Protein 1YWK (pdb70)

InterPro domains:
  IPR007045 5-keto 4-deoxyuronate isomerase [MF_00687] (1-276)
  IPR007045 5-keto 4-deoxyuronate isomerase [NF002091] (1-276)
  IPR007045 5-keto 4-deoxyuronate isomerase [PIRSF006625] (1-276)
  IPR007045 5-keto 4-deoxyuronate isomerase [PTHR38461] (1-276)
  IPR011051 RmlC-like cupin domain superfamily [SSF51182] (1-260)
  IPR014710 RmlC-like jelly roll fold [G3DSA:2.60.120.10] (9-266)
  IPR021120 KduI/IolB isomerase [PF04962] (65-266)
  IPR027449 5-keto-4-deoxyuronate isomerase, N-terminal [G3DSA:2.60.120.520] (30-141)

Radius of gyration: 44.73 Å; Cα contacts (8 Å, |Δi|>4): 4403; chains: 6; bounding box: 51×141×113 Å

Foldseek 3Di:
DEDEAEAEDDALVVCQVPDLVRQCVHWKFAAQFDECYHYWYFYPQQRKIKGKDWYAPDKDWDADAVVVVHRGDQQFKKKKKAWQWAKWWKAFQNDIDIHGHRKMKIGWHPGHIIIITAPHNVTITIIIMIMHGHDDTWHMDIGHQVVWDFPFDDDLVAQAGKTKTWGPDPVGTDGRFKTKIKMWRDWSHFKDPLWKKKWKADDDQPKWKWWWKGAVVRIDTHIGGHGMMTTHHPRMDGMMGMPTIIMMMMMHGDD/DEDEAEAEDDDLVVCQVPDLVRQCVHWKFAAQFDECYHYWYFYPQQRKIKGKDWYAPDKDWHADAVVVVHDGDQQFKKKKKAWQWAKWWKAFQNDIDIHGHRKMKIGWHPGHIIIITAPHNVTITIIIMIMHGHDDTWHMDIGHQVVWDFPFDDDLVAQAGKTKTWGPDPVGTDGRWKTKIKMWRDWSHFKDPCKKKWKADDDQPKWKWWWKGAVVRIDTHIGGHGMMTRHHPRMDGMMGMPTIIMMMMMHGDD/DDEAEAEDDDLVVCQVPDLVRQCVHWKFAAQFDECAHYWYFYPQQRKIKGKDWYAPDKDWDADAVVVVHDGDQQFKKKKKAWQWAKWWKAFQNDIDIHGHRKMKIGWHPGHIIIITAPHNVTITIIIMIMHGHDDTWDMDIGHQVVWDFPFDDDLVAQAGKTKTWGPDPVGTDGRWKTKIKMWRDWSHFKDPLWKKKWKADDDQPKWKWWWKGQVVRIDTHIGGHGMMTTHHPRMDGMMGMPTIIMMMMMHGD/DDEAEAEDDDLVVCQVPDLVRQCVHWKFAAFFDECAHYWYFYPQQRKIKGKGWYAPDKDWDADAVVVVHRGDQQFKKKKKAWQWAKWWKAFQNDIDIHGHRKMKIGWHPGHIIIITAPHNVTITIIIMIMHGHDDTWDMDIGHQVVWDFPFDDDLVAQAGKTKTWGADPVGTDGRWKTKIKMWRDWSHFKDPQKKKKWKADDDQPKWKWWWKGQVVRIDTHIGGHGMMTIHHPRMDGMMGMPTIIMMMMMHGDD/DEDEAEAEDDALVVCQVPDLVRQCVHWKFAAAFDECYHYWYFYPQQRKIKGKGWYAPDKDWDADAVVVVHRGDQQFKKKKKAWQWAKWWKAFQNDIDIHGHRKMKIGWHPGHIIIITAPHNVTITIIIMIMHGHDDTWHMDIGHQVVWDFPFDDDLVAQAGKTKTWGPDPVGTDGRWKTKIKMWRDWSHFKDPCKKKWKADDPQPKWKWWWKGQVVRIDTHIGGHGMMTRHHPRMDGMMGMPTIIMMMMMDGDD/DDEAEAEDDDLVVCQVPDLVRQCVHWKFAAFFDECAHYWYFYPQQRKIKGKDWYAPDKDWDADAVVVVHRGDQQFKKKKKAWQWAKWWKAFQNDIDIHGHRKMKIGWHPGHIIIITAPHNVTITIIIMIMHGHDDTWDMDIGHQVVWDFPFDDDLVAQAGKTKTWGADPVGTDGRWKTKIKMWRDWSHFKPCCKKKWKADDDQPKWKWWWKGQVVRIDTHIGGHGMMTRHHPNMDGMMGMPTIIMMMMMDGDD

B-factor: mean 40.97, std 15.44, range [4.82, 116.18]

Organism: Enterococcus faecalis (strain ATCC 700802 / V583) (NCBI:txid226185)

Secondary structure (DSSP, 8-state):
-EEEEEE----HHHHTT--HHHHHHHHEES-S--TTSEEEEEETTTTEEEEEE--SSS-EE---SGGGTSSSTTTTEEEEEEE-SS-EEEEETTEEEEE-TT-EEEE-TT---EEEEES-TTS---EEEEEEE-SS----EEE-TTT-----B--GGGT--EEEEEEESTTT---SS-EEEEEEE-TT------EEEEEEES--TT--EEEEESSTTS-EEEEE-TTEEEEE-TTS---EEESS--EEEEEEE--/-EEEEEE----TTTTTT--HHHHHHHHEES-S--TTSEEEEEETTTTEEEEEE--SSS-EE---SGGGTSSSTTTTEEEEEEE-SS-EEEEETTEEEEE-TT-EEEE-TT---EEEEES-TTS---EEEEEEE-SS----EEE-STT-----B--GGGT--EEEEEEESTTT---SS-EEEEEEE-TT------EEEEEES--TT--EEEEESSTTS-EEEEE-TTEEEEE-TTS---EEESS--EEEEEE---/-EEEEE----HHHHTT--HHHHHHHHEES-S--TTSEEEEEETTTTEEEEEE--SSS-EE---SGGGTSSSTTTTEEEEEEE-SS-EEEEETTEEEEE-TT-EEEE-TT---EEEEES-TTS---EEEEEEE-SS----EEE-TTT-----B--GGGT--EEEEEEESTTT---SS-EEEEEEE-TT------EEEEEEES--TT--EEEEESSTTS-EEEEE-TTEEEEE-TTS---EEESS--EEEEEEE-/-EEEEE----HHHHTT--HHHHHHHHEES-S--TTSEEEEEETTTTEEEEEE--SSS-EE---SGGGTSSSTTTTEEEEEEE-SS-EEEEETTEEEEE-TT-EEEE-TT---EEEEES-TTS---EEEEEEE-SS----EEE-GGG-----B--GGGT--EEEEEEESTTT---SS-EEEEEEE-TT------EEEEEEES--TT--EEEEESSTTS-EEEEE-TTEEEEE-TTS---EEESS--EEEEEEE--/-EEEEEE----TTTTTT--HHHHHHHHEES-S--TTSEEEEEETTTTEEEEEE--SSS-EE---SGGGTSSSTTTTEEEEEEE-SS-EEEEETTEEEEE-TT-EEEE-TT---EEEEES-TTS---EEEEEEE-SS----EEE-TTT-----B--GGGT--EEEEEEESTTT---SS-EEEEEEE-TT------EEEEEES--TT--EEEEESSTTS-EEEEE-TTEEEEE-TTS---EEESS--EEEEEE---/-EEEEE----TTTTTT--HHHHHHHHEES-S--TTSEEEEEETTTTEEEEEE--SSS-EE---SGGGTSSSTTTTEEEEEEE-SS-EEEEETTEEEEE-TT-EEEE-TT---EEEEES-TTS---EEEEEEE-SS----EEE-TTT-----B--GGGT--EEEEEEESTTT---SS-EEEEEEE-TT------EEEEEES--TT--EEEEESSTTS-EEEEE-TTEEEEE-TTS---EEESS--EEEEEE---

Sequence (1523 aa):
LQNMETRYTHSPADIRHYSTEQLRDEFLVEKVFIPGAISLTYTHNDRMIFGGVTPTTEELEIILDKELGVDYFLERRELGVINIGGPGFIEIDGAKETMKKQDGYYIGKETKHVRFSSENPDNPAKFYISCVPAHHKYPNVKISIDEITPMETGDPLTLNQRKIYQYIHPNVCESCQLQMGYTILEPGSAWNTRMEAYVYFDMEEDTRIFHMMGKPDETKHLVMSNEQAAISPSWSIHSGVGTSNYSFIWAMCGELQNMETRYTHSPADIRHYSTEQLRDEFLVEKVFIPGAISLTYTHNDRMIFGGVTPTTEELEIILDKELGVDYFLERRELGVINIGGPGFIEIDGAKETMKKQDGYYIGKETKHVRFSSENPDNPAKFYISCVPAHHKYPNVKISIDEITPMETGDPLTLNQRKIYQYIHPNVCESCQLQMGYTILEPGSAWNTMEAYVYFDMEEDTRIFHMMGKPDETKHLVMSNEQAAISPSWSIHSGVGTSNYSFIWAMCGEQNMETRYTHSPADIRHYSTEQLRDEFLVEKVFIPGAISLTYTHNDRMIFGGVTPTTEELEIILDKELGVDYFLERRELGVINIGGPGFIEIDGAKETMKKQDGYYIGKETKHVRFSSENPDNPAKFYISCVPAHHKYPNVKISIDEITPMETGDPLTLNQRKIYQYIHPNVCESCQLQMGYTILEPGSAWNTRMEAYVYFDMEEDTRIFHMMGKPDETKHLVMSNEQAAISPSWSIHSGVGTSNYSFIWAMCGQNMETRYTHSPADIRHYSTEQLRDEFLVEKVFIPGAISLTYTHNDRMIFGGVTPTTEELEIILDKELGVDYFLERRELGVINIGGPGFIEIDGAKETMKKQDGYYIGKETKHVRFSSENPDNPAKFYISCVPAHHKYPNVKISIDEITPMETGDPLTLNQRKIYQYIHPNVCESCQLQMGYTILEPGSAWNTRMEAYVYFDMEEDTRIFHMMGKPDETKHLVMSNEQAAISPSWSIHSGVGTSNYSFIWAMCGELQNMETRYTHSPADIRHYSTEQLRDEFLVEKVFIPGAISLTYTHNDRMIFGGVTPTTEELEIILDKELGVDYFLERRELGVINIGGPGFIEIDGAKETMKKQDGYYIGKETKHVRFSSENPDNPAKFYISCVPAHHKYPNVKISIDEITPMETGDPLTLNQRKIYQYIHPNVCESCQLQMGYTILEPGSAWNTMEAYVYFDMEEDTRIFHMMGKPDETKHLVMSNEQAAISPSWSIHSGVGTSNYSFIWAMCGEQNMETRYTHSPADIRHYSTEQLRDEFLVEKVFIPGAISLTYTHNDRMIFGGVTPTTEELEIILDKELGVDYFLERRELGVINIGGPGFIEIDGAKETMKKQDGYYIGKETKHVRFSSENPDNPAKFYISCVPAHHKYPNVKISIDEITPMETGDPLTLNQRKIYQYIHPNVCESCQLQMGYTILEPGSAWNTMEAYVYFDMEEDTRIFHMMGKPDETKHLVMSNEQAAISPSWSIHSGVGTSNYSFIWAMCGE

Nearest PDB structures (foldseek):
  1ywk-assembly6_F  TM=1.004E+00  e=4.263E-55  Enterococcus faecalis
  1ywk-assembly3_C  TM=1.003E+00  e=9.636E-54  Enterococcus faecalis
  7vgk-assembly3_D-2  TM=9.911E-01  e=1.649E-41  Lacticaseibacillus rhamnosus
  7vgk-assembly1_A  TM=9.878E-01  e=1.726E-39  Lacticaseibacillus rhamnosus
  1x8m-assembly4_D  TM=9.860E-01  e=7.523E-37  Escherichia coli

CATH classification: 2.60.120.10

Solvent-accessible surface area: 62005 Å² total; per-residue (Å²): 158,40,97,40,90,74,26,155,54,43,43,30,55,86,5,78,81,30,7,23,120,56,3,65,77,44,5,3,12,97,146,2,18,77,89,30,15,2,23,6,5,25,1,64,16,59,119,0,0,0,0,0,0,1,0,26,116,128,65,21,35,6,122,12,52,146,105,36,71,25,117,40,14,2,43,130,16,0,0,0,2,1,0,5,11,4,31,1,28,0,10,11,7,7,29,49,40,80,2,98,66,53,11,0,16,0,0,0,28,46,2,47,39,11,75,1,16,18,105,56,70,131,74,20,0,50,0,0,0,0,0,0,32,1,152,101,45,52,72,54,34,64,0,25,43,122,101,13,120,47,122,97,66,34,66,64,106,52,0,18,42,38,70,42,25,33,0,2,39,104,124,33,14,103,30,48,44,0,42,0,0,5,3,41,8,68,71,11,0,0,4,24,86,148,0,17,0,16,0,0,0,67,20,129,164,116,12,94,1,17,1,1,1,1,68,90,108,34,17,7,10,2,46,1,59,49,38,15,0,0,6,0,1,61,62,10,52,45,14,1,0,0,22,14,36,4,8,10,0,39,0,20,0,22,220,169,53,96,39,90,72,25,154,55,45,42,32,54,88,6,101,160,40,48,106,119,71,7,67,77,44,6,2,12,96,154,2,18,78,88,29,9,3,22,5,7,23,1,64,18,58,121,0,0,0,0,0,0,1,0,25,114,129,70,19,36,8,117,11,51,164,104,38,70,25,116,40,12,2,43,130,16,0,0,0,1,1,0,5,11,3,8,1,50,0,39,13,76,55,61,109,47,83,1,17,23,15,6,0,16,0,0,0,28,76,4,103,81,11,81,1,15,18,72,52,70,133,59,21,0,52,0,0,0,0,0,0,33,1,154,93,88,48,66,55,33,64,0,25,17,88,102,11,118,48,120,97,68,34,66,70,156,87,86,18,42,38,30,42,25,34,0,2,40,102,124,33,13,94,29,48,50,0,41,0,0,2,2,13,7,46,19,58,3,10,76,26,109,26,23,0,15,0,0,0,46,20,121,166,115,12,112,1,67,1,48,1,1,67,91,125,56,72,74,86,2,58,1,59,50,36,17,0,0,6,0,1,78,58,10,50,49,12,0,31,12,75,40,40,4,6,10,0,40,0,60,9,33,235,86,109,39,90,75,24,155,54,43,42,33,54,87,6,80,88,30,4,19,119,55,3,63,76,45,6,2,11,97,155,2,19,78,90,37,26,3,22,5,6,23,2,66,16,60,119,0,0,0,0,0,0,1,0,26,115,127,71,24,37,6,119,9,51,165,106,39,70,26,116,39,13,3,42,129,16,0,0,0,1,1,0,5,10,3,31,1,52,0,39,13,77,55,62,110,46,82,1,97,65,51,10,0,16,0,0,0,27,74,4,103,82,10,81,1,14,19,105,56,70,133,74,20,0,51,0,0,0,0,0,0,31,1,153,100,95,51,88,54,33,64,0,26,44,122,102,12,118,48,120,98,66,33,64,61,108,56,0,19,42,36,70,43,25,33,1,2,39,102,125,33,13,101,29,47,52,0,39,0,0,5,2,40,8,69,67,9,0,0,5,26,82,150,0,18,0,15,0,0,0,65,19,127,166,114,13,92,1,14,1,2,1,0,66,88,108,36,18,8,10,2,45,1,60,50,35,18,0,0,6,0,1,65,58,10,51,48,18,0,0,0,24,13,34,3,7,11,0,41,0,20,0,70,86,108,39,92,74,26,68,14,6,5,13,54,30,7,102,159,33,49,105,121,72,7,63,76,44,6,2,12,98,154,2,18,79,88,37,27,3,21,6,5,18,2,36,15,16,19,0,0,0,0,0,0,2,1,26,115,127,72,24,36,6,121,11,51,164,106,8,67,22,115,38,13,2,43,74,4,0,0,0,2,1,0,5,10,3,4,1,50,0,38,12,77,55,60,111,48,83,1,18,29,12,10,0,16,0,0,0,29,75,4,102,82,9,81,1,14,18,70,16,72,109,34,21,0,50,0,0,0,0,0,0,16,0,17,53,96,46,71,56,33,63,0,26,25,93,102,12,119,48,119,96,67,33,65,72,158,88,85,17,42,34,40,42,27,33,0,2,39,101,124,33,14,102,29,5,26,0,42,0,0,2,2,9,8,45,17,58,4,11,74,27,108,124,0,20,0,15,0,0,0,50,18,115,168,116,14,111,2,68,1,48,1,1,66,89,124,57,72,74,85,2,58,1,59,50,35,16,0,0,6,0,1,32,29,10,51,46,19,0,30,12,74,38,37,5,5,10,0,40,0,18,0,6,53,174,48,107,39,89,74,24,154,52,44,42,30,54,86,5,101,160,38,49,106,118,72,7,65,76,45,6,2,12,98,155,2,18,78,89,19,10,2,22,5,6,24,1,63,16,60,123,0,0,0,0,0,0,1,0,25,114,128,71,18,36,8,120,12,50,111,104,38,69,24,117,41,13,2,44,130,16,0,0,0,1,1,0,5,10,3,32,2,34,0,14,9,8,13,28,43,34,74,1,97,66,53,11,0,15,0,0,0,27,34,3,49,56,10,81,1,15,18,105,58,71,133,73,21,0,52,0,0,0,0,0,0,32,1,153,84,12,50,46,54,33,63,0,27,44,121,101,12,118,49,121,98,68,33,66,73,158,87,86,20,42,38,69,44,26,36,0,2,39,104,124,32,12,92,28,48,43,0,40,0,0,4,2,40,8,68,91,58,3,10,74,25,112,27,24,0,15,0,0,0,63,20,127,166,115,12,114,1,68,1,48,1,1,65,91,126,55,72,71,85,2,57,1,60,50,36,16,0,0,6,0,2,78,59,10,52,51,14,0,28,11,75,38,44,3,7,12,0,41,0,60,8,34,230,83,107,40,92,75,24,77,15,7,3,12,56,27,7,103,162,32,50,105,119,73,7,65,78,46,6,2,11,98,154,1,19,78,89,38,26,2,22,5,6,15,2,38,15,15,12,0,0,0,0,0,0,1,1,27,113,126,71,25,34,7,116,11,49,166,103,6,68,23,115,40,14,2,43,78,5,0,0,0,1,1,0,5,11,3,32,2,49,0,39,12,71,55,60,110,48,84,0,97,66,52,11,0,16,0,0,0,28,55,4,102,82,10,82,1,15,18,104,57,72,132,72,21,0,51,0,0,0,0,0,0,17,1,17,54,95,45,91,55,35,62,0,25,44,121,100,13,120,48,120,98,68,33,66,72,159,85,86,17,42,36,70,41,27,33,0,2,39,103,124,32,13,101,28,4,24,0,42,0,0,4,3,40,8,69,88,56,4,10,74,27,107,21,24,1,15,0,0,0,62,18,128,167,113,13,110,1,67,1,48,0,1,63,90,125,56,71,74,84,2,58,1,60,50,34,16,0,0,6,0,2,38,27,10,51,51,21,0,30,11,76,39,45,3,8,11,0,41,0,61,10,10,58

Structure (mmCIF, N/CA/C/O backbone):
data_1YWK
#
_entry.id   1YWK
#
_cell.length_a   81.010
_cell.length_b   107.685
_cell.length_c   191.021
_cell.angle_alpha   90.00
_cell.angle_beta   90.00
_cell.angle_gamma   90.00
#
_symmetry.space_group_name_H-M   'P 21 21 21'
#
loop_
_atom_site.group_PDB
_atom_site.id
_atom_site.type_symbol
_atom_site.label_atom_id
_atom_site.label_alt_id
_atom_site.label_comp_id
_atom_site.label_asym_id
_atom_site.label_entity_id
_atom_site.label_seq_id
_atom_site.pdbx_PDB_ins_code
_atom_site.Cartn_x
_atom_site.Cartn_y
_atom_site.Cartn_z
_atom_site.occupancy
_atom_site.B_iso_or_equiv
_atom_site.auth_seq_id
_atom_site.auth_comp_id
_atom_site.auth_asym_id
_atom_site.auth_atom_id
_atom_site.pdbx_PDB_model_num
ATOM 1 N N . LEU A 1 3 ? -14.363 -9.533 -31.457 1.00 40.11 998 LEU A N 1
ATOM 2 C CA . LEU A 1 3 ? -15.758 -9.968 -31.120 1.00 39.53 998 LEU A CA 1
ATOM 3 C C . LEU A 1 3 ? -16.774 -8.835 -31.380 1.00 40.39 998 LEU A C 1
ATOM 4 O O . LEU A 1 3 ? -16.396 -7.688 -31.620 1.00 41.03 998 LEU A O 1
ATOM 9 N N . GLN A 1 4 ? -18.062 -9.171 -31.365 1.00 42.88 999 GLN A N 1
ATOM 10 C CA . GLN A 1 4 ? -19.138 -8.198 -31.586 1.00 43.99 999 GLN A CA 1
ATOM 11 C C . GLN A 1 4 ? -20.086 -8.396 -30.428 1.00 44.20 999 GLN A C 1
ATOM 12 O O . GLN A 1 4 ? -20.108 -9.481 -29.853 1.00 44.31 999 GLN A O 1
ATOM 18 N N . ASN A 1 5 ? -20.869 -7.378 -30.079 1.00 43.57 1000 ASN A N 1
ATOM 19 C CA . ASN A 1 5 ? -21.765 -7.508 -28.931 1.00 44.09 1000 ASN A CA 1
ATOM 20 C C . ASN A 1 5 ? -22.892 -6.462 -28.905 1.00 42.71 1000 ASN A C 1
ATOM 21 O O . ASN A 1 5 ? -22.648 -5.274 -29.138 1.00 42.94 1000 ASN A O 1
ATOM 26 N N . MET A 1 6 ? -24.119 -6.904 -28.613 1.00 41.84 1001 MET A N 1
ATOM 27 C CA . MET A 1 6 ? -25.275 -6.000 -28.581 1.00 38.89 1001 MET A CA 1
ATOM 28 C C . MET A 1 6 ? -26.158 -6.165 -27.344 1.00 37.94 1001 MET A C 1
ATOM 29 O O . MET A 1 6 ? -26.906 -7.130 -27.232 1.00 38.28 1001 MET A O 1
ATOM 34 N N . GLU A 1 7 ? -26.081 -5.214 -26.422 1.00 35.96 1002 GLU A N 1
ATOM 35 C CA . GLU A 1 7 ? -26.890 -5.264 -25.202 1.00 35.68 1002 GLU A CA 1
ATOM 36 C C . GLU A 1 7 ? -28.258 -4.626 -25.426 1.00 32.41 1002 GLU A C 1
ATOM 37 O O . GLU A 1 7 ? -28.338 -3.464 -25.847 1.00 32.22 1002 GLU A O 1
ATOM 43 N N . THR A 1 8 ? -29.335 -5.355 -25.142 1.00 27.22 1003 THR A N 1
ATOM 44 C CA . THR A 1 8 ? -30.656 -4.758 -25.341 1.00 22.59 1003 THR A CA 1
ATOM 45 C C . THR A 1 8 ? -31.101 -4.060 -24.050 1.00 20.12 1003 THR A C 1
ATOM 46 O O . THR A 1 8 ? -30.726 -4.468 -22.959 1.00 17.68 1003 THR A O 1
ATOM 50 N N . ARG A 1 9 ? -31.887 -2.998 -24.181 1.00 18.65 1004 ARG A N 1
ATOM 51 C CA . ARG A 1 9 ? -32.361 -2.263 -23.023 1.00 18.21 1004 ARG A CA 1
ATOM 52 C C . ARG A 1 9 ? -33.828 -1.931 -23.129 1.00 20.34 1004 ARG A C 1
ATOM 53 O O . ARG A 1 9 ? -34.256 -1.282 -24.078 1.00 20.40 1004 ARG A O 1
ATOM 61 N N . TYR A 1 10 ? -34.599 -2.375 -22.146 1.00 21.99 1005 TYR A N 1
ATOM 62 C CA . TYR A 1 10 ? -36.025 -2.093 -22.129 1.00 24.00 1005 TYR A CA 1
ATOM 63 C C . TYR A 1 10 ? -36.236 -0.630 -21.800 1.00 27.37 1005 TYR A C 1
ATOM 64 O O . TYR A 1 10 ? -35.373 0.029 -21.208 1.00 28.16 1005 TYR A O 1
ATOM 73 N N . THR A 1 11 ? -37.393 -0.121 -22.186 1.00 30.98 1006 THR A N 1
ATOM 74 C CA . THR A 1 11 ? -37.725 1.262 -21.910 1.00 34.42 1006 THR A CA 1
ATOM 75 C C . THR A 1 11 ? -38.605 1.264 -20.670 1.00 33.68 1006 THR A C 1
ATOM 76 O O . THR A 1 11 ? -39.115 0.220 -20.249 1.00 33.17 1006 THR A O 1
ATOM 80 N N . HIS A 1 12 ? -38.784 2.439 -20.088 1.00 31.94 1007 HIS A N 1
ATOM 81 C CA . HIS A 1 12 ? -39.590 2.551 -18.894 1.00 28.72 1007 HIS A CA 1
ATOM 82 C C . HIS A 1 12 ? -40.544 3.720 -19.043 1.00 31.33 1007 HIS A C 1
ATOM 83 O O . HIS A 1 12 ? -40.650 4.323 -20.110 1.00 32.90 1007 HIS A O 1
ATOM 90 N N . SER A 1 13 ? -41.246 4.034 -17.968 1.00 33.84 1008 SER A N 1
ATOM 91 C CA . SER A 1 13 ? -42.172 5.149 -17.980 1.00 34.19 1008 SER A CA 1
ATOM 92 C C . SER A 1 13 ? -41.657 6.159 -16.966 1.00 32.94 1008 SER A C 1
ATOM 93 O O . SER A 1 13 ? -40.947 5.797 -16.029 1.00 33.62 1008 SER A O 1
ATOM 96 N N . PRO A 1 14 ? -42.014 7.440 -17.137 1.00 34.41 1009 PRO A N 1
ATOM 97 C CA . PRO A 1 14 ? -41.557 8.457 -16.195 1.00 31.05 1009 PRO A CA 1
ATOM 98 C C . PRO A 1 14 ? -41.827 8.066 -14.762 1.00 27.91 1009 PRO A C 1
ATOM 99 O O . PRO A 1 14 ? -41.146 8.538 -13.860 1.00 31.44 1009 PRO A O 1
ATOM 103 N N . ALA A 1 15 ? -42.813 7.198 -14.547 1.00 29.20 1010 ALA A N 1
ATOM 104 C CA . ALA A 1 15 ? -43.137 6.748 -13.190 1.00 26.41 1010 ALA A CA 1
ATOM 105 C C . ALA A 1 15 ? -42.204 5.644 -12.729 1.00 24.57 1010 ALA A C 1
ATOM 106 O O . ALA A 1 15 ? -41.784 5.641 -11.583 1.00 26.03 1010 ALA A O 1
ATOM 108 N N . ASP A 1 16 ? -41.875 4.709 -13.610 1.00 23.03 1011 ASP A N 1
ATOM 109 C CA . ASP A 1 16 ? -40.970 3.634 -13.228 1.00 25.98 1011 ASP A CA 1
ATOM 110 C C . ASP A 1 16 ? -39.646 4.206 -12.714 1.00 28.50 1011 ASP A C 1
ATOM 111 O O . ASP A 1 16 ? -39.063 3.706 -11.754 1.00 30.76 1011 ASP A O 1
ATOM 116 N N . ILE A 1 17 ? -39.195 5.270 -13.370 1.00 30.42 1012 ILE A N 1
ATOM 117 C CA . ILE A 1 17 ? -37.940 5.952 -13.088 1.00 32.28 1012 ILE A CA 1
ATOM 118 C C . ILE A 1 17 ? -38.009 6.977 -11.947 1.00 30.45 1012 ILE A C 1
ATOM 119 O O . ILE A 1 17 ? -36.976 7.385 -11.397 1.00 29.50 1012 ILE A O 1
ATOM 124 N N . ARG A 1 18 ? -39.220 7.361 -11.560 1.00 30.45 1013 ARG A N 1
ATOM 125 C CA . ARG A 1 18 ? -39.386 8.371 -10.520 1.00 29.97 1013 ARG A CA 1
ATOM 126 C C . ARG A 1 18 ? -38.470 8.304 -9.300 1.00 30.81 1013 ARG A C 1
ATOM 127 O O . ARG A 1 18 ? -38.004 9.349 -8.841 1.00 28.87 1013 ARG A O 1
ATOM 135 N N . HIS A 1 19 ? -38.211 7.112 -8.763 1.00 28.93 1014 HIS A N 1
ATOM 136 C CA . HIS A 1 19 ? -37.339 7.015 -7.589 1.00 26.92 1014 HIS A CA 1
ATOM 137 C C . HIS A 1 19 ? -36.045 6.269 -7.867 1.00 26.02 1014 HIS A C 1
ATOM 138 O O . HIS A 1 19 ? -35.383 5.780 -6.947 1.00 23.73 1014 HIS A O 1
ATOM 145 N N . TYR A 1 20 ? -35.691 6.203 -9.146 1.00 23.00 1015 TYR A N 1
ATOM 146 C CA . TYR A 1 20 ? -34.471 5.548 -9.596 1.00 22.62 1015 TYR A CA 1
ATOM 147 C C . TYR A 1 20 ? -33.245 6.154 -8.908 1.00 22.33 1015 TYR A C 1
ATOM 148 O O . TYR A 1 20 ? -33.187 7.368 -8.647 1.00 24.43 1015 TYR A O 1
ATOM 157 N N . SER A 1 21 ? -32.255 5.324 -8.617 1.00 21.57 1016 SER A N 1
ATOM 158 C CA . SER A 1 21 ? -31.036 5.824 -8.002 1.00 19.97 1016 SER A CA 1
ATOM 159 C C . SER A 1 21 ? -30.104 6.262 -9.122 1.00 19.51 1016 SER A C 1
ATOM 160 O O . SER A 1 21 ? -30.323 5.937 -10.288 1.00 18.51 1016 SER A O 1
ATOM 163 N N . THR A 1 22 ? -29.069 7.011 -8.773 1.00 21.64 1017 THR A N 1
ATOM 164 C CA . THR A 1 22 ? -28.104 7.449 -9.772 1.00 22.59 1017 THR A CA 1
ATOM 165 C C . THR A 1 22 ? -27.598 6.213 -10.516 1.00 23.43 1017 THR A C 1
ATOM 166 O O . THR A 1 22 ? -27.379 6.246 -11.725 1.00 21.72 1017 THR A O 1
ATOM 170 N N . GLU A 1 23 ? -27.432 5.120 -9.784 1.00 24.57 1018 GLU A N 1
ATOM 171 C CA . GLU A 1 23 ? -26.953 3.888 -10.382 1.00 28.99 1018 GLU A CA 1
ATOM 172 C C . GLU A 1 23 ? -27.975 3.421 -11.396 1.00 26.49 1018 GLU A C 1
ATOM 173 O O . GLU A 1 23 ? -27.681 3.327 -12.590 1.00 28.36 1018 GLU A O 1
ATOM 179 N N . GLN A 1 24 ? -29.187 3.151 -10.932 1.00 23.33 1019 GLN A N 1
ATOM 180 C CA . GLN A 1 24 ? -30.250 2.694 -11.821 1.00 19.23 1019 GLN A CA 1
ATOM 181 C C . GLN A 1 24 ? -30.325 3.530 -13.100 1.00 18.17 1019 GLN A C 1
ATOM 182 O O . GLN A 1 24 ? -30.329 2.982 -14.202 1.00 17.87 1019 GLN A O 1
ATOM 188 N N . LEU A 1 25 ? -30.384 4.852 -12.954 1.00 16.37 1020 LEU A N 1
ATOM 189 C CA . LEU A 1 25 ? -30.423 5.732 -14.110 1.00 14.61 1020 LEU A CA 1
ATOM 190 C C . LEU A 1 25 ? -29.317 5.356 -15.087 1.00 15.52 1020 LEU A C 1
ATOM 191 O O . LEU A 1 25 ? -29.570 5.100 -16.263 1.00 15.12 1020 LEU A O 1
ATOM 196 N N . ARG A 1 26 ? -28.089 5.312 -14.594 1.00 16.28 1021 ARG A N 1
ATOM 197 C CA . ARG A 1 26 ? -26.969 4.976 -15.446 1.00 17.82 1021 ARG A CA 1
ATOM 198 C C . ARG A 1 26 ? -27.180 3.624 -16.102 1.00 20.51 1021 ARG A C 1
ATOM 199 O O . ARG A 1 26 ? -26.958 3.471 -17.308 1.00 20.13 1021 ARG A O 1
ATOM 207 N N . ASP A 1 27 ? -27.610 2.649 -15.305 1.00 23.01 1022 ASP A N 1
ATOM 208 C CA . ASP A 1 27 ? -27.836 1.302 -15.812 1.00 25.95 1022 ASP A CA 1
ATOM 209 C C . ASP A 1 27 ? -28.829 1.233 -16.956 1.00 23.80 1022 ASP A C 1
ATOM 210 O O . ASP A 1 27 ? -28.664 0.443 -17.873 1.00 23.73 1022 ASP A O 1
ATOM 215 N N . GLU A 1 28 ? -29.852 2.069 -16.919 1.00 22.19 1023 GLU A N 1
ATOM 216 C CA . GLU A 1 28 ? -30.843 2.031 -17.970 1.00 21.08 1023 GLU A CA 1
ATOM 217 C C . GLU A 1 28 ? -30.625 2.982 -19.126 1.00 20.69 1023 GLU A C 1
ATOM 218 O O . GLU A 1 28 ? -30.866 2.615 -20.265 1.00 21.54 1023 GLU A O 1
ATOM 224 N N . PHE A 1 29 ? -30.158 4.193 -18.861 1.00 21.11 1024 PHE A N 1
ATOM 225 C CA . PHE A 1 29 ? -30.002 5.145 -19.950 1.00 20.35 1024 PHE A CA 1
ATOM 226 C C . PHE A 1 29 ? -28.595 5.529 -20.403 1.00 22.62 1024 PHE A C 1
ATOM 227 O O . PHE A 1 29 ? -28.439 6.269 -21.371 1.00 22.50 1024 PHE A O 1
ATOM 235 N N . LEU A 1 30 ? -27.571 5.027 -19.728 1.00 22.64 1025 LEU A N 1
ATOM 236 C CA . LEU A 1 30 ? -26.213 5.374 -20.106 1.00 23.80 1025 LEU A CA 1
ATOM 237 C C . LEU A 1 30 ? -25.439 4.213 -20.716 1.00 24.25 1025 LEU A C 1
ATOM 238 O O . LEU A 1 30 ? -25.449 3.099 -20.191 1.00 24.43 1025 LEU A O 1
ATOM 243 N N . VAL A 1 31 ? -24.776 4.476 -21.836 1.00 24.92 1026 VAL A N 1
ATOM 244 C CA . VAL A 1 31 ? -23.952 3.464 -22.477 1.00 23.90 1026 VAL A CA 1
ATOM 245 C C . VAL A 1 31 ? -22.527 3.964 -22.236 1.00 26.18 1026 VAL A C 1
ATOM 246 O O . VAL A 1 31 ? -22.095 4.933 -22.853 1.00 24.27 1026 VAL A O 1
ATOM 250 N N . GLU A 1 32 ? -21.813 3.305 -21.322 1.00 29.01 1027 GLU A N 1
ATOM 251 C CA . GLU A 1 32 ? -20.450 3.690 -20.959 1.00 31.31 1027 GLU A CA 1
ATOM 252 C C . GLU A 1 32 ? -19.365 3.422 -21.991 1.00 31.99 1027 GLU A C 1
ATOM 253 O O . GLU A 1 32 ? -18.411 4.193 -22.099 1.00 31.71 1027 GLU A O 1
ATOM 259 N N . LYS A 1 33 ? -19.482 2.328 -22.734 1.00 33.67 1028 LYS A N 1
ATOM 260 C CA . LYS A 1 33 ? -18.498 2.044 -23.770 1.00 35.88 1028 LYS A CA 1
ATOM 261 C C . LYS A 1 33 ? -19.171 1.970 -25.133 1.00 32.07 1028 LYS A C 1
ATOM 262 O O . LYS A 1 33 ? -20.009 1.116 -25.369 1.00 32.42 1028 LYS A O 1
ATOM 268 N N . VAL A 1 34 ? -18.808 2.889 -26.020 1.00 30.56 1029 VAL A N 1
ATOM 269 C CA . VAL A 1 34 ? -19.388 2.923 -27.352 1.00 29.15 1029 VAL A CA 1
ATOM 270 C C . VAL A 1 34 ? -18.385 2.487 -28.404 1.00 28.65 1029 VAL A C 1
ATOM 271 O O . VAL A 1 34 ? -18.733 1.772 -29.352 1.00 28.25 1029 VAL A O 1
ATOM 275 N N . PHE A 1 35 ? -17.141 2.927 -28.246 1.00 28.35 1030 PHE A N 1
ATOM 276 C CA . PHE A 1 35 ? -16.097 2.562 -29.199 1.00 28.56 1030 PHE A CA 1
ATOM 277 C C . PHE A 1 35 ? -15.009 1.746 -28.548 1.00 28.76 1030 PHE A C 1
ATOM 278 O O . PHE A 1 35 ? -14.024 2.294 -28.071 1.00 28.80 1030 PHE A O 1
ATOM 286 N N . ILE A 1 36 ? -15.197 0.438 -28.498 1.00 32.31 1031 ILE A N 1
ATOM 287 C CA . ILE A 1 36 ? -14.170 -0.426 -27.938 1.00 37.75 1031 ILE A CA 1
ATOM 288 C C . ILE A 1 36 ? -13.442 -1.043 -29.147 1.00 37.09 1031 ILE A C 1
ATOM 289 O O . ILE A 1 36 ? -13.986 -1.912 -29.831 1.00 37.80 1031 ILE A O 1
ATOM 294 N N . PRO A 1 37 ? -12.201 -0.577 -29.424 1.00 36.80 1032 PRO A N 1
ATOM 295 C CA . PRO A 1 37 ? -11.307 -0.983 -30.519 1.00 36.95 1032 PRO A CA 1
ATOM 296 C C . PRO A 1 37 ? -11.160 -2.474 -30.804 1.00 37.18 1032 PRO A C 1
ATOM 297 O O . PRO A 1 37 ? -10.887 -3.279 -29.897 1.00 34.33 1032 PRO A O 1
ATOM 301 N N . GLY A 1 38 ? -11.335 -2.816 -32.082 1.00 36.01 1033 GLY A N 1
ATOM 302 C CA . GLY A 1 38 ? -11.233 -4.194 -32.515 1.00 37.47 1033 GLY A CA 1
ATOM 303 C C . GLY A 1 38 ? -12.554 -4.940 -32.501 1.00 38.82 1033 GLY A C 1
ATOM 304 O O . GLY A 1 38 ? -12.633 -6.078 -32.969 1.00 39.86 1033 GLY A O 1
ATOM 305 N N . ALA A 1 39 ? -13.596 -4.299 -31.979 1.00 41.22 1034 ALA A N 1
ATOM 306 C CA . ALA A 1 39 ? -14.908 -4.918 -31.890 1.00 41.65 1034 ALA A CA 1
ATOM 307 C C . ALA A 1 39 ? -16.038 -3.945 -32.158 1.00 43.16 1034 ALA A C 1
ATOM 308 O O . ALA A 1 39 ? -15.840 -2.728 -32.211 1.00 41.97 1034 ALA A O 1
ATOM 310 N N . ILE A 1 40 ? -17.234 -4.490 -32.342 1.00 44.06 1035 ILE A N 1
ATOM 311 C CA . ILE A 1 40 ? -18.385 -3.638 -32.555 1.00 44.88 1035 ILE A CA 1
ATOM 312 C C . ILE A 1 40 ? -19.165 -3.702 -31.243 1.00 42.16 1035 ILE A C 1
ATOM 313 O O . ILE A 1 40 ? -19.445 -4.779 -30.713 1.00 40.96 1035 ILE A O 1
ATOM 318 N N . SER A 1 41 ? -19.458 -2.533 -30.694 1.00 39.06 1036 SER A N 1
ATOM 319 C CA . SER A 1 41 ? -20.197 -2.442 -29.450 1.00 35.51 1036 SER A CA 1
ATOM 320 C C . SER A 1 41 ? -21.559 -1.823 -29.764 1.00 33.63 1036 SER A C 1
ATOM 321 O O . SER A 1 41 ? -21.653 -0.639 -30.110 1.00 33.06 1036 SER A O 1
ATOM 324 N N . LEU A 1 42 ? -22.613 -2.627 -29.649 1.00 30.22 1037 LEU A N 1
ATOM 325 C CA . LEU A 1 42 ? -23.944 -2.144 -29.960 1.00 25.64 1037 LEU A CA 1
ATOM 326 C C . LEU A 1 42 ? -24.935 -2.307 -28.822 1.00 23.72 1037 LEU A C 1
ATOM 327 O O . LEU A 1 42 ? -24.763 -3.147 -27.933 1.00 22.86 1037 LEU A O 1
ATOM 332 N N . THR A 1 43 ? -25.970 -1.478 -28.852 1.00 20.75 1038 THR A N 1
ATOM 333 C CA . THR A 1 43 ? -27.010 -1.528 -27.842 1.00 20.74 1038 THR A CA 1
ATOM 334 C C . THR A 1 43 ? -28.367 -1.394 -28.560 1.00 20.20 1038 THR A C 1
ATOM 335 O O . THR A 1 43 ? -28.565 -0.504 -29.401 1.00 18.83 1038 THR A O 1
ATOM 339 N N . TYR A 1 44 ? -29.276 -2.318 -28.245 1.00 20.77 1039 TYR A N 1
ATOM 340 C CA . TYR A 1 44 ? -30.618 -2.385 -28.839 1.00 21.20 1039 TYR A CA 1
ATOM 341 C C . TYR A 1 44 ? -31.616 -1.798 -27.874 1.00 20.54 1039 TYR A C 1
ATOM 342 O O . TYR A 1 44 ? -31.869 -2.381 -26.830 1.00 18.60 1039 TYR A O 1
ATOM 351 N N . THR A 1 45 ? -32.191 -0.651 -28.212 1.00 21.31 1040 THR A N 1
ATOM 352 C CA . THR A 1 45 ? -33.159 -0.020 -27.320 1.00 22.28 1040 THR A CA 1
ATOM 353 C C . THR A 1 45 ? -34.575 -0.311 -27.792 1.00 26.79 1040 THR A C 1
ATOM 354 O O . THR A 1 45 ? -34.880 -0.168 -28.980 1.00 25.90 1040 THR A O 1
ATOM 358 N N . HIS A 1 46 ? -35.433 -0.739 -26.869 1.00 32.19 1041 HIS A N 1
ATOM 359 C CA . HIS A 1 46 ? -36.817 -1.031 -27.212 1.00 36.38 1041 HIS A CA 1
ATOM 360 C C . HIS A 1 46 ? -37.577 0.232 -27.567 1.00 40.42 1041 HIS A C 1
ATOM 361 O O . HIS A 1 46 ? -38.727 0.176 -27.995 1.00 41.99 1041 HIS A O 1
ATOM 368 N N . ASN A 1 47 ? -36.927 1.374 -27.378 1.00 43.24 1042 ASN A N 1
ATOM 369 C CA . ASN A 1 47 ? -37.518 2.643 -27.755 1.00 44.37 1042 ASN A CA 1
ATOM 370 C C . ASN A 1 47 ? -37.418 2.631 -29.277 1.00 42.99 1042 ASN A C 1
ATOM 371 O O . ASN A 1 47 ? -36.361 2.923 -29.839 1.00 43.55 1042 ASN A O 1
ATOM 376 N N . ASP A 1 48 ? -38.502 2.257 -29.942 1.00 37.74 1043 ASP A N 1
ATOM 377 C CA . ASP A 1 48 ? -38.522 2.215 -31.394 1.00 32.41 1043 ASP A CA 1
ATOM 378 C C . ASP A 1 48 ? -37.542 1.239 -32.030 1.00 28.04 1043 ASP A C 1
ATOM 379 O O . ASP A 1 48 ? -37.294 1.299 -33.230 1.00 25.97 1043 ASP A O 1
ATOM 384 N N . ARG A 1 49 ? -36.984 0.340 -31.231 1.00 21.93 1044 ARG A N 1
ATOM 385 C CA . ARG A 1 49 ? -36.091 -0.679 -31.760 1.00 20.16 1044 ARG A CA 1
ATOM 386 C C . ARG A 1 49 ? -34.826 -0.197 -32.464 1.00 20.26 1044 ARG A C 1
ATOM 387 O O . ARG A 1 49 ? -34.323 -0.876 -33.380 1.00 19.88 1044 ARG A O 1
ATOM 395 N N . MET A 1 50 ? -34.304 0.953 -32.048 1.00 23.08 1045 MET A N 1
ATOM 396 C CA . MET A 1 50 ? -33.078 1.468 -32.652 1.00 23.92 1045 MET A CA 1
ATOM 397 C C . MET A 1 50 ? -31.899 0.697 -32.084 1.00 24.57 1045 MET A C 1
ATOM 398 O O . MET A 1 50 ? -31.868 0.403 -30.887 1.00 24.15 1045 MET A O 1
ATOM 403 N N . ILE A 1 51 ? -30.946 0.339 -32.939 1.00 22.91 1046 ILE A N 1
ATOM 404 C CA . ILE A 1 51 ? -29.753 -0.353 -32.465 1.00 25.15 1046 ILE A CA 1
ATOM 405 C C . ILE A 1 51 ? -28.640 0.606 -32.847 1.00 27.15 1046 ILE A C 1
ATOM 406 O O . ILE A 1 51 ? -28.485 0.967 -34.015 1.00 28.13 1046 ILE A O 1
ATOM 411 N N . PHE A 1 52 ? -27.904 1.066 -31.842 1.00 30.12 1047 PHE A N 1
ATOM 412 C CA . PHE A 1 52 ? -26.812 2.007 -32.057 1.00 30.51 1047 PHE A CA 1
ATOM 413 C C . PHE A 1 52 ? -25.567 1.549 -31.323 1.00 32.90 1047 PHE A C 1
ATOM 414 O O . PHE A 1 52 ? -25.602 0.634 -30.501 1.00 32.61 1047 PHE A O 1
ATOM 422 N N . GLY A 1 53 ? -24.461 2.206 -31.619 1.00 34.72 1048 GLY A N 1
ATOM 423 C CA . GLY A 1 53 ? -23.220 1.848 -30.978 1.00 36.86 1048 GLY A CA 1
ATOM 424 C C . GLY A 1 53 ? -22.051 2.166 -31.877 1.00 36.91 1048 GLY A C 1
ATOM 425 O O . GLY A 1 53 ? -22.189 2.874 -32.884 1.00 39.60 1048 GLY A O 1
ATOM 426 N N . GLY A 1 54 ? -20.892 1.631 -31.519 1.00 36.38 1049 GLY A N 1
ATOM 427 C CA . GLY A 1 54 ? -19.717 1.896 -32.313 1.00 35.29 1049 GLY A CA 1
ATOM 428 C C . GLY A 1 54 ? -18.949 0.697 -32.806 1.00 34.05 1049 GLY A C 1
ATOM 429 O O . GLY A 1 54 ? -18.625 -0.212 -32.043 1.00 33.33 1049 GLY A O 1
ATOM 430 N N . VAL A 1 55 ? -18.693 0.691 -34.108 1.00 29.51 1050 VAL A N 1
ATOM 431 C CA . VAL A 1 55 ? -17.890 -0.351 -34.732 1.00 31.98 1050 VAL A CA 1
ATOM 432 C C . VAL A 1 55 ? -16.578 0.364 -35.080 1.00 31.66 1050 VAL A C 1
ATOM 433 O O . VAL A 1 55 ? -16.509 1.201 -35.992 1.00 31.65 1050 VAL A O 1
ATOM 437 N N . THR A 1 56 ? -15.557 0.059 -34.286 1.00 35.00 1051 THR A N 1
ATOM 438 C CA . THR A 1 56 ? -14.238 0.649 -34.437 1.00 35.71 1051 THR A CA 1
ATOM 439 C C . THR A 1 56 ? -13.222 -0.433 -34.801 1.00 38.65 1051 THR A C 1
ATOM 440 O O . THR A 1 56 ? -12.610 -1.063 -33.934 1.00 32.35 1051 THR A O 1
ATOM 444 N N . PRO A 1 57 ? -13.036 -0.658 -36.111 1.00 38.03 1052 PRO A N 1
ATOM 445 C CA . PRO A 1 57 ? -12.109 -1.660 -36.644 1.00 39.93 1052 PRO A CA 1
ATOM 446 C C . PRO A 1 57 ? -10.641 -1.270 -36.494 1.00 43.10 1052 PRO A C 1
ATOM 447 O O . PRO A 1 57 ? -10.281 -0.095 -36.581 1.00 39.67 1052 PRO A O 1
ATOM 451 N N . THR A 1 58 ? -9.794 -2.263 -36.265 1.00 43.63 1053 THR A N 1
ATOM 452 C CA . THR A 1 58 ? -8.378 -1.987 -36.101 1.00 47.39 1053 THR A CA 1
ATOM 453 C C . THR A 1 58 ? -7.521 -2.824 -37.035 1.00 52.38 1053 THR A C 1
ATOM 454 O O . THR A 1 58 ? -7.055 -2.351 -38.075 1.00 52.28 1053 THR A O 1
ATOM 458 N N . THR A 1 59 ? -7.341 -4.082 -36.657 1.00 57.54 1054 THR A N 1
ATOM 459 C CA . THR A 1 59 ? -6.514 -5.010 -37.405 1.00 59.24 1054 THR A CA 1
ATOM 460 C C . THR A 1 59 ? -7.306 -6.013 -38.227 1.00 64.37 1054 THR A C 1
ATOM 461 O O . THR A 1 59 ? -6.743 -6.970 -38.747 1.00 66.85 1054 THR A O 1
ATOM 465 N N . GLU A 1 60 ? -8.609 -5.796 -38.342 1.00 68.48 1055 GLU A N 1
ATOM 466 C CA . GLU A 1 60 ? -9.460 -6.703 -39.101 1.00 71.34 1055 GLU A CA 1
ATOM 467 C C . GLU A 1 60 ? -10.778 -6.007 -39.422 1.00 68.86 1055 GLU A C 1
ATOM 468 O O . GLU A 1 60 ? -11.443 -5.498 -38.520 1.00 66.71 1055 GLU A O 1
ATOM 474 N N . GLU A 1 61 ? -11.159 -5.976 -40.697 1.00 62.14 1056 GLU A N 1
ATOM 475 C CA . GLU A 1 61 ? -12.405 -5.315 -41.059 1.00 58.41 1056 GLU A CA 1
ATOM 476 C C . GLU A 1 61 ? -13.543 -5.941 -40.275 1.00 51.65 1056 GLU A C 1
ATOM 477 O O . GLU A 1 61 ? -13.519 -7.134 -39.979 1.00 51.22 1056 GLU A O 1
ATOM 483 N N . LEU A 1 62 ? -14.531 -5.122 -39.926 1.00 47.13 1057 LEU A N 1
ATOM 484 C CA . LEU A 1 62 ? -15.676 -5.578 -39.151 1.00 40.39 1057 LEU A CA 1
ATOM 485 C C . LEU A 1 62 ? -16.993 -5.442 -39.902 1.00 35.79 1057 LEU A C 1
ATOM 486 O O . LEU A 1 62 ? -17.153 -4.572 -40.764 1.00 33.92 1057 LEU A O 1
ATOM 491 N N . GLU A 1 63 ? -17.925 -6.329 -39.571 1.00 33.08 1058 GLU A N 1
ATOM 492 C CA . GLU A 1 63 ? -19.258 -6.325 -40.153 1.00 33.24 1058 GLU A CA 1
ATOM 493 C C . GLU A 1 63 ? -20.269 -6.767 -39.088 1.00 34.38 1058 GLU A C 1
ATOM 494 O O . GLU A 1 63 ? -20.076 -7.764 -38.392 1.00 35.18 1058 GLU A O 1
ATOM 500 N N . ILE A 1 64 ? -21.342 -6.000 -38.943 1.00 35.42 1059 ILE A N 1
ATOM 501 C CA . ILE A 1 64 ? -22.374 -6.323 -37.973 1.00 36.20 1059 ILE A CA 1
ATOM 502 C C . ILE A 1 64 ? -23.146 -7.504 -38.530 1.00 34.85 1059 ILE A C 1
ATOM 503 O O . ILE A 1 64 ? -23.855 -7.370 -39.523 1.00 35.24 1059 ILE A O 1
ATOM 508 N N . ILE A 1 65 ? -22.984 -8.670 -37.921 1.00 35.89 1060 ILE A N 1
ATOM 509 C CA . ILE A 1 65 ? -23.698 -9.853 -38.399 1.00 39.48 1060 ILE A CA 1
ATOM 510 C C . ILE A 1 65 ? -24.828 -10.179 -37.444 1.00 36.88 1060 ILE A C 1
ATOM 511 O O . ILE A 1 65 ? -24.603 -10.639 -36.318 1.00 36.61 1060 ILE A O 1
ATOM 516 N N . LEU A 1 66 ? -26.046 -9.925 -37.914 1.00 35.20 1061 LEU A N 1
ATOM 517 C CA . LEU A 1 66 ? -27.256 -10.157 -37.133 1.00 34.08 1061 LEU A CA 1
ATOM 518 C C . LEU A 1 66 ? -28.336 -10.709 -38.053 1.00 34.53 1061 LEU A C 1
ATOM 519 O O . LEU A 1 66 ? -28.532 -10.208 -39.161 1.00 33.40 1061 LEU A O 1
ATOM 524 N N . ASP A 1 67 ? -29.021 -11.754 -37.600 1.00 38.00 1062 ASP A N 1
ATOM 525 C CA . ASP A 1 67 ? -30.093 -12.357 -38.384 1.00 41.10 1062 ASP A CA 1
ATOM 526 C C . ASP A 1 67 ? -31.143 -13.028 -37.495 1.00 43.80 1062 ASP A C 1
ATOM 527 O O . ASP A 1 67 ? -32.269 -12.544 -37.385 1.00 42.54 1062 ASP A O 1
ATOM 532 N N . LYS A 1 68 ? -30.770 -14.136 -36.864 1.00 48.03 1063 LYS A N 1
ATOM 533 C CA . LYS A 1 68 ? -31.675 -14.858 -35.980 1.00 54.03 1063 LYS A CA 1
ATOM 534 C C . LYS A 1 68 ? -32.106 -13.935 -34.849 1.00 53.79 1063 LYS A C 1
ATOM 535 O O . LYS A 1 68 ? -33.267 -13.934 -34.444 1.00 55.90 1063 LYS A O 1
ATOM 541 N N . GLU A 1 69 ? -31.166 -13.134 -34.357 1.00 54.50 1064 GLU A N 1
ATOM 542 C CA . GLU A 1 69 ? -31.447 -12.197 -33.280 1.00 53.02 1064 GLU A CA 1
ATOM 543 C C . GLU A 1 69 ? -32.548 -11.218 -33.665 1.00 48.48 1064 GLU A C 1
ATOM 544 O O . GLU A 1 69 ? -33.267 -10.730 -32.810 1.00 50.27 1064 GLU A O 1
ATOM 550 N N . LEU A 1 70 ? -32.682 -10.928 -34.952 1.00 44.24 1065 LEU A N 1
ATOM 551 C CA . LEU A 1 70 ? -33.704 -9.994 -35.406 1.00 40.32 1065 LEU A CA 1
ATOM 552 C C . LEU A 1 70 ? -34.729 -10.643 -36.320 1.00 39.85 1065 LEU A C 1
ATOM 553 O O . LEU A 1 70 ? -35.400 -9.949 -37.095 1.00 38.22 1065 LEU A O 1
ATOM 558 N N . GLY A 1 71 ? -34.843 -11.968 -36.239 1.00 36.74 1066 GLY A N 1
ATOM 559 C CA . GLY A 1 71 ? -35.791 -12.690 -37.073 1.00 35.63 1066 GLY A CA 1
ATOM 560 C C . GLY A 1 71 ? -35.685 -12.368 -38.548 1.00 34.53 1066 GLY A C 1
ATOM 561 O O . GLY A 1 71 ? -36.703 -12.199 -39.212 1.00 34.95 1066 GLY A O 1
ATOM 562 N N . VAL A 1 72 ? -34.459 -12.281 -39.061 1.00 35.40 1067 VAL A N 1
ATOM 563 C CA . VAL A 1 72 ? -34.221 -11.983 -40.472 1.00 34.56 1067 VAL A CA 1
ATOM 564 C C . VAL A 1 72 ? -32.993 -12.756 -40.920 1.00 34.73 1067 VAL A C 1
ATOM 565 O O . VAL A 1 72 ? -32.332 -13.383 -40.095 1.00 34.89 1067 VAL A O 1
ATOM 569 N N . ASP A 1 73 ? -32.689 -12.707 -42.216 1.00 35.19 1068 ASP A N 1
ATOM 570 C CA . ASP A 1 73 ? -31.532 -13.418 -42.768 1.00 36.84 1068 ASP A CA 1
ATOM 571 C C . ASP A 1 73 ? -30.231 -12.596 -42.676 1.00 37.88 1068 ASP A C 1
ATOM 572 O O . ASP A 1 73 ? -29.135 -13.147 -42.532 1.00 39.46 1068 ASP A O 1
ATOM 577 N N . TYR A 1 74 ? -30.344 -11.278 -42.755 1.00 37.04 1069 TYR A N 1
ATOM 578 C CA . TYR A 1 74 ? -29.170 -10.435 -42.651 1.00 35.34 1069 TYR A CA 1
ATOM 579 C C . TYR A 1 74 ? -29.513 -9.074 -42.044 1.00 35.47 1069 TYR A C 1
ATOM 580 O O . TYR A 1 74 ? -30.600 -8.535 -42.254 1.00 35.39 1069 TYR A O 1
ATOM 589 N N . PHE A 1 75 ? -28.562 -8.540 -41.282 1.00 35.45 1070 PHE A N 1
ATOM 590 C CA . PHE A 1 75 ? -28.686 -7.262 -40.585 1.00 34.49 1070 PHE A CA 1
ATOM 591 C C . PHE A 1 75 ? -29.619 -6.199 -41.152 1.00 34.27 1070 PHE A C 1
ATOM 592 O O . PHE A 1 75 ? -30.514 -5.725 -40.454 1.00 35.34 1070 PHE A O 1
ATOM 600 N N . LEU A 1 76 ? -29.428 -5.816 -42.406 1.00 33.18 1071 LEU A N 1
ATOM 601 C CA . LEU A 1 76 ? -30.266 -4.765 -42.968 1.00 32.78 1071 LEU A CA 1
ATOM 602 C C . LEU A 1 76 ? -31.430 -5.200 -43.848 1.00 34.04 1071 LEU A C 1
ATOM 603 O O . LEU A 1 76 ? -31.961 -4.383 -44.608 1.00 34.94 1071 LEU A O 1
ATOM 608 N N . GLU A 1 77 ? -31.838 -6.464 -43.755 1.00 35.36 1072 GLU A N 1
ATOM 609 C CA . GLU A 1 77 ? -32.940 -6.959 -44.582 1.00 36.16 1072 GLU A CA 1
ATOM 610 C C . GLU A 1 77 ? -34.153 -6.049 -44.458 1.00 35.21 1072 GLU A C 1
ATOM 611 O O . GLU A 1 77 ? -34.827 -5.776 -45.449 1.00 34.91 1072 GLU A O 1
ATOM 617 N N . ARG A 1 78 ? -34.419 -5.564 -43.245 1.00 33.93 1073 ARG A N 1
ATOM 618 C CA . ARG A 1 78 ? -35.571 -4.690 -43.013 1.00 32.18 1073 ARG A CA 1
ATOM 619 C C . ARG A 1 78 ? -35.221 -3.459 -42.182 1.00 29.81 1073 ARG A C 1
ATOM 620 O O . ARG A 1 78 ? -36.042 -2.976 -41.401 1.00 29.51 1073 ARG A O 1
ATOM 628 N N . ARG A 1 79 ? -34.006 -2.950 -42.368 1.00 28.28 1074 ARG A N 1
ATOM 629 C CA . ARG A 1 79 ? -33.532 -1.782 -41.630 1.00 25.98 1074 ARG A CA 1
ATOM 630 C C . ARG A 1 79 ? -32.685 -0.840 -42.477 1.00 25.14 1074 ARG A C 1
ATOM 631 O O . ARG A 1 79 ? -32.083 -1.248 -43.464 1.00 26.27 1074 ARG A O 1
ATOM 639 N N . GLU A 1 80 ? -32.665 0.432 -42.098 1.00 22.20 1075 GLU A N 1
ATOM 640 C CA . GLU A 1 80 ? -31.827 1.412 -42.767 1.00 20.32 1075 GLU A CA 1
ATOM 641 C C . GLU A 1 80 ? -30.771 1.742 -41.708 1.00 20.62 1075 GLU A C 1
ATOM 642 O O . GLU A 1 80 ? -30.978 1.483 -40.519 1.00 22.10 1075 GLU A O 1
ATOM 648 N N . LEU A 1 81 ? -29.638 2.289 -42.123 1.00 21.69 1076 LEU A N 1
ATOM 649 C CA . LEU A 1 81 ? -28.583 2.600 -41.179 1.00 20.99 1076 LEU A CA 1
ATOM 650 C C . LEU A 1 81 ? -27.790 3.842 -41.534 1.00 23.31 1076 LEU A C 1
ATOM 651 O O . LEU A 1 81 ? -27.455 4.074 -42.700 1.00 22.32 1076 LEU A O 1
ATOM 656 N N . GLY A 1 82 ? -27.498 4.646 -40.519 1.00 23.37 1077 GLY A N 1
ATOM 657 C CA . GLY A 1 82 ? -26.714 5.853 -40.730 1.00 25.50 1077 GLY A CA 1
ATOM 658 C C . GLY A 1 82 ? -25.336 5.659 -40.107 1.00 25.28 1077 GLY A C 1
ATOM 659 O O . GLY A 1 82 ? -25.209 4.967 -39.095 1.00 24.22 1077 GLY A O 1
ATOM 660 N N . VAL A 1 83 ? -24.301 6.247 -40.705 1.00 26.42 1078 VAL A N 1
ATOM 661 C CA . VAL A 1 83 ? -22.951 6.106 -40.166 1.00 24.98 1078 VAL A CA 1
ATOM 662 C C . VAL A 1 83 ? -22.164 7.400 -40.258 1.00 24.39 1078 VAL A C 1
ATOM 663 O O . VAL A 1 83 ? -22.298 8.158 -41.221 1.00 24.42 1078 VAL A O 1
ATOM 667 N N . ILE A 1 84 ? -21.334 7.648 -39.253 1.00 24.14 1079 ILE A N 1
ATOM 668 C CA . ILE A 1 84 ? -20.481 8.832 -39.244 1.00 24.91 1079 ILE A CA 1
ATOM 669 C C . ILE A 1 84 ? -19.170 8.455 -38.582 1.00 26.30 1079 ILE A C 1
ATOM 670 O O . ILE A 1 84 ? -19.167 7.987 -37.444 1.00 26.54 1079 ILE A O 1
ATOM 675 N N . ASN A 1 85 ? -18.061 8.636 -39.297 1.00 30.47 1080 ASN A N 1
ATOM 676 C CA . ASN A 1 85 ? -16.748 8.299 -38.747 1.00 36.16 1080 ASN A CA 1
ATOM 677 C C . ASN A 1 85 ? -16.243 9.400 -37.819 1.00 35.01 1080 ASN A C 1
ATOM 678 O O . ASN A 1 85 ? -16.002 10.528 -38.244 1.00 33.41 1080 ASN A O 1
ATOM 683 N N . ILE A 1 86 ? -16.092 9.049 -36.547 1.00 36.06 1081 ILE A N 1
ATOM 684 C CA . ILE A 1 86 ? -15.649 9.975 -35.513 1.00 36.85 1081 ILE A CA 1
ATOM 685 C C . ILE A 1 86 ? -14.138 9.936 -35.281 1.00 36.12 1081 ILE A C 1
ATOM 686 O O . ILE A 1 86 ? -13.569 10.886 -34.749 1.00 37.32 1081 ILE A O 1
ATOM 691 N N . GLY A 1 87 ? -13.489 8.850 -35.696 1.00 35.99 1082 GLY A N 1
ATOM 692 C CA . GLY A 1 87 ? -12.054 8.718 -35.491 1.00 35.42 1082 GLY A CA 1
ATOM 693 C C . GLY A 1 87 ? -11.131 8.929 -36.682 1.00 36.51 1082 GLY A C 1
ATOM 694 O O . GLY A 1 87 ? -11.286 9.878 -37.457 1.00 34.04 1082 GLY A O 1
ATOM 695 N N . GLY A 1 88 ? -10.147 8.041 -36.811 1.00 35.07 1083 GLY A N 1
ATOM 696 C CA . GLY A 1 88 ? -9.192 8.123 -37.903 1.00 35.54 1083 GLY A CA 1
ATOM 697 C C . GLY A 1 88 ? -9.765 7.679 -39.238 1.00 35.29 1083 GLY A C 1
ATOM 698 O O . GLY A 1 88 ? -10.855 7.098 -39.289 1.00 33.36 1083 GLY A O 1
ATOM 699 N N . PRO A 1 89 ? -9.046 7.931 -40.346 1.00 33.48 1084 PRO A N 1
ATOM 700 C CA . PRO A 1 89 ? -9.501 7.551 -41.687 1.00 33.84 1084 PRO A CA 1
ATOM 701 C C . PRO A 1 89 ? -9.716 6.051 -41.842 1.00 35.17 1084 PRO A C 1
ATOM 702 O O . PRO A 1 89 ? -8.927 5.231 -41.353 1.00 28.98 1084 PRO A O 1
ATOM 706 N N . GLY A 1 90 ? -10.800 5.707 -42.529 1.00 34.54 1085 GLY A N 1
ATOM 707 C CA . GLY A 1 90 ? -11.130 4.316 -42.741 1.00 37.00 1085 GLY A CA 1
ATOM 708 C C . GLY A 1 90 ? -11.797 4.067 -44.076 1.00 38.15 1085 GLY A C 1
ATOM 709 O O . GLY A 1 90 ? -11.706 4.878 -45.003 1.00 38.37 1085 GLY A O 1
ATOM 710 N N . PHE A 1 91 ? -12.468 2.925 -44.173 1.00 42.31 1086 PHE A N 1
ATOM 711 C CA . PHE A 1 91 ? -13.146 2.538 -45.399 1.00 42.49 1086 PHE A CA 1
ATOM 712 C C . PHE A 1 91 ? -14.460 1.873 -45.056 1.00 43.43 1086 PHE A C 1
ATOM 713 O O . PHE A 1 91 ? -14.601 1.253 -43.999 1.00 43.91 1086 PHE A O 1
ATOM 721 N N . ILE A 1 92 ? -15.421 2.014 -45.960 1.00 42.19 1087 ILE A N 1
ATOM 722 C CA . ILE A 1 92 ? -16.722 1.378 -45.808 1.00 40.75 1087 ILE A CA 1
ATOM 723 C C . ILE A 1 92 ? -16.959 0.603 -47.102 1.00 43.68 1087 ILE A C 1
ATOM 724 O O . ILE A 1 92 ? -16.783 1.140 -48.195 1.00 43.25 1087 ILE A O 1
ATOM 729 N N . GLU A 1 93 ? -17.324 -0.668 -46.976 1.00 47.64 1088 GLU A N 1
ATOM 730 C CA . GLU A 1 93 ? -17.561 -1.499 -48.148 1.00 48.08 1088 GLU A CA 1
ATOM 731 C C . GLU A 1 93 ? -19.011 -1.931 -48.163 1.00 47.36 1088 GLU A C 1
ATOM 732 O O . GLU A 1 93 ? -19.401 -2.849 -47.442 1.00 45.83 1088 GLU A O 1
ATOM 738 N N . ILE A 1 94 ? -19.812 -1.251 -48.975 1.00 45.51 1089 ILE A N 1
ATOM 739 C CA . ILE A 1 94 ? -21.226 -1.584 -49.086 1.00 46.32 1089 ILE A CA 1
ATOM 740 C C . ILE A 1 94 ? -21.472 -2.428 -50.353 1.00 45.97 1089 ILE A C 1
ATOM 741 O O . ILE A 1 94 ? -21.445 -1.921 -51.481 1.00 44.92 1089 ILE A O 1
ATOM 746 N N . ASP A 1 95 ? -21.685 -3.730 -50.135 1.00 43.75 1090 ASP A N 1
ATOM 747 C CA . ASP A 1 95 ? -21.911 -4.714 -51.196 1.00 41.34 1090 ASP A CA 1
ATOM 748 C C . ASP A 1 95 ? -20.830 -4.708 -52.277 1.00 41.16 1090 ASP A C 1
ATOM 749 O O . ASP A 1 95 ? -21.132 -4.648 -53.476 1.00 41.22 1090 ASP A O 1
ATOM 754 N N . GLY A 1 96 ? -19.572 -4.787 -51.847 1.00 43.78 1091 GLY A N 1
ATOM 755 C CA . GLY A 1 96 ? -18.477 -4.797 -52.795 1.00 45.44 1091 GLY A CA 1
ATOM 756 C C . GLY A 1 96 ? -17.832 -3.437 -52.957 1.00 49.74 1091 GLY A C 1
ATOM 757 O O . GLY A 1 96 ? -16.611 -3.321 -52.864 1.00 49.78 1091 GLY A O 1
ATOM 758 N N . ALA A 1 97 ? -18.644 -2.409 -53.203 1.00 49.21 1092 ALA A N 1
ATOM 759 C CA . ALA A 1 97 ? -18.146 -1.042 -53.375 1.00 51.47 1092 ALA A CA 1
ATOM 760 C C . ALA A 1 97 ? -17.416 -0.541 -52.124 1.00 53.27 1092 ALA A C 1
ATOM 761 O O . ALA A 1 97 ? -18.041 -0.321 -51.084 1.00 55.00 1092 ALA A O 1
ATOM 763 N N . LYS A 1 98 ? -16.099 -0.362 -52.232 1.00 56.66 1093 LYS A N 1
ATOM 764 C CA . LYS A 1 98 ? -15.280 0.096 -51.110 1.00 58.63 1093 LYS A CA 1
ATOM 765 C C . LYS A 1 98 ? -14.916 1.566 -51.299 1.00 60.69 1093 LYS A C 1
ATOM 766 O O . LYS A 1 98 ? -14.283 1.930 -52.286 1.00 61.09 1093 LYS A O 1
ATOM 772 N N . GLU A 1 99 ? -15.329 2.409 -50.360 1.00 61.09 1094 GLU A N 1
ATOM 773 C CA . GLU A 1 99 ? -15.033 3.836 -50.434 1.00 62.00 1094 GLU A CA 1
ATOM 774 C C . GLU A 1 99 ? -14.163 4.260 -49.272 1.00 60.47 1094 GLU A C 1
ATOM 775 O O . GLU A 1 99 ? -13.852 3.459 -48.387 1.00 61.73 1094 GLU A O 1
ATOM 781 N N . THR A 1 100 ? -13.778 5.529 -49.275 1.00 57.49 1095 THR A N 1
ATOM 782 C CA . THR A 1 100 ? -12.958 6.053 -48.201 1.00 53.13 1095 THR A CA 1
ATOM 783 C C . THR A 1 100 ? -13.829 6.850 -47.248 1.00 53.08 1095 THR A C 1
ATOM 784 O O . THR A 1 100 ? -14.631 7.683 -47.676 1.00 51.78 1095 THR A O 1
ATOM 788 N N . MET A 1 101 ? -13.675 6.568 -45.955 1.00 50.06 1096 MET A N 1
ATOM 789 C CA . MET A 1 101 ? -14.424 7.249 -44.904 1.00 47.47 1096 MET A CA 1
ATOM 790 C C . MET A 1 101 ? -13.451 8.026 -44.009 1.00 45.92 1096 MET A C 1
ATOM 791 O O . MET A 1 101 ? -12.773 7.463 -43.141 1.00 44.45 1096 MET A O 1
ATOM 796 N N . LYS A 1 102 ? -13.371 9.328 -44.255 1.00 45.69 1097 LYS A N 1
ATOM 797 C CA . LYS A 1 102 ? -12.498 10.195 -43.487 1.00 44.45 1097 LYS A CA 1
ATOM 798 C C . LYS A 1 102 ? -13.328 10.703 -42.314 1.00 41.33 1097 LYS A C 1
ATOM 799 O O . LYS A 1 102 ? -14.552 10.635 -42.353 1.00 40.14 1097 LYS A O 1
ATOM 805 N N . LYS A 1 103 ? -12.677 11.193 -41.264 1.00 37.29 1098 LYS A N 1
ATOM 806 C CA . LYS A 1 103 ? -13.418 11.708 -40.125 1.00 35.07 1098 LYS A CA 1
ATOM 807 C C . LYS A 1 103 ? -14.478 12.690 -40.609 1.00 33.75 1098 LYS A C 1
ATOM 808 O O . LYS A 1 103 ? -14.226 13.489 -41.517 1.00 32.99 1098 LYS A O 1
ATOM 814 N N . GLN A 1 104 ? -15.661 12.618 -40.001 1.00 32.83 1099 GLN A N 1
ATOM 815 C CA . GLN A 1 104 ? -16.782 13.493 -40.335 1.00 33.30 1099 GLN A CA 1
ATOM 816 C C . GLN A 1 104 ? -17.505 13.050 -41.599 1.00 32.66 1099 GLN A C 1
ATOM 817 O O . GLN A 1 104 ? -18.488 13.673 -42.008 1.00 31.97 1099 GLN A O 1
ATOM 823 N N . ASP A 1 105 ? -17.005 11.992 -42.235 1.00 33.26 1100 ASP A N 1
ATOM 824 C CA . ASP A 1 105 ? -17.657 11.462 -43.430 1.00 33.29 1100 ASP A CA 1
ATOM 825 C C . ASP A 1 105 ? -18.805 10.606 -42.917 1.00 33.44 1100 ASP A C 1
ATOM 826 O O . ASP A 1 105 ? -18.678 9.929 -41.894 1.00 35.25 1100 ASP A O 1
ATOM 831 N N . GLY A 1 106 ? -19.929 10.641 -43.616 1.00 34.52 1101 GLY A N 1
ATOM 832 C CA . GLY A 1 106 ? -21.075 9.868 -43.181 1.00 34.17 1101 GLY A CA 1
ATOM 833 C C . GLY A 1 106 ? -21.655 9.035 -44.296 1.00 35.19 1101 GLY A C 1
ATOM 834 O O . GLY A 1 106 ? -21.127 9.018 -45.405 1.00 34.01 1101 GLY A O 1
ATOM 835 N N . TYR A 1 107 ? -22.758 8.356 -44.012 1.00 35.91 1102 TYR A N 1
ATOM 836 C CA . TYR A 1 107 ? -23.369 7.504 -45.019 1.00 37.68 1102 TYR A CA 1
ATOM 837 C C . TYR A 1 107 ? -24.769 7.037 -44.654 1.00 36.30 1102 TYR A C 1
ATOM 838 O O . TYR A 1 107 ? -25.033 6.670 -43.515 1.00 35.79 1102 TYR A O 1
ATOM 847 N N . TYR A 1 108 ? -25.669 7.073 -45.629 1.00 34.24 1103 TYR A N 1
ATOM 848 C CA . TYR A 1 108 ? -27.023 6.588 -45.417 1.00 30.71 1103 TYR A CA 1
ATOM 849 C C . TYR A 1 108 ? -27.149 5.292 -46.200 1.00 29.91 1103 TYR A C 1
ATOM 850 O O . TYR A 1 108 ? -27.110 5.302 -47.427 1.00 29.20 1103 TYR A O 1
ATOM 859 N N . ILE A 1 109 ? -27.298 4.175 -45.508 1.00 28.25 1104 ILE A N 1
ATOM 860 C CA . ILE A 1 109 ? -27.433 2.919 -46.215 1.00 26.19 1104 ILE A CA 1
ATOM 861 C C . ILE A 1 109 ? -28.870 2.423 -46.045 1.00 31.36 1104 ILE A C 1
ATOM 862 O O . ILE A 1 109 ? -29.414 2.415 -44.952 1.00 29.36 1104 ILE A O 1
ATOM 867 N N . GLY A 1 110 ? -29.486 2.009 -47.139 1.00 31.71 1105 GLY A N 1
ATOM 868 C CA . GLY A 1 110 ? -30.862 1.579 -47.070 1.00 33.92 1105 GLY A CA 1
ATOM 869 C C . GLY A 1 110 ? -31.142 0.102 -46.932 1.00 35.33 1105 GLY A C 1
ATOM 870 O O . GLY A 1 110 ? -30.247 -0.752 -46.960 1.00 34.48 1105 GLY A O 1
ATOM 871 N N . LYS A 1 111 ? -32.436 -0.167 -46.783 1.00 38.29 1106 LYS A N 1
ATOM 872 C CA . LYS A 1 111 ? -32.994 -1.495 -46.624 1.00 38.56 1106 LYS A CA 1
ATOM 873 C C . LYS A 1 111 ? -32.502 -2.480 -47.681 1.00 40.13 1106 LYS A C 1
ATOM 874 O O . LYS A 1 111 ? -32.363 -2.138 -48.857 1.00 39.70 1106 LYS A O 1
ATOM 880 N N . GLU A 1 112 ? -32.229 -3.702 -47.239 1.00 41.34 1107 GLU A N 1
ATOM 881 C CA . GLU A 1 112 ? -31.794 -4.787 -48.108 1.00 44.13 1107 GLU A CA 1
ATOM 882 C C . GLU A 1 112 ? -30.349 -4.829 -48.604 1.00 44.59 1107 GLU A C 1
ATOM 883 O O . GLU A 1 112 ? -30.012 -5.688 -49.424 1.00 44.32 1107 GLU A O 1
ATOM 889 N N . THR A 1 113 ? -29.479 -3.938 -48.131 1.00 43.98 1108 THR A N 1
ATOM 890 C CA . THR A 1 113 ? -28.095 -4.027 -48.588 1.00 45.34 1108 THR A CA 1
ATOM 891 C C . THR A 1 113 ? -27.523 -5.186 -47.788 1.00 44.77 1108 THR A C 1
ATOM 892 O O . THR A 1 113 ? -27.615 -5.199 -46.567 1.00 44.15 1108 THR A O 1
ATOM 896 N N . LYS A 1 114 ? -26.958 -6.171 -48.477 1.00 45.92 1109 LYS A N 1
ATOM 897 C CA . LYS A 1 114 ? -26.416 -7.366 -47.829 1.00 47.73 1109 LYS A CA 1
ATOM 898 C C . LYS A 1 114 ? -25.236 -7.222 -46.873 1.00 42.88 1109 LYS A C 1
ATOM 899 O O . LYS A 1 114 ? -25.333 -7.642 -45.729 1.00 42.56 1109 LYS A O 1
ATOM 905 N N . HIS A 1 115 ? -24.116 -6.661 -47.325 1.00 42.67 1110 HIS A N 1
ATOM 906 C CA . HIS A 1 115 ? -22.954 -6.539 -46.443 1.00 40.89 1110 HIS A CA 1
ATOM 907 C C . HIS A 1 115 ? -22.332 -5.151 -46.333 1.00 41.11 1110 HIS A C 1
ATOM 908 O O . HIS A 1 115 ? -21.932 -4.565 -47.341 1.00 40.91 1110 HIS A O 1
ATOM 915 N N . VAL A 1 116 ? -22.236 -4.630 -45.111 1.00 39.76 1111 VAL A N 1
ATOM 916 C CA . VAL A 1 116 ? -21.598 -3.332 -44.901 1.00 41.49 1111 VAL A CA 1
ATOM 917 C C . VAL A 1 116 ? -20.393 -3.610 -44.019 1.00 44.60 1111 VAL A C 1
ATOM 918 O O . VAL A 1 116 ? -20.537 -3.903 -42.837 1.00 43.54 1111 VAL A O 1
ATOM 922 N N . ARG A 1 117 ? -19.203 -3.537 -44.604 1.00 47.21 1112 ARG A N 1
ATOM 923 C CA . ARG A 1 117 ? -17.986 -3.810 -43.854 1.00 47.72 1112 ARG A CA 1
ATOM 924 C C . ARG A 1 117 ? -17.146 -2.555 -43.570 1.00 45.59 1112 ARG A C 1
ATOM 925 O O . ARG A 1 117 ? -16.891 -1.732 -44.461 1.00 45.06 1112 ARG A O 1
ATOM 933 N N . PHE A 1 118 ? -16.726 -2.423 -42.315 1.00 43.34 1113 PHE A N 1
ATOM 934 C CA . PHE A 1 118 ? -15.937 -1.279 -41.868 1.00 41.85 1113 PHE A CA 1
ATOM 935 C C . PHE A 1 118 ? -14.475 -1.639 -41.637 1.00 43.27 1113 PHE A C 1
ATOM 936 O O . PHE A 1 118 ? -14.161 -2.720 -41.134 1.00 42.30 1113 PHE A O 1
ATOM 944 N N . SER A 1 119 ? -13.585 -0.716 -41.985 1.00 42.12 1114 SER A N 1
ATOM 945 C CA . SER A 1 119 ? -12.150 -0.936 -41.825 1.00 42.05 1114 SER A CA 1
ATOM 946 C C . SER A 1 119 ? -11.402 0.377 -41.647 1.00 41.74 1114 SER A C 1
ATOM 947 O O . SER A 1 119 ? -11.860 1.430 -42.102 1.00 41.62 1114 SER A O 1
ATOM 950 N N . SER A 1 120 ? -10.248 0.303 -40.984 1.00 44.39 1115 SER A N 1
ATOM 951 C CA . SER A 1 120 ? -9.414 1.477 -40.741 1.00 44.23 1115 SER A CA 1
ATOM 952 C C . SER A 1 120 ? -8.144 1.347 -41.568 1.00 46.49 1115 SER A C 1
ATOM 953 O O . SER A 1 120 ? -7.786 0.247 -41.986 1.00 45.21 1115 SER A O 1
ATOM 956 N N . GLU A 1 121 ? -7.456 2.456 -41.811 1.00 47.92 1116 GLU A N 1
ATOM 957 C CA . GLU A 1 121 ? -6.214 2.377 -42.568 1.00 52.97 1116 GLU A CA 1
ATOM 958 C C . GLU A 1 121 ? -5.016 2.449 -41.628 1.00 55.57 1116 GLU A C 1
ATOM 959 O O . GLU A 1 121 ? -3.873 2.443 -42.067 1.00 58.37 1116 GLU A O 1
ATOM 965 N N . ASN A 1 122 ? -5.287 2.512 -40.328 1.00 60.31 1117 ASN A N 1
ATOM 966 C CA . ASN A 1 122 ? -4.231 2.566 -39.323 1.00 60.94 1117 ASN A CA 1
ATOM 967 C C . ASN A 1 122 ? -4.764 2.089 -37.971 1.00 55.50 1117 ASN A C 1
ATOM 968 O O . ASN A 1 122 ? -5.516 2.799 -37.305 1.00 56.54 1117 ASN A O 1
ATOM 973 N N . PRO A 1 123 ? -4.370 0.876 -37.547 1.00 53.70 1118 PRO A N 1
ATOM 974 C CA . PRO A 1 123 ? -4.804 0.280 -36.273 1.00 51.09 1118 PRO A CA 1
ATOM 975 C C . PRO A 1 123 ? -4.477 1.135 -35.054 1.00 50.97 1118 PRO A C 1
ATOM 976 O O . PRO A 1 123 ? -5.145 1.046 -34.016 1.00 49.95 1118 PRO A O 1
ATOM 980 N N . ASP A 1 124 ? -3.445 1.959 -35.199 1.00 54.68 1119 ASP A N 1
ATOM 981 C CA . ASP A 1 124 ? -2.981 2.837 -34.132 1.00 58.78 1119 ASP A CA 1
ATOM 982 C C . ASP A 1 124 ? -3.965 3.988 -33.902 1.00 53.95 1119 ASP A C 1
ATOM 983 O O . ASP A 1 124 ? -4.178 4.436 -32.772 1.00 52.41 1119 ASP A O 1
ATOM 988 N N . ASN A 1 125 ? -4.553 4.459 -34.993 1.00 50.24 1120 ASN A N 1
ATOM 989 C CA . ASN A 1 125 ? -5.535 5.535 -34.950 1.00 49.41 1120 ASN A CA 1
ATOM 990 C C . ASN A 1 125 ? -6.753 5.035 -35.729 1.00 47.73 1120 ASN A C 1
ATOM 991 O O . ASN A 1 125 ? -7.070 5.535 -36.811 1.00 45.73 1120 ASN A O 1
ATOM 996 N N . PRO A 1 126 ? -7.465 4.045 -35.164 1.00 43.43 1121 PRO A N 1
ATOM 997 C CA . PRO A 1 126 ? -8.644 3.444 -35.782 1.00 43.98 1121 PRO A CA 1
ATOM 998 C C . PRO A 1 126 ? -9.764 4.403 -36.089 1.00 43.70 1121 PRO A C 1
ATOM 999 O O . PRO A 1 126 ? -9.886 5.459 -35.471 1.00 42.86 1121 PRO A O 1
ATOM 1003 N N . ALA A 1 127 ? -10.574 4.022 -37.068 1.00 40.95 1122 ALA A N 1
ATOM 1004 C CA . ALA A 1 127 ? -11.724 4.811 -37.453 1.00 39.79 1122 ALA A CA 1
ATOM 1005 C C . ALA A 1 127 ? -12.798 4.393 -36.470 1.00 39.63 1122 ALA A C 1
ATOM 1006 O O . ALA A 1 127 ? -12.965 3.205 -36.190 1.00 41.38 1122 ALA A O 1
ATOM 1008 N N . LYS A 1 128 ? -13.503 5.368 -35.917 1.00 38.68 1123 LYS A N 1
ATOM 1009 C CA . LYS A 1 128 ? -14.569 5.068 -34.978 1.00 37.00 1123 LYS A CA 1
ATOM 1010 C C . LYS A 1 128 ? -15.874 5.319 -35.699 1.00 36.73 1123 LYS A C 1
ATOM 1011 O O . LYS A 1 128 ? -16.301 6.468 -35.842 1.00 35.21 1123 LYS A O 1
ATOM 1017 N N . PHE A 1 129 ? -16.486 4.237 -36.179 1.00 36.29 1124 PHE A N 1
ATOM 1018 C CA . PHE A 1 129 ? -17.754 4.330 -36.898 1.00 36.32 1124 PHE A CA 1
ATOM 1019 C C . PHE A 1 129 ? -18.926 4.265 -35.933 1.00 35.85 1124 PHE A C 1
ATOM 1020 O O . PHE A 1 129 ? -19.129 3.252 -35.270 1.00 37.45 1124 PHE A O 1
ATOM 1028 N N . TYR A 1 130 ? -19.677 5.361 -35.841 1.00 36.33 1125 TYR A N 1
ATOM 1029 C CA . TYR A 1 130 ? -20.840 5.415 -34.974 1.00 34.73 1125 TYR A CA 1
ATOM 1030 C C . TYR A 1 130 ? -22.028 5.110 -35.868 1.00 34.57 1125 TYR A C 1
ATOM 1031 O O . TYR A 1 130 ? -22.292 5.836 -36.830 1.00 33.65 1125 TYR A O 1
ATOM 1040 N N . ILE A 1 131 ? -22.737 4.029 -35.567 1.00 32.52 1126 ILE A N 1
ATOM 1041 C CA . ILE A 1 131 ? -23.879 3.654 -36.384 1.00 31.42 1126 ILE A CA 1
ATOM 1042 C C . ILE A 1 131 ? -25.191 3.727 -35.618 1.00 30.58 1126 ILE A C 1
ATOM 1043 O O . ILE A 1 131 ? -25.244 3.452 -34.423 1.00 28.10 1126 ILE A O 1
ATOM 1048 N N . SER A 1 132 ? -26.239 4.133 -36.328 1.00 32.56 1127 SER A N 1
ATOM 1049 C CA . SER A 1 132 ? -27.585 4.240 -35.779 1.00 30.85 1127 SER A CA 1
ATOM 1050 C C . SER A 1 132 ? -28.482 3.501 -36.747 1.00 31.01 1127 SER A C 1
ATOM 1051 O O . SER A 1 132 ? -28.779 3.993 -37.836 1.00 32.07 1127 SER A O 1
ATOM 1054 N N . CYS A 1 133 ? -28.899 2.306 -36.353 1.00 31.12 1128 CYS A N 1
ATOM 1055 C CA . CYS A 1 133 ? -29.732 1.468 -37.207 1.00 30.41 1128 CYS A CA 1
ATOM 1056 C C . CYS A 1 133 ? -31.177 1.438 -36.746 1.00 30.72 1128 CYS A C 1
ATOM 1057 O O . CYS A 1 133 ? -31.453 1.321 -35.555 1.00 29.28 1128 CYS A O 1
ATOM 1060 N N . VAL A 1 134 ? -32.096 1.513 -37.702 1.00 28.60 1129 VAL A N 1
ATOM 1061 C CA . VAL A 1 134 ? -33.529 1.543 -37.400 1.00 26.79 1129 VAL A CA 1
ATOM 1062 C C . VAL A 1 134 ? -34.362 0.772 -38.437 1.00 29.41 1129 VAL A C 1
ATOM 1063 O O . VAL A 1 134 ? -33.989 0.694 -39.602 1.00 26.24 1129 VAL A O 1
ATOM 1067 N N . PRO A 1 135 ? -35.505 0.195 -38.017 1.00 30.75 1130 PRO A N 1
ATOM 1068 C CA . PRO A 1 135 ? -36.368 -0.559 -38.935 1.00 31.99 1130 PRO A CA 1
ATOM 1069 C C . PRO A 1 135 ? -36.854 0.287 -40.102 1.00 35.78 1130 PRO A C 1
ATOM 1070 O O . PRO A 1 135 ? -37.274 1.427 -39.906 1.00 34.85 1130 PRO A O 1
ATOM 1074 N N . ALA A 1 136 ? -36.809 -0.283 -41.306 1.00 37.32 1131 ALA A N 1
ATOM 1075 C CA . ALA A 1 136 ? -37.240 0.414 -42.518 1.00 39.59 1131 ALA A CA 1
ATOM 1076 C C . ALA A 1 136 ? -38.114 -0.485 -43.396 1.00 41.74 1131 ALA A C 1
ATOM 1077 O O . ALA A 1 136 ? -37.777 -1.640 -43.652 1.00 42.37 1131 ALA A O 1
ATOM 1079 N N . HIS A 1 137 ? -39.236 0.048 -43.861 1.00 43.90 1132 HIS A N 1
ATOM 1080 C CA . HIS A 1 137 ? -40.136 -0.725 -44.707 1.00 45.22 1132 HIS A CA 1
ATOM 1081 C C . HIS A 1 137 ? -39.931 -0.465 -46.192 1.00 47.21 1132 HIS A C 1
ATOM 1082 O O . HIS A 1 137 ? -40.362 -1.264 -47.030 1.00 48.19 1132 HIS A O 1
ATOM 1089 N N . HIS A 1 138 ? -39.296 0.656 -46.520 1.00 45.08 1133 HIS A N 1
ATOM 1090 C CA . HIS A 1 138 ? -39.071 1.011 -47.915 1.00 44.43 1133 HIS A CA 1
ATOM 1091 C C . HIS A 1 138 ? -37.584 1.153 -48.179 1.00 40.42 1133 HIS A C 1
ATOM 1092 O O . HIS A 1 138 ? -36.820 1.480 -47.275 1.00 39.95 1133 HIS A O 1
ATOM 1099 N N . LYS A 1 139 ? -37.168 0.898 -49.414 1.00 36.39 1134 LYS A N 1
ATOM 1100 C CA . LYS A 1 139 ? -35.755 1.006 -49.747 1.00 31.79 1134 LYS A CA 1
ATOM 1101 C C . LYS A 1 139 ? -35.400 2.268 -50.518 1.00 30.99 1134 LYS A C 1
ATOM 1102 O O . LYS A 1 139 ? -35.897 2.488 -51.624 1.00 27.25 1134 LYS A O 1
ATOM 1108 N N . TYR A 1 140 ? -34.546 3.098 -49.915 1.00 29.97 1135 TYR A N 1
ATOM 1109 C CA . TYR A 1 140 ? -34.067 4.315 -50.554 1.00 29.90 1135 TYR A CA 1
ATOM 1110 C C . TYR A 1 140 ? -32.613 4.086 -50.926 1.00 33.84 1135 TYR A C 1
ATOM 1111 O O . TYR A 1 140 ? -31.940 3.207 -50.373 1.00 32.16 1135 TYR A O 1
ATOM 1120 N N . PRO A 1 141 ? -32.102 4.872 -51.877 1.00 32.82 1136 PRO A N 1
ATOM 1121 C CA . PRO A 1 141 ? -30.713 4.723 -52.310 1.00 33.22 1136 PRO A CA 1
ATOM 1122 C C . PRO A 1 141 ? -29.672 5.052 -51.248 1.00 33.46 1136 PRO A C 1
ATOM 1123 O O . PRO A 1 141 ? -29.891 5.914 -50.397 1.00 30.34 1136 PRO A O 1
ATOM 1127 N N . ASN A 1 142 ? -28.542 4.350 -51.300 1.00 30.49 1137 ASN A N 1
ATOM 1128 C CA . ASN A 1 142 ? -27.444 4.622 -50.377 1.00 27.40 1137 ASN A CA 1
ATOM 1129 C C . ASN A 1 142 ? -26.828 5.943 -50.851 1.00 28.39 1137 ASN A C 1
ATOM 1130 O O . ASN A 1 142 ? -26.691 6.181 -52.050 1.00 25.56 1137 ASN A O 1
ATOM 1135 N N . VAL A 1 143 ? -26.466 6.810 -49.922 1.00 26.82 1138 VAL A N 1
ATOM 1136 C CA . VAL A 1 143 ? -25.878 8.081 -50.308 1.00 26.53 1138 VAL A CA 1
ATOM 1137 C C . VAL A 1 143 ? -24.765 8.494 -49.359 1.00 30.89 1138 VAL A C 1
ATOM 1138 O O . VAL A 1 143 ? -24.968 8.563 -48.151 1.00 30.83 1138 VAL A O 1
ATOM 1142 N N . LYS A 1 144 ? -23.580 8.751 -49.909 1.00 35.21 1139 LYS A N 1
ATOM 1143 C CA . LYS A 1 144 ? -22.450 9.161 -49.086 1.00 38.03 1139 LYS A CA 1
ATOM 1144 C C . LYS A 1 144 ? -22.600 10.618 -48.702 1.00 40.64 1139 LYS A C 1
ATOM 1145 O O . LYS A 1 144 ? -23.074 11.439 -49.490 1.00 42.22 1139 LYS A O 1
ATOM 1151 N N . ILE A 1 145 ? -22.195 10.933 -47.480 1.00 44.55 1140 ILE A N 1
ATOM 1152 C CA . ILE A 1 145 ? -22.291 12.293 -46.982 1.00 46.97 1140 ILE A CA 1
ATOM 1153 C C . ILE A 1 145 ? -20.914 12.791 -46.559 1.00 50.60 1140 ILE A C 1
ATOM 1154 O O . ILE A 1 145 ? -20.198 12.106 -45.826 1.00 47.94 1140 ILE A O 1
ATOM 1159 N N . SER A 1 146 ? -20.541 13.973 -47.047 1.00 51.42 1141 SER A N 1
ATOM 1160 C CA . SER A 1 146 ? -19.258 14.595 -46.706 1.00 54.35 1141 SER A CA 1
ATOM 1161 C C . SER A 1 146 ? -19.526 15.961 -46.079 1.00 58.96 1141 SER A C 1
ATOM 1162 O O . SER A 1 146 ? -20.307 16.748 -46.618 1.00 59.98 1141 SER A O 1
ATOM 1165 N N . ILE A 1 147 ? -18.903 16.223 -44.932 1.00 64.40 1142 ILE A N 1
ATOM 1166 C CA . ILE A 1 147 ? -19.079 17.492 -44.211 1.00 64.14 1142 ILE A CA 1
ATOM 1167 C C . ILE A 1 147 ? -19.298 18.659 -45.179 1.00 69.46 1142 ILE A C 1
ATOM 1168 O O . ILE A 1 147 ? -20.199 19.494 -44.989 1.00 69.95 1142 ILE A O 1
ATOM 1173 N N . ASP A 1 148 ? -18.468 18.683 -46.222 1.00 73.60 1143 ASP A N 1
ATOM 1174 C CA . ASP A 1 148 ? -18.509 19.711 -47.261 1.00 76.63 1143 ASP A CA 1
ATOM 1175 C C . ASP A 1 148 ? -19.929 20.013 -47.734 1.00 78.12 1143 ASP A C 1
ATOM 1176 O O . ASP A 1 148 ? -20.478 21.085 -47.454 1.00 77.37 1143 ASP A O 1
ATOM 1181 N N . GLU A 1 149 ? -20.506 19.059 -48.461 1.00 75.81 1144 GLU A N 1
ATOM 1182 C CA . GLU A 1 149 ? -21.854 19.194 -48.996 1.00 76.64 1144 GLU A CA 1
ATOM 1183 C C . GLU A 1 149 ? -22.907 19.627 -47.961 1.00 74.69 1144 GLU A C 1
ATOM 1184 O O . GLU A 1 149 ? -24.078 19.852 -48.318 1.00 74.03 1144 GLU A O 1
ATOM 1190 N N . ILE A 1 150 ? -22.511 19.740 -46.691 1.00 73.65 1145 ILE A N 1
ATOM 1191 C CA . ILE A 1 150 ? -23.467 20.154 -45.665 1.00 73.78 1145 ILE A CA 1
ATOM 1192 C C . ILE A 1 150 ? -23.292 21.618 -45.229 1.00 67.97 1145 ILE A C 1
ATOM 1193 O O . ILE A 1 150 ? -22.172 22.088 -44.963 1.00 66.54 1145 ILE A O 1
ATOM 1198 N N . THR A 1 151 ? -24.412 22.335 -45.178 1.00 67.04 1146 THR A N 1
ATOM 1199 C CA . THR A 1 151 ? -24.410 23.727 -44.743 1.00 68.59 1146 THR A CA 1
ATOM 1200 C C . THR A 1 151 ? -24.775 23.712 -43.252 1.00 63.75 1146 THR A C 1
ATOM 1201 O O . THR A 1 151 ? -25.954 23.573 -42.890 1.00 64.26 1146 THR A O 1
ATOM 1205 N N . PRO A 1 152 ? -23.762 23.827 -42.365 1.00 61.47 1147 PRO A N 1
ATOM 1206 C CA . PRO A 1 152 ? -24.012 23.824 -40.918 1.00 63.49 1147 PRO A CA 1
ATOM 1207 C C . PRO A 1 152 ? -24.891 24.994 -40.450 1.00 65.01 1147 PRO A C 1
ATOM 1208 O O . PRO A 1 152 ? -24.468 26.148 -40.461 1.00 61.97 1147 PRO A O 1
ATOM 1212 N N . MET A 1 153 ? -26.123 24.677 -40.058 1.00 69.08 1148 MET A N 1
ATOM 1213 C CA . MET A 1 153 ? -27.075 25.681 -39.589 1.00 74.36 1148 MET A CA 1
ATOM 1214 C C . MET A 1 153 ? -26.771 26.085 -38.154 1.00 75.96 1148 MET A C 1
ATOM 1215 O O . MET A 1 153 ? -27.368 25.554 -37.209 1.00 81.36 1148 MET A O 1
ATOM 1220 N N . GLU A 1 154 ? -25.853 27.035 -37.996 1.00 79.93 1149 GLU A N 1
ATOM 1221 C CA . GLU A 1 154 ? -25.464 27.500 -36.670 1.00 83.15 1149 GLU A CA 1
ATOM 1222 C C . GLU A 1 154 ? -26.473 28.428 -36.006 1.00 82.65 1149 GLU A C 1
ATOM 1223 O O . GLU A 1 154 ? -27.206 29.161 -36.674 1.00 80.29 1149 GLU A O 1
ATOM 1229 N N . THR A 1 155 ? -26.499 28.374 -34.679 1.00 81.60 1150 THR A N 1
ATOM 1230 C CA . THR A 1 155 ? -27.399 29.186 -33.868 1.00 86.54 1150 THR A CA 1
ATOM 1231 C C . THR A 1 155 ? -26.761 29.329 -32.486 1.00 82.98 1150 THR A C 1
ATOM 1232 O O . THR A 1 155 ? -25.597 28.955 -32.293 1.00 87.96 1150 THR A O 1
ATOM 1236 N N . GLY A 1 156 ? -27.524 29.852 -31.527 1.00 85.39 1151 GLY A N 1
ATOM 1237 C CA . GLY A 1 156 ? -27.001 30.019 -30.183 1.00 82.13 1151 GLY A CA 1
ATOM 1238 C C . GLY A 1 156 ? -26.072 31.211 -30.088 1.00 80.84 1151 GLY A C 1
ATOM 1239 O O . GLY A 1 156 ? -25.670 31.777 -31.109 1.00 84.38 1151 GLY A O 1
ATOM 1240 N N . ASP A 1 157 ? -25.715 31.587 -28.864 1.00 80.39 1152 ASP A N 1
ATOM 1241 C CA . ASP A 1 157 ? -24.842 32.736 -28.650 1.00 77.59 1152 ASP A CA 1
ATOM 1242 C C . ASP A 1 157 ? -23.911 32.529 -27.450 1.00 69.34 1152 ASP A C 1
ATOM 1243 O O . ASP A 1 157 ? -24.346 32.071 -26.389 1.00 70.05 1152 ASP A O 1
ATOM 1248 N N . PRO A 1 158 ? -22.619 32.885 -27.597 1.00 67.65 1153 PRO A N 1
ATOM 1249 C CA . PRO A 1 158 ? -21.650 32.719 -26.507 1.00 60.40 1153 PRO A CA 1
ATOM 1250 C C . PRO A 1 158 ? -22.081 33.391 -25.209 1.00 56.78 1153 PRO A C 1
ATOM 1251 O O . PRO A 1 158 ? -21.529 33.109 -24.149 1.00 57.51 1153 PRO A O 1
ATOM 1255 N N . LEU A 1 159 ? -23.076 34.267 -25.302 1.00 59.90 1154 LEU A N 1
ATOM 1256 C CA . LEU A 1 159 ? -23.585 34.972 -24.138 1.00 61.58 1154 LEU A CA 1
ATOM 1257 C C . LEU A 1 159 ? -24.482 34.013 -23.371 1.00 59.23 1154 LEU A C 1
ATOM 1258 O O . LEU A 1 159 ? -24.732 34.190 -22.171 1.00 60.48 1154 LEU A O 1
ATOM 1263 N N . THR A 1 160 ? -24.971 32.999 -24.079 1.00 57.39 1155 THR A N 1
ATOM 1264 C CA . THR A 1 160 ? -25.819 31.978 -23.476 1.00 57.94 1155 THR A CA 1
ATOM 1265 C C . THR A 1 160 ? -25.149 30.613 -23.579 1.00 54.87 1155 THR A C 1
ATOM 1266 O O . THR A 1 160 ? -25.800 29.570 -23.544 1.00 53.76 1155 THR A O 1
ATOM 1270 N N . LEU A 1 161 ? -23.828 30.655 -23.711 1.00 54.61 1156 LEU A N 1
ATOM 1271 C CA . LEU A 1 161 ? -22.975 29.475 -23.786 1.00 54.25 1156 LEU A CA 1
ATOM 1272 C C . LEU A 1 161 ? -23.513 28.355 -24.654 1.00 49.36 1156 LEU A C 1
ATOM 1273 O O . LEU A 1 161 ? -23.380 27.184 -24.310 1.00 46.42 1156 LEU A O 1
ATOM 1278 N N . ASN A 1 162 ? -24.112 28.715 -25.783 1.00 49.61 1157 ASN A N 1
ATOM 1279 C CA . ASN A 1 162 ? -24.663 27.715 -26.694 1.00 51.82 1157 ASN A CA 1
ATOM 1280 C C . ASN A 1 162 ? -24.293 27.994 -28.150 1.00 50.83 1157 ASN A C 1
ATOM 1281 O O . ASN A 1 162 ? -25.009 27.614 -29.081 1.00 46.84 1157 ASN A O 1
ATOM 1286 N N . GLN A 1 163 ? -23.160 28.663 -28.331 1.00 52.87 1158 GLN A N 1
ATOM 1287 C CA . GLN A 1 163 ? -22.630 28.971 -29.658 1.00 57.99 1158 GLN A CA 1
ATOM 1288 C C . GLN A 1 163 ? -22.251 27.630 -30.318 1.00 56.05 1158 GLN A C 1
ATOM 1289 O O . GLN A 1 163 ? -21.189 27.065 -30.025 1.00 57.65 1158 GLN A O 1
ATOM 1295 N N . ARG A 1 164 ? -23.105 27.115 -31.201 1.00 57.00 1159 ARG A N 1
ATOM 1296 C CA . ARG A 1 164 ? -22.818 25.824 -31.823 1.00 55.93 1159 ARG A CA 1
ATOM 1297 C C . ARG A 1 164 ? -23.168 25.711 -33.304 1.00 55.69 1159 ARG A C 1
ATOM 1298 O O . ARG A 1 164 ? -23.977 26.485 -33.820 1.00 54.52 1159 ARG A O 1
ATOM 1306 N N . LYS A 1 165 ? -22.545 24.742 -33.979 1.00 53.90 1160 LYS A N 1
ATOM 1307 C CA . LYS A 1 165 ? -22.800 24.472 -35.400 1.00 54.35 1160 LYS A CA 1
ATOM 1308 C C . LYS A 1 165 ? -23.434 23.085 -35.572 1.00 53.82 1160 LYS A C 1
ATOM 1309 O O . LYS A 1 165 ? -22.821 22.081 -35.218 1.00 52.13 1160 LYS A O 1
ATOM 1315 N N . ILE A 1 166 ? -24.652 23.024 -36.108 1.00 54.57 1161 ILE A N 1
ATOM 1316 C CA . ILE A 1 166 ? -25.319 21.732 -36.293 1.00 55.68 1161 ILE A CA 1
ATOM 1317 C C . ILE A 1 166 ? -25.171 21.271 -37.739 1.00 53.77 1161 ILE A C 1
ATOM 1318 O O . ILE A 1 166 ? -25.298 22.069 -38.664 1.00 53.88 1161 ILE A O 1
ATOM 1323 N N . TYR A 1 167 ? -24.887 19.984 -37.929 1.00 54.44 1162 TYR A N 1
ATOM 1324 C CA . TYR A 1 167 ? -24.717 19.411 -39.267 1.00 54.36 1162 TYR A CA 1
ATOM 1325 C C . TYR A 1 167 ? -25.732 18.309 -39.561 1.00 53.48 1162 TYR A C 1
ATOM 1326 O O . TYR A 1 167 ? -25.699 17.256 -38.935 1.00 53.36 1162 TYR A O 1
ATOM 1335 N N . GLN A 1 168 ? -26.626 18.554 -40.517 1.00 53.25 1163 GLN A N 1
ATOM 1336 C CA . GLN A 1 168 ? -27.646 17.578 -40.898 1.00 53.66 1163 GLN A CA 1
ATOM 1337 C C . GLN A 1 168 ? -27.039 16.488 -41.789 1.00 48.59 1163 GLN A C 1
ATOM 1338 O O . GLN A 1 168 ? -26.671 16.767 -42.931 1.00 48.90 1163 GLN A O 1
ATOM 1344 N N . TYR A 1 169 ? -26.925 15.260 -41.284 1.00 41.83 1164 TYR A N 1
ATOM 1345 C CA . TYR A 1 169 ? -26.379 14.172 -42.093 1.00 35.66 1164 TYR A CA 1
ATOM 1346 C C . TYR A 1 169 ? -27.513 13.390 -42.727 1.00 34.76 1164 TYR A C 1
ATOM 1347 O O . TYR A 1 169 ? -27.698 13.439 -43.939 1.00 33.88 1164 TYR A O 1
ATOM 1356 N N . ILE A 1 170 ? -28.266 12.652 -41.922 1.00 33.02 1165 ILE A N 1
ATOM 1357 C CA . ILE A 1 170 ? -29.408 11.922 -42.458 1.00 31.03 1165 ILE A CA 1
ATOM 1358 C C . ILE A 1 170 ? -30.593 12.853 -42.224 1.00 33.34 1165 ILE A C 1
ATOM 1359 O O . ILE A 1 170 ? -31.198 12.858 -41.156 1.00 30.94 1165 ILE A O 1
ATOM 1364 N N . HIS A 1 171 ? -30.898 13.650 -43.239 1.00 34.44 1166 HIS A N 1
ATOM 1365 C CA . HIS A 1 171 ? -31.968 14.630 -43.183 1.00 38.36 1166 HIS A CA 1
ATOM 1366 C C . HIS A 1 171 ? -32.507 14.818 -44.605 1.00 44.48 1166 HIS A C 1
ATOM 1367 O O . HIS A 1 171 ? -31.789 14.586 -45.579 1.00 42.91 1166 HIS A O 1
ATOM 1374 N N . PRO A 1 172 ? -33.775 15.232 -44.750 1.00 45.38 1167 PRO A N 1
ATOM 1375 C CA . PRO A 1 172 ? -34.337 15.431 -46.089 1.00 48.92 1167 PRO A CA 1
ATOM 1376 C C . PRO A 1 172 ? -33.485 16.277 -47.040 1.00 51.45 1167 PRO A C 1
ATOM 1377 O O . PRO A 1 172 ? -33.478 16.033 -48.247 1.00 49.44 1167 PRO A O 1
ATOM 1381 N N . ASN A 1 173 ? -32.772 17.264 -46.502 1.00 49.29 1168 ASN A N 1
ATOM 1382 C CA . ASN A 1 173 ? -31.932 18.132 -47.334 1.00 49.66 1168 ASN A CA 1
ATOM 1383 C C . ASN A 1 173 ? -30.743 17.434 -47.975 1.00 46.68 1168 ASN A C 1
ATOM 1384 O O . ASN A 1 173 ? -30.123 17.998 -48.876 1.00 46.00 1168 ASN A O 1
ATOM 1389 N N . VAL A 1 174 ? -30.400 16.233 -47.509 1.00 40.82 1169 VAL A N 1
ATOM 1390 C CA . VAL A 1 174 ? -29.276 15.527 -48.098 1.00 34.14 1169 VAL A CA 1
ATOM 1391 C C . VAL A 1 174 ? -29.631 14.124 -48.565 1.00 33.44 1169 VAL A C 1
ATOM 1392 O O . VAL A 1 174 ? -28.934 13.563 -49.413 1.00 32.46 1169 VAL A O 1
ATOM 1396 N N . CYS A 1 175 ? -30.710 13.550 -48.045 1.00 30.85 1170 CYS A N 1
ATOM 1397 C CA . CYS A 1 175 ? -31.100 12.208 -48.497 1.00 31.49 1170 CYS A CA 1
ATOM 1398 C C . CYS A 1 175 ? -32.428 11.739 -47.944 1.00 33.87 1170 CYS A C 1
ATOM 1399 O O . CYS A 1 175 ? -32.925 12.286 -46.967 1.00 37.58 1170 CYS A O 1
ATOM 1402 N N . GLU A 1 176 ? -32.997 10.716 -48.567 1.00 39.95 1171 GLU A N 1
ATOM 1403 C CA . GLU A 1 176 ? -34.271 10.165 -48.120 1.00 43.44 1171 GLU A CA 1
ATOM 1404 C C . GLU A 1 176 ? -34.046 9.035 -47.124 1.00 43.70 1171 GLU A C 1
ATOM 1405 O O . GLU A 1 176 ? -32.977 8.423 -47.094 1.00 43.59 1171 GLU A O 1
ATOM 1411 N N . SER A 1 177 ? -35.067 8.754 -46.324 1.00 40.83 1172 SER A N 1
ATOM 1412 C CA . SER A 1 177 ? -35.000 7.685 -45.338 1.00 39.27 1172 SER A CA 1
ATOM 1413 C C . SER A 1 177 ? -36.402 7.435 -44.791 1.00 38.01 1172 SER A C 1
ATOM 1414 O O . SER A 1 177 ? -37.261 8.319 -44.839 1.00 35.63 1172 SER A O 1
ATOM 1417 N N . CYS A 1 178 ? -36.635 6.228 -44.284 1.00 35.10 1173 CYS A N 1
ATOM 1418 C CA . CYS A 1 178 ? -37.937 5.881 -43.737 1.00 32.07 1173 CYS A CA 1
ATOM 1419 C C . CYS A 1 178 ? -38.256 6.654 -42.460 1.00 30.43 1173 CYS A C 1
ATOM 1420 O O . CYS A 1 178 ? -39.336 7.233 -42.326 1.00 31.34 1173 CYS A O 1
ATOM 1423 N N . GLN A 1 179 ? -37.323 6.650 -41.517 1.00 30.01 1174 GLN A N 1
ATOM 1424 C CA . GLN A 1 179 ? -37.540 7.365 -40.273 1.00 30.26 1174 GLN A CA 1
ATOM 1425 C C . GLN A 1 179 ? -36.266 7.848 -39.578 1.00 29.40 1174 GLN A C 1
ATOM 1426 O O . GLN A 1 179 ? -36.322 8.748 -38.734 1.00 29.37 1174 GLN A O 1
ATOM 1432 N N . LEU A 1 180 ? -35.124 7.265 -39.921 1.00 27.08 1175 LEU A N 1
ATOM 1433 C CA . LEU A 1 180 ? -33.884 7.664 -39.289 1.00 27.82 1175 LEU A CA 1
ATOM 1434 C C . LEU A 1 180 ? -33.556 9.128 -39.548 1.00 30.89 1175 LEU A C 1
ATOM 1435 O O . LEU A 1 180 ? -33.865 9.669 -40.609 1.00 30.87 1175 LEU A O 1
ATOM 1440 N N . GLN A 1 181 ? -32.928 9.758 -38.561 1.00 34.34 1176 GLN A N 1
ATOM 1441 C CA . GLN A 1 181 ? -32.517 11.159 -38.629 1.00 37.77 1176 GLN A CA 1
ATOM 1442 C C . GLN A 1 181 ? -31.228 11.302 -37.829 1.00 37.98 1176 GLN A C 1
ATOM 1443 O O . GLN A 1 181 ? -31.202 10.984 -36.642 1.00 40.35 1176 GLN A O 1
ATOM 1449 N N . MET A 1 182 ? -30.158 11.771 -38.457 1.00 38.13 1177 MET A N 1
ATOM 1450 C CA . MET A 1 182 ? -28.899 11.939 -37.737 1.00 37.04 1177 MET A CA 1
ATOM 1451 C C . MET A 1 182 ? -28.313 13.330 -37.888 1.00 38.08 1177 MET A C 1
ATOM 1452 O O . MET A 1 182 ? -28.571 14.031 -38.874 1.00 39.35 1177 MET A O 1
ATOM 1457 N N . GLY A 1 183 ? -27.521 13.722 -36.896 1.00 36.76 1178 GLY A N 1
ATOM 1458 C CA . GLY A 1 183 ? -26.889 15.022 -36.921 1.00 37.58 1178 GLY A CA 1
ATOM 1459 C C . GLY A 1 183 ? -25.585 15.030 -36.155 1.00 39.51 1178 GLY A C 1
ATOM 1460 O O . GLY A 1 183 ? -25.355 14.198 -35.274 1.00 38.99 1178 GLY A O 1
ATOM 1461 N N . TYR A 1 184 ? -24.731 15.984 -36.506 1.00 37.65 1179 TYR A N 1
ATOM 1462 C CA . TYR A 1 184 ? -23.423 16.157 -35.891 1.00 37.85 1179 TYR A CA 1
ATOM 1463 C C . TYR A 1 184 ? -23.422 17.601 -35.401 1.00 37.29 1179 TYR A C 1
ATOM 1464 O O . TYR A 1 184 ? -23.643 18.514 -36.189 1.00 37.34 1179 TYR A O 1
ATOM 1473 N N . THR A 1 185 ? -23.198 17.801 -34.103 1.00 40.66 1180 THR A N 1
ATOM 1474 C CA . THR A 1 185 ? -23.183 19.142 -33.525 1.00 41.33 1180 THR A CA 1
ATOM 1475 C C . THR A 1 185 ? -21.891 19.382 -32.771 1.00 41.36 1180 THR A C 1
ATOM 1476 O O . THR A 1 185 ? -21.486 18.561 -31.956 1.00 40.16 1180 THR A O 1
ATOM 1480 N N . ILE A 1 186 ? -21.239 20.505 -33.045 1.00 41.50 1181 ILE A N 1
ATOM 1481 C CA . ILE A 1 186 ? -19.999 20.843 -32.352 1.00 44.26 1181 ILE A CA 1
ATOM 1482 C C . ILE A 1 186 ? -20.159 22.151 -31.592 1.00 42.94 1181 ILE A C 1
ATOM 1483 O O . ILE A 1 186 ? -20.485 23.194 -32.169 1.00 42.07 1181 ILE A O 1
ATOM 1488 N N . LEU A 1 187 ? -19.966 22.068 -30.279 1.00 44.67 1182 LEU A N 1
ATOM 1489 C CA . LEU A 1 187 ? -20.069 23.227 -29.407 1.00 44.75 1182 LEU A CA 1
ATOM 1490 C C . LEU A 1 187 ? -18.793 24.046 -29.534 1.00 46.97 1182 LEU A C 1
ATOM 1491 O O . LEU A 1 187 ? -17.692 23.565 -29.246 1.00 47.31 1182 LEU A O 1
ATOM 1496 N N . GLU A 1 188 ? -18.949 25.286 -29.975 1.00 51.27 1183 GLU A N 1
ATOM 1497 C CA . GLU A 1 188 ? -17.819 26.182 -30.142 1.00 54.04 1183 GLU A CA 1
ATOM 1498 C C . GLU A 1 188 ? -17.256 26.545 -28.751 1.00 47.67 1183 GLU A C 1
ATOM 1499 O O . GLU A 1 188 ? -18.005 26.689 -27.783 1.00 51.73 1183 GLU A O 1
ATOM 1505 N N . PRO A 1 189 ? -15.923 26.666 -28.631 1.00 45.85 1184 PRO A N 1
ATOM 1506 C CA . PRO A 1 189 ? -15.266 27.010 -27.363 1.00 40.89 1184 PRO A CA 1
ATOM 1507 C C . PRO A 1 189 ? -15.951 28.139 -26.589 1.00 36.90 1184 PRO A C 1
ATOM 1508 O O . PRO A 1 189 ? -16.260 29.190 -27.149 1.00 41.13 1184 PRO A O 1
ATOM 1512 N N . GLY A 1 190 ? -16.174 27.920 -25.296 1.00 38.73 1185 GLY A N 1
ATOM 1513 C CA . GLY A 1 190 ? -16.819 28.936 -24.487 1.00 34.17 1185 GLY A CA 1
ATOM 1514 C C . GLY A 1 190 ? -18.320 28.756 -24.445 1.00 34.20 1185 GLY A C 1
ATOM 1515 O O . GLY A 1 190 ? -19.050 29.657 -24.034 1.00 31.68 1185 GLY A O 1
ATOM 1516 N N . SER A 1 191 ? -18.778 27.590 -24.886 1.00 30.59 1186 SER A N 1
ATOM 1517 C CA . SER A 1 191 ? -20.204 27.246 -24.890 1.00 34.27 1186 SER A CA 1
ATOM 1518 C C . SER A 1 191 ? -20.315 25.785 -24.466 1.00 34.92 1186 SER A C 1
ATOM 1519 O O . SER A 1 191 ? -19.352 25.024 -24.601 1.00 36.20 1186 SER A O 1
ATOM 1522 N N . ALA A 1 192 ? -21.472 25.381 -23.947 1.00 39.87 1187 ALA A N 1
ATOM 1523 C CA . ALA A 1 192 ? -21.611 24.000 -23.502 1.00 38.76 1187 ALA A CA 1
ATOM 1524 C C . ALA A 1 192 ? -23.036 23.480 -23.341 1.00 38.87 1187 ALA A C 1
ATOM 1525 O O . ALA A 1 192 ? -23.251 22.494 -22.645 1.00 38.15 1187 ALA A O 1
ATOM 1527 N N . TRP A 1 193 ? -24.004 24.114 -23.993 1.00 38.09 1188 TRP A N 1
ATOM 1528 C CA . TRP A 1 193 ? -25.398 23.686 -23.874 1.00 43.50 1188 TRP A CA 1
ATOM 1529 C C . TRP A 1 193 ? -26.074 23.079 -25.123 1.00 49.78 1188 TRP A C 1
ATOM 1530 O O . TRP A 1 193 ? -25.578 23.215 -26.235 1.00 49.40 1188 TRP A O 1
ATOM 1541 N N . ASN A 1 194 ? -27.219 22.420 -24.911 1.00 58.49 1189 ASN A N 1
ATOM 1542 C CA . ASN A 1 194 ? -28.027 21.807 -25.977 1.00 66.92 1189 ASN A CA 1
ATOM 1543 C C . ASN A 1 194 ? -29.449 22.387 -26.063 1.00 75.09 1189 ASN A C 1
ATOM 1544 O O . ASN A 1 194 ? -30.374 21.723 -26.531 1.00 76.67 1189 ASN A O 1
ATOM 1549 N N . THR A 1 195 ? -29.618 23.634 -25.637 1.00 86.80 1190 THR A N 1
ATOM 1550 C CA . THR A 1 195 ? -30.927 24.271 -25.677 1.00 96.43 1190 THR A CA 1
ATOM 1551 C C . THR A 1 195 ? -30.835 25.769 -25.393 1.00 98.69 1190 THR A C 1
ATOM 1552 O O . THR A 1 195 ? -30.159 26.200 -24.456 1.00 102.00 1190 THR A O 1
ATOM 1556 N N . ARG A 1 204 ? -41.438 10.529 -30.568 1.00 49.85 1199 ARG A N 1
ATOM 1557 C CA . ARG A 1 204 ? -40.147 10.414 -31.240 1.00 52.35 1199 ARG A CA 1
ATOM 1558 C C . ARG A 1 204 ? -38.968 10.420 -30.264 1.00 49.21 1199 ARG A C 1
ATOM 1559 O O . ARG A 1 204 ? -38.711 11.427 -29.597 1.00 50.75 1199 ARG A O 1
ATOM 1567 N N . MET A 1 205 ? -38.246 9.299 -30.204 1.00 43.00 1200 MET A N 1
ATOM 1568 C CA . MET A 1 205 ? -37.100 9.144 -29.306 1.00 37.35 1200 MET A CA 1
ATOM 1569 C C . MET A 1 205 ? -35.723 9.467 -29.944 1.00 34.54 1200 MET A C 1
ATOM 1570 O O . MET A 1 205 ? -35.579 9.457 -31.166 1.00 33.53 1200 MET A O 1
ATOM 1575 N N . GLU A 1 206 ? -34.723 9.743 -29.102 1.00 33.43 1201 GLU A N 1
ATOM 1576 C CA . GLU A 1 206 ? -33.374 10.081 -29.550 1.00 31.95 1201 GLU A CA 1
ATOM 1577 C C . GLU A 1 206 ? -32.279 9.340 -28.777 1.00 30.16 1201 GLU A C 1
ATOM 1578 O O . GLU A 1 206 ? -32.502 8.833 -27.671 1.00 29.14 1201 GLU A O 1
ATOM 1584 N N . ALA A 1 207 ? -31.090 9.281 -29.369 1.00 26.52 1202 ALA A N 1
ATOM 1585 C CA . ALA A 1 207 ? -29.942 8.640 -28.739 1.00 24.79 1202 ALA A CA 1
ATOM 1586 C C . ALA A 1 207 ? -28.749 9.565 -28.972 1.00 25.50 1202 ALA A C 1
ATOM 1587 O O . ALA A 1 207 ? -28.460 9.966 -30.109 1.00 23.89 1202 ALA A O 1
ATOM 1589 N N . TYR A 1 208 ? -28.065 9.921 -27.892 1.00 26.11 1203 TYR A N 1
ATOM 1590 C CA . TYR A 1 208 ? -26.911 10.809 -27.987 1.00 25.23 1203 TYR A CA 1
ATOM 1591 C C . TYR A 1 208 ? -25.592 10.125 -27.685 1.00 25.36 1203 TYR A C 1
ATOM 1592 O O . TYR A 1 208 ? -25.523 9.212 -26.862 1.00 24.71 1203 TYR A O 1
ATOM 1601 N N . VAL A 1 209 ? -24.546 10.586 -28.359 1.00 24.14 1204 VAL A N 1
ATOM 1602 C CA . VAL A 1 209 ? -23.196 10.082 -28.148 1.00 23.61 1204 VAL A CA 1
ATOM 1603 C C . VAL A 1 209 ? -22.314 11.319 -28.116 1.00 27.89 1204 VAL A C 1
ATOM 1604 O O . VAL A 1 209 ? -22.299 12.107 -29.069 1.00 27.65 1204 VAL A O 1
ATOM 1608 N N . TYR A 1 210 ? -21.617 11.517 -27.000 1.00 28.56 1205 TYR A N 1
ATOM 1609 C CA . TYR A 1 210 ? -20.734 12.668 -26.855 1.00 29.17 1205 TYR A CA 1
ATOM 1610 C C . TYR A 1 210 ? -19.308 12.213 -27.092 1.00 30.99 1205 TYR A C 1
ATOM 1611 O O . TYR A 1 210 ? -18.930 11.113 -26.683 1.00 31.29 1205 TYR A O 1
ATOM 1620 N N . PHE A 1 211 ? -18.525 13.057 -27.756 1.00 33.90 1206 PHE A N 1
ATOM 1621 C CA . PHE A 1 211 ? -17.136 12.733 -28.053 1.00 33.58 1206 PHE A CA 1
ATOM 1622 C C . PHE A 1 211 ? -16.333 14.004 -28.318 1.00 35.31 1206 PHE A C 1
ATOM 1623 O O . PHE A 1 211 ? -16.865 15.110 -28.220 1.00 36.15 1206 PHE A O 1
ATOM 1631 N N . ASP A 1 212 ? -15.056 13.838 -28.658 1.00 35.07 1207 ASP A N 1
ATOM 1632 C CA . ASP A 1 212 ? -14.168 14.965 -28.934 1.00 34.62 1207 ASP A CA 1
ATOM 1633 C C . ASP A 1 212 ? -14.162 15.964 -27.788 1.00 35.27 1207 ASP A C 1
ATOM 1634 O O . ASP A 1 212 ? -14.437 17.152 -27.981 1.00 36.21 1207 ASP A O 1
ATOM 1639 N N . MET A 1 213 ? -13.854 15.478 -26.592 1.00 34.09 1208 MET A N 1
ATOM 1640 C CA . MET A 1 213 ? -13.801 16.338 -25.423 1.00 35.52 1208 MET A CA 1
ATOM 1641 C C . MET A 1 213 ? -12.582 15.991 -24.576 1.00 35.20 1208 MET A C 1
ATOM 1642 O O . MET A 1 213 ? -12.138 14.833 -24.549 1.00 35.71 1208 MET A O 1
ATOM 1647 N N . GLU A 1 214 ? -12.021 17.002 -23.916 1.00 37.34 1209 GLU A N 1
ATOM 1648 C CA . GLU A 1 214 ? -10.865 16.798 -23.062 1.00 40.87 1209 GLU A CA 1
ATOM 1649 C C . GLU A 1 214 ? -11.152 15.662 -22.078 1.00 39.58 1209 GLU A C 1
ATOM 1650 O O . GLU A 1 214 ? -12.298 15.428 -21.706 1.00 39.93 1209 GLU A O 1
ATOM 1656 N N . GLU A 1 215 ? -10.111 14.970 -21.640 1.00 40.55 1210 GLU A N 1
ATOM 1657 C CA . GLU A 1 215 ? -10.281 13.847 -20.741 1.00 43.70 1210 GLU A CA 1
ATOM 1658 C C . GLU A 1 215 ? -11.025 14.191 -19.473 1.00 41.98 1210 GLU A C 1
ATOM 1659 O O . GLU A 1 215 ? -11.747 13.355 -18.937 1.00 40.96 1210 GLU A O 1
ATOM 1665 N N . ASP A 1 216 ? -10.871 15.417 -18.989 1.00 42.05 1211 ASP A N 1
ATOM 1666 C CA . ASP A 1 216 ? -11.526 15.777 -17.735 1.00 43.19 1211 ASP A CA 1
ATOM 1667 C C . ASP A 1 216 ? -12.850 16.484 -17.834 1.00 42.02 1211 ASP A C 1
ATOM 1668 O O . ASP A 1 216 ? -13.519 16.662 -16.819 1.00 41.61 1211 ASP A O 1
ATOM 1673 N N . THR A 1 217 ? -13.241 16.905 -19.030 1.00 43.84 1212 THR A N 1
ATOM 1674 C CA . THR A 1 217 ? -14.522 17.579 -19.143 1.00 42.98 1212 THR A CA 1
ATOM 1675 C C . THR A 1 217 ? -15.543 16.467 -19.075 1.00 43.97 1212 THR A C 1
ATOM 1676 O O . THR A 1 217 ? -15.261 15.337 -19.452 1.00 41.56 1212 THR A O 1
ATOM 1680 N N . ARG A 1 218 ? -16.714 16.780 -18.553 1.00 42.92 1213 ARG A N 1
ATOM 1681 C CA . ARG A 1 218 ? -17.785 15.804 -18.457 1.00 43.89 1213 ARG A CA 1
ATOM 1682 C C . ARG A 1 218 ? -19.089 16.552 -18.746 1.00 41.77 1213 ARG A C 1
ATOM 1683 O O . ARG A 1 218 ? -19.181 17.765 -18.527 1.00 41.68 1213 ARG A O 1
ATOM 1691 N N . ILE A 1 219 ? -20.081 15.861 -19.287 1.00 39.29 1214 ILE A N 1
ATOM 1692 C CA . ILE A 1 219 ? -21.332 16.536 -19.572 1.00 37.04 1214 ILE A CA 1
ATOM 1693 C C . ILE A 1 219 ? -22.440 16.034 -18.635 1.00 36.84 1214 ILE A C 1
ATOM 1694 O O . ILE A 1 219 ? -22.456 14.867 -18.238 1.00 36.02 1214 ILE A O 1
ATOM 1699 N N . PHE A 1 220 ? -23.334 16.939 -18.244 1.00 36.17 1215 PHE A N 1
ATOM 1700 C CA . PHE A 1 220 ? -24.461 16.600 -17.380 1.00 33.78 1215 PHE A CA 1
ATOM 1701 C C . PHE A 1 220 ? -25.681 16.509 -18.272 1.00 32.46 1215 PHE A C 1
ATOM 1702 O O . PHE A 1 220 ? -26.378 17.501 -18.483 1.00 30.96 1215 PHE A O 1
ATOM 1710 N N . HIS A 1 221 ? -25.927 15.314 -18.793 1.00 30.82 1216 HIS A N 1
ATOM 1711 C CA . HIS A 1 221 ? -27.047 15.080 -19.687 1.00 29.90 1216 HIS A CA 1
ATOM 1712 C C . HIS A 1 221 ? -28.371 15.041 -18.948 1.00 30.28 1216 HIS A C 1
ATOM 1713 O O . HIS A 1 221 ? -28.635 14.127 -18.174 1.00 32.18 1216 HIS A O 1
ATOM 1720 N N . MET A 1 222 ? -29.201 16.043 -19.201 1.00 28.05 1217 MET A N 1
ATOM 1721 C CA . MET A 1 222 ? -30.497 16.151 -18.556 1.00 28.02 1217 MET A CA 1
ATOM 1722 C C . MET A 1 222 ? -31.479 15.202 -19.204 1.00 27.02 1217 MET A C 1
ATOM 1723 O O . MET A 1 222 ? -31.414 14.988 -20.415 1.00 27.35 1217 MET A O 1
ATOM 1728 N N . MET A 1 223 ? -32.387 14.635 -18.406 1.00 26.46 1218 MET A N 1
ATOM 1729 C CA . MET A 1 223 ? -33.392 13.715 -18.940 1.00 26.03 1218 MET A CA 1
ATOM 1730 C C . MET A 1 223 ? -34.625 13.600 -18.050 1.00 27.24 1218 MET A C 1
ATOM 1731 O O . MET A 1 223 ? -34.662 14.121 -16.928 1.00 27.90 1218 MET A O 1
ATOM 1736 N N . GLY A 1 224 ? -35.632 12.901 -18.562 1.00 29.36 1219 GLY A N 1
ATOM 1737 C CA . GLY A 1 224 ? -36.867 12.714 -17.825 1.00 32.53 1219 GLY A CA 1
ATOM 1738 C C . GLY A 1 224 ? -37.960 13.682 -18.251 1.00 34.86 1219 GLY A C 1
ATOM 1739 O O . GLY A 1 224 ? -37.729 14.596 -19.046 1.00 32.63 1219 GLY A O 1
ATOM 1740 N N . LYS A 1 225 ? -39.165 13.469 -17.735 1.00 36.41 1220 LYS A N 1
ATOM 1741 C CA . LYS A 1 225 ? -40.280 14.347 -18.044 1.00 40.17 1220 LYS A CA 1
ATOM 1742 C C . LYS A 1 225 ? -39.809 15.743 -17.621 1.00 40.87 1220 LYS A C 1
ATOM 1743 O O . LYS A 1 225 ? -39.136 15.884 -16.613 1.00 41.26 1220 LYS A O 1
ATOM 1749 N N . PRO A 1 226 ? -40.145 16.792 -18.385 1.00 41.15 1221 PRO A N 1
ATOM 1750 C CA . PRO A 1 226 ? -39.695 18.134 -18.002 1.00 41.32 1221 PRO A CA 1
ATOM 1751 C C . PRO A 1 226 ? -39.927 18.570 -16.549 1.00 42.08 1221 PRO A C 1
ATOM 1752 O O . PRO A 1 226 ? -39.210 19.433 -16.048 1.00 38.69 1221 PRO A O 1
ATOM 1756 N N . ASP A 1 227 ? -40.911 17.979 -15.874 1.00 41.05 1222 ASP A N 1
ATOM 1757 C CA . ASP A 1 227 ? -41.198 18.329 -14.481 1.00 44.14 1222 ASP A CA 1
ATOM 1758 C C . ASP A 1 227 ? -40.426 17.462 -13.498 1.00 40.96 1222 ASP A C 1
ATOM 1759 O O . ASP A 1 227 ? -40.358 17.774 -12.314 1.00 41.40 1222 ASP A O 1
ATOM 1764 N N . GLU A 1 228 ? -39.870 16.356 -13.984 1.00 38.21 1223 GLU A N 1
ATOM 1765 C CA . GLU A 1 228 ? -39.106 15.448 -13.137 1.00 33.69 1223 GLU A CA 1
ATOM 1766 C C . GLU A 1 228 ? -37.772 15.141 -13.789 1.00 28.05 1223 GLU A C 1
ATOM 1767 O O . GLU A 1 228 ? -37.452 13.981 -14.039 1.00 25.99 1223 GLU A O 1
ATOM 1773 N N . THR A 1 229 ? -36.991 16.176 -14.065 1.00 27.45 1224 THR A N 1
ATOM 1774 C CA . THR A 1 229 ? -35.697 15.965 -14.705 1.00 26.88 1224 THR A CA 1
ATOM 1775 C C . THR A 1 229 ? -34.661 15.405 -13.743 1.00 26.93 1224 THR A C 1
ATOM 1776 O O . THR A 1 229 ? -34.683 15.669 -12.533 1.00 25.67 1224 THR A O 1
ATOM 1780 N N . LYS A 1 230 ? -33.758 14.619 -14.312 1.00 26.71 1225 LYS A N 1
ATOM 1781 C CA . LYS A 1 230 ? -32.664 14.014 -13.586 1.00 28.25 1225 LYS A CA 1
ATOM 1782 C C . LYS A 1 230 ? -31.523 14.086 -14.581 1.00 26.10 1225 LYS A C 1
ATOM 1783 O O . LYS A 1 230 ? -31.728 14.505 -15.728 1.00 25.04 1225 LYS A O 1
ATOM 1789 N N . HIS A 1 231 ? -30.320 13.713 -14.167 1.00 24.79 1226 HIS A N 1
ATOM 1790 C CA . HIS A 1 231 ? -29.207 13.783 -15.105 1.00 22.45 1226 HIS A CA 1
ATOM 1791 C C . HIS A 1 231 ? -28.284 12.585 -15.037 1.00 20.42 1226 HIS A C 1
ATOM 1792 O O . HIS A 1 231 ? -28.282 11.832 -14.070 1.00 18.36 1226 HIS A O 1
ATOM 1799 N N . LEU A 1 232 ? -27.513 12.424 -16.099 1.00 18.38 1227 LEU A N 1
ATOM 1800 C CA . LEU A 1 232 ? -26.535 11.365 -16.214 1.00 19.25 1227 LEU A CA 1
ATOM 1801 C C . LEU A 1 232 ? -25.215 12.112 -16.370 1.00 20.78 1227 LEU A C 1
ATOM 1802 O O . LEU A 1 232 ? -25.119 13.030 -17.185 1.00 20.00 1227 LEU A O 1
ATOM 1807 N N . VAL A 1 233 ? -24.207 11.740 -15.587 1.00 22.34 1228 VAL A N 1
ATOM 1808 C CA . VAL A 1 233 ? -22.901 12.383 -15.693 1.00 21.25 1228 VAL A CA 1
ATOM 1809 C C . VAL A 1 233 ? -22.118 11.555 -16.699 1.00 21.09 1228 VAL A C 1
ATOM 1810 O O . VAL A 1 233 ? -21.854 10.371 -16.466 1.00 21.46 1228 VAL A O 1
ATOM 1814 N N . MET A 1 234 ? -21.739 12.174 -17.811 1.00 21.25 1229 MET A N 1
ATOM 1815 C CA . MET A 1 234 ? -21.043 11.450 -18.876 1.00 22.27 1229 MET A CA 1
ATOM 1816 C C . MET A 1 234 ? -19.602 11.845 -19.199 1.00 22.78 1229 MET A C 1
ATOM 1817 O O . MET A 1 234 ? -19.234 13.016 -19.108 1.00 23.83 1229 MET A O 1
ATOM 1822 N N . SER A 1 235 ? -18.807 10.844 -19.586 1.00 22.73 1230 SER A N 1
ATOM 1823 C CA . SER A 1 235 ? -17.397 11.006 -19.963 1.00 22.20 1230 SER A CA 1
ATOM 1824 C C . SER A 1 235 ? -17.328 11.034 -21.481 1.00 23.28 1230 SER A C 1
ATOM 1825 O O . SER A 1 235 ? -18.340 10.860 -22.163 1.00 23.64 1230 SER A O 1
ATOM 1828 N N . ASN A 1 236 ? -16.120 11.205 -22.006 1.00 23.03 1231 ASN A N 1
ATOM 1829 C CA . ASN A 1 236 ? -15.911 11.238 -23.445 1.00 21.78 1231 ASN A CA 1
ATOM 1830 C C . ASN A 1 236 ? -16.275 9.897 -24.087 1.00 23.08 1231 ASN A C 1
ATOM 1831 O O . ASN A 1 236 ? -15.998 8.831 -23.542 1.00 22.05 1231 ASN A O 1
ATOM 1836 N N . GLU A 1 237 ? -16.912 9.973 -25.247 1.00 27.24 1232 GLU A N 1
ATOM 1837 C CA . GLU A 1 237 ? -17.303 8.800 -25.996 1.00 29.36 1232 GLU A CA 1
ATOM 1838 C C . GLU A 1 237 ? -18.303 7.870 -25.306 1.00 29.04 1232 GLU A C 1
ATOM 1839 O O . GLU A 1 237 ? -18.225 6.642 -25.431 1.00 28.16 1232 GLU A O 1
ATOM 1845 N N . GLN A 1 238 ? -19.253 8.471 -24.588 1.00 26.82 1233 GLN A N 1
ATOM 1846 C CA . GLN A 1 238 ? -20.312 7.722 -23.915 1.00 24.64 1233 GLN A CA 1
ATOM 1847 C C . GLN A 1 238 ? -21.637 8.153 -24.538 1.00 23.26 1233 GLN A C 1
ATOM 1848 O O . GLN A 1 238 ? -21.750 9.265 -25.058 1.00 21.31 1233 GLN A O 1
ATOM 1854 N N . ALA A 1 239 ? -22.629 7.267 -24.507 1.00 23.68 1234 ALA A N 1
ATOM 1855 C CA . ALA A 1 239 ? -23.929 7.567 -25.102 1.00 22.03 1234 ALA A CA 1
ATOM 1856 C C . ALA A 1 239 ? -25.088 7.499 -24.123 1.00 20.61 1234 ALA A C 1
ATOM 1857 O O . ALA A 1 239 ? -25.032 6.784 -23.119 1.00 19.45 1234 ALA A O 1
ATOM 1859 N N . ALA A 1 240 ? -26.140 8.254 -24.433 1.00 19.60 1235 ALA A N 1
ATOM 1860 C CA . ALA A 1 240 ? -27.334 8.296 -23.598 1.00 19.91 1235 ALA A CA 1
ATOM 1861 C C . ALA A 1 240 ? -28.584 8.009 -24.421 1.00 17.78 1235 ALA A C 1
ATOM 1862 O O . ALA A 1 240 ? -28.730 8.530 -25.520 1.00 17.73 1235 ALA A O 1
ATOM 1864 N N . ILE A 1 241 ? -29.470 7.168 -23.894 1.00 15.84 1236 ILE A N 1
ATOM 1865 C CA . ILE A 1 241 ? -30.729 6.847 -24.571 1.00 16.83 1236 ILE A CA 1
ATOM 1866 C C . ILE A 1 241 ? -31.795 7.791 -24.051 1.00 16.89 1236 ILE A C 1
ATOM 1867 O O . ILE A 1 241 ? -31.981 7.901 -22.840 1.00 17.58 1236 ILE A O 1
ATOM 1872 N N . SER A 1 242 ? -32.498 8.479 -24.940 1.00 18.14 1237 SER A N 1
ATOM 1873 C CA . SER A 1 242 ? -33.523 9.399 -24.471 1.00 19.17 1237 SER A CA 1
ATOM 1874 C C . SER A 1 242 ? -34.885 9.037 -25.029 1.00 20.82 1237 SER A C 1
ATOM 1875 O O . SER A 1 242 ? -35.182 9.290 -26.199 1.00 21.16 1237 SER A O 1
ATOM 1878 N N . PRO A 1 243 ? -35.739 8.428 -24.192 1.00 22.26 1238 PRO A N 1
ATOM 1879 C CA . PRO A 1 243 ? -37.092 8.018 -24.600 1.00 23.55 1238 PRO A CA 1
ATOM 1880 C C . PRO A 1 243 ? -37.990 9.184 -24.981 1.00 25.98 1238 PRO A C 1
ATOM 1881 O O . PRO A 1 243 ? -37.752 10.324 -24.586 1.00 27.28 1238 PRO A O 1
ATOM 1885 N N . SER A 1 244 ? -39.023 8.871 -25.755 1.00 30.77 1239 SER A N 1
ATOM 1886 C CA . SER A 1 244 ? -40.003 9.844 -26.246 1.00 31.97 1239 SER A CA 1
ATOM 1887 C C . SER A 1 244 ? -40.418 10.884 -25.217 1.00 31.08 1239 SER A C 1
ATOM 1888 O O . SER A 1 244 ? -40.368 12.086 -25.474 1.00 29.55 1239 SER A O 1
ATOM 1891 N N . TRP A 1 245 ? -40.836 10.402 -24.054 1.00 28.42 1240 TRP A N 1
ATOM 1892 C CA . TRP A 1 245 ? -41.294 11.267 -22.975 1.00 28.09 1240 TRP A CA 1
ATOM 1893 C C . TRP A 1 245 ? -40.210 12.032 -22.224 1.00 27.48 1240 TRP A C 1
ATOM 1894 O O . TRP A 1 245 ? -40.505 12.665 -21.205 1.00 27.62 1240 TRP A O 1
ATOM 1905 N N . SER A 1 246 ? -38.973 11.993 -22.715 1.00 26.87 1241 SER A N 1
ATOM 1906 C CA . SER A 1 246 ? -37.878 12.669 -22.024 1.00 28.12 1241 SER A CA 1
ATOM 1907 C C . SER A 1 246 ? -37.225 13.878 -22.685 1.00 28.35 1241 SER A C 1
ATOM 1908 O O . SER A 1 246 ? -37.286 14.058 -23.894 1.00 30.12 1241 SER A O 1
ATOM 1911 N N . ILE A 1 247 ? -36.588 14.688 -21.849 1.00 30.21 1242 ILE A N 1
ATOM 1912 C CA . ILE A 1 247 ? -35.851 15.888 -22.245 1.00 36.14 1242 ILE A CA 1
ATOM 1913 C C . ILE A 1 247 ? -34.583 15.431 -22.988 1.00 40.51 1242 ILE A C 1
ATOM 1914 O O . ILE A 1 247 ? -34.102 14.301 -22.781 1.00 40.86 1242 ILE A O 1
ATOM 1919 N N . HIS A 1 248 ? -34.031 16.299 -23.836 1.00 48.28 1243 HIS A N 1
ATOM 1920 C CA . HIS A 1 248 ? -32.844 15.943 -24.623 1.00 54.74 1243 HIS A CA 1
ATOM 1921 C C . HIS A 1 248 ? -31.592 16.803 -24.423 1.00 50.41 1243 HIS A C 1
ATOM 1922 O O . HIS A 1 248 ? -30.557 16.516 -25.031 1.00 49.97 1243 HIS A O 1
ATOM 1929 N N . SER A 1 249 ? -31.668 17.842 -23.592 1.00 45.94 1244 SER A N 1
ATOM 1930 C CA . SER A 1 249 ? -30.519 18.736 -23.399 1.00 42.54 1244 SER A CA 1
ATOM 1931 C C . SER A 1 249 ? -29.424 18.289 -22.438 1.00 41.22 1244 SER A C 1
ATOM 1932 O O . SER A 1 249 ? -29.598 17.359 -21.658 1.00 39.76 1244 SER A O 1
ATOM 1935 N N . GLY A 1 250 ? -28.291 18.980 -22.510 1.00 38.10 1245 GLY A N 1
ATOM 1936 C CA . GLY A 1 250 ? -27.159 18.671 -21.661 1.00 37.38 1245 GLY A CA 1
ATOM 1937 C C . GLY A 1 250 ? -26.150 19.812 -21.558 1.00 35.66 1245 GLY A C 1
ATOM 1938 O O . GLY A 1 250 ? -25.984 20.598 -22.483 1.00 32.75 1245 GLY A O 1
ATOM 1939 N N . VAL A 1 251 ? -25.469 19.902 -20.421 1.00 35.60 1246 VAL A N 1
ATOM 1940 C CA . VAL A 1 251 ? -24.480 20.941 -20.216 1.00 35.69 1246 VAL A CA 1
ATOM 1941 C C . VAL A 1 251 ? -23.128 20.298 -20.044 1.00 34.32 1246 VAL A C 1
ATOM 1942 O O . VAL A 1 251 ? -22.978 19.319 -19.316 1.00 33.78 1246 VAL A O 1
ATOM 1946 N N . GLY A 1 252 ? -22.134 20.867 -20.702 1.00 35.37 1247 GLY A N 1
ATOM 1947 C CA . GLY A 1 252 ? -20.799 20.339 -20.573 1.00 36.23 1247 GLY A CA 1
ATOM 1948 C C . GLY A 1 252 ? -19.990 21.215 -19.643 1.00 37.40 1247 GLY A C 1
ATOM 1949 O O . GLY A 1 252 ? -20.314 22.386 -19.411 1.00 36.17 1247 GLY A O 1
ATOM 1950 N N . THR A 1 253 ? -18.948 20.619 -19.079 1.00 38.53 1248 THR A N 1
ATOM 1951 C CA . THR A 1 253 ? -18.032 21.311 -18.196 1.00 39.05 1248 THR A CA 1
ATOM 1952 C C . THR A 1 253 ? -17.157 22.180 -19.103 1.00 39.29 1248 THR A C 1
ATOM 1953 O O . THR A 1 253 ? -16.601 23.194 -18.677 1.00 39.94 1248 THR A O 1
ATOM 1957 N N . SER A 1 254 ? -17.063 21.762 -20.366 1.00 40.98 1249 SER A N 1
ATOM 1958 C CA . SER A 1 254 ? -16.280 22.455 -21.382 1.00 42.79 1249 SER A CA 1
ATOM 1959 C C . SER A 1 254 ? -16.858 22.179 -22.775 1.00 44.03 1249 SER A C 1
ATOM 1960 O O . SER A 1 254 ? -18.044 21.874 -22.907 1.00 41.11 1249 SER A O 1
ATOM 1963 N N . ASN A 1 255 ? -16.018 22.293 -23.804 1.00 44.90 1250 ASN A N 1
ATOM 1964 C CA . ASN A 1 255 ? -16.433 22.060 -25.190 1.00 47.18 1250 ASN A CA 1
ATOM 1965 C C . ASN A 1 255 ? -16.599 20.574 -25.468 1.00 44.66 1250 ASN A C 1
ATOM 1966 O O . ASN A 1 255 ? -16.008 19.731 -24.789 1.00 44.52 1250 ASN A O 1
ATOM 1971 N N . TYR A 1 256 ? -17.389 20.259 -26.487 1.00 43.54 1251 TYR A N 1
ATOM 1972 C CA . TYR A 1 256 ? -17.627 18.874 -26.861 1.00 39.77 1251 TYR A CA 1
ATOM 1973 C C . TYR A 1 256 ? -18.437 18.859 -28.144 1.00 42.04 1251 TYR A C 1
ATOM 1974 O O . TYR A 1 256 ? -18.971 19.890 -28.570 1.00 41.52 1251 TYR A O 1
ATOM 1983 N N . SER A 1 257 ? -18.507 17.682 -28.758 1.00 43.32 1252 SER A N 1
ATOM 1984 C CA . SER A 1 257 ? -19.278 17.464 -29.976 1.00 43.77 1252 SER A CA 1
ATOM 1985 C C . SER A 1 257 ? -20.193 16.301 -29.641 1.00 42.87 1252 SER A C 1
ATOM 1986 O O . SER A 1 257 ? -20.005 15.638 -28.621 1.00 42.76 1252 SER A O 1
ATOM 1989 N N . PHE A 1 258 ? -21.192 16.059 -30.479 1.00 39.49 1253 PHE A N 1
ATOM 1990 C CA . PHE A 1 258 ? -22.092 14.936 -30.254 1.00 34.53 1253 PHE A CA 1
ATOM 1991 C C . PHE A 1 258 ? -22.909 14.606 -31.487 1.00 33.76 1253 PHE A C 1
ATOM 1992 O O . PHE A 1 258 ? -23.232 15.481 -32.293 1.00 33.60 1253 PHE A O 1
ATOM 2000 N N . ILE A 1 259 ? -23.206 13.321 -31.638 1.00 34.57 1254 ILE A N 1
ATOM 2001 C CA . ILE A 1 259 ? -23.996 12.828 -32.752 1.00 31.60 1254 ILE A CA 1
ATOM 2002 C C . ILE A 1 259 ? -25.355 12.448 -32.175 1.00 30.62 1254 ILE A C 1
ATOM 2003 O O . ILE A 1 259 ? -25.434 11.661 -31.233 1.00 31.59 1254 ILE A O 1
ATOM 2008 N N . TRP A 1 260 ? -26.422 13.016 -32.717 1.00 26.96 1255 TRP A N 1
ATOM 2009 C CA . TRP A 1 260 ? -27.763 12.667 -32.260 1.00 28.05 1255 TRP A CA 1
ATOM 2010 C C . TRP A 1 260 ? -28.462 11.869 -33.369 1.00 25.23 1255 TRP A C 1
ATOM 2011 O O . TRP A 1 260 ? -28.396 12.237 -34.546 1.00 24.55 1255 TRP A O 1
ATOM 2022 N N . ALA A 1 261 ? -29.100 10.762 -32.992 1.00 23.78 1256 ALA A N 1
ATOM 2023 C CA . ALA A 1 261 ? -29.827 9.927 -33.945 1.00 21.77 1256 ALA A CA 1
ATOM 2024 C C . ALA A 1 261 ? -31.235 9.753 -33.412 1.00 20.46 1256 ALA A C 1
ATOM 2025 O O . ALA A 1 261 ? -31.409 9.506 -32.225 1.00 20.04 1256 ALA A O 1
ATOM 2027 N N . MET A 1 262 ? -32.233 9.890 -34.278 1.00 23.90 1257 MET A N 1
ATOM 2028 C CA . MET A 1 262 ? -33.617 9.729 -33.860 1.00 29.62 1257 MET A CA 1
ATOM 2029 C C . MET A 1 262 ? -34.492 9.078 -34.912 1.00 31.65 1257 MET A C 1
ATOM 2030 O O . MET A 1 262 ? -34.095 8.961 -36.068 1.00 32.94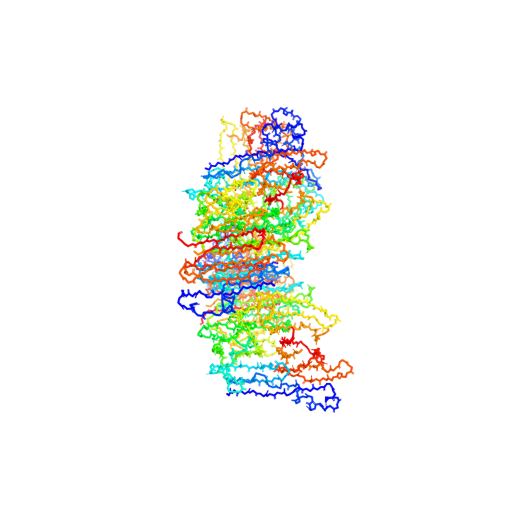 1257 MET A O 1
ATOM 2035 N N . CYS A 1 263 ? -35.679 8.646 -34.490 1.00 35.28 1258 CYS A N 1
ATOM 2036 C CA . CYS A 1 263 ? -36.674 8.028 -35.371 1.00 39.41 1258 CYS A CA 1
ATOM 2037 C C . CYS A 1 263 ? -38.003 7.967 -34.613 1.00 41.91 1258 CYS A C 1
ATOM 2038 O O . CYS A 1 263 ? -38.018 8.007 -33.386 1.00 40.88 1258 CYS A O 1
ATOM 2041 N N . GLY A 1 264 ? -39.116 7.927 -35.342 1.00 44.80 1259 GLY A N 1
ATOM 2042 C CA . GLY A 1 264 ? -40.427 7.890 -34.713 1.00 46.80 1259 GLY A CA 1
ATOM 2043 C C . GLY A 1 264 ? -41.518 7.978 -35.764 1.00 48.81 1259 GLY A C 1
ATOM 2044 O O . GLY A 1 264 ? -41.766 6.995 -36.461 1.00 51.82 1259 GLY A O 1
ATOM 2045 N N . GLU A 1 265 ? -42.165 9.139 -35.894 1.00 51.33 1260 GLU A N 1
ATOM 2046 C CA . GLU A 1 265 ? -43.233 9.324 -36.889 1.00 51.89 1260 GLU A CA 1
ATOM 2047 C C . GLU A 1 265 ? -43.037 10.595 -37.721 1.00 54.02 1260 GLU A C 1
ATOM 2048 O O . GLU A 1 265 ? -44.044 11.301 -37.938 1.00 54.07 1260 GLU A O 1
ATOM 2054 N N . LEU B 1 3 ? -34.958 -1.669 -76.552 1.00 49.47 998 LEU B N 1
ATOM 2055 C CA . LEU B 1 3 ? -34.385 -2.407 -77.717 1.00 49.37 998 LEU B CA 1
ATOM 2056 C C . LEU B 1 3 ? -33.641 -3.658 -77.283 1.00 48.59 998 LEU B C 1
ATOM 2057 O O . LEU B 1 3 ? -33.614 -4.014 -76.105 1.00 48.81 998 LEU B O 1
ATOM 2062 N N . GLN B 1 4 ? -33.023 -4.310 -78.260 1.00 47.21 999 GLN B N 1
ATOM 2063 C CA . GLN B 1 4 ? -32.266 -5.541 -78.052 1.00 44.10 999 GLN B CA 1
ATOM 2064 C C . GLN B 1 4 ? -31.207 -5.471 -79.138 1.00 42.60 999 GLN B C 1
ATOM 2065 O O . GLN B 1 4 ? -31.538 -5.361 -80.316 1.00 42.10 999 GLN B O 1
ATOM 2071 N N . ASN B 1 5 ? -29.935 -5.530 -78.777 1.00 41.15 1000 ASN B N 1
ATOM 2072 C CA . ASN B 1 5 ? -28.937 -5.391 -79.827 1.00 40.93 1000 ASN B CA 1
ATOM 2073 C C . ASN B 1 5 ? -27.657 -6.190 -79.597 1.00 37.66 1000 ASN B C 1
ATOM 2074 O O . ASN B 1 5 ? -27.079 -6.145 -78.513 1.00 38.07 1000 ASN B O 1
ATOM 2079 N N . MET B 1 6 ? -27.212 -6.915 -80.623 1.00 34.07 1001 MET B N 1
ATOM 2080 C CA . MET B 1 6 ? -26.004 -7.735 -80.513 1.00 32.90 1001 MET B CA 1
ATOM 2081 C C . MET B 1 6 ? -24.997 -7.535 -81.655 1.00 32.27 1001 MET B C 1
ATOM 2082 O O . MET B 1 6 ? -25.222 -7.995 -82.770 1.00 33.52 1001 MET B O 1
ATOM 2087 N N . GLU B 1 7 ? -23.882 -6.863 -81.375 1.00 33.29 1002 GLU B N 1
ATOM 2088 C CA . GLU B 1 7 ? -22.854 -6.615 -82.390 1.00 32.76 1002 GLU B CA 1
ATOM 2089 C C . GLU B 1 7 ? -21.864 -7.767 -82.432 1.00 30.65 1002 GLU B C 1
ATOM 2090 O O . GLU B 1 7 ? -21.273 -8.108 -81.424 1.00 29.28 1002 GLU B O 1
ATOM 2096 N N . THR B 1 8 ? -21.675 -8.372 -83.591 1.00 29.20 1003 THR B N 1
ATOM 2097 C CA . THR B 1 8 ? -20.723 -9.466 -83.674 1.00 28.65 1003 THR B CA 1
ATOM 2098 C C . THR B 1 8 ? -19.335 -8.895 -84.010 1.00 30.30 1003 THR B C 1
ATOM 2099 O O . THR B 1 8 ? -19.213 -7.859 -84.657 1.00 29.64 1003 THR B O 1
ATOM 2103 N N . ARG B 1 9 ? -18.286 -9.565 -83.548 1.00 31.56 1004 ARG B N 1
ATOM 2104 C CA . ARG B 1 9 ? -16.923 -9.114 -83.803 1.00 30.56 1004 ARG B CA 1
ATOM 2105 C C . ARG B 1 9 ? -16.009 -10.252 -84.184 1.00 30.77 1004 ARG B C 1
ATOM 2106 O O . ARG B 1 9 ? -15.853 -11.210 -83.435 1.00 29.42 1004 ARG B O 1
ATOM 2114 N N . TYR B 1 10 ? -15.396 -10.134 -85.351 1.00 30.82 1005 TYR B N 1
ATOM 2115 C CA . TYR B 1 10 ? -14.493 -11.158 -85.823 1.00 31.60 1005 TYR B CA 1
ATOM 2116 C C . TYR B 1 10 ? -13.217 -11.094 -85.023 1.00 33.09 1005 TYR B C 1
ATOM 2117 O O . TYR B 1 10 ? -12.883 -10.070 -84.447 1.00 32.51 1005 TYR B O 1
ATOM 2126 N N . THR B 1 11 ? -12.507 -12.206 -84.986 1.00 38.50 1006 THR B N 1
ATOM 2127 C CA . THR B 1 11 ? -11.250 -12.266 -84.269 1.00 43.27 1006 THR B CA 1
ATOM 2128 C C . THR B 1 11 ? -10.147 -12.058 -85.291 1.00 41.83 1006 THR B C 1
ATOM 2129 O O . THR B 1 11 ? -10.378 -12.146 -86.504 1.00 43.25 1006 THR B O 1
ATOM 2133 N N . HIS B 1 12 ? -8.945 -11.793 -84.804 1.00 38.47 1007 HIS B N 1
ATOM 2134 C CA . HIS B 1 12 ? -7.829 -11.565 -85.691 1.00 34.94 1007 HIS B CA 1
ATOM 2135 C C . HIS B 1 12 ? -6.645 -12.373 -85.215 1.00 35.57 1007 HIS B C 1
ATOM 2136 O O . HIS B 1 12 ? -6.769 -13.185 -84.310 1.00 37.00 1007 HIS B O 1
ATOM 2143 N N . SER B 1 13 ? -5.499 -12.161 -85.844 1.00 35.51 1008 SER B N 1
ATOM 2144 C CA . SER B 1 13 ? -4.276 -12.848 -85.458 1.00 35.47 1008 SER B CA 1
ATOM 2145 C C . SER B 1 13 ? -3.300 -11.781 -84.981 1.00 36.20 1008 SER B C 1
ATOM 2146 O O . SER B 1 13 ? -3.389 -10.610 -85.374 1.00 34.94 1008 SER B O 1
ATOM 2149 N N . PRO B 1 14 ? -2.348 -12.167 -84.131 1.00 34.17 1009 PRO B N 1
ATOM 2150 C CA . PRO B 1 14 ? -1.379 -11.185 -83.644 1.00 33.62 1009 PRO B CA 1
ATOM 2151 C C . PRO B 1 14 ? -0.727 -10.400 -84.783 1.00 31.99 1009 PRO B C 1
ATOM 2152 O O . PRO B 1 14 ? -0.242 -9.293 -84.592 1.00 32.40 1009 PRO B O 1
ATOM 2156 N N . ALA B 1 15 ? -0.720 -10.967 -85.976 1.00 30.70 1010 ALA B N 1
ATOM 2157 C CA . ALA B 1 15 ? -0.128 -10.280 -87.108 1.00 31.24 1010 ALA B CA 1
ATOM 2158 C C . ALA B 1 15 ? -1.106 -9.270 -87.698 1.00 32.21 1010 ALA B C 1
ATOM 2159 O O . ALA B 1 15 ? -0.710 -8.166 -88.060 1.00 31.44 1010 ALA B O 1
ATOM 2161 N N . ASP B 1 16 ? -2.379 -9.642 -87.803 1.00 32.46 1011 ASP B N 1
ATOM 2162 C CA . ASP B 1 16 ? -3.358 -8.730 -88.364 1.00 34.86 1011 ASP B CA 1
ATOM 2163 C C . ASP B 1 16 ? -3.333 -7.404 -87.593 1.00 36.81 1011 ASP B C 1
ATOM 2164 O O . ASP B 1 16 ? -3.422 -6.316 -88.168 1.00 37.61 1011 ASP B O 1
ATOM 2169 N N . ILE B 1 17 ? -3.199 -7.525 -86.276 1.00 39.11 1012 ILE B N 1
ATOM 2170 C CA . ILE B 1 17 ? -3.213 -6.408 -85.336 1.00 37.42 1012 ILE B CA 1
ATOM 2171 C C . ILE B 1 17 ? -1.872 -5.687 -85.175 1.00 36.41 1012 ILE B C 1
ATOM 2172 O O . ILE B 1 17 ? -1.815 -4.579 -84.635 1.00 35.31 1012 ILE B O 1
ATOM 2177 N N . ARG B 1 18 ? -0.800 -6.293 -85.669 1.00 33.45 1013 ARG B N 1
ATOM 2178 C CA . ARG B 1 18 ? 0.528 -5.705 -85.522 1.00 31.58 1013 ARG B CA 1
ATOM 2179 C C . ARG B 1 18 ? 0.683 -4.206 -85.738 1.00 32.07 1013 ARG B C 1
ATOM 2180 O O . ARG B 1 18 ? 1.416 -3.560 -84.988 1.00 28.82 1013 ARG B O 1
ATOM 2188 N N . HIS B 1 19 ? 0.032 -3.640 -86.749 1.00 30.63 1014 HIS B N 1
ATOM 2189 C CA . HIS B 1 19 ? 0.173 -2.201 -86.977 1.00 28.79 1014 HIS B CA 1
ATOM 2190 C C . HIS B 1 19 ? -1.127 -1.441 -86.792 1.00 27.50 1014 HIS B C 1
ATOM 2191 O O . HIS B 1 19 ? -1.278 -0.321 -87.290 1.00 26.73 1014 HIS B O 1
ATOM 2198 N N . TYR B 1 20 ? -2.057 -2.063 -86.070 1.00 27.57 1015 TYR B N 1
ATOM 2199 C CA . TYR B 1 20 ? -3.370 -1.490 -85.768 1.00 25.88 1015 TYR B CA 1
ATOM 2200 C C . TYR B 1 20 ? -3.190 -0.131 -85.105 1.00 25.30 1015 TYR B C 1
ATOM 2201 O O . TYR B 1 20 ? -2.247 0.081 -84.339 1.00 26.79 1015 TYR B O 1
ATOM 2210 N N . SER B 1 21 ? -4.090 0.796 -85.384 1.00 22.22 1016 SER B N 1
ATOM 2211 C CA . SER B 1 21 ? -4.005 2.108 -84.755 1.00 20.25 1016 SER B CA 1
ATOM 2212 C C . SER B 1 21 ? -4.791 2.026 -83.451 1.00 21.16 1016 SER B C 1
ATOM 2213 O O . SER B 1 21 ? -5.550 1.076 -83.238 1.00 22.48 1016 SER B O 1
ATOM 2216 N N . THR B 1 22 ? -4.606 3.007 -82.574 1.00 22.03 1017 THR B N 1
ATOM 2217 C CA . THR B 1 22 ? -5.338 3.045 -81.308 1.00 21.85 1017 THR B CA 1
ATOM 2218 C C . THR B 1 22 ? -6.837 2.900 -81.603 1.00 24.58 1017 THR B C 1
ATOM 2219 O O . THR B 1 22 ? -7.580 2.234 -80.869 1.00 22.79 1017 THR B O 1
ATOM 2223 N N . GLU B 1 23 ? -7.269 3.530 -82.691 1.00 29.02 1018 GLU B N 1
ATOM 2224 C CA . GLU B 1 23 ? -8.663 3.472 -83.080 1.00 34.89 1018 GLU B CA 1
ATOM 2225 C C . GLU B 1 23 ? -9.006 2.026 -83.381 1.00 31.10 1018 GLU B C 1
ATOM 2226 O O . GLU B 1 23 ? -9.835 1.429 -82.709 1.00 32.19 1018 GLU B O 1
ATOM 2232 N N . GLN B 1 24 ? -8.342 1.458 -84.374 1.00 28.85 1019 GLN B N 1
ATOM 2233 C CA . GLN B 1 24 ? -8.591 0.081 -84.770 1.00 27.41 1019 GLN B CA 1
ATOM 2234 C C . GLN B 1 24 ? -8.684 -0.845 -83.557 1.00 25.81 1019 GLN B C 1
ATOM 2235 O O . GLN B 1 24 ? -9.664 -1.591 -83.409 1.00 25.35 1019 GLN B O 1
ATOM 2241 N N . LEU B 1 25 ? -7.678 -0.787 -82.688 1.00 25.07 1020 LEU B N 1
ATOM 2242 C CA . LEU B 1 25 ? -7.674 -1.609 -81.480 1.00 23.69 1020 LEU B CA 1
ATOM 2243 C C . LEU B 1 25 ? -9.001 -1.479 -80.743 1.00 23.42 1020 LEU B C 1
ATOM 2244 O O . LEU B 1 25 ? -9.650 -2.471 -80.419 1.00 23.15 1020 LEU B O 1
ATOM 2249 N N . ARG B 1 26 ? -9.399 -0.245 -80.477 1.00 23.04 1021 ARG B N 1
ATOM 2250 C CA . ARG B 1 26 ? -10.652 0.000 -79.784 1.00 23.90 1021 ARG B CA 1
ATOM 2251 C C . ARG B 1 26 ? -11.826 -0.592 -80.547 1.00 25.26 1021 ARG B C 1
ATOM 2252 O O . ARG B 1 26 ? -12.707 -1.217 -79.962 1.00 24.66 1021 ARG B O 1
ATOM 2260 N N . ASP B 1 27 ? -11.835 -0.389 -81.858 1.00 27.49 1022 ASP B N 1
ATOM 2261 C CA . ASP B 1 27 ? -12.917 -0.885 -82.689 1.00 30.61 1022 ASP B CA 1
ATOM 2262 C C . ASP B 1 27 ? -13.085 -2.386 -82.626 1.00 29.66 1022 ASP B C 1
ATOM 2263 O O . ASP B 1 27 ? -14.202 -2.886 -82.646 1.00 29.93 1022 ASP B O 1
ATOM 2268 N N . GLU B 1 28 ? -11.981 -3.114 -82.547 1.00 28.86 1023 GLU B N 1
ATOM 2269 C CA . GLU B 1 28 ? -12.063 -4.563 -82.501 1.00 26.87 1023 GLU B CA 1
ATOM 2270 C C . GLU B 1 28 ? -12.151 -5.194 -81.117 1.00 25.89 1023 GLU B C 1
ATOM 2271 O O . GLU B 1 28 ? -12.902 -6.148 -80.925 1.00 26.64 1023 GLU B O 1
ATOM 2277 N N . PHE B 1 29 ? -11.414 -4.667 -80.145 1.00 25.26 1024 PHE B N 1
ATOM 2278 C CA . PHE B 1 29 ? -11.417 -5.286 -78.830 1.00 23.95 1024 PHE B CA 1
ATOM 2279 C C . PHE B 1 29 ? -12.095 -4.576 -77.676 1.00 24.92 1024 PHE B C 1
ATOM 2280 O O . PHE B 1 29 ? -12.186 -5.132 -76.585 1.00 25.32 1024 PHE B O 1
ATOM 2288 N N . LEU B 1 30 ? -12.587 -3.366 -77.895 1.00 24.32 1025 LEU B N 1
ATOM 2289 C CA . LEU B 1 30 ? -13.239 -2.642 -76.811 1.00 24.39 1025 LEU B CA 1
ATOM 2290 C C . LEU B 1 30 ? -14.742 -2.482 -76.989 1.00 24.27 1025 LEU B C 1
ATOM 2291 O O . LEU B 1 30 ? -15.225 -2.096 -78.051 1.00 24.81 1025 LEU B O 1
ATOM 2296 N N . VAL B 1 31 ? -15.491 -2.791 -75.944 1.00 25.70 1026 VAL B N 1
ATOM 2297 C CA . VAL B 1 31 ? -16.937 -2.612 -75.986 1.00 26.88 1026 VAL B CA 1
ATOM 2298 C C . VAL B 1 31 ? -17.179 -1.395 -75.081 1.00 25.66 1026 VAL B C 1
ATOM 2299 O O . VAL B 1 31 ? -17.055 -1.488 -73.854 1.00 25.68 1026 VAL B O 1
ATOM 2303 N N . GLU B 1 32 ? -17.501 -0.253 -75.694 1.00 26.65 1027 GLU B N 1
ATOM 2304 C CA . GLU B 1 32 ? -17.717 0.997 -74.954 1.00 26.56 1027 GLU B CA 1
ATOM 2305 C C . GLU B 1 32 ? -18.984 1.094 -74.122 1.00 23.47 1027 GLU B C 1
ATOM 2306 O O . GLU B 1 32 ? -18.969 1.707 -73.065 1.00 21.98 1027 GLU B O 1
ATOM 2312 N N . LYS B 1 33 ? -20.079 0.516 -74.596 1.00 20.38 1028 LYS B N 1
ATOM 2313 C CA . LYS B 1 33 ? -21.314 0.529 -73.828 1.00 20.78 1028 LYS B CA 1
ATOM 2314 C C . LYS B 1 33 ? -21.764 -0.898 -73.518 1.00 20.67 1028 LYS B C 1
ATOM 2315 O O . LYS B 1 33 ? -22.066 -1.674 -74.421 1.00 21.10 1028 LYS B O 1
ATOM 2321 N N . VAL B 1 34 ? -21.793 -1.241 -72.236 1.00 21.18 1029 VAL B N 1
ATOM 2322 C CA . VAL B 1 34 ? -22.197 -2.577 -71.835 1.00 18.90 1029 VAL B CA 1
ATOM 2323 C C . VAL B 1 34 ? -23.562 -2.551 -71.170 1.00 22.18 1029 VAL B C 1
ATOM 2324 O O . VAL B 1 34 ? -24.393 -3.433 -71.398 1.00 22.63 1029 VAL B O 1
ATOM 2328 N N . PHE B 1 35 ? -23.796 -1.543 -70.338 1.00 24.21 1030 PHE B N 1
ATOM 2329 C CA . PHE B 1 35 ? -25.076 -1.441 -69.652 1.00 27.62 1030 PHE B CA 1
ATOM 2330 C C . PHE B 1 35 ? -25.815 -0.193 -70.065 1.00 30.12 1030 PHE B C 1
ATOM 2331 O O . PHE B 1 35 ? -25.660 0.854 -69.450 1.00 31.24 1030 PHE B O 1
ATOM 2339 N N . ILE B 1 36 ? -26.604 -0.297 -71.123 1.00 32.98 1031 ILE B N 1
ATOM 2340 C CA . ILE B 1 36 ? -27.399 0.839 -71.570 1.00 41.35 1031 ILE B CA 1
ATOM 2341 C C . ILE B 1 36 ? -28.823 0.540 -71.078 1.00 37.20 1031 ILE B C 1
ATOM 2342 O O . ILE B 1 36 ? -29.504 -0.344 -71.598 1.00 37.92 1031 ILE B O 1
ATOM 2347 N N . PRO B 1 37 ? -29.273 1.275 -70.041 1.00 32.93 1032 PRO B N 1
ATOM 2348 C CA . PRO B 1 37 ? -30.575 1.182 -69.373 1.00 36.06 1032 PRO B CA 1
ATOM 2349 C C . PRO B 1 37 ? -31.802 1.082 -70.255 1.00 37.01 1032 PRO B C 1
ATOM 2350 O O . PRO B 1 37 ? -31.994 1.880 -71.173 1.00 31.49 1032 PRO B O 1
ATOM 2354 N N . GLY B 1 38 ? -32.630 0.087 -69.951 1.00 36.08 1033 GLY B N 1
ATOM 2355 C CA . GLY B 1 38 ? -33.850 -0.126 -70.707 1.00 39.13 1033 GLY B CA 1
ATOM 2356 C C . GLY B 1 38 ? -33.697 -1.078 -71.876 1.00 38.78 1033 GLY B C 1
ATOM 2357 O O . GLY B 1 38 ? -34.683 -1.443 -72.516 1.00 42.42 1033 GLY B O 1
ATOM 2358 N N . ALA B 1 39 ? -32.464 -1.490 -72.148 1.00 42.07 1034 ALA B N 1
ATOM 2359 C CA . ALA B 1 39 ? -32.191 -2.399 -73.253 1.00 41.73 1034 ALA B CA 1
ATOM 2360 C C . ALA B 1 39 ? -31.100 -3.415 -72.935 1.00 40.54 1034 ALA B C 1
ATOM 2361 O O . ALA B 1 39 ? -30.381 -3.293 -71.937 1.00 39.95 1034 ALA B O 1
ATOM 2363 N N . ILE B 1 40 ? -30.988 -4.432 -73.783 1.00 35.84 1035 ILE B N 1
ATOM 2364 C CA . ILE B 1 40 ? -29.951 -5.431 -73.596 1.00 34.66 1035 ILE B CA 1
ATOM 2365 C C . ILE B 1 40 ? -28.895 -5.116 -74.657 1.00 30.37 1035 ILE B C 1
ATOM 2366 O O . ILE B 1 40 ? -29.201 -4.966 -75.837 1.00 30.15 1035 ILE B O 1
ATOM 2371 N N . SER B 1 41 ? -27.659 -4.956 -74.214 1.00 29.54 1036 SER B N 1
ATOM 2372 C CA . SER B 1 41 ? -26.559 -4.628 -75.109 1.00 25.37 1036 SER B CA 1
ATOM 2373 C C . SER B 1 41 ? -25.633 -5.826 -75.130 1.00 21.55 1036 SER B C 1
ATOM 2374 O O . SER B 1 41 ? -24.978 -6.124 -74.139 1.00 19.76 1036 SER B O 1
ATOM 2377 N N . LEU B 1 42 ? -25.586 -6.518 -76.260 1.00 18.08 1037 LEU B N 1
ATOM 2378 C CA . LEU B 1 42 ? -24.752 -7.705 -76.369 1.00 16.40 1037 LEU B CA 1
ATOM 2379 C C . LEU B 1 42 ? -23.755 -7.654 -77.508 1.00 19.04 1037 LEU B C 1
ATOM 2380 O O . LEU B 1 42 ? -23.927 -6.928 -78.490 1.00 20.57 1037 LEU B O 1
ATOM 2385 N N . THR B 1 43 ? -22.695 -8.428 -77.364 1.00 19.73 1038 THR B N 1
ATOM 2386 C CA . THR B 1 43 ? -21.668 -8.491 -78.384 1.00 19.28 1038 THR B CA 1
ATOM 2387 C C . THR B 1 43 ? -21.272 -9.970 -78.563 1.00 20.63 1038 THR B C 1
ATOM 2388 O O . THR B 1 43 ? -20.981 -10.675 -77.592 1.00 19.25 1038 THR B O 1
ATOM 2392 N N . TYR B 1 44 ? -21.307 -10.428 -79.813 1.00 21.51 1039 TYR B N 1
ATOM 2393 C CA . TYR B 1 44 ? -20.995 -11.803 -80.181 1.00 21.47 1039 TYR B CA 1
ATOM 2394 C C . TYR B 1 44 ? -19.574 -11.852 -80.685 1.00 22.35 1039 TYR B C 1
ATOM 2395 O O . TYR B 1 44 ? -19.273 -11.274 -81.716 1.00 21.78 1039 TYR B O 1
ATOM 2404 N N . THR B 1 45 ? -18.694 -12.538 -79.966 1.00 24.61 1040 THR B N 1
ATOM 2405 C CA . THR B 1 45 ? -17.305 -12.630 -80.394 1.00 29.02 1040 THR B CA 1
ATOM 2406 C C . THR B 1 45 ? -17.044 -13.977 -81.034 1.00 30.95 1040 THR B C 1
ATOM 2407 O O . THR B 1 45 ? -17.421 -15.002 -80.470 1.00 29.88 1040 THR B O 1
ATOM 2411 N N . HIS B 1 46 ? -16.413 -13.976 -82.211 1.00 37.09 1041 HIS B N 1
ATOM 2412 C CA . HIS B 1 46 ? -16.107 -15.227 -82.911 1.00 42.17 1041 HIS B CA 1
ATOM 2413 C C . HIS B 1 46 ? -15.065 -16.038 -82.155 1.00 44.00 1041 HIS B C 1
ATOM 2414 O O . HIS B 1 46 ? -14.772 -17.185 -82.497 1.00 45.76 1041 HIS B O 1
ATOM 2421 N N . ASN B 1 47 ? -14.504 -15.427 -81.120 1.00 47.42 1042 ASN B N 1
ATOM 2422 C CA . ASN B 1 47 ? -13.552 -16.119 -80.277 1.00 48.62 1042 ASN B CA 1
ATOM 2423 C C . ASN B 1 47 ? -14.435 -17.076 -79.488 1.00 48.31 1042 ASN B C 1
ATOM 2424 O O . ASN B 1 47 ? -15.083 -16.679 -78.520 1.00 46.96 1042 ASN B O 1
ATOM 2429 N N . ASP B 1 48 ? -14.493 -18.324 -79.927 1.00 44.01 1043 ASP B N 1
ATOM 2430 C CA . ASP B 1 48 ? -15.290 -19.328 -79.246 1.00 41.68 1043 ASP B CA 1
ATOM 2431 C C . ASP B 1 48 ? -16.788 -19.051 -79.185 1.00 37.73 1043 ASP B C 1
ATOM 2432 O O . ASP B 1 48 ? -17.517 -19.687 -78.421 1.00 37.72 1043 ASP B O 1
ATOM 2437 N N . ARG B 1 49 ? -17.251 -18.103 -79.988 1.00 33.56 1044 ARG B N 1
ATOM 2438 C CA . ARG B 1 49 ? -18.679 -17.808 -80.046 1.00 29.80 1044 ARG B CA 1
ATOM 2439 C C . ARG B 1 49 ? -19.347 -17.368 -78.743 1.00 26.67 1044 ARG B C 1
ATOM 2440 O O . ARG B 1 49 ? -20.529 -17.639 -78.523 1.00 25.75 1044 ARG B O 1
ATOM 2448 N N . MET B 1 50 ? -18.602 -16.695 -77.876 1.00 24.02 1045 MET B N 1
ATOM 2449 C CA . MET B 1 50 ? -19.188 -16.207 -76.640 1.00 23.16 1045 MET B CA 1
ATOM 2450 C C . MET B 1 50 ? -19.999 -14.949 -76.924 1.00 21.26 1045 MET B C 1
ATOM 2451 O O . MET B 1 50 ? -19.566 -14.084 -77.688 1.00 19.33 1045 MET B O 1
ATOM 2456 N N . ILE B 1 51 ? -21.184 -14.854 -76.331 1.00 21.82 1046 ILE B N 1
ATOM 2457 C CA . ILE B 1 51 ? -22.000 -13.658 -76.505 1.00 24.36 1046 ILE B CA 1
ATOM 2458 C C . ILE B 1 51 ? -22.113 -13.095 -75.093 1.00 20.72 1046 ILE B C 1
ATOM 2459 O O . ILE B 1 51 ? -22.591 -13.760 -74.185 1.00 19.36 1046 ILE B O 1
ATOM 2464 N N . PHE B 1 52 ? -21.609 -11.881 -74.905 1.00 23.25 1047 PHE B N 1
ATOM 2465 C CA . PHE B 1 52 ? -21.627 -11.230 -73.595 1.00 24.30 1047 PHE B CA 1
ATOM 2466 C C . PHE B 1 52 ? -22.161 -9.820 -73.720 1.00 26.34 1047 PHE B C 1
ATOM 2467 O O . PHE B 1 52 ? -22.321 -9.283 -74.822 1.00 25.45 1047 PHE B O 1
ATOM 2475 N N . GLY B 1 53 ? -22.425 -9.215 -72.576 1.00 25.86 1048 GLY B N 1
ATOM 2476 C CA . GLY B 1 53 ? -22.948 -7.875 -72.585 1.00 28.75 1048 GLY B CA 1
ATOM 2477 C C . GLY B 1 53 ? -23.816 -7.641 -71.379 1.00 28.54 1048 GLY B C 1
ATOM 2478 O O . GLY B 1 53 ? -23.841 -8.450 -70.445 1.00 29.02 1048 GLY B O 1
ATOM 2479 N N . GLY B 1 54 ? -24.545 -6.534 -71.402 1.00 29.32 1049 GLY B N 1
ATOM 2480 C CA . GLY B 1 54 ? -25.386 -6.215 -70.274 1.00 29.35 1049 GLY B CA 1
ATOM 2481 C C . GLY B 1 54 ? -26.855 -5.982 -70.554 1.00 29.02 1049 GLY B C 1
ATOM 2482 O O . GLY B 1 54 ? -27.228 -5.220 -71.448 1.00 27.63 1049 GLY B O 1
ATOM 2483 N N . VAL B 1 55 ? -27.691 -6.674 -69.786 1.00 26.65 1050 VAL B N 1
ATOM 2484 C CA . VAL B 1 55 ? -29.128 -6.508 -69.877 1.00 27.64 1050 VAL B CA 1
ATOM 2485 C C . VAL B 1 55 ? -29.472 -5.793 -68.575 1.00 26.87 1050 VAL B C 1
ATOM 2486 O O . VAL B 1 55 ? -29.437 -6.374 -67.497 1.00 25.92 1050 VAL B O 1
ATOM 2490 N N . THR B 1 56 ? -29.747 -4.501 -68.706 1.00 28.29 1051 THR B N 1
ATOM 2491 C CA . THR B 1 56 ? -30.093 -3.635 -67.588 1.00 29.33 1051 THR B CA 1
ATOM 2492 C C . THR B 1 56 ? -31.553 -3.149 -67.723 1.00 30.67 1051 THR B C 1
ATOM 2493 O O . THR B 1 56 ? -31.838 -2.105 -68.331 1.00 26.48 1051 THR B O 1
ATOM 2497 N N . PRO B 1 57 ? -32.498 -3.915 -67.153 1.00 29.59 1052 PRO B N 1
ATOM 2498 C CA . PRO B 1 57 ? -33.933 -3.595 -67.198 1.00 35.29 1052 PRO B CA 1
ATOM 2499 C C . PRO B 1 57 ? -34.318 -2.420 -66.318 1.00 39.05 1052 PRO B C 1
ATOM 2500 O O . PRO B 1 57 ? -33.748 -2.218 -65.257 1.00 39.67 1052 PRO B O 1
ATOM 2504 N N . THR B 1 58 ? -35.286 -1.639 -66.762 1.00 44.62 1053 THR B N 1
ATOM 2505 C CA . THR B 1 58 ? -35.713 -0.496 -65.976 1.00 52.01 1053 THR B CA 1
ATOM 2506 C C . THR B 1 58 ? -37.213 -0.505 -65.735 1.00 56.50 1053 THR B C 1
ATOM 2507 O O . THR B 1 58 ? -37.700 -0.871 -64.659 1.00 57.99 1053 THR B O 1
ATOM 2511 N N . THR B 1 59 ? -37.933 -0.119 -66.773 1.00 61.17 1054 THR B N 1
ATOM 2512 C CA . THR B 1 59 ? -39.372 -0.013 -66.723 1.00 66.80 1054 THR B CA 1
ATOM 2513 C C . THR B 1 59 ? -40.122 -1.151 -67.401 1.00 66.57 1054 THR B C 1
ATOM 2514 O O . THR B 1 59 ? -41.341 -1.093 -67.569 1.00 68.01 1054 THR B O 1
ATOM 2518 N N . GLU B 1 60 ? -39.394 -2.188 -67.789 1.00 67.15 1055 GLU B N 1
ATOM 2519 C CA . GLU B 1 60 ? -40.003 -3.331 -68.458 1.00 65.58 1055 GLU B CA 1
ATOM 2520 C C . GLU B 1 60 ? -39.057 -4.515 -68.406 1.00 62.25 1055 GLU B C 1
ATOM 2521 O O . GLU B 1 60 ? -37.898 -4.393 -68.798 1.00 57.48 1055 GLU B O 1
ATOM 2527 N N . GLU B 1 61 ? -39.538 -5.658 -67.926 1.00 58.06 1056 GLU B N 1
ATOM 2528 C CA . GLU B 1 61 ? -38.655 -6.817 -67.840 1.00 57.14 1056 GLU B CA 1
ATOM 2529 C C . GLU B 1 61 ? -38.076 -7.117 -69.212 1.00 50.48 1056 GLU B C 1
ATOM 2530 O O . GLU B 1 61 ? -38.732 -6.892 -70.223 1.00 51.27 1056 GLU B O 1
ATOM 2536 N N . LEU B 1 62 ? -36.835 -7.600 -69.233 1.00 46.07 1057 LEU B N 1
ATOM 2537 C CA . LEU B 1 62 ? -36.151 -7.915 -70.480 1.00 39.16 1057 LEU B CA 1
ATOM 2538 C C . LEU B 1 62 ? -35.806 -9.396 -70.617 1.00 36.98 1057 LEU B C 1
ATOM 2539 O O . LEU B 1 62 ? -35.604 -10.110 -69.630 1.00 33.09 1057 LEU B O 1
ATOM 2544 N N . GLU B 1 63 ? -35.758 -9.845 -71.862 1.00 32.72 1058 GLU B N 1
ATOM 2545 C CA . GLU B 1 63 ? -35.414 -11.217 -72.179 1.00 33.14 1058 GLU B CA 1
ATOM 2546 C C . GLU B 1 63 ? -34.639 -11.237 -73.504 1.00 34.82 1058 GLU B C 1
ATOM 2547 O O . GLU B 1 63 ? -35.030 -10.608 -74.492 1.00 35.38 1058 GLU B O 1
ATOM 2553 N N . ILE B 1 64 ? -33.514 -11.939 -73.511 1.00 36.77 1059 ILE B N 1
ATOM 2554 C CA . ILE B 1 64 ? -32.704 -12.029 -74.709 1.00 35.91 1059 ILE B CA 1
ATOM 2555 C C . ILE B 1 64 ? -33.422 -12.972 -75.665 1.00 37.85 1059 ILE B C 1
ATOM 2556 O O . ILE B 1 64 ? -33.489 -14.175 -75.419 1.00 37.29 1059 ILE B O 1
ATOM 2561 N N . ILE B 1 65 ? -33.993 -12.428 -76.736 1.00 38.98 1060 ILE B N 1
ATOM 2562 C CA . ILE B 1 65 ? -34.688 -13.271 -77.715 1.00 40.25 1060 ILE B CA 1
ATOM 2563 C C . ILE B 1 65 ? -33.821 -13.441 -78.956 1.00 39.32 1060 ILE B C 1
ATOM 2564 O O . ILE B 1 65 ? -33.627 -12.512 -79.738 1.00 39.08 1060 ILE B O 1
ATOM 2569 N N . LEU B 1 66 ? -33.293 -14.648 -79.109 1.00 38.75 1061 LEU B N 1
ATOM 2570 C CA . LEU B 1 66 ? -32.418 -14.992 -80.218 1.00 38.34 1061 LEU B CA 1
ATOM 2571 C C . LEU B 1 66 ? -32.748 -16.412 -80.669 1.00 39.72 1061 LEU B C 1
ATOM 2572 O O . LEU B 1 66 ? -32.886 -17.313 -79.844 1.00 38.89 1061 LEU B O 1
ATOM 2577 N N . ASP B 1 67 ? -32.889 -16.609 -81.975 1.00 41.03 1062 ASP B N 1
ATOM 2578 C CA . ASP B 1 67 ? -33.177 -17.931 -82.519 1.00 44.27 1062 ASP B CA 1
ATOM 2579 C C . ASP B 1 67 ? -32.633 -18.082 -83.936 1.00 46.24 1062 ASP B C 1
ATOM 2580 O O . ASP B 1 67 ? -31.673 -18.813 -84.161 1.00 46.87 1062 ASP B O 1
ATOM 2585 N N . LYS B 1 68 ? -33.246 -17.390 -84.887 1.00 50.16 1063 LYS B N 1
ATOM 2586 C CA . LYS B 1 68 ? -32.797 -17.443 -86.270 1.00 54.40 1063 LYS B CA 1
ATOM 2587 C C . LYS B 1 68 ? -31.337 -16.989 -86.358 1.00 51.77 1063 LYS B C 1
ATOM 2588 O O . LYS B 1 68 ? -30.527 -17.567 -87.088 1.00 53.65 1063 LYS B O 1
ATOM 2594 N N . GLU B 1 69 ? -31.003 -15.958 -85.596 1.00 49.01 1064 GLU B N 1
ATOM 2595 C CA . GLU B 1 69 ? -29.648 -15.434 -85.588 1.00 47.05 1064 GLU B CA 1
ATOM 2596 C C . GLU B 1 69 ? -28.637 -16.513 -85.207 1.00 43.78 1064 GLU B C 1
ATOM 2597 O O . GLU B 1 69 ? -27.495 -16.483 -85.649 1.00 43.57 1064 GLU B O 1
ATOM 2603 N N . LEU B 1 70 ? -29.055 -17.468 -84.389 1.00 40.29 1065 LEU B N 1
ATOM 2604 C CA . LEU B 1 70 ? -28.156 -18.534 -83.955 1.00 36.45 1065 LEU B CA 1
ATOM 2605 C C . LEU B 1 70 ? -28.587 -19.911 -84.449 1.00 36.10 1065 LEU B C 1
ATOM 2606 O O . LEU B 1 70 ? -28.209 -20.930 -83.858 1.00 36.34 1065 LEU B O 1
ATOM 2611 N N . GLY B 1 71 ? -29.388 -19.943 -85.512 1.00 36.16 1066 GLY B N 1
ATOM 2612 C CA . GLY B 1 71 ? -29.846 -21.212 -86.050 1.00 36.12 1066 GLY B CA 1
ATOM 2613 C C . GLY B 1 71 ? -30.476 -22.144 -85.026 1.00 38.60 1066 GLY B C 1
ATOM 2614 O O . GLY B 1 71 ? -30.221 -23.347 -85.027 1.00 37.63 1066 GLY B O 1
ATOM 2615 N N . VAL B 1 72 ? -31.301 -21.586 -84.147 1.00 37.72 1067 VAL B N 1
ATOM 2616 C CA . VAL B 1 72 ? -31.989 -22.360 -83.117 1.00 39.88 1067 VAL B CA 1
ATOM 2617 C C . VAL B 1 72 ? -33.372 -21.769 -82.888 1.00 40.89 1067 VAL B C 1
ATOM 2618 O O . VAL B 1 72 ? -33.703 -20.721 -83.436 1.00 43.64 1067 VAL B O 1
ATOM 2622 N N . ASP B 1 73 ? -34.177 -22.436 -82.069 1.00 44.28 1068 ASP B N 1
ATOM 2623 C CA . ASP B 1 73 ? -35.532 -21.972 -81.781 1.00 43.85 1068 ASP B CA 1
ATOM 2624 C C . ASP B 1 73 ? -35.575 -20.963 -80.635 1.00 44.20 1068 ASP B C 1
ATOM 2625 O O . ASP B 1 73 ? -36.420 -20.069 -80.620 1.00 44.69 1068 ASP B O 1
ATOM 2630 N N . TYR B 1 74 ? -34.667 -21.107 -79.672 1.00 41.71 1069 TYR B N 1
ATOM 2631 C CA . TYR B 1 74 ? -34.604 -20.181 -78.549 1.00 38.39 1069 TYR B CA 1
ATOM 2632 C C . TYR B 1 74 ? -33.178 -20.022 -78.008 1.00 38.55 1069 TYR B C 1
ATOM 2633 O O . TYR B 1 74 ? -32.388 -20.969 -78.001 1.00 38.06 1069 TYR B O 1
ATOM 2642 N N . PHE B 1 75 ? -32.873 -18.801 -77.573 1.00 36.85 1070 PHE B N 1
ATOM 2643 C CA . PHE B 1 75 ? -31.571 -18.406 -77.040 1.00 32.13 1070 PHE B CA 1
ATOM 2644 C C . PHE B 1 75 ? -30.678 -19.472 -76.421 1.00 30.68 1070 PHE B C 1
ATOM 2645 O O . PHE B 1 75 ? -29.528 -19.634 -76.820 1.00 30.95 1070 PHE B O 1
ATOM 2653 N N . LEU B 1 76 ? -31.191 -20.206 -75.450 1.00 27.36 1071 LEU B N 1
ATOM 2654 C CA . LEU B 1 76 ? -30.362 -21.190 -74.775 1.00 27.61 1071 LEU B CA 1
ATOM 2655 C C . LEU B 1 76 ? -30.572 -22.633 -75.169 1.00 27.92 1071 LEU B C 1
ATOM 2656 O O . LEU B 1 76 ? -30.195 -23.530 -74.408 1.00 26.03 1071 LEU B O 1
ATOM 2661 N N . GLU B 1 77 ? -31.158 -22.868 -76.343 1.00 31.39 1072 GLU B N 1
ATOM 2662 C CA . GLU B 1 77 ? -31.396 -24.244 -76.801 1.00 33.60 1072 GLU B CA 1
ATOM 2663 C C . GLU B 1 77 ? -30.090 -25.039 -76.767 1.00 33.04 1072 GLU B C 1
ATOM 2664 O O . GLU B 1 77 ? -30.083 -26.202 -76.384 1.00 32.73 1072 GLU B O 1
ATOM 2670 N N . ARG B 1 78 ? -28.983 -24.409 -77.144 1.00 34.46 1073 ARG B N 1
ATOM 2671 C CA . ARG B 1 78 ? -27.703 -25.102 -77.147 1.00 37.68 1073 ARG B CA 1
ATOM 2672 C C . ARG B 1 78 ? -26.597 -24.286 -76.494 1.00 39.20 1073 ARG B C 1
ATOM 2673 O O . ARG B 1 78 ? -25.435 -24.369 -76.896 1.00 41.51 1073 ARG B O 1
ATOM 2681 N N . ARG B 1 79 ? -26.957 -23.518 -75.470 1.00 39.95 1074 ARG B N 1
ATOM 2682 C CA . ARG B 1 79 ? -26.001 -22.675 -74.761 1.00 37.61 1074 ARG B CA 1
ATOM 2683 C C . ARG B 1 79 ? -26.234 -22.635 -73.252 1.00 36.50 1074 ARG B C 1
ATOM 2684 O O . ARG B 1 79 ? -27.338 -22.884 -72.772 1.00 35.86 1074 ARG B O 1
ATOM 2692 N N . GLU B 1 80 ? -25.173 -22.338 -72.511 1.00 34.72 1075 GLU B N 1
ATOM 2693 C CA . GLU B 1 80 ? -25.270 -22.184 -71.070 1.00 32.40 1075 GLU B CA 1
ATOM 2694 C C . GLU B 1 80 ? -24.989 -20.702 -70.864 1.00 32.89 1075 GLU B C 1
ATOM 2695 O O . GLU B 1 80 ? -24.404 -20.052 -71.731 1.00 32.69 1075 GLU B O 1
ATOM 2701 N N . LEU B 1 81 ? -25.413 -20.159 -69.733 1.00 32.33 1076 LEU B N 1
ATOM 2702 C CA . LEU B 1 81 ? -25.226 -18.742 -69.473 1.00 31.95 1076 LEU B CA 1
ATOM 2703 C C . LEU B 1 81 ? -24.972 -18.396 -68.007 1.00 30.01 1076 LEU B C 1
ATOM 2704 O O . LEU B 1 81 ? -25.606 -18.932 -67.108 1.00 29.21 1076 LEU B O 1
ATOM 2709 N N . GLY B 1 82 ? -24.027 -17.501 -67.769 1.00 28.04 1077 GLY B N 1
ATOM 2710 C CA . GLY B 1 82 ? -23.734 -17.087 -66.409 1.00 25.27 1077 GLY B CA 1
ATOM 2711 C C . GLY B 1 82 ? -24.198 -15.650 -66.226 1.00 23.31 1077 GLY B C 1
ATOM 2712 O O . GLY B 1 82 ? -24.167 -14.855 -67.172 1.00 23.22 1077 GLY B O 1
ATOM 2713 N N . VAL B 1 83 ? -24.637 -15.301 -65.024 1.00 23.47 1078 VAL B N 1
ATOM 2714 C CA . VAL B 1 83 ? -25.114 -13.942 -64.770 1.00 21.77 1078 VAL B CA 1
ATOM 2715 C C . VAL B 1 83 ? -24.686 -13.423 -63.409 1.00 22.23 1078 VAL B C 1
ATOM 2716 O O . VAL B 1 83 ? -24.628 -14.171 -62.433 1.00 21.48 1078 VAL B O 1
ATOM 2720 N N . ILE B 1 84 ? -24.396 -12.133 -63.343 1.00 20.35 1079 ILE B N 1
ATOM 2721 C CA . ILE B 1 84 ? -24.020 -11.519 -62.081 1.00 22.07 1079 ILE B CA 1
ATOM 2722 C C . ILE B 1 84 ? -24.580 -10.102 -62.096 1.00 24.26 1079 ILE B C 1
ATOM 2723 O O . ILE B 1 84 ? -24.326 -9.339 -63.038 1.00 24.02 1079 ILE B O 1
ATOM 2728 N N . ASN B 1 85 ? -25.362 -9.758 -61.069 1.00 27.26 1080 ASN B N 1
ATOM 2729 C CA . ASN B 1 85 ? -25.957 -8.433 -61.005 1.00 31.27 1080 ASN B CA 1
ATOM 2730 C C . ASN B 1 85 ? -24.964 -7.436 -60.432 1.00 32.70 1080 ASN B C 1
ATOM 2731 O O . ASN B 1 85 ? -24.542 -7.562 -59.289 1.00 31.97 1080 ASN B O 1
ATOM 2736 N N . ILE B 1 86 ? -24.594 -6.455 -61.251 1.00 36.18 1081 ILE B N 1
ATOM 2737 C CA . ILE B 1 86 ? -23.631 -5.426 -60.888 1.00 40.25 1081 ILE B CA 1
ATOM 2738 C C . ILE B 1 86 ? -24.284 -4.157 -60.335 1.00 40.98 1081 ILE B C 1
ATOM 2739 O O . ILE B 1 86 ? -23.632 -3.370 -59.645 1.00 44.65 1081 ILE B O 1
ATOM 2744 N N . GLY B 1 87 ? -25.570 -3.973 -60.618 1.00 42.90 1082 GLY B N 1
ATOM 2745 C CA . GLY B 1 87 ? -26.264 -2.782 -60.152 1.00 44.67 1082 GLY B CA 1
ATOM 2746 C C . GLY B 1 87 ? -27.225 -2.915 -58.978 1.00 48.53 1082 GLY B C 1
ATOM 2747 O O . GLY B 1 87 ? -26.906 -3.550 -57.967 1.00 47.01 1082 GLY B O 1
ATOM 2748 N N . GLY B 1 88 ? -28.398 -2.291 -59.117 1.00 45.21 1083 GLY B N 1
ATOM 2749 C CA . GLY B 1 88 ? -29.408 -2.327 -58.076 1.00 46.70 1083 GLY B CA 1
ATOM 2750 C C . GLY B 1 88 ? -30.136 -3.659 -57.988 1.00 46.26 1083 GLY B C 1
ATOM 2751 O O . GLY B 1 88 ? -30.016 -4.502 -58.884 1.00 40.80 1083 GLY B O 1
ATOM 2752 N N . PRO B 1 89 ? -30.920 -3.873 -56.917 1.00 42.42 1084 PRO B N 1
ATOM 2753 C CA . PRO B 1 89 ? -31.665 -5.124 -56.727 1.00 43.40 1084 PRO B CA 1
ATOM 2754 C C . PRO B 1 89 ? -32.651 -5.399 -57.844 1.00 43.01 1084 PRO B C 1
ATOM 2755 O O . PRO B 1 89 ? -33.318 -4.491 -58.338 1.00 39.18 1084 PRO B O 1
ATOM 2759 N N . GLY B 1 90 ? -32.738 -6.664 -58.233 1.00 39.13 1085 GLY B N 1
ATOM 2760 C CA . GLY B 1 90 ? -33.651 -7.039 -59.297 1.00 39.57 1085 GLY B CA 1
ATOM 2761 C C . GLY B 1 90 ? -34.215 -8.441 -59.146 1.00 39.15 1085 GLY B C 1
ATOM 2762 O O . GLY B 1 90 ? -34.217 -9.019 -58.056 1.00 37.54 1085 GLY B O 1
ATOM 2763 N N . PHE B 1 91 ? -34.691 -8.988 -60.258 1.00 36.25 1086 PHE B N 1
ATOM 2764 C CA . PHE B 1 91 ? -35.271 -10.317 -60.262 1.00 34.68 1086 PHE B CA 1
ATOM 2765 C C . PHE B 1 91 ? -34.892 -11.045 -61.531 1.00 33.45 1086 PHE B C 1
ATOM 2766 O O . PHE B 1 91 ? -34.692 -10.420 -62.578 1.00 31.40 1086 PHE B O 1
ATOM 2774 N N . ILE B 1 92 ? -34.791 -12.369 -61.422 1.00 33.57 1087 ILE B N 1
ATOM 2775 C CA . ILE B 1 92 ? -34.487 -13.215 -62.565 1.00 33.87 1087 ILE B CA 1
ATOM 2776 C C . ILE B 1 92 ? -35.587 -14.257 -62.585 1.00 34.52 1087 ILE B C 1
ATOM 2777 O O . ILE B 1 92 ? -35.894 -14.860 -61.553 1.00 35.36 1087 ILE B O 1
ATOM 2782 N N . GLU B 1 93 ? -36.208 -14.438 -63.745 1.00 37.18 1088 GLU B N 1
ATOM 2783 C CA . GLU B 1 93 ? -37.278 -15.418 -63.885 1.00 40.88 1088 GLU B CA 1
ATOM 2784 C C . GLU B 1 93 ? -36.855 -16.496 -64.876 1.00 41.90 1088 GLU B C 1
ATOM 2785 O O . GLU B 1 93 ? -36.904 -16.280 -66.093 1.00 41.26 1088 GLU B O 1
ATOM 2791 N N . ILE B 1 94 ? -36.427 -17.646 -64.359 1.00 43.94 1089 ILE B N 1
ATOM 2792 C CA . ILE B 1 94 ? -36.000 -18.740 -65.214 1.00 49.77 1089 ILE B CA 1
ATOM 2793 C C . ILE B 1 94 ? -37.131 -19.761 -65.305 1.00 49.62 1089 ILE B C 1
ATOM 2794 O O . ILE B 1 94 ? -37.422 -20.477 -64.344 1.00 52.21 1089 ILE B O 1
ATOM 2799 N N . ASP B 1 95 ? -37.780 -19.781 -66.474 1.00 53.93 1090 ASP B N 1
ATOM 2800 C CA . ASP B 1 95 ? -38.913 -20.662 -66.784 1.00 57.22 1090 ASP B CA 1
ATOM 2801 C C . ASP B 1 95 ? -40.031 -20.605 -65.752 1.00 58.36 1090 ASP B C 1
ATOM 2802 O O . ASP B 1 95 ? -40.489 -21.644 -65.269 1.00 59.96 1090 ASP B O 1
ATOM 2807 N N . GLY B 1 96 ? -40.476 -19.394 -65.425 1.00 59.04 1091 GLY B N 1
ATOM 2808 C CA . GLY B 1 96 ? -41.529 -19.238 -64.437 1.00 59.53 1091 GLY B CA 1
ATOM 2809 C C . GLY B 1 96 ? -41.005 -18.887 -63.050 1.00 59.54 1091 GLY B C 1
ATOM 2810 O O . GLY B 1 96 ? -41.476 -17.934 -62.435 1.00 60.12 1091 GLY B O 1
ATOM 2811 N N . ALA B 1 97 ? -40.033 -19.648 -62.555 1.00 56.27 1092 ALA B N 1
ATOM 2812 C CA . ALA B 1 97 ? -39.457 -19.401 -61.235 1.00 54.06 1092 ALA B CA 1
ATOM 2813 C C . ALA B 1 97 ? -38.817 -18.012 -61.154 1.00 52.16 1092 ALA B C 1
ATOM 2814 O O . ALA B 1 97 ? -37.796 -17.750 -61.790 1.00 51.55 1092 ALA B O 1
ATOM 2816 N N . LYS B 1 98 ? -39.418 -17.131 -60.359 1.00 48.94 1093 LYS B N 1
ATOM 2817 C CA . LYS B 1 98 ? -38.918 -15.768 -60.192 1.00 46.29 1093 LYS B CA 1
ATOM 2818 C C . LYS B 1 98 ? -38.199 -15.626 -58.852 1.00 46.52 1093 LYS B C 1
ATOM 2819 O O . LYS B 1 98 ? -38.805 -15.817 -57.807 1.00 44.97 1093 LYS B O 1
ATOM 2825 N N . GLU B 1 99 ? -36.907 -15.299 -58.892 1.00 47.92 1094 GLU B N 1
ATOM 2826 C CA . GLU B 1 99 ? -36.113 -15.136 -57.678 1.00 49.04 1094 GLU B CA 1
ATOM 2827 C C . GLU B 1 99 ? -35.630 -13.707 -57.548 1.00 48.41 1094 GLU B C 1
ATOM 2828 O O . GLU B 1 99 ? -35.832 -12.883 -58.441 1.00 48.90 1094 GLU B O 1
ATOM 2834 N N . THR B 1 100 ? -34.974 -13.421 -56.432 1.00 48.46 1095 THR B N 1
ATOM 2835 C CA . THR B 1 100 ? -34.448 -12.095 -56.204 1.00 47.57 1095 THR B CA 1
ATOM 2836 C C . THR B 1 100 ? -32.960 -12.095 -56.502 1.00 44.82 1095 THR B C 1
ATOM 2837 O O . THR B 1 100 ? -32.221 -12.985 -56.069 1.00 45.18 1095 THR B O 1
ATOM 2841 N N . MET B 1 101 ? -32.538 -11.093 -57.265 1.00 40.95 1096 MET B N 1
ATOM 2842 C CA . MET B 1 101 ? -31.146 -10.932 -57.639 1.00 38.56 1096 MET B CA 1
ATOM 2843 C C . MET B 1 101 ? -30.636 -9.621 -57.061 1.00 37.95 1096 MET B C 1
ATOM 2844 O O . MET B 1 101 ? -30.914 -8.542 -57.587 1.00 36.09 1096 MET B O 1
ATOM 2849 N N . LYS B 1 102 ? -29.906 -9.723 -55.954 1.00 40.13 1097 LYS B N 1
ATOM 2850 C CA . LYS B 1 102 ? -29.334 -8.555 -55.295 1.00 41.33 1097 LYS B CA 1
ATOM 2851 C C . LYS B 1 102 ? -27.935 -8.361 -55.879 1.00 38.89 1097 LYS B C 1
ATOM 2852 O O . LYS B 1 102 ? -27.368 -9.290 -56.453 1.00 39.91 1097 LYS B O 1
ATOM 2858 N N . LYS B 1 103 ? -27.374 -7.166 -55.748 1.00 37.95 1098 LYS B N 1
ATOM 2859 C CA . LYS B 1 103 ? -26.041 -6.933 -56.273 1.00 36.75 1098 LYS B CA 1
ATOM 2860 C C . LYS B 1 103 ? -25.113 -8.030 -55.793 1.00 36.66 1098 LYS B C 1
ATOM 2861 O O . LYS B 1 103 ? -25.190 -8.451 -54.648 1.00 36.75 1098 LYS B O 1
ATOM 2867 N N . GLN B 1 104 ? -24.240 -8.486 -56.680 1.00 35.21 1099 GLN B N 1
ATOM 2868 C CA . GLN B 1 104 ? -23.271 -9.538 -56.379 1.00 35.77 1099 GLN B CA 1
ATOM 2869 C C . GLN B 1 104 ? -23.880 -10.923 -56.435 1.00 35.95 1099 GLN B C 1
ATOM 2870 O O . GLN B 1 104 ? -23.172 -11.909 -56.252 1.00 36.73 1099 GLN B O 1
ATOM 2876 N N . ASP B 1 105 ? -25.192 -10.997 -56.668 1.00 37.39 1100 ASP B N 1
ATOM 2877 C CA . ASP B 1 105 ? -25.868 -12.287 -56.790 1.00 37.20 1100 ASP B CA 1
ATOM 2878 C C . ASP B 1 105 ? -25.599 -12.777 -58.203 1.00 36.91 1100 ASP B C 1
ATOM 2879 O O . ASP B 1 105 ? -25.558 -11.982 -59.150 1.00 37.40 1100 ASP B O 1
ATOM 2884 N N . GLY B 1 106 ? -25.402 -14.079 -58.352 1.00 35.32 1101 GLY B N 1
ATOM 2885 C CA . GLY B 1 106 ? -25.118 -14.610 -59.671 1.00 33.62 1101 GLY B CA 1
ATOM 2886 C C . GLY B 1 106 ? -25.985 -15.794 -60.005 1.00 31.79 1101 GLY B C 1
ATOM 2887 O O . GLY B 1 106 ? -26.852 -16.173 -59.215 1.00 31.39 1101 GLY B O 1
ATOM 2888 N N . TYR B 1 107 ? -25.747 -16.395 -61.163 1.00 28.89 1102 TYR B N 1
ATOM 2889 C CA . TYR B 1 107 ? -26.558 -17.533 -61.560 1.00 29.10 1102 TYR B CA 1
ATOM 2890 C C . TYR B 1 107 ? -25.989 -18.326 -62.724 1.00 25.51 1102 TYR B C 1
ATOM 2891 O O . TYR B 1 107 ? -25.504 -17.758 -63.693 1.00 24.16 1102 TYR B O 1
ATOM 2900 N N . TYR B 1 108 ? -26.025 -19.645 -62.616 1.00 23.10 1103 TYR B N 1
ATOM 2901 C CA . TYR B 1 108 ? -25.570 -20.478 -63.716 1.00 23.58 1103 TYR B CA 1
ATOM 2902 C C . TYR B 1 108 ? -26.814 -21.113 -64.320 1.00 24.96 1103 TYR B C 1
ATOM 2903 O O . TYR B 1 108 ? -27.481 -21.913 -63.662 1.00 23.92 1103 TYR B O 1
ATOM 2912 N N . ILE B 1 109 ? -27.125 -20.767 -65.561 1.00 27.56 1104 ILE B N 1
ATOM 2913 C CA . ILE B 1 109 ? -28.287 -21.337 -66.206 1.00 26.91 1104 ILE B CA 1
ATOM 2914 C C . ILE B 1 109 ? -27.801 -22.273 -67.304 1.00 31.72 1104 ILE B C 1
ATOM 2915 O O . ILE B 1 109 ? -26.918 -21.930 -68.090 1.00 31.18 1104 ILE B O 1
ATOM 2920 N N . GLY B 1 110 ? -28.363 -23.474 -67.344 1.00 32.06 1105 GLY B N 1
ATOM 2921 C CA . GLY B 1 110 ? -27.937 -24.433 -68.342 1.00 35.68 1105 GLY B CA 1
ATOM 2922 C C . GLY B 1 110 ? -28.740 -24.559 -69.627 1.00 37.62 1105 GLY B C 1
ATOM 2923 O O . GLY B 1 110 ? -29.805 -23.959 -69.816 1.00 35.35 1105 GLY B O 1
ATOM 2924 N N . LYS B 1 111 ? -28.185 -25.379 -70.511 1.00 38.88 1106 LYS B N 1
ATOM 2925 C CA . LYS B 1 111 ? -28.741 -25.683 -71.820 1.00 39.06 1106 LYS B CA 1
ATOM 2926 C C . LYS B 1 111 ? -30.220 -26.050 -71.783 1.00 40.25 1106 LYS B C 1
ATOM 2927 O O . LYS B 1 111 ? -30.677 -26.743 -70.882 1.00 40.67 1106 LYS B O 1
ATOM 2933 N N . GLU B 1 112 ? -30.959 -25.551 -72.767 1.00 44.16 1107 GLU B N 1
ATOM 2934 C CA . GLU B 1 112 ? -32.385 -25.818 -72.926 1.00 45.00 1107 GLU B CA 1
ATOM 2935 C C . GLU B 1 112 ? -33.403 -25.099 -72.037 1.00 44.52 1107 GLU B C 1
ATOM 2936 O O . GLU B 1 112 ? -34.589 -25.406 -72.112 1.00 41.45 1107 GLU B O 1
ATOM 2942 N N . THR B 1 113 ? -32.981 -24.156 -71.200 1.00 42.89 1108 THR B N 1
ATOM 2943 C CA . THR B 1 113 ? -33.976 -23.442 -70.397 1.00 45.78 1108 THR B CA 1
ATOM 2944 C C . THR B 1 113 ? -34.622 -22.465 -71.370 1.00 47.14 1108 THR B C 1
ATOM 2945 O O . THR B 1 113 ? -33.931 -21.676 -72.017 1.00 48.57 1108 THR B O 1
ATOM 2949 N N . LYS B 1 114 ? -35.944 -22.523 -71.486 1.00 50.00 1109 LYS B N 1
ATOM 2950 C CA . LYS B 1 114 ? -36.671 -21.680 -72.436 1.00 51.29 1109 LYS B CA 1
ATOM 2951 C C . LYS B 1 114 ? -36.642 -20.157 -72.277 1.00 48.30 1109 LYS B C 1
ATOM 2952 O O . LYS B 1 114 ? -36.244 -19.462 -73.213 1.00 47.73 1109 LYS B O 1
ATOM 2958 N N . HIS B 1 115 ? -37.062 -19.630 -71.126 1.00 45.79 1110 HIS B N 1
ATOM 2959 C CA . HIS B 1 115 ? -37.094 -18.172 -70.945 1.00 43.63 1110 HIS B CA 1
ATOM 2960 C C . HIS B 1 115 ? -36.424 -17.649 -69.691 1.00 45.39 1110 HIS B C 1
ATOM 2961 O O . HIS B 1 115 ? -36.801 -18.026 -68.585 1.00 46.06 1110 HIS B O 1
ATOM 2968 N N . VAL B 1 116 ? -35.445 -16.766 -69.856 1.00 44.90 1111 VAL B N 1
ATOM 2969 C CA . VAL B 1 116 ? -34.767 -16.167 -68.706 1.00 43.21 1111 VAL B CA 1
ATOM 2970 C C . VAL B 1 116 ? -35.068 -14.679 -68.782 1.00 45.20 1111 VAL B C 1
ATOM 2971 O O . VAL B 1 116 ? -34.527 -13.968 -69.631 1.00 43.46 1111 VAL B O 1
ATOM 2975 N N . ARG B 1 117 ? -35.942 -14.213 -67.898 1.00 46.31 1112 ARG B N 1
ATOM 2976 C CA . ARG B 1 117 ? -36.334 -12.812 -67.897 1.00 49.01 1112 ARG B CA 1
ATOM 2977 C C . ARG B 1 117 ? -35.756 -11.993 -66.744 1.00 43.23 1112 ARG B C 1
ATOM 2978 O O . ARG B 1 117 ? -35.820 -12.396 -65.578 1.00 41.80 1112 ARG B O 1
ATOM 2986 N N . PHE B 1 118 ? -35.202 -10.832 -67.089 1.00 37.35 1113 PHE B N 1
ATOM 2987 C CA . PHE B 1 118 ? -34.569 -9.952 -66.118 1.00 34.05 1113 PHE B CA 1
ATOM 2988 C C . PHE B 1 118 ? -35.421 -8.728 -65.814 1.00 32.81 1113 PHE B C 1
ATOM 2989 O O . PHE B 1 118 ? -36.045 -8.160 -66.711 1.00 31.78 1113 PHE B O 1
ATOM 2997 N N . SER B 1 119 ? -35.418 -8.311 -64.548 1.00 34.01 1114 SER B N 1
ATOM 2998 C CA . SER B 1 119 ? -36.187 -7.154 -64.113 1.00 33.80 1114 SER B CA 1
ATOM 2999 C C . SER B 1 119 ? -35.557 -6.472 -62.893 1.00 34.49 1114 SER B C 1
ATOM 3000 O O . SER B 1 119 ? -34.838 -7.094 -62.111 1.00 33.22 1114 SER B O 1
ATOM 3003 N N . SER B 1 120 ? -35.844 -5.184 -62.745 1.00 36.53 1115 SER B N 1
ATOM 3004 C CA . SER B 1 120 ? -35.343 -4.398 -61.630 1.00 38.40 1115 SER B CA 1
ATOM 3005 C C . SER B 1 120 ? -36.508 -4.039 -60.711 1.00 41.49 1115 SER B C 1
ATOM 3006 O O . SER B 1 120 ? -37.662 -4.078 -61.131 1.00 41.34 1115 SER B O 1
ATOM 3009 N N . GLU B 1 121 ? -36.221 -3.695 -59.460 1.00 43.37 1116 GLU B N 1
ATOM 3010 C CA . GLU B 1 121 ? -37.293 -3.318 -58.559 1.00 46.65 1116 GLU B CA 1
ATOM 3011 C C . GLU B 1 121 ? -37.342 -1.803 -58.434 1.00 47.09 1116 GLU B C 1
ATOM 3012 O O . GLU B 1 121 ? -38.175 -1.260 -57.718 1.00 46.71 1116 GLU B O 1
ATOM 3018 N N . ASN B 1 122 ? -36.462 -1.120 -59.155 1.00 46.08 1117 ASN B N 1
ATOM 3019 C CA . ASN B 1 122 ? -36.425 0.335 -59.119 1.00 48.56 1117 ASN B CA 1
ATOM 3020 C C . ASN B 1 122 ? -35.757 0.851 -60.379 1.00 51.06 1117 ASN B C 1
ATOM 3021 O O . ASN B 1 122 ? -34.548 0.720 -60.544 1.00 51.55 1117 ASN B O 1
ATOM 3026 N N . PRO B 1 123 ? -36.539 1.445 -61.294 1.00 47.51 1118 PRO B N 1
ATOM 3027 C CA . PRO B 1 123 ? -36.047 1.992 -62.567 1.00 51.97 1118 PRO B CA 1
ATOM 3028 C C . PRO B 1 123 ? -34.976 3.065 -62.399 1.00 55.14 1118 PRO B C 1
ATOM 3029 O O . PRO B 1 123 ? -34.160 3.291 -63.293 1.00 52.28 1118 PRO B O 1
ATOM 3033 N N . ASP B 1 124 ? -34.998 3.724 -61.245 1.00 57.46 1119 ASP B N 1
ATOM 3034 C CA . ASP B 1 124 ? -34.063 4.797 -60.923 1.00 61.49 1119 ASP B CA 1
ATOM 3035 C C . ASP B 1 124 ? -32.663 4.237 -60.642 1.00 58.45 1119 ASP B C 1
ATOM 3036 O O . ASP B 1 124 ? -31.647 4.860 -60.959 1.00 59.84 1119 ASP B O 1
ATOM 3041 N N . ASN B 1 125 ? -32.626 3.056 -60.035 1.00 55.18 1120 ASN B N 1
ATOM 3042 C CA . ASN B 1 125 ? -31.380 2.365 -59.710 1.00 48.45 1120 ASN B CA 1
ATOM 3043 C C . ASN B 1 125 ? -31.548 0.948 -60.246 1.00 42.45 1120 ASN B C 1
ATOM 3044 O O . ASN B 1 125 ? -31.657 -0.018 -59.490 1.00 42.46 1120 ASN B O 1
ATOM 3049 N N . PRO B 1 126 ? -31.559 0.812 -61.577 1.00 41.56 1121 PRO B N 1
ATOM 3050 C CA . PRO B 1 126 ? -31.727 -0.471 -62.257 1.00 37.11 1121 PRO B CA 1
ATOM 3051 C C . PRO B 1 126 ? -30.692 -1.518 -61.918 1.00 35.07 1121 PRO B C 1
ATOM 3052 O O . PRO B 1 126 ? -29.581 -1.200 -61.472 1.00 37.91 1121 PRO B O 1
ATOM 3056 N N . ALA B 1 127 ? -31.076 -2.773 -62.114 1.00 33.49 1122 ALA B N 1
ATOM 3057 C CA . ALA B 1 127 ? -30.170 -3.878 -61.883 1.00 31.72 1122 ALA B CA 1
ATOM 3058 C C . ALA B 1 127 ? -29.377 -3.995 -63.185 1.00 29.99 1122 ALA B C 1
ATOM 3059 O O . ALA B 1 127 ? -29.940 -3.930 -64.281 1.00 30.03 1122 ALA B O 1
ATOM 3061 N N . LYS B 1 128 ? -28.066 -4.128 -63.066 1.00 30.54 1123 LYS B N 1
ATOM 3062 C CA . LYS B 1 128 ? -27.219 -4.269 -64.234 1.00 28.36 1123 LYS B CA 1
ATOM 3063 C C . LYS B 1 128 ? -26.776 -5.720 -64.297 1.00 27.21 1123 LYS B C 1
ATOM 3064 O O . LYS B 1 128 ? -25.854 -6.131 -63.597 1.00 25.47 1123 LYS B O 1
ATOM 3070 N N . PHE B 1 129 ? -27.475 -6.498 -65.118 1.00 27.25 1124 PHE B N 1
ATOM 3071 C CA . PHE B 1 129 ? -27.166 -7.914 -65.300 1.00 27.03 1124 PHE B CA 1
ATOM 3072 C C . PHE B 1 129 ? -26.101 -8.094 -66.377 1.00 26.72 1124 PHE B C 1
ATOM 3073 O O . PHE B 1 129 ? -26.317 -7.760 -67.544 1.00 26.24 1124 PHE B O 1
ATOM 3081 N N . TYR B 1 130 ? -24.943 -8.602 -65.967 1.00 28.29 1125 TYR B N 1
ATOM 3082 C CA . TYR B 1 130 ? -23.856 -8.856 -66.895 1.00 28.59 1125 TYR B CA 1
ATOM 3083 C C . TYR B 1 130 ? -23.955 -10.336 -67.231 1.00 30.41 1125 TYR B C 1
ATOM 3084 O O . TYR B 1 130 ? -23.853 -11.187 -66.347 1.00 30.63 1125 TYR B O 1
ATOM 3093 N N . ILE B 1 131 ? -24.168 -10.651 -68.502 1.00 27.89 1126 ILE B N 1
ATOM 3094 C CA . ILE B 1 131 ? -24.300 -12.045 -68.879 1.00 24.13 1126 ILE B CA 1
ATOM 3095 C C . ILE B 1 131 ? -23.198 -12.482 -69.808 1.00 26.57 1126 ILE B C 1
ATOM 3096 O O . ILE B 1 131 ? -22.721 -11.700 -70.624 1.00 26.82 1126 ILE B O 1
ATOM 3101 N N . SER B 1 132 ? -22.788 -13.736 -69.653 1.00 27.59 1127 SER B N 1
ATOM 3102 C CA . SER B 1 132 ? -21.750 -14.338 -70.476 1.00 26.03 1127 SER B CA 1
ATOM 3103 C C . SER B 1 132 ? -22.327 -15.656 -70.949 1.00 27.47 1127 SER B C 1
ATOM 3104 O O . SER B 1 132 ? -22.432 -16.610 -70.182 1.00 28.37 1127 SER B O 1
ATOM 3107 N N . CYS B 1 133 ? -22.710 -15.702 -72.216 1.00 28.19 1128 CYS B N 1
ATOM 3108 C CA . CYS B 1 133 ? -23.308 -16.901 -72.781 1.00 26.15 1128 CYS B CA 1
ATOM 3109 C C . CYS B 1 133 ? -22.352 -17.627 -73.716 1.00 26.87 1128 CYS B C 1
ATOM 3110 O O . CYS B 1 133 ? -21.655 -17.007 -74.527 1.00 27.08 1128 CYS B O 1
ATOM 3113 N N . VAL B 1 134 ? -22.352 -18.950 -73.619 1.00 23.80 1129 VAL B N 1
ATOM 3114 C CA . VAL B 1 134 ? -21.454 -19.787 -74.408 1.00 20.72 1129 VAL B CA 1
ATOM 3115 C C . VAL B 1 134 ? -22.113 -21.095 -74.857 1.00 20.98 1129 VAL B C 1
ATOM 3116 O O . VAL B 1 134 ? -22.979 -21.613 -74.166 1.00 19.60 1129 VAL B O 1
ATOM 3120 N N . PRO B 1 135 ? -21.716 -21.643 -76.026 1.00 21.89 1130 PRO B N 1
ATOM 3121 C CA . PRO B 1 135 ? -22.305 -22.899 -76.517 1.00 19.89 1130 PRO B CA 1
ATOM 3122 C C . PRO B 1 135 ? -22.120 -24.043 -75.528 1.00 23.30 1130 PRO B C 1
ATOM 3123 O O . PRO B 1 135 ? -21.038 -24.203 -74.938 1.00 20.79 1130 PRO B O 1
ATOM 3127 N N . ALA B 1 136 ? -23.175 -24.835 -75.348 1.00 25.46 1131 ALA B N 1
ATOM 3128 C CA . ALA B 1 136 ? -23.134 -25.974 -74.430 1.00 30.17 1131 ALA B CA 1
ATOM 3129 C C . ALA B 1 136 ? -23.767 -27.220 -75.055 1.00 33.09 1131 ALA B C 1
ATOM 3130 O O . ALA B 1 136 ? -24.857 -27.150 -75.623 1.00 34.10 1131 ALA B O 1
ATOM 3132 N N . HIS B 1 137 ? -23.084 -28.359 -74.950 1.00 36.19 1132 HIS B N 1
ATOM 3133 C CA . HIS B 1 137 ? -23.606 -29.600 -75.520 1.00 40.54 1132 HIS B CA 1
ATOM 3134 C C . HIS B 1 137 ? -24.330 -30.478 -74.506 1.00 41.34 1132 HIS B C 1
ATOM 3135 O O . HIS B 1 137 ? -25.089 -31.379 -74.883 1.00 42.48 1132 HIS B O 1
ATOM 3142 N N . HIS B 1 138 ? -24.076 -30.231 -73.226 1.00 41.95 1133 HIS B N 1
ATOM 3143 C CA . HIS B 1 138 ? -24.698 -31.007 -72.165 1.00 41.33 1133 HIS B CA 1
ATOM 3144 C C . HIS B 1 138 ? -25.480 -30.097 -71.238 1.00 40.30 1133 HIS B C 1
ATOM 3145 O O . HIS B 1 138 ? -25.155 -28.922 -71.090 1.00 38.76 1133 HIS B O 1
ATOM 3152 N N . LYS B 1 139 ? -26.523 -30.634 -70.618 1.00 39.17 1134 LYS B N 1
ATOM 3153 C CA . LYS B 1 139 ? -27.340 -29.832 -69.707 1.00 37.85 1134 LYS B CA 1
ATOM 3154 C C . LYS B 1 139 ? -27.072 -30.098 -68.229 1.00 37.35 1134 LYS B C 1
ATOM 3155 O O . LYS B 1 139 ? -27.254 -31.221 -67.745 1.00 34.81 1134 LYS B O 1
ATOM 3161 N N . TYR B 1 140 ? -26.626 -29.056 -67.528 1.00 35.66 1135 TYR B N 1
ATOM 3162 C CA . TYR B 1 140 ? -26.363 -29.150 -66.103 1.00 35.04 1135 TYR B CA 1
ATOM 3163 C C . TYR B 1 140 ? -27.437 -28.341 -65.414 1.00 37.56 1135 TYR B C 1
ATOM 3164 O O . TYR B 1 140 ? -28.060 -27.466 -66.024 1.00 37.01 1135 TYR B O 1
ATOM 3173 N N . PRO B 1 141 ? -27.679 -28.622 -64.128 1.00 37.03 1136 PRO B N 1
ATOM 3174 C CA . PRO B 1 141 ? -28.705 -27.900 -63.370 1.00 38.11 1136 PRO B CA 1
ATOM 3175 C C . PRO B 1 141 ? -28.430 -26.415 -63.178 1.00 39.09 1136 PRO B C 1
ATOM 3176 O O . PRO B 1 141 ? -27.275 -25.991 -63.093 1.00 36.99 1136 PRO B O 1
ATOM 3180 N N . ASN B 1 142 ? -29.500 -25.626 -63.128 1.00 38.27 1137 ASN B N 1
ATOM 3181 C CA . ASN B 1 142 ? -29.355 -24.199 -62.892 1.00 38.50 1137 ASN B CA 1
ATOM 3182 C C . ASN B 1 142 ? -29.022 -24.066 -61.406 1.00 38.38 1137 ASN B C 1
ATOM 3183 O O . ASN B 1 142 ? -29.586 -24.779 -60.571 1.00 37.88 1137 ASN B O 1
ATOM 3188 N N . VAL B 1 143 ? -28.104 -23.173 -61.065 1.00 35.99 1138 VAL B N 1
ATOM 3189 C CA . VAL B 1 143 ? -27.753 -23.001 -59.663 1.00 31.40 1138 VAL B CA 1
ATOM 3190 C C . VAL B 1 143 ? -27.515 -21.535 -59.320 1.00 35.50 1138 VAL B C 1
ATOM 3191 O O . VAL B 1 143 ? -26.733 -20.849 -59.981 1.00 32.96 1138 VAL B O 1
ATOM 3195 N N . LYS B 1 144 ? -28.214 -21.056 -58.294 1.00 36.72 1139 LYS B N 1
ATOM 3196 C CA . LYS B 1 144 ? -28.065 -19.669 -57.874 1.00 39.44 1139 LYS B CA 1
ATOM 3197 C C . LYS B 1 144 ? -26.796 -19.518 -57.056 1.00 42.84 1139 LYS B C 1
ATOM 3198 O O . LYS B 1 144 ? -26.436 -20.400 -56.269 1.00 43.51 1139 LYS B O 1
ATOM 3204 N N . ILE B 1 145 ? -26.125 -18.387 -57.251 1.00 46.21 1140 ILE B N 1
ATOM 3205 C CA . ILE B 1 145 ? -24.884 -18.110 -56.558 1.00 45.70 1140 ILE B CA 1
ATOM 3206 C C . ILE B 1 145 ? -24.991 -16.813 -55.772 1.00 47.84 1140 ILE B C 1
ATOM 3207 O O . ILE B 1 145 ? -25.411 -15.786 -56.303 1.00 47.54 1140 ILE B O 1
ATOM 3212 N N . SER B 1 146 ? -24.621 -16.873 -54.499 1.00 49.29 1141 SER B N 1
ATOM 3213 C CA . SER B 1 146 ? -24.648 -15.700 -53.636 1.00 52.97 1141 SER B CA 1
ATOM 3214 C C . SER B 1 146 ? -23.240 -15.488 -53.087 1.00 52.54 1141 SER B C 1
ATOM 3215 O O . SER B 1 146 ? -22.601 -16.438 -52.635 1.00 51.95 1141 SER B O 1
ATOM 3218 N N . ILE B 1 147 ? -22.755 -14.248 -53.160 1.00 51.84 1142 ILE B N 1
ATOM 3219 C CA . ILE B 1 147 ? -21.425 -13.884 -52.673 1.00 49.83 1142 ILE B CA 1
ATOM 3220 C C . ILE B 1 147 ? -21.057 -14.684 -51.426 1.00 47.31 1142 ILE B C 1
ATOM 3221 O O . ILE B 1 147 ? -19.934 -15.181 -51.315 1.00 46.40 1142 ILE B O 1
ATOM 3226 N N . ASP B 1 148 ? -22.012 -14.793 -50.498 1.00 47.26 1143 ASP B N 1
ATOM 3227 C CA . ASP B 1 148 ? -21.844 -15.534 -49.241 1.00 46.92 1143 ASP B CA 1
ATOM 3228 C C . ASP B 1 148 ? -21.187 -16.909 -49.446 1.00 44.13 1143 ASP B C 1
ATOM 3229 O O . ASP B 1 148 ? -20.044 -17.133 -49.043 1.00 43.43 1143 ASP B O 1
ATOM 3234 N N . GLU B 1 149 ? -21.926 -17.821 -50.077 1.00 42.44 1144 GLU B N 1
ATOM 3235 C CA . GLU B 1 149 ? -21.458 -19.181 -50.331 1.00 42.76 1144 GLU B CA 1
ATOM 3236 C C . GLU B 1 149 ? -20.099 -19.259 -51.023 1.00 39.72 1144 GLU B C 1
ATOM 3237 O O . GLU B 1 149 ? -19.582 -20.354 -51.247 1.00 38.27 1144 GLU B O 1
ATOM 3243 N N . ILE B 1 150 ? -19.516 -18.115 -51.363 1.00 40.30 1145 ILE B N 1
ATOM 3244 C CA . ILE B 1 150 ? -18.215 -18.118 -52.038 1.00 42.87 1145 ILE B CA 1
ATOM 3245 C C . ILE B 1 150 ? -17.068 -17.686 -51.126 1.00 40.63 1145 ILE B C 1
ATOM 3246 O O . ILE B 1 150 ? -17.149 -16.659 -50.443 1.00 39.91 1145 ILE B O 1
ATOM 3251 N N . THR B 1 151 ? -16.001 -18.477 -51.120 1.00 44.35 1146 THR B N 1
ATOM 3252 C CA . THR B 1 151 ? -14.824 -18.161 -50.312 1.00 51.92 1146 THR B CA 1
ATOM 3253 C C . THR B 1 151 ? -13.854 -17.409 -51.222 1.00 50.51 1146 THR B C 1
ATOM 3254 O O . THR B 1 151 ? -13.160 -18.019 -52.041 1.00 50.68 1146 THR B O 1
ATOM 3258 N N . PRO B 1 152 ? -13.813 -16.067 -51.107 1.00 50.67 1147 PRO B N 1
ATOM 3259 C CA . PRO B 1 152 ? -12.918 -15.262 -51.947 1.00 55.48 1147 PRO B CA 1
ATOM 3260 C C . PRO B 1 152 ? -11.448 -15.589 -51.741 1.00 58.34 1147 PRO B C 1
ATOM 3261 O O . PRO B 1 152 ? -10.888 -15.311 -50.680 1.00 58.63 1147 PRO B O 1
ATOM 3265 N N . MET B 1 153 ? -10.832 -16.192 -52.759 1.00 61.83 1148 MET B N 1
ATOM 3266 C CA . MET B 1 153 ? -9.420 -16.570 -52.697 1.00 65.39 1148 MET B CA 1
ATOM 3267 C C . MET B 1 153 ? -8.521 -15.376 -52.968 1.00 64.39 1148 MET B C 1
ATOM 3268 O O . MET B 1 153 ? -8.083 -15.157 -54.094 1.00 65.73 1148 MET B O 1
ATOM 3273 N N . GLU B 1 154 ? -8.235 -14.612 -51.921 1.00 65.32 1149 GLU B N 1
ATOM 3274 C CA . GLU B 1 154 ? -7.398 -13.430 -52.055 1.00 66.21 1149 GLU B CA 1
ATOM 3275 C C . GLU B 1 154 ? -5.902 -13.730 -52.180 1.00 62.00 1149 GLU B C 1
ATOM 3276 O O . GLU B 1 154 ? -5.403 -14.725 -51.660 1.00 59.79 1149 GLU B O 1
ATOM 3282 N N . THR B 1 155 ? -5.210 -12.849 -52.898 1.00 58.84 1150 THR B N 1
ATOM 3283 C CA . THR B 1 155 ? -3.773 -12.935 -53.134 1.00 57.53 1150 THR B CA 1
ATOM 3284 C C . THR B 1 155 ? -3.276 -11.518 -53.449 1.00 53.08 1150 THR B C 1
ATOM 3285 O O . THR B 1 155 ? -4.026 -10.541 -53.323 1.00 54.81 1150 THR B O 1
ATOM 3289 N N . GLY B 1 156 ? -2.021 -11.407 -53.873 1.00 53.45 1151 GLY B N 1
ATOM 3290 C CA . GLY B 1 156 ? -1.471 -10.096 -54.171 1.00 52.67 1151 GLY B CA 1
ATOM 3291 C C . GLY B 1 156 ? -1.056 -9.362 -52.906 1.00 53.76 1151 GLY B C 1
ATOM 3292 O O . GLY B 1 156 ? -1.390 -9.785 -51.796 1.00 54.64 1151 GLY B O 1
ATOM 3293 N N . ASP B 1 157 ? -0.336 -8.257 -53.061 1.00 53.93 1152 ASP B N 1
ATOM 3294 C CA . ASP B 1 157 ? 0.127 -7.491 -51.910 1.00 57.16 1152 ASP B CA 1
ATOM 3295 C C . ASP B 1 157 ? 0.161 -5.993 -52.221 1.00 55.37 1152 ASP B C 1
ATOM 3296 O O . ASP B 1 157 ? 0.618 -5.583 -53.290 1.00 56.28 1152 ASP B O 1
ATOM 3301 N N . PRO B 1 158 ? -0.306 -5.152 -51.279 1.00 53.43 1153 PRO B N 1
ATOM 3302 C CA . PRO B 1 158 ? -0.317 -3.695 -51.491 1.00 54.18 1153 PRO B CA 1
ATOM 3303 C C . PRO B 1 158 ? 1.049 -3.115 -51.841 1.00 52.62 1153 PRO B C 1
ATOM 3304 O O . PRO B 1 158 ? 1.155 -1.977 -52.296 1.00 50.92 1153 PRO B O 1
ATOM 3308 N N . LEU B 1 159 ? 2.090 -3.910 -51.628 1.00 54.47 1154 LEU B N 1
ATOM 3309 C CA . LEU B 1 159 ? 3.445 -3.478 -51.933 1.00 57.19 1154 LEU B CA 1
ATOM 3310 C C . LEU B 1 159 ? 3.655 -3.600 -53.434 1.00 52.30 1154 LEU B C 1
ATOM 3311 O O . LEU B 1 159 ? 4.537 -2.959 -54.003 1.00 52.56 1154 LEU B O 1
ATOM 3316 N N . THR B 1 160 ? 2.842 -4.444 -54.060 1.00 48.45 1155 THR B N 1
ATOM 3317 C CA . THR B 1 160 ? 2.899 -4.656 -55.499 1.00 46.61 1155 THR B CA 1
ATOM 3318 C C . THR B 1 160 ? 1.586 -4.243 -56.136 1.00 41.34 1155 THR B C 1
ATOM 3319 O O . THR B 1 160 ? 1.215 -4.714 -57.204 1.00 41.61 1155 THR B O 1
ATOM 3323 N N . LEU B 1 161 ? 0.888 -3.360 -55.439 1.00 39.52 1156 LEU B N 1
ATOM 3324 C CA . LEU B 1 161 ? -0.391 -2.798 -55.856 1.00 38.36 1156 LEU B CA 1
ATOM 3325 C C . LEU B 1 161 ? -1.335 -3.789 -56.498 1.00 33.78 1156 LEU B C 1
ATOM 3326 O O . LEU B 1 161 ? -1.971 -3.473 -57.489 1.00 32.50 1156 LEU B O 1
ATOM 3331 N N . ASN B 1 162 ? -1.427 -4.988 -55.937 1.00 34.85 1157 ASN B N 1
ATOM 3332 C CA . ASN B 1 162 ? -2.318 -6.004 -56.484 1.00 36.65 1157 ASN B CA 1
ATOM 3333 C C . ASN B 1 162 ? -3.093 -6.727 -55.383 1.00 37.88 1157 ASN B C 1
ATOM 3334 O O . ASN B 1 162 ? -3.458 -7.896 -55.519 1.00 37.10 1157 ASN B O 1
ATOM 3339 N N . GLN B 1 163 ? -3.342 -6.013 -54.292 1.00 40.61 1158 GLN B N 1
ATOM 3340 C CA . GLN B 1 163 ? -4.083 -6.546 -53.157 1.00 46.05 1158 GLN B CA 1
ATOM 3341 C C . GLN B 1 163 ? -5.520 -6.716 -53.658 1.00 44.17 1158 GLN B C 1
ATOM 3342 O O . GLN B 1 163 ? -6.261 -5.742 -53.764 1.00 45.92 1158 GLN B O 1
ATOM 3348 N N . ARG B 1 164 ? -5.921 -7.944 -53.970 1.00 44.63 1159 ARG B N 1
ATOM 3349 C CA . ARG B 1 164 ? -7.274 -8.161 -54.475 1.00 44.96 1159 ARG B CA 1
ATOM 3350 C C . ARG B 1 164 ? -7.965 -9.438 -53.999 1.00 45.53 1159 ARG B C 1
ATOM 3351 O O . ARG B 1 164 ? -7.307 -10.389 -53.573 1.00 45.25 1159 ARG B O 1
ATOM 3359 N N . LYS B 1 165 ? -9.297 -9.447 -54.077 1.00 46.82 1160 LYS B N 1
ATOM 3360 C CA . LYS B 1 165 ? -10.097 -10.609 -53.682 1.00 50.04 1160 LYS B CA 1
ATOM 3361 C C . LYS B 1 165 ? -10.799 -11.174 -54.929 1.00 47.56 1160 LYS B C 1
ATOM 3362 O O . LYS B 1 165 ? -11.550 -10.473 -55.596 1.00 47.86 1160 LYS B O 1
ATOM 3368 N N . ILE B 1 166 ? -10.545 -12.434 -55.256 1.00 48.26 1161 ILE B N 1
ATOM 3369 C CA . ILE B 1 166 ? -11.190 -13.044 -56.419 1.00 49.68 1161 ILE B CA 1
ATOM 3370 C C . ILE B 1 166 ? -12.341 -13.941 -55.959 1.00 46.06 1161 ILE B C 1
ATOM 3371 O O . ILE B 1 166 ? -12.207 -14.678 -54.981 1.00 45.00 1161 ILE B O 1
ATOM 3376 N N . TYR B 1 167 ? -13.468 -13.863 -56.665 1.00 45.37 1162 TYR B N 1
ATOM 3377 C CA . TYR B 1 167 ? -14.661 -14.645 -56.343 1.00 45.65 1162 TYR B CA 1
ATOM 3378 C C . TYR B 1 167 ? -15.073 -15.575 -57.485 1.00 43.68 1162 TYR B C 1
ATOM 3379 O O . TYR B 1 167 ? -15.494 -15.119 -58.546 1.00 41.37 1162 TYR B O 1
ATOM 3388 N N . GLN B 1 168 ? -14.958 -16.880 -57.258 1.00 44.24 1163 GLN B N 1
ATOM 3389 C CA . GLN B 1 168 ? -15.330 -17.887 -58.256 1.00 45.57 1163 GLN B CA 1
ATOM 3390 C C . GLN B 1 168 ? -16.852 -18.055 -58.321 1.00 41.93 1163 GLN B C 1
ATOM 3391 O O . GLN B 1 168 ? -17.461 -18.561 -57.378 1.00 42.50 1163 GLN B O 1
ATOM 3397 N N . TYR B 1 169 ? -17.476 -17.634 -59.410 1.00 37.43 1164 TYR B N 1
ATOM 3398 C CA . TYR B 1 169 ? -18.920 -17.787 -59.520 1.00 33.53 1164 TYR B CA 1
ATOM 3399 C C . TYR B 1 169 ? -19.229 -19.042 -60.308 1.00 33.52 1164 TYR B C 1
ATOM 3400 O O . TYR B 1 169 ? -19.762 -20.005 -59.762 1.00 32.79 1164 TYR B O 1
ATOM 3409 N N . ILE B 1 170 ? -18.913 -19.039 -61.595 1.00 31.58 1165 ILE B N 1
ATOM 3410 C CA . ILE B 1 170 ? -19.145 -20.224 -62.405 1.00 26.86 1165 ILE B CA 1
ATOM 3411 C C . ILE B 1 170 ? -17.799 -20.936 -62.402 1.00 32.03 1165 ILE B C 1
ATOM 3412 O O . ILE B 1 170 ? -16.918 -20.649 -63.216 1.00 29.04 1165 ILE B O 1
ATOM 3417 N N . HIS B 1 171 ? -17.656 -21.869 -61.467 1.00 33.83 1166 HIS B N 1
ATOM 3418 C CA . HIS B 1 171 ? -16.421 -22.615 -61.270 1.00 36.57 1166 HIS B CA 1
ATOM 3419 C C . HIS B 1 171 ? -16.797 -23.966 -60.672 1.00 37.23 1166 HIS B C 1
ATOM 3420 O O . HIS B 1 171 ? -17.843 -24.090 -60.025 1.00 37.22 1166 HIS B O 1
ATOM 3427 N N . PRO B 1 172 ? -15.964 -25.002 -60.879 1.00 36.91 1167 PRO B N 1
ATOM 3428 C CA . PRO B 1 172 ? -16.273 -26.325 -60.324 1.00 39.40 1167 PRO B CA 1
ATOM 3429 C C . PRO B 1 172 ? -16.617 -26.341 -58.834 1.00 42.77 1167 PRO B C 1
ATOM 3430 O O . PRO B 1 172 ? -17.433 -27.151 -58.409 1.00 43.52 1167 PRO B O 1
ATOM 3434 N N . ASN B 1 173 ? -16.016 -25.446 -58.048 1.00 46.32 1168 ASN B N 1
ATOM 3435 C CA . ASN B 1 173 ? -16.286 -25.395 -56.610 1.00 47.26 1168 ASN B CA 1
ATOM 3436 C C . ASN B 1 173 ? -17.695 -24.963 -56.249 1.00 49.18 1168 ASN B C 1
ATOM 3437 O O . ASN B 1 173 ? -18.108 -25.125 -55.107 1.00 50.37 1168 ASN B O 1
ATOM 3442 N N . VAL B 1 174 ? -18.436 -24.395 -57.195 1.00 47.72 1169 VAL B N 1
ATOM 3443 C CA . VAL B 1 174 ? -19.798 -23.975 -56.887 1.00 42.53 1169 VAL B CA 1
ATOM 3444 C C . VAL B 1 174 ? -20.834 -24.569 -57.841 1.00 44.84 1169 VAL B C 1
ATOM 3445 O O . VAL B 1 174 ? -22.011 -24.661 -57.495 1.00 43.66 1169 VAL B O 1
ATOM 3449 N N . CYS B 1 175 ? -20.412 -24.996 -59.027 1.00 42.42 1170 CYS B N 1
ATOM 3450 C CA . CYS B 1 175 ? -21.364 -25.594 -59.969 1.00 39.97 1170 CYS B CA 1
ATOM 3451 C C . CYS B 1 175 ? -20.708 -26.176 -61.206 1.00 40.04 1170 CYS B C 1
ATOM 3452 O O . CYS B 1 175 ? -19.566 -25.867 -61.522 1.00 41.20 1170 CYS B O 1
ATOM 3455 N N . GLU B 1 176 ? -21.449 -27.020 -61.908 1.00 39.73 1171 GLU B N 1
ATOM 3456 C CA . GLU B 1 176 ? -20.957 -27.644 -63.129 1.00 39.43 1171 GLU B CA 1
ATOM 3457 C C . GLU B 1 176 ? -21.313 -26.794 -64.354 1.00 36.42 1171 GLU B C 1
ATOM 3458 O O . GLU B 1 176 ? -22.250 -25.993 -64.319 1.00 35.24 1171 GLU B O 1
ATOM 3464 N N . SER B 1 177 ? -20.573 -26.994 -65.440 1.00 34.40 1172 SER B N 1
ATOM 3465 C CA . SER B 1 177 ? -20.806 -26.273 -66.683 1.00 32.81 1172 SER B CA 1
ATOM 3466 C C . SER B 1 177 ? -19.980 -26.919 -67.781 1.00 30.47 1172 SER B C 1
ATOM 3467 O O . SER B 1 177 ? -18.954 -27.542 -67.505 1.00 31.03 1172 SER B O 1
ATOM 3470 N N . CYS B 1 178 ? -20.422 -26.770 -69.026 1.00 27.69 1173 CYS B N 1
ATOM 3471 C CA . CYS B 1 178 ? -19.706 -27.344 -70.150 1.00 25.47 1173 CYS B CA 1
ATOM 3472 C C . CYS B 1 178 ? -18.336 -26.711 -70.359 1.00 25.33 1173 CYS B C 1
ATOM 3473 O O . CYS B 1 178 ? -17.330 -27.420 -70.480 1.00 26.98 1173 CYS B O 1
ATOM 3476 N N . GLN B 1 179 ? -18.289 -25.379 -70.397 1.00 26.29 1174 GLN B N 1
ATOM 3477 C CA . GLN B 1 179 ? -17.022 -24.692 -70.592 1.00 24.85 1174 GLN B CA 1
ATOM 3478 C C . GLN B 1 179 ? -16.959 -23.300 -69.988 1.00 24.67 1174 GLN B C 1
ATOM 3479 O O . GLN B 1 179 ? -15.864 -22.774 -69.765 1.00 24.74 1174 GLN B O 1
ATOM 3485 N N . LEU B 1 180 ? -18.112 -22.696 -69.720 1.00 23.32 1175 LEU B N 1
ATOM 3486 C CA . LEU B 1 180 ? -18.115 -21.344 -69.159 1.00 25.59 1175 LEU B CA 1
ATOM 3487 C C . LEU B 1 180 ? -17.410 -21.267 -67.801 1.00 28.28 1175 LEU B C 1
ATOM 3488 O O . LEU B 1 180 ? -17.433 -22.208 -67.006 1.00 29.78 1175 LEU B O 1
ATOM 3493 N N . GLN B 1 181 ? -16.768 -20.135 -67.553 1.00 32.05 1176 GLN B N 1
ATOM 3494 C CA . GLN B 1 181 ? -16.061 -19.885 -66.302 1.00 35.10 1176 GLN B CA 1
ATOM 3495 C C . GLN B 1 181 ? -16.188 -18.401 -66.003 1.00 33.00 1176 GLN B C 1
ATOM 3496 O O . GLN B 1 181 ? -15.802 -17.575 -66.829 1.00 35.34 1176 GLN B O 1
ATOM 3502 N N . MET B 1 182 ? -16.732 -18.050 -64.844 1.00 31.72 1177 MET B N 1
ATOM 3503 C CA . MET B 1 182 ? -16.861 -16.636 -64.500 1.00 30.30 1177 MET B CA 1
ATOM 3504 C C . MET B 1 182 ? -16.297 -16.314 -63.133 1.00 29.59 1177 MET B C 1
ATOM 3505 O O . MET B 1 182 ? -16.232 -17.173 -62.258 1.00 31.11 1177 MET B O 1
ATOM 3510 N N . GLY B 1 183 ? -15.894 -15.062 -62.965 1.00 27.38 1178 GLY B N 1
ATOM 3511 C CA . GLY B 1 183 ? -15.343 -14.611 -61.708 1.00 26.52 1178 GLY B CA 1
ATOM 3512 C C . GLY B 1 183 ? -15.561 -13.124 -61.479 1.00 26.32 1178 GLY B C 1
ATOM 3513 O O . GLY B 1 183 ? -15.729 -12.329 -62.423 1.00 25.56 1178 GLY B O 1
ATOM 3514 N N . TYR B 1 184 ? -15.547 -12.754 -60.201 1.00 24.49 1179 TYR B N 1
ATOM 3515 C CA . TYR B 1 184 ? -15.733 -11.373 -59.763 1.00 24.86 1179 TYR B CA 1
ATOM 3516 C C . TYR B 1 184 ? -14.471 -11.039 -58.971 1.00 22.16 1179 TYR B C 1
ATOM 3517 O O . TYR B 1 184 ? -14.116 -11.752 -58.052 1.00 20.34 1179 TYR B O 1
ATOM 3526 N N . THR B 1 185 ? -13.779 -9.976 -59.349 1.00 24.50 1180 THR B N 1
ATOM 3527 C CA . THR B 1 185 ? -12.557 -9.598 -58.661 1.00 25.63 1180 THR B CA 1
ATOM 3528 C C . THR B 1 185 ? -12.628 -8.148 -58.257 1.00 28.46 1180 THR B C 1
ATOM 3529 O O . THR B 1 185 ? -12.948 -7.293 -59.082 1.00 28.03 1180 THR B O 1
ATOM 3533 N N . ILE B 1 186 ? -12.333 -7.866 -56.994 1.00 30.75 1181 ILE B N 1
ATOM 3534 C CA . ILE B 1 186 ? -12.346 -6.488 -56.520 1.00 35.34 1181 ILE B CA 1
ATOM 3535 C C . ILE B 1 186 ? -10.958 -6.088 -56.023 1.00 35.02 1181 ILE B C 1
ATOM 3536 O O . ILE B 1 186 ? -10.393 -6.729 -55.138 1.00 36.38 1181 ILE B O 1
ATOM 3541 N N . LEU B 1 187 ? -10.406 -5.045 -56.638 1.00 35.76 1182 LEU B N 1
ATOM 3542 C CA . LEU B 1 187 ? -9.099 -4.516 -56.270 1.00 36.53 1182 LEU B CA 1
ATOM 3543 C C . LEU B 1 187 ? -9.246 -3.665 -55.017 1.00 39.65 1182 LEU B C 1
ATOM 3544 O O . LEU B 1 187 ? -9.961 -2.656 -55.001 1.00 39.03 1182 LEU B O 1
ATOM 3549 N N . GLU B 1 188 ? -8.556 -4.076 -53.965 1.00 42.16 1183 GLU B N 1
ATOM 3550 C CA . GLU B 1 188 ? -8.607 -3.364 -52.700 1.00 48.99 1183 GLU B CA 1
ATOM 3551 C C . GLU B 1 188 ? -7.908 -2.006 -52.865 1.00 46.60 1183 GLU B C 1
ATOM 3552 O O . GLU B 1 188 ? -6.947 -1.892 -53.615 1.00 47.33 1183 GLU B O 1
ATOM 3558 N N . PRO B 1 189 ? -8.410 -0.953 -52.189 1.00 41.26 1184 PRO B N 1
ATOM 3559 C CA . PRO B 1 189 ? -7.830 0.398 -52.260 1.00 42.54 1184 PRO B CA 1
ATOM 3560 C C . PRO B 1 189 ? -6.302 0.424 -52.155 1.00 41.93 1184 PRO B C 1
ATOM 3561 O O . PRO B 1 189 ? -5.715 -0.214 -51.276 1.00 37.03 1184 PRO B O 1
ATOM 3565 N N . GLY B 1 190 ? -5.666 1.168 -53.060 1.00 38.55 1185 GLY B N 1
ATOM 3566 C CA . GLY B 1 190 ? -4.219 1.259 -53.057 1.00 38.30 1185 GLY B CA 1
ATOM 3567 C C . GLY B 1 190 ? -3.574 0.177 -53.894 1.00 37.47 1185 GLY B C 1
ATOM 3568 O O . GLY B 1 190 ? -2.387 -0.098 -53.758 1.00 37.49 1185 GLY B O 1
ATOM 3569 N N . SER B 1 191 ? -4.365 -0.449 -54.753 1.00 36.75 1186 SER B N 1
ATOM 3570 C CA . SER B 1 191 ? -3.878 -1.505 -55.634 1.00 37.31 1186 SER B CA 1
ATOM 3571 C C . SER B 1 191 ? -4.585 -1.281 -56.959 1.00 36.49 1186 SER B C 1
ATOM 3572 O O . SER B 1 191 ? -5.645 -0.650 -56.985 1.00 37.44 1186 SER B O 1
ATOM 3575 N N . ALA B 1 192 ? -4.017 -1.780 -58.057 1.00 35.09 1187 ALA B N 1
ATOM 3576 C CA . ALA B 1 192 ? -4.650 -1.582 -59.354 1.00 34.32 1187 ALA B CA 1
ATOM 3577 C C . ALA B 1 192 ? -4.219 -2.529 -60.477 1.00 34.00 1187 ALA B C 1
ATOM 3578 O O . ALA B 1 192 ? -4.428 -2.211 -61.647 1.00 34.10 1187 ALA B O 1
ATOM 3580 N N . TRP B 1 193 ? -3.656 -3.690 -60.141 1.00 36.40 1188 TRP B N 1
ATOM 3581 C CA . TRP B 1 193 ? -3.190 -4.634 -61.165 1.00 40.69 1188 TRP B CA 1
ATOM 3582 C C . TRP B 1 193 ? -3.924 -5.977 -61.294 1.00 45.94 1188 TRP B C 1
ATOM 3583 O O . TRP B 1 193 ? -4.660 -6.371 -60.399 1.00 45.52 1188 TRP B O 1
ATOM 3594 N N . ASN B 1 194 ? -3.691 -6.669 -62.417 1.00 55.18 1189 ASN B N 1
ATOM 3595 C CA . ASN B 1 194 ? -4.275 -7.987 -62.722 1.00 66.70 1189 ASN B CA 1
ATOM 3596 C C . ASN B 1 194 ? -3.200 -9.052 -62.975 1.00 74.62 1189 ASN B C 1
ATOM 3597 O O . ASN B 1 194 ? -3.466 -10.091 -63.594 1.00 75.83 1189 ASN B O 1
ATOM 3602 N N . THR B 1 195 ? -1.981 -8.788 -62.524 1.00 86.51 1190 THR B N 1
ATOM 3603 C CA . THR B 1 195 ? -0.885 -9.731 -62.715 1.00 95.65 1190 THR B CA 1
ATOM 3604 C C . THR B 1 195 ? 0.205 -9.475 -61.683 1.00 96.56 1190 THR B C 1
ATOM 3605 O O . THR B 1 195 ? -0.055 -8.894 -60.631 1.00 99.47 1190 THR B O 1
ATOM 3609 N N . MET B 1 205 ? -8.917 -17.641 -73.896 1.00 46.26 1200 MET B N 1
ATOM 3610 C CA . MET B 1 205 ? -10.064 -16.885 -74.400 1.00 45.94 1200 MET B CA 1
ATOM 3611 C C . MET B 1 205 ? -10.877 -16.222 -73.284 1.00 44.62 1200 MET B C 1
ATOM 3612 O O . MET B 1 205 ? -11.775 -16.847 -72.710 1.00 44.43 1200 MET B O 1
ATOM 3617 N N . GLU B 1 206 ? -10.600 -14.945 -73.016 1.00 44.10 1201 GLU B N 1
ATOM 3618 C CA . GLU B 1 206 ? -11.300 -14.238 -71.951 1.00 42.10 1201 GLU B CA 1
ATOM 3619 C C . GLU B 1 206 ? -11.974 -12.927 -72.355 1.00 37.90 1201 GLU B C 1
ATOM 3620 O O . GLU B 1 206 ? -11.636 -12.323 -73.364 1.00 37.53 1201 GLU B O 1
ATOM 3626 N N . ALA B 1 207 ? -12.940 -12.499 -71.550 1.00 35.28 1202 ALA B N 1
ATOM 3627 C CA . ALA B 1 207 ? -13.655 -11.243 -71.779 1.00 32.93 1202 ALA B CA 1
ATOM 3628 C C . ALA B 1 207 ? -13.755 -10.530 -70.444 1.00 31.05 1202 ALA B C 1
ATOM 3629 O O . ALA B 1 207 ? -14.262 -11.082 -69.468 1.00 29.73 1202 ALA B O 1
ATOM 3631 N N . TYR B 1 208 ? -13.268 -9.303 -70.393 1.00 28.32 1203 TYR B N 1
ATOM 3632 C CA . TYR B 1 208 ? -13.314 -8.532 -69.152 1.00 29.09 1203 TYR B CA 1
ATOM 3633 C C . TYR B 1 208 ? -14.322 -7.375 -69.173 1.00 27.65 1203 TYR B C 1
ATOM 3634 O O . TYR B 1 208 ? -14.586 -6.753 -70.217 1.00 24.28 1203 TYR B O 1
ATOM 3643 N N . VAL B 1 209 ? -14.885 -7.108 -68.002 1.00 28.52 1204 VAL B N 1
ATOM 3644 C CA . VAL B 1 209 ? -15.800 -5.994 -67.827 1.00 27.75 1204 VAL B CA 1
ATOM 3645 C C . VAL B 1 209 ? -15.389 -5.326 -66.521 1.00 28.97 1204 VAL B C 1
ATOM 3646 O O . VAL B 1 209 ? -15.369 -5.967 -65.472 1.00 26.58 1204 VAL B O 1
ATOM 3650 N N . TYR B 1 210 ? -15.011 -4.056 -66.595 1.00 27.41 1205 TYR B N 1
ATOM 3651 C CA . TYR B 1 210 ? -14.612 -3.331 -65.402 1.00 28.21 1205 TYR B CA 1
ATOM 3652 C C . TYR B 1 210 ? -15.781 -2.474 -64.947 1.00 30.65 1205 TYR B C 1
ATOM 3653 O O . TYR B 1 210 ? -16.512 -1.926 -65.770 1.00 32.11 1205 TYR B O 1
ATOM 3662 N N . PHE B 1 211 ? -15.956 -2.359 -63.638 1.00 32.23 1206 PHE B N 1
ATOM 3663 C CA . PHE B 1 211 ? -17.035 -1.558 -63.077 1.00 32.38 1206 PHE B CA 1
ATOM 3664 C C . PHE B 1 211 ? -16.713 -1.168 -61.629 1.00 35.42 1206 PHE B C 1
ATOM 3665 O O . PHE B 1 211 ? -15.645 -1.492 -61.104 1.00 36.48 1206 PHE B O 1
ATOM 3673 N N . ASP B 1 212 ? -17.650 -0.478 -60.987 1.00 38.42 1207 ASP B N 1
ATOM 3674 C CA . ASP B 1 212 ? -17.473 -0.027 -59.611 1.00 38.77 1207 ASP B CA 1
ATOM 3675 C C . ASP B 1 212 ? -16.213 0.785 -59.454 1.00 37.32 1207 ASP B C 1
ATOM 3676 O O . ASP B 1 212 ? -15.370 0.471 -58.624 1.00 38.33 1207 ASP B O 1
ATOM 3681 N N . MET B 1 213 ? -16.087 1.827 -60.263 1.00 34.80 1208 MET B N 1
ATOM 3682 C CA . MET B 1 213 ? -14.924 2.699 -60.189 1.00 37.15 1208 MET B CA 1
ATOM 3683 C C . MET B 1 213 ? -15.344 4.176 -60.290 1.00 37.77 1208 MET B C 1
ATOM 3684 O O . MET B 1 213 ? -16.324 4.507 -60.961 1.00 36.07 1208 MET B O 1
ATOM 3689 N N . GLU B 1 214 ? -14.621 5.048 -59.589 1.00 40.41 1209 GLU B N 1
ATOM 3690 C CA . GLU B 1 214 ? -14.897 6.477 -59.612 1.00 43.80 1209 GLU B CA 1
ATOM 3691 C C . GLU B 1 214 ? -15.012 6.918 -61.056 1.00 42.14 1209 GLU B C 1
ATOM 3692 O O . GLU B 1 214 ? -14.413 6.309 -61.945 1.00 44.63 1209 GLU B O 1
ATOM 3698 N N . GLU B 1 215 ? -15.774 7.977 -61.294 1.00 45.18 1210 GLU B N 1
ATOM 3699 C CA . GLU B 1 215 ? -15.985 8.487 -62.645 1.00 47.78 1210 GLU B CA 1
ATOM 3700 C C . GLU B 1 215 ? -14.707 8.848 -63.392 1.00 46.55 1210 GLU B C 1
ATOM 3701 O O . GLU B 1 215 ? -14.639 8.708 -64.615 1.00 44.21 1210 GLU B O 1
ATOM 3707 N N . ASP B 1 216 ? -13.691 9.303 -62.665 1.00 46.45 1211 ASP B N 1
ATOM 3708 C CA . ASP B 1 216 ? -12.442 9.700 -63.310 1.00 49.97 1211 ASP B CA 1
ATOM 3709 C C . ASP B 1 216 ? -11.315 8.670 -63.355 1.00 45.55 1211 ASP B C 1
ATOM 3710 O O . ASP B 1 216 ? -10.306 8.891 -64.036 1.00 44.42 1211 ASP B O 1
ATOM 3715 N N . THR B 1 217 ? -11.454 7.561 -62.634 1.00 44.09 1212 THR B N 1
ATOM 3716 C CA . THR B 1 217 ? -10.405 6.556 -62.702 1.00 42.74 1212 THR B CA 1
ATOM 3717 C C . THR B 1 217 ? -10.612 5.853 -64.034 1.00 39.75 1212 THR B C 1
ATOM 3718 O O . THR B 1 217 ? -11.737 5.758 -64.532 1.00 37.89 1212 THR B O 1
ATOM 3722 N N . ARG B 1 218 ? -9.522 5.401 -64.632 1.00 38.36 1213 ARG B N 1
ATOM 3723 C CA . ARG B 1 218 ? -9.591 4.698 -65.902 1.00 40.13 1213 ARG B CA 1
ATOM 3724 C C . ARG B 1 218 ? -8.564 3.577 -65.842 1.00 37.29 1213 ARG B C 1
ATOM 3725 O O . ARG B 1 218 ? -7.560 3.688 -65.141 1.00 38.52 1213 ARG B O 1
ATOM 3733 N N . ILE B 1 219 ? -8.820 2.477 -66.532 1.00 37.21 1214 ILE B N 1
ATOM 3734 C CA . ILE B 1 219 ? -7.872 1.378 -66.487 1.00 37.86 1214 ILE B CA 1
ATOM 3735 C C . ILE B 1 219 ? -7.165 1.224 -67.829 1.00 32.70 1214 ILE B C 1
ATOM 3736 O O . ILE B 1 219 ? -7.763 1.473 -68.872 1.00 33.61 1214 ILE B O 1
ATOM 3741 N N . PHE B 1 220 ? -5.885 0.856 -67.793 1.00 28.39 1215 PHE B N 1
ATOM 3742 C CA . PHE B 1 220 ? -5.102 0.665 -69.006 1.00 26.26 1215 PHE B CA 1
ATOM 3743 C C . PHE B 1 220 ? -4.997 -0.812 -69.222 1.00 24.62 1215 PHE B C 1
ATOM 3744 O O . PHE B 1 220 ? -4.068 -1.446 -68.730 1.00 25.43 1215 PHE B O 1
ATOM 3752 N N . HIS B 1 221 ? -5.954 -1.358 -69.961 1.00 23.92 1216 HIS B N 1
ATOM 3753 C CA . HIS B 1 221 ? -6.001 -2.790 -70.217 1.00 24.69 1216 HIS B CA 1
ATOM 3754 C C . HIS B 1 221 ? -4.970 -3.228 -71.244 1.00 24.39 1216 HIS B C 1
ATOM 3755 O O . HIS B 1 221 ? -5.073 -2.894 -72.430 1.00 23.91 1216 HIS B O 1
ATOM 3762 N N . MET B 1 222 ? -3.976 -3.979 -70.772 1.00 24.12 1217 MET B N 1
ATOM 3763 C CA . MET B 1 222 ? -2.905 -4.477 -71.623 1.00 24.41 1217 MET B CA 1
ATOM 3764 C C . MET B 1 222 ? -3.400 -5.649 -72.454 1.00 24.96 1217 MET B C 1
ATOM 3765 O O . MET B 1 222 ? -4.218 -6.442 -71.986 1.00 25.24 1217 MET B O 1
ATOM 3770 N N . MET B 1 223 ? -2.911 -5.759 -73.687 1.00 26.39 1218 MET B N 1
ATOM 3771 C CA . MET B 1 223 ? -3.303 -6.864 -74.554 1.00 25.52 1218 MET B CA 1
ATOM 3772 C C . MET B 1 223 ? -2.275 -7.114 -75.644 1.00 26.36 1218 MET B C 1
ATOM 3773 O O . MET B 1 223 ? -1.304 -6.354 -75.802 1.00 24.17 1218 MET B O 1
ATOM 3778 N N . GLY B 1 224 ? -2.506 -8.196 -76.388 1.00 27.58 1219 GLY B N 1
ATOM 3779 C CA . GLY B 1 224 ? -1.626 -8.581 -77.479 1.00 29.30 1219 GLY B CA 1
ATOM 3780 C C . GLY B 1 224 ? -0.634 -9.653 -77.078 1.00 30.59 1219 GLY B C 1
ATOM 3781 O O . GLY B 1 224 ? -0.553 -10.028 -75.918 1.00 26.64 1219 GLY B O 1
ATOM 3782 N N . LYS B 1 225 ? 0.107 -10.162 -78.052 1.00 33.95 1220 LYS B N 1
ATOM 3783 C CA . LYS B 1 225 ? 1.122 -11.173 -77.789 1.00 38.70 1220 LYS B CA 1
ATOM 3784 C C . LYS B 1 225 ? 2.051 -10.526 -76.761 1.00 42.66 1220 LYS B C 1
ATOM 3785 O O . LYS B 1 225 ? 2.316 -9.328 -76.826 1.00 41.38 1220 LYS B O 1
ATOM 3791 N N . PRO B 1 226 ? 2.554 -11.298 -75.792 1.00 45.21 1221 PRO B N 1
ATOM 3792 C CA . PRO B 1 226 ? 3.441 -10.699 -74.786 1.00 49.17 1221 PRO B CA 1
ATOM 3793 C C . PRO B 1 226 ? 4.612 -9.841 -75.285 1.00 51.74 1221 PRO B C 1
ATOM 3794 O O . PRO B 1 226 ? 5.088 -8.969 -74.567 1.00 49.70 1221 PRO B O 1
ATOM 3798 N N . ASP B 1 227 ? 5.074 -10.081 -76.505 1.00 52.37 1222 ASP B N 1
ATOM 3799 C CA . ASP B 1 227 ? 6.179 -9.302 -77.070 1.00 54.76 1222 ASP B CA 1
ATOM 3800 C C . ASP B 1 227 ? 5.691 -8.062 -77.819 1.00 50.93 1222 ASP B C 1
ATOM 3801 O O . ASP B 1 227 ? 6.472 -7.171 -78.125 1.00 51.82 1222 ASP B O 1
ATOM 3806 N N . GLU B 1 228 ? 4.403 -8.021 -78.141 1.00 47.68 1223 GLU B N 1
ATOM 3807 C CA . GLU B 1 228 ? 3.835 -6.890 -78.859 1.00 41.81 1223 GLU B CA 1
ATOM 3808 C C . GLU B 1 228 ? 2.600 -6.392 -78.131 1.00 39.42 1223 GLU B C 1
ATOM 3809 O O . GLU B 1 228 ? 1.514 -6.336 -78.710 1.00 39.34 1223 GLU B O 1
ATOM 3815 N N . THR B 1 229 ? 2.758 -6.028 -76.865 1.00 37.47 1224 THR B N 1
ATOM 3816 C CA . THR B 1 229 ? 1.617 -5.553 -76.095 1.00 35.50 1224 THR B CA 1
ATOM 3817 C C . THR B 1 229 ? 1.201 -4.158 -76.490 1.00 35.55 1224 THR B C 1
ATOM 3818 O O . THR B 1 229 ? 2.017 -3.341 -76.916 1.00 34.38 1224 THR B O 1
ATOM 3822 N N . LYS B 1 230 ? -0.090 -3.907 -76.351 1.00 33.93 1225 LYS B N 1
ATOM 3823 C CA . LYS B 1 230 ? -0.675 -2.613 -76.643 1.00 34.52 1225 LYS B CA 1
ATOM 3824 C C . LYS B 1 230 ? -1.733 -2.479 -75.565 1.00 32.70 1225 LYS B C 1
ATOM 3825 O O . LYS B 1 230 ? -1.942 -3.431 -74.805 1.00 34.17 1225 LYS B O 1
ATOM 3831 N N . HIS B 1 231 ? -2.385 -1.324 -75.461 1.00 30.40 1226 HIS B N 1
ATOM 3832 C CA . HIS B 1 231 ? -3.397 -1.172 -74.427 1.00 24.82 1226 HIS B CA 1
ATOM 3833 C C . HIS B 1 231 ? -4.642 -0.470 -74.891 1.00 23.76 1226 HIS B C 1
ATOM 3834 O O . HIS B 1 231 ? -4.644 0.214 -75.905 1.00 22.71 1226 HIS B O 1
ATOM 3841 N N . LEU B 1 232 ? -5.704 -0.669 -74.126 1.00 23.11 1227 LEU B N 1
ATOM 3842 C CA . LEU B 1 232 ? -6.994 -0.056 -74.376 1.00 23.27 1227 LEU B CA 1
ATOM 3843 C C . LEU B 1 232 ? -7.262 0.791 -73.136 1.00 25.13 1227 LEU B C 1
ATOM 3844 O O . LEU B 1 232 ? -7.149 0.300 -72.019 1.00 26.11 1227 LEU B O 1
ATOM 3849 N N . VAL B 1 233 ? -7.597 2.059 -73.319 1.00 25.76 1228 VAL B N 1
ATOM 3850 C CA . VAL B 1 233 ? -7.885 2.926 -72.189 1.00 24.97 1228 VAL B CA 1
ATOM 3851 C C . VAL B 1 233 ? -9.378 2.781 -71.906 1.00 24.37 1228 VAL B C 1
ATOM 3852 O O . VAL B 1 233 ? -10.210 3.161 -72.738 1.00 25.93 1228 VAL B O 1
ATOM 3856 N N . MET B 1 234 ? -9.723 2.249 -70.735 1.00 23.57 1229 MET B N 1
ATOM 3857 C CA . MET B 1 234 ? -11.130 2.023 -70.394 1.00 23.20 1229 MET B CA 1
ATOM 3858 C C . MET B 1 234 ? -11.777 2.839 -69.260 1.00 23.00 1229 MET B C 1
ATOM 3859 O O . MET B 1 234 ? -11.134 3.181 -68.271 1.00 22.14 1229 MET B O 1
ATOM 3864 N N . SER B 1 235 ? -13.067 3.137 -69.432 1.00 22.61 1230 SER B N 1
ATOM 3865 C CA . SER B 1 235 ? -13.868 3.885 -68.464 1.00 21.78 1230 SER B CA 1
ATOM 3866 C C . SER B 1 235 ? -14.664 2.879 -67.665 1.00 23.08 1230 SER B C 1
ATOM 3867 O O . SER B 1 235 ? -14.604 1.669 -67.930 1.00 24.60 1230 SER B O 1
ATOM 3870 N N . ASN B 1 236 ? -15.442 3.384 -66.712 1.00 24.47 1231 ASN B N 1
ATOM 3871 C CA . ASN B 1 236 ? -16.272 2.530 -65.878 1.00 24.04 1231 ASN B CA 1
ATOM 3872 C C . ASN B 1 236 ? -17.342 1.817 -66.715 1.00 25.05 1231 ASN B C 1
ATOM 3873 O O . ASN B 1 236 ? -17.930 2.396 -67.639 1.00 21.69 1231 ASN B O 1
ATOM 3878 N N . GLU B 1 237 ? -17.575 0.550 -66.383 1.00 25.83 1232 GLU B N 1
ATOM 3879 C CA . GLU B 1 237 ? -18.570 -0.264 -67.058 1.00 27.13 1232 GLU B CA 1
ATOM 3880 C C . GLU B 1 237 ? -18.323 -0.520 -68.554 1.00 25.47 1232 GLU B C 1
ATOM 3881 O O . GLU B 1 237 ? -19.255 -0.588 -69.362 1.00 24.87 1232 GLU B O 1
ATOM 3887 N N . GLN B 1 238 ? -17.053 -0.675 -68.913 1.00 24.31 1233 GLN B N 1
ATOM 3888 C CA . GLN B 1 238 ? -16.681 -0.980 -70.292 1.00 22.34 1233 GLN B CA 1
ATOM 3889 C C . GLN B 1 238 ? -16.030 -2.366 -70.302 1.00 22.47 1233 GLN B C 1
ATOM 3890 O O . GLN B 1 238 ? -15.477 -2.813 -69.294 1.00 21.37 1233 GLN B O 1
ATOM 3896 N N . ALA B 1 239 ? -16.106 -3.057 -71.433 1.00 22.28 1234 ALA B N 1
ATOM 3897 C CA . ALA B 1 239 ? -15.541 -4.399 -71.512 1.00 22.89 1234 ALA B CA 1
ATOM 3898 C C . ALA B 1 239 ? -14.493 -4.561 -72.601 1.00 21.94 1234 ALA B C 1
ATOM 3899 O O . ALA B 1 239 ? -14.507 -3.850 -73.614 1.00 21.04 1234 ALA B O 1
ATOM 3901 N N . ALA B 1 240 ? -13.585 -5.507 -72.378 1.00 19.32 1235 ALA B N 1
ATOM 3902 C CA . ALA B 1 240 ? -12.532 -5.779 -73.337 1.00 19.17 1235 ALA B CA 1
ATOM 3903 C C . ALA B 1 240 ? -12.519 -7.260 -73.738 1.00 19.27 1235 ALA B C 1
ATOM 3904 O O . ALA B 1 240 ? -12.686 -8.138 -72.895 1.00 19.53 1235 ALA B O 1
ATOM 3906 N N . ILE B 1 241 ? -12.348 -7.531 -75.027 1.00 19.03 1236 ILE B N 1
ATOM 3907 C CA . ILE B 1 241 ? -12.283 -8.900 -75.511 1.00 19.36 1236 ILE B CA 1
ATOM 3908 C C . ILE B 1 241 ? -10.808 -9.278 -75.579 1.00 23.75 1236 ILE B C 1
ATOM 3909 O O . ILE B 1 241 ? -10.015 -8.552 -76.159 1.00 23.34 1236 ILE B O 1
ATOM 3914 N N . SER B 1 242 ? -10.438 -10.411 -74.996 1.00 28.36 1237 SER B N 1
ATOM 3915 C CA . SER B 1 242 ? -9.048 -10.833 -75.024 1.00 28.59 1237 SER B CA 1
ATOM 3916 C C . SER B 1 242 ? -8.885 -12.202 -75.651 1.00 29.09 1237 SER B C 1
ATOM 3917 O O . SER B 1 242 ? -9.146 -13.229 -75.011 1.00 33.33 1237 SER B O 1
ATOM 3920 N N . PRO B 1 243 ? -8.444 -12.237 -76.923 1.00 33.86 1238 PRO B N 1
ATOM 3921 C CA . PRO B 1 243 ? -8.236 -13.490 -77.671 1.00 31.23 1238 PRO B CA 1
ATOM 3922 C C . PRO B 1 243 ? -7.166 -14.387 -77.062 1.00 29.02 1238 PRO B C 1
ATOM 3923 O O . PRO B 1 243 ? -6.291 -13.923 -76.327 1.00 30.30 1238 PRO B O 1
ATOM 3927 N N . SER B 1 244 ? -7.261 -15.674 -77.382 1.00 28.28 1239 SER B N 1
ATOM 3928 C CA . SER B 1 244 ? -6.360 -16.714 -76.883 1.00 25.74 1239 SER B CA 1
ATOM 3929 C C . SER B 1 244 ? -4.911 -16.289 -76.838 1.00 24.19 1239 SER B C 1
ATOM 3930 O O . SER B 1 244 ? -4.253 -16.418 -75.818 1.00 24.72 1239 SER B O 1
ATOM 3933 N N . TRP B 1 245 ? -4.415 -15.785 -77.959 1.00 24.87 1240 TRP B N 1
ATOM 3934 C CA . TRP B 1 245 ? -3.029 -15.366 -78.072 1.00 23.51 1240 TRP B CA 1
ATOM 3935 C C . TRP B 1 245 ? -2.668 -14.077 -77.373 1.00 24.89 1240 TRP B C 1
ATOM 3936 O O . TRP B 1 245 ? -1.557 -13.594 -77.564 1.00 26.30 1240 TRP B O 1
ATOM 3947 N N . SER B 1 246 ? -3.568 -13.520 -76.567 1.00 26.10 1241 SER B N 1
ATOM 3948 C CA . SER B 1 246 ? -3.288 -12.239 -75.918 1.00 29.47 1241 SER B CA 1
ATOM 3949 C C . SER B 1 246 ? -3.144 -12.223 -74.412 1.00 33.13 1241 SER B C 1
ATOM 3950 O O . SER B 1 246 ? -3.609 -13.115 -73.716 1.00 34.92 1241 SER B O 1
ATOM 3953 N N . ILE B 1 247 ? -2.505 -11.161 -73.932 1.00 37.72 1242 ILE B N 1
ATOM 3954 C CA . ILE B 1 247 ? -2.273 -10.888 -72.510 1.00 42.96 1242 ILE B CA 1
ATOM 3955 C C . ILE B 1 247 ? -3.613 -10.490 -71.870 1.00 45.24 1242 ILE B C 1
ATOM 3956 O O . ILE B 1 247 ? -4.506 -9.987 -72.554 1.00 46.58 1242 ILE B O 1
ATOM 3961 N N . HIS B 1 248 ? -3.749 -10.704 -70.561 1.00 50.71 1243 HIS B N 1
ATOM 3962 C CA . HIS B 1 248 ? -5.002 -10.408 -69.863 1.00 52.88 1243 HIS B CA 1
ATOM 3963 C C . HIS B 1 248 ? -4.950 -9.364 -68.743 1.00 49.25 1243 HIS B C 1
ATOM 3964 O O . HIS B 1 248 ? -5.988 -9.038 -68.160 1.00 47.65 1243 HIS B O 1
ATOM 3971 N N . SER B 1 249 ? -3.771 -8.832 -68.438 1.00 42.65 1244 SER B N 1
ATOM 3972 C CA . SER B 1 249 ? -3.655 -7.873 -67.340 1.00 39.31 1244 SER B CA 1
ATOM 3973 C C . SER B 1 249 ? -4.025 -6.427 -67.615 1.00 37.71 1244 SER B C 1
ATOM 3974 O O . SER B 1 249 ? -4.146 -6.009 -68.763 1.00 37.67 1244 SER B O 1
ATOM 3977 N N . GLY B 1 250 ? -4.197 -5.665 -66.536 1.00 34.85 1245 GLY B N 1
ATOM 3978 C CA . GLY B 1 250 ? -4.538 -4.254 -66.653 1.00 32.82 1245 GLY B CA 1
ATOM 3979 C C . GLY B 1 250 ? -4.200 -3.433 -65.408 1.00 30.46 1245 GLY B C 1
ATOM 3980 O O . GLY B 1 250 ? -4.216 -3.951 -64.289 1.00 28.14 1245 GLY B O 1
ATOM 3981 N N . VAL B 1 251 ? -3.880 -2.153 -65.597 1.00 30.54 1246 VAL B N 1
ATOM 3982 C CA . VAL B 1 251 ? -3.561 -1.279 -64.471 1.00 31.41 1246 VAL B CA 1
ATOM 3983 C C . VAL B 1 251 ? -4.592 -0.188 -64.372 1.00 32.07 1246 VAL B C 1
ATOM 3984 O O . VAL B 1 251 ? -4.952 0.427 -65.372 1.00 33.94 1246 VAL B O 1
ATOM 3988 N N . GLY B 1 252 ? -5.058 0.060 -63.159 1.00 33.70 1247 GLY B N 1
ATOM 3989 C CA . GLY B 1 252 ? -6.032 1.103 -62.977 1.00 34.41 1247 GLY B CA 1
ATOM 3990 C C . GLY B 1 252 ? -5.376 2.343 -62.410 1.00 35.76 1247 GLY B C 1
ATOM 3991 O O . GLY B 1 252 ? -4.299 2.294 -61.803 1.00 35.50 1247 GLY B O 1
ATOM 3992 N N . THR B 1 253 ? -6.034 3.468 -62.636 1.00 35.42 1248 THR B N 1
ATOM 3993 C CA . THR B 1 253 ? -5.582 4.746 -62.128 1.00 36.42 1248 THR B CA 1
ATOM 3994 C C . THR B 1 253 ? -5.902 4.748 -60.639 1.00 35.96 1248 THR B C 1
ATOM 3995 O O . THR B 1 253 ? -5.277 5.465 -59.858 1.00 35.29 1248 THR B O 1
ATOM 3999 N N . SER B 1 254 ? -6.876 3.919 -60.264 1.00 36.44 1249 SER B N 1
ATOM 4000 C CA . SER B 1 254 ? -7.318 3.784 -58.874 1.00 36.74 1249 SER B CA 1
ATOM 4001 C C . SER B 1 254 ? -7.923 2.386 -58.654 1.00 37.14 1249 SER B C 1
ATOM 4002 O O . SER B 1 254 ? -7.574 1.438 -59.352 1.00 35.03 1249 SER B O 1
ATOM 4005 N N . ASN B 1 255 ? -8.826 2.268 -57.685 1.00 40.82 1250 ASN B N 1
ATOM 4006 C CA . ASN B 1 255 ? -9.484 0.997 -57.379 1.00 44.96 1250 ASN B CA 1
ATOM 4007 C C . ASN B 1 255 ? -10.565 0.688 -58.412 1.00 40.94 1250 ASN B C 1
ATOM 4008 O O . ASN B 1 255 ? -11.097 1.591 -59.080 1.00 39.17 1250 ASN B O 1
ATOM 4013 N N . TYR B 1 256 ? -10.905 -0.592 -58.513 1.00 36.65 1251 TYR B N 1
ATOM 4014 C CA . TYR B 1 256 ? -11.931 -1.039 -59.441 1.00 34.07 1251 TYR B CA 1
ATOM 4015 C C . TYR B 1 256 ? -12.205 -2.525 -59.222 1.00 33.39 1251 TYR B C 1
ATOM 4016 O O . TYR B 1 256 ? -11.432 -3.228 -58.559 1.00 32.41 1251 TYR B O 1
ATOM 4025 N N . SER B 1 257 ? -13.316 -2.992 -59.784 1.00 33.15 1252 SER B N 1
ATOM 4026 C CA . SER B 1 257 ? -13.700 -4.396 -59.703 1.00 31.02 1252 SER B CA 1
ATOM 4027 C C . SER B 1 257 ? -13.848 -4.829 -61.145 1.00 29.26 1252 SER B C 1
ATOM 4028 O O . SER B 1 257 ? -13.845 -3.992 -62.046 1.00 28.35 1252 SER B O 1
ATOM 4031 N N . PHE B 1 258 ? -13.964 -6.129 -61.372 1.00 26.36 1253 PHE B N 1
ATOM 4032 C CA . PHE B 1 258 ? -14.142 -6.617 -62.730 1.00 24.89 1253 PHE B CA 1
ATOM 4033 C C . PHE B 1 258 ? -14.588 -8.066 -62.756 1.00 26.10 1253 PHE B C 1
ATOM 4034 O O . PHE B 1 258 ? -14.245 -8.858 -61.874 1.00 25.44 1253 PHE B O 1
ATOM 4042 N N . ILE B 1 259 ? -15.390 -8.388 -63.764 1.00 25.68 1254 ILE B N 1
ATOM 4043 C CA . ILE B 1 259 ? -15.907 -9.736 -63.957 1.00 25.15 1254 ILE B CA 1
ATOM 4044 C C . ILE B 1 259 ? -15.179 -10.319 -65.170 1.00 27.02 1254 ILE B C 1
ATOM 4045 O O . ILE B 1 259 ? -15.200 -9.729 -66.259 1.00 26.13 1254 ILE B O 1
ATOM 4050 N N . TRP B 1 260 ? -14.531 -11.464 -64.986 1.00 30.09 1255 TRP B N 1
ATOM 4051 C CA . TRP B 1 260 ? -13.834 -12.105 -66.096 1.00 32.87 1255 TRP B CA 1
ATOM 4052 C C . TRP B 1 260 ? -14.583 -13.373 -66.449 1.00 31.88 1255 TRP B C 1
ATOM 4053 O O . TRP B 1 260 ? -14.961 -14.137 -65.571 1.00 31.71 1255 TRP B O 1
ATOM 4064 N N . ALA B 1 261 ? -14.811 -13.579 -67.740 1.00 30.76 1256 ALA B N 1
ATOM 4065 C CA . ALA B 1 261 ? -15.509 -14.767 -68.230 1.00 31.08 1256 ALA B CA 1
ATOM 4066 C C . ALA B 1 261 ? -14.625 -15.406 -69.304 1.00 31.09 1256 ALA B C 1
ATOM 4067 O O . ALA B 1 261 ? -14.067 -14.696 -70.156 1.00 27.66 1256 ALA B O 1
ATOM 4069 N N . MET B 1 262 ? -14.495 -16.734 -69.254 1.00 34.20 1257 MET B N 1
ATOM 4070 C CA . MET B 1 262 ? -13.679 -17.449 -70.223 1.00 38.83 1257 MET B CA 1
ATOM 4071 C C . MET B 1 262 ? -14.225 -18.818 -70.574 1.00 39.40 1257 MET B C 1
ATOM 4072 O O . MET B 1 262 ? -15.104 -19.338 -69.894 1.00 39.34 1257 MET B O 1
ATOM 4077 N N . CYS B 1 263 ? -13.695 -19.389 -71.651 1.00 42.77 1258 CYS B N 1
ATOM 4078 C CA . CYS B 1 263 ? -14.079 -20.717 -72.124 1.00 46.64 1258 CYS B CA 1
ATOM 4079 C C . CYS B 1 263 ? -13.107 -21.131 -73.225 1.00 51.20 1258 CYS B C 1
ATOM 4080 O O . CYS B 1 263 ? -12.381 -20.292 -73.771 1.00 52.78 1258 CYS B O 1
ATOM 4083 N N . GLY B 1 264 ? -13.089 -22.420 -73.555 1.00 55.78 1259 GLY B N 1
ATOM 4084 C CA . GLY B 1 264 ? -12.185 -22.886 -74.594 1.00 60.57 1259 GLY B CA 1
ATOM 4085 C C . GLY B 1 264 ? -12.012 -24.393 -74.650 1.00 65.22 1259 GLY B C 1
ATOM 4086 O O . GLY B 1 264 ? -12.659 -25.066 -75.456 1.00 68.87 1259 GLY B O 1
ATOM 4087 N N . GLU B 1 265 ? -11.129 -24.925 -73.808 1.00 66.88 1260 GLU B N 1
ATOM 4088 C CA . GLU B 1 265 ? -10.881 -26.365 -73.766 1.00 67.22 1260 GLU B CA 1
ATOM 4089 C C . GLU B 1 265 ? -10.577 -26.906 -72.360 1.00 68.88 1260 GLU B C 1
ATOM 4090 O O . GLU B 1 265 ? -11.155 -27.960 -72.018 1.00 67.32 1260 GLU B O 1
ATOM 4096 N N . GLN C 1 4 ? -44.333 37.600 8.962 1.00 38.13 999 GLN C N 1
ATOM 4097 C CA . GLN C 1 4 ? -43.219 36.644 9.285 1.00 41.56 999 GLN C CA 1
ATOM 4098 C C . GLN C 1 4 ? -43.602 35.159 9.291 1.00 42.18 999 GLN C C 1
ATOM 4099 O O . GLN C 1 4 ? -44.718 34.791 9.660 1.00 43.09 999 GLN C O 1
ATOM 4105 N N . ASN C 1 5 ? -42.650 34.311 8.898 1.00 43.29 1000 ASN C N 1
ATOM 4106 C CA . ASN C 1 5 ? -42.865 32.867 8.835 1.00 43.24 1000 ASN C CA 1
ATOM 4107 C C . ASN C 1 5 ? -41.545 32.089 8.669 1.00 38.76 1000 ASN C C 1
ATOM 4108 O O . ASN C 1 5 ? -40.707 32.441 7.832 1.00 37.67 1000 ASN C O 1
ATOM 4113 N N . MET C 1 6 ? -41.373 31.033 9.464 1.00 35.14 1001 MET C N 1
ATOM 4114 C CA . MET C 1 6 ? -40.158 30.220 9.413 1.00 32.47 1001 MET C CA 1
ATOM 4115 C C . MET C 1 6 ? -40.415 28.704 9.334 1.00 31.14 1001 MET C C 1
ATOM 4116 O O . MET C 1 6 ? -40.789 28.074 10.327 1.00 29.95 1001 MET C O 1
ATOM 4121 N N . GLU C 1 7 ? -40.196 28.116 8.163 1.00 30.04 1002 GLU C N 1
ATOM 4122 C CA . GLU C 1 7 ? -40.394 26.676 7.987 1.00 32.49 1002 GLU C CA 1
ATOM 4123 C C . GLU C 1 7 ? -39.119 25.904 8.373 1.00 31.07 1002 GLU C C 1
ATOM 4124 O O . GLU C 1 7 ? -38.040 26.175 7.832 1.00 32.62 1002 GLU C O 1
ATOM 4130 N N . THR C 1 8 ? -39.225 24.942 9.287 1.00 28.85 1003 THR C N 1
ATOM 4131 C CA . THR C 1 8 ? -38.038 24.186 9.668 1.00 30.08 1003 THR C CA 1
ATOM 4132 C C . THR C 1 8 ? -37.926 22.976 8.752 1.00 27.01 1003 THR C C 1
ATOM 4133 O O . THR C 1 8 ? -38.943 22.463 8.285 1.00 27.65 1003 THR C O 1
ATOM 4137 N N . ARG C 1 9 ? -36.696 22.534 8.482 1.00 27.07 1004 ARG C N 1
ATOM 4138 C CA . ARG C 1 9 ? -36.463 21.386 7.602 1.00 25.30 1004 ARG C CA 1
ATOM 4139 C C . ARG C 1 9 ? -35.437 20.436 8.148 1.00 26.74 1004 ARG C C 1
ATOM 4140 O O . ARG C 1 9 ? -34.293 20.819 8.385 1.00 23.30 1004 ARG C O 1
ATOM 4148 N N . TYR C 1 10 ? -35.847 19.188 8.329 1.00 29.30 1005 TYR C N 1
ATOM 4149 C CA . TYR C 1 10 ? -34.943 18.176 8.849 1.00 32.97 1005 TYR C CA 1
ATOM 4150 C C . TYR C 1 10 ? -33.928 17.828 7.779 1.00 36.28 1005 TYR C C 1
ATOM 4151 O O . TYR C 1 10 ? -34.169 18.028 6.585 1.00 36.74 1005 TYR C O 1
ATOM 4160 N N . THR C 1 11 ? -32.787 17.316 8.224 1.00 41.54 1006 THR C N 1
ATOM 4161 C CA . THR C 1 11 ? -31.730 16.911 7.318 1.00 45.64 1006 THR C CA 1
ATOM 4162 C C . THR C 1 11 ? -31.863 15.409 7.129 1.00 42.25 1006 THR C C 1
ATOM 4163 O O . THR C 1 11 ? -32.546 14.724 7.905 1.00 42.69 1006 THR C O 1
ATOM 4167 N N . HIS C 1 12 ? -31.208 14.893 6.100 1.00 35.41 1007 HIS C N 1
ATOM 4168 C CA . HIS C 1 12 ? -31.275 13.477 5.835 1.00 30.44 1007 HIS C CA 1
ATOM 4169 C C . HIS C 1 12 ? -29.882 12.937 5.618 1.00 28.34 1007 HIS C C 1
ATOM 4170 O O . HIS C 1 12 ? -28.890 13.645 5.827 1.00 28.72 1007 HIS C O 1
ATOM 4177 N N . SER C 1 13 ? -29.805 11.681 5.208 1.00 26.64 1008 SER C N 1
ATOM 4178 C CA . SER C 1 13 ? -28.525 11.059 4.928 1.00 26.67 1008 SER C CA 1
ATOM 4179 C C . SER C 1 13 ? -28.501 10.729 3.445 1.00 27.48 1008 SER C C 1
ATOM 4180 O O . SER C 1 13 ? -29.546 10.575 2.822 1.00 28.80 1008 SER C O 1
ATOM 4183 N N . PRO C 1 14 ? -27.309 10.612 2.855 1.00 26.14 1009 PRO C N 1
ATOM 4184 C CA . PRO C 1 14 ? -27.241 10.287 1.432 1.00 27.96 1009 PRO C CA 1
ATOM 4185 C C . PRO C 1 14 ? -28.078 9.051 1.082 1.00 27.64 1009 PRO C C 1
ATOM 4186 O O . PRO C 1 14 ? -28.532 8.879 -0.054 1.00 28.32 1009 PRO C O 1
ATOM 4190 N N . ALA C 1 15 ? -28.298 8.191 2.061 1.00 26.97 1010 ALA C N 1
ATOM 4191 C CA . ALA C 1 15 ? -29.085 7.000 1.815 1.00 26.41 1010 ALA C CA 1
ATOM 4192 C C . ALA C 1 15 ? -30.579 7.319 1.847 1.00 26.76 1010 ALA C C 1
ATOM 4193 O O . ALA C 1 15 ? -31.348 6.813 1.025 1.00 27.27 1010 ALA C O 1
ATOM 4195 N N . ASP C 1 16 ? -31.004 8.152 2.790 1.00 27.19 1011 ASP C N 1
ATOM 4196 C CA . ASP C 1 16 ? -32.423 8.481 2.866 1.00 30.53 1011 ASP C CA 1
ATOM 4197 C C . ASP C 1 16 ? -32.918 9.030 1.524 1.00 28.90 1011 ASP C C 1
ATOM 4198 O O . ASP C 1 16 ? -34.017 8.725 1.070 1.00 28.62 1011 ASP C O 1
ATOM 4203 N N . ILE C 1 17 ? -32.066 9.833 0.906 1.00 29.55 1012 ILE C N 1
ATOM 4204 C CA . ILE C 1 17 ? -32.336 10.528 -0.350 1.00 31.45 1012 ILE C CA 1
ATOM 4205 C C . ILE C 1 17 ? -32.074 9.697 -1.608 1.00 28.64 1012 ILE C C 1
ATOM 4206 O O . ILE C 1 17 ? -32.516 10.061 -2.700 1.00 27.75 1012 ILE C O 1
ATOM 4211 N N . ARG C 1 18 ? -31.375 8.575 -1.458 1.00 29.03 1013 ARG C N 1
ATOM 4212 C CA . ARG C 1 18 ? -31.043 7.729 -2.604 1.00 27.93 1013 ARG C CA 1
ATOM 4213 C C . ARG C 1 18 ? -32.122 7.504 -3.651 1.00 25.65 1013 ARG C C 1
ATOM 4214 O O . ARG C 1 18 ? -31.826 7.542 -4.838 1.00 22.10 1013 ARG C O 1
ATOM 4222 N N . HIS C 1 19 ? -33.359 7.250 -3.244 1.00 22.10 1014 HIS C N 1
ATOM 4223 C CA . HIS C 1 19 ? -34.411 7.035 -4.245 1.00 22.35 1014 HIS C CA 1
ATOM 4224 C C . HIS C 1 19 ? -35.479 8.137 -4.243 1.00 20.88 1014 HIS C C 1
ATOM 4225 O O . HIS C 1 19 ? -36.603 7.939 -4.696 1.00 17.20 1014 HIS C O 1
ATOM 4232 N N . TYR C 1 20 ? -35.104 9.298 -3.720 1.00 21.60 1015 TYR C N 1
ATOM 4233 C CA . TYR C 1 20 ? -35.982 10.455 -3.658 1.00 20.77 1015 TYR C CA 1
ATOM 4234 C C . TYR C 1 20 ? -36.464 10.832 -5.060 1.00 21.76 1015 TYR C C 1
ATOM 4235 O O . TYR C 1 20 ? -35.718 10.744 -6.038 1.00 20.07 1015 TYR C O 1
ATOM 4244 N N . SER C 1 21 ? -37.713 11.270 -5.154 1.00 22.35 1016 SER C N 1
ATOM 4245 C CA . SER C 1 21 ? -38.258 11.696 -6.431 1.00 23.10 1016 SER C CA 1
ATOM 4246 C C . SER C 1 21 ? -37.910 13.172 -6.605 1.00 24.10 1016 SER C C 1
ATOM 4247 O O . SER C 1 21 ? -37.550 13.850 -5.643 1.00 22.18 1016 SER C O 1
ATOM 4250 N N . THR C 1 22 ? -38.005 13.662 -7.836 1.00 25.93 1017 THR C N 1
ATOM 4251 C CA . THR C 1 22 ? -37.722 15.063 -8.113 1.00 27.89 1017 THR C CA 1
ATOM 4252 C C . THR C 1 22 ? -38.524 15.924 -7.140 1.00 29.35 1017 THR C C 1
ATOM 4253 O O . THR C 1 22 ? -38.049 16.944 -6.648 1.00 26.97 1017 THR C O 1
ATOM 4257 N N . GLU C 1 23 ? -39.749 15.498 -6.865 1.00 33.46 1018 GLU C N 1
ATOM 4258 C CA . GLU C 1 23 ? -40.602 16.239 -5.954 1.00 39.81 1018 GLU C CA 1
ATOM 4259 C C . GLU C 1 23 ? -39.950 16.242 -4.575 1.00 39.43 1018 GLU C C 1
ATOM 4260 O O . GLU C 1 23 ? -39.604 17.295 -4.044 1.00 40.87 1018 GLU C O 1
ATOM 4266 N N . GLN C 1 24 ? -39.765 15.059 -4.005 1.00 38.81 1019 GLN C N 1
ATOM 4267 C CA . GLN C 1 24 ? -39.157 14.937 -2.688 1.00 35.90 1019 GLN C CA 1
ATOM 4268 C C . GLN C 1 24 ? -37.922 15.818 -2.565 1.00 34.56 1019 GLN C C 1
ATOM 4269 O O . GLN C 1 24 ? -37.812 16.585 -1.616 1.00 34.89 1019 GLN C O 1
ATOM 4275 N N . LEU C 1 25 ? -36.997 15.708 -3.520 1.00 31.93 1020 LEU C N 1
ATOM 4276 C CA . LEU C 1 25 ? -35.783 16.522 -3.506 1.00 27.95 1020 LEU C CA 1
ATOM 4277 C C . LEU C 1 25 ? -36.128 17.991 -3.312 1.00 27.46 1020 LEU C C 1
ATOM 4278 O O . LEU C 1 25 ? -35.596 18.658 -2.432 1.00 26.77 1020 LEU C O 1
ATOM 4283 N N . ARG C 1 26 ? -37.028 18.495 -4.143 1.00 27.17 1021 ARG C N 1
ATOM 4284 C CA . ARG C 1 26 ? -37.436 19.884 -4.053 1.00 27.76 1021 ARG C CA 1
ATOM 4285 C C . ARG C 1 26 ? -38.025 20.178 -2.690 1.00 28.61 1021 ARG C C 1
ATOM 4286 O O . ARG C 1 26 ? -37.721 21.202 -2.089 1.00 29.30 1021 ARG C O 1
ATOM 4294 N N . ASP C 1 27 ? -38.879 19.283 -2.207 1.00 29.62 1022 ASP C N 1
ATOM 4295 C CA . ASP C 1 27 ? -39.515 19.464 -0.907 1.00 31.96 1022 ASP C CA 1
ATOM 4296 C C . ASP C 1 27 ? -38.526 19.602 0.253 1.00 29.90 1022 ASP C C 1
ATOM 4297 O O . ASP C 1 27 ? -38.743 20.379 1.184 1.00 29.40 1022 ASP C O 1
ATOM 4302 N N . GLU C 1 28 ? -37.433 18.855 0.197 1.00 30.44 1023 GLU C N 1
ATOM 4303 C CA . GLU C 1 28 ? -36.464 18.904 1.272 1.00 28.33 1023 GLU C CA 1
ATOM 4304 C C . GLU C 1 28 ? -35.336 19.909 1.110 1.00 27.93 1023 GLU C C 1
ATOM 4305 O O . GLU C 1 28 ? -34.955 20.560 2.076 1.00 27.55 1023 GLU C O 1
ATOM 4311 N N . PHE C 1 29 ? -34.813 20.066 -0.096 1.00 24.64 1024 PHE C N 1
ATOM 4312 C CA . PHE C 1 29 ? -33.692 20.965 -0.272 1.00 24.86 1024 PHE C CA 1
ATOM 4313 C C . PHE C 1 29 ? -33.901 22.281 -1.025 1.00 27.70 1024 PHE C C 1
ATOM 4314 O O . PHE C 1 29 ? -32.973 23.099 -1.115 1.00 28.13 1024 PHE C O 1
ATOM 4322 N N . LEU C 1 30 ? -35.094 22.508 -1.558 1.00 28.14 1025 LEU C N 1
ATOM 4323 C CA . LEU C 1 30 ? -35.341 23.740 -2.291 1.00 27.67 1025 LEU C CA 1
ATOM 4324 C C . LEU C 1 30 ? -36.285 24.685 -1.565 1.00 29.22 1025 LEU C C 1
ATOM 4325 O O . LEU C 1 30 ? -37.331 24.271 -1.060 1.00 28.97 1025 LEU C O 1
ATOM 4330 N N . VAL C 1 31 ? -35.910 25.957 -1.503 1.00 29.76 1026 VAL C N 1
ATOM 4331 C CA . VAL C 1 31 ? -36.763 26.966 -0.890 1.00 32.10 1026 VAL C CA 1
ATOM 4332 C C . VAL C 1 31 ? -37.245 27.790 -2.081 1.00 33.47 1026 VAL C C 1
ATOM 4333 O O . VAL C 1 31 ? -36.467 28.558 -2.654 1.00 36.26 1026 VAL C O 1
ATOM 4337 N N . GLU C 1 32 ? -38.513 27.622 -2.462 1.00 35.41 1027 GLU C N 1
ATOM 4338 C CA . GLU C 1 32 ? -39.062 28.321 -3.622 1.00 38.42 1027 GLU C CA 1
ATOM 4339 C C . GLU C 1 32 ? -39.302 29.813 -3.467 1.00 37.24 1027 GLU C C 1
ATOM 4340 O O . GLU C 1 32 ? -39.135 30.562 -4.423 1.00 37.07 1027 GLU C O 1
ATOM 4346 N N . LYS C 1 33 ? -39.705 30.248 -2.281 1.00 36.03 1028 LYS C N 1
ATOM 4347 C CA . LYS C 1 33 ? -39.919 31.669 -2.056 1.00 36.76 1028 LYS C CA 1
ATOM 4348 C C . LYS C 1 33 ? -39.000 32.170 -0.948 1.00 35.13 1028 LYS C C 1
ATOM 4349 O O . LYS C 1 33 ? -39.090 31.739 0.205 1.00 33.38 1028 LYS C O 1
ATOM 4355 N N . VAL C 1 34 ? -38.098 33.078 -1.310 1.00 34.29 1029 VAL C N 1
ATOM 4356 C CA . VAL C 1 34 ? -37.163 33.631 -0.343 1.00 30.39 1029 VAL C CA 1
ATOM 4357 C C . VAL C 1 34 ? -37.506 35.067 0.000 1.00 31.23 1029 VAL C C 1
ATOM 4358 O O . VAL C 1 34 ? -37.442 35.463 1.161 1.00 27.86 1029 VAL C O 1
ATOM 4362 N N . PHE C 1 35 ? -37.867 35.843 -1.019 1.00 33.49 1030 PHE C N 1
ATOM 4363 C CA . PHE C 1 35 ? -38.217 37.244 -0.817 1.00 35.71 1030 PHE C CA 1
ATOM 4364 C C . PHE C 1 35 ? -39.663 37.526 -1.161 1.00 37.20 1030 PHE C C 1
ATOM 4365 O O . PHE C 1 35 ? -39.978 37.890 -2.290 1.00 36.96 1030 PHE C O 1
ATOM 4373 N N . ILE C 1 36 ? -40.548 37.345 -0.190 1.00 40.46 1031 ILE C N 1
ATOM 4374 C CA . ILE C 1 36 ? -41.957 37.629 -0.406 1.00 42.43 1031 ILE C CA 1
ATOM 4375 C C . ILE C 1 36 ? -42.197 38.983 0.260 1.00 40.97 1031 ILE C C 1
ATOM 4376 O O . ILE C 1 36 ? -42.226 39.085 1.481 1.00 43.80 1031 ILE C O 1
ATOM 4381 N N . PRO C 1 37 ? -42.351 40.048 -0.557 1.00 42.04 1032 PRO C N 1
ATOM 4382 C CA . PRO C 1 37 ? -42.575 41.443 -0.169 1.00 39.78 1032 PRO C CA 1
ATOM 4383 C C . PRO C 1 37 ? -43.593 41.705 0.924 1.00 38.51 1032 PRO C C 1
ATOM 4384 O O . PRO C 1 37 ? -44.733 41.234 0.869 1.00 37.86 1032 PRO C O 1
ATOM 4388 N N . GLY C 1 38 ? -43.161 42.477 1.917 1.00 39.30 1033 GLY C N 1
ATOM 4389 C CA . GLY C 1 38 ? -44.025 42.832 3.026 1.00 38.82 1033 GLY C CA 1
ATOM 4390 C C . GLY C 1 38 ? -43.917 41.896 4.206 1.00 38.06 1033 GLY C C 1
ATOM 4391 O O . GLY C 1 38 ? -44.494 42.149 5.257 1.00 38.15 1033 GLY C O 1
ATOM 4392 N N . ALA C 1 39 ? -43.170 40.813 4.038 1.00 40.90 1034 ALA C N 1
ATOM 4393 C CA . ALA C 1 39 ? -43.013 39.833 5.103 1.00 42.07 1034 ALA C CA 1
ATOM 4394 C C . ALA C 1 39 ? -41.613 39.247 5.146 1.00 44.25 1034 ALA C C 1
ATOM 4395 O O . ALA C 1 39 ? -40.802 39.430 4.225 1.00 43.76 1034 ALA C O 1
ATOM 4397 N N . ILE C 1 40 ? -41.321 38.546 6.233 1.00 46.43 1035 ILE C N 1
ATOM 4398 C CA . ILE C 1 40 ? -40.031 37.910 6.347 1.00 48.95 1035 ILE C CA 1
ATOM 4399 C C . ILE C 1 40 ? -40.292 36.423 6.108 1.00 48.40 1035 ILE C C 1
ATOM 4400 O O . ILE C 1 40 ? -41.171 35.815 6.728 1.00 47.39 1035 ILE C O 1
ATOM 4405 N N . SER C 1 41 ? -39.562 35.855 5.157 1.00 44.99 1036 SER C N 1
ATOM 4406 C CA . SER C 1 41 ? -39.694 34.440 4.828 1.00 40.28 1036 SER C CA 1
ATOM 4407 C C . SER C 1 41 ? -38.419 33.718 5.271 1.00 36.97 1036 SER C C 1
ATOM 4408 O O . SER C 1 41 ? -37.344 33.909 4.697 1.00 37.43 1036 SER C O 1
ATOM 4411 N N . LEU C 1 42 ? -38.535 32.897 6.304 1.00 34.18 1037 LEU C N 1
ATOM 4412 C CA . LEU C 1 42 ? -37.374 32.192 6.821 1.00 30.59 1037 LEU C CA 1
ATOM 4413 C C . LEU C 1 42 ? -37.522 30.676 6.861 1.00 29.66 1037 LEU C C 1
ATOM 4414 O O . LEU C 1 42 ? -38.623 30.126 6.941 1.00 28.71 1037 LEU C O 1
ATOM 4419 N N . THR C 1 43 ? -36.388 30.002 6.801 1.00 26.66 1038 THR C N 1
ATOM 4420 C CA . THR C 1 43 ? -36.365 28.552 6.854 1.00 26.59 1038 THR C CA 1
ATOM 4421 C C . THR C 1 43 ? -35.265 28.114 7.842 1.00 27.13 1038 THR C C 1
ATOM 4422 O O . THR C 1 43 ? -34.120 28.559 7.774 1.00 27.48 1038 THR C O 1
ATOM 4426 N N . TYR C 1 44 ? -35.641 27.270 8.789 1.00 30.05 1039 TYR C N 1
ATOM 4427 C CA . TYR C 1 44 ? -34.727 26.767 9.812 1.00 31.87 1039 TYR C CA 1
ATOM 4428 C C . TYR C 1 44 ? -34.238 25.376 9.404 1.00 32.31 1039 TYR C C 1
ATOM 4429 O O . TYR C 1 44 ? -35.023 24.428 9.360 1.00 30.11 1039 TYR C O 1
ATOM 4438 N N . THR C 1 45 ? -32.952 25.245 9.108 1.00 32.94 1040 THR C N 1
ATOM 4439 C CA . THR C 1 45 ? -32.436 23.945 8.706 1.00 37.10 1040 THR C CA 1
ATOM 4440 C C . THR C 1 45 ? -31.737 23.271 9.870 1.00 39.53 1040 THR C C 1
ATOM 4441 O O . THR C 1 45 ? -30.927 23.900 10.542 1.00 38.45 1040 THR C O 1
ATOM 4445 N N . HIS C 1 46 ? -32.056 22.002 10.124 1.00 42.34 1041 HIS C N 1
ATOM 4446 C CA . HIS C 1 46 ? -31.401 21.271 11.214 1.00 45.18 1041 HIS C CA 1
ATOM 4447 C C . HIS C 1 46 ? -29.920 21.038 10.928 1.00 45.53 1041 HIS C C 1
ATOM 4448 O O . HIS C 1 46 ? -29.170 20.578 11.784 1.00 46.66 1041 HIS C O 1
ATOM 4455 N N . ASN C 1 47 ? -29.507 21.370 9.711 1.00 49.35 1042 ASN C N 1
ATOM 4456 C CA . ASN C 1 47 ? -28.111 21.262 9.346 1.00 50.31 1042 ASN C CA 1
ATOM 4457 C C . ASN C 1 47 ? -27.465 22.424 10.093 1.00 48.70 1042 ASN C C 1
ATOM 4458 O O . ASN C 1 47 ? -27.524 23.572 9.654 1.00 46.61 1042 ASN C O 1
ATOM 4463 N N . ASP C 1 48 ? -26.888 22.129 11.247 1.00 43.64 1043 ASP C N 1
ATOM 4464 C CA . ASP C 1 48 ? -26.220 23.144 12.046 1.00 41.51 1043 ASP C CA 1
ATOM 4465 C C . ASP C 1 48 ? -27.123 24.255 12.563 1.00 38.97 1043 ASP C C 1
ATOM 4466 O O . ASP C 1 48 ? -26.642 25.268 13.060 1.00 40.42 1043 ASP C O 1
ATOM 4471 N N . ARG C 1 49 ? -28.429 24.068 12.461 1.00 37.10 1044 ARG C N 1
ATOM 4472 C CA . ARG C 1 49 ? -29.369 25.058 12.974 1.00 34.98 1044 ARG C CA 1
ATOM 4473 C C . ARG C 1 49 ? -29.321 26.458 12.348 1.00 33.40 1044 ARG C C 1
ATOM 4474 O O . ARG C 1 49 ? -29.624 27.450 13.013 1.00 33.41 1044 ARG C O 1
ATOM 4482 N N . MET C 1 50 ? -28.942 26.545 11.080 1.00 31.01 1045 MET C N 1
ATOM 4483 C CA . MET C 1 50 ? -28.913 27.833 10.409 1.00 29.06 1045 MET C CA 1
ATOM 4484 C C . MET C 1 50 ? -30.340 28.237 10.045 1.00 29.82 1045 MET C C 1
ATOM 4485 O O . MET C 1 50 ? -31.135 27.406 9.596 1.00 28.07 1045 MET C O 1
ATOM 4490 N N . ILE C 1 51 ? -30.675 29.506 10.262 1.00 29.62 1046 ILE C N 1
ATOM 4491 C CA . ILE C 1 51 ? -31.994 29.996 9.877 1.00 29.46 1046 ILE C CA 1
ATOM 4492 C C . ILE C 1 51 ? -31.680 31.066 8.834 1.00 29.29 1046 ILE C C 1
ATOM 4493 O O . ILE C 1 51 ? -30.972 32.027 9.113 1.00 30.27 1046 ILE C O 1
ATOM 4498 N N . PHE C 1 52 ? -32.160 30.861 7.613 1.00 30.58 1047 PHE C N 1
ATOM 4499 C CA . PHE C 1 52 ? -31.909 31.800 6.522 1.00 30.03 1047 PHE C CA 1
ATOM 4500 C C . PHE C 1 52 ? -33.200 32.131 5.811 1.00 29.21 1047 PHE C C 1
ATOM 4501 O O . PHE C 1 52 ? -34.234 31.497 6.031 1.00 30.21 1047 PHE C O 1
ATOM 4509 N N . GLY C 1 53 ? -33.130 33.122 4.939 1.00 27.19 1048 GLY C N 1
ATOM 4510 C CA . GLY C 1 53 ? -34.318 33.523 4.225 1.00 27.26 1048 GLY C CA 1
ATOM 4511 C C . GLY C 1 53 ? -34.271 34.988 3.888 1.00 26.84 1048 GLY C C 1
ATOM 4512 O O . GLY C 1 53 ? -33.224 35.629 4.003 1.00 26.85 1048 GLY C O 1
ATOM 4513 N N . GLY C 1 54 ? -35.407 35.525 3.477 1.00 25.22 1049 GLY C N 1
ATOM 4514 C CA . GLY C 1 54 ? -35.428 36.922 3.114 1.00 27.86 1049 GLY C CA 1
ATOM 4515 C C . GLY C 1 54 ? -36.459 37.792 3.800 1.00 29.29 1049 GLY C C 1
ATOM 4516 O O . GLY C 1 54 ? -37.651 37.457 3.867 1.00 29.75 1049 GLY C O 1
ATOM 4517 N N . VAL C 1 55 ? -35.987 38.911 4.340 1.00 30.89 1050 VAL C N 1
ATOM 4518 C CA . VAL C 1 55 ? -36.870 39.885 4.961 1.00 34.43 1050 VAL C CA 1
ATOM 4519 C C . VAL C 1 55 ? -36.851 41.061 3.978 1.00 34.35 1050 VAL C C 1
ATOM 4520 O O . VAL C 1 55 ? -35.861 41.779 3.843 1.00 32.99 1050 VAL C O 1
ATOM 4524 N N . THR C 1 56 ? -37.949 41.200 3.253 1.00 38.29 1051 THR C N 1
ATOM 4525 C CA . THR C 1 56 ? -38.101 42.243 2.250 1.00 43.68 1051 THR C CA 1
ATOM 4526 C C . THR C 1 56 ? -39.226 43.198 2.660 1.00 45.93 1051 THR C C 1
ATOM 4527 O O . THR C 1 56 ? -40.393 42.995 2.319 1.00 44.94 1051 THR C O 1
ATOM 4531 N N . PRO C 1 57 ? -38.879 44.256 3.413 1.00 44.11 1052 PRO C N 1
ATOM 4532 C CA . PRO C 1 57 ? -39.833 45.260 3.896 1.00 46.31 1052 PRO C CA 1
ATOM 4533 C C . PRO C 1 57 ? -40.349 46.176 2.792 1.00 47.11 1052 PRO C C 1
ATOM 4534 O O . PRO C 1 57 ? -39.635 46.499 1.852 1.00 45.15 1052 PRO C O 1
ATOM 4538 N N . THR C 1 58 ? -41.602 46.586 2.905 1.00 46.69 1053 THR C N 1
ATOM 4539 C CA . THR C 1 58 ? -42.179 47.463 1.904 1.00 48.06 1053 THR C CA 1
ATOM 4540 C C . THR C 1 58 ? -42.781 48.710 2.529 1.00 50.05 1053 THR C C 1
ATOM 4541 O O . THR C 1 58 ? -42.173 49.779 2.521 1.00 50.26 1053 THR C O 1
ATOM 4545 N N . THR C 1 59 ? -43.973 48.547 3.093 1.00 51.63 1054 THR C N 1
ATOM 4546 C CA . THR C 1 59 ? -44.716 49.640 3.705 1.00 53.49 1054 THR C CA 1
ATOM 4547 C C . THR C 1 59 ? -44.668 49.652 5.233 1.00 53.79 1054 THR C C 1
ATOM 4548 O O . THR C 1 59 ? -45.411 50.385 5.874 1.00 52.87 1054 THR C O 1
ATOM 4552 N N . GLU C 1 60 ? -43.792 48.849 5.816 1.00 54.70 1055 GLU C N 1
ATOM 4553 C CA . GLU C 1 60 ? -43.676 48.773 7.267 1.00 56.75 1055 GLU C CA 1
ATOM 4554 C C . GLU C 1 60 ? -42.362 48.091 7.628 1.00 54.72 1055 GLU C C 1
ATOM 4555 O O . GLU C 1 60 ? -42.076 46.992 7.142 1.00 55.96 1055 GLU C O 1
ATOM 4561 N N . GLU C 1 61 ? -41.556 48.733 8.470 1.00 55.18 1056 GLU C N 1
ATOM 4562 C CA . GLU C 1 61 ? -40.286 48.130 8.847 1.00 54.60 1056 GLU C CA 1
ATOM 4563 C C . GLU C 1 61 ? -40.545 46.754 9.459 1.00 51.28 1056 GLU C C 1
ATOM 4564 O O . GLU C 1 61 ? -41.569 46.527 10.109 1.00 47.21 1056 GLU C O 1
ATOM 4570 N N . LEU C 1 62 ? -39.613 45.834 9.227 1.00 46.03 1057 LEU C N 1
ATOM 4571 C CA . LEU C 1 62 ? -39.734 44.468 9.712 1.00 41.89 1057 LEU C CA 1
ATOM 4572 C C . LEU C 1 62 ? -38.629 44.095 10.678 1.00 39.79 1057 LEU C C 1
ATOM 4573 O O . LEU C 1 62 ? -37.517 44.608 10.602 1.00 40.34 1057 LEU C O 1
ATOM 4578 N N . GLU C 1 63 ? -38.954 43.192 11.593 1.00 40.36 1058 GLU C N 1
ATOM 4579 C CA . GLU C 1 63 ? -38.002 42.693 12.573 1.00 37.89 1058 GLU C CA 1
ATOM 4580 C C . GLU C 1 63 ? -38.307 41.226 12.842 1.00 37.28 1058 GLU C C 1
ATOM 4581 O O . GLU C 1 63 ? -39.458 40.848 13.070 1.00 37.19 1058 GLU C O 1
ATOM 4587 N N . ILE C 1 64 ? -37.275 40.394 12.791 1.00 35.50 1059 ILE C N 1
ATOM 4588 C CA . ILE C 1 64 ? -37.452 38.969 13.036 1.00 36.35 1059 ILE C CA 1
ATOM 4589 C C . ILE C 1 64 ? -37.671 38.793 14.536 1.00 38.16 1059 ILE C C 1
ATOM 4590 O O . ILE C 1 64 ? -36.754 38.998 15.323 1.00 36.79 1059 ILE C O 1
ATOM 4595 N N . ILE C 1 65 ? -38.892 38.450 14.936 1.00 40.84 1060 ILE C N 1
ATOM 4596 C CA . ILE C 1 65 ? -39.175 38.259 16.355 1.00 45.72 1060 ILE C CA 1
ATOM 4597 C C . ILE C 1 65 ? -39.296 36.772 16.646 1.00 43.82 1060 ILE C C 1
ATOM 4598 O O . ILE C 1 65 ? -40.262 36.116 16.251 1.00 46.43 1060 ILE C O 1
ATOM 4603 N N . LEU C 1 66 ? -38.284 36.254 17.334 1.00 47.23 1061 LEU C N 1
ATOM 4604 C CA . LEU C 1 66 ? -38.203 34.849 17.707 1.00 48.61 1061 LEU C CA 1
ATOM 4605 C C . LEU C 1 66 ? -37.630 34.741 19.119 1.00 49.10 1061 LEU C C 1
ATOM 4606 O O . LEU C 1 66 ? -36.642 35.395 19.449 1.00 48.29 1061 LEU C O 1
ATOM 4611 N N . ASP C 1 67 ? -38.259 33.927 19.957 1.00 47.35 1062 ASP C N 1
ATOM 4612 C CA . ASP C 1 67 ? -37.790 33.736 21.325 1.00 48.13 1062 ASP C CA 1
ATOM 4613 C C . ASP C 1 67 ? -38.179 32.357 21.860 1.00 49.53 1062 ASP C C 1
ATOM 4614 O O . ASP C 1 67 ? -37.318 31.491 22.035 1.00 49.52 1062 ASP C O 1
ATOM 4619 N N . LYS C 1 68 ? -39.468 32.150 22.117 1.00 53.24 1063 LYS C N 1
ATOM 4620 C CA . LYS C 1 68 ? -39.952 30.860 22.610 1.00 55.44 1063 LYS C CA 1
ATOM 4621 C C . LYS C 1 68 ? -39.581 29.760 21.607 1.00 55.19 1063 LYS C C 1
ATOM 4622 O O . LYS C 1 68 ? -39.163 28.670 21.994 1.00 54.78 1063 LYS C O 1
ATOM 4628 N N . GLU C 1 69 ? -39.718 30.067 20.318 1.00 54.32 1064 GLU C N 1
ATOM 4629 C CA . GLU C 1 69 ? -39.394 29.123 19.253 1.00 53.31 1064 GLU C CA 1
ATOM 4630 C C . GLU C 1 69 ? -37.953 28.641 19.347 1.00 49.70 1064 GLU C C 1
ATOM 4631 O O . GLU C 1 69 ? -37.653 27.523 18.946 1.00 50.46 1064 GLU C O 1
ATOM 4637 N N . LEU C 1 70 ? -37.067 29.479 19.880 1.00 47.36 1065 LEU C N 1
ATOM 4638 C CA . LEU C 1 70 ? -35.655 29.119 20.008 1.00 43.10 1065 LEU C CA 1
ATOM 4639 C C . LEU C 1 70 ? -35.192 29.045 21.455 1.00 44.39 1065 LEU C C 1
ATOM 4640 O O . LEU C 1 70 ? -33.993 29.122 21.730 1.00 42.91 1065 LEU C O 1
ATOM 4645 N N . GLY C 1 71 ? -36.137 28.901 22.376 1.00 43.06 1066 GLY C N 1
ATOM 4646 C CA . GLY C 1 71 ? -35.775 28.815 23.778 1.00 43.58 1066 GLY C CA 1
ATOM 4647 C C . GLY C 1 71 ? -34.897 29.959 24.267 1.00 44.19 1066 GLY C C 1
ATOM 4648 O O . GLY C 1 71 ? -33.932 29.746 25.000 1.00 46.36 1066 GLY C O 1
ATOM 4649 N N . VAL C 1 72 ? -35.237 31.175 23.858 1.00 44.93 1067 VAL C N 1
ATOM 4650 C CA . VAL C 1 72 ? -34.498 32.363 24.258 1.00 40.06 1067 VAL C CA 1
ATOM 4651 C C . VAL C 1 72 ? -35.465 33.530 24.395 1.00 44.13 1067 VAL C C 1
ATOM 4652 O O . VAL C 1 72 ? -36.643 33.395 24.066 1.00 42.05 1067 VAL C O 1
ATOM 4656 N N . ASP C 1 73 ? -34.966 34.673 24.870 1.00 42.59 1068 ASP C N 1
ATOM 4657 C CA . ASP C 1 73 ? -35.799 35.857 25.061 1.00 42.31 1068 ASP C CA 1
ATOM 4658 C C . ASP C 1 73 ? -35.902 36.701 23.804 1.00 41.59 1068 ASP C C 1
ATOM 4659 O O . ASP C 1 73 ? -36.922 37.340 23.569 1.00 43.21 1068 ASP C O 1
ATOM 4664 N N . TYR C 1 74 ? -34.852 36.701 22.993 1.00 40.67 1069 TYR C N 1
ATOM 4665 C CA . TYR C 1 74 ? -34.867 37.470 21.753 1.00 38.71 1069 TYR C CA 1
ATOM 4666 C C . TYR C 1 74 ? -33.979 36.838 20.671 1.00 37.75 1069 TYR C C 1
ATOM 4667 O O . TYR C 1 74 ? -32.931 36.259 20.955 1.00 37.48 1069 TYR C O 1
ATOM 4676 N N . PHE C 1 75 ? -34.428 36.968 19.429 1.00 37.15 1070 PHE C N 1
ATOM 4677 C CA . PHE C 1 75 ? -33.759 36.416 18.259 1.00 35.89 1070 PHE C CA 1
ATOM 4678 C C . PHE C 1 75 ? -32.258 36.191 18.300 1.00 33.85 1070 PHE C C 1
ATOM 4679 O O . PHE C 1 75 ? -31.795 35.073 18.045 1.00 36.03 1070 PHE C O 1
ATOM 4687 N N . LEU C 1 76 ? -31.488 37.230 18.604 1.00 28.85 1071 LEU C N 1
ATOM 4688 C CA . LEU C 1 76 ? -30.037 37.062 18.600 1.00 25.14 1071 LEU C CA 1
ATOM 4689 C C . LEU C 1 76 ? -29.364 36.861 19.949 1.00 24.44 1071 LEU C C 1
ATOM 4690 O O . LEU C 1 76 ? -28.147 37.015 20.054 1.00 22.76 1071 LEU C O 1
ATOM 4695 N N . GLU C 1 77 ? -30.135 36.508 20.975 1.00 24.21 1072 GLU C N 1
ATOM 4696 C CA . GLU C 1 77 ? -29.552 36.300 22.295 1.00 28.20 1072 GLU C CA 1
ATOM 4697 C C . GLU C 1 77 ? -28.330 35.365 22.222 1.00 29.41 1072 GLU C C 1
ATOM 4698 O O . GLU C 1 77 ? -27.314 35.586 22.893 1.00 30.00 1072 GLU C O 1
ATOM 4704 N N . ARG C 1 78 ? -28.419 34.325 21.400 1.00 32.42 1073 ARG C N 1
ATOM 4705 C CA . ARG C 1 78 ? -27.313 33.388 21.281 1.00 32.71 1073 ARG C CA 1
ATOM 4706 C C . ARG C 1 78 ? -26.982 33.068 19.836 1.00 33.74 1073 ARG C C 1
ATOM 4707 O O . ARG C 1 78 ? -26.586 31.947 19.517 1.00 32.61 1073 ARG C O 1
ATOM 4715 N N . ARG C 1 79 ? -27.136 34.061 18.965 1.00 34.06 1074 ARG C N 1
ATOM 4716 C CA . ARG C 1 79 ? -26.855 33.886 17.541 1.00 34.83 1074 ARG C CA 1
ATOM 4717 C C . ARG C 1 79 ? -26.189 35.111 16.899 1.00 35.91 1074 ARG C C 1
ATOM 4718 O O . ARG C 1 79 ? -26.307 36.234 17.385 1.00 35.49 1074 ARG C O 1
ATOM 4726 N N . GLU C 1 80 ? -25.471 34.874 15.810 1.00 35.80 1075 GLU C N 1
ATOM 4727 C CA . GLU C 1 80 ? -24.857 35.950 15.056 1.00 35.97 1075 GLU C CA 1
ATOM 4728 C C . GLU C 1 80 ? -25.626 35.925 13.742 1.00 36.65 1075 GLU C C 1
ATOM 4729 O O . GLU C 1 80 ? -26.244 34.914 13.396 1.00 36.70 1075 GLU C O 1
ATOM 4735 N N . LEU C 1 81 ? -25.602 37.031 13.011 1.00 36.81 1076 LEU C N 1
ATOM 4736 C CA . LEU C 1 81 ? -26.344 37.111 11.767 1.00 36.39 1076 LEU C CA 1
ATOM 4737 C C . LEU C 1 81 ? -25.672 37.942 10.690 1.00 35.44 1076 LEU C C 1
ATOM 4738 O O . LEU C 1 81 ? -25.138 38.997 10.960 1.00 36.59 1076 LEU C O 1
ATOM 4743 N N . GLY C 1 82 ? -25.703 37.450 9.460 1.00 36.78 1077 GLY C N 1
ATOM 4744 C CA . GLY C 1 82 ? -25.108 38.175 8.349 1.00 36.03 1077 GLY C CA 1
ATOM 4745 C C . GLY C 1 82 ? -26.227 38.662 7.445 1.00 36.04 1077 GLY C C 1
ATOM 4746 O O . GLY C 1 82 ? -27.252 37.984 7.310 1.00 35.94 1077 GLY C O 1
ATOM 4747 N N . VAL C 1 83 ? -26.047 39.828 6.830 1.00 34.01 1078 VAL C N 1
ATOM 4748 C CA . VAL C 1 83 ? -27.079 40.382 5.959 1.00 30.40 1078 VAL C CA 1
ATOM 4749 C C . VAL C 1 83 ? -26.502 41.031 4.725 1.00 31.16 1078 VAL C C 1
ATOM 4750 O O . VAL C 1 83 ? -25.446 41.648 4.788 1.00 31.76 1078 VAL C O 1
ATOM 4754 N N . ILE C 1 84 ? -27.200 40.889 3.604 1.00 29.99 1079 ILE C N 1
ATOM 4755 C CA . ILE C 1 84 ? -26.777 41.513 2.359 1.00 28.64 1079 ILE C CA 1
ATOM 4756 C C . ILE C 1 84 ? -28.032 41.943 1.604 1.00 35.44 1079 ILE C C 1
ATOM 4757 O O . ILE C 1 84 ? -28.923 41.133 1.364 1.00 35.38 1079 ILE C O 1
ATOM 4762 N N . ASN C 1 85 ? -28.116 43.225 1.255 1.00 40.44 1080 ASN C N 1
ATOM 4763 C CA . ASN C 1 85 ? -29.274 43.736 0.539 1.00 44.88 1080 ASN C CA 1
ATOM 4764 C C . ASN C 1 85 ? -29.145 43.441 -0.957 1.00 45.83 1080 ASN C C 1
ATOM 4765 O O . ASN C 1 85 ? -28.240 43.924 -1.632 1.00 45.53 1080 ASN C O 1
ATOM 4770 N N . ILE C 1 86 ? -30.073 42.635 -1.457 1.00 47.82 1081 ILE C N 1
ATOM 4771 C CA . ILE C 1 86 ? -30.101 42.221 -2.851 1.00 49.42 1081 ILE C CA 1
ATOM 4772 C C . ILE C 1 86 ? -31.004 43.104 -3.718 1.00 48.80 1081 ILE C C 1
ATOM 4773 O O . ILE C 1 86 ? -30.859 43.136 -4.944 1.00 48.61 1081 ILE C O 1
ATOM 4778 N N . GLY C 1 87 ? -31.924 43.829 -3.080 1.00 49.00 1082 GLY C N 1
ATOM 4779 C CA . GLY C 1 87 ? -32.843 44.682 -3.821 1.00 47.90 1082 GLY C CA 1
ATOM 4780 C C . GLY C 1 87 ? -32.586 46.182 -3.841 1.00 46.19 1082 GLY C C 1
ATOM 4781 O O . GLY C 1 87 ? -31.452 46.638 -4.046 1.00 46.34 1082 GLY C O 1
ATOM 4782 N N . GLY C 1 88 ? -33.660 46.946 -3.647 1.00 46.24 1083 GLY C N 1
ATOM 4783 C CA . GLY C 1 88 ? -33.566 48.397 -3.646 1.00 44.05 1083 GLY C CA 1
ATOM 4784 C C . GLY C 1 88 ? -32.979 48.955 -2.362 1.00 41.87 1083 GLY C C 1
ATOM 4785 O O . GLY C 1 88 ? -32.843 48.223 -1.378 1.00 44.16 1083 GLY C O 1
ATOM 4786 N N . PRO C 1 89 ? -32.622 50.252 -2.335 1.00 42.80 1084 PRO C N 1
ATOM 4787 C CA . PRO C 1 89 ? -32.044 50.889 -1.146 1.00 37.27 1084 PRO C CA 1
ATOM 4788 C C . PRO C 1 89 ? -32.960 50.810 0.079 1.00 35.67 1084 PRO C C 1
ATOM 4789 O O . PRO C 1 89 ? -34.192 50.977 -0.022 1.00 33.37 1084 PRO C O 1
ATOM 4793 N N . GLY C 1 90 ? -32.347 50.554 1.232 1.00 35.89 1085 GLY C N 1
ATOM 4794 C CA . GLY C 1 90 ? -33.109 50.436 2.462 1.00 36.26 1085 GLY C CA 1
ATOM 4795 C C . GLY C 1 90 ? -32.349 50.921 3.679 1.00 34.54 1085 GLY C C 1
ATOM 4796 O O . GLY C 1 90 ? -31.378 51.672 3.562 1.00 35.19 1085 GLY C O 1
ATOM 4797 N N . PHE C 1 91 ? -32.796 50.493 4.850 1.00 39.63 1086 PHE C N 1
ATOM 4798 C CA . PHE C 1 91 ? -32.173 50.895 6.098 1.00 42.18 1086 PHE C CA 1
ATOM 4799 C C . PHE C 1 91 ? -32.161 49.731 7.061 1.00 43.60 1086 PHE C C 1
ATOM 4800 O O . PHE C 1 91 ? -33.045 48.870 7.032 1.00 45.13 1086 PHE C O 1
ATOM 4808 N N . ILE C 1 92 ? -31.153 49.713 7.921 1.00 41.72 1087 ILE C N 1
ATOM 4809 C CA . ILE C 1 92 ? -31.043 48.682 8.934 1.00 40.15 1087 ILE C CA 1
ATOM 4810 C C . ILE C 1 92 ? -30.899 49.438 10.255 1.00 41.88 1087 ILE C C 1
ATOM 4811 O O . ILE C 1 92 ? -30.126 50.382 10.358 1.00 41.55 1087 ILE C O 1
ATOM 4816 N N . GLU C 1 93 ? -31.673 49.045 11.253 1.00 44.38 1088 GLU C N 1
ATOM 4817 C CA . GLU C 1 93 ? -31.613 49.707 12.543 1.00 45.24 1088 GLU C CA 1
ATOM 4818 C C . GLU C 1 93 ? -31.192 48.699 13.598 1.00 45.56 1088 GLU C C 1
ATOM 4819 O O . GLU C 1 93 ? -32.007 47.896 14.054 1.00 45.38 1088 GLU C O 1
ATOM 4825 N N . ILE C 1 94 ? -29.920 48.736 13.981 1.00 44.61 1089 ILE C N 1
ATOM 4826 C CA . ILE C 1 94 ? -29.414 47.811 14.984 1.00 45.66 1089 ILE C CA 1
ATOM 4827 C C . ILE C 1 94 ? -29.328 48.529 16.326 1.00 45.92 1089 ILE C C 1
ATOM 4828 O O . ILE C 1 94 ? -28.471 49.386 16.537 1.00 46.72 1089 ILE C O 1
ATOM 4833 N N . ASP C 1 95 ? -30.258 48.174 17.214 1.00 47.93 1090 ASP C N 1
ATOM 4834 C CA . ASP C 1 95 ? -30.376 48.750 18.553 1.00 50.76 1090 ASP C CA 1
ATOM 4835 C C . ASP C 1 95 ? -30.415 50.275 18.555 1.00 51.25 1090 ASP C C 1
ATOM 4836 O O . ASP C 1 95 ? -29.661 50.921 19.290 1.00 53.08 1090 ASP C O 1
ATOM 4841 N N . GLY C 1 96 ? -31.299 50.849 17.741 1.00 51.28 1091 GLY C N 1
ATOM 4842 C CA . GLY C 1 96 ? -31.400 52.295 17.666 1.00 50.07 1091 GLY C CA 1
ATOM 4843 C C . GLY C 1 96 ? -30.650 52.894 16.488 1.00 48.90 1091 GLY C C 1
ATOM 4844 O O . GLY C 1 96 ? -31.213 53.684 15.730 1.00 47.28 1091 GLY C O 1
ATOM 4845 N N . ALA C 1 97 ? -29.382 52.525 16.331 1.00 47.78 1092 ALA C N 1
ATOM 4846 C CA . ALA C 1 97 ? -28.564 53.038 15.235 1.00 47.99 1092 ALA C CA 1
ATOM 4847 C C . ALA C 1 97 ? -29.149 52.658 13.865 1.00 47.95 1092 ALA C C 1
ATOM 4848 O O . ALA C 1 97 ? -29.164 51.482 13.483 1.00 48.86 1092 ALA C O 1
ATOM 4850 N N . LYS C 1 98 ? -29.619 53.661 13.127 1.00 47.05 1093 LYS C N 1
ATOM 4851 C CA . LYS C 1 98 ? -30.212 53.441 11.807 1.00 46.88 1093 LYS C CA 1
ATOM 4852 C C . LYS C 1 98 ? -29.228 53.865 10.718 1.00 47.19 1093 LYS C C 1
ATOM 4853 O O . LYS C 1 98 ? -28.810 55.016 10.662 1.00 45.72 1093 LYS C O 1
ATOM 4859 N N . GLU C 1 99 ? -28.847 52.928 9.861 1.00 46.23 1094 GLU C N 1
ATOM 4860 C CA . GLU C 1 99 ? -27.914 53.220 8.785 1.00 45.85 1094 GLU C CA 1
ATOM 4861 C C . GLU C 1 99 ? -28.583 53.002 7.443 1.00 46.58 1094 GLU C C 1
ATOM 4862 O O . GLU C 1 99 ? -29.731 52.558 7.370 1.00 47.54 1094 GLU C O 1
ATOM 4868 N N . THR C 1 100 ? -27.854 53.303 6.377 1.00 47.67 1095 THR C N 1
ATOM 4869 C CA . THR C 1 100 ? -28.387 53.111 5.046 1.00 45.13 1095 THR C CA 1
ATOM 4870 C C . THR C 1 100 ? -27.804 51.835 4.457 1.00 47.95 1095 THR C C 1
ATOM 4871 O O . THR C 1 100 ? -26.593 51.601 4.526 1.00 46.00 1095 THR C O 1
ATOM 4875 N N . MET C 1 101 ? -28.685 51.011 3.896 1.00 46.71 1096 MET C N 1
ATOM 4876 C CA . MET C 1 101 ? -28.300 49.754 3.275 1.00 46.87 1096 MET C CA 1
ATOM 4877 C C . MET C 1 101 ? -28.629 49.817 1.789 1.00 46.63 1096 MET C C 1
ATOM 4878 O O . MET C 1 101 ? -29.782 49.662 1.379 1.00 46.78 1096 MET C O 1
ATOM 4883 N N . LYS C 1 102 ? -27.609 50.082 0.985 1.00 46.64 1097 LYS C N 1
ATOM 4884 C CA . LYS C 1 102 ? -27.772 50.147 -0.462 1.00 46.54 1097 LYS C CA 1
ATOM 4885 C C . LYS C 1 102 ? -27.537 48.728 -1.011 1.00 42.30 1097 LYS C C 1
ATOM 4886 O O . LYS C 1 102 ? -26.957 47.878 -0.326 1.00 40.97 1097 LYS C O 1
ATOM 4892 N N . LYS C 1 103 ? -27.997 48.455 -2.227 1.00 40.22 1098 LYS C N 1
ATOM 4893 C CA . LYS C 1 103 ? -27.789 47.133 -2.786 1.00 39.73 1098 LYS C CA 1
ATOM 4894 C C . LYS C 1 103 ? -26.315 46.769 -2.660 1.00 39.01 1098 LYS C C 1
ATOM 4895 O O . LYS C 1 103 ? -25.444 47.620 -2.846 1.00 37.76 1098 LYS C O 1
ATOM 4901 N N . GLN C 1 104 ? -26.053 45.504 -2.339 1.00 37.94 1099 GLN C N 1
ATOM 4902 C CA . GLN C 1 104 ? -24.708 44.981 -2.182 1.00 39.49 1099 GLN C CA 1
ATOM 4903 C C . GLN C 1 104 ? -24.097 45.380 -0.846 1.00 42.09 1099 GLN C C 1
ATOM 4904 O O . GLN C 1 104 ? -22.958 45.019 -0.544 1.00 43.52 1099 GLN C O 1
ATOM 4910 N N . ASP C 1 105 ? -24.837 46.138 -0.043 1.00 45.68 1100 ASP C N 1
ATOM 4911 C CA . ASP C 1 105 ? -24.327 46.521 1.271 1.00 46.74 1100 ASP C CA 1
ATOM 4912 C C . ASP C 1 105 ? -24.601 45.327 2.167 1.00 47.59 1100 ASP C C 1
ATOM 4913 O O . ASP C 1 105 ? -25.618 44.657 2.016 1.00 47.99 1100 ASP C O 1
ATOM 4918 N N . GLY C 1 106 ? -23.691 45.049 3.090 1.00 47.90 1101 GLY C N 1
ATOM 4919 C CA . GLY C 1 106 ? -23.887 43.922 3.982 1.00 48.03 1101 GLY C CA 1
ATOM 4920 C C . GLY C 1 106 ? -23.696 44.298 5.432 1.00 48.45 1101 GLY C C 1
ATOM 4921 O O . GLY C 1 106 ? -23.476 45.460 5.751 1.00 48.06 1101 GLY C O 1
ATOM 4922 N N . TYR C 1 107 ? -23.762 43.317 6.319 1.00 46.98 1102 TYR C N 1
ATOM 4923 C CA . TYR C 1 107 ? -23.599 43.601 7.735 1.00 48.49 1102 TYR C CA 1
ATOM 4924 C C . TYR C 1 107 ? -23.412 42.356 8.595 1.00 46.02 1102 TYR C C 1
ATOM 4925 O O . TYR C 1 107 ? -24.095 41.349 8.414 1.00 46.03 1102 TYR C O 1
ATOM 4934 N N . TYR C 1 108 ? -22.467 42.419 9.522 1.00 44.17 1103 TYR C N 1
ATOM 4935 C CA . TYR C 1 108 ? -22.251 41.311 10.432 1.00 40.74 1103 TYR C CA 1
ATOM 4936 C C . TYR C 1 108 ? -22.758 41.763 11.786 1.00 41.18 1103 TYR C C 1
ATOM 4937 O O . TYR C 1 108 ? -22.193 42.668 12.383 1.00 41.45 1103 TYR C O 1
ATOM 4946 N N . ILE C 1 109 ? -23.818 41.140 12.276 1.00 42.13 1104 ILE C N 1
ATOM 4947 C CA . ILE C 1 109 ? -24.354 41.510 13.575 1.00 40.72 1104 ILE C CA 1
ATOM 4948 C C . ILE C 1 109 ? -24.075 40.380 14.561 1.00 43.81 1104 ILE C C 1
ATOM 4949 O O . ILE C 1 109 ? -24.324 39.214 14.279 1.00 44.29 1104 ILE C O 1
ATOM 4954 N N . GLY C 1 110 ? -23.549 40.733 15.722 1.00 42.80 1105 GLY C N 1
ATOM 4955 C CA . GLY C 1 110 ? -23.201 39.719 16.690 1.00 43.10 1105 GLY C CA 1
ATOM 4956 C C . GLY C 1 110 ? -24.194 39.391 17.776 1.00 42.34 1105 GLY C C 1
ATOM 4957 O O . GLY C 1 110 ? -25.238 40.022 17.931 1.00 41.97 1105 GLY C O 1
ATOM 4958 N N . LYS C 1 111 ? -23.823 38.368 18.532 1.00 40.61 1106 LYS C N 1
ATOM 4959 C CA . LYS C 1 111 ? -24.587 37.847 19.656 1.00 39.70 1106 LYS C CA 1
ATOM 4960 C C . LYS C 1 111 ? -25.063 38.929 20.629 1.00 39.57 1106 LYS C C 1
ATOM 4961 O O . LYS C 1 111 ? -24.346 39.880 20.933 1.00 38.56 1106 LYS C O 1
ATOM 4967 N N . GLU C 1 112 ? -26.292 38.772 21.101 1.00 41.01 1107 GLU C N 1
ATOM 4968 C CA . GLU C 1 112 ? -26.892 39.679 22.071 1.00 41.83 1107 GLU C CA 1
ATOM 4969 C C . GLU C 1 112 ? -27.409 41.033 21.615 1.00 40.84 1107 GLU C C 1
ATOM 4970 O O . GLU C 1 112 ? -27.829 41.821 22.456 1.00 38.97 1107 GLU C O 1
ATOM 4976 N N . THR C 1 113 ? -27.391 41.334 20.318 1.00 40.20 1108 THR C N 1
ATOM 4977 C CA . THR C 1 113 ? -27.953 42.616 19.900 1.00 40.09 1108 THR C CA 1
ATOM 4978 C C . THR C 1 113 ? -29.477 42.409 19.982 1.00 44.17 1108 THR C C 1
ATOM 4979 O O . THR C 1 113 ? -30.015 41.464 19.405 1.00 43.16 1108 THR C O 1
ATOM 4983 N N . LYS C 1 114 ? -30.162 43.280 20.720 1.00 46.47 1109 LYS C N 1
ATOM 4984 C CA . LYS C 1 114 ? -31.606 43.165 20.924 1.00 46.68 1109 LYS C CA 1
ATOM 4985 C C . LYS C 1 114 ? -32.545 43.309 19.728 1.00 44.90 1109 LYS C C 1
ATOM 4986 O O . LYS C 1 114 ? -33.344 42.409 19.478 1.00 45.35 1109 LYS C O 1
ATOM 4992 N N . HIS C 1 115 ? -32.479 44.423 19.001 1.00 42.93 1110 HIS C N 1
ATOM 4993 C CA . HIS C 1 115 ? -33.385 44.614 17.862 1.00 41.36 1110 HIS C CA 1
ATOM 4994 C C . HIS C 1 115 ? -32.743 45.010 16.538 1.00 40.78 1110 HIS C C 1
ATOM 4995 O O . HIS C 1 115 ? -32.060 46.032 16.459 1.00 39.61 1110 HIS C O 1
ATOM 5002 N N . VAL C 1 116 ? -32.977 44.213 15.497 1.00 37.66 1111 VAL C N 1
ATOM 5003 C CA . VAL C 1 116 ? -32.446 44.527 14.176 1.00 38.03 1111 VAL C CA 1
ATOM 5004 C C . VAL C 1 116 ? -33.654 44.723 13.285 1.00 39.79 1111 VAL C C 1
ATOM 5005 O O . VAL C 1 116 ? -34.321 43.763 12.921 1.00 39.46 1111 VAL C O 1
ATOM 5009 N N . ARG C 1 117 ? -33.933 45.975 12.940 1.00 44.68 1112 ARG C N 1
ATOM 5010 C CA . ARG C 1 117 ? -35.083 46.289 12.114 1.00 47.68 1112 ARG C CA 1
ATOM 5011 C C . ARG C 1 117 ? -34.723 46.693 10.688 1.00 45.00 1112 ARG C C 1
ATOM 5012 O O . ARG C 1 117 ? -33.833 47.514 10.462 1.00 45.88 1112 ARG C O 1
ATOM 5020 N N . PHE C 1 118 ? -35.429 46.100 9.728 1.00 42.75 1113 PHE C N 1
ATOM 5021 C CA . PHE C 1 118 ? -35.196 46.348 8.309 1.00 40.87 1113 PHE C CA 1
ATOM 5022 C C . PHE C 1 118 ? -36.294 47.197 7.694 1.00 41.74 1113 PHE C C 1
ATOM 5023 O O . PHE C 1 118 ? -37.466 47.050 8.035 1.00 39.95 1113 PHE C O 1
ATOM 5031 N N . SER C 1 119 ? -35.907 48.074 6.773 1.00 41.38 1114 SER C N 1
ATOM 5032 C CA . SER C 1 119 ? -36.858 48.959 6.099 1.00 43.56 1114 SER C CA 1
ATOM 5033 C C . SER C 1 119 ? -36.374 49.375 4.709 1.00 44.51 1114 SER C C 1
ATOM 5034 O O . SER C 1 119 ? -35.170 49.385 4.425 1.00 45.66 1114 SER C O 1
ATOM 5037 N N . SER C 1 120 ? -37.321 49.712 3.841 1.00 48.76 1115 SER C N 1
ATOM 5038 C CA . SER C 1 120 ? -36.992 50.140 2.488 1.00 50.61 1115 SER C CA 1
ATOM 5039 C C . SER C 1 120 ? -37.333 51.615 2.357 1.00 53.28 1115 SER C C 1
ATOM 5040 O O . SER C 1 120 ? -38.116 52.144 3.150 1.00 53.55 1115 SER C O 1
ATOM 5043 N N . GLU C 1 121 ? -36.753 52.287 1.368 1.00 56.05 1116 GLU C N 1
ATOM 5044 C CA . GLU C 1 121 ? -37.068 53.696 1.174 1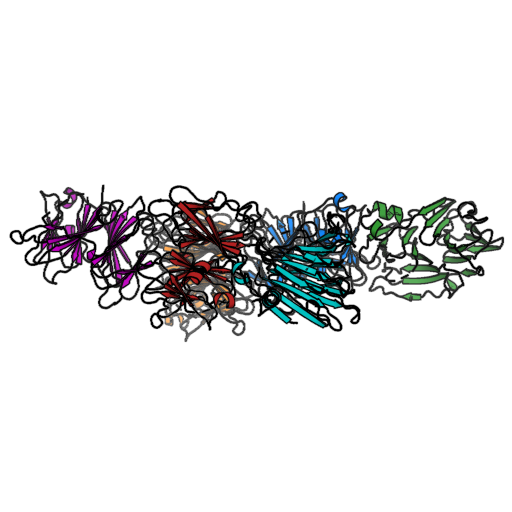.00 60.89 1116 GLU C CA 1
ATOM 5045 C C . GLU C 1 121 ? -38.056 53.857 0.018 1.00 61.54 1116 GLU C C 1
ATOM 5046 O O . GLU C 1 121 ? -38.426 54.965 -0.353 1.00 61.01 1116 GLU C O 1
ATOM 5052 N N . ASN C 1 122 ? -38.485 52.735 -0.541 1.00 61.15 1117 ASN C N 1
ATOM 5053 C CA . ASN C 1 122 ? -39.432 52.745 -1.643 1.00 60.90 1117 ASN C CA 1
ATOM 5054 C C . ASN C 1 122 ? -40.148 51.399 -1.736 1.00 55.30 1117 ASN C C 1
ATOM 5055 O O . ASN C 1 122 ? -39.563 50.404 -2.165 1.00 55.69 1117 ASN C O 1
ATOM 5060 N N . PRO C 1 123 ? -41.432 51.357 -1.348 1.00 50.96 1118 PRO C N 1
ATOM 5061 C CA . PRO C 1 123 ? -42.242 50.133 -1.378 1.00 49.76 1118 PRO C CA 1
ATOM 5062 C C . PRO C 1 123 ? -42.352 49.492 -2.761 1.00 48.20 1118 PRO C C 1
ATOM 5063 O O . PRO C 1 123 ? -42.573 48.291 -2.885 1.00 46.28 1118 PRO C O 1
ATOM 5067 N N . ASP C 1 124 ? -42.198 50.317 -3.787 1.00 49.32 1119 ASP C N 1
ATOM 5068 C CA . ASP C 1 124 ? -42.294 49.905 -5.185 1.00 52.42 1119 ASP C CA 1
ATOM 5069 C C . ASP C 1 124 ? -41.068 49.087 -5.592 1.00 49.45 1119 ASP C C 1
ATOM 5070 O O . ASP C 1 124 ? -41.158 48.154 -6.392 1.00 48.77 1119 ASP C O 1
ATOM 5075 N N . ASN C 1 125 ? -39.918 49.449 -5.035 1.00 47.21 1120 ASN C N 1
ATOM 5076 C CA . ASN C 1 125 ? -38.658 48.757 -5.300 1.00 46.70 1120 ASN C CA 1
ATOM 5077 C C . ASN C 1 125 ? -38.054 48.474 -3.926 1.00 47.29 1120 ASN C C 1
ATOM 5078 O O . ASN C 1 125 ? -37.037 49.059 -3.532 1.00 43.43 1120 ASN C O 1
ATOM 5083 N N . PRO C 1 126 ? -38.682 47.554 -3.176 1.00 41.85 1121 PRO C N 1
ATOM 5084 C CA . PRO C 1 126 ? -38.246 47.169 -1.833 1.00 44.36 1121 PRO C CA 1
ATOM 5085 C C . PRO C 1 126 ? -36.835 46.633 -1.745 1.00 44.72 1121 PRO C C 1
ATOM 5086 O O . PRO C 1 126 ? -36.271 46.144 -2.730 1.00 42.09 1121 PRO C O 1
ATOM 5090 N N . ALA C 1 127 ? -36.269 46.750 -0.551 1.00 43.38 1122 ALA C N 1
ATOM 5091 C CA . ALA C 1 127 ? -34.934 46.250 -0.289 1.00 44.95 1122 ALA C CA 1
ATOM 5092 C C . ALA C 1 127 ? -35.141 44.778 0.036 1.00 46.00 1122 ALA C C 1
ATOM 5093 O O . ALA C 1 127 ? -36.043 44.424 0.803 1.00 45.05 1122 ALA C O 1
ATOM 5095 N N . LYS C 1 128 ? -34.334 43.917 -0.576 1.00 45.49 1123 LYS C N 1
ATOM 5096 C CA . LYS C 1 128 ? -34.451 42.491 -0.323 1.00 45.09 1123 LYS C CA 1
ATOM 5097 C C . LYS C 1 128 ? -33.277 42.090 0.546 1.00 44.00 1123 LYS C C 1
ATOM 5098 O O . LYS C 1 128 ? -32.162 41.890 0.050 1.00 42.97 1123 LYS C O 1
ATOM 5104 N N . PHE C 1 129 ? -33.534 42.007 1.853 1.00 44.55 1124 PHE C N 1
ATOM 5105 C CA . PHE C 1 129 ? -32.506 41.629 2.823 1.00 43.54 1124 PHE C CA 1
ATOM 5106 C C . PHE C 1 129 ? -32.412 40.117 2.973 1.00 40.35 1124 PHE C C 1
ATOM 5107 O O . PHE C 1 129 ? -33.343 39.473 3.454 1.00 39.40 1124 PHE C O 1
ATOM 5115 N N . TYR C 1 130 ? -31.286 39.561 2.543 1.00 37.93 1125 TYR C N 1
ATOM 5116 C CA . TYR C 1 130 ? -31.057 38.131 2.653 1.00 36.04 1125 TYR C CA 1
ATOM 5117 C C . TYR C 1 130 ? -30.269 37.925 3.936 1.00 37.14 1125 TYR C C 1
ATOM 5118 O O . TYR C 1 130 ? -29.154 38.434 4.072 1.00 35.77 1125 TYR C O 1
ATOM 5127 N N . ILE C 1 131 ? -30.846 37.196 4.883 1.00 35.17 1126 ILE C N 1
ATOM 5128 C CA . ILE C 1 131 ? -30.159 36.979 6.145 1.00 32.18 1126 ILE C CA 1
ATOM 5129 C C . ILE C 1 131 ? -29.803 35.522 6.372 1.00 34.77 1126 ILE C C 1
ATOM 5130 O O . ILE C 1 131 ? -30.533 34.616 5.968 1.00 35.15 1126 ILE C O 1
ATOM 5135 N N . SER C 1 132 ? -28.653 35.313 7.001 1.00 36.02 1127 SER C N 1
ATOM 5136 C CA . SER C 1 132 ? -28.164 33.980 7.332 1.00 33.55 1127 SER C CA 1
ATOM 5137 C C . SER C 1 132 ? -27.808 34.047 8.807 1.00 33.45 1127 SER C C 1
ATOM 5138 O O . SER C 1 132 ? -26.807 34.644 9.186 1.00 31.93 1127 SER C O 1
ATOM 5141 N N . CYS C 1 133 ? -28.643 33.448 9.640 1.00 30.38 1128 CYS C N 1
ATOM 5142 C CA . CYS C 1 133 ? -28.418 33.468 11.073 1.00 29.42 1128 CYS C CA 1
ATOM 5143 C C . CYS C 1 133 ? -27.941 32.109 11.589 1.00 29.86 1128 CYS C C 1
ATOM 5144 O O . CYS C 1 133 ? -28.443 31.055 11.186 1.00 29.50 1128 CYS C O 1
ATOM 5147 N N . VAL C 1 134 ? -26.975 32.146 12.497 1.00 29.00 1129 VAL C N 1
ATOM 5148 C CA . VAL C 1 134 ? -26.388 30.937 13.052 1.00 28.18 1129 VAL C CA 1
ATOM 5149 C C . VAL C 1 134 ? -26.055 31.067 14.555 1.00 29.20 1129 VAL C C 1
ATOM 5150 O O . VAL C 1 134 ? -25.778 32.163 15.050 1.00 26.90 1129 VAL C O 1
ATOM 5154 N N . PRO C 1 135 ? -26.083 29.943 15.301 1.00 29.62 1130 PRO C N 1
ATOM 5155 C CA . PRO C 1 135 ? -25.779 29.993 16.735 1.00 28.61 1130 PRO C CA 1
ATOM 5156 C C . PRO C 1 135 ? -24.380 30.522 17.011 1.00 31.29 1130 PRO C C 1
ATOM 5157 O O . PRO C 1 135 ? -23.426 30.146 16.332 1.00 30.65 1130 PRO C O 1
ATOM 5161 N N . ALA C 1 136 ? -24.263 31.391 18.012 1.00 31.86 1131 ALA C N 1
ATOM 5162 C CA . ALA C 1 136 ? -22.975 31.979 18.387 1.00 33.23 1131 ALA C CA 1
ATOM 5163 C C . ALA C 1 136 ? -22.780 31.989 19.903 1.00 34.25 1131 ALA C C 1
ATOM 5164 O O . ALA C 1 136 ? -23.664 32.399 20.650 1.00 35.35 1131 ALA C O 1
ATOM 5166 N N . HIS C 1 137 ? -21.616 31.544 20.357 1.00 34.41 1132 HIS C N 1
ATOM 5167 C CA . HIS C 1 137 ? -21.327 31.497 21.787 1.00 35.14 1132 HIS C CA 1
ATOM 5168 C C . HIS C 1 137 ? -20.537 32.695 22.282 1.00 34.75 1132 HIS C C 1
ATOM 5169 O O . HIS C 1 137 ? -20.485 32.948 23.489 1.00 35.61 1132 HIS C O 1
ATOM 5176 N N . HIS C 1 138 ? -19.903 33.413 21.361 1.00 33.79 1133 HIS C N 1
ATOM 5177 C CA . HIS C 1 138 ? -19.106 34.573 21.726 1.00 33.92 1133 HIS C CA 1
ATOM 5178 C C . HIS C 1 138 ? -19.619 35.800 21.000 1.00 34.36 1133 HIS C C 1
ATOM 5179 O O . HIS C 1 138 ? -20.179 35.691 19.917 1.00 35.08 1133 HIS C O 1
ATOM 5186 N N . LYS C 1 139 ? -19.438 36.972 21.596 1.00 34.88 1134 LYS C N 1
ATOM 5187 C CA . LYS C 1 139 ? -19.911 38.196 20.968 1.00 35.64 1134 LYS C CA 1
ATOM 5188 C C . LYS C 1 139 ? -18.809 39.009 20.313 1.00 36.32 1134 LYS C C 1
ATOM 5189 O O . LYS C 1 139 ? -17.855 39.430 20.975 1.00 36.94 1134 LYS C O 1
ATOM 5195 N N . TYR C 1 140 ? -18.934 39.206 19.004 1.00 36.05 1135 TYR C N 1
ATOM 5196 C CA . TYR C 1 140 ? -17.983 40.026 18.269 1.00 36.55 1135 TYR C CA 1
ATOM 5197 C C . TYR C 1 140 ? -18.707 41.312 17.879 1.00 38.59 1135 TYR C C 1
ATOM 5198 O O . TYR C 1 140 ? -19.940 41.367 17.859 1.00 36.62 1135 TYR C O 1
ATOM 5207 N N . PRO C 1 141 ? -17.949 42.370 17.572 1.00 37.45 1136 PRO C N 1
ATOM 5208 C CA . PRO C 1 141 ? -18.549 43.651 17.194 1.00 35.90 1136 PRO C CA 1
ATOM 5209 C C . PRO C 1 141 ? -19.324 43.623 15.885 1.00 36.35 1136 PRO C C 1
ATOM 5210 O O . PRO C 1 141 ? -18.986 42.874 14.958 1.00 35.01 1136 PRO C O 1
ATOM 5214 N N . ASN C 1 142 ? -20.373 44.435 15.813 1.00 32.81 1137 ASN C N 1
ATOM 5215 C CA . ASN C 1 142 ? -21.155 44.520 14.590 1.00 33.61 1137 ASN C CA 1
ATOM 5216 C C . ASN C 1 142 ? -20.289 45.315 13.616 1.00 33.23 1137 ASN C C 1
ATOM 5217 O O . ASN C 1 142 ? -19.626 46.277 14.017 1.00 34.53 1137 ASN C O 1
ATOM 5222 N N . VAL C 1 143 ? -20.272 44.922 12.348 1.00 31.37 1138 VAL C N 1
ATOM 5223 C CA . VAL C 1 143 ? -19.464 45.646 11.378 1.00 30.97 1138 VAL C CA 1
ATOM 5224 C C . VAL C 1 143 ? -20.166 45.757 10.037 1.00 30.81 1138 VAL C C 1
ATOM 5225 O O . VAL C 1 143 ? -20.587 44.759 9.473 1.00 31.95 1138 VAL C O 1
ATOM 5229 N N . LYS C 1 144 ? -20.310 46.984 9.538 1.00 33.55 1139 LYS C N 1
ATOM 5230 C CA . LYS C 1 144 ? -20.954 47.200 8.247 1.00 34.06 1139 LYS C CA 1
ATOM 5231 C C . LYS C 1 144 ? -19.978 46.871 7.124 1.00 35.25 1139 LYS C C 1
ATOM 5232 O O . LYS C 1 144 ? -18.779 47.151 7.217 1.00 34.30 1139 LYS C O 1
ATOM 5238 N N . ILE C 1 145 ? -20.510 46.268 6.067 1.00 38.84 1140 ILE C N 1
ATOM 5239 C CA . ILE C 1 145 ? -19.710 45.867 4.927 1.00 42.92 1140 ILE C CA 1
ATOM 5240 C C . ILE C 1 145 ? -20.237 46.531 3.664 1.00 46.31 1140 ILE C C 1
ATOM 5241 O O . ILE C 1 145 ? -21.439 46.488 3.383 1.00 44.71 1140 ILE C O 1
ATOM 5246 N N . SER C 1 146 ? -19.336 47.163 2.915 1.00 48.39 1141 SER C N 1
ATOM 5247 C CA . SER C 1 146 ? -19.697 47.814 1.654 1.00 52.79 1141 SER C CA 1
ATOM 5248 C C . SER C 1 146 ? -18.859 47.191 0.538 1.00 56.03 1141 SER C C 1
ATOM 5249 O O . SER C 1 146 ? -17.646 47.022 0.692 1.00 58.11 1141 SER C O 1
ATOM 5252 N N . ILE C 1 147 ? -19.510 46.821 -0.565 1.00 61.87 1142 ILE C N 1
ATOM 5253 C CA . ILE C 1 147 ? -18.834 46.202 -1.716 1.00 62.54 1142 ILE C CA 1
ATOM 5254 C C . ILE C 1 147 ? -17.423 46.779 -1.901 1.00 65.84 1142 ILE C C 1
ATOM 5255 O O . ILE C 1 147 ? -16.455 46.037 -2.106 1.00 65.08 1142 ILE C O 1
ATOM 5260 N N . ASP C 1 148 ? -17.331 48.108 -1.808 1.00 67.15 1143 ASP C N 1
ATOM 5261 C CA . ASP C 1 148 ? -16.075 48.846 -1.952 1.00 68.82 1143 ASP C CA 1
ATOM 5262 C C . ASP C 1 148 ? -14.930 48.203 -1.189 1.00 68.86 1143 ASP C C 1
ATOM 5263 O O . ASP C 1 148 ? -14.008 47.648 -1.785 1.00 69.33 1143 ASP C O 1
ATOM 5268 N N . GLU C 1 149 ? -14.999 48.294 0.137 1.00 67.70 1144 GLU C N 1
ATOM 5269 C CA . GLU C 1 149 ? -13.969 47.739 1.016 1.00 67.58 1144 GLU C CA 1
ATOM 5270 C C . GLU C 1 149 ? -13.599 46.279 0.714 1.00 66.00 1144 GLU C C 1
ATOM 5271 O O . GLU C 1 149 ? -12.664 45.738 1.318 1.00 65.23 1144 GLU C O 1
ATOM 5277 N N . ILE C 1 150 ? -14.317 45.641 -0.210 1.00 64.70 1145 ILE C N 1
ATOM 5278 C CA . ILE C 1 150 ? -14.015 44.251 -0.539 1.00 63.55 1145 ILE C CA 1
ATOM 5279 C C . ILE C 1 150 ? -13.236 44.082 -1.855 1.00 61.17 1145 ILE C C 1
ATOM 5280 O O . ILE C 1 150 ? -13.578 44.662 -2.891 1.00 59.98 1145 ILE C O 1
ATOM 5285 N N . THR C 1 151 ? -12.178 43.282 -1.795 1.00 62.20 1146 THR C N 1
ATOM 5286 C CA . THR C 1 151 ? -11.375 43.005 -2.973 1.00 62.19 1146 THR C CA 1
ATOM 5287 C C . THR C 1 151 ? -11.893 41.688 -3.558 1.00 59.69 1146 THR C C 1
ATOM 5288 O O . THR C 1 151 ? -11.549 40.602 -3.069 1.00 61.65 1146 THR C O 1
ATOM 5292 N N . PRO C 1 152 ? -12.748 41.764 -4.599 1.00 62.20 1147 PRO C N 1
ATOM 5293 C CA . PRO C 1 152 ? -13.295 40.548 -5.222 1.00 60.72 1147 PRO C CA 1
ATOM 5294 C C . PRO C 1 152 ? -12.213 39.636 -5.807 1.00 62.04 1147 PRO C C 1
ATOM 5295 O O . PRO C 1 152 ? -11.556 39.983 -6.798 1.00 63.43 1147 PRO C O 1
ATOM 5299 N N . MET C 1 153 ? -12.024 38.478 -5.175 1.00 67.73 1148 MET C N 1
ATOM 5300 C CA . MET C 1 153 ? -11.030 37.503 -5.622 1.00 70.77 1148 MET C CA 1
ATOM 5301 C C . MET C 1 153 ? -11.556 36.692 -6.801 1.00 69.91 1148 MET C C 1
ATOM 5302 O O . MET C 1 153 ? -12.089 35.594 -6.619 1.00 70.13 1148 MET C O 1
ATOM 5307 N N . GLU C 1 154 ? -11.393 37.232 -8.008 1.00 70.78 1149 GLU C N 1
ATOM 5308 C CA . GLU C 1 154 ? -11.867 36.561 -9.212 1.00 71.52 1149 GLU C CA 1
ATOM 5309 C C . GLU C 1 154 ? -10.989 35.401 -9.665 1.00 70.75 1149 GLU C C 1
ATOM 5310 O O . GLU C 1 154 ? -9.783 35.387 -9.435 1.00 70.48 1149 GLU C O 1
ATOM 5316 N N . THR C 1 155 ? -11.631 34.424 -10.297 1.00 70.80 1150 THR C N 1
ATOM 5317 C CA . THR C 1 155 ? -10.975 33.231 -10.816 1.00 71.98 1150 THR C CA 1
ATOM 5318 C C . THR C 1 155 ? -11.846 32.690 -11.947 1.00 70.83 1150 THR C C 1
ATOM 5319 O O . THR C 1 155 ? -12.804 33.345 -12.373 1.00 72.34 1150 THR C O 1
ATOM 5323 N N . GLY C 1 156 ? -11.526 31.492 -12.425 1.00 70.16 1151 GLY C N 1
ATOM 5324 C CA . GLY C 1 156 ? -12.300 30.908 -13.507 1.00 69.74 1151 GLY C CA 1
ATOM 5325 C C . GLY C 1 156 ? -11.929 31.510 -14.851 1.00 69.20 1151 GLY C C 1
ATOM 5326 O O . GLY C 1 156 ? -11.230 32.530 -14.915 1.00 66.51 1151 GLY C O 1
ATOM 5327 N N . ASP C 1 157 ? -12.404 30.891 -15.930 1.00 67.18 1152 ASP C N 1
ATOM 5328 C CA . ASP C 1 157 ? -12.096 31.373 -17.276 1.00 68.55 1152 ASP C CA 1
ATOM 5329 C C . ASP C 1 157 ? -13.267 31.161 -18.239 1.00 66.23 1152 ASP C C 1
ATOM 5330 O O . ASP C 1 157 ? -13.870 30.085 -18.261 1.00 66.39 1152 ASP C O 1
ATOM 5335 N N . PRO C 1 158 ? -13.591 32.176 -19.061 1.00 61.88 1153 PRO C N 1
ATOM 5336 C CA . PRO C 1 158 ? -14.703 32.068 -20.014 1.00 63.75 1153 PRO C CA 1
ATOM 5337 C C . PRO C 1 158 ? -14.599 30.858 -20.941 1.00 63.90 1153 PRO C C 1
ATOM 5338 O O . PRO C 1 158 ? -15.570 30.493 -21.614 1.00 61.87 1153 PRO C O 1
ATOM 5342 N N . LEU C 1 159 ? -13.423 30.237 -20.962 1.00 62.71 1154 LEU C N 1
ATOM 5343 C CA . LEU C 1 159 ? -13.202 29.069 -21.796 1.00 64.12 1154 LEU C CA 1
ATOM 5344 C C . LEU C 1 159 ? -13.810 27.872 -21.088 1.00 62.59 1154 LEU C C 1
ATOM 5345 O O . LEU C 1 159 ? -14.109 26.849 -21.711 1.00 64.04 1154 LEU C O 1
ATOM 5350 N N . THR C 1 160 ? -13.974 28.006 -19.775 1.00 58.97 1155 THR C N 1
ATOM 5351 C CA . THR C 1 160 ? -14.576 26.957 -18.960 1.00 54.36 1155 THR C CA 1
ATOM 5352 C C . THR C 1 160 ? -15.860 27.470 -18.319 1.00 52.16 1155 THR C C 1
ATOM 5353 O O . THR C 1 160 ? -16.309 26.966 -17.290 1.00 49.12 1155 THR C O 1
ATOM 5357 N N . LEU C 1 161 ? -16.432 28.487 -18.957 1.00 50.39 1156 LEU C N 1
ATOM 5358 C CA . LEU C 1 161 ? -17.677 29.111 -18.537 1.00 51.36 1156 LEU C CA 1
ATOM 5359 C C . LEU C 1 161 ? -17.817 29.321 -17.035 1.00 49.01 1156 LEU C C 1
ATOM 5360 O O . LEU C 1 161 ? -18.904 29.110 -16.476 1.00 47.97 1156 LEU C O 1
ATOM 5365 N N . ASN C 1 162 ? -16.730 29.734 -16.383 1.00 49.58 1157 ASN C N 1
ATOM 5366 C CA . ASN C 1 162 ? -16.760 29.979 -14.942 1.00 50.61 1157 ASN C CA 1
ATOM 5367 C C . ASN C 1 162 ? -16.066 31.291 -14.565 1.00 50.97 1157 ASN C C 1
ATOM 5368 O O . ASN C 1 162 ? -15.551 31.446 -13.455 1.00 49.30 1157 ASN C O 1
ATOM 5373 N N . GLN C 1 163 ? -16.068 32.232 -15.505 1.00 53.66 1158 GLN C N 1
ATOM 5374 C CA . GLN C 1 163 ? -15.483 33.555 -15.301 1.00 58.88 1158 GLN C CA 1
ATOM 5375 C C . GLN C 1 163 ? -16.351 34.234 -14.238 1.00 57.48 1158 GLN C C 1
ATOM 5376 O O . GLN C 1 163 ? -17.451 34.709 -14.544 1.00 57.69 1158 GLN C O 1
ATOM 5382 N N . ARG C 1 164 ? -15.873 34.282 -12.995 1.00 57.48 1159 ARG C N 1
ATOM 5383 C CA . ARG C 1 164 ? -16.665 34.896 -11.925 1.00 57.17 1159 ARG C CA 1
ATOM 5384 C C . ARG C 1 164 ? -15.888 35.705 -10.891 1.00 57.03 1159 ARG C C 1
ATOM 5385 O O . ARG C 1 164 ? -14.686 35.523 -10.727 1.00 56.87 1159 ARG C O 1
ATOM 5393 N N . LYS C 1 165 ? -16.590 36.601 -10.199 1.00 57.31 1160 LYS C N 1
ATOM 5394 C CA . LYS C 1 165 ? -15.989 37.433 -9.153 1.00 58.12 1160 LYS C CA 1
ATOM 5395 C C . LYS C 1 165 ? -16.610 37.080 -7.798 1.00 57.88 1160 LYS C C 1
ATOM 5396 O O . LYS C 1 165 ? -17.820 37.217 -7.617 1.00 58.23 1160 LYS C O 1
ATOM 5402 N N . ILE C 1 166 ? -15.795 36.622 -6.852 1.00 55.99 1161 ILE C N 1
ATOM 5403 C CA . ILE C 1 166 ? -16.312 36.264 -5.530 1.00 54.01 1161 ILE C CA 1
ATOM 5404 C C . ILE C 1 166 ? -16.040 37.391 -4.528 1.00 55.49 1161 ILE C C 1
ATOM 5405 O O . ILE C 1 166 ? -14.953 37.970 -4.509 1.00 55.00 1161 ILE C O 1
ATOM 5410 N N . TYR C 1 167 ? -17.032 37.699 -3.699 1.00 54.44 1162 TYR C N 1
ATOM 5411 C CA . TYR C 1 167 ? -16.912 38.761 -2.704 1.00 53.83 1162 TYR C CA 1
ATOM 5412 C C . TYR C 1 167 ? -17.080 38.245 -1.277 1.00 53.57 1162 TYR C C 1
ATOM 5413 O O . TYR C 1 167 ? -18.168 37.807 -0.891 1.00 52.25 1162 TYR C O 1
ATOM 5422 N N . GLN C 1 168 ? -16.007 38.313 -0.491 1.00 53.73 1163 GLN C N 1
ATOM 5423 C CA . GLN C 1 168 ? -16.033 37.861 0.898 1.00 53.54 1163 GLN C CA 1
ATOM 5424 C C . GLN C 1 168 ? -16.711 38.902 1.791 1.00 51.83 1163 GLN C C 1
ATOM 5425 O O . GLN C 1 168 ? -16.167 39.986 2.004 1.00 51.27 1163 GLN C O 1
ATOM 5431 N N . TYR C 1 169 ? -17.896 38.597 2.308 1.00 49.36 1164 TYR C N 1
ATOM 5432 C CA . TYR C 1 169 ? -18.577 39.547 3.193 1.00 46.38 1164 TYR C CA 1
ATOM 5433 C C . TYR C 1 169 ? -18.280 39.199 4.645 1.00 47.10 1164 TYR C C 1
ATOM 5434 O O . TYR C 1 169 ? -17.588 39.950 5.331 1.00 45.19 1164 TYR C O 1
ATOM 5443 N N . ILE C 1 170 ? -18.817 38.074 5.116 1.00 47.17 1165 ILE C N 1
ATOM 5444 C CA . ILE C 1 170 ? -18.539 37.637 6.476 1.00 45.16 1165 ILE C CA 1
ATOM 5445 C C . ILE C 1 170 ? -17.385 36.654 6.318 1.00 47.75 1165 ILE C C 1
ATOM 5446 O O . ILE C 1 170 ? -17.589 35.467 6.064 1.00 47.42 1165 ILE C O 1
ATOM 5451 N N . HIS C 1 171 ? -16.173 37.181 6.461 1.00 48.17 1166 HIS C N 1
ATOM 5452 C CA . HIS C 1 171 ? -14.939 36.422 6.304 1.00 47.23 1166 HIS C CA 1
ATOM 5453 C C . HIS C 1 171 ? -13.871 37.075 7.186 1.00 48.19 1166 HIS C C 1
ATOM 5454 O O . HIS C 1 171 ? -13.949 38.269 7.471 1.00 47.80 1166 HIS C O 1
ATOM 5461 N N . PRO C 1 172 ? -12.865 36.306 7.639 1.00 50.09 1167 PRO C N 1
ATOM 5462 C CA . PRO C 1 172 ? -11.820 36.878 8.485 1.00 48.16 1167 PRO C CA 1
ATOM 5463 C C . PRO C 1 172 ? -11.185 38.159 7.959 1.00 49.81 1167 PRO C C 1
ATOM 5464 O O . PRO C 1 172 ? -10.782 39.015 8.752 1.00 50.82 1167 PRO C O 1
ATOM 5468 N N . ASN C 1 173 ? -11.100 38.300 6.636 1.00 50.93 1168 ASN C N 1
ATOM 5469 C CA . ASN C 1 173 ? -10.500 39.495 6.036 1.00 50.83 1168 ASN C CA 1
ATOM 5470 C C . ASN C 1 173 ? -11.301 40.771 6.236 1.00 48.66 1168 ASN C C 1
ATOM 5471 O O . ASN C 1 173 ? -10.783 41.861 6.007 1.00 48.59 1168 ASN C O 1
ATOM 5476 N N . VAL C 1 174 ? -12.562 40.655 6.637 1.00 44.86 1169 VAL C N 1
ATOM 5477 C CA . VAL C 1 174 ? -13.358 41.854 6.854 1.00 39.75 1169 VAL C CA 1
ATOM 5478 C C . VAL C 1 174 ? -13.980 41.915 8.240 1.00 40.82 1169 VAL C C 1
ATOM 5479 O O . VAL C 1 174 ? -14.336 42.997 8.701 1.00 41.05 1169 VAL C O 1
ATOM 5483 N N . CYS C 1 175 ? -14.103 40.775 8.915 1.00 40.06 1170 CYS C N 1
ATOM 5484 C CA . CYS C 1 175 ? -14.668 40.775 10.267 1.00 41.09 1170 CYS C CA 1
ATOM 5485 C C . CYS C 1 175 ? -14.608 39.432 10.974 1.00 43.52 1170 CYS C C 1
ATOM 5486 O O . CYS C 1 175 ? -14.420 38.396 10.349 1.00 44.70 1170 CYS C O 1
ATOM 5489 N N . GLU C 1 176 ? -14.775 39.461 12.291 1.00 46.61 1171 GLU C N 1
ATOM 5490 C CA . GLU C 1 176 ? -14.750 38.247 13.097 1.00 47.47 1171 GLU C CA 1
ATOM 5491 C C . GLU C 1 176 ? -16.157 37.676 13.238 1.00 46.42 1171 GLU C C 1
ATOM 5492 O O . GLU C 1 176 ? -17.152 38.389 13.086 1.00 45.27 1171 GLU C O 1
ATOM 5498 N N . SER C 1 177 ? -16.228 36.386 13.541 1.00 44.99 1172 SER C N 1
ATOM 5499 C CA . SER C 1 177 ? -17.505 35.704 13.723 1.00 42.98 1172 SER C CA 1
ATOM 5500 C C . SER C 1 177 ? -17.239 34.333 14.316 1.00 41.25 1172 SER C C 1
ATOM 5501 O O . SER C 1 177 ? -16.152 33.778 14.148 1.00 39.86 1172 SER C O 1
ATOM 5504 N N . CYS C 1 178 ? -18.232 33.787 15.007 1.00 38.07 1173 CYS C N 1
ATOM 5505 C CA . CYS C 1 178 ? -18.080 32.484 15.633 1.00 36.06 1173 CYS C CA 1
ATOM 5506 C C . CYS C 1 178 ? -17.940 31.370 14.616 1.00 34.48 1173 CYS C C 1
ATOM 5507 O O . CYS C 1 178 ? -17.025 30.552 14.711 1.00 34.79 1173 CYS C O 1
ATOM 5510 N N . GLN C 1 179 ? -18.850 31.335 13.645 1.00 33.34 1174 GLN C N 1
ATOM 5511 C CA . GLN C 1 179 ? -18.809 30.303 12.615 1.00 31.61 1174 GLN C CA 1
ATOM 5512 C C . GLN C 1 179 ? -19.407 30.704 11.269 1.00 30.21 1174 GLN C C 1
ATOM 5513 O O . GLN C 1 179 ? -19.088 30.092 10.241 1.00 28.44 1174 GLN C O 1
ATOM 5519 N N . LEU C 1 180 ? -20.268 31.718 11.265 1.00 29.07 1175 LEU C N 1
ATOM 5520 C CA . LEU C 1 180 ? -20.883 32.157 10.020 1.00 29.93 1175 LEU C CA 1
ATOM 5521 C C . LEU C 1 180 ? -19.860 32.601 8.971 1.00 32.86 1175 LEU C C 1
ATOM 5522 O O . LEU C 1 180 ? -18.799 33.147 9.292 1.00 33.50 1175 LEU C O 1
ATOM 5527 N N . GLN C 1 181 ? -20.191 32.356 7.711 1.00 37.14 1176 GLN C N 1
ATOM 5528 C CA . GLN C 1 181 ? -19.336 32.718 6.585 1.00 41.49 1176 GLN C CA 1
ATOM 5529 C C . GLN C 1 181 ? -20.255 33.037 5.413 1.00 41.27 1176 GLN C C 1
ATOM 5530 O O . GLN C 1 181 ? -21.061 32.200 5.008 1.00 41.94 1176 GLN C O 1
ATOM 5536 N N . MET C 1 182 ? -20.143 34.236 4.860 1.00 40.83 1177 MET C N 1
ATOM 5537 C CA . MET C 1 182 ? -20.988 34.602 3.733 1.00 40.09 1177 MET C CA 1
ATOM 5538 C C . MET C 1 182 ? -20.193 35.164 2.576 1.00 39.25 1177 MET C C 1
ATOM 5539 O O . MET C 1 182 ? -19.110 35.717 2.755 1.00 39.51 1177 MET C O 1
ATOM 5544 N N . GLY C 1 183 ? -20.759 35.021 1.386 1.00 38.24 1178 GLY C N 1
ATOM 5545 C CA . GLY C 1 183 ? -20.121 35.505 0.184 1.00 36.81 1178 GLY C CA 1
ATOM 5546 C C . GLY C 1 183 ? -21.136 35.840 -0.894 1.00 36.37 1178 GLY C C 1
ATOM 5547 O O . GLY C 1 183 ? -22.269 35.329 -0.914 1.00 33.88 1178 GLY C O 1
ATOM 5548 N N . TYR C 1 184 ? -20.708 36.717 -1.798 1.00 36.65 1179 TYR C N 1
ATOM 5549 C CA . TYR C 1 184 ? -21.516 37.186 -2.924 1.00 36.29 1179 TYR C CA 1
ATOM 5550 C C . TYR C 1 184 ? -20.684 36.859 -4.163 1.00 36.52 1179 TYR C C 1
ATOM 5551 O O . TYR C 1 184 ? -19.528 37.259 -4.272 1.00 35.19 1179 TYR C O 1
ATOM 5560 N N . THR C 1 185 ? -21.259 36.099 -5.082 1.00 38.38 1180 THR C N 1
ATOM 5561 C CA . THR C 1 185 ? -20.544 35.726 -6.296 1.00 40.18 1180 THR C CA 1
ATOM 5562 C C . THR C 1 185 ? -21.361 36.100 -7.518 1.00 44.73 1180 THR C C 1
ATOM 5563 O O . THR C 1 185 ? -22.546 35.780 -7.594 1.00 45.27 1180 THR C O 1
ATOM 5567 N N . ILE C 1 186 ? -20.741 36.786 -8.469 1.00 49.52 1181 ILE C N 1
ATOM 5568 C CA . ILE C 1 186 ? -21.449 37.153 -9.687 1.00 55.09 1181 ILE C CA 1
ATOM 5569 C C . ILE C 1 186 ? -20.780 36.522 -10.898 1.00 55.22 1181 ILE C C 1
ATOM 5570 O O . ILE C 1 186 ? -19.595 36.735 -11.150 1.00 55.06 1181 ILE C O 1
ATOM 5575 N N . LEU C 1 187 ? -21.546 35.709 -11.619 1.00 55.63 1182 LEU C N 1
ATOM 5576 C CA . LEU C 1 187 ? -21.061 35.044 -12.820 1.00 56.14 1182 LEU C CA 1
ATOM 5577 C C . LEU C 1 187 ? -21.050 36.041 -13.976 1.00 58.68 1182 LEU C C 1
ATOM 5578 O O . LEU C 1 187 ? -22.092 36.583 -14.366 1.00 59.36 1182 LEU C O 1
ATOM 5583 N N . GLU C 1 188 ? -19.861 36.277 -14.518 1.00 62.18 1183 GLU C N 1
ATOM 5584 C CA . GLU C 1 188 ? -19.686 37.201 -15.626 1.00 63.47 1183 GLU C CA 1
ATOM 5585 C C . GLU C 1 188 ? -20.344 36.609 -16.889 1.00 58.80 1183 GLU C C 1
ATOM 5586 O O . GLU C 1 188 ? -20.303 35.395 -17.114 1.00 59.91 1183 GLU C O 1
ATOM 5592 N N . PRO C 1 189 ? -20.980 37.461 -17.718 1.00 56.07 1184 PRO C N 1
ATOM 5593 C CA . PRO C 1 189 ? -21.648 37.020 -18.947 1.00 49.67 1184 PRO C CA 1
ATOM 5594 C C . PRO C 1 189 ? -20.855 36.004 -19.749 1.00 46.86 1184 PRO C C 1
ATOM 5595 O O . PRO C 1 189 ? -19.659 36.189 -19.984 1.00 44.21 1184 PRO C O 1
ATOM 5599 N N . GLY C 1 190 ? -21.525 34.930 -20.164 1.00 43.63 1185 GLY C N 1
ATOM 5600 C CA . GLY C 1 190 ? -20.854 33.917 -20.947 1.00 41.91 1185 GLY C CA 1
ATOM 5601 C C . GLY C 1 190 ? -20.233 32.848 -20.084 1.00 41.59 1185 GLY C C 1
ATOM 5602 O O . GLY C 1 190 ? -19.381 32.083 -20.556 1.00 39.79 1185 GLY C O 1
ATOM 5603 N N . SER C 1 191 ? -20.650 32.806 -18.819 1.00 41.07 1186 SER C N 1
ATOM 5604 C CA . SER C 1 191 ? -20.175 31.808 -17.856 1.00 40.79 1186 SER C CA 1
ATOM 5605 C C . SER C 1 191 ? -21.387 31.385 -17.037 1.00 41.61 1186 SER C C 1
ATOM 5606 O O . SER C 1 191 ? -22.361 32.144 -16.950 1.00 44.79 1186 SER C O 1
ATOM 5609 N N . ALA C 1 192 ? -21.345 30.195 -16.441 1.00 46.22 1187 ALA C N 1
ATOM 5610 C CA . ALA C 1 192 ? -22.488 29.742 -15.656 1.00 48.45 1187 ALA C CA 1
ATOM 5611 C C . ALA C 1 192 ? -22.230 28.624 -14.641 1.00 50.01 1187 ALA C C 1
ATOM 5612 O O . ALA C 1 192 ? -23.176 27.953 -14.220 1.00 47.74 1187 ALA C O 1
ATOM 5614 N N . TRP C 1 193 ? -20.977 28.435 -14.225 1.00 48.51 1188 TRP C N 1
ATOM 5615 C CA . TRP C 1 193 ? -20.649 27.371 -13.273 1.00 51.60 1188 TRP C CA 1
ATOM 5616 C C . TRP C 1 193 ? -20.175 27.789 -11.867 1.00 55.21 1188 TRP C C 1
ATOM 5617 O O . TRP C 1 193 ? -19.834 28.941 -11.634 1.00 55.34 1188 TRP C O 1
ATOM 5628 N N . ASN C 1 194 ? -20.156 26.819 -10.948 1.00 62.28 1189 ASN C N 1
ATOM 5629 C CA . ASN C 1 194 ? -19.711 26.995 -9.556 1.00 68.57 1189 ASN C CA 1
ATOM 5630 C C . ASN C 1 194 ? -18.567 26.035 -9.184 1.00 75.17 1189 ASN C C 1
ATOM 5631 O O . ASN C 1 194 ? -18.331 25.761 -8.004 1.00 74.90 1189 ASN C O 1
ATOM 5636 N N . THR C 1 195 ? -17.872 25.512 -10.188 1.00 85.91 1190 THR C N 1
ATOM 5637 C CA . THR C 1 195 ? -16.768 24.589 -9.955 1.00 95.30 1190 THR C CA 1
ATOM 5638 C C . THR C 1 195 ? -15.536 25.068 -10.707 1.00 97.45 1190 THR C C 1
ATOM 5639 O O . THR C 1 195 ? -15.557 26.134 -11.322 1.00 100.22 1190 THR C O 1
ATOM 5643 N N . ARG C 1 204 ? -19.155 20.816 7.082 1.00 47.53 1199 ARG C N 1
ATOM 5644 C CA . ARG C 1 204 ? -19.579 22.219 7.014 1.00 49.33 1199 ARG C CA 1
ATOM 5645 C C . ARG C 1 204 ? -20.638 22.433 5.931 1.00 47.10 1199 ARG C C 1
ATOM 5646 O O . ARG C 1 204 ? -20.326 22.453 4.745 1.00 48.02 1199 ARG C O 1
ATOM 5654 N N . MET C 1 205 ? -21.886 22.610 6.352 1.00 45.90 1200 MET C N 1
ATOM 5655 C CA . MET C 1 205 ? -22.991 22.775 5.414 1.00 45.53 1200 MET C CA 1
ATOM 5656 C C . MET C 1 205 ? -23.164 24.175 4.818 1.00 42.09 1200 MET C C 1
ATOM 5657 O O . MET C 1 205 ? -22.870 25.176 5.460 1.00 43.92 1200 MET C O 1
ATOM 5662 N N . GLU C 1 206 ? -23.663 24.235 3.589 1.00 39.47 1201 GLU C N 1
ATOM 5663 C CA . GLU C 1 206 ? -23.878 25.504 2.907 1.00 35.65 1201 GLU C CA 1
ATOM 5664 C C . GLU C 1 206 ? -25.329 25.722 2.467 1.00 32.51 1201 GLU C C 1
ATOM 5665 O O . GLU C 1 206 ? -26.116 24.781 2.346 1.00 29.30 1201 GLU C O 1
ATOM 5671 N N . ALA C 1 207 ? -25.675 26.983 2.233 1.00 29.05 1202 ALA C N 1
ATOM 5672 C CA . ALA C 1 207 ? -27.005 27.355 1.776 1.00 26.95 1202 ALA C CA 1
ATOM 5673 C C . ALA C 1 207 ? -26.799 28.360 0.657 1.00 26.56 1202 ALA C C 1
ATOM 5674 O O . ALA C 1 207 ? -26.090 29.353 0.833 1.00 26.50 1202 ALA C O 1
ATOM 5676 N N . TYR C 1 208 ? -27.399 28.091 -0.500 1.00 26.07 1203 TYR C N 1
ATOM 5677 C CA . TYR C 1 208 ? -27.270 28.982 -1.643 1.00 27.13 1203 TYR C CA 1
ATOM 5678 C C . TYR C 1 208 ? -28.561 29.710 -1.985 1.00 26.39 1203 TYR C C 1
ATOM 5679 O O . TYR C 1 208 ? -29.653 29.181 -1.794 1.00 25.24 1203 TYR C O 1
ATOM 5688 N N . VAL C 1 209 ? -28.414 30.938 -2.476 1.00 27.97 1204 VAL C N 1
ATOM 5689 C CA . VAL C 1 209 ? -29.544 31.743 -2.921 1.00 29.20 1204 VAL C CA 1
ATOM 5690 C C . VAL C 1 209 ? -29.103 32.379 -4.237 1.00 29.01 1204 VAL C C 1
ATOM 5691 O O . VAL C 1 209 ? -28.100 33.099 -4.279 1.00 28.33 1204 VAL C O 1
ATOM 5695 N N . TYR C 1 210 ? -29.823 32.075 -5.316 1.00 29.83 1205 TYR C N 1
ATOM 5696 C CA . TYR C 1 210 ? -29.489 32.628 -6.626 1.00 31.00 1205 TYR C CA 1
ATOM 5697 C C . TYR C 1 210 ? -30.405 33.797 -6.918 1.00 34.30 1205 TYR C C 1
ATOM 5698 O O . TYR C 1 210 ? -31.589 33.754 -6.581 1.00 34.47 1205 TYR C O 1
ATOM 5707 N N . PHE C 1 211 ? -29.859 34.842 -7.536 1.00 35.54 1206 PHE C N 1
ATOM 5708 C CA . PHE C 1 211 ? -30.646 36.030 -7.855 1.00 37.44 1206 PHE C CA 1
ATOM 5709 C C . PHE C 1 211 ? -29.982 36.799 -8.982 1.00 40.12 1206 PHE C C 1
ATOM 5710 O O . PHE C 1 211 ? -28.956 36.364 -9.503 1.00 41.19 1206 PHE C O 1
ATOM 5718 N N . ASP C 1 212 ? -30.569 37.942 -9.342 1.00 42.96 1207 ASP C N 1
ATOM 5719 C CA . ASP C 1 212 ? -30.059 38.794 -10.417 1.00 43.47 1207 ASP C CA 1
ATOM 5720 C C . ASP C 1 212 ? -29.887 38.016 -11.709 1.00 43.70 1207 ASP C C 1
ATOM 5721 O O . ASP C 1 212 ? -28.798 37.991 -12.293 1.00 44.06 1207 ASP C O 1
ATOM 5726 N N . MET C 1 213 ? -30.962 37.371 -12.147 1.00 43.90 1208 MET C N 1
ATOM 5727 C CA . MET C 1 213 ? -30.925 36.602 -13.381 1.00 45.97 1208 MET C CA 1
ATOM 5728 C C . MET C 1 213 ? -32.184 36.864 -14.202 1.00 46.40 1208 MET C C 1
ATOM 5729 O O . MET C 1 213 ? -33.255 37.129 -13.648 1.00 44.88 1208 MET C O 1
ATOM 5734 N N . GLU C 1 214 ? -32.039 36.830 -15.525 1.00 46.77 1209 GLU C N 1
ATOM 5735 C CA . GLU C 1 214 ? -33.169 37.042 -16.421 1.00 50.53 1209 GLU C CA 1
ATOM 5736 C C . GLU C 1 214 ? -34.324 36.127 -16.009 1.00 49.68 1209 GLU C C 1
ATOM 5737 O O . GLU C 1 214 ? -34.104 35.045 -15.460 1.00 49.65 1209 GLU C O 1
ATOM 5743 N N . GLU C 1 215 ? -35.551 36.554 -16.274 1.00 51.20 1210 GLU C N 1
ATOM 5744 C CA . GLU C 1 215 ? -36.719 35.767 -15.906 1.00 52.89 1210 GLU C CA 1
ATOM 5745 C C . GLU C 1 215 ? -36.717 34.336 -16.450 1.00 52.65 1210 GLU C C 1
ATOM 5746 O O . GLU C 1 215 ? -37.237 33.424 -15.803 1.00 51.68 1210 GLU C O 1
ATOM 5752 N N . ASP C 1 216 ? -36.140 34.128 -17.629 1.00 53.40 1211 ASP C N 1
ATOM 5753 C CA . ASP C 1 216 ? -36.134 32.791 -18.208 1.00 54.04 1211 ASP C CA 1
ATOM 5754 C C . ASP C 1 216 ? -34.899 31.941 -17.973 1.00 54.25 1211 ASP C C 1
ATOM 5755 O O . ASP C 1 216 ? -34.901 30.754 -18.302 1.00 53.45 1211 ASP C O 1
ATOM 5760 N N . THR C 1 217 ? -33.836 32.520 -17.428 1.00 53.19 1212 THR C N 1
ATOM 5761 C CA . THR C 1 217 ? -32.662 31.702 -17.179 1.00 51.80 1212 THR C CA 1
ATOM 5762 C C . THR C 1 217 ? -33.002 30.905 -15.928 1.00 52.06 1212 THR C C 1
ATOM 5763 O O . THR C 1 217 ? -33.786 31.354 -15.092 1.00 50.92 1212 THR C O 1
ATOM 5767 N N . ARG C 1 218 ? -32.444 29.709 -15.821 1.00 51.64 1213 ARG C N 1
ATOM 5768 C CA . ARG C 1 218 ? -32.680 28.864 -14.664 1.00 51.24 1213 ARG C CA 1
ATOM 5769 C C . ARG C 1 218 ? -31.363 28.146 -14.387 1.00 47.34 1213 ARG C C 1
ATOM 5770 O O . ARG C 1 218 ? -30.562 27.928 -15.290 1.00 47.18 1213 ARG C O 1
ATOM 5778 N N . ILE C 1 219 ? -31.110 27.816 -13.132 1.00 44.86 1214 ILE C N 1
ATOM 5779 C CA . ILE C 1 219 ? -29.869 27.141 -12.811 1.00 43.47 1214 ILE C CA 1
ATOM 5780 C C . ILE C 1 219 ? -30.138 25.692 -12.393 1.00 38.94 1214 ILE C C 1
ATOM 5781 O O . ILE C 1 219 ? -31.167 25.396 -11.779 1.00 38.05 1214 ILE C O 1
ATOM 5786 N N . PHE C 1 220 ? -29.230 24.793 -12.764 1.00 34.78 1215 PHE C N 1
ATOM 5787 C CA . PHE C 1 220 ? -29.353 23.375 -12.420 1.00 32.21 1215 PHE C CA 1
ATOM 5788 C C . PHE C 1 220 ? -28.399 23.124 -11.268 1.00 31.91 1215 PHE C C 1
ATOM 5789 O O . PHE C 1 220 ? -27.229 22.781 -11.473 1.00 30.66 1215 PHE C O 1
ATOM 5797 N N . HIS C 1 221 ? -28.904 23.298 -10.054 1.00 32.87 1216 HIS C N 1
ATOM 5798 C CA . HIS C 1 221 ? -28.086 23.131 -8.867 1.00 33.27 1216 HIS C CA 1
ATOM 5799 C C . HIS C 1 221 ? -27.819 21.673 -8.560 1.00 33.84 1216 HIS C C 1
ATOM 5800 O O . HIS C 1 221 ? -28.726 20.934 -8.194 1.00 35.57 1216 HIS C O 1
ATOM 5807 N N . MET C 1 222 ? -26.565 21.265 -8.718 1.00 33.94 1217 MET C N 1
ATOM 5808 C CA . MET C 1 222 ? -26.165 19.888 -8.470 1.00 32.23 1217 MET C CA 1
ATOM 5809 C C . MET C 1 222 ? -26.068 19.648 -6.977 1.00 30.93 1217 MET C C 1
ATOM 5810 O O . MET C 1 222 ? -25.693 20.552 -6.227 1.00 32.25 1217 MET C O 1
ATOM 5815 N N . MET C 1 223 ? -26.415 18.438 -6.544 1.00 26.98 1218 MET C N 1
ATOM 5816 C CA . MET C 1 223 ? -26.317 18.093 -5.130 1.00 26.07 1218 MET C CA 1
ATOM 5817 C C . MET C 1 223 ? -26.226 16.581 -4.906 1.00 27.80 1218 MET C C 1
ATOM 5818 O O . MET C 1 223 ? -26.379 15.781 -5.841 1.00 26.50 1218 MET C O 1
ATOM 5823 N N . GLY C 1 224 ? -25.969 16.200 -3.657 1.00 27.83 1219 GLY C N 1
ATOM 5824 C CA . GLY C 1 224 ? -25.860 14.793 -3.302 1.00 28.19 1219 GLY C CA 1
ATOM 5825 C C . GLY C 1 224 ? -24.418 14.343 -3.190 1.00 27.70 1219 GLY C C 1
ATOM 5826 O O . GLY C 1 224 ? -23.501 15.080 -3.542 1.00 27.43 1219 GLY C O 1
ATOM 5827 N N . LYS C 1 225 ? -24.215 13.135 -2.683 1.00 31.43 1220 LYS C N 1
ATOM 5828 C CA . LYS C 1 225 ? -22.873 12.578 -2.560 1.00 32.38 1220 LYS C CA 1
ATOM 5829 C C . LYS C 1 225 ? -22.296 12.637 -3.981 1.00 30.91 1220 LYS C C 1
ATOM 5830 O O . LYS C 1 225 ? -23.013 12.408 -4.947 1.00 30.87 1220 LYS C O 1
ATOM 5836 N N . PRO C 1 226 ? -20.999 12.948 -4.133 1.00 35.36 1221 PRO C N 1
ATOM 5837 C CA . PRO C 1 226 ? -20.420 13.022 -5.481 1.00 34.54 1221 PRO C CA 1
ATOM 5838 C C . PRO C 1 226 ? -20.677 11.846 -6.427 1.00 36.21 1221 PRO C C 1
ATOM 5839 O O . PRO C 1 226 ? -20.632 12.017 -7.641 1.00 34.69 1221 PRO C O 1
ATOM 5843 N N . ASP C 1 227 ? -20.950 10.662 -5.883 1.00 40.44 1222 ASP C N 1
ATOM 5844 C CA . ASP C 1 227 ? -21.229 9.484 -6.717 1.00 44.71 1222 ASP C CA 1
ATOM 5845 C C . ASP C 1 227 ? -22.710 9.341 -7.037 1.00 39.82 1222 ASP C C 1
ATOM 5846 O O . ASP C 1 227 ? -23.080 8.603 -7.931 1.00 41.50 1222 ASP C O 1
ATOM 5851 N N . GLU C 1 228 ? -23.554 10.036 -6.287 1.00 39.18 1223 GLU C N 1
ATOM 5852 C CA . GLU C 1 228 ? -24.992 9.970 -6.497 1.00 34.61 1223 GLU C CA 1
ATOM 5853 C C . GLU C 1 228 ? -25.567 11.380 -6.625 1.00 32.09 1223 GLU C C 1
ATOM 5854 O O . GLU C 1 228 ? -26.477 11.758 -5.881 1.00 30.37 1223 GLU C O 1
ATOM 5860 N N . THR C 1 229 ? -25.046 12.158 -7.564 1.00 27.25 1224 THR C N 1
ATOM 5861 C CA . THR C 1 229 ? -25.537 13.514 -7.728 1.00 25.69 1224 THR C CA 1
ATOM 5862 C C . THR C 1 229 ? -26.908 13.569 -8.369 1.00 27.17 1224 THR C C 1
ATOM 5863 O O . THR C 1 229 ? -27.277 12.719 -9.181 1.00 27.46 1224 THR C O 1
ATOM 5867 N N . LYS C 1 230 ? -27.661 14.586 -7.981 1.00 27.03 1225 LYS C N 1
ATOM 5868 C CA . LYS C 1 230 ? -28.989 14.843 -8.511 1.00 27.34 1225 LYS C CA 1
ATOM 5869 C C . LYS C 1 230 ? -29.024 16.362 -8.617 1.00 25.17 1225 LYS C C 1
ATOM 5870 O O . LYS C 1 230 ? -28.070 17.035 -8.206 1.00 25.39 1225 LYS C O 1
ATOM 5876 N N . HIS C 1 231 ? -30.085 16.921 -9.175 1.00 23.17 1226 HIS C N 1
ATOM 5877 C CA . HIS C 1 231 ? -30.125 18.362 -9.290 1.00 21.49 1226 HIS C CA 1
ATOM 5878 C C . HIS C 1 231 ? -31.481 18.938 -8.955 1.00 21.00 1226 HIS C C 1
ATOM 5879 O O . HIS C 1 231 ? -32.483 18.228 -8.923 1.00 21.10 1226 HIS C O 1
ATOM 5886 N N . LEU C 1 232 ? -31.483 20.236 -8.675 1.00 21.06 1227 LEU C N 1
ATOM 5887 C CA . LEU C 1 232 ? -32.690 20.992 -8.384 1.00 18.77 1227 LEU C CA 1
ATOM 5888 C C . LEU C 1 232 ? -32.735 22.064 -9.467 1.00 20.32 1227 LEU C C 1
ATOM 5889 O O . LEU C 1 232 ? -31.737 22.755 -9.689 1.00 20.68 1227 LEU C O 1
ATOM 5894 N N . VAL C 1 233 ? -33.865 22.199 -10.156 1.00 20.09 1228 VAL C N 1
ATOM 5895 C CA . VAL C 1 233 ? -33.988 23.219 -11.197 1.00 20.73 1228 VAL C CA 1
ATOM 5896 C C . VAL C 1 233 ? -34.498 24.483 -10.521 1.00 22.18 1228 VAL C C 1
ATOM 5897 O O . VAL C 1 233 ? -35.623 24.515 -10.011 1.00 22.47 1228 VAL C O 1
ATOM 5901 N N . MET C 1 234 ? -33.677 25.531 -10.526 1.00 24.01 1229 MET C N 1
ATOM 5902 C CA . MET C 1 234 ? -34.040 26.768 -9.837 1.00 26.75 1229 MET C CA 1
ATOM 5903 C C . MET C 1 234 ? -34.313 28.033 -10.661 1.00 26.66 1229 MET C C 1
ATOM 5904 O O . MET C 1 234 ? -33.694 28.267 -11.700 1.00 26.35 1229 MET C O 1
ATOM 5909 N N . SER C 1 235 ? -35.251 28.843 -10.163 1.00 27.84 1230 SER C N 1
ATOM 5910 C CA . SER C 1 235 ? -35.644 30.115 -10.779 1.00 28.47 1230 SER C CA 1
ATOM 5911 C C . SER C 1 235 ? -34.924 31.230 -10.042 1.00 30.62 1230 SER C C 1
ATOM 5912 O O . SER C 1 235 ? -34.218 30.989 -9.063 1.00 29.69 1230 SER C O 1
ATOM 5915 N N . ASN C 1 236 ? -35.147 32.459 -10.491 1.00 31.76 1231 ASN C N 1
ATOM 5916 C CA . ASN C 1 236 ? -34.532 33.618 -9.868 1.00 33.14 1231 ASN C CA 1
ATOM 5917 C C . ASN C 1 236 ? -35.026 33.779 -8.438 1.00 36.07 1231 ASN C C 1
ATOM 5918 O O . ASN C 1 236 ? -36.199 33.550 -8.139 1.00 36.31 1231 ASN C O 1
ATOM 5923 N N . GLU C 1 237 ? -34.115 34.172 -7.556 1.00 39.67 1232 GLU C N 1
ATOM 5924 C CA . GLU C 1 237 ? -34.424 34.388 -6.146 1.00 41.43 1232 GLU C CA 1
ATOM 5925 C C . GLU C 1 237 ? -34.936 33.173 -5.361 1.00 40.60 1232 GLU C C 1
ATOM 5926 O O . GLU C 1 237 ? -35.800 33.297 -4.495 1.00 40.41 1232 GLU C O 1
ATOM 5932 N N . GLN C 1 238 ? -34.383 32.003 -5.667 1.00 39.20 1233 GLN C N 1
ATOM 5933 C CA . GLN C 1 238 ? -34.730 30.771 -4.966 1.00 37.36 1233 GLN C CA 1
ATOM 5934 C C . GLN C 1 238 ? -33.471 30.270 -4.270 1.00 36.37 1233 GLN C C 1
ATOM 5935 O O . GLN C 1 238 ? -32.356 30.541 -4.716 1.00 36.36 1233 GLN C O 1
ATOM 5941 N N . ALA C 1 239 ? -33.642 29.544 -3.177 1.00 34.05 1234 ALA C N 1
ATOM 5942 C CA . ALA C 1 239 ? -32.493 29.034 -2.438 1.00 34.01 1234 ALA C CA 1
ATOM 5943 C C . ALA C 1 239 ? -32.426 27.505 -2.326 1.00 32.57 1234 ALA C C 1
ATOM 5944 O O . ALA C 1 239 ? -33.447 26.806 -2.400 1.00 31.86 1234 ALA C O 1
ATOM 5946 N N . ALA C 1 240 ? -31.212 26.994 -2.145 1.00 29.53 1235 ALA C N 1
ATOM 5947 C CA . ALA C 1 240 ? -31.002 25.563 -2.019 1.00 28.43 1235 ALA C CA 1
ATOM 5948 C C . ALA C 1 240 ? -30.194 25.250 -0.770 1.00 27.20 1235 ALA C C 1
ATOM 5949 O O . ALA C 1 240 ? -29.207 25.930 -0.485 1.00 27.28 1235 ALA C O 1
ATOM 5951 N N . ILE C 1 241 ? -30.621 24.233 -0.022 1.00 26.91 1236 ILE C N 1
ATOM 5952 C CA . ILE C 1 241 ? -29.904 23.817 1.186 1.00 24.13 1236 ILE C CA 1
ATOM 5953 C C . ILE C 1 241 ? -28.935 22.712 0.792 1.00 23.78 1236 ILE C C 1
ATOM 5954 O O . ILE C 1 241 ? -29.328 21.746 0.145 1.00 23.61 1236 ILE C O 1
ATOM 5959 N N . SER C 1 242 ? -27.670 22.843 1.167 1.00 23.07 1237 SER C N 1
ATOM 5960 C CA . SER C 1 242 ? -26.712 21.811 0.807 1.00 19.78 1237 SER C CA 1
ATOM 5961 C C . SER C 1 242 ? -26.036 21.224 2.026 1.00 18.08 1237 SER C C 1
ATOM 5962 O O . SER C 1 242 ? -25.116 21.814 2.585 1.00 20.27 1237 SER C O 1
ATOM 5965 N N . PRO C 1 243 ? -26.483 20.040 2.454 1.00 21.19 1238 PRO C N 1
ATOM 5966 C CA . PRO C 1 243 ? -25.924 19.357 3.620 1.00 19.29 1238 PRO C CA 1
ATOM 5967 C C . PRO C 1 243 ? -24.448 18.992 3.467 1.00 20.75 1238 PRO C C 1
ATOM 5968 O O . PRO C 1 243 ? -23.927 18.875 2.355 1.00 24.46 1238 PRO C O 1
ATOM 5972 N N . SER C 1 244 ? -23.788 18.811 4.607 1.00 24.71 1239 SER C N 1
ATOM 5973 C CA . SER C 1 244 ? -22.365 18.474 4.682 1.00 26.38 1239 SER C CA 1
ATOM 5974 C C . SER C 1 244 ? -21.912 17.455 3.636 1.00 24.84 1239 SER C C 1
ATOM 5975 O O . SER C 1 244 ? -20.948 17.682 2.904 1.00 25.24 1239 SER C O 1
ATOM 5978 N N . TRP C 1 245 ? -22.612 16.330 3.575 1.00 26.27 1240 TRP C N 1
ATOM 5979 C CA . TRP C 1 245 ? -22.266 15.261 2.654 1.00 27.84 1240 TRP C CA 1
ATOM 5980 C C . TRP C 1 245 ? -22.584 15.522 1.185 1.00 27.79 1240 TRP C C 1
ATOM 5981 O O . TRP C 1 245 ? -22.428 14.618 0.352 1.00 27.13 1240 TRP C O 1
ATOM 5992 N N . SER C 1 246 ? -23.011 16.743 0.852 1.00 27.90 1241 SER C N 1
ATOM 5993 C CA . SER C 1 246 ? -23.374 17.054 -0.529 1.00 28.41 1241 SER C CA 1
ATOM 5994 C C . SER C 1 246 ? -22.506 18.017 -1.335 1.00 29.03 1241 SER C C 1
ATOM 5995 O O . SER C 1 246 ? -21.779 18.840 -0.782 1.00 28.66 1241 SER C O 1
ATOM 5998 N N . ILE C 1 247 ? -22.635 17.890 -2.660 1.00 32.71 1242 ILE C N 1
ATOM 5999 C CA . ILE C 1 247 ? -21.954 18.704 -3.658 1.00 36.59 1242 ILE C CA 1
ATOM 6000 C C . ILE C 1 247 ? -22.554 20.116 -3.607 1.00 38.01 1242 ILE C C 1
ATOM 6001 O O . ILE C 1 247 ? -23.703 20.288 -3.208 1.00 37.27 1242 ILE C O 1
ATOM 6006 N N . HIS C 1 248 ? -21.781 21.123 -4.013 1.00 42.97 1243 HIS C N 1
ATOM 6007 C CA . HIS C 1 248 ? -22.235 22.514 -3.951 1.00 47.49 1243 HIS C CA 1
ATOM 6008 C C . HIS C 1 248 ? -22.313 23.269 -5.269 1.00 43.79 1243 HIS C C 1
ATOM 6009 O O . HIS C 1 248 ? -22.740 24.419 -5.277 1.00 41.01 1243 HIS C O 1
ATOM 6016 N N . SER C 1 249 ? -21.912 22.649 -6.376 1.00 40.68 1244 SER C N 1
ATOM 6017 C CA . SER C 1 249 ? -21.923 23.349 -7.669 1.00 38.97 1244 SER C CA 1
ATOM 6018 C C . SER C 1 249 ? -23.254 23.452 -8.409 1.00 38.64 1244 SER C C 1
ATOM 6019 O O . SER C 1 249 ? -24.219 22.766 -8.078 1.00 40.16 1244 SER C O 1
ATOM 6022 N N . GLY C 1 250 ? -23.285 24.328 -9.413 1.00 39.52 1245 GLY C N 1
ATOM 6023 C CA . GLY C 1 250 ? -24.483 24.523 -10.216 1.00 38.91 1245 GLY C CA 1
ATOM 6024 C C . GLY C 1 250 ? -24.200 25.161 -11.570 1.00 39.68 1245 GLY C C 1
ATOM 6025 O O . GLY C 1 250 ? -23.257 25.936 -11.713 1.00 42.38 1245 GLY C O 1
ATOM 6026 N N . VAL C 1 251 ? -25.006 24.833 -12.575 1.00 40.25 1246 VAL C N 1
ATOM 6027 C CA . VAL C 1 251 ? -24.827 25.409 -13.910 1.00 39.43 1246 VAL C CA 1
ATOM 6028 C C . VAL C 1 251 ? -26.031 26.243 -14.254 1.00 40.87 1246 VAL C C 1
ATOM 6029 O O . VAL C 1 251 ? -27.170 25.816 -14.048 1.00 37.07 1246 VAL C O 1
ATOM 6033 N N . GLY C 1 252 ? -25.777 27.424 -14.799 1.00 39.16 1247 GLY C N 1
ATOM 6034 C CA . GLY C 1 252 ? -26.870 28.290 -15.175 1.00 39.66 1247 GLY C CA 1
ATOM 6035 C C . GLY C 1 252 ? -27.093 28.253 -16.662 1.00 38.57 1247 GLY C C 1
ATOM 6036 O O . GLY C 1 252 ? -26.194 27.918 -17.430 1.00 39.42 1247 GLY C O 1
ATOM 6037 N N . THR C 1 253 ? -28.314 28.572 -17.062 1.00 41.79 1248 THR C N 1
ATOM 6038 C CA . THR C 1 253 ? -28.685 28.616 -18.461 1.00 42.13 1248 THR C CA 1
ATOM 6039 C C . THR C 1 253 ? -28.050 29.886 -19.026 1.00 43.41 1248 THR C C 1
ATOM 6040 O O . THR C 1 253 ? -27.804 30.004 -20.227 1.00 43.21 1248 THR C O 1
ATOM 6044 N N . SER C 1 254 ? -27.771 30.828 -18.128 1.00 44.59 1249 SER C N 1
ATOM 6045 C CA . SER C 1 254 ? -27.166 32.102 -18.480 1.00 46.24 1249 SER C CA 1
ATOM 6046 C C . SER C 1 254 ? -26.415 32.658 -17.270 1.00 47.71 1249 SER C C 1
ATOM 6047 O O . SER C 1 254 ? -25.980 31.895 -16.409 1.00 47.17 1249 SER C O 1
ATOM 6050 N N . ASN C 1 255 ? -26.266 33.982 -17.206 1.00 50.05 1250 ASN C N 1
ATOM 6051 C CA . ASN C 1 255 ? -25.559 34.647 -16.106 1.00 51.02 1250 ASN C CA 1
ATOM 6052 C C . ASN C 1 255 ? -26.431 34.699 -14.869 1.00 46.35 1250 ASN C C 1
ATOM 6053 O O . ASN C 1 255 ? -27.664 34.639 -14.959 1.00 45.38 1250 ASN C O 1
ATOM 6058 N N . TYR C 1 256 ? -25.789 34.836 -13.713 1.00 42.83 1251 TYR C N 1
ATOM 6059 C CA . TYR C 1 256 ? -26.505 34.919 -12.443 1.00 39.80 1251 TYR C CA 1
ATOM 6060 C C . TYR C 1 256 ? -25.513 35.248 -11.346 1.00 38.16 1251 TYR C C 1
ATOM 6061 O O . TYR C 1 256 ? -24.297 35.168 -11.553 1.00 37.09 1251 TYR C O 1
ATOM 6070 N N . SER C 1 257 ? -26.049 35.625 -10.189 1.00 38.55 1252 SER C N 1
ATOM 6071 C CA . SER C 1 257 ? -25.249 35.935 -9.012 1.00 38.98 1252 SER C CA 1
ATOM 6072 C C . SER C 1 257 ? -25.803 35.032 -7.921 1.00 37.53 1252 SER C C 1
ATOM 6073 O O . SER C 1 257 ? -26.873 34.441 -8.088 1.00 35.39 1252 SER C O 1
ATOM 6076 N N . PHE C 1 258 ? -25.081 34.916 -6.812 1.00 33.68 1253 PHE C N 1
ATOM 6077 C CA . PHE C 1 258 ? -25.561 34.102 -5.714 1.00 31.29 1253 PHE C CA 1
ATOM 6078 C C . PHE C 1 258 ? -24.803 34.391 -4.429 1.00 30.84 1253 PHE C C 1
ATOM 6079 O O . PHE C 1 258 ? -23.625 34.753 -4.452 1.00 30.77 1253 PHE C O 1
ATOM 6087 N N . ILE C 1 259 ? -25.508 34.251 -3.312 1.00 31.97 1254 ILE C N 1
ATOM 6088 C CA . ILE C 1 259 ? -24.944 34.463 -1.987 1.00 32.48 1254 ILE C CA 1
ATOM 6089 C C . ILE C 1 259 ? -24.850 33.080 -1.348 1.00 33.91 1254 ILE C C 1
ATOM 6090 O O . ILE C 1 259 ? -25.849 32.349 -1.272 1.00 33.57 1254 ILE C O 1
ATOM 6095 N N . TRP C 1 260 ? -23.654 32.709 -0.903 1.00 34.77 1255 TRP C N 1
ATOM 6096 C CA . TRP C 1 260 ? -23.469 31.420 -0.242 1.00 36.64 1255 TRP C CA 1
ATOM 6097 C C . TRP C 1 260 ? -23.179 31.680 1.231 1.00 35.63 1255 TRP C C 1
ATOM 6098 O O . TRP C 1 260 ? -22.384 32.544 1.561 1.00 36.17 1255 TRP C O 1
ATOM 6109 N N . ALA C 1 261 ? -23.842 30.946 2.115 1.00 37.79 1256 ALA C N 1
ATOM 6110 C CA . ALA C 1 261 ? -23.631 31.092 3.554 1.00 37.61 1256 ALA C CA 1
ATOM 6111 C C . ALA C 1 261 ? -23.316 29.720 4.118 1.00 38.01 1256 ALA C C 1
ATOM 6112 O O . ALA C 1 261 ? -23.970 28.745 3.765 1.00 38.06 1256 ALA C O 1
ATOM 6114 N N . MET C 1 262 ? -22.319 29.635 4.986 1.00 39.88 1257 MET C N 1
ATOM 6115 C CA . MET C 1 262 ? -21.961 28.353 5.574 1.00 44.31 1257 MET C CA 1
ATOM 6116 C C . MET C 1 262 ? -21.495 28.462 7.014 1.00 46.35 1257 MET C C 1
ATOM 6117 O O . MET C 1 262 ? -21.214 29.548 7.508 1.00 46.53 1257 MET C O 1
ATOM 6122 N N . CYS C 1 263 ? -21.419 27.318 7.683 1.00 46.73 1258 CYS C N 1
ATOM 6123 C CA . CYS C 1 263 ? -20.967 27.241 9.067 1.00 47.90 1258 CYS C CA 1
ATOM 6124 C C . CYS C 1 263 ? -20.780 25.775 9.431 1.00 48.33 1258 CYS C C 1
ATOM 6125 O O . CYS C 1 263 ? -21.245 24.887 8.709 1.00 50.85 1258 CYS C O 1
ATOM 6128 N N . GLY C 1 264 ? -20.100 25.531 10.550 1.00 49.92 1259 GLY C N 1
ATOM 6129 C CA . GLY C 1 264 ? -19.884 24.171 11.014 1.00 49.23 1259 GLY C CA 1
ATOM 6130 C C . GLY C 1 264 ? -18.437 23.733 11.103 1.00 49.90 1259 GLY C C 1
ATOM 6131 O O . GLY C 1 264 ? -17.721 24.230 12.000 1.00 50.81 1259 GLY C O 1
ATOM 6132 N N . GLN D 1 4 ? -33.169 -47.942 -19.457 1.00 30.64 999 GLN D N 1
ATOM 6133 C CA . GLN D 1 4 ? -32.157 -46.855 -19.174 1.00 33.11 999 GLN D CA 1
ATOM 6134 C C . GLN D 1 4 ? -31.335 -47.147 -17.926 1.00 35.23 999 GLN D C 1
ATOM 6135 O O . GLN D 1 4 ? -31.877 -47.558 -16.904 1.00 36.96 999 GLN D O 1
ATOM 6141 N N . ASN D 1 5 ? -30.026 -46.916 -18.016 1.00 39.38 1000 ASN D N 1
ATOM 6142 C CA . ASN D 1 5 ? -29.123 -47.169 -16.899 1.00 41.42 1000 ASN D CA 1
ATOM 6143 C C . ASN D 1 5 ? -27.813 -46.371 -17.009 1.00 40.98 1000 ASN D C 1
ATOM 6144 O O . ASN D 1 5 ? -27.192 -46.326 -18.072 1.00 42.37 1000 ASN D O 1
ATOM 6149 N N . MET D 1 6 ? -27.392 -45.751 -15.907 1.00 39.24 1001 MET D N 1
ATOM 6150 C CA . MET D 1 6 ? -26.169 -44.942 -15.901 1.00 38.75 1001 MET D CA 1
ATOM 6151 C C . MET D 1 6 ? -25.247 -45.244 -14.729 1.00 38.23 1001 MET D C 1
ATOM 6152 O O . MET D 1 6 ? -25.536 -44.865 -13.607 1.00 39.20 1001 MET D O 1
ATOM 6157 N N . GLU D 1 7 ? -24.128 -45.909 -14.991 1.00 38.10 1002 GLU D N 1
ATOM 6158 C CA . GLU D 1 7 ? -23.155 -46.255 -13.940 1.00 38.83 1002 GLU D CA 1
ATOM 6159 C C . GLU D 1 7 ? -22.139 -45.132 -13.739 1.00 37.14 1002 GLU D C 1
ATOM 6160 O O . GLU D 1 7 ? -21.450 -44.750 -14.680 1.00 36.33 1002 GLU D O 1
ATOM 6166 N N . THR D 1 8 ? -22.027 -44.606 -12.524 1.00 36.92 1003 THR D N 1
ATOM 6167 C CA . THR D 1 8 ? -21.070 -43.529 -12.310 1.00 38.44 1003 THR D CA 1
ATOM 6168 C C . THR D 1 8 ? -19.725 -44.129 -11.936 1.00 36.02 1003 THR D C 1
ATOM 6169 O O . THR D 1 8 ? -19.672 -45.195 -11.341 1.00 38.41 1003 THR D O 1
ATOM 6173 N N . ARG D 1 9 ? -18.640 -43.452 -12.297 1.00 34.36 1004 ARG D N 1
ATOM 6174 C CA . ARG D 1 9 ? -17.302 -43.945 -11.995 1.00 32.36 1004 ARG D CA 1
ATOM 6175 C C . ARG D 1 9 ? -16.399 -42.855 -11.481 1.00 32.68 1004 ARG D C 1
ATOM 6176 O O . ARG D 1 9 ? -16.186 -41.852 -12.157 1.00 30.95 1004 ARG D O 1
ATOM 6184 N N . TYR D 1 10 ? -15.858 -43.064 -10.286 1.00 31.95 1005 TYR D N 1
ATOM 6185 C CA . TYR D 1 10 ? -14.958 -42.098 -9.687 1.00 31.09 1005 TYR D CA 1
ATOM 6186 C C . TYR D 1 10 ? -13.645 -42.135 -10.427 1.00 32.57 1005 TYR D C 1
ATOM 6187 O O . TYR D 1 10 ? -13.305 -43.133 -11.074 1.00 33.78 1005 TYR D O 1
ATOM 6196 N N . THR D 1 11 ? -12.909 -41.037 -10.332 1.00 36.54 1006 THR D N 1
ATOM 6197 C CA . THR D 1 11 ? -11.611 -40.933 -10.976 1.00 36.99 1006 THR D CA 1
ATOM 6198 C C . THR D 1 11 ? -10.568 -41.227 -9.923 1.00 35.51 1006 THR D C 1
ATOM 6199 O O . THR D 1 11 ? -10.857 -41.207 -8.722 1.00 33.35 1006 THR D O 1
ATOM 6203 N N . HIS D 1 12 ? -9.351 -41.495 -10.372 1.00 29.98 1007 HIS D N 1
ATOM 6204 C CA . HIS D 1 12 ? -8.286 -41.802 -9.447 1.00 27.00 1007 HIS D CA 1
ATOM 6205 C C . HIS D 1 12 ? -7.059 -40.977 -9.787 1.00 26.06 1007 HIS D C 1
ATOM 6206 O O . HIS D 1 12 ? -7.113 -40.078 -10.627 1.00 27.05 1007 HIS D O 1
ATOM 6213 N N . SER D 1 13 ? -5.954 -41.277 -9.121 1.00 27.09 1008 SER D N 1
ATOM 6214 C CA . SER D 1 13 ? -4.711 -40.576 -9.379 1.00 25.55 1008 SER D CA 1
ATOM 6215 C C . SER D 1 13 ? -3.743 -41.625 -9.883 1.00 26.53 1008 SER D C 1
ATOM 6216 O O . SER D 1 13 ? -3.909 -42.814 -9.598 1.00 23.07 1008 SER D O 1
ATOM 6219 N N . PRO D 1 14 ? -2.718 -41.204 -10.638 1.00 26.37 1009 PRO D N 1
ATOM 6220 C CA . PRO D 1 14 ? -1.741 -42.157 -11.158 1.00 26.38 1009 PRO D CA 1
ATOM 6221 C C . PRO D 1 14 ? -1.158 -43.047 -10.044 1.00 26.71 1009 PRO D C 1
ATOM 6222 O O . PRO D 1 14 ? -0.697 -44.163 -10.292 1.00 26.99 1009 PRO D O 1
ATOM 6226 N N . ALA D 1 15 ? -1.189 -42.559 -8.811 1.00 26.98 1010 ALA D N 1
ATOM 6227 C CA . ALA D 1 15 ? -0.678 -43.343 -7.699 1.00 26.91 1010 ALA D CA 1
ATOM 6228 C C . ALA D 1 15 ? -1.710 -44.361 -7.237 1.00 27.48 1010 ALA D C 1
ATOM 6229 O O . ALA D 1 15 ? -1.349 -45.484 -6.928 1.00 28.26 1010 ALA D O 1
ATOM 6231 N N . ASP D 1 16 ? -2.987 -43.978 -7.180 1.00 27.20 1011 ASP D N 1
ATOM 6232 C CA . ASP D 1 16 ? -4.021 -44.909 -6.745 1.00 28.59 1011 ASP D CA 1
ATOM 6233 C C . ASP D 1 16 ? -3.980 -46.174 -7.610 1.00 28.95 1011 ASP D C 1
ATOM 6234 O O . ASP D 1 16 ? -4.114 -47.299 -7.118 1.00 28.48 1011 ASP D O 1
ATOM 6239 N N . ILE D 1 17 ? -3.768 -45.956 -8.906 1.00 30.23 1012 ILE D N 1
ATOM 6240 C CA . ILE D 1 17 ? -3.727 -46.996 -9.935 1.00 28.75 1012 ILE D CA 1
ATOM 6241 C C . ILE D 1 17 ? -2.380 -47.739 -10.073 1.00 26.72 1012 ILE D C 1
ATOM 6242 O O . ILE D 1 17 ? -2.305 -48.822 -10.664 1.00 23.17 1012 ILE D O 1
ATOM 6247 N N . ARG D 1 18 ? -1.322 -47.176 -9.500 1.00 25.04 1013 ARG D N 1
ATOM 6248 C CA . ARG D 1 18 ? 0.000 -47.785 -9.603 1.00 23.68 1013 ARG D CA 1
ATOM 6249 C C . ARG D 1 18 ? 0.115 -49.295 -9.468 1.00 24.89 1013 ARG D C 1
ATOM 6250 O O . ARG D 1 18 ? 0.881 -49.891 -10.199 1.00 21.19 1013 ARG D O 1
ATOM 6258 N N . HIS D 1 19 ? -0.594 -49.920 -8.532 1.00 26.84 1014 HIS D N 1
ATOM 6259 C CA . HIS D 1 19 ? -0.493 -51.380 -8.399 1.00 29.15 1014 HIS D CA 1
ATOM 6260 C C . HIS D 1 19 ? -1.804 -52.100 -8.711 1.00 28.94 1014 HIS D C 1
ATOM 6261 O O . HIS D 1 19 ? -2.015 -53.248 -8.301 1.00 27.30 1014 HIS D O 1
ATOM 6268 N N . TYR D 1 20 ? -2.673 -51.406 -9.443 1.00 30.15 1015 TYR D N 1
ATOM 6269 C CA . TYR D 1 20 ? -3.965 -51.940 -9.866 1.00 29.99 1015 TYR D CA 1
ATOM 6270 C C . TYR D 1 20 ? -3.755 -53.260 -10.625 1.00 30.35 1015 TYR D C 1
ATOM 6271 O O . TYR D 1 20 ? -2.765 -53.433 -11.347 1.00 30.70 1015 TYR D O 1
ATOM 6280 N N . SER D 1 21 ? -4.688 -54.189 -10.469 1.00 27.56 1016 SER D N 1
ATOM 6281 C CA . SER D 1 21 ? -4.594 -55.454 -11.172 1.00 26.05 1016 SER D CA 1
ATOM 6282 C C . SER D 1 21 ? -5.309 -55.259 -12.505 1.00 28.38 1016 SER D C 1
ATOM 6283 O O . SER D 1 21 ? -6.035 -54.271 -12.686 1.00 28.47 1016 SER D O 1
ATOM 6286 N N . THR D 1 22 ? -5.102 -56.188 -13.435 1.00 29.05 1017 THR D N 1
ATOM 6287 C CA . THR D 1 22 ? -5.754 -56.113 -14.737 1.00 29.86 1017 THR D CA 1
ATOM 6288 C C . THR D 1 22 ? -7.263 -55.970 -14.516 1.00 33.86 1017 THR D C 1
ATOM 6289 O O . THR D 1 22 ? -7.960 -55.235 -15.228 1.00 32.65 1017 THR D O 1
ATOM 6293 N N . GLU D 1 23 ? -7.761 -56.671 -13.509 1.00 38.92 1018 GLU D N 1
ATOM 6294 C CA . GLU D 1 23 ? -9.173 -56.607 -13.197 1.00 44.07 1018 GLU D CA 1
ATOM 6295 C C . GLU D 1 23 ? -9.524 -55.177 -12.806 1.00 42.51 1018 GLU D C 1
ATOM 6296 O O . GLU D 1 23 ? -10.327 -54.521 -13.471 1.00 44.05 1018 GLU D O 1
ATOM 6302 N N . GLN D 1 24 ? -8.903 -54.688 -11.738 1.00 40.34 1019 GLN D N 1
ATOM 6303 C CA . GLN D 1 24 ? -9.162 -53.331 -11.256 1.00 37.63 1019 GLN D CA 1
ATOM 6304 C C . GLN D 1 24 ? -9.175 -52.313 -12.396 1.00 36.75 1019 GLN D C 1
ATOM 6305 O O . GLN D 1 24 ? -10.125 -51.542 -12.526 1.00 36.24 1019 GLN D O 1
ATOM 6311 N N . LEU D 1 25 ? -8.124 -52.315 -13.212 1.00 33.09 1020 LEU D N 1
ATOM 6312 C CA . LEU D 1 25 ? -8.037 -51.411 -14.347 1.00 30.98 1020 LEU D CA 1
ATOM 6313 C C . LEU D 1 25 ? -9.307 -51.479 -15.171 1.00 28.46 1020 LEU D C 1
ATOM 6314 O O . LEU D 1 25 ? -9.930 -50.459 -15.467 1.00 28.08 1020 LEU D O 1
ATOM 6319 N N . ARG D 1 26 ? -9.692 -52.688 -15.550 1.00 27.05 1021 ARG D N 1
ATOM 6320 C CA . ARG D 1 26 ? -10.902 -52.854 -16.339 1.00 27.81 1021 ARG D CA 1
ATOM 6321 C C . ARG D 1 26 ? -12.121 -52.296 -15.604 1.00 28.72 1021 ARG D C 1
ATOM 6322 O O . ARG D 1 26 ? -12.958 -51.615 -16.197 1.00 27.56 1021 ARG D O 1
ATOM 6330 N N . ASP D 1 27 ? -12.214 -52.601 -14.313 1.00 30.90 1022 ASP D N 1
ATOM 6331 C CA . ASP D 1 27 ? -13.332 -52.147 -13.506 1.00 35.32 1022 ASP D CA 1
ATOM 6332 C C . ASP D 1 27 ? -13.478 -50.635 -13.469 1.00 34.17 1022 ASP D C 1
ATOM 6333 O O . ASP D 1 27 ? -14.593 -50.110 -13.474 1.00 34.65 1022 ASP D O 1
ATOM 6338 N N . GLU D 1 28 ? -12.358 -49.927 -13.440 1.00 33.30 1023 GLU D N 1
ATOM 6339 C CA . GLU D 1 28 ? -12.415 -48.477 -13.375 1.00 32.38 1023 GLU D CA 1
ATOM 6340 C C . GLU D 1 28 ? -12.408 -47.742 -14.705 1.00 32.69 1023 GLU D C 1
ATOM 6341 O O . GLU D 1 28 ? -13.123 -46.760 -14.857 1.00 33.72 1023 GLU D O 1
ATOM 6347 N N . PHE D 1 29 ? -11.632 -48.212 -15.675 1.00 31.88 1024 PHE D N 1
ATOM 6348 C CA . PHE D 1 29 ? -11.554 -47.493 -16.941 1.00 31.35 1024 PHE D CA 1
ATOM 6349 C C . PHE D 1 29 ? -12.167 -48.103 -18.192 1.00 33.41 1024 PHE D C 1
ATOM 6350 O O . PHE D 1 29 ? -12.163 -47.469 -19.253 1.00 33.84 1024 PHE D O 1
ATOM 6358 N N . LEU D 1 30 ? -12.699 -49.315 -18.084 1.00 33.67 1025 LEU D N 1
ATOM 6359 C CA . LEU D 1 30 ? -13.300 -49.968 -19.244 1.00 30.79 1025 LEU D CA 1
ATOM 6360 C C . LEU D 1 30 ? -14.816 -50.105 -19.147 1.00 29.97 1025 LEU D C 1
ATOM 6361 O O . LEU D 1 30 ? -15.345 -50.533 -18.127 1.00 28.33 1025 LEU D O 1
ATOM 6366 N N . VAL D 1 31 ? -15.510 -49.727 -20.211 1.00 27.68 1026 VAL D N 1
ATOM 6367 C CA . VAL D 1 31 ? -16.957 -49.870 -20.254 1.00 24.91 1026 VAL D CA 1
ATOM 6368 C C . VAL D 1 31 ? -17.161 -51.007 -21.250 1.00 27.53 1026 VAL D C 1
ATOM 6369 O O . VAL D 1 31 ? -16.964 -50.821 -22.452 1.00 26.95 1026 VAL D O 1
ATOM 6373 N N . GLU D 1 32 ? -17.533 -52.186 -20.752 1.00 28.86 1027 GLU D N 1
ATOM 6374 C CA . GLU D 1 32 ? -17.718 -53.361 -21.607 1.00 30.17 1027 GLU D CA 1
ATOM 6375 C C . GLU D 1 32 ? -18.943 -53.368 -22.515 1.00 30.61 1027 GLU D C 1
ATOM 6376 O O . GLU D 1 32 ? -18.889 -53.913 -23.624 1.00 31.34 1027 GLU D O 1
ATOM 6382 N N . LYS D 1 33 ? -20.044 -52.785 -22.057 1.00 30.89 1028 LYS D N 1
ATOM 6383 C CA . LYS D 1 33 ? -21.239 -52.728 -22.886 1.00 31.14 1028 LYS D CA 1
ATOM 6384 C C . LYS D 1 33 ? -21.644 -51.283 -23.121 1.00 31.04 1028 LYS D C 1
ATOM 6385 O O . LYS D 1 33 ? -21.973 -50.558 -22.186 1.00 31.15 1028 LYS D O 1
ATOM 6391 N N . VAL D 1 34 ? -21.600 -50.860 -24.376 1.00 29.15 1029 VAL D N 1
ATOM 6392 C CA . VAL D 1 34 ? -21.964 -49.497 -24.700 1.00 30.74 1029 VAL D CA 1
ATOM 6393 C C . VAL D 1 34 ? -23.288 -49.445 -25.443 1.00 33.09 1029 VAL D C 1
ATOM 6394 O O . VAL D 1 34 ? -24.115 -48.558 -25.199 1.00 33.74 1029 VAL D O 1
ATOM 6398 N N . PHE D 1 35 ? -23.487 -50.389 -26.358 1.00 33.62 1030 PHE D N 1
ATOM 6399 C CA . PHE D 1 35 ? -24.720 -50.423 -27.123 1.00 34.74 1030 PHE D CA 1
ATOM 6400 C C . PHE D 1 35 ? -25.508 -51.676 -26.845 1.00 36.40 1030 PHE D C 1
ATOM 6401 O O . PHE D 1 35 ? -25.340 -52.677 -27.532 1.00 37.04 1030 PHE D O 1
ATOM 6409 N N . ILE D 1 36 ? -26.354 -51.634 -25.824 1.00 39.22 1031 ILE D N 1
ATOM 6410 C CA . ILE D 1 36 ? -27.187 -52.781 -25.512 1.00 40.78 1031 ILE D CA 1
ATOM 6411 C C . ILE D 1 36 ? -28.572 -52.423 -26.054 1.00 44.82 1031 ILE D C 1
ATOM 6412 O O . ILE D 1 36 ? -29.264 -51.575 -25.500 1.00 43.10 1031 ILE D O 1
ATOM 6417 N N . PRO D 1 37 ? -28.976 -53.065 -27.169 1.00 46.62 1032 PRO D N 1
ATOM 6418 C CA . PRO D 1 37 ? -30.241 -52.898 -27.895 1.00 46.05 1032 PRO D CA 1
ATOM 6419 C C . PRO D 1 37 ? -31.525 -52.849 -27.079 1.00 46.26 1032 PRO D C 1
ATOM 6420 O O . PRO D 1 37 ? -31.787 -53.718 -26.246 1.00 44.78 1032 PRO D O 1
ATOM 6424 N N . GLY D 1 38 ? -32.323 -51.818 -27.348 1.00 43.60 1033 GLY D N 1
ATOM 6425 C CA . GLY D 1 38 ? -33.585 -51.636 -26.660 1.00 42.61 1033 GLY D CA 1
ATOM 6426 C C . GLY D 1 38 ? -33.482 -50.771 -25.416 1.00 41.66 1033 GLY D C 1
ATOM 6427 O O . GLY D 1 38 ? -34.498 -50.428 -24.803 1.00 41.81 1033 GLY D O 1
ATOM 6428 N N . ALA D 1 39 ? -32.257 -50.410 -25.042 1.00 38.94 1034 ALA D N 1
ATOM 6429 C CA . ALA D 1 39 ? -32.031 -49.598 -23.852 1.00 37.26 1034 ALA D CA 1
ATOM 6430 C C . ALA D 1 39 ? -30.909 -48.591 -24.025 1.00 36.62 1034 ALA D C 1
ATOM 6431 O O . ALA D 1 39 ? -30.128 -48.644 -24.986 1.00 35.93 1034 ALA D O 1
ATOM 6433 N N . ILE D 1 40 ? -30.837 -47.655 -23.088 1.00 35.70 1035 ILE D N 1
ATOM 6434 C CA . ILE D 1 40 ? -29.776 -46.668 -23.142 1.00 35.56 1035 ILE D CA 1
ATOM 6435 C C . ILE D 1 40 ? -28.793 -47.087 -22.048 1.00 32.43 1035 ILE D C 1
ATOM 6436 O O . ILE D 1 40 ? -29.184 -47.341 -20.902 1.00 30.82 1035 ILE D O 1
ATOM 6441 N N . SER D 1 41 ? -27.528 -47.218 -22.433 1.00 30.42 1036 SER D N 1
ATOM 6442 C CA . SER D 1 41 ? -26.481 -47.626 -21.515 1.00 25.34 1036 SER D CA 1
ATOM 6443 C C . SER D 1 41 ? -25.541 -46.451 -21.355 1.00 22.75 1036 SER D C 1
ATOM 6444 O O . SER D 1 41 ? -24.808 -46.101 -22.277 1.00 20.57 1036 SER D O 1
ATOM 6447 N N . LEU D 1 42 ? -25.559 -45.840 -20.180 1.00 17.43 1037 LEU D N 1
ATOM 6448 C CA . LEU D 1 42 ? -24.715 -44.685 -19.936 1.00 16.43 1037 LEU D CA 1
ATOM 6449 C C . LEU D 1 42 ? -23.776 -44.835 -18.745 1.00 17.34 1037 LEU D C 1
ATOM 6450 O O . LEU D 1 42 ? -24.026 -45.610 -17.819 1.00 19.09 1037 LEU D O 1
ATOM 6455 N N . THR D 1 43 ? -22.684 -44.086 -18.781 1.00 17.59 1038 THR D N 1
ATOM 6456 C CA . THR D 1 43 ? -21.715 -44.102 -17.707 1.00 17.22 1038 THR D CA 1
ATOM 6457 C C . THR D 1 43 ? -21.315 -42.645 -17.409 1.00 17.96 1038 THR D C 1
ATOM 6458 O O . THR D 1 43 ? -20.971 -41.876 -18.320 1.00 15.10 1038 THR D O 1
ATOM 6462 N N . TYR D 1 44 ? -21.427 -42.276 -16.126 1.00 20.21 1039 TYR D N 1
ATOM 6463 C CA . TYR D 1 44 ? -21.124 -40.939 -15.629 1.00 21.34 1039 TYR D CA 1
ATOM 6464 C C . TYR D 1 44 ? -19.715 -40.951 -15.045 1.00 22.90 1039 TYR D C 1
ATOM 6465 O O . TYR D 1 44 ? -19.470 -41.610 -14.042 1.00 20.96 1039 TYR D O 1
ATOM 6474 N N . THR D 1 45 ? -18.788 -40.231 -15.669 1.00 25.44 1040 THR D N 1
ATOM 6475 C CA . THR D 1 45 ? -17.427 -40.188 -15.155 1.00 31.89 1040 THR D CA 1
ATOM 6476 C C . THR D 1 45 ? -17.178 -38.892 -14.391 1.00 34.05 1040 THR D C 1
ATOM 6477 O O . THR D 1 45 ? -17.482 -37.810 -14.889 1.00 33.44 1040 THR D O 1
ATOM 6481 N N . HIS D 1 46 ? -16.633 -38.996 -13.182 1.00 39.00 1041 HIS D N 1
ATOM 6482 C CA . HIS D 1 46 ? -16.351 -37.808 -12.385 1.00 45.03 1041 HIS D CA 1
ATOM 6483 C C . HIS D 1 46 ? -15.259 -36.967 -13.023 1.00 47.14 1041 HIS D C 1
ATOM 6484 O O . HIS D 1 46 ? -14.966 -35.853 -12.566 1.00 49.79 1041 HIS D O 1
ATOM 6491 N N . ASN D 1 47 ? -14.647 -37.506 -14.073 1.00 51.57 1042 ASN D N 1
ATOM 6492 C CA . ASN D 1 47 ? -13.633 -36.768 -14.805 1.00 52.70 1042 ASN D CA 1
ATOM 6493 C C . ASN D 1 47 ? -14.447 -35.740 -15.575 1.00 50.75 1042 ASN D C 1
ATOM 6494 O O . ASN D 1 47 ? -15.025 -36.052 -16.613 1.00 49.12 1042 ASN D O 1
ATOM 6499 N N . ASP D 1 48 ? -14.531 -34.529 -15.037 1.00 45.25 1043 ASP D N 1
ATOM 6500 C CA . ASP D 1 48 ? -15.270 -33.455 -15.681 1.00 41.63 1043 ASP D CA 1
ATOM 6501 C C . ASP D 1 48 ? -16.770 -33.698 -15.841 1.00 37.94 1043 ASP D C 1
ATOM 6502 O O . ASP D 1 48 ? -17.452 -32.995 -16.597 1.00 35.96 1043 ASP D O 1
ATOM 6507 N N . ARG D 1 49 ? -17.287 -34.697 -15.143 1.00 33.85 1044 ARG D N 1
ATOM 6508 C CA . ARG D 1 49 ? -18.721 -34.972 -15.192 1.00 31.38 1044 ARG D CA 1
ATOM 6509 C C . ARG D 1 49 ? -19.317 -35.308 -16.550 1.00 29.33 1044 ARG D C 1
ATOM 6510 O O . ARG D 1 49 ? -20.485 -35.005 -16.808 1.00 28.35 1044 ARG D O 1
ATOM 6518 N N . MET D 1 50 ? -18.533 -35.936 -17.416 1.00 30.33 1045 MET D N 1
ATOM 6519 C CA . MET D 1 50 ? -19.048 -36.320 -18.722 1.00 30.76 1045 MET D CA 1
ATOM 6520 C C . MET D 1 50 ? -19.893 -37.576 -18.567 1.00 31.68 1045 MET D C 1
ATOM 6521 O O . MET D 1 50 ? -19.532 -38.489 -17.817 1.00 30.81 1045 MET D O 1
ATOM 6526 N N . ILE D 1 51 ? -21.031 -37.616 -19.250 1.00 31.98 1046 ILE D N 1
ATOM 6527 C CA . ILE D 1 51 ? -21.875 -38.803 -19.204 1.00 33.86 1046 ILE D CA 1
ATOM 6528 C C . ILE D 1 51 ? -21.911 -39.252 -20.658 1.00 34.39 1046 ILE D C 1
ATOM 6529 O O . ILE D 1 51 ? -22.325 -38.506 -21.543 1.00 34.85 1046 ILE D O 1
ATOM 6534 N N . PHE D 1 52 ? -21.422 -40.459 -20.904 1.00 37.64 1047 PHE D N 1
ATOM 6535 C CA . PHE D 1 52 ? -21.380 -41.001 -22.255 1.00 38.76 1047 PHE D CA 1
ATOM 6536 C C . PHE D 1 52 ? -21.936 -42.411 -22.271 1.00 39.94 1047 PHE D C 1
ATOM 6537 O O . PHE D 1 52 ? -22.145 -43.029 -21.226 1.00 38.62 1047 PHE D O 1
ATOM 6545 N N . GLY D 1 53 ? -22.155 -42.923 -23.470 1.00 38.32 1048 GLY D N 1
ATOM 6546 C CA . GLY D 1 53 ? -22.693 -44.258 -23.598 1.00 38.99 1048 GLY D CA 1
ATOM 6547 C C . GLY D 1 53 ? -23.497 -44.391 -24.871 1.00 35.74 1048 GLY D C 1
ATOM 6548 O O . GLY D 1 53 ? -23.462 -43.522 -25.743 1.00 36.61 1048 GLY D O 1
ATOM 6549 N N . GLY D 1 54 ? -24.239 -45.481 -24.979 1.00 34.40 1049 GLY D N 1
ATOM 6550 C CA . GLY D 1 54 ? -25.013 -45.681 -26.179 1.00 32.45 1049 GLY D CA 1
ATOM 6551 C C . GLY D 1 54 ? -26.493 -45.915 -25.997 1.00 32.94 1049 GLY D C 1
ATOM 6552 O O . GLY D 1 54 ? -26.917 -46.742 -25.183 1.00 32.89 1049 GLY D O 1
ATOM 6553 N N . VAL D 1 55 ? -27.285 -45.158 -26.750 1.00 29.02 1050 VAL D N 1
ATOM 6554 C CA . VAL D 1 55 ? -28.734 -45.310 -26.733 1.00 29.28 1050 VAL D CA 1
ATOM 6555 C C . VAL D 1 55 ? -29.023 -45.913 -28.091 1.00 30.22 1050 VAL D C 1
ATOM 6556 O O . VAL D 1 55 ? -28.927 -45.241 -29.126 1.00 29.76 1050 VAL D O 1
ATOM 6560 N N . THR D 1 56 ? -29.321 -47.208 -28.070 1.00 34.42 1051 THR D N 1
ATOM 6561 C CA . THR D 1 56 ? -29.605 -47.974 -29.273 1.00 36.47 1051 THR D CA 1
ATOM 6562 C C . THR D 1 56 ? -31.058 -48.452 -29.260 1.00 37.57 1051 THR D C 1
ATOM 6563 O O . THR D 1 56 ? -31.366 -49.540 -28.766 1.00 36.63 1051 THR D O 1
ATOM 6567 N N . PRO D 1 57 ? -31.974 -47.633 -29.815 1.00 38.01 1052 PRO D N 1
ATOM 6568 C CA . PRO D 1 57 ? -33.409 -47.931 -29.877 1.00 37.37 1052 PRO D CA 1
ATOM 6569 C C . PRO D 1 57 ? -33.751 -49.022 -30.877 1.00 39.55 1052 PRO D C 1
ATOM 6570 O O . PRO D 1 57 ? -33.129 -49.135 -31.941 1.00 40.47 1052 PRO D O 1
ATOM 6574 N N . THR D 1 58 ? -34.747 -49.829 -30.535 1.00 41.28 1053 THR D N 1
ATOM 6575 C CA . THR D 1 58 ? -35.155 -50.899 -31.430 1.00 40.58 1053 THR D CA 1
ATOM 6576 C C . THR D 1 58 ? -36.635 -50.845 -31.771 1.00 42.68 1053 THR D C 1
ATOM 6577 O O . THR D 1 58 ? -37.040 -50.399 -32.850 1.00 40.54 1053 THR D O 1
ATOM 6581 N N . THR D 1 59 ? -37.434 -51.289 -30.818 1.00 43.89 1054 THR D N 1
ATOM 6582 C CA . THR D 1 59 ? -38.868 -51.359 -30.992 1.00 44.18 1054 THR D CA 1
ATOM 6583 C C . THR D 1 59 ? -39.623 -50.247 -30.268 1.00 50.37 1054 THR D C 1
ATOM 6584 O O . THR D 1 59 ? -40.843 -50.250 -30.226 1.00 48.44 1054 THR D O 1
ATOM 6588 N N . GLU D 1 60 ? -38.900 -49.281 -29.726 1.00 54.51 1055 GLU D N 1
ATOM 6589 C CA . GLU D 1 60 ? -39.535 -48.184 -29.009 1.00 58.69 1055 GLU D CA 1
ATOM 6590 C C . GLU D 1 60 ? -38.571 -47.014 -28.932 1.00 58.95 1055 GLU D C 1
ATOM 6591 O O . GLU D 1 60 ? -37.431 -47.188 -28.503 1.00 60.69 1055 GLU D O 1
ATOM 6597 N N . GLU D 1 61 ? -39.009 -45.826 -29.340 1.00 59.38 1056 GLU D N 1
ATOM 6598 C CA . GLU D 1 61 ? -38.107 -44.684 -29.290 1.00 59.82 1056 GLU D CA 1
ATOM 6599 C C . GLU D 1 61 ? -37.606 -44.493 -27.861 1.00 56.89 1056 GLU D C 1
ATOM 6600 O O . GLU D 1 61 ? -38.333 -44.761 -26.902 1.00 54.88 1056 GLU D O 1
ATOM 6606 N N . LEU D 1 62 ? -36.356 -44.049 -27.728 1.00 51.57 1057 LEU D N 1
ATOM 6607 C CA . LEU D 1 62 ? -35.747 -43.838 -26.421 1.00 47.64 1057 LEU D CA 1
ATOM 6608 C C . LEU D 1 62 ? -35.386 -42.381 -26.156 1.00 44.42 1057 LEU D C 1
ATOM 6609 O O . LEU D 1 62 ? -35.107 -41.605 -27.083 1.00 43.66 1057 LEU D O 1
ATOM 6614 N N . GLU D 1 63 ? -35.412 -42.020 -24.878 1.00 43.07 1058 GLU D N 1
ATOM 6615 C CA . GLU D 1 63 ? -35.068 -40.678 -24.431 1.00 41.22 1058 GLU D CA 1
ATOM 6616 C C . GLU D 1 63 ? -34.375 -40.776 -23.075 1.00 41.34 1058 GLU D C 1
ATOM 6617 O O . GLU D 1 63 ? -34.843 -41.463 -22.171 1.00 42.44 1058 GLU D O 1
ATOM 6623 N N . ILE D 1 64 ? -33.237 -40.108 -22.945 1.00 41.68 1059 ILE D N 1
ATOM 6624 C CA . ILE D 1 64 ? -32.483 -40.112 -21.698 1.00 41.60 1059 ILE D CA 1
ATOM 6625 C C . ILE D 1 64 ? -33.234 -39.224 -20.715 1.00 40.79 1059 ILE D C 1
ATOM 6626 O O . ILE D 1 64 ? -33.264 -38.008 -20.874 1.00 40.83 1059 ILE D O 1
ATOM 6631 N N . ILE D 1 65 ? -33.875 -39.829 -19.720 1.00 41.12 1060 ILE D N 1
ATOM 6632 C CA . ILE D 1 65 ? -34.614 -39.044 -18.733 1.00 40.74 1060 ILE D CA 1
ATOM 6633 C C . ILE D 1 65 ? -33.818 -38.993 -17.441 1.00 38.23 1060 ILE D C 1
ATOM 6634 O O . ILE D 1 65 ? -33.685 -39.990 -16.727 1.00 37.76 1060 ILE D O 1
ATOM 6639 N N . LEU D 1 66 ? -33.274 -37.812 -17.166 1.00 35.37 1061 LEU D N 1
ATOM 6640 C CA . LEU D 1 66 ? -32.462 -37.569 -15.987 1.00 33.33 1061 LEU D CA 1
ATOM 6641 C C . LEU D 1 66 ? -32.803 -36.185 -15.458 1.00 34.18 1061 LEU D C 1
ATOM 6642 O O . LEU D 1 66 ? -32.909 -35.233 -16.235 1.00 33.27 1061 LEU D O 1
ATOM 6647 N N . ASP D 1 67 ? -32.996 -36.078 -14.144 1.00 36.53 1062 ASP D N 1
ATOM 6648 C CA . ASP D 1 67 ? -33.312 -34.796 -13.515 1.00 40.84 1062 ASP D CA 1
ATOM 6649 C C . ASP D 1 67 ? -32.857 -34.759 -12.064 1.00 42.26 1062 ASP D C 1
ATOM 6650 O O . ASP D 1 67 ? -31.904 -34.052 -11.725 1.00 43.33 1062 ASP D O 1
ATOM 6655 N N . LYS D 1 68 ? -33.536 -35.513 -11.209 1.00 46.28 1063 LYS D N 1
ATOM 6656 C CA . LYS D 1 68 ? -33.173 -35.562 -9.801 1.00 51.91 1063 LYS D CA 1
ATOM 6657 C C . LYS D 1 68 ? -31.725 -36.041 -9.658 1.00 51.07 1063 LYS D C 1
ATOM 6658 O O . LYS D 1 68 ? -30.962 -35.523 -8.842 1.00 51.70 1063 LYS D O 1
ATOM 6664 N N . GLU D 1 69 ? -31.353 -37.023 -10.470 1.00 49.86 1064 GLU D N 1
ATOM 6665 C CA . GLU D 1 69 ? -30.009 -37.573 -10.450 1.00 47.97 1064 GLU D CA 1
ATOM 6666 C C . GLU D 1 69 ? -28.959 -36.493 -10.699 1.00 47.49 1064 GLU D C 1
ATOM 6667 O O . GLU D 1 69 ? -27.837 -36.599 -10.214 1.00 48.46 1064 GLU D O 1
ATOM 6673 N N . LEU D 1 70 ? -29.321 -35.456 -11.452 1.00 47.86 1065 LEU D N 1
ATOM 6674 C CA . LEU D 1 70 ? -28.389 -34.376 -11.766 1.00 46.32 1065 LEU D CA 1
ATOM 6675 C C . LEU D 1 70 ? -28.823 -33.039 -11.190 1.00 47.29 1065 LEU D C 1
ATOM 6676 O O . LEU D 1 70 ? -28.384 -31.988 -11.658 1.00 47.72 1065 LEU D O 1
ATOM 6681 N N . GLY D 1 71 ? -29.687 -33.074 -10.184 1.00 45.53 1066 GLY D N 1
ATOM 6682 C CA . GLY D 1 71 ? -30.146 -31.836 -9.582 1.00 47.20 1066 GLY D CA 1
ATOM 6683 C C . GLY D 1 71 ? -30.699 -30.820 -10.574 1.00 47.65 1066 GLY D C 1
ATOM 6684 O O . GLY D 1 71 ? -30.405 -29.627 -10.483 1.00 45.25 1066 GLY D O 1
ATOM 6685 N N . VAL D 1 72 ? -31.500 -31.294 -11.523 1.00 45.49 1067 VAL D N 1
ATOM 6686 C CA . VAL D 1 72 ? -32.111 -30.437 -12.530 1.00 46.10 1067 VAL D CA 1
ATOM 6687 C C . VAL D 1 72 ? -33.483 -30.989 -12.885 1.00 48.03 1067 VAL D C 1
ATOM 6688 O O . VAL D 1 72 ? -33.852 -32.072 -12.443 1.00 50.19 1067 VAL D O 1
ATOM 6692 N N . ASP D 1 73 ? -34.235 -30.246 -13.689 1.00 52.26 1068 ASP D N 1
ATOM 6693 C CA . ASP D 1 73 ? -35.574 -30.665 -14.086 1.00 53.37 1068 ASP D CA 1
ATOM 6694 C C . ASP D 1 73 ? -35.562 -31.587 -15.299 1.00 55.45 1068 ASP D C 1
ATOM 6695 O O . ASP D 1 73 ? -36.410 -32.468 -15.422 1.00 56.72 1068 ASP D O 1
ATOM 6700 N N . TYR D 1 74 ? -34.603 -31.388 -16.197 1.00 55.18 1069 TYR D N 1
ATOM 6701 C CA . TYR D 1 74 ? -34.500 -32.231 -17.385 1.00 53.56 1069 TYR D CA 1
ATOM 6702 C C . TYR D 1 74 ? -33.054 -32.382 -17.864 1.00 54.52 1069 TYR D C 1
ATOM 6703 O O . TYR D 1 74 ? -32.243 -31.457 -17.758 1.00 55.50 1069 TYR D O 1
ATOM 6712 N N . PHE D 1 75 ? -32.753 -33.567 -18.386 1.00 51.38 1070 PHE D N 1
ATOM 6713 C CA . PHE D 1 75 ? -31.426 -33.934 -18.868 1.00 46.19 1070 PHE D CA 1
ATOM 6714 C C . PHE D 1 75 ? -30.485 -32.843 -19.350 1.00 44.03 1070 PHE D C 1
ATOM 6715 O O . PHE D 1 75 ? -29.364 -32.734 -18.863 1.00 42.20 1070 PHE D O 1
ATOM 6723 N N . LEU D 1 76 ? -30.925 -32.031 -20.299 1.00 39.51 1071 LEU D N 1
ATOM 6724 C CA . LEU D 1 76 ? -30.040 -31.009 -20.839 1.00 37.19 1071 LEU D CA 1
ATOM 6725 C C . LEU D 1 76 ? -30.236 -29.596 -20.326 1.00 37.09 1071 LEU D C 1
ATOM 6726 O O . LEU D 1 76 ? -29.773 -28.641 -20.954 1.00 36.77 1071 LEU D O 1
ATOM 6731 N N . GLU D 1 77 ? -30.898 -29.449 -19.182 1.00 39.52 1072 GLU D N 1
ATOM 6732 C CA . GLU D 1 77 ? -31.131 -28.115 -18.633 1.00 41.35 1072 GLU D CA 1
ATOM 6733 C C . GLU D 1 77 ? -29.827 -27.324 -18.541 1.00 39.46 1072 GLU D C 1
ATOM 6734 O O . GLU D 1 77 ? -29.798 -26.122 -18.820 1.00 38.79 1072 GLU D O 1
ATOM 6740 N N . ARG D 1 78 ? -28.746 -28.000 -18.159 1.00 37.46 1073 ARG D N 1
ATOM 6741 C CA . ARG D 1 78 ? -27.454 -27.335 -18.034 1.00 35.23 1073 ARG D CA 1
ATOM 6742 C C . ARG D 1 78 ? -26.329 -28.120 -18.697 1.00 34.25 1073 ARG D C 1
ATOM 6743 O O . ARG D 1 78 ? -25.185 -28.084 -18.251 1.00 35.04 1073 ARG D O 1
ATOM 6751 N N . ARG D 1 79 ? -26.654 -28.812 -19.780 1.00 33.16 1074 ARG D N 1
ATOM 6752 C CA . ARG D 1 79 ? -25.665 -29.610 -20.491 1.00 32.85 1074 ARG D CA 1
ATOM 6753 C C . ARG D 1 79 ? -25.822 -29.541 -22.010 1.00 32.29 1074 ARG D C 1
ATOM 6754 O O . ARG D 1 79 ? -26.910 -29.249 -22.527 1.00 31.45 1074 ARG D O 1
ATOM 6762 N N . GLU D 1 80 ? -24.722 -29.798 -22.715 1.00 29.96 1075 GLU D N 1
ATOM 6763 C CA . GLU D 1 80 ? -24.741 -29.843 -24.168 1.00 29.42 1075 GLU D CA 1
ATOM 6764 C C . GLU D 1 80 ? -24.488 -31.314 -24.477 1.00 30.06 1075 GLU D C 1
ATOM 6765 O O . GLU D 1 80 ? -23.976 -32.056 -23.629 1.00 30.95 1075 GLU D O 1
ATOM 6771 N N . LEU D 1 81 ? -24.856 -31.754 -25.671 1.00 30.77 1076 LEU D N 1
ATOM 6772 C CA . LEU D 1 81 ? -24.666 -33.151 -26.015 1.00 30.16 1076 LEU D CA 1
ATOM 6773 C C . LEU D 1 81 ? -24.330 -33.389 -27.479 1.00 31.07 1076 LEU D C 1
ATOM 6774 O O . LEU D 1 81 ? -24.917 -32.772 -28.360 1.00 30.84 1076 LEU D O 1
ATOM 6779 N N . GLY D 1 82 ? -23.377 -34.287 -27.725 1.00 30.43 1077 GLY D N 1
ATOM 6780 C CA . GLY D 1 82 ? -22.976 -34.611 -29.081 1.00 30.25 1077 GLY D CA 1
ATOM 6781 C C . GLY D 1 82 ? -23.455 -36.012 -29.398 1.00 30.92 1077 GLY D C 1
ATOM 6782 O O . GLY D 1 82 ? -23.484 -36.863 -28.506 1.00 31.23 1077 GLY D O 1
ATOM 6783 N N . VAL D 1 83 ? -23.838 -36.260 -30.650 1.00 31.03 1078 VAL D N 1
ATOM 6784 C CA . VAL D 1 83 ? -24.328 -37.580 -31.038 1.00 29.00 1078 VAL D CA 1
ATOM 6785 C C . VAL D 1 83 ? -23.835 -38.009 -32.399 1.00 29.29 1078 VAL D C 1
ATOM 6786 O O . VAL D 1 83 ? -23.743 -37.190 -33.306 1.00 29.71 1078 VAL D O 1
ATOM 6790 N N . ILE D 1 84 ? -23.534 -39.298 -32.541 1.00 27.23 1079 ILE D N 1
ATOM 6791 C CA . ILE D 1 84 ? -23.100 -39.846 -33.821 1.00 25.45 1079 ILE D CA 1
ATOM 6792 C C . ILE D 1 84 ? -23.675 -41.250 -33.957 1.00 28.34 1079 ILE D C 1
ATOM 6793 O O . ILE D 1 84 ? -23.458 -42.097 -33.097 1.00 28.72 1079 ILE D O 1
ATOM 6798 N N . ASN D 1 85 ? -24.428 -41.490 -35.026 1.00 29.80 1080 ASN D N 1
ATOM 6799 C CA . ASN D 1 85 ? -25.032 -42.796 -35.234 1.00 33.84 1080 ASN D CA 1
ATOM 6800 C C . ASN D 1 85 ? -24.010 -43.766 -35.825 1.00 36.97 1080 ASN D C 1
ATOM 6801 O O . ASN D 1 85 ? -23.497 -43.567 -36.920 1.00 36.84 1080 ASN D O 1
ATOM 6806 N N . ILE D 1 86 ? -23.722 -44.822 -35.078 1.00 41.33 1081 ILE D N 1
ATOM 6807 C CA . ILE D 1 86 ? -22.742 -45.821 -35.478 1.00 45.38 1081 ILE D CA 1
ATOM 6808 C C . ILE D 1 86 ? -23.377 -47.022 -36.166 1.00 46.50 1081 ILE D C 1
ATOM 6809 O O . ILE D 1 86 ? -22.697 -47.762 -36.881 1.00 48.31 1081 ILE D O 1
ATOM 6814 N N . GLY D 1 87 ? -24.682 -47.201 -35.966 1.00 49.12 1082 GLY D N 1
ATOM 6815 C CA . GLY D 1 87 ? -25.371 -48.342 -36.554 1.00 50.65 1082 GLY D CA 1
ATOM 6816 C C . GLY D 1 87 ? -26.252 -48.104 -37.770 1.00 51.25 1082 GLY D C 1
ATOM 6817 O O . GLY D 1 87 ? -25.875 -47.394 -38.707 1.00 51.37 1082 GLY D O 1
ATOM 6818 N N . GLY D 1 88 ? -27.432 -48.722 -37.753 1.00 49.27 1083 GLY D N 1
ATOM 6819 C CA . GLY D 1 88 ? -28.370 -48.583 -38.855 1.00 46.38 1083 GLY D CA 1
ATOM 6820 C C . GLY D 1 88 ? -29.085 -47.244 -38.872 1.00 44.88 1083 GLY D C 1
ATOM 6821 O O . GLY D 1 88 ? -29.002 -46.481 -37.918 1.00 43.28 1083 GLY D O 1
ATOM 6822 N N . PRO D 1 89 ? -29.804 -46.926 -39.953 1.00 43.43 1084 PRO D N 1
ATOM 6823 C CA . PRO D 1 89 ? -30.533 -45.656 -40.070 1.00 40.51 1084 PRO D CA 1
ATOM 6824 C C . PRO D 1 89 ? -31.583 -45.454 -38.985 1.00 39.45 1084 PRO D C 1
ATOM 6825 O O . PRO D 1 89 ? -32.297 -46.377 -38.600 1.00 34.77 1084 PRO D O 1
ATOM 6829 N N . GLY D 1 90 ? -31.669 -44.232 -38.492 1.00 36.89 1085 GLY D N 1
ATOM 6830 C CA . GLY D 1 90 ? -32.629 -43.937 -37.453 1.00 37.49 1085 GLY D CA 1
ATOM 6831 C C . GLY D 1 90 ? -33.164 -42.523 -37.543 1.00 38.02 1085 GLY D C 1
ATOM 6832 O O . GLY D 1 90 ? -33.102 -41.882 -38.601 1.00 39.34 1085 GLY D O 1
ATOM 6833 N N . PHE D 1 91 ? -33.697 -42.037 -36.427 1.00 39.13 1086 PHE D N 1
ATOM 6834 C CA . PHE D 1 91 ? -34.258 -40.696 -36.363 1.00 39.19 1086 PHE D CA 1
ATOM 6835 C C . PHE D 1 91 ? -33.938 -40.065 -35.022 1.00 39.33 1086 PHE D C 1
ATOM 6836 O O . PHE D 1 91 ? -33.786 -40.757 -34.014 1.00 37.45 1086 PHE D O 1
ATOM 6844 N N . ILE D 1 92 ? -33.834 -38.742 -35.023 1.00 39.91 1087 ILE D N 1
ATOM 6845 C CA . ILE D 1 92 ? -33.576 -37.989 -33.808 1.00 42.74 1087 ILE D CA 1
ATOM 6846 C C . ILE D 1 92 ? -34.665 -36.926 -33.781 1.00 44.26 1087 ILE D C 1
ATOM 6847 O O . ILE D 1 92 ? -34.920 -36.255 -34.781 1.00 44.96 1087 ILE D O 1
ATOM 6852 N N . GLU D 1 93 ? -35.330 -36.801 -32.642 1.00 49.86 1088 GLU D N 1
ATOM 6853 C CA . GLU D 1 93 ? -36.396 -35.826 -32.496 1.00 53.73 1088 GLU D CA 1
ATOM 6854 C C . GLU D 1 93 ? -36.009 -34.842 -31.409 1.00 52.80 1088 GLU D C 1
ATOM 6855 O O . GLU D 1 93 ? -36.111 -35.150 -30.219 1.00 52.86 1088 GLU D O 1
ATOM 6861 N N . ILE D 1 94 ? -35.549 -33.667 -31.817 1.00 52.76 1089 ILE D N 1
ATOM 6862 C CA . ILE D 1 94 ? -35.157 -32.649 -30.860 1.00 56.15 1089 ILE D CA 1
ATOM 6863 C C . ILE D 1 94 ? -36.279 -31.617 -30.755 1.00 55.13 1089 ILE D C 1
ATOM 6864 O O . ILE D 1 94 ? -36.507 -30.824 -31.676 1.00 55.46 1089 ILE D O 1
ATOM 6869 N N . ASP D 1 95 ? -36.991 -31.674 -29.623 1.00 55.31 1090 ASP D N 1
ATOM 6870 C CA . ASP D 1 95 ? -38.125 -30.797 -29.309 1.00 55.17 1090 ASP D CA 1
ATOM 6871 C C . ASP D 1 95 ? -39.179 -30.753 -30.397 1.00 53.70 1090 ASP D C 1
ATOM 6872 O O . ASP D 1 95 ? -39.589 -29.671 -30.815 1.00 55.03 1090 ASP D O 1
ATOM 6877 N N . GLY D 1 96 ? -39.622 -31.925 -30.845 1.00 54.31 1091 GLY D N 1
ATOM 6878 C CA . GLY D 1 96 ? -40.625 -31.984 -31.895 1.00 54.32 1091 GLY D CA 1
ATOM 6879 C C . GLY D 1 96 ? -40.044 -32.238 -33.279 1.00 54.71 1091 GLY D C 1
ATOM 6880 O O . GLY D 1 96 ? -40.515 -33.121 -33.998 1.00 55.36 1091 GLY D O 1
ATOM 6881 N N . ALA D 1 97 ? -39.023 -31.470 -33.659 1.00 52.87 1092 ALA D N 1
ATOM 6882 C CA . ALA D 1 97 ? -38.378 -31.626 -34.960 1.00 52.35 1092 ALA D CA 1
ATOM 6883 C C . ALA D 1 97 ? -37.749 -33.014 -35.112 1.00 51.97 1092 ALA D C 1
ATOM 6884 O O . ALA D 1 97 ? -36.775 -33.339 -34.427 1.00 51.74 1092 ALA D O 1
ATOM 6886 N N . LYS D 1 98 ? -38.303 -33.824 -36.014 1.00 49.59 1093 LYS D N 1
ATOM 6887 C CA . LYS D 1 98 ? -37.805 -35.182 -36.248 1.00 48.32 1093 LYS D CA 1
ATOM 6888 C C . LYS D 1 98 ? -37.007 -35.233 -37.547 1.00 50.96 1093 LYS D C 1
ATOM 6889 O O . LYS D 1 98 ? -37.527 -34.933 -38.617 1.00 51.68 1093 LYS D O 1
ATOM 6895 N N . GLU D 1 99 ? -35.735 -35.600 -37.451 1.00 54.89 1094 GLU D N 1
ATOM 6896 C CA . GLU D 1 99 ? -34.884 -35.685 -38.630 1.00 57.30 1094 GLU D CA 1
ATOM 6897 C C . GLU D 1 99 ? -34.418 -37.109 -38.847 1.00 59.17 1094 GLU D C 1
ATOM 6898 O O . GLU D 1 99 ? -34.695 -37.997 -38.044 1.00 59.74 1094 GLU D O 1
ATOM 6904 N N . THR D 1 100 ? -33.696 -37.323 -39.938 1.00 59.26 1095 THR D N 1
ATOM 6905 C CA . THR D 1 100 ? -33.180 -38.644 -40.231 1.00 60.34 1095 THR D CA 1
ATOM 6906 C C . THR D 1 100 ? -31.707 -38.690 -39.857 1.00 59.61 1095 THR D C 1
ATOM 6907 O O . THR D 1 100 ? -30.934 -37.790 -40.190 1.00 60.06 1095 THR D O 1
ATOM 6911 N N . MET D 1 101 ? -31.333 -39.741 -39.143 1.00 57.18 1096 MET D N 1
ATOM 6912 C CA . MET D 1 101 ? -29.961 -39.948 -38.703 1.00 55.12 1096 MET D CA 1
ATOM 6913 C C . MET D 1 101 ? -29.421 -41.228 -39.338 1.00 52.32 1096 MET D C 1
ATOM 6914 O O . MET D 1 101 ? -29.702 -42.344 -38.878 1.00 51.09 1096 MET D O 1
ATOM 6919 N N . LYS D 1 102 ? -28.659 -41.058 -40.411 1.00 51.36 1097 LYS D N 1
ATOM 6920 C CA . LYS D 1 102 ? -28.075 -42.187 -41.115 1.00 49.69 1097 LYS D CA 1
ATOM 6921 C C . LYS D 1 102 ? -26.717 -42.449 -40.466 1.00 46.02 1097 LYS D C 1
ATOM 6922 O O . LYS D 1 102 ? -26.181 -41.580 -39.777 1.00 45.13 1097 LYS D O 1
ATOM 6928 N N . LYS D 1 103 ? -26.160 -43.640 -40.663 1.00 41.96 1098 LYS D N 1
ATOM 6929 C CA . LYS D 1 103 ? -24.856 -43.931 -40.087 1.00 38.23 1098 LYS D CA 1
ATOM 6930 C C . LYS D 1 103 ? -23.889 -42.806 -40.430 1.00 38.30 1098 LYS D C 1
ATOM 6931 O O . LYS D 1 103 ? -23.899 -42.281 -41.542 1.00 37.18 1098 LYS D O 1
ATOM 6937 N N . GLN D 1 104 ? -23.058 -42.441 -39.463 1.00 38.98 1099 GLN D N 1
ATOM 6938 C CA . GLN D 1 104 ? -22.067 -41.385 -39.621 1.00 41.11 1099 GLN D CA 1
ATOM 6939 C C . GLN D 1 104 ? -22.677 -39.996 -39.498 1.00 42.19 1099 GLN D C 1
ATOM 6940 O O . GLN D 1 104 ? -21.963 -38.998 -39.574 1.00 43.92 1099 GLN D O 1
ATOM 6946 N N . ASP D 1 105 ? -23.994 -39.922 -39.328 1.00 42.99 1100 ASP D N 1
ATOM 6947 C CA . ASP D 1 105 ? -24.651 -38.629 -39.166 1.00 43.77 1100 ASP D CA 1
ATOM 6948 C C . ASP D 1 105 ? -24.456 -38.243 -37.722 1.00 42.62 1100 ASP D C 1
ATOM 6949 O O . ASP D 1 105 ? -24.499 -39.102 -36.848 1.00 45.59 1100 ASP D O 1
ATOM 6954 N N . GLY D 1 106 ? -24.241 -36.957 -37.466 1.00 40.44 1101 GLY D N 1
ATOM 6955 C CA . GLY D 1 106 ? -24.021 -36.517 -36.100 1.00 37.28 1101 GLY D CA 1
ATOM 6956 C C . GLY D 1 106 ? -24.898 -35.351 -35.723 1.00 35.36 1101 GLY D C 1
ATOM 6957 O O . GLY D 1 106 ? -25.712 -34.901 -36.523 1.00 34.09 1101 GLY D O 1
ATOM 6958 N N . TYR D 1 107 ? -24.730 -34.847 -34.510 1.00 33.33 1102 TYR D N 1
ATOM 6959 C CA . TYR D 1 107 ? -25.551 -33.734 -34.062 1.00 34.21 1102 TYR D CA 1
ATOM 6960 C C . TYR D 1 107 ? -25.045 -33.058 -32.793 1.00 31.47 1102 TYR D C 1
ATOM 6961 O O . TYR D 1 107 ? -24.651 -33.725 -31.836 1.00 28.90 1102 TYR D O 1
ATOM 6970 N N . TYR D 1 108 ? -25.039 -31.730 -32.798 1.00 30.05 1103 TYR D N 1
ATOM 6971 C CA . TYR D 1 108 ? -24.643 -30.984 -31.618 1.00 29.52 1103 TYR D CA 1
ATOM 6972 C C . TYR D 1 108 ? -25.911 -30.376 -31.033 1.00 28.10 1103 TYR D C 1
ATOM 6973 O O . TYR D 1 108 ? -26.531 -29.512 -31.650 1.00 27.92 1103 TYR D O 1
ATOM 6982 N N . ILE D 1 109 ? -26.299 -30.821 -29.849 1.00 30.40 1104 ILE D N 1
ATOM 6983 C CA . ILE D 1 109 ? -27.490 -30.280 -29.224 1.00 30.49 1104 ILE D CA 1
ATOM 6984 C C . ILE D 1 109 ? -27.064 -29.442 -28.021 1.00 33.16 1104 ILE D C 1
ATOM 6985 O O . ILE D 1 109 ? -26.262 -29.883 -27.190 1.00 29.13 1104 ILE D O 1
ATOM 6990 N N . GLY D 1 110 ? -27.599 -28.227 -27.937 1.00 31.08 1105 GLY D N 1
ATOM 6991 C CA . GLY D 1 110 ? -27.221 -27.338 -26.861 1.00 34.39 1105 GLY D CA 1
ATOM 6992 C C . GLY D 1 110 ? -28.079 -27.291 -25.616 1.00 35.86 1105 GLY D C 1
ATOM 6993 O O . GLY D 1 110 ? -29.159 -27.891 -25.517 1.00 34.35 1105 GLY D O 1
ATOM 6994 N N . LYS D 1 111 ? -27.559 -26.543 -24.653 1.00 36.88 1106 LYS D N 1
ATOM 6995 C CA . LYS D 1 111 ? -28.186 -26.332 -23.361 1.00 37.60 1106 LYS D CA 1
ATOM 6996 C C . LYS D 1 111 ? -29.668 -25.946 -23.445 1.00 40.01 1106 LYS D C 1
ATOM 6997 O O . LYS D 1 111 ? -30.078 -25.171 -24.307 1.00 41.66 1106 LYS D O 1
ATOM 7003 N N . GLU D 1 112 ? -30.463 -26.514 -22.543 1.00 45.19 1107 GLU D N 1
ATOM 7004 C CA . GLU D 1 112 ? -31.891 -26.229 -22.440 1.00 47.31 1107 GLU D CA 1
ATOM 7005 C C . GLU D 1 112 ? -32.862 -26.864 -23.431 1.00 46.54 1107 GLU D C 1
ATOM 7006 O O . GLU D 1 112 ? -34.050 -26.550 -23.397 1.00 43.87 1107 GLU D O 1
ATOM 7012 N N . THR D 1 113 ? -32.397 -27.740 -24.316 1.00 42.68 1108 THR D N 1
ATOM 7013 C CA . THR D 1 113 ? -33.355 -28.382 -25.222 1.00 44.55 1108 THR D CA 1
ATOM 7014 C C . THR D 1 113 ? -34.073 -29.426 -24.354 1.00 44.87 1108 THR D C 1
ATOM 7015 O O . THR D 1 113 ? -33.427 -30.267 -23.721 1.00 44.13 1108 THR D O 1
ATOM 7019 N N . LYS D 1 114 ? -35.401 -29.359 -24.316 1.00 47.16 1109 LYS D N 1
ATOM 7020 C CA . LYS D 1 114 ? -36.199 -30.246 -23.475 1.00 47.57 1109 LYS D CA 1
ATOM 7021 C C . LYS D 1 114 ? -36.199 -31.754 -23.742 1.00 45.84 1109 LYS D C 1
ATOM 7022 O O . LYS D 1 114 ? -35.914 -32.544 -22.829 1.00 46.33 1109 LYS D O 1
ATOM 7028 N N . HIS D 1 115 ? -36.534 -32.169 -24.962 1.00 45.90 1110 HIS D N 1
ATOM 7029 C CA . HIS D 1 115 ? -36.581 -33.602 -25.257 1.00 45.65 1110 HIS D CA 1
ATOM 7030 C C . HIS D 1 115 ? -35.835 -34.039 -26.506 1.00 47.14 1110 HIS D C 1
ATOM 7031 O O . HIS D 1 115 ? -36.124 -33.554 -27.598 1.00 47.42 1110 HIS D O 1
ATOM 7038 N N . VAL D 1 116 ? -34.887 -34.964 -26.350 1.00 44.00 1111 VAL D N 1
ATOM 7039 C CA . VAL D 1 116 ? -34.145 -35.491 -27.491 1.00 43.88 1111 VAL D CA 1
ATOM 7040 C C . VAL D 1 116 ? -34.481 -36.968 -27.546 1.00 44.72 1111 VAL D C 1
ATOM 7041 O O . VAL D 1 116 ? -34.008 -37.746 -26.715 1.00 44.84 1111 VAL D O 1
ATOM 7045 N N . ARG D 1 117 ? -35.300 -37.352 -28.522 1.00 48.19 1112 ARG D N 1
ATOM 7046 C CA . ARG D 1 117 ? -35.717 -38.743 -28.641 1.00 50.55 1112 ARG D CA 1
ATOM 7047 C C . ARG D 1 117 ? -35.088 -39.487 -29.811 1.00 44.88 1112 ARG D C 1
ATOM 7048 O O . ARG D 1 117 ? -35.072 -38.995 -30.938 1.00 43.66 1112 ARG D O 1
ATOM 7056 N N . PHE D 1 118 ? -34.582 -40.685 -29.522 1.00 40.64 1113 PHE D N 1
ATOM 7057 C CA . PHE D 1 118 ? -33.907 -41.506 -30.518 1.00 39.54 1113 PHE D CA 1
ATOM 7058 C C . PHE D 1 118 ? -34.748 -42.691 -30.965 1.00 39.22 1113 PHE D C 1
ATOM 7059 O O . PHE D 1 118 ? -35.419 -43.322 -30.147 1.00 38.36 1113 PHE D O 1
ATOM 7067 N N . SER D 1 119 ? -34.678 -43.004 -32.260 1.00 39.80 1114 SER D N 1
ATOM 7068 C CA . SER D 1 119 ? -35.441 -44.110 -32.833 1.00 41.12 1114 SER D CA 1
ATOM 7069 C C . SER D 1 119 ? -34.767 -44.704 -34.066 1.00 41.45 1114 SER D C 1
ATOM 7070 O O . SER D 1 119 ? -34.021 -44.027 -34.771 1.00 39.58 1114 SER D O 1
ATOM 7073 N N . SER D 1 120 ? -35.042 -45.979 -34.315 1.00 43.16 1115 SER D N 1
ATOM 7074 C CA . SER D 1 120 ? -34.482 -46.668 -35.464 1.00 46.31 1115 SER D CA 1
ATOM 7075 C C . SER D 1 120 ? -35.605 -46.922 -36.479 1.00 51.65 1115 SER D C 1
ATOM 7076 O O . SER D 1 120 ? -36.786 -46.848 -36.142 1.00 53.93 1115 SER D O 1
ATOM 7079 N N . GLU D 1 121 ? -35.252 -47.209 -37.727 1.00 57.67 1116 GLU D N 1
ATOM 7080 C CA . GLU D 1 121 ? -36.289 -47.494 -38.706 1.00 61.64 1116 GLU D CA 1
ATOM 7081 C C . GLU D 1 121 ? -36.347 -49.000 -38.955 1.00 63.86 1116 GLU D C 1
ATOM 7082 O O . GLU D 1 121 ? -37.123 -49.469 -39.781 1.00 63.69 1116 GLU D O 1
ATOM 7088 N N . ASN D 1 122 ? -35.532 -49.754 -38.223 1.00 63.24 1117 ASN D N 1
ATOM 7089 C CA . ASN D 1 122 ? -35.498 -51.205 -38.363 1.00 64.64 1117 ASN D CA 1
ATOM 7090 C C . ASN D 1 122 ? -34.906 -51.829 -37.103 1.00 62.09 1117 ASN D C 1
ATOM 7091 O O . ASN D 1 122 ? -33.704 -51.738 -36.859 1.00 62.50 1117 ASN D O 1
ATOM 7096 N N . PRO D 1 123 ? -35.751 -52.474 -36.283 1.00 57.91 1118 PRO D N 1
ATOM 7097 C CA . PRO D 1 123 ? -35.342 -53.125 -35.033 1.00 57.72 1118 PRO D CA 1
ATOM 7098 C C . PRO D 1 123 ? -34.279 -54.211 -35.231 1.00 58.54 1118 PRO D C 1
ATOM 7099 O O . PRO D 1 123 ? -33.509 -54.522 -34.317 1.00 56.64 1118 PRO D O 1
ATOM 7103 N N . ASP D 1 124 ? -34.254 -54.782 -36.428 1.00 60.54 1119 ASP D N 1
ATOM 7104 C CA . ASP D 1 124 ? -33.312 -55.835 -36.773 1.00 64.03 1119 ASP D CA 1
ATOM 7105 C C . ASP D 1 124 ? -31.887 -55.276 -36.923 1.00 61.07 1119 ASP D C 1
ATOM 7106 O O . ASP D 1 124 ? -30.901 -55.943 -36.578 1.00 63.69 1119 ASP D O 1
ATOM 7111 N N . ASN D 1 125 ? -31.792 -54.056 -37.449 1.00 56.75 1120 ASN D N 1
ATOM 7112 C CA . ASN D 1 125 ? -30.518 -53.368 -37.649 1.00 51.07 1120 ASN D CA 1
ATOM 7113 C C . ASN D 1 125 ? -30.693 -51.995 -37.020 1.00 45.92 1120 ASN D C 1
ATOM 7114 O O . ASN D 1 125 ? -30.748 -50.974 -37.712 1.00 43.44 1120 ASN D O 1
ATOM 7119 N N . PRO D 1 126 ? -30.773 -51.956 -35.683 1.00 42.69 1121 PRO D N 1
ATOM 7120 C CA . PRO D 1 126 ? -30.958 -50.720 -34.924 1.00 37.70 1121 PRO D CA 1
ATOM 7121 C C . PRO D 1 126 ? -29.881 -49.674 -35.115 1.00 35.43 1121 PRO D C 1
ATOM 7122 O O . PRO D 1 126 ? -28.749 -49.978 -35.492 1.00 35.70 1121 PRO D O 1
ATOM 7126 N N . ALA D 1 127 ? -30.263 -48.431 -34.863 1.00 35.54 1122 ALA D N 1
ATOM 7127 C CA . ALA D 1 127 ? -29.346 -47.321 -34.953 1.00 35.72 1122 ALA D CA 1
ATOM 7128 C C . ALA D 1 127 ? -28.622 -47.308 -33.618 1.00 36.99 1122 ALA D C 1
ATOM 7129 O O . ALA D 1 127 ? -29.253 -47.416 -32.558 1.00 37.27 1122 ALA D O 1
ATOM 7131 N N . LYS D 1 128 ? -27.301 -47.200 -33.660 1.00 34.46 1123 LYS D N 1
ATOM 7132 C CA . LYS D 1 128 ? -26.531 -47.158 -32.432 1.00 32.84 1123 LYS D CA 1
ATOM 7133 C C . LYS D 1 128 ? -26.083 -45.716 -32.219 1.00 34.73 1123 LYS D C 1
ATOM 7134 O O . LYS D 1 128 ? -25.107 -45.255 -32.819 1.00 34.68 1123 LYS D O 1
ATOM 7140 N N . PHE D 1 129 ? -26.821 -44.996 -31.385 1.00 37.15 1124 PHE D N 1
ATOM 7141 C CA . PHE D 1 129 ? -26.487 -43.609 -31.095 1.00 39.27 1124 PHE D CA 1
ATOM 7142 C C . PHE D 1 129 ? -25.484 -43.497 -29.952 1.00 40.08 1124 PHE D C 1
ATOM 7143 O O . PHE D 1 129 ? -25.787 -43.845 -28.800 1.00 42.11 1124 PHE D O 1
ATOM 7151 N N . TYR D 1 130 ? -24.288 -43.015 -30.271 1.00 38.73 1125 TYR D N 1
ATOM 7152 C CA . TYR D 1 130 ? -23.261 -42.833 -29.257 1.00 36.89 1125 TYR D CA 1
ATOM 7153 C C . TYR D 1 130 ? -23.354 -41.379 -28.806 1.00 36.74 1125 TYR D C 1
ATOM 7154 O O . TYR D 1 130 ? -23.182 -40.463 -29.612 1.00 34.44 1125 TYR D O 1
ATOM 7163 N N . ILE D 1 131 ? -23.642 -41.165 -27.526 1.00 34.18 1126 ILE D N 1
ATOM 7164 C CA . ILE D 1 131 ? -23.764 -39.808 -27.034 1.00 32.09 1126 ILE D CA 1
ATOM 7165 C C . ILE D 1 131 ? -22.707 -39.454 -26.008 1.00 32.22 1126 ILE D C 1
ATOM 7166 O O . ILE D 1 131 ? -22.295 -40.289 -25.208 1.00 33.30 1126 ILE D O 1
ATOM 7171 N N . SER D 1 132 ? -22.264 -38.203 -26.055 1.00 33.17 1127 SER D N 1
ATOM 7172 C CA . SER D 1 132 ? -21.267 -37.684 -25.132 1.00 31.23 1127 SER D CA 1
ATOM 7173 C C . SER D 1 132 ? -21.856 -36.397 -24.596 1.00 32.30 1127 SER D C 1
ATOM 7174 O O . SER D 1 132 ? -21.898 -35.385 -25.299 1.00 32.82 1127 SER D O 1
ATOM 7177 N N . CYS D 1 133 ? -22.320 -36.437 -23.351 1.00 31.74 1128 CYS D N 1
ATOM 7178 C CA . CYS D 1 133 ? -22.937 -35.272 -22.730 1.00 30.91 1128 CYS D CA 1
ATOM 7179 C C . CYS D 1 133 ? -22.030 -34.631 -21.699 1.00 31.47 1128 CYS D C 1
ATOM 7180 O O . CYS D 1 133 ? -21.391 -35.312 -20.901 1.00 29.97 1128 CYS D O 1
ATOM 7183 N N . VAL D 1 134 ? -22.004 -33.309 -21.705 1.00 31.65 1129 VAL D N 1
ATOM 7184 C CA . VAL D 1 134 ? -21.153 -32.551 -20.796 1.00 31.80 1129 VAL D CA 1
ATOM 7185 C C . VAL D 1 134 ? -21.828 -31.270 -20.273 1.00 33.93 1129 VAL D C 1
ATOM 7186 O O . VAL D 1 134 ? -22.695 -30.697 -20.933 1.00 37.47 1129 VAL D O 1
ATOM 7190 N N . PRO D 1 135 ? -21.446 -30.806 -19.076 1.00 35.88 1130 PRO D N 1
ATOM 7191 C CA . PRO D 1 135 ? -22.056 -29.586 -18.528 1.00 36.67 1130 PRO D CA 1
ATOM 7192 C C . PRO D 1 135 ? -21.806 -28.369 -19.403 1.00 37.12 1130 PRO D C 1
ATOM 7193 O O . PRO D 1 135 ? -20.695 -28.171 -19.890 1.00 37.36 1130 PRO D O 1
ATOM 7197 N N . ALA D 1 136 ? -22.843 -27.563 -19.593 1.00 36.21 1131 ALA D N 1
ATOM 7198 C CA . ALA D 1 136 ? -22.742 -26.354 -20.409 1.00 37.43 1131 ALA D CA 1
ATOM 7199 C C . ALA D 1 136 ? -23.409 -25.145 -19.732 1.00 36.90 1131 ALA D C 1
ATOM 7200 O O . ALA D 1 136 ? -24.540 -25.238 -19.249 1.00 36.70 1131 ALA D O 1
ATOM 7202 N N . HIS D 1 137 ? -22.708 -24.015 -19.699 1.00 37.77 1132 HIS D N 1
ATOM 7203 C CA . HIS D 1 137 ? -23.241 -22.805 -19.077 1.00 38.49 1132 HIS D CA 1
ATOM 7204 C C . HIS D 1 137 ? -23.896 -21.860 -20.070 1.00 38.85 1132 HIS D C 1
ATOM 7205 O O . HIS D 1 137 ? -24.678 -20.994 -19.679 1.00 39.20 1132 HIS D O 1
ATOM 7212 N N . HIS D 1 138 ? -23.565 -22.012 -21.348 1.00 38.52 1133 HIS D N 1
ATOM 7213 C CA . HIS D 1 138 ? -24.110 -21.146 -22.383 1.00 40.11 1133 HIS D CA 1
ATOM 7214 C C . HIS D 1 138 ? -24.847 -21.970 -23.421 1.00 37.77 1133 HIS D C 1
ATOM 7215 O O . HIS D 1 138 ? -24.528 -23.130 -23.642 1.00 36.86 1133 HIS D O 1
ATOM 7222 N N . LYS D 1 139 ? -25.843 -21.374 -24.057 1.00 37.47 1134 LYS D N 1
ATOM 7223 C CA . LYS D 1 139 ? -26.607 -22.093 -25.061 1.00 36.42 1134 LYS D CA 1
ATOM 7224 C C . LYS D 1 139 ? -26.246 -21.720 -26.491 1.00 36.64 1134 LYS D C 1
ATOM 7225 O O . LYS D 1 139 ? -26.379 -20.562 -26.903 1.00 36.88 1134 LYS D O 1
ATOM 7231 N N . TYR D 1 140 ? -25.777 -22.709 -27.244 1.00 37.49 1135 TYR D N 1
ATOM 7232 C CA . TYR D 1 140 ? -25.445 -22.501 -28.644 1.00 37.99 1135 TYR D CA 1
ATOM 7233 C C . TYR D 1 140 ? -26.499 -23.233 -29.453 1.00 39.08 1135 TYR D C 1
ATOM 7234 O O . TYR D 1 140 ? -27.187 -24.122 -28.941 1.00 38.99 1135 TYR D O 1
ATOM 7243 N N . PRO D 1 141 ? -26.653 -22.865 -30.730 1.00 38.58 1136 PRO D N 1
ATOM 7244 C CA . PRO D 1 141 ? -27.645 -23.501 -31.601 1.00 37.41 1136 PRO D CA 1
ATOM 7245 C C . PRO D 1 141 ? -27.383 -24.970 -31.899 1.00 37.69 1136 PRO D C 1
ATOM 7246 O O . PRO D 1 141 ? -26.234 -25.395 -31.973 1.00 37.40 1136 PRO D O 1
ATOM 7250 N N . ASN D 1 142 ? -28.455 -25.741 -32.059 1.00 38.68 1137 ASN D N 1
ATOM 7251 C 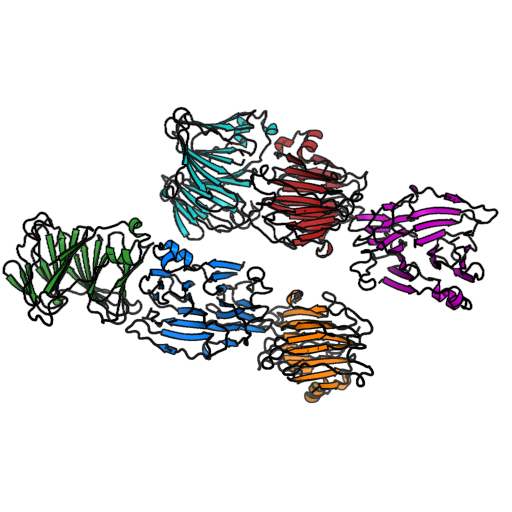CA . ASN D 1 142 ? -28.315 -27.153 -32.386 1.00 39.16 1137 ASN D CA 1
ATOM 7252 C C . ASN D 1 142 ? -27.910 -27.175 -33.855 1.00 39.93 1137 ASN D C 1
ATOM 7253 O O . ASN D 1 142 ? -28.416 -26.384 -34.652 1.00 39.14 1137 ASN D O 1
ATOM 7258 N N . VAL D 1 143 ? -26.993 -28.062 -34.221 1.00 38.92 1138 VAL D N 1
ATOM 7259 C CA . VAL D 1 143 ? -26.565 -28.134 -35.609 1.00 36.76 1138 VAL D CA 1
ATOM 7260 C C . VAL D 1 143 ? -26.345 -29.576 -36.032 1.00 40.82 1138 VAL D C 1
ATOM 7261 O O . VAL D 1 143 ? -25.639 -30.324 -35.359 1.00 41.71 1138 VAL D O 1
ATOM 7265 N N . LYS D 1 144 ? -26.978 -29.972 -37.134 1.00 43.40 1139 LYS D N 1
ATOM 7266 C CA . LYS D 1 144 ? -26.820 -31.326 -37.643 1.00 45.29 1139 LYS D CA 1
ATOM 7267 C C . LYS D 1 144 ? -25.504 -31.432 -38.402 1.00 45.50 1139 LYS D C 1
ATOM 7268 O O . LYS D 1 144 ? -25.095 -30.503 -39.100 1.00 46.39 1139 LYS D O 1
ATOM 7274 N N . ILE D 1 145 ? -24.847 -32.576 -38.257 1.00 46.58 1140 ILE D N 1
ATOM 7275 C CA . ILE D 1 145 ? -23.570 -32.814 -38.903 1.00 47.36 1140 ILE D CA 1
ATOM 7276 C C . ILE D 1 145 ? -23.658 -34.052 -39.779 1.00 45.68 1140 ILE D C 1
ATOM 7277 O O . ILE D 1 145 ? -24.124 -35.110 -39.339 1.00 43.94 1140 ILE D O 1
ATOM 7282 N N . SER D 1 146 ? -23.219 -33.909 -41.025 1.00 45.42 1141 SER D N 1
ATOM 7283 C CA . SER D 1 146 ? -23.215 -35.022 -41.970 1.00 47.47 1141 SER D CA 1
ATOM 7284 C C . SER D 1 146 ? -21.785 -35.223 -42.461 1.00 44.45 1141 SER D C 1
ATOM 7285 O O . SER D 1 146 ? -21.109 -34.259 -42.824 1.00 45.18 1141 SER D O 1
ATOM 7288 N N . ILE D 1 147 ? -21.323 -36.471 -42.446 1.00 46.15 1142 ILE D N 1
ATOM 7289 C CA . ILE D 1 147 ? -19.969 -36.815 -42.897 1.00 45.25 1142 ILE D CA 1
ATOM 7290 C C . ILE D 1 147 ? -19.514 -35.928 -44.065 1.00 43.92 1142 ILE D C 1
ATOM 7291 O O . ILE D 1 147 ? -18.382 -35.437 -44.082 1.00 40.26 1142 ILE D O 1
ATOM 7296 N N . ASP D 1 148 ? -20.413 -35.740 -45.033 1.00 44.92 1143 ASP D N 1
ATOM 7297 C CA . ASP D 1 148 ? -20.162 -34.919 -46.220 1.00 48.18 1143 ASP D CA 1
ATOM 7298 C C . ASP D 1 148 ? -19.513 -33.578 -45.887 1.00 48.68 1143 ASP D C 1
ATOM 7299 O O . ASP D 1 148 ? -18.360 -33.340 -46.243 1.00 49.10 1143 ASP D O 1
ATOM 7304 N N . GLU D 1 149 ? -20.274 -32.706 -45.221 1.00 48.15 1144 GLU D N 1
ATOM 7305 C CA . GLU D 1 149 ? -19.800 -31.379 -44.843 1.00 47.94 1144 GLU D CA 1
ATOM 7306 C C . GLU D 1 149 ? -18.455 -31.380 -44.092 1.00 46.45 1144 GLU D C 1
ATOM 7307 O O . GLU D 1 149 ? -17.885 -30.319 -43.829 1.00 46.82 1144 GLU D O 1
ATOM 7313 N N . ILE D 1 150 ? -17.934 -32.557 -43.756 1.00 46.44 1145 ILE D N 1
ATOM 7314 C CA . ILE D 1 150 ? -16.661 -32.623 -43.032 1.00 44.98 1145 ILE D CA 1
ATOM 7315 C C . ILE D 1 150 ? -15.476 -33.005 -43.911 1.00 46.17 1145 ILE D C 1
ATOM 7316 O O . ILE D 1 150 ? -15.536 -33.969 -44.690 1.00 43.97 1145 ILE D O 1
ATOM 7321 N N . THR D 1 151 ? -14.397 -32.238 -43.786 1.00 45.76 1146 THR D N 1
ATOM 7322 C CA . THR D 1 151 ? -13.184 -32.502 -44.555 1.00 51.66 1146 THR D CA 1
ATOM 7323 C C . THR D 1 151 ? -12.277 -33.329 -43.653 1.00 53.47 1146 THR D C 1
ATOM 7324 O O . THR D 1 151 ? -11.618 -32.795 -42.759 1.00 52.72 1146 THR D O 1
ATOM 7328 N N . PRO D 1 152 ? -12.248 -34.657 -43.865 1.00 53.15 1147 PRO D N 1
ATOM 7329 C CA . PRO D 1 152 ? -11.409 -35.532 -43.043 1.00 58.23 1147 PRO D CA 1
ATOM 7330 C C . PRO D 1 152 ? -9.921 -35.204 -43.155 1.00 60.27 1147 PRO D C 1
ATOM 7331 O O . PRO D 1 152 ? -9.314 -35.400 -44.207 1.00 59.08 1147 PRO D O 1
ATOM 7335 N N . MET D 1 153 ? -9.349 -34.692 -42.067 1.00 61.01 1148 MET D N 1
ATOM 7336 C CA . MET D 1 153 ? -7.932 -34.339 -42.027 1.00 65.58 1148 MET D CA 1
ATOM 7337 C C . MET D 1 153 ? -7.068 -35.573 -41.791 1.00 64.15 1148 MET D C 1
ATOM 7338 O O . MET D 1 153 ? -6.698 -35.876 -40.655 1.00 65.40 1148 MET D O 1
ATOM 7343 N N . GLU D 1 154 ? -6.730 -36.268 -42.873 1.00 62.13 1149 GLU D N 1
ATOM 7344 C CA . GLU D 1 154 ? -5.927 -37.477 -42.779 1.00 59.76 1149 GLU D CA 1
ATOM 7345 C C . GLU D 1 154 ? -4.442 -37.234 -42.551 1.00 53.96 1149 GLU D C 1
ATOM 7346 O O . GLU D 1 154 ? -3.892 -36.222 -42.976 1.00 53.49 1149 GLU D O 1
ATOM 7352 N N . THR D 1 155 ? -3.812 -38.175 -41.856 1.00 50.94 1150 THR D N 1
ATOM 7353 C CA . THR D 1 155 ? -2.388 -38.122 -41.544 1.00 50.39 1150 THR D CA 1
ATOM 7354 C C . THR D 1 155 ? -1.917 -39.556 -41.316 1.00 48.23 1150 THR D C 1
ATOM 7355 O O . THR D 1 155 ? -2.664 -40.512 -41.550 1.00 47.98 1150 THR D O 1
ATOM 7359 N N . GLY D 1 156 ? -0.687 -39.711 -40.843 1.00 47.41 1151 GLY D N 1
ATOM 7360 C CA . GLY D 1 156 ? -0.169 -41.046 -40.608 1.00 46.72 1151 GLY D CA 1
ATOM 7361 C C . GLY D 1 156 ? 0.293 -41.706 -41.896 1.00 45.02 1151 GLY D C 1
ATOM 7362 O O . GLY D 1 156 ? -0.006 -41.219 -42.991 1.00 46.58 1151 GLY D O 1
ATOM 7363 N N . ASP D 1 157 ? 1.004 -42.824 -41.776 1.00 46.31 1152 ASP D N 1
ATOM 7364 C CA . ASP D 1 157 ? 1.520 -43.523 -42.949 1.00 46.37 1152 ASP D CA 1
ATOM 7365 C C . ASP D 1 157 ? 1.517 -45.034 -42.743 1.00 45.85 1152 ASP D C 1
ATOM 7366 O O . ASP D 1 157 ? 1.911 -45.516 -41.685 1.00 45.18 1152 ASP D O 1
ATOM 7371 N N . PRO D 1 158 ? 1.094 -45.806 -43.764 1.00 45.83 1153 PRO D N 1
ATOM 7372 C CA . PRO D 1 158 ? 1.047 -47.274 -43.658 1.00 43.91 1153 PRO D CA 1
ATOM 7373 C C . PRO D 1 158 ? 2.382 -47.899 -43.271 1.00 44.21 1153 PRO D C 1
ATOM 7374 O O . PRO D 1 158 ? 2.454 -49.072 -42.895 1.00 42.48 1153 PRO D O 1
ATOM 7378 N N . LEU D 1 159 ? 3.440 -47.104 -43.361 1.00 45.93 1154 LEU D N 1
ATOM 7379 C CA . LEU D 1 159 ? 4.771 -47.584 -43.025 1.00 47.73 1154 LEU D CA 1
ATOM 7380 C C . LEU D 1 159 ? 4.888 -47.577 -41.515 1.00 45.20 1154 LEU D C 1
ATOM 7381 O O . LEU D 1 159 ? 5.719 -48.272 -40.949 1.00 46.64 1154 LEU D O 1
ATOM 7386 N N . THR D 1 160 ? 4.052 -46.773 -40.869 1.00 42.80 1155 THR D N 1
ATOM 7387 C CA . THR D 1 160 ? 4.041 -46.673 -39.413 1.00 40.46 1155 THR D CA 1
ATOM 7388 C C . THR D 1 160 ? 2.685 -47.119 -38.890 1.00 39.06 1155 THR D C 1
ATOM 7389 O O . THR D 1 160 ? 2.254 -46.746 -37.806 1.00 38.93 1155 THR D O 1
ATOM 7393 N N . LEU D 1 161 ? 2.019 -47.925 -39.700 1.00 39.77 1156 LEU D N 1
ATOM 7394 C CA . LEU D 1 161 ? 0.718 -48.482 -39.382 1.00 41.13 1156 LEU D CA 1
ATOM 7395 C C . LEU D 1 161 ? -0.253 -47.519 -38.715 1.00 40.56 1156 LEU D C 1
ATOM 7396 O O . LEU D 1 161 ? -0.962 -47.910 -37.788 1.00 39.54 1156 LEU D O 1
ATOM 7401 N N . ASN D 1 162 ? -0.292 -46.271 -39.185 1.00 41.53 1157 ASN D N 1
ATOM 7402 C CA . ASN D 1 162 ? -1.204 -45.282 -38.627 1.00 44.09 1157 ASN D CA 1
ATOM 7403 C C . ASN D 1 162 ? -1.914 -44.468 -39.720 1.00 44.64 1157 ASN D C 1
ATOM 7404 O O . ASN D 1 162 ? -2.310 -43.315 -39.518 1.00 45.27 1157 ASN D O 1
ATOM 7409 N N . GLN D 1 163 ? -2.076 -45.083 -40.883 1.00 46.26 1158 GLN D N 1
ATOM 7410 C CA . GLN D 1 163 ? -2.752 -44.457 -42.011 1.00 49.83 1158 GLN D CA 1
ATOM 7411 C C . GLN D 1 163 ? -4.212 -44.302 -41.576 1.00 46.43 1158 GLN D C 1
ATOM 7412 O O . GLN D 1 163 ? -4.972 -45.278 -41.582 1.00 45.72 1158 GLN D O 1
ATOM 7418 N N . ARG D 1 164 ? -4.611 -43.092 -41.192 1.00 45.15 1159 ARG D N 1
ATOM 7419 C CA . ARG D 1 164 ? -5.992 -42.883 -40.750 1.00 44.88 1159 ARG D CA 1
ATOM 7420 C C . ARG D 1 164 ? -6.650 -41.565 -41.172 1.00 46.26 1159 ARG D C 1
ATOM 7421 O O . ARG D 1 164 ? -5.970 -40.596 -41.498 1.00 45.83 1159 ARG D O 1
ATOM 7429 N N . LYS D 1 165 ? -7.982 -41.544 -41.166 1.00 50.30 1160 LYS D N 1
ATOM 7430 C CA . LYS D 1 165 ? -8.748 -40.347 -41.517 1.00 53.28 1160 LYS D CA 1
ATOM 7431 C C . LYS D 1 165 ? -9.517 -39.869 -40.279 1.00 52.15 1160 LYS D C 1
ATOM 7432 O O . LYS D 1 165 ? -10.321 -40.612 -39.718 1.00 53.00 1160 LYS D O 1
ATOM 7438 N N . ILE D 1 166 ? -9.266 -38.642 -39.840 1.00 50.96 1161 ILE D N 1
ATOM 7439 C CA . ILE D 1 166 ? -9.968 -38.115 -38.667 1.00 50.71 1161 ILE D CA 1
ATOM 7440 C C . ILE D 1 166 ? -11.082 -37.173 -39.116 1.00 48.31 1161 ILE D C 1
ATOM 7441 O O . ILE D 1 166 ? -10.886 -36.369 -40.028 1.00 46.71 1161 ILE D O 1
ATOM 7446 N N . TYR D 1 167 ? -12.244 -37.278 -38.474 1.00 44.03 1162 TYR D N 1
ATOM 7447 C CA . TYR D 1 167 ? -13.402 -36.450 -38.809 1.00 41.30 1162 TYR D CA 1
ATOM 7448 C C . TYR D 1 167 ? -13.858 -35.590 -37.637 1.00 39.62 1162 TYR D C 1
ATOM 7449 O O . TYR D 1 167 ? -14.327 -36.109 -36.627 1.00 38.73 1162 TYR D O 1
ATOM 7458 N N . GLN D 1 168 ? -13.736 -34.276 -37.776 1.00 41.63 1163 GLN D N 1
ATOM 7459 C CA . GLN D 1 168 ? -14.144 -33.352 -36.720 1.00 42.56 1163 GLN D CA 1
ATOM 7460 C C . GLN D 1 168 ? -15.655 -33.157 -36.720 1.00 42.04 1163 GLN D C 1
ATOM 7461 O O . GLN D 1 168 ? -16.186 -32.548 -37.644 1.00 42.24 1163 GLN D O 1
ATOM 7467 N N . TYR D 1 169 ? -16.354 -33.661 -35.708 1.00 38.90 1164 TYR D N 1
ATOM 7468 C CA . TYR D 1 169 ? -17.807 -33.484 -35.651 1.00 36.11 1164 TYR D CA 1
ATOM 7469 C C . TYR D 1 169 ? -18.145 -32.275 -34.788 1.00 37.99 1164 TYR D C 1
ATOM 7470 O O . TYR D 1 169 ? -18.625 -31.265 -35.293 1.00 37.93 1164 TYR D O 1
ATOM 7479 N N . ILE D 1 170 ? -17.910 -32.376 -33.485 1.00 39.46 1165 ILE D N 1
ATOM 7480 C CA . ILE D 1 170 ? -18.159 -31.242 -32.606 1.00 38.76 1165 ILE D CA 1
ATOM 7481 C C . ILE D 1 170 ? -16.799 -30.569 -32.481 1.00 39.24 1165 ILE D C 1
ATOM 7482 O O . ILE D 1 170 ? -15.984 -30.929 -31.635 1.00 35.68 1165 ILE D O 1
ATOM 7487 N N . HIS D 1 171 ? -16.567 -29.601 -33.359 1.00 38.14 1166 HIS D N 1
ATOM 7488 C CA . HIS D 1 171 ? -15.318 -28.858 -33.434 1.00 39.33 1166 HIS D CA 1
ATOM 7489 C C . HIS D 1 171 ? -15.639 -27.455 -33.953 1.00 41.27 1166 HIS D C 1
ATOM 7490 O O . HIS D 1 171 ? -16.627 -27.271 -34.667 1.00 41.04 1166 HIS D O 1
ATOM 7497 N N . PRO D 1 172 ? -14.827 -26.442 -33.596 1.00 39.79 1167 PRO D N 1
ATOM 7498 C CA . PRO D 1 172 ? -15.080 -25.074 -34.066 1.00 41.78 1167 PRO D CA 1
ATOM 7499 C C . PRO D 1 172 ? -15.340 -24.932 -35.565 1.00 44.31 1167 PRO D C 1
ATOM 7500 O O . PRO D 1 172 ? -16.109 -24.066 -35.971 1.00 43.81 1167 PRO D O 1
ATOM 7504 N N . ASN D 1 173 ? -14.706 -25.775 -36.383 1.00 44.77 1168 ASN D N 1
ATOM 7505 C CA . ASN D 1 173 ? -14.893 -25.716 -37.834 1.00 46.11 1168 ASN D CA 1
ATOM 7506 C C . ASN D 1 173 ? -16.292 -26.103 -38.308 1.00 46.37 1168 ASN D C 1
ATOM 7507 O O . ASN D 1 173 ? -16.628 -25.858 -39.463 1.00 46.24 1168 ASN D O 1
ATOM 7512 N N . VAL D 1 174 ? -17.098 -26.729 -37.450 1.00 43.38 1169 VAL D N 1
ATOM 7513 C CA . VAL D 1 174 ? -18.446 -27.106 -37.856 1.00 37.91 1169 VAL D CA 1
ATOM 7514 C C . VAL D 1 174 ? -19.523 -26.583 -36.908 1.00 39.64 1169 VAL D C 1
ATOM 7515 O O . VAL D 1 174 ? -20.679 -26.469 -37.296 1.00 39.26 1169 VAL D O 1
ATOM 7519 N N . CYS D 1 175 ? -19.159 -26.244 -35.678 1.00 39.95 1170 CYS D N 1
ATOM 7520 C CA . CYS D 1 175 ? -20.150 -25.698 -34.750 1.00 39.92 1170 CYS D CA 1
ATOM 7521 C C . CYS D 1 175 ? -19.554 -25.209 -33.435 1.00 42.13 1170 CYS D C 1
ATOM 7522 O O . CYS D 1 175 ? -18.428 -25.548 -33.080 1.00 43.52 1170 CYS D O 1
ATOM 7525 N N . GLU D 1 176 ? -20.327 -24.404 -32.717 1.00 42.88 1171 GLU D N 1
ATOM 7526 C CA . GLU D 1 176 ? -19.902 -23.882 -31.426 1.00 41.98 1171 GLU D CA 1
ATOM 7527 C C . GLU D 1 176 ? -20.341 -24.817 -30.291 1.00 39.83 1171 GLU D C 1
ATOM 7528 O O . GLU D 1 176 ? -21.284 -25.595 -30.435 1.00 37.29 1171 GLU D O 1
ATOM 7534 N N . SER D 1 177 ? -19.654 -24.718 -29.161 1.00 34.99 1172 SER D N 1
ATOM 7535 C CA . SER D 1 177 ? -19.963 -25.518 -27.992 1.00 32.71 1172 SER D CA 1
ATOM 7536 C C . SER D 1 177 ? -19.188 -24.968 -26.796 1.00 32.06 1172 SER D C 1
ATOM 7537 O O . SER D 1 177 ? -18.152 -24.328 -26.961 1.00 31.85 1172 SER D O 1
ATOM 7540 N N . CYS D 1 178 ? -19.694 -25.209 -25.593 1.00 31.24 1173 CYS D N 1
ATOM 7541 C CA . CYS D 1 178 ? -19.039 -24.717 -24.394 1.00 30.32 1173 CYS D CA 1
ATOM 7542 C C . CYS D 1 178 ? -17.702 -25.393 -24.149 1.00 31.53 1173 CYS D C 1
ATOM 7543 O O . CYS D 1 178 ? -16.707 -24.720 -23.897 1.00 33.42 1173 CYS D O 1
ATOM 7546 N N . GLN D 1 179 ? -17.677 -26.721 -24.209 1.00 33.73 1174 GLN D N 1
ATOM 7547 C CA . GLN D 1 179 ? -16.437 -27.443 -23.996 1.00 34.94 1174 GLN D CA 1
ATOM 7548 C C . GLN D 1 179 ? -16.369 -28.794 -24.695 1.00 36.31 1174 GLN D C 1
ATOM 7549 O O . GLN D 1 179 ? -15.270 -29.325 -24.892 1.00 38.00 1174 GLN D O 1
ATOM 7555 N N . LEU D 1 180 ? -17.517 -29.357 -25.074 1.00 33.82 1175 LEU D N 1
ATOM 7556 C CA . LEU D 1 180 ? -17.512 -30.656 -25.737 1.00 32.36 1175 LEU D CA 1
ATOM 7557 C C . LEU D 1 180 ? -16.733 -30.649 -27.051 1.00 33.45 1175 LEU D C 1
ATOM 7558 O O . LEU D 1 180 ? -16.711 -29.649 -27.769 1.00 33.58 1175 LEU D O 1
ATOM 7563 N N . GLN D 1 181 ? -16.083 -31.773 -27.344 1.00 34.78 1176 GLN D N 1
ATOM 7564 C CA . GLN D 1 181 ? -15.301 -31.946 -28.566 1.00 35.90 1176 GLN D CA 1
ATOM 7565 C C . GLN D 1 181 ? -15.431 -33.399 -28.977 1.00 33.50 1176 GLN D C 1
ATOM 7566 O O . GLN D 1 181 ? -15.115 -34.287 -28.194 1.00 33.83 1176 GLN D O 1
ATOM 7572 N N . MET D 1 182 ? -15.900 -33.649 -30.193 1.00 30.94 1177 MET D N 1
ATOM 7573 C CA . MET D 1 182 ? -16.046 -35.021 -30.660 1.00 29.69 1177 MET D CA 1
ATOM 7574 C C . MET D 1 182 ? -15.425 -35.253 -32.024 1.00 28.97 1177 MET D C 1
ATOM 7575 O O . MET D 1 182 ? -15.334 -34.340 -32.840 1.00 30.45 1177 MET D O 1
ATOM 7580 N N . GLY D 1 183 ? -15.012 -36.498 -32.257 1.00 30.18 1178 GLY D N 1
ATOM 7581 C CA . GLY D 1 183 ? -14.404 -36.864 -33.516 1.00 28.52 1178 GLY D CA 1
ATOM 7582 C C . GLY D 1 183 ? -14.624 -38.321 -33.853 1.00 29.23 1178 GLY D C 1
ATOM 7583 O O . GLY D 1 183 ? -14.862 -39.160 -32.978 1.00 28.85 1178 GLY D O 1
ATOM 7584 N N . TYR D 1 184 ? -14.535 -38.606 -35.148 1.00 28.55 1179 TYR D N 1
ATOM 7585 C CA . TYR D 1 184 ? -14.713 -39.946 -35.704 1.00 30.07 1179 TYR D CA 1
ATOM 7586 C C . TYR D 1 184 ? -13.423 -40.237 -36.456 1.00 29.69 1179 TYR D C 1
ATOM 7587 O O . TYR D 1 184 ? -13.037 -39.470 -37.330 1.00 29.97 1179 TYR D O 1
ATOM 7596 N N . THR D 1 185 ? -12.749 -41.327 -36.101 1.00 31.81 1180 THR D N 1
ATOM 7597 C CA . THR D 1 185 ? -11.495 -41.694 -36.748 1.00 33.27 1180 THR D CA 1
ATOM 7598 C C . THR D 1 185 ? -11.572 -43.108 -37.279 1.00 33.61 1180 THR D C 1
ATOM 7599 O O . THR D 1 185 ? -11.976 -44.024 -36.558 1.00 32.10 1180 THR D O 1
ATOM 7603 N N . ILE D 1 186 ? -11.189 -43.290 -38.537 1.00 35.38 1181 ILE D N 1
ATOM 7604 C CA . ILE D 1 186 ? -11.203 -44.625 -39.121 1.00 42.38 1181 ILE D CA 1
ATOM 7605 C C . ILE D 1 186 ? -9.805 -45.026 -39.580 1.00 38.27 1181 ILE D C 1
ATOM 7606 O O . ILE D 1 186 ? -9.185 -44.345 -40.403 1.00 39.01 1181 ILE D O 1
ATOM 7611 N N . LEU D 1 187 ? -9.309 -46.120 -39.005 1.00 37.92 1182 LEU D N 1
ATOM 7612 C CA . LEU D 1 187 ? -7.998 -46.651 -39.336 1.00 37.77 1182 LEU D CA 1
ATOM 7613 C C . LEU D 1 187 ? -8.087 -47.400 -40.657 1.00 40.41 1182 LEU D C 1
ATOM 7614 O O . LEU D 1 187 ? -8.815 -48.385 -40.786 1.00 38.70 1182 LEU D O 1
ATOM 7619 N N . GLU D 1 188 ? -7.337 -46.924 -41.638 1.00 42.92 1183 GLU D N 1
ATOM 7620 C CA . GLU D 1 188 ? -7.319 -47.537 -42.953 1.00 49.85 1183 GLU D CA 1
ATOM 7621 C C . GLU D 1 188 ? -6.639 -48.913 -42.853 1.00 47.24 1183 GLU D C 1
ATOM 7622 O O . GLU D 1 188 ? -5.702 -49.088 -42.084 1.00 48.56 1183 GLU D O 1
ATOM 7628 N N . PRO D 1 189 ? -7.123 -49.912 -43.614 1.00 41.90 1184 PRO D N 1
ATOM 7629 C CA . PRO D 1 189 ? -6.560 -51.272 -43.606 1.00 42.28 1184 PRO D CA 1
ATOM 7630 C C . PRO D 1 189 ? -5.031 -51.315 -43.626 1.00 41.40 1184 PRO D C 1
ATOM 7631 O O . PRO D 1 189 ? -4.385 -50.613 -44.405 1.00 40.79 1184 PRO D O 1
ATOM 7635 N N . GLY D 1 190 ? -4.454 -52.142 -42.763 1.00 38.42 1185 GLY D N 1
ATOM 7636 C CA . GLY D 1 190 ? -3.009 -52.243 -42.705 1.00 37.09 1185 GLY D CA 1
ATOM 7637 C C . GLY D 1 190 ? -2.386 -51.249 -41.742 1.00 37.80 1185 GLY D C 1
ATOM 7638 O O . GLY D 1 190 ? -1.176 -51.011 -41.781 1.00 37.22 1185 GLY D O 1
ATOM 7639 N N . SER D 1 191 ? -3.214 -50.663 -40.883 1.00 35.15 1186 SER D N 1
ATOM 7640 C CA . SER D 1 191 ? -2.761 -49.693 -39.889 1.00 33.38 1186 SER D CA 1
ATOM 7641 C C . SER D 1 191 ? -3.538 -50.005 -38.627 1.00 33.40 1186 SER D C 1
ATOM 7642 O O . SER D 1 191 ? -4.600 -50.619 -38.704 1.00 33.19 1186 SER D O 1
ATOM 7645 N N . ALA D 1 192 ? -3.032 -49.594 -37.469 1.00 33.90 1187 ALA D N 1
ATOM 7646 C CA . ALA D 1 192 ? -3.749 -49.874 -36.230 1.00 34.49 1187 ALA D CA 1
ATOM 7647 C C . ALA D 1 192 ? -3.370 -49.023 -35.003 1.00 35.61 1187 ALA D C 1
ATOM 7648 O O . ALA D 1 192 ? -3.644 -49.425 -33.867 1.00 36.10 1187 ALA D O 1
ATOM 7650 N N . TRP D 1 193 ? -2.776 -47.848 -35.219 1.00 37.08 1188 TRP D N 1
ATOM 7651 C CA . TRP D 1 193 ? -2.357 -46.995 -34.112 1.00 39.97 1188 TRP D CA 1
ATOM 7652 C C . TRP D 1 193 ? -3.091 -45.655 -33.924 1.00 45.33 1188 TRP D C 1
ATOM 7653 O O . TRP D 1 193 ? -3.797 -45.195 -34.819 1.00 45.19 1188 TRP D O 1
ATOM 7664 N N . ASN D 1 194 ? -2.893 -45.042 -32.749 1.00 52.57 1189 ASN D N 1
ATOM 7665 C CA . ASN D 1 194 ? -3.469 -43.740 -32.373 1.00 61.65 1189 ASN D CA 1
ATOM 7666 C C . ASN D 1 194 ? -2.399 -42.703 -31.994 1.00 69.55 1189 ASN D C 1
ATOM 7667 O O . ASN D 1 194 ? -2.688 -41.719 -31.312 1.00 70.31 1189 ASN D O 1
ATOM 7672 N N . THR D 1 195 ? -1.162 -42.930 -32.418 1.00 82.12 1190 THR D N 1
ATOM 7673 C CA . THR D 1 195 ? -0.072 -42.005 -32.120 1.00 92.54 1190 THR D CA 1
ATOM 7674 C C . THR D 1 195 ? 0.307 -41.209 -33.363 1.00 94.73 1190 THR D C 1
ATOM 7675 O O . THR D 1 195 ? 0.252 -41.721 -34.484 1.00 98.66 1190 THR D O 1
ATOM 7679 N N . ARG D 1 204 ? -6.545 -32.691 -20.650 1.00 46.55 1199 ARG D N 1
ATOM 7680 C CA . ARG D 1 204 ? -7.994 -32.845 -20.720 1.00 50.16 1199 ARG D CA 1
ATOM 7681 C C . ARG D 1 204 ? -8.439 -34.290 -20.607 1.00 49.78 1199 ARG D C 1
ATOM 7682 O O . ARG D 1 204 ? -7.646 -35.220 -20.779 1.00 52.46 1199 ARG D O 1
ATOM 7690 N N . MET D 1 205 ? -9.725 -34.477 -20.336 1.00 48.00 1200 MET D N 1
ATOM 7691 C CA . MET D 1 205 ? -10.269 -35.818 -20.200 1.00 45.29 1200 MET D CA 1
ATOM 7692 C C . MET D 1 205 ? -10.840 -36.314 -21.519 1.00 41.76 1200 MET D C 1
ATOM 7693 O O . MET D 1 205 ? -11.632 -35.621 -22.170 1.00 40.88 1200 MET D O 1
ATOM 7698 N N . GLU D 1 206 ? -10.409 -37.498 -21.936 1.00 38.83 1201 GLU D N 1
ATOM 7699 C CA . GLU D 1 206 ? -10.955 -38.073 -23.151 1.00 35.99 1201 GLU D CA 1
ATOM 7700 C C . GLU D 1 206 ? -11.650 -39.398 -22.868 1.00 31.56 1201 GLU D C 1
ATOM 7701 O O . GLU D 1 206 ? -11.352 -40.068 -21.877 1.00 30.64 1201 GLU D O 1
ATOM 7707 N N . ALA D 1 207 ? -12.584 -39.766 -23.741 1.00 27.31 1202 ALA D N 1
ATOM 7708 C CA . ALA D 1 207 ? -13.314 -41.030 -23.621 1.00 25.16 1202 ALA D CA 1
ATOM 7709 C C . ALA D 1 207 ? -13.342 -41.637 -25.007 1.00 24.70 1202 ALA D C 1
ATOM 7710 O O . ALA D 1 207 ? -13.748 -40.988 -25.963 1.00 23.63 1202 ALA D O 1
ATOM 7712 N N . TYR D 1 208 ? -12.901 -42.879 -25.117 1.00 25.66 1203 TYR D N 1
ATOM 7713 C CA . TYR D 1 208 ? -12.874 -43.552 -26.407 1.00 27.92 1203 TYR D CA 1
ATOM 7714 C C . TYR D 1 208 ? -13.884 -44.689 -26.509 1.00 28.47 1203 TYR D C 1
ATOM 7715 O O . TYR D 1 208 ? -14.183 -45.382 -25.527 1.00 27.07 1203 TYR D O 1
ATOM 7724 N N . VAL D 1 209 ? -14.402 -44.873 -27.717 1.00 29.97 1204 VAL D N 1
ATOM 7725 C CA . VAL D 1 209 ? -15.319 -45.970 -28.009 1.00 30.09 1204 VAL D CA 1
ATOM 7726 C C . VAL D 1 209 ? -14.860 -46.559 -29.339 1.00 30.90 1204 VAL D C 1
ATOM 7727 O O . VAL D 1 209 ? -14.811 -45.859 -30.345 1.00 29.97 1204 VAL D O 1
ATOM 7731 N N . TYR D 1 210 ? -14.485 -47.831 -29.330 1.00 32.26 1205 TYR D N 1
ATOM 7732 C CA . TYR D 1 210 ? -14.029 -48.492 -30.545 1.00 33.23 1205 TYR D CA 1
ATOM 7733 C C . TYR D 1 210 ? -15.170 -49.309 -31.117 1.00 35.05 1205 TYR D C 1
ATOM 7734 O O . TYR D 1 210 ? -15.927 -49.926 -30.376 1.00 37.16 1205 TYR D O 1
ATOM 7743 N N . PHE D 1 211 ? -15.286 -49.318 -32.438 1.00 36.66 1206 PHE D N 1
ATOM 7744 C CA . PHE D 1 211 ? -16.348 -50.066 -33.106 1.00 35.66 1206 PHE D CA 1
ATOM 7745 C C . PHE D 1 211 ? -15.958 -50.368 -34.551 1.00 37.49 1206 PHE D C 1
ATOM 7746 O O . PHE D 1 211 ? -14.852 -50.044 -34.984 1.00 36.80 1206 PHE D O 1
ATOM 7754 N N . ASP D 1 212 ? -16.875 -50.980 -35.294 1.00 37.35 1207 ASP D N 1
ATOM 7755 C CA . ASP D 1 212 ? -16.623 -51.350 -36.686 1.00 36.87 1207 ASP D CA 1
ATOM 7756 C C . ASP D 1 212 ? -15.350 -52.184 -36.843 1.00 38.05 1207 ASP D C 1
ATOM 7757 O O . ASP D 1 212 ? -14.456 -51.843 -37.629 1.00 37.82 1207 ASP D O 1
ATOM 7762 N N . MET D 1 213 ? -15.269 -53.271 -36.086 1.00 39.30 1208 MET D N 1
ATOM 7763 C CA . MET D 1 213 ? -14.116 -54.146 -36.159 1.00 40.79 1208 MET D CA 1
ATOM 7764 C C . MET D 1 213 ? -14.550 -55.613 -36.175 1.00 43.01 1208 MET D C 1
ATOM 7765 O O . MET D 1 213 ? -15.567 -55.979 -35.570 1.00 42.18 1208 MET D O 1
ATOM 7770 N N . GLU D 1 214 ? -13.795 -56.441 -36.899 1.00 44.27 1209 GLU D N 1
ATOM 7771 C CA . GLU D 1 214 ? -14.092 -57.865 -36.983 1.00 48.25 1209 GLU D CA 1
ATOM 7772 C C . GLU D 1 214 ? -14.299 -58.412 -35.568 1.00 45.51 1209 GLU D C 1
ATOM 7773 O O . GLU D 1 214 ? -13.743 -57.885 -34.597 1.00 43.61 1209 GLU D O 1
ATOM 7779 N N . GLU D 1 215 ? -15.095 -59.470 -35.457 1.00 46.20 1210 GLU D N 1
ATOM 7780 C CA . GLU D 1 215 ? -15.374 -60.069 -34.164 1.00 48.80 1210 GLU D CA 1
ATOM 7781 C C . GLU D 1 215 ? -14.133 -60.503 -33.384 1.00 46.48 1210 GLU D C 1
ATOM 7782 O O . GLU D 1 215 ? -14.126 -60.459 -32.149 1.00 44.84 1210 GLU D O 1
ATOM 7788 N N . ASP D 1 216 ? -13.080 -60.914 -34.090 1.00 46.90 1211 ASP D N 1
ATOM 7789 C CA . ASP D 1 216 ? -11.874 -61.370 -33.408 1.00 47.00 1211 ASP D CA 1
ATOM 7790 C C . ASP D 1 216 ? -10.750 -60.362 -33.236 1.00 44.52 1211 ASP D C 1
ATOM 7791 O O . ASP D 1 216 ? -9.787 -60.636 -32.523 1.00 43.79 1211 ASP D O 1
ATOM 7796 N N . THR D 1 217 ? -10.842 -59.207 -33.880 1.00 44.06 1212 THR D N 1
ATOM 7797 C CA . THR D 1 217 ? -9.786 -58.227 -33.695 1.00 42.78 1212 THR D CA 1
ATOM 7798 C C . THR D 1 217 ? -10.047 -57.607 -32.331 1.00 43.24 1212 THR D C 1
ATOM 7799 O O . THR D 1 217 ? -11.196 -57.521 -31.885 1.00 43.00 1212 THR D O 1
ATOM 7803 N N . ARG D 1 218 ? -8.984 -57.209 -31.652 1.00 42.56 1213 ARG D N 1
ATOM 7804 C CA . ARG D 1 218 ? -9.116 -56.592 -30.346 1.00 43.47 1213 ARG D CA 1
ATOM 7805 C C . ARG D 1 218 ? -8.076 -55.486 -30.282 1.00 40.73 1213 ARG D C 1
ATOM 7806 O O . ARG D 1 218 ? -7.048 -55.561 -30.945 1.00 41.86 1213 ARG D O 1
ATOM 7814 N N . ILE D 1 219 ? -8.344 -54.439 -29.516 1.00 37.95 1214 ILE D N 1
ATOM 7815 C CA . ILE D 1 219 ? -7.384 -53.352 -29.438 1.00 37.73 1214 ILE D CA 1
ATOM 7816 C C . ILE D 1 219 ? -6.740 -53.301 -28.058 1.00 31.68 1214 ILE D C 1
ATOM 7817 O O . ILE D 1 219 ? -7.376 -53.608 -27.055 1.00 30.24 1214 ILE D O 1
ATOM 7822 N N . PHE D 1 220 ? -5.459 -52.956 -28.020 1.00 29.21 1215 PHE D N 1
ATOM 7823 C CA . PHE D 1 220 ? -4.736 -52.842 -26.761 1.00 27.22 1215 PHE D CA 1
ATOM 7824 C C . PHE D 1 220 ? -4.636 -51.365 -26.445 1.00 27.31 1215 PHE D C 1
ATOM 7825 O O . PHE D 1 220 ? -3.688 -50.699 -26.866 1.00 27.27 1215 PHE D O 1
ATOM 7833 N N . HIS D 1 221 ? -5.620 -50.857 -25.711 1.00 29.05 1216 HIS D N 1
ATOM 7834 C CA . HIS D 1 221 ? -5.664 -49.443 -25.373 1.00 30.58 1216 HIS D CA 1
ATOM 7835 C C . HIS D 1 221 ? -4.681 -49.092 -24.267 1.00 32.54 1216 HIS D C 1
ATOM 7836 O O . HIS D 1 221 ? -4.831 -49.514 -23.120 1.00 34.07 1216 HIS D O 1
ATOM 7843 N N . MET D 1 222 ? -3.664 -48.318 -24.630 1.00 31.62 1217 MET D N 1
ATOM 7844 C CA . MET D 1 222 ? -2.634 -47.901 -23.691 1.00 31.08 1217 MET D CA 1
ATOM 7845 C C . MET D 1 222 ? -3.160 -46.779 -22.809 1.00 31.65 1217 MET D C 1
ATOM 7846 O O . MET D 1 222 ? -3.942 -45.940 -23.259 1.00 31.42 1217 MET D O 1
ATOM 7851 N N . MET D 1 223 ? -2.732 -46.761 -21.551 1.00 33.03 1218 MET D N 1
ATOM 7852 C CA . MET D 1 223 ? -3.153 -45.706 -20.638 1.00 32.02 1218 MET D CA 1
ATOM 7853 C C . MET D 1 223 ? -2.183 -45.537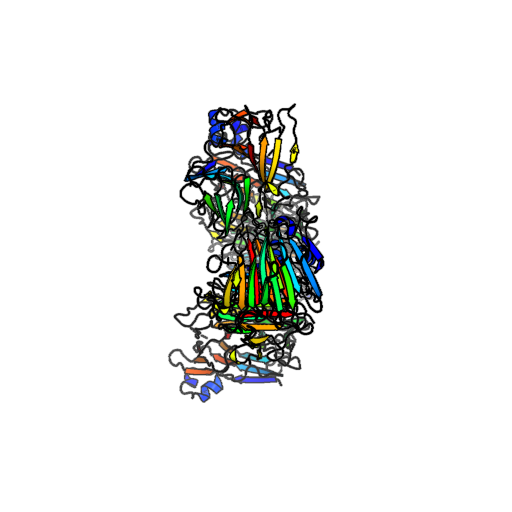 -19.478 1.00 31.00 1218 MET D C 1
ATOM 7854 O O . MET D 1 223 ? -1.247 -46.316 -19.301 1.00 30.74 1218 MET D O 1
ATOM 7859 N N . GLY D 1 224 ? -2.428 -44.506 -18.685 1.00 31.54 1219 GLY D N 1
ATOM 7860 C CA . GLY D 1 224 ? -1.589 -44.236 -17.536 1.00 33.82 1219 GLY D CA 1
ATOM 7861 C C . GLY D 1 224 ? -0.572 -43.158 -17.816 1.00 36.22 1219 GLY D C 1
ATOM 7862 O O . GLY D 1 224 ? -0.415 -42.726 -18.952 1.00 34.01 1219 GLY D O 1
ATOM 7863 N N . LYS D 1 225 ? 0.109 -42.710 -16.770 1.00 37.36 1220 LYS D N 1
ATOM 7864 C CA . LYS D 1 225 ? 1.140 -41.690 -16.914 1.00 41.46 1220 LYS D CA 1
ATOM 7865 C C . LYS D 1 225 ? 2.120 -42.279 -17.933 1.00 41.50 1220 LYS D C 1
ATOM 7866 O O . LYS D 1 225 ? 2.382 -43.470 -17.920 1.00 41.13 1220 LYS D O 1
ATOM 7872 N N . PRO D 1 226 ? 2.663 -41.459 -18.837 1.00 41.93 1221 PRO D N 1
ATOM 7873 C CA . PRO D 1 226 ? 3.601 -42.000 -19.828 1.00 46.00 1221 PRO D CA 1
ATOM 7874 C C . PRO D 1 226 ? 4.750 -42.888 -19.313 1.00 48.17 1221 PRO D C 1
ATOM 7875 O O . PRO D 1 226 ? 5.283 -43.704 -20.059 1.00 46.53 1221 PRO D O 1
ATOM 7879 N N . ASP D 1 227 ? 5.132 -42.738 -18.050 1.00 51.56 1222 ASP D N 1
ATOM 7880 C CA . ASP D 1 227 ? 6.206 -43.564 -17.493 1.00 56.68 1222 ASP D CA 1
ATOM 7881 C C . ASP D 1 227 ? 5.680 -44.847 -16.859 1.00 52.66 1222 ASP D C 1
ATOM 7882 O O . ASP D 1 227 ? 6.442 -45.767 -16.596 1.00 54.42 1222 ASP D O 1
ATOM 7887 N N . GLU D 1 228 ? 4.379 -44.895 -16.598 1.00 48.21 1223 GLU D N 1
ATOM 7888 C CA . GLU D 1 228 ? 3.765 -46.065 -15.993 1.00 42.68 1223 GLU D CA 1
ATOM 7889 C C . GLU D 1 228 ? 2.568 -46.507 -16.823 1.00 37.81 1223 GLU D C 1
ATOM 7890 O O . GLU D 1 228 ? 1.444 -46.596 -16.316 1.00 35.93 1223 GLU D O 1
ATOM 7896 N N . THR D 1 229 ? 2.795 -46.786 -18.098 1.00 31.93 1224 THR D N 1
ATOM 7897 C CA . THR D 1 229 ? 1.687 -47.199 -18.944 1.00 29.33 1224 THR D CA 1
ATOM 7898 C C . THR D 1 229 ? 1.238 -48.625 -18.669 1.00 29.43 1224 THR D C 1
ATOM 7899 O O . THR D 1 229 ? 2.024 -49.486 -18.267 1.00 29.50 1224 THR D O 1
ATOM 7903 N N . LYS D 1 230 ? -0.051 -48.846 -18.885 1.00 31.19 1225 LYS D N 1
ATOM 7904 C CA . LYS D 1 230 ? -0.676 -50.144 -18.724 1.00 30.51 1225 LYS D CA 1
ATOM 7905 C C . LYS D 1 230 ? -1.675 -50.187 -19.869 1.00 29.08 1225 LYS D C 1
ATOM 7906 O O . LYS D 1 230 ? -1.849 -49.190 -20.573 1.00 26.43 1225 LYS D O 1
ATOM 7912 N N . HIS D 1 231 ? -2.321 -51.323 -20.086 1.00 26.45 1226 HIS D N 1
ATOM 7913 C CA . HIS D 1 231 ? -3.277 -51.374 -21.174 1.00 24.69 1226 HIS D CA 1
ATOM 7914 C C . HIS D 1 231 ? -4.553 -52.078 -20.801 1.00 24.19 1226 HIS D C 1
ATOM 7915 O O . HIS D 1 231 ? -4.601 -52.812 -19.816 1.00 23.26 1226 HIS D O 1
ATOM 7922 N N . LEU D 1 232 ? -5.580 -51.830 -21.605 1.00 21.67 1227 LEU D N 1
ATOM 7923 C CA . LEU D 1 232 ? -6.887 -52.442 -21.446 1.00 19.56 1227 LEU D CA 1
ATOM 7924 C C . LEU D 1 232 ? -7.089 -53.213 -22.738 1.00 19.84 1227 LEU D C 1
ATOM 7925 O O . LEU D 1 232 ? -6.875 -52.656 -23.821 1.00 20.36 1227 LEU D O 1
ATOM 7930 N N . VAL D 1 233 ? -7.477 -54.481 -22.647 1.00 19.72 1228 VAL D N 1
ATOM 7931 C CA . VAL D 1 233 ? -7.713 -55.271 -23.857 1.00 18.89 1228 VAL D CA 1
ATOM 7932 C C . VAL D 1 233 ? -9.177 -55.098 -24.207 1.00 20.11 1228 VAL D C 1
ATOM 7933 O O . VAL D 1 233 ? -10.040 -55.522 -23.446 1.00 20.62 1228 VAL D O 1
ATOM 7937 N N . MET D 1 234 ? -9.462 -54.488 -25.356 1.00 22.47 1229 MET D N 1
ATOM 7938 C CA . MET D 1 234 ? -10.849 -54.224 -25.743 1.00 24.67 1229 MET D CA 1
ATOM 7939 C C . MET D 1 234 ? -11.437 -54.953 -26.957 1.00 26.86 1229 MET D C 1
ATOM 7940 O O . MET D 1 234 ? -10.734 -55.240 -27.922 1.00 27.68 1229 MET D O 1
ATOM 7945 N N . SER D 1 235 ? -12.742 -55.233 -26.882 1.00 29.75 1230 SER D N 1
ATOM 7946 C CA . SER D 1 235 ? -13.507 -55.900 -27.947 1.00 30.58 1230 SER D CA 1
ATOM 7947 C C . SER D 1 235 ? -14.254 -54.830 -28.725 1.00 31.61 1230 SER D C 1
ATOM 7948 O O . SER D 1 235 ? -14.204 -53.646 -28.385 1.00 31.44 1230 SER D O 1
ATOM 7951 N N . ASN D 1 236 ? -14.984 -55.259 -29.748 1.00 31.24 1231 ASN D N 1
ATOM 7952 C CA . ASN D 1 236 ? -15.763 -54.340 -30.564 1.00 29.72 1231 ASN D CA 1
ATOM 7953 C C . ASN D 1 236 ? -16.856 -53.674 -29.741 1.00 30.03 1231 ASN D C 1
ATOM 7954 O O . ASN D 1 236 ? -17.488 -54.311 -28.902 1.00 28.66 1231 ASN D O 1
ATOM 7959 N N . GLU D 1 237 ? -17.062 -52.385 -29.993 1.00 30.74 1232 GLU D N 1
ATOM 7960 C CA . GLU D 1 237 ? -18.079 -51.597 -29.311 1.00 30.67 1232 GLU D CA 1
ATOM 7961 C C . GLU D 1 237 ? -17.907 -51.450 -27.796 1.00 29.30 1232 GLU D C 1
ATOM 7962 O O . GLU D 1 237 ? -18.882 -51.443 -27.047 1.00 28.44 1232 GLU D O 1
ATOM 7968 N N . GLN D 1 238 ? -16.657 -51.326 -27.355 1.00 26.83 1233 GLN D N 1
ATOM 7969 C CA . GLN D 1 238 ? -16.353 -51.125 -25.941 1.00 25.43 1233 GLN D CA 1
ATOM 7970 C C . GLN D 1 238 ? -15.693 -49.750 -25.808 1.00 24.94 1233 GLN D C 1
ATOM 7971 O O . GLN D 1 238 ? -15.094 -49.246 -26.756 1.00 23.52 1233 GLN D O 1
ATOM 7977 N N . ALA D 1 239 ? -15.816 -49.135 -24.637 1.00 25.57 1234 ALA D N 1
ATOM 7978 C CA . ALA D 1 239 ? -15.246 -47.810 -24.423 1.00 24.47 1234 ALA D CA 1
ATOM 7979 C C . ALA D 1 239 ? -14.247 -47.752 -23.269 1.00 23.69 1234 ALA D C 1
ATOM 7980 O O . ALA D 1 239 ? -14.295 -48.557 -22.327 1.00 22.26 1234 ALA D O 1
ATOM 7982 N N . ALA D 1 240 ? -13.338 -46.786 -23.355 1.00 22.80 1235 ALA D N 1
ATOM 7983 C CA . ALA D 1 240 ? -12.311 -46.602 -22.338 1.00 21.37 1235 ALA D CA 1
ATOM 7984 C C . ALA D 1 240 ? -12.304 -45.156 -21.863 1.00 20.70 1235 ALA D C 1
ATOM 7985 O O . ALA D 1 240 ? -12.427 -44.228 -22.668 1.00 19.94 1235 ALA D O 1
ATOM 7987 N N . ILE D 1 241 ? -12.185 -44.970 -20.553 1.00 20.07 1236 ILE D N 1
ATOM 7988 C CA . ILE D 1 241 ? -12.138 -43.631 -19.984 1.00 20.78 1236 ILE D CA 1
ATOM 7989 C C . ILE D 1 241 ? -10.674 -43.264 -19.833 1.00 23.26 1236 ILE D C 1
ATOM 7990 O O . ILE D 1 241 ? -9.898 -44.034 -19.280 1.00 25.46 1236 ILE D O 1
ATOM 7995 N N . SER D 1 242 ? -10.277 -42.100 -20.324 1.00 26.58 1237 SER D N 1
ATOM 7996 C CA . SER D 1 242 ? -8.881 -41.702 -20.195 1.00 26.37 1237 SER D CA 1
ATOM 7997 C C . SER D 1 242 ? -8.733 -40.378 -19.451 1.00 26.05 1237 SER D C 1
ATOM 7998 O O . SER D 1 242 ? -8.935 -39.303 -20.020 1.00 28.57 1237 SER D O 1
ATOM 8001 N N . PRO D 1 243 ? -8.368 -40.443 -18.161 1.00 29.68 1238 PRO D N 1
ATOM 8002 C CA . PRO D 1 243 ? -8.194 -39.247 -17.329 1.00 27.77 1238 PRO D CA 1
ATOM 8003 C C . PRO D 1 243 ? -7.095 -38.323 -17.828 1.00 28.56 1238 PRO D C 1
ATOM 8004 O O . PRO D 1 243 ? -6.212 -38.742 -18.569 1.00 31.10 1238 PRO D O 1
ATOM 8008 N N . SER D 1 244 ? -7.173 -37.062 -17.409 1.00 33.31 1239 SER D N 1
ATOM 8009 C CA . SER D 1 244 ? -6.229 -36.011 -17.788 1.00 35.48 1239 SER D CA 1
ATOM 8010 C C . SER D 1 244 ? -4.768 -36.454 -17.798 1.00 34.53 1239 SER D C 1
ATOM 8011 O O . SER D 1 244 ? -4.054 -36.290 -18.792 1.00 35.30 1239 SER D O 1
ATOM 8014 N N . TRP D 1 245 ? -4.329 -37.019 -16.683 1.00 32.90 1240 TRP D N 1
ATOM 8015 C CA . TRP D 1 245 ? -2.955 -37.472 -16.538 1.00 31.81 1240 TRP D CA 1
ATOM 8016 C C . TRP D 1 245 ? -2.582 -38.738 -17.311 1.00 30.81 1240 TRP D C 1
ATOM 8017 O O . TRP D 1 245 ? -1.494 -39.266 -17.116 1.00 31.25 1240 TRP D O 1
ATOM 8028 N N . SER D 1 246 ? -3.458 -39.223 -18.186 1.00 31.66 1241 SER D N 1
ATOM 8029 C CA . SER D 1 246 ? -3.175 -40.458 -18.913 1.00 31.73 1241 SER D CA 1
ATOM 8030 C C . SER D 1 246 ? -2.960 -40.372 -20.416 1.00 33.99 1241 SER D C 1
ATOM 8031 O O . SER D 1 246 ? -3.409 -39.435 -21.071 1.00 33.05 1241 SER D O 1
ATOM 8034 N N . ILE D 1 247 ? -2.276 -41.392 -20.935 1.00 34.69 1242 ILE D N 1
ATOM 8035 C CA . ILE D 1 247 ? -1.970 -41.570 -22.357 1.00 37.76 1242 ILE D CA 1
ATOM 8036 C C . ILE D 1 247 ? -3.290 -41.899 -23.087 1.00 44.23 1242 ILE D C 1
ATOM 8037 O O . ILE D 1 247 ? -4.231 -42.424 -22.473 1.00 46.55 1242 ILE D O 1
ATOM 8042 N N . HIS D 1 248 ? -3.358 -41.608 -24.388 1.00 52.06 1243 HIS D N 1
ATOM 8043 C CA . HIS D 1 248 ? -4.581 -41.844 -25.159 1.00 56.15 1243 HIS D CA 1
ATOM 8044 C C . HIS D 1 248 ? -4.476 -42.808 -26.339 1.00 52.49 1243 HIS D C 1
ATOM 8045 O O . HIS D 1 248 ? -5.485 -43.079 -26.992 1.00 50.73 1243 HIS D O 1
ATOM 8052 N N . SER D 1 249 ? -3.286 -43.336 -26.622 1.00 44.91 1244 SER D N 1
ATOM 8053 C CA . SER D 1 249 ? -3.129 -44.226 -27.782 1.00 40.41 1244 SER D CA 1
ATOM 8054 C C . SER D 1 249 ? -3.536 -45.680 -27.617 1.00 37.16 1244 SER D C 1
ATOM 8055 O O . SER D 1 249 ? -3.737 -46.154 -26.500 1.00 39.15 1244 SER D O 1
ATOM 8058 N N . GLY D 1 250 ? -3.656 -46.379 -28.747 1.00 34.99 1245 GLY D N 1
ATOM 8059 C CA . GLY D 1 250 ? -4.031 -47.784 -28.733 1.00 31.01 1245 GLY D CA 1
ATOM 8060 C C . GLY D 1 250 ? -3.621 -48.512 -30.006 1.00 30.39 1245 GLY D C 1
ATOM 8061 O O . GLY D 1 250 ? -3.552 -47.898 -31.082 1.00 30.11 1245 GLY D O 1
ATOM 8062 N N . VAL D 1 251 ? -3.334 -49.813 -29.896 1.00 27.90 1246 VAL D N 1
ATOM 8063 C CA . VAL D 1 251 ? -2.959 -50.599 -31.069 1.00 27.86 1246 VAL D CA 1
ATOM 8064 C C . VAL D 1 251 ? -3.988 -51.664 -31.295 1.00 26.02 1246 VAL D C 1
ATOM 8065 O O . VAL D 1 251 ? -4.395 -52.342 -30.358 1.00 27.20 1246 VAL D O 1
ATOM 8069 N N . GLY D 1 252 ? -4.399 -51.823 -32.541 1.00 26.65 1247 GLY D N 1
ATOM 8070 C CA . GLY D 1 252 ? -5.365 -52.851 -32.845 1.00 26.33 1247 GLY D CA 1
ATOM 8071 C C . GLY D 1 252 ? -4.689 -54.067 -33.456 1.00 26.58 1247 GLY D C 1
ATOM 8072 O O . GLY D 1 252 ? -3.575 -54.001 -33.988 1.00 26.12 1247 GLY D O 1
ATOM 8073 N N . THR D 1 253 ? -5.370 -55.195 -33.350 1.00 25.61 1248 THR D N 1
ATOM 8074 C CA . THR D 1 253 ? -4.910 -56.445 -33.921 1.00 25.94 1248 THR D CA 1
ATOM 8075 C C . THR D 1 253 ? -5.173 -56.340 -35.420 1.00 27.56 1248 THR D C 1
ATOM 8076 O O . THR D 1 253 ? -4.535 -57.016 -36.230 1.00 27.48 1248 THR D O 1
ATOM 8080 N N . SER D 1 254 ? -6.113 -55.465 -35.779 1.00 29.03 1249 SER D N 1
ATOM 8081 C CA . SER D 1 254 ? -6.483 -55.237 -37.174 1.00 31.59 1249 SER D CA 1
ATOM 8082 C C . SER D 1 254 ? -7.070 -53.831 -37.313 1.00 33.48 1249 SER D C 1
ATOM 8083 O O . SER D 1 254 ? -6.769 -52.952 -36.504 1.00 30.76 1249 SER D O 1
ATOM 8086 N N . ASN D 1 255 ? -7.915 -53.634 -38.330 1.00 38.23 1250 ASN D N 1
ATOM 8087 C CA . ASN D 1 255 ? -8.556 -52.340 -38.587 1.00 42.46 1250 ASN D CA 1
ATOM 8088 C C . ASN D 1 255 ? -9.684 -52.080 -37.592 1.00 39.34 1250 ASN D C 1
ATOM 8089 O O . ASN D 1 255 ? -10.268 -53.014 -37.024 1.00 37.99 1250 ASN D O 1
ATOM 8094 N N . TYR D 1 256 ? -10.001 -50.803 -37.408 1.00 37.16 1251 TYR D N 1
ATOM 8095 C CA . TYR D 1 256 ? -11.068 -50.408 -36.505 1.00 33.78 1251 TYR D CA 1
ATOM 8096 C C . TYR D 1 256 ? -11.309 -48.919 -36.651 1.00 34.03 1251 TYR D C 1
ATOM 8097 O O . TYR D 1 256 ? -10.504 -48.209 -37.256 1.00 33.13 1251 TYR D O 1
ATOM 8106 N N . SER D 1 257 ? -12.434 -48.461 -36.110 1.00 34.26 1252 SER D N 1
ATOM 8107 C CA . SER D 1 257 ? -12.795 -47.047 -36.121 1.00 34.28 1252 SER D CA 1
ATOM 8108 C C . SER D 1 257 ? -13.020 -46.711 -34.657 1.00 34.82 1252 SER D C 1
ATOM 8109 O O . SER D 1 257 ? -13.091 -47.607 -33.809 1.00 33.83 1252 SER D O 1
ATOM 8112 N N . PHE D 1 258 ? -13.119 -45.427 -34.347 1.00 33.07 1253 PHE D N 1
ATOM 8113 C CA . PHE D 1 258 ? -13.371 -45.032 -32.971 1.00 31.97 1253 PHE D CA 1
ATOM 8114 C C . PHE D 1 258 ? -13.816 -43.580 -32.875 1.00 31.32 1253 PHE D C 1
ATOM 8115 O O . PHE D 1 258 ? -13.441 -42.751 -33.700 1.00 31.09 1253 PHE D O 1
ATOM 8123 N N . ILE D 1 259 ? -14.660 -43.301 -31.887 1.00 31.87 1254 ILE D N 1
ATOM 8124 C CA . ILE D 1 259 ? -15.173 -41.960 -31.643 1.00 30.55 1254 ILE D CA 1
ATOM 8125 C C . ILE D 1 259 ? -14.507 -41.487 -30.359 1.00 31.91 1254 ILE D C 1
ATOM 8126 O O . ILE D 1 259 ? -14.603 -42.161 -29.321 1.00 31.64 1254 ILE D O 1
ATOM 8131 N N . TRP D 1 260 ? -13.825 -40.350 -30.422 1.00 32.31 1255 TRP D N 1
ATOM 8132 C CA . TRP D 1 260 ? -13.185 -39.796 -29.234 1.00 33.97 1255 TRP D CA 1
ATOM 8133 C C . TRP D 1 260 ? -13.951 -38.535 -28.815 1.00 33.62 1255 TRP D C 1
ATOM 8134 O O . TRP D 1 260 ? -14.305 -37.703 -29.655 1.00 34.17 1255 TRP D O 1
ATOM 8145 N N . ALA D 1 261 ? -14.228 -38.409 -27.521 1.00 34.02 1256 ALA D N 1
ATOM 8146 C CA . ALA D 1 261 ? -14.940 -37.248 -27.004 1.00 34.60 1256 ALA D CA 1
ATOM 8147 C C . ALA D 1 261 ? -14.112 -36.691 -25.865 1.00 35.65 1256 ALA D C 1
ATOM 8148 O O . ALA D 1 261 ? -13.612 -37.455 -25.037 1.00 34.41 1256 ALA D O 1
ATOM 8150 N N . MET D 1 262 ? -13.962 -35.370 -25.818 1.00 36.93 1257 MET D N 1
ATOM 8151 C CA . MET D 1 262 ? -13.184 -34.740 -24.754 1.00 41.45 1257 MET D CA 1
ATOM 8152 C C . MET D 1 262 ? -13.737 -33.387 -24.329 1.00 42.45 1257 MET D C 1
ATOM 8153 O O . MET D 1 262 ? -14.584 -32.809 -25.014 1.00 42.97 1257 MET D O 1
ATOM 8158 N N . CYS D 1 263 ? -13.247 -32.896 -23.193 1.00 44.04 1258 CYS D N 1
ATOM 8159 C CA . CYS D 1 263 ? -13.654 -31.612 -22.644 1.00 45.67 1258 CYS D CA 1
ATOM 8160 C C . CYS D 1 263 ? -12.757 -31.331 -21.448 1.00 48.23 1258 CYS D C 1
ATOM 8161 O O . CYS D 1 263 ? -12.032 -32.213 -20.990 1.00 49.94 1258 CYS D O 1
ATOM 8164 N N . GLY D 1 264 ? -12.838 -30.121 -20.907 1.00 52.96 1259 GLY D N 1
ATOM 8165 C CA . GLY D 1 264 ? -12.012 -29.783 -19.765 1.00 57.58 1259 GLY D CA 1
ATOM 8166 C C . GLY D 1 264 ? -11.710 -28.303 -19.714 1.00 63.13 1259 GLY D C 1
ATOM 8167 O O . GLY D 1 264 ? -12.627 -27.485 -19.606 1.00 63.59 1259 GLY D O 1
ATOM 8168 N N . GLU D 1 265 ? -10.426 -27.955 -19.798 1.00 66.95 1260 GLU D N 1
ATOM 8169 C CA . GLU D 1 265 ? -10.015 -26.554 -19.751 1.00 70.59 1260 GLU D CA 1
ATOM 8170 C C . GLU D 1 265 ? -10.335 -25.776 -21.036 1.00 72.20 1260 GLU D C 1
ATOM 8171 O O . GLU D 1 265 ? -11.256 -24.928 -20.978 1.00 74.54 1260 GLU D O 1
ATOM 8177 N N . LEU E 1 3 ? -15.113 -40.305 -64.454 1.00 38.91 998 LEU E N 1
ATOM 8178 C CA . LEU E 1 3 ? -14.724 -41.353 -65.435 1.00 38.95 998 LEU E CA 1
ATOM 8179 C C . LEU E 1 3 ? -15.603 -42.603 -65.346 1.00 39.35 998 LEU E C 1
ATOM 8180 O O . LEU E 1 3 ? -15.105 -43.732 -65.283 1.00 39.25 998 LEU E O 1
ATOM 8185 N N . GLN E 1 4 ? -16.915 -42.393 -65.327 1.00 40.01 999 GLN E N 1
ATOM 8186 C CA . GLN E 1 4 ? -17.858 -43.498 -65.261 1.00 40.24 999 GLN E CA 1
ATOM 8187 C C . GLN E 1 4 ? -18.788 -43.322 -66.443 1.00 40.58 999 GLN E C 1
ATOM 8188 O O . GLN E 1 4 ? -18.825 -42.260 -67.064 1.00 41.31 999 GLN E O 1
ATOM 8194 N N . ASN E 1 5 ? -19.540 -44.363 -66.756 1.00 39.35 1000 ASN E N 1
ATOM 8195 C CA . ASN E 1 5 ? -20.451 -44.303 -67.887 1.00 36.23 1000 ASN E CA 1
ATOM 8196 C C . ASN E 1 5 ? -21.551 -45.371 -67.799 1.00 34.32 1000 ASN E C 1
ATOM 8197 O O . ASN E 1 5 ? -21.271 -46.549 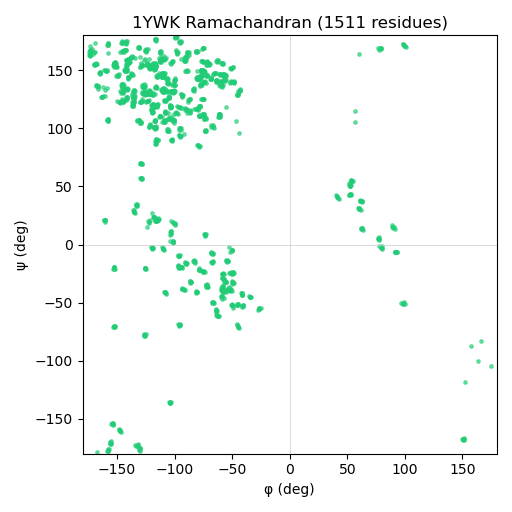-67.534 1.00 33.32 1000 ASN E O 1
ATOM 8202 N N . MET E 1 6 ? -22.799 -44.955 -68.030 1.00 32.53 1001 MET E N 1
ATOM 8203 C CA . MET E 1 6 ? -23.937 -45.868 -67.961 1.00 30.68 1001 MET E CA 1
ATOM 8204 C C . MET E 1 6 ? -24.863 -45.788 -69.171 1.00 29.15 1001 MET E C 1
ATOM 8205 O O . MET E 1 6 ? -25.618 -44.832 -69.315 1.00 29.62 1001 MET E O 1
ATOM 8210 N N . GLU E 1 7 ? -24.820 -46.800 -70.031 1.00 27.06 1002 GLU E N 1
ATOM 8211 C CA . GLU E 1 7 ? -25.677 -46.839 -71.224 1.00 28.38 1002 GLU E CA 1
ATOM 8212 C C . GLU E 1 7 ? -27.021 -47.477 -70.898 1.00 25.76 1002 GLU E C 1
ATOM 8213 O O . GLU E 1 7 ? -27.065 -48.612 -70.405 1.00 26.58 1002 GLU E O 1
ATOM 8219 N N . THR E 1 8 ? -28.119 -46.775 -71.160 1.00 24.51 1003 THR E N 1
ATOM 8220 C CA . THR E 1 8 ? -29.420 -47.371 -70.864 1.00 24.00 1003 THR E CA 1
ATOM 8221 C C . THR E 1 8 ? -29.904 -48.171 -72.074 1.00 22.83 1003 THR E C 1
ATOM 8222 O O . THR E 1 8 ? -29.563 -47.843 -73.209 1.00 23.07 1003 THR E O 1
ATOM 8226 N N . ARG E 1 9 ? -30.672 -49.229 -71.842 1.00 22.78 1004 ARG E N 1
ATOM 8227 C CA . ARG E 1 9 ? -31.178 -50.041 -72.949 1.00 23.84 1004 ARG E CA 1
ATOM 8228 C C . ARG E 1 9 ? -32.628 -50.396 -72.782 1.00 25.69 1004 ARG E C 1
ATOM 8229 O O . ARG E 1 9 ? -33.004 -51.008 -71.781 1.00 24.88 1004 ARG E O 1
ATOM 8237 N N . TYR E 1 10 ? -33.438 -50.017 -73.769 1.00 26.37 1005 TYR E N 1
ATOM 8238 C CA . TYR E 1 10 ? -34.854 -50.312 -73.719 1.00 27.91 1005 TYR E CA 1
ATOM 8239 C C . TYR E 1 10 ? -35.065 -51.802 -73.942 1.00 30.29 1005 TYR E C 1
ATOM 8240 O O . TYR E 1 10 ? -34.212 -52.493 -74.510 1.00 30.62 1005 TYR E O 1
ATOM 8249 N N . THR E 1 11 ? -36.201 -52.298 -73.480 1.00 34.11 1006 THR E N 1
ATOM 8250 C CA . THR E 1 11 ? -36.525 -53.700 -73.650 1.00 40.63 1006 THR E CA 1
ATOM 8251 C C . THR E 1 11 ? -37.449 -53.776 -74.851 1.00 35.30 1006 THR E C 1
ATOM 8252 O O . THR E 1 11 ? -37.968 -52.763 -75.317 1.00 36.93 1006 THR E O 1
ATOM 8256 N N . HIS E 1 12 ? -37.661 -54.981 -75.350 1.00 32.31 1007 HIS E N 1
ATOM 8257 C CA . HIS E 1 12 ? -38.512 -55.160 -76.501 1.00 28.84 1007 HIS E CA 1
ATOM 8258 C C . HIS E 1 12 ? -39.450 -56.318 -76.237 1.00 29.11 1007 HIS E C 1
ATOM 8259 O O . HIS E 1 12 ? -39.505 -56.842 -75.125 1.00 29.98 1007 HIS E O 1
ATOM 8266 N N . SER E 1 13 ? -40.192 -56.716 -77.260 1.00 29.43 1008 SER E N 1
ATOM 8267 C CA . SER E 1 13 ? -41.099 -57.842 -77.140 1.00 32.03 1008 SER E CA 1
ATOM 8268 C C . SER E 1 13 ? -40.611 -58.916 -78.107 1.00 34.48 1008 SER E C 1
ATOM 8269 O O . SER E 1 13 ? -39.943 -58.606 -79.096 1.00 33.33 1008 SER E O 1
ATOM 8272 N N . PRO E 1 14 ? -40.945 -60.188 -77.847 1.00 31.85 1009 PRO E N 1
ATOM 8273 C CA . PRO E 1 14 ? -40.514 -61.265 -78.742 1.00 33.43 1009 PRO E CA 1
ATOM 8274 C C . PRO E 1 14 ? -40.840 -60.965 -80.201 1.00 32.90 1009 PRO E C 1
ATOM 8275 O O . PRO E 1 14 ? -40.182 -61.474 -81.117 1.00 30.95 1009 PRO E O 1
ATOM 8279 N N . ALA E 1 15 ? -41.852 -60.130 -80.418 1.00 30.29 1010 ALA E N 1
ATOM 8280 C CA . ALA E 1 15 ? -42.238 -59.759 -81.773 1.00 29.11 1010 ALA E CA 1
ATOM 8281 C C . ALA E 1 15 ? -41.337 -58.678 -82.344 1.00 29.36 1010 ALA E C 1
ATOM 8282 O O . ALA E 1 15 ? -40.975 -58.735 -83.513 1.00 30.48 1010 ALA E O 1
ATOM 8284 N N . ASP E 1 16 ? -40.975 -57.688 -81.535 1.00 28.95 1011 ASP E N 1
ATOM 8285 C CA . ASP E 1 16 ? -40.101 -56.629 -82.023 1.00 30.12 1011 ASP E CA 1
ATOM 8286 C C . ASP E 1 16 ? -38.794 -57.225 -82.561 1.00 32.56 1011 ASP E C 1
ATOM 8287 O O . ASP E 1 16 ? -38.267 -56.802 -83.589 1.00 33.60 1011 ASP E O 1
ATOM 8292 N N . ILE E 1 17 ? -38.294 -58.225 -81.844 1.00 33.34 1012 ILE E N 1
ATOM 8293 C CA . ILE E 1 17 ? -37.045 -58.915 -82.140 1.00 34.25 1012 ILE E CA 1
ATOM 8294 C C . ILE E 1 17 ? -37.156 -60.018 -83.211 1.00 31.62 1012 ILE E C 1
ATOM 8295 O O . ILE E 1 17 ? -36.143 -60.477 -83.753 1.00 31.25 1012 ILE E O 1
ATOM 8300 N N . ARG E 1 18 ? -38.378 -60.425 -83.536 1.00 30.05 1013 ARG E N 1
ATOM 8301 C CA . ARG E 1 18 ? -38.580 -61.505 -84.506 1.00 28.32 1013 ARG E CA 1
ATOM 8302 C C . ARG E 1 18 ? -37.709 -61.522 -85.754 1.00 28.05 1013 ARG E C 1
ATOM 8303 O O . ARG E 1 18 ? -37.252 -62.593 -86.155 1.00 24.86 1013 ARG E O 1
ATOM 8311 N N . HIS E 1 19 ? -37.495 -60.370 -86.386 1.00 25.61 1014 HIS E N 1
ATOM 8312 C CA . HIS E 1 19 ? -36.659 -60.345 -87.585 1.00 25.38 1014 HIS E CA 1
ATOM 8313 C C . HIS E 1 19 ? -35.355 -59.556 -87.407 1.00 23.17 1014 HIS E C 1
ATOM 8314 O O . HIS E 1 19 ? -34.734 -59.114 -88.381 1.00 21.23 1014 HIS E O 1
ATOM 8321 N N . TYR E 1 20 ? -34.951 -59.395 -86.154 1.00 21.94 1015 TYR E N 1
ATOM 8322 C CA . TYR E 1 20 ? -33.724 -58.701 -85.798 1.00 19.28 1015 TYR E CA 1
ATOM 8323 C C . TYR E 1 20 ? -32.529 -59.349 -86.503 1.00 20.75 1015 TYR E C 1
ATOM 8324 O O . TYR E 1 20 ? -32.475 -60.575 -86.703 1.00 21.40 1015 TYR E O 1
ATOM 8333 N N . SER E 1 21 ? -31.555 -58.531 -86.873 1.00 20.79 1016 SER E N 1
ATOM 8334 C CA . SER E 1 21 ? -30.359 -59.058 -87.510 1.00 20.89 1016 SER E CA 1
ATOM 8335 C C . SER E 1 21 ? -29.358 -59.402 -86.400 1.00 22.84 1016 SER E C 1
ATOM 8336 O O . SER E 1 21 ? -29.511 -58.967 -85.258 1.00 23.08 1016 SER E O 1
ATOM 8339 N N . THR E 1 22 ? -28.340 -60.183 -86.731 1.00 24.09 1017 THR E N 1
ATOM 8340 C CA . THR E 1 22 ? -27.327 -60.534 -85.759 1.00 25.84 1017 THR E CA 1
ATOM 8341 C C . THR E 1 22 ? -26.816 -59.252 -85.114 1.00 28.70 1017 THR E C 1
ATOM 8342 O O . THR E 1 22 ? -26.585 -59.202 -83.903 1.00 27.79 1017 THR E O 1
ATOM 8346 N N . GLU E 1 23 ? -26.651 -58.211 -85.924 1.00 31.11 1018 GLU E N 1
ATOM 8347 C CA . GLU E 1 23 ? -26.172 -56.937 -85.414 1.00 33.86 1018 GLU E CA 1
ATOM 8348 C C . GLU E 1 23 ? -27.164 -56.421 -84.381 1.00 31.76 1018 GLU E C 1
ATOM 8349 O O . GLU E 1 23 ? -26.820 -56.273 -83.205 1.00 31.56 1018 GLU E O 1
ATOM 8355 N N . GLN E 1 24 ? -28.398 -56.173 -84.817 1.00 30.13 1019 GLN E N 1
ATOM 8356 C CA . GLN E 1 24 ? -29.447 -55.674 -83.928 1.00 27.11 1019 GLN E CA 1
ATOM 8357 C C . GLN E 1 24 ? -29.476 -56.421 -82.601 1.00 25.82 1019 GLN E C 1
ATOM 8358 O O . GLN E 1 24 ? -29.472 -55.788 -81.543 1.00 25.58 1019 GLN E O 1
ATOM 8364 N N . LEU E 1 25 ? -29.506 -57.755 -82.656 1.00 23.22 1020 LEU E N 1
ATOM 8365 C CA . LEU E 1 25 ? -29.502 -58.569 -81.439 1.00 23.35 1020 LEU E CA 1
ATOM 8366 C C . LEU E 1 25 ? -28.361 -58.135 -80.509 1.00 22.44 1020 LEU E C 1
ATOM 8367 O O . LEU E 1 25 ? -28.577 -57.848 -79.317 1.00 20.44 1020 LEU E O 1
ATOM 8372 N N . ARG E 1 26 ? -27.151 -58.077 -81.066 1.00 21.19 1021 ARG E N 1
ATOM 8373 C CA . ARG E 1 26 ? -25.996 -57.679 -80.293 1.00 19.58 1021 ARG E CA 1
ATOM 8374 C C . ARG E 1 26 ? -26.213 -56.291 -79.723 1.00 20.52 1021 ARG E C 1
ATOM 8375 O O . ARG E 1 26 ? -25.961 -56.047 -78.544 1.00 20.98 1021 ARG E O 1
ATOM 8383 N N . ASP E 1 27 ? -26.681 -55.379 -80.562 1.00 21.38 1022 ASP E N 1
ATOM 8384 C CA . ASP E 1 27 ? -26.905 -54.011 -80.129 1.00 22.72 1022 ASP E CA 1
ATOM 8385 C C . ASP E 1 27 ? -27.857 -53.872 -78.952 1.00 22.09 1022 ASP E C 1
ATOM 8386 O O . ASP E 1 27 ? -27.674 -53.006 -78.097 1.00 23.72 1022 ASP E O 1
ATOM 8391 N N . GLU E 1 28 ? -28.873 -54.720 -78.893 1.00 20.47 1023 GLU E N 1
ATOM 8392 C CA . GLU E 1 28 ? -29.831 -54.629 -77.800 1.00 19.08 1023 GLU E CA 1
ATOM 8393 C C . GLU E 1 28 ? -29.550 -55.512 -76.591 1.00 18.89 1023 GLU E C 1
ATOM 8394 O O . GLU E 1 28 ? -29.748 -55.085 -75.454 1.00 18.41 1023 GLU E O 1
ATOM 8400 N N . PHE E 1 29 ? -29.068 -56.729 -76.808 1.00 18.73 1024 PHE E N 1
ATOM 8401 C CA . PHE E 1 29 ? -28.855 -57.613 -75.671 1.00 19.56 1024 PHE E CA 1
ATOM 8402 C C . PHE E 1 29 ? -27.436 -57.964 -75.235 1.00 21.19 1024 PHE E C 1
ATOM 8403 O O . PHE E 1 29 ? -27.247 -58.646 -74.217 1.00 19.30 1024 PHE E O 1
ATOM 8411 N N . LEU E 1 30 ? -26.441 -57.494 -75.976 1.00 24.41 1025 LEU E N 1
ATOM 8412 C CA . LEU E 1 30 ? -25.061 -57.801 -75.636 1.00 25.84 1025 LEU E CA 1
ATOM 8413 C C . LEU E 1 30 ? -24.281 -56.590 -75.140 1.00 25.99 1025 LEU E C 1
ATOM 8414 O O . LEU E 1 30 ? -24.331 -55.521 -75.738 1.00 27.12 1025 LEU E O 1
ATOM 8419 N N . VAL E 1 31 ? -23.569 -56.762 -74.036 1.00 25.45 1026 VAL E N 1
ATOM 8420 C CA . VAL E 1 31 ? -22.735 -55.695 -73.500 1.00 27.02 1026 VAL E CA 1
ATOM 8421 C C . VAL E 1 31 ? -21.320 -56.190 -73.772 1.00 27.39 1026 VAL E C 1
ATOM 8422 O O . VAL E 1 31 ? -20.846 -57.115 -73.117 1.00 28.39 1026 VAL E O 1
ATOM 8426 N N . GLU E 1 32 ? -20.655 -55.585 -74.753 1.00 28.16 1027 GLU E N 1
ATOM 8427 C CA . GLU E 1 32 ? -19.306 -55.992 -75.137 1.00 27.81 1027 GLU E CA 1
ATOM 8428 C C . GLU E 1 32 ? -18.194 -55.663 -74.160 1.00 28.30 1027 GLU E C 1
ATOM 8429 O O . GLU E 1 32 ? -17.255 -56.442 -74.026 1.00 29.03 1027 GLU E O 1
ATOM 8435 N N . LYS E 1 33 ? -18.276 -54.518 -73.491 1.00 27.97 1028 LYS E N 1
ATOM 8436 C CA . LYS E 1 33 ? -17.256 -54.163 -72.520 1.00 29.81 1028 LYS E CA 1
ATOM 8437 C C . LYS E 1 33 ? -17.873 -54.004 -71.141 1.00 28.42 1028 LYS E C 1
ATOM 8438 O O . LYS E 1 33 ? -18.713 -53.131 -70.922 1.00 30.06 1028 LYS E O 1
ATOM 8444 N N . VAL E 1 34 ? -17.464 -54.867 -70.217 1.00 25.59 1029 VAL E N 1
ATOM 8445 C CA . VAL E 1 34 ? -17.978 -54.821 -68.861 1.00 20.45 1029 VAL E CA 1
ATOM 8446 C C . VAL E 1 34 ? -16.946 -54.287 -67.886 1.00 23.94 1029 VAL E C 1
ATOM 8447 O O . VAL E 1 34 ? -17.267 -53.493 -67.005 1.00 21.62 1029 VAL E O 1
ATOM 8451 N N . PHE E 1 35 ? -15.705 -54.733 -68.041 1.00 26.18 1030 PHE E N 1
ATOM 8452 C CA . PHE E 1 35 ? -14.632 -54.294 -67.157 1.00 29.63 1030 PHE E CA 1
ATOM 8453 C C . PHE E 1 35 ? -13.570 -53.514 -67.900 1.00 32.47 1030 PHE E C 1
ATOM 8454 O O . PHE E 1 35 ? -12.583 -54.090 -68.358 1.00 32.76 1030 PHE E O 1
ATOM 8462 N N . ILE E 1 36 ? -13.776 -52.208 -68.039 1.00 36.56 1031 ILE E N 1
ATOM 8463 C CA . ILE E 1 36 ? -12.788 -51.363 -68.696 1.00 42.08 1031 ILE E CA 1
ATOM 8464 C C . ILE E 1 36 ? -12.023 -50.673 -67.556 1.00 44.29 1031 ILE E C 1
ATOM 8465 O O . ILE E 1 36 ? -12.551 -49.792 -66.885 1.00 44.04 1031 ILE E O 1
ATOM 8470 N N . PRO E 1 37 ? -10.761 -51.098 -67.317 1.00 43.41 1032 PRO E N 1
ATOM 8471 C CA . PRO E 1 37 ? -9.830 -50.620 -66.287 1.00 46.93 1032 PRO E CA 1
ATOM 8472 C C . PRO E 1 37 ? -9.692 -49.124 -66.097 1.00 47.73 1032 PRO E C 1
ATOM 8473 O O . PRO E 1 37 ? -9.454 -48.381 -67.048 1.00 49.50 1032 PRO E O 1
ATOM 8477 N N . GLY E 1 38 ? -9.837 -48.697 -64.849 1.00 47.79 1033 GLY E N 1
ATOM 8478 C CA . GLY E 1 38 ? -9.722 -47.289 -64.528 1.00 48.05 1033 GLY E CA 1
ATOM 8479 C C . GLY E 1 38 ? -11.048 -46.556 -64.536 1.00 49.74 1033 GLY E C 1
ATOM 8480 O O . GLY E 1 38 ? -11.115 -45.384 -64.160 1.00 50.34 1033 GLY E O 1
ATOM 8481 N N . ALA E 1 39 ? -12.107 -47.246 -64.950 1.00 46.91 1034 ALA E N 1
ATOM 8482 C CA . ALA E 1 39 ? -13.429 -46.639 -65.017 1.00 45.76 1034 ALA E CA 1
ATOM 8483 C C . ALA E 1 39 ? -14.542 -47.596 -64.643 1.00 44.04 1034 ALA E C 1
ATOM 8484 O O . ALA E 1 39 ? -14.332 -48.811 -64.537 1.00 42.78 1034 ALA E O 1
ATOM 8486 N N . ILE E 1 40 ? -15.732 -47.046 -64.427 1.00 42.44 1035 ILE E N 1
ATOM 8487 C CA . ILE E 1 40 ? -16.869 -47.896 -64.114 1.00 41.09 1035 ILE E CA 1
ATOM 8488 C C . ILE E 1 40 ? -17.709 -47.936 -65.392 1.00 38.18 1035 ILE E C 1
ATOM 8489 O O . ILE E 1 40 ? -18.030 -46.896 -65.976 1.00 36.92 1035 ILE E O 1
ATOM 8494 N N . SER E 1 41 ? -18.006 -49.148 -65.852 1.00 35.31 1036 SER E N 1
ATOM 8495 C CA . SER E 1 41 ? -18.788 -49.336 -67.064 1.00 30.98 1036 SER E CA 1
ATOM 8496 C C . SER E 1 41 ? -20.114 -49.947 -66.663 1.00 29.02 1036 SER E C 1
ATOM 8497 O O . SER E 1 41 ? -20.167 -51.100 -66.240 1.00 25.95 1036 SER E O 1
ATOM 8500 N N . LEU E 1 42 ? -21.183 -49.167 -66.790 1.00 26.01 1037 LEU E N 1
ATOM 8501 C CA . LEU E 1 42 ? -22.502 -49.628 -66.398 1.00 22.33 1037 LEU E CA 1
ATOM 8502 C C . LEU E 1 42 ? -23.547 -49.542 -67.501 1.00 23.90 1037 LEU E C 1
ATOM 8503 O O . LEU E 1 42 ? -23.443 -48.739 -68.424 1.00 23.65 1037 LEU E O 1
ATOM 8508 N N . THR E 1 43 ? -24.561 -50.389 -67.397 1.00 24.69 1038 THR E N 1
ATOM 8509 C CA . THR E 1 43 ? -25.644 -50.398 -68.363 1.00 23.30 1038 THR E CA 1
ATOM 8510 C C . THR E 1 43 ? -26.955 -50.500 -67.583 1.00 23.34 1038 THR E C 1
ATOM 8511 O O . THR E 1 43 ? -27.100 -51.331 -66.692 1.00 23.96 1038 THR E O 1
ATOM 8515 N N . TYR E 1 44 ? -27.881 -49.603 -67.897 1.00 23.43 1039 TYR E N 1
ATOM 8516 C CA . TYR E 1 44 ? -29.193 -49.522 -67.248 1.00 22.21 1039 TYR E CA 1
ATOM 8517 C C . TYR E 1 44 ? -30.229 -50.201 -68.134 1.00 23.21 1039 TYR E C 1
ATOM 8518 O O . TYR E 1 44 ? -30.521 -49.711 -69.220 1.00 22.69 1039 TYR E O 1
ATOM 8527 N N . THR E 1 45 ? -30.786 -51.319 -67.688 1.00 22.21 1040 THR E N 1
ATOM 8528 C CA . THR E 1 45 ? -31.780 -52.010 -68.506 1.00 24.44 1040 THR E CA 1
ATOM 8529 C C . THR E 1 45 ? -33.184 -51.705 -68.020 1.00 26.96 1040 THR E C 1
ATOM 8530 O O . THR E 1 45 ? -33.455 -51.778 -66.827 1.00 28.67 1040 THR E O 1
ATOM 8534 N N . HIS E 1 46 ? -34.080 -51.352 -68.936 1.00 28.63 1041 HIS E N 1
ATOM 8535 C CA . HIS E 1 46 ? -35.455 -51.047 -68.550 1.00 31.30 1041 HIS E CA 1
ATOM 8536 C C . HIS E 1 46 ? -36.176 -52.290 -68.070 1.00 33.56 1041 HIS E C 1
ATOM 8537 O O . HIS E 1 46 ? -37.299 -52.223 -67.575 1.00 34.73 1041 HIS E O 1
ATOM 8544 N N . ASN E 1 47 ? -35.518 -53.432 -68.220 1.00 36.76 1042 ASN E N 1
ATOM 8545 C CA . ASN E 1 47 ? -36.080 -54.676 -67.739 1.00 39.30 1042 ASN E CA 1
ATOM 8546 C C . ASN E 1 47 ? -35.923 -54.564 -66.229 1.00 37.44 1042 ASN E C 1
ATOM 8547 O O . ASN E 1 47 ? -34.841 -54.801 -65.703 1.00 37.75 1042 ASN E O 1
ATOM 8552 N N . ASP E 1 48 ? -36.989 -54.166 -65.543 1.00 34.93 1043 ASP E N 1
ATOM 8553 C CA . ASP E 1 48 ? -36.968 -54.028 -64.091 1.00 32.85 1043 ASP E CA 1
ATOM 8554 C C . ASP E 1 48 ? -35.990 -52.999 -63.540 1.00 32.82 1043 ASP E C 1
ATOM 8555 O O . ASP E 1 48 ? -35.716 -52.976 -62.341 1.00 32.06 1043 ASP E O 1
ATOM 8560 N N . ARG E 1 49 ? -35.464 -52.147 -64.416 1.00 33.49 1044 ARG E N 1
ATOM 8561 C CA . ARG E 1 49 ? -34.547 -51.090 -64.002 1.00 32.04 1044 ARG E CA 1
ATOM 8562 C C . ARG E 1 49 ? -33.252 -51.530 -63.324 1.00 30.94 1044 ARG E C 1
ATOM 8563 O O . ARG E 1 49 ? -32.728 -50.814 -62.474 1.00 31.53 1044 ARG E O 1
ATOM 8571 N N . MET E 1 50 ? -32.736 -52.699 -63.684 1.00 28.76 1045 MET E N 1
ATOM 8572 C CA . MET E 1 50 ? -31.477 -53.159 -63.109 1.00 28.54 1045 MET E CA 1
ATOM 8573 C C . MET E 1 50 ? -30.319 -52.403 -63.772 1.00 26.82 1045 MET E C 1
ATOM 8574 O O . MET E 1 50 ? -30.330 -52.180 -64.988 1.00 28.09 1045 MET E O 1
ATOM 8579 N N . ILE E 1 51 ? -29.344 -51.972 -62.978 1.00 24.20 1046 ILE E N 1
ATOM 8580 C CA . ILE E 1 51 ? -28.179 -51.298 -63.535 1.00 23.47 1046 ILE E CA 1
ATOM 8581 C C . ILE E 1 51 ? -27.028 -52.215 -63.142 1.00 21.85 1046 ILE E C 1
ATOM 8582 O O . ILE E 1 51 ? -26.794 -52.469 -61.960 1.00 21.57 1046 ILE E O 1
ATOM 8587 N N . PHE E 1 52 ? -26.342 -52.753 -64.144 1.00 23.01 1047 PHE E N 1
ATOM 8588 C CA . PHE E 1 52 ? -25.231 -53.668 -63.911 1.00 23.90 1047 PHE E CA 1
ATOM 8589 C C . PHE E 1 52 ? -24.017 -53.242 -64.721 1.00 25.06 1047 PHE E C 1
ATOM 8590 O O . PHE E 1 52 ? -24.091 -52.372 -65.594 1.00 23.72 1047 PHE E O 1
ATOM 8598 N N . GLY E 1 53 ? -22.895 -53.880 -64.434 1.00 26.68 1048 GLY E N 1
ATOM 8599 C CA . GLY E 1 53 ? -21.681 -53.548 -65.141 1.00 28.81 1048 GLY E CA 1
ATOM 8600 C C . GLY E 1 53 ? -20.471 -53.790 -64.275 1.00 28.24 1048 GLY E C 1
ATOM 8601 O O . GLY E 1 53 ? -20.564 -54.414 -63.216 1.00 29.73 1048 GLY E O 1
ATOM 8602 N N . GLY E 1 54 ? -19.329 -53.287 -64.719 1.00 28.53 1049 GLY E N 1
ATOM 8603 C CA . GLY E 1 54 ? -18.124 -53.483 -63.947 1.00 28.55 1049 GLY E CA 1
ATOM 8604 C C . GLY E 1 54 ? -17.363 -52.229 -63.556 1.00 29.43 1049 GLY E C 1
ATOM 8605 O O . GLY E 1 54 ? -17.112 -51.332 -64.371 1.00 29.87 1049 GLY E O 1
ATOM 8606 N N . VAL E 1 55 ? -17.023 -52.155 -62.277 1.00 26.68 1050 VAL E N 1
ATOM 8607 C CA . VAL E 1 55 ? -16.226 -51.048 -61.772 1.00 26.95 1050 VAL E CA 1
ATOM 8608 C C . VAL E 1 55 ? -14.890 -51.710 -61.431 1.00 27.68 1050 VAL E C 1
ATOM 8609 O O . VAL E 1 55 ? -14.763 -52.474 -60.470 1.00 26.07 1050 VAL E O 1
ATOM 8613 N N . THR E 1 56 ? -13.913 -51.447 -62.283 1.00 29.94 1051 THR E N 1
ATOM 8614 C CA . THR E 1 56 ? -12.587 -52.016 -62.145 1.00 34.48 1051 THR E CA 1
ATOM 8615 C C . THR E 1 56 ? -11.573 -50.905 -61.887 1.00 36.61 1051 THR E C 1
ATOM 8616 O O . THR E 1 56 ? -11.001 -50.328 -62.818 1.00 31.83 1051 THR E O 1
ATOM 8620 N N . PRO E 1 57 ? -11.339 -50.591 -60.604 1.00 33.45 1052 PRO E N 1
ATOM 8621 C CA . PRO E 1 57 ? -10.403 -49.549 -60.173 1.00 35.81 1052 PRO E CA 1
ATOM 8622 C C . PRO E 1 57 ? -8.950 -49.946 -60.357 1.00 38.79 1052 PRO E C 1
ATOM 8623 O O . PRO E 1 57 ? -8.591 -51.113 -60.199 1.00 35.61 1052 PRO E O 1
ATOM 8627 N N . THR E 1 58 ? -8.115 -48.969 -60.690 1.00 40.28 1053 THR E N 1
ATOM 8628 C CA . THR E 1 58 ? -6.699 -49.237 -60.884 1.00 43.90 1053 THR E CA 1
ATOM 8629 C C . THR E 1 58 ? -5.824 -48.332 -60.036 1.00 47.96 1053 THR E C 1
ATOM 8630 O O . THR E 1 58 ? -5.331 -48.722 -58.980 1.00 46.72 1053 THR E O 1
ATOM 8634 N N . THR E 1 59 ? -5.657 -47.108 -60.509 1.00 50.72 1054 THR E N 1
ATOM 8635 C CA . THR E 1 59 ? -4.811 -46.127 -59.856 1.00 55.99 1054 THR E CA 1
ATOM 8636 C C . THR E 1 59 ? -5.583 -45.075 -59.070 1.00 57.80 1054 THR E C 1
ATOM 8637 O O . THR E 1 59 ? -5.007 -44.071 -58.651 1.00 60.42 1054 THR E O 1
ATOM 8641 N N . GLU E 1 60 ? -6.880 -45.294 -58.876 1.00 62.47 1055 GLU E N 1
ATOM 8642 C CA . GLU E 1 60 ? -7.717 -44.345 -58.148 1.00 64.15 1055 GLU E CA 1
ATOM 8643 C C . GLU E 1 60 ? -9.006 -45.035 -57.736 1.00 62.34 1055 GLU E C 1
ATOM 8644 O O . GLU E 1 60 ? -9.687 -45.622 -58.576 1.00 61.76 1055 GLU E O 1
ATOM 8650 N N . GLU E 1 61 ? -9.345 -44.976 -56.451 1.00 60.67 1056 GLU E N 1
ATOM 8651 C CA . GLU E 1 61 ? -10.567 -45.627 -56.000 1.00 59.42 1056 GLU E CA 1
ATOM 8652 C C . GLU E 1 61 ? -11.745 -45.061 -56.775 1.00 54.17 1056 GLU E C 1
ATOM 8653 O O . GLU E 1 61 ? -11.751 -43.880 -57.141 1.00 51.37 1056 GLU E O 1
ATOM 8659 N N . LEU E 1 62 ? -12.731 -45.916 -57.036 1.00 47.61 1057 LEU E N 1
ATOM 8660 C CA . LEU E 1 62 ? -13.908 -45.516 -57.789 1.00 40.96 1057 LEU E CA 1
ATOM 8661 C C . LEU E 1 62 ? -15.182 -45.615 -56.967 1.00 38.42 1057 LEU E C 1
ATOM 8662 O O . LEU E 1 62 ? -15.278 -46.422 -56.037 1.00 37.28 1057 LEU E O 1
ATOM 8667 N N . GLU E 1 63 ? -16.145 -44.766 -57.313 1.00 37.77 1058 GLU E N 1
ATOM 8668 C CA . GLU E 1 63 ? -17.452 -44.748 -56.677 1.00 38.99 1058 GLU E CA 1
ATOM 8669 C C . GLU E 1 63 ? -18.521 -44.390 -57.726 1.00 38.90 1058 GLU E C 1
ATOM 8670 O O . GLU E 1 63 ? -18.377 -43.422 -58.494 1.00 39.98 1058 GLU E O 1
ATOM 8676 N N . ILE E 1 64 ? -19.579 -45.192 -57.781 1.00 38.17 1059 ILE E N 1
ATOM 8677 C CA . ILE E 1 64 ? -20.656 -44.939 -58.722 1.00 38.43 1059 ILE E CA 1
ATOM 8678 C C . ILE E 1 64 ? -21.420 -43.724 -58.207 1.00 37.07 1059 ILE E C 1
ATOM 8679 O O . ILE E 1 64 ? -22.088 -43.805 -57.175 1.00 37.58 1059 ILE E O 1
ATOM 8684 N N . ILE E 1 65 ? -21.296 -42.589 -58.895 1.00 36.75 1060 ILE E N 1
ATOM 8685 C CA . ILE E 1 65 ? -22.012 -41.382 -58.471 1.00 35.67 1060 ILE E CA 1
ATOM 8686 C C . ILE E 1 65 ? -23.180 -41.150 -59.407 1.00 35.07 1060 ILE E C 1
ATOM 8687 O O . ILE E 1 65 ? -23.004 -40.807 -60.569 1.00 33.43 1060 ILE E O 1
ATOM 8692 N N . LEU E 1 66 ? -24.376 -41.365 -58.877 1.00 34.71 1061 LEU E N 1
ATOM 8693 C CA . LEU E 1 66 ? -25.616 -41.203 -59.622 1.00 35.77 1061 LEU E CA 1
ATOM 8694 C C . LEU E 1 66 ? -26.673 -40.605 -58.694 1.00 36.27 1061 LEU E C 1
ATOM 8695 O O . LEU E 1 66 ? -26.832 -41.045 -57.555 1.00 36.68 1061 LEU E O 1
ATOM 8700 N N . ASP E 1 67 ? -27.384 -39.593 -59.177 1.00 39.52 1062 ASP E N 1
ATOM 8701 C CA . ASP E 1 67 ? -28.430 -38.959 -58.387 1.00 42.69 1062 ASP E CA 1
ATOM 8702 C C . ASP E 1 67 ? -29.510 -38.360 -59.281 1.00 41.84 1062 ASP E C 1
ATOM 8703 O O . ASP E 1 67 ? -30.622 -38.876 -59.346 1.00 42.07 1062 ASP E O 1
ATOM 8708 N N . LYS E 1 68 ? -29.183 -37.277 -59.971 1.00 42.05 1063 LYS E N 1
ATOM 8709 C CA . LYS E 1 68 ? -30.135 -36.633 -60.868 1.00 45.69 1063 LYS E CA 1
ATOM 8710 C C . LYS E 1 68 ? -30.610 -37.636 -61.922 1.00 43.67 1063 LYS E C 1
ATOM 8711 O O . LYS E 1 68 ? -31.794 -37.682 -62.268 1.00 45.18 1063 LYS E O 1
ATOM 8717 N N . GLU E 1 69 ? -29.681 -38.449 -62.414 1.00 42.71 1064 GLU E N 1
ATOM 8718 C CA . GLU E 1 69 ? -29.990 -39.452 -63.422 1.00 41.31 1064 GLU E CA 1
ATOM 8719 C C . GLU E 1 69 ? -31.072 -40.410 -62.930 1.00 37.64 1064 GLU E C 1
ATOM 8720 O O . GLU E 1 69 ? -31.839 -40.935 -63.725 1.00 38.62 1064 GLU E O 1
ATOM 8726 N N . LEU E 1 70 ? -31.137 -40.636 -61.623 1.00 36.02 1065 LEU E N 1
ATOM 8727 C CA . LEU E 1 70 ? -32.134 -41.551 -61.066 1.00 32.95 1065 LEU E CA 1
ATOM 8728 C C . LEU E 1 70 ? -33.142 -40.870 -60.153 1.00 33.62 1065 LEU E C 1
ATOM 8729 O O . LEU E 1 70 ? -33.773 -41.531 -59.323 1.00 31.52 1065 LEU E O 1
ATOM 8734 N N . GLY E 1 71 ? -33.282 -39.555 -60.300 1.00 32.17 1066 GLY E N 1
ATOM 8735 C CA . GLY E 1 71 ? -34.213 -38.812 -59.470 1.00 33.06 1066 GLY E CA 1
ATOM 8736 C C . GLY E 1 71 ? -34.025 -39.027 -57.974 1.00 33.43 1066 GLY E C 1
ATOM 8737 O O . GLY E 1 71 ? -34.996 -39.169 -57.238 1.00 33.10 1066 GLY E O 1
ATOM 8738 N N . VAL E 1 72 ? -32.776 -39.049 -57.523 1.00 32.74 1067 VAL E N 1
ATOM 8739 C CA . VAL E 1 72 ? -32.464 -39.240 -56.113 1.00 31.93 1067 VAL E CA 1
ATOM 8740 C C . VAL E 1 72 ? -31.224 -38.427 -55.760 1.00 32.60 1067 VAL E C 1
ATOM 8741 O O . VAL E 1 72 ? -30.594 -37.851 -56.640 1.00 34.25 1067 VAL E O 1
ATOM 8745 N N . ASP E 1 73 ? -30.875 -38.386 -54.477 1.00 35.38 1068 ASP E N 1
ATOM 8746 C CA . ASP E 1 73 ? -29.712 -37.630 -54.020 1.00 36.87 1068 ASP E CA 1
ATOM 8747 C C . ASP E 1 73 ? -28.414 -38.436 -54.116 1.00 36.37 1068 ASP E C 1
ATOM 8748 O O . ASP E 1 73 ? -27.346 -37.876 -54.353 1.00 36.29 1068 ASP E O 1
ATOM 8753 N N . TYR E 1 74 ? -28.500 -39.750 -53.931 1.00 33.58 1069 TYR E N 1
ATOM 8754 C CA . TYR E 1 74 ? -27.321 -40.599 -54.035 1.00 31.92 1069 TYR E CA 1
ATOM 8755 C C . TYR E 1 74 ? -27.672 -41.996 -54.548 1.00 30.64 1069 TYR E C 1
ATOM 8756 O O . TYR E 1 74 ? -28.755 -42.527 -54.274 1.00 29.01 1069 TYR E O 1
ATOM 8765 N N . PHE E 1 75 ? -26.737 -42.568 -55.303 1.00 32.24 1070 PHE E N 1
ATOM 8766 C CA . PHE E 1 75 ? -26.875 -43.888 -55.924 1.00 32.40 1070 PHE E CA 1
ATOM 8767 C C . PHE E 1 75 ? -27.789 -44.932 -55.264 1.00 31.33 1070 PHE E C 1
ATOM 8768 O O . PHE E 1 75 ? -28.711 -45.451 -55.895 1.00 29.76 1070 PHE E O 1
ATOM 8776 N N . LEU E 1 76 ? -27.542 -45.241 -54.001 1.00 30.11 1071 LEU E N 1
ATOM 8777 C CA . LEU E 1 76 ? -28.334 -46.254 -53.327 1.00 29.67 1071 LEU E CA 1
ATOM 8778 C C . LEU E 1 76 ? -29.455 -45.762 -52.428 1.00 31.80 1071 LEU E C 1
ATOM 8779 O O . LEU E 1 76 ? -29.944 -46.526 -51.600 1.00 32.25 1071 LEU E O 1
ATOM 8784 N N . GLU E 1 77 ? -29.872 -44.507 -52.581 1.00 33.50 1072 GLU E N 1
ATOM 8785 C CA . GLU E 1 77 ? -30.944 -43.977 -51.744 1.00 34.49 1072 GLU E CA 1
ATOM 8786 C C . GLU E 1 77 ? -32.161 -44.905 -51.766 1.00 34.53 1072 GLU E C 1
ATOM 8787 O O . GLU E 1 77 ? -32.803 -45.111 -50.735 1.00 33.62 1072 GLU E O 1
ATOM 8793 N N . ARG E 1 78 ? -32.467 -45.476 -52.933 1.00 33.16 1073 ARG E N 1
ATOM 8794 C CA . ARG E 1 78 ? -33.617 -46.363 -53.059 1.00 31.36 1073 ARG E CA 1
ATOM 8795 C C . ARG E 1 78 ? -33.282 -47.638 -53.814 1.00 31.82 1073 ARG E C 1
ATOM 8796 O O . ARG E 1 78 ? -34.126 -48.189 -54.519 1.00 33.20 1073 ARG E O 1
ATOM 8804 N N . ARG E 1 79 ? -32.049 -48.114 -53.654 1.00 32.28 1074 ARG E N 1
ATOM 8805 C CA . ARG E 1 79 ? -31.601 -49.327 -54.337 1.00 29.69 1074 ARG E CA 1
ATOM 8806 C C . ARG E 1 79 ? -30.709 -50.201 -53.470 1.00 29.67 1074 ARG E C 1
ATOM 8807 O O . ARG E 1 79 ? -30.070 -49.717 -52.534 1.00 28.94 1074 ARG E O 1
ATOM 8815 N N . GLU E 1 80 ? -30.692 -51.497 -53.776 1.00 26.38 1075 GLU E N 1
ATOM 8816 C CA . GLU E 1 80 ? -29.826 -52.442 -53.090 1.00 25.37 1075 GLU E CA 1
ATOM 8817 C C . GLU E 1 80 ? -28.827 -52.848 -54.167 1.00 27.02 1075 GLU E C 1
ATOM 8818 O O . GLU E 1 80 ? -29.109 -52.708 -55.371 1.00 26.80 1075 GLU E O 1
ATOM 8824 N N . LEU E 1 81 ? -27.657 -53.331 -53.754 1.00 28.93 1076 LEU E N 1
ATOM 8825 C CA . LEU E 1 81 ? -26.623 -53.700 -54.709 1.00 27.64 1076 LEU E CA 1
ATOM 8826 C C . LEU E 1 81 ? -25.802 -54.913 -54.310 1.00 29.47 1076 LEU E C 1
ATOM 8827 O O . LEU E 1 81 ? -25.430 -55.063 -53.155 1.00 30.03 1076 LEU E O 1
ATOM 8832 N N . GLY E 1 82 ? -25.533 -55.786 -55.273 1.00 31.04 1077 GLY E N 1
ATOM 8833 C CA . GLY E 1 82 ? -24.731 -56.968 -55.007 1.00 31.96 1077 GLY E CA 1
ATOM 8834 C C . GLY E 1 82 ? -23.395 -56.805 -55.709 1.00 33.60 1077 GLY E C 1
ATOM 8835 O O . GLY E 1 82 ? -23.326 -56.207 -56.782 1.00 35.11 1077 GLY E O 1
ATOM 8836 N N . VAL E 1 83 ? -22.324 -57.325 -55.120 1.00 33.94 1078 VAL E N 1
ATOM 8837 C CA . VAL E 1 83 ? -21.005 -57.201 -55.733 1.00 31.93 1078 VAL E CA 1
ATOM 8838 C C . VAL E 1 83 ? -20.191 -58.468 -55.595 1.00 29.72 1078 VAL E C 1
ATOM 8839 O O . VAL E 1 83 ? -20.263 -59.146 -54.575 1.00 28.76 1078 VAL E O 1
ATOM 8843 N N . ILE E 1 84 ? -19.407 -58.777 -56.620 1.00 26.86 1079 ILE E N 1
ATOM 8844 C CA . ILE E 1 84 ? -18.532 -59.943 -56.585 1.00 26.35 1079 ILE E CA 1
ATOM 8845 C C . ILE E 1 84 ? -17.254 -59.596 -57.333 1.00 28.17 1079 ILE E C 1
ATOM 8846 O O . ILE E 1 84 ? -17.302 -59.217 -58.508 1.00 27.89 1079 ILE E O 1
ATOM 8851 N N . ASN E 1 85 ? -16.112 -59.709 -56.653 1.00 30.91 1080 ASN E N 1
ATOM 8852 C CA . ASN E 1 85 ? -14.826 -59.393 -57.280 1.00 33.22 1080 ASN E CA 1
ATOM 8853 C C . ASN E 1 85 ? -14.350 -60.551 -58.149 1.00 33.42 1080 ASN E C 1
ATOM 8854 O O . ASN E 1 85 ? -14.092 -61.647 -57.664 1.00 31.51 1080 ASN E O 1
ATOM 8859 N N . ILE E 1 86 ? -14.243 -60.284 -59.441 1.00 35.37 1081 ILE E N 1
ATOM 8860 C CA . ILE E 1 86 ? -13.836 -61.278 -60.428 1.00 39.37 1081 ILE E CA 1
ATOM 8861 C C . ILE E 1 86 ? -12.335 -61.245 -60.721 1.00 39.30 1081 ILE E C 1
ATOM 8862 O O . ILE E 1 86 ? -11.770 -62.222 -61.218 1.00 41.99 1081 ILE E O 1
ATOM 8867 N N . GLY E 1 87 ? -11.691 -60.127 -60.391 1.00 42.06 1082 GLY E N 1
ATOM 8868 C CA . GLY E 1 87 ? -10.269 -59.988 -60.662 1.00 41.57 1082 GLY E CA 1
ATOM 8869 C C . GLY E 1 87 ? -9.299 -60.115 -59.500 1.00 42.59 1082 GLY E C 1
ATOM 8870 O O . GLY E 1 87 ? -9.415 -61.014 -58.663 1.00 41.83 1082 GLY E O 1
ATOM 8871 N N . GLY E 1 88 ? -8.322 -59.212 -59.468 1.00 41.67 1083 GLY E N 1
ATOM 8872 C CA . GLY E 1 88 ? -7.320 -59.220 -58.417 1.00 41.28 1083 GLY E CA 1
ATOM 8873 C C . GLY E 1 88 ? -7.840 -58.699 -57.089 1.00 38.57 1083 GLY E C 1
ATOM 8874 O O . GLY E 1 88 ? -8.930 -58.134 -57.021 1.00 38.59 1083 GLY E O 1
ATOM 8875 N N . PRO E 1 89 ? -7.071 -58.865 -56.003 1.00 37.78 1084 PRO E N 1
ATOM 8876 C CA . PRO E 1 89 ? -7.478 -58.402 -54.671 1.00 35.63 1084 PRO E CA 1
ATOM 8877 C C . PRO E 1 89 ? -7.697 -56.892 -54.599 1.00 34.57 1084 PRO E C 1
ATOM 8878 O O . PRO E 1 89 ? -6.944 -56.095 -55.182 1.00 32.31 1084 PRO E O 1
ATOM 8882 N N . GLY E 1 90 ? -8.740 -56.510 -53.876 1.00 35.85 1085 GLY E N 1
ATOM 8883 C CA . GLY E 1 90 ? -9.052 -55.104 -53.736 1.00 35.01 1085 GLY E CA 1
ATOM 8884 C C . GLY E 1 90 ? -9.680 -54.771 -52.398 1.00 34.53 1085 GLY E C 1
ATOM 8885 O O . GLY E 1 90 ? -9.554 -55.514 -51.422 1.00 34.88 1085 GLY E O 1
ATOM 8886 N N . PHE E 1 91 ? -10.370 -53.638 -52.359 1.00 37.84 1086 PHE E N 1
ATOM 8887 C CA . PHE E 1 91 ? -11.022 -53.183 -51.143 1.00 38.02 1086 PHE E CA 1
ATOM 8888 C C . PHE E 1 91 ? -12.360 -52.547 -51.469 1.00 38.84 1086 PHE E C 1
ATOM 8889 O O . PHE E 1 91 ? -12.554 -51.974 -52.549 1.00 37.13 1086 PHE E O 1
ATOM 8897 N N . ILE E 1 92 ? -13.284 -52.663 -50.523 1.00 38.72 1087 ILE E N 1
ATOM 8898 C CA . ILE E 1 92 ? -14.595 -52.058 -50.661 1.00 43.03 1087 ILE E CA 1
ATOM 8899 C C . ILE E 1 92 ? -14.787 -51.194 -49.412 1.00 41.37 1087 ILE E C 1
ATOM 8900 O O . ILE E 1 92 ? -14.558 -51.653 -48.286 1.00 42.76 1087 ILE E O 1
ATOM 8905 N N . GLU E 1 93 ? -15.169 -49.935 -49.611 1.00 42.61 1088 GLU E N 1
ATOM 8906 C CA . GLU E 1 93 ? -15.382 -49.034 -48.486 1.00 42.47 1088 GLU E CA 1
ATOM 8907 C C . GLU E 1 93 ? -16.848 -48.631 -48.437 1.00 39.64 1088 GLU E C 1
ATOM 8908 O O . GLU E 1 93 ? -17.294 -47.792 -49.215 1.00 38.09 1088 GLU E O 1
ATOM 8914 N N . ILE E 1 94 ? -17.601 -49.248 -47.536 1.00 37.87 1089 ILE E N 1
ATOM 8915 C CA . ILE E 1 94 ? -19.009 -48.931 -47.403 1.00 38.83 1089 ILE E CA 1
ATOM 8916 C C . ILE E 1 94 ? -19.195 -48.014 -46.190 1.00 40.40 1089 ILE E C 1
ATOM 8917 O O . ILE E 1 94 ? -19.071 -48.436 -45.045 1.00 40.63 1089 ILE E O 1
ATOM 8922 N N . ASP E 1 95 ? -19.469 -46.741 -46.474 1.00 42.53 1090 ASP E N 1
ATOM 8923 C CA . ASP E 1 95 ? -19.655 -45.707 -45.458 1.00 45.52 1090 ASP E CA 1
ATOM 8924 C C . ASP E 1 95 ? -18.530 -45.641 -44.429 1.00 45.99 1090 ASP E C 1
ATOM 8925 O O . ASP E 1 95 ? -18.779 -45.663 -43.223 1.00 46.36 1090 ASP E O 1
ATOM 8930 N N . GLY E 1 96 ? -17.293 -45.543 -44.914 1.00 49.30 1091 GLY E N 1
ATOM 8931 C CA . GLY E 1 96 ? -16.155 -45.470 -44.016 1.00 49.49 1091 GLY E CA 1
ATOM 8932 C C . GLY E 1 96 ? -15.482 -46.811 -43.792 1.00 49.69 1091 GLY E C 1
ATOM 8933 O O . GLY E 1 96 ? -14.265 -46.920 -43.915 1.00 50.25 1091 GLY E O 1
ATOM 8934 N N . ALA E 1 97 ? -16.271 -47.830 -43.461 1.00 51.29 1092 ALA E N 1
ATOM 8935 C CA . ALA E 1 97 ? -15.750 -49.179 -43.222 1.00 52.49 1092 ALA E CA 1
ATOM 8936 C C . ALA E 1 97 ? -15.062 -49.757 -44.467 1.00 53.15 1092 ALA E C 1
ATOM 8937 O O . ALA E 1 97 ? -15.721 -50.067 -45.464 1.00 52.37 1092 ALA E O 1
ATOM 8939 N N . LYS E 1 98 ? -13.740 -49.913 -44.401 1.00 51.67 1093 LYS E N 1
ATOM 8940 C CA . LYS E 1 98 ? -12.963 -50.434 -45.529 1.00 50.91 1093 LYS E CA 1
ATOM 8941 C C . LYS E 1 98 ? -12.569 -51.879 -45.267 1.00 49.79 1093 LYS E C 1
ATOM 8942 O O . LYS E 1 98 ? -11.885 -52.175 -44.295 1.00 50.21 1093 LYS E O 1
ATOM 8948 N N . GLU E 1 99 ? -13.016 -52.783 -46.127 1.00 49.85 1094 GLU E N 1
ATOM 8949 C CA . GLU E 1 99 ? -12.701 -54.197 -45.969 1.00 49.02 1094 GLU E CA 1
ATOM 8950 C C . GLU E 1 99 ? -11.871 -54.692 -47.130 1.00 47.57 1094 GLU E C 1
ATOM 8951 O O . GLU E 1 99 ? -11.600 -53.958 -48.080 1.00 49.38 1094 GLU E O 1
ATOM 8957 N N . THR E 1 100 ? -11.470 -55.950 -47.060 1.00 45.12 1095 THR E N 1
ATOM 8958 C CA . THR E 1 100 ? -10.692 -56.529 -48.137 1.00 42.74 1095 THR E CA 1
ATOM 8959 C C . THR E 1 100 ? -11.602 -57.396 -49.008 1.00 42.89 1095 THR E C 1
ATOM 8960 O O . THR E 1 100 ? -12.392 -58.205 -48.506 1.00 41.66 1095 THR E O 1
ATOM 8964 N N . MET E 1 101 ? -11.493 -57.198 -50.317 1.00 40.83 1096 MET E N 1
ATOM 8965 C CA . MET E 1 101 ? -12.272 -57.946 -51.280 1.00 38.99 1096 MET E CA 1
ATOM 8966 C C . MET E 1 101 ? -11.320 -58.771 -52.153 1.00 39.13 1096 MET E C 1
ATOM 8967 O O . MET E 1 101 ? -10.671 -58.256 -53.065 1.00 37.59 1096 MET E O 1
ATOM 8972 N N . LYS E 1 102 ? -11.223 -60.058 -51.839 1.00 40.13 1097 LYS E N 1
ATOM 8973 C CA . LYS E 1 102 ? -10.368 -60.967 -52.582 1.00 40.57 1097 LYS E CA 1
ATOM 8974 C C . LYS E 1 102 ? -11.231 -61.562 -53.680 1.00 38.09 1097 LYS E C 1
ATOM 8975 O O . LYS E 1 102 ? -12.450 -61.503 -53.593 1.00 39.20 1097 LYS E O 1
ATOM 8981 N N . LYS E 1 103 ? -10.618 -62.128 -54.715 1.00 36.20 1098 LYS E N 1
ATOM 8982 C CA . LYS E 1 103 ? -11.403 -62.707 -55.791 1.00 34.22 1098 LYS E CA 1
ATOM 8983 C C . LYS E 1 103 ? -12.420 -63.668 -55.207 1.00 34.14 1098 LYS E C 1
ATOM 8984 O O . LYS E 1 103 ? -12.119 -64.404 -54.266 1.00 32.74 1098 LYS E O 1
ATOM 8990 N N . GLN E 1 104 ? -13.626 -63.639 -55.764 1.00 34.34 1099 GLN E N 1
ATOM 8991 C CA . GLN E 1 104 ? -14.724 -64.503 -55.343 1.00 38.40 1099 GLN E CA 1
ATOM 8992 C C . GLN E 1 104 ? -15.398 -63.979 -54.088 1.00 36.90 1099 GLN E C 1
ATOM 8993 O O . GLN E 1 104 ? -16.357 -64.587 -53.595 1.00 37.77 1099 GLN E O 1
ATOM 8999 N N . ASP E 1 105 ? -14.892 -62.869 -53.552 1.00 37.20 1100 ASP E N 1
ATOM 9000 C CA . ASP E 1 105 ? -15.508 -62.272 -52.364 1.00 36.79 1100 ASP E CA 1
ATOM 9001 C C . ASP E 1 105 ? -16.686 -61.481 -52.879 1.00 35.48 1100 ASP E C 1
ATOM 9002 O O . ASP E 1 105 ? -16.622 -60.901 -53.966 1.00 34.47 1100 ASP E O 1
ATOM 9007 N N . GLY E 1 106 ? -17.767 -61.467 -52.115 1.00 35.28 1101 GLY E N 1
ATOM 9008 C CA . GLY E 1 106 ? -18.942 -60.740 -52.556 1.00 35.70 1101 GLY E CA 1
ATOM 9009 C C . GLY E 1 106 ? -19.489 -59.827 -51.488 1.00 35.70 1101 GLY E C 1
ATOM 9010 O O . GLY E 1 106 ? -18.912 -59.717 -50.412 1.00 36.99 1101 GLY E O 1
ATOM 9011 N N . TYR E 1 107 ? -20.610 -59.178 -51.774 1.00 36.91 1102 TYR E N 1
ATOM 9012 C CA . TYR E 1 107 ? -21.193 -58.280 -50.799 1.00 35.67 1102 TYR E CA 1
ATOM 9013 C C . TYR E 1 107 ? -22.614 -57.855 -51.124 1.00 35.44 1102 TYR E C 1
ATOM 9014 O O . TYR E 1 107 ? -22.930 -57.557 -52.273 1.00 33.56 1102 TYR E O 1
ATOM 9023 N N . TYR E 1 108 ? -23.477 -57.849 -50.115 1.00 32.74 1103 TYR E N 1
ATOM 9024 C CA . TYR E 1 108 ? -24.843 -57.378 -50.316 1.00 32.43 1103 TYR E CA 1
ATOM 9025 C C . TYR E 1 108 ? -24.961 -56.037 -49.617 1.00 33.62 1103 TYR E C 1
ATOM 9026 O O . TYR E 1 108 ? -24.872 -55.971 -48.398 1.00 35.53 1103 TYR E O 1
ATOM 9035 N N . ILE E 1 109 ? -25.158 -54.968 -50.366 1.00 35.40 1104 ILE E N 1
ATOM 9036 C CA . ILE E 1 109 ? -25.276 -53.664 -49.740 1.00 35.44 1104 ILE E CA 1
ATOM 9037 C C . ILE E 1 109 ? -26.720 -53.193 -49.873 1.00 37.50 1104 ILE E C 1
ATOM 9038 O O . ILE E 1 109 ? -27.299 -53.235 -50.955 1.00 38.94 1104 ILE E O 1
ATOM 9043 N N . GLY E 1 110 ? -27.303 -52.747 -48.768 1.00 37.30 1105 GLY E N 1
ATOM 9044 C CA . GLY E 1 110 ? -28.690 -52.331 -48.800 1.00 38.61 1105 GLY E CA 1
ATOM 9045 C C . GLY E 1 110 ? -29.003 -50.866 -49.013 1.00 40.56 1105 GLY E C 1
ATOM 9046 O O . GLY E 1 110 ? -28.125 -49.993 -49.039 1.00 38.95 1105 GLY E O 1
ATOM 9047 N N . LYS E 1 111 ? -30.301 -50.622 -49.150 1.00 37.71 1106 LYS E N 1
ATOM 9048 C CA . LYS E 1 111 ? -30.866 -49.302 -49.370 1.00 36.05 1106 LYS E CA 1
ATOM 9049 C C . LYS E 1 111 ? -30.333 -48.246 -48.399 1.00 36.00 1106 LYS E C 1
ATOM 9050 O O . LYS E 1 111 ? -30.118 -48.512 -47.218 1.00 36.89 1106 LYS E O 1
ATOM 9056 N N . GLU E 1 112 ? -30.097 -47.051 -48.927 1.00 38.77 1107 GLU E N 1
ATOM 9057 C CA . GLU E 1 112 ? -29.643 -45.908 -48.148 1.00 37.84 1107 GLU E CA 1
ATOM 9058 C C . GLU E 1 112 ? -28.186 -45.815 -47.724 1.00 36.51 1107 GLU E C 1
ATOM 9059 O O . GLU E 1 112 ? -27.825 -44.891 -47.001 1.00 33.69 1107 GLU E O 1
ATOM 9065 N N . THR E 1 113 ? -27.334 -46.740 -48.149 1.00 32.45 1108 THR E N 1
ATOM 9066 C CA . THR E 1 113 ? -25.928 -46.606 -47.769 1.00 33.46 1108 THR E CA 1
ATOM 9067 C C . THR E 1 113 ? -25.380 -45.472 -48.653 1.00 34.75 1108 THR E C 1
ATOM 9068 O O . THR E 1 113 ? -25.497 -45.511 -49.872 1.00 36.17 1108 THR E O 1
ATOM 9072 N N . LYS E 1 114 ? -24.794 -44.454 -48.040 1.00 38.85 1109 LYS E N 1
ATOM 9073 C CA . LYS E 1 114 ? -24.303 -43.302 -48.793 1.00 40.71 1109 LYS E CA 1
ATOM 9074 C C . LYS E 1 114 ? -23.170 -43.492 -49.800 1.00 37.66 1109 LYS E C 1
ATOM 9075 O O . LYS E 1 114 ? -23.339 -43.155 -50.969 1.00 36.65 1109 LYS E O 1
ATOM 9081 N N . HIS E 1 115 ? -22.018 -43.999 -49.365 1.00 33.87 1110 HIS E N 1
ATOM 9082 C CA . HIS E 1 115 ? -20.894 -44.169 -50.291 1.00 32.89 1110 HIS E CA 1
ATOM 9083 C C . HIS E 1 115 ? -20.259 -45.555 -50.330 1.00 35.06 1110 HIS E C 1
ATOM 9084 O O . HIS E 1 115 ? -19.813 -46.057 -49.302 1.00 35.15 1110 HIS E O 1
ATOM 9091 N N . VAL E 1 116 ? -20.211 -46.166 -51.512 1.00 35.86 1111 VAL E N 1
ATOM 9092 C CA . VAL E 1 116 ? -19.574 -47.468 -51.658 1.00 36.00 1111 VAL E CA 1
ATOM 9093 C C . VAL E 1 116 ? -18.413 -47.241 -52.612 1.00 41.03 1111 VAL E C 1
ATOM 9094 O O . VAL E 1 116 ? -18.616 -47.048 -53.808 1.00 41.11 1111 VAL E O 1
ATOM 9098 N N . ARG E 1 117 ? -17.197 -47.258 -52.075 1.00 46.46 1112 ARG E N 1
ATOM 9099 C CA . ARG E 1 117 ? -16.013 -47.021 -52.886 1.00 50.12 1112 ARG E CA 1
ATOM 9100 C C . ARG E 1 117 ? -15.175 -48.276 -53.122 1.00 49.08 1112 ARG E C 1
ATOM 9101 O O . ARG E 1 117 ? -14.885 -49.042 -52.199 1.00 47.26 1112 ARG E O 1
ATOM 9109 N N . PHE E 1 118 ? -14.789 -48.470 -54.379 1.00 45.34 1113 PHE E N 1
ATOM 9110 C CA . PHE E 1 118 ? -14.004 -49.630 -54.785 1.00 43.36 1113 PHE E CA 1
ATOM 9111 C C . PHE E 1 118 ? -12.547 -49.267 -55.102 1.00 41.97 1113 PHE E C 1
ATOM 9112 O O . PHE E 1 118 ? -12.258 -48.214 -55.688 1.00 40.38 1113 PHE E O 1
ATOM 9120 N N . SER E 1 119 ? -11.639 -50.163 -54.728 1.00 42.08 1114 SER E N 1
ATOM 9121 C CA . SER E 1 119 ? -10.216 -49.955 -54.965 1.00 40.82 1114 SER E CA 1
ATOM 9122 C C . SER E 1 119 ? -9.450 -51.271 -55.104 1.00 39.52 1114 SER E C 1
ATOM 9123 O O . SER E 1 119 ? -9.861 -52.307 -54.586 1.00 36.03 1114 SER E O 1
ATOM 9126 N N . SER E 1 120 ? -8.331 -51.218 -55.814 1.00 40.23 1115 SER E N 1
ATOM 9127 C CA . SER E 1 120 ? -7.493 -52.393 -56.022 1.00 43.52 1115 SER E CA 1
ATOM 9128 C C . SER E 1 120 ? -6.192 -52.204 -55.249 1.00 46.72 1115 SER E C 1
ATOM 9129 O O . SER E 1 120 ? -5.830 -51.075 -54.902 1.00 48.93 1115 SER E O 1
ATOM 9132 N N . GLU E 1 121 ? -5.483 -53.294 -54.970 1.00 51.93 1116 GLU E N 1
ATOM 9133 C CA . GLU E 1 121 ? -4.219 -53.160 -54.258 1.00 54.52 1116 GLU E CA 1
ATOM 9134 C C . GLU E 1 121 ? -3.059 -53.269 -55.238 1.00 54.09 1116 GLU E C 1
ATOM 9135 O O . GLU E 1 121 ? -1.902 -53.205 -54.846 1.00 52.98 1116 GLU E O 1
ATOM 9141 N N . ASN E 1 122 ? -3.384 -53.414 -56.519 1.00 51.85 1117 ASN E N 1
ATOM 9142 C CA . ASN E 1 122 ? -2.374 -53.525 -57.569 1.00 52.40 1117 ASN E CA 1
ATOM 9143 C C . ASN E 1 122 ? -2.971 -53.144 -58.925 1.00 52.06 1117 ASN E C 1
ATOM 9144 O O . ASN E 1 122 ? -3.740 -53.904 -59.518 1.00 49.07 1117 ASN E O 1
ATOM 9149 N N . PRO E 1 123 ? -2.619 -51.959 -59.436 1.00 48.15 1118 PRO E N 1
ATOM 9150 C CA . PRO E 1 123 ? -3.113 -51.450 -60.723 1.00 50.36 1118 PRO E CA 1
ATOM 9151 C C . PRO E 1 123 ? -2.814 -52.366 -61.907 1.00 54.08 1118 PRO E C 1
ATOM 9152 O O . PRO E 1 123 ? -3.509 -52.329 -62.926 1.00 50.62 1118 PRO E O 1
ATOM 9156 N N . ASP E 1 124 ? -1.770 -53.176 -61.758 1.00 57.53 1119 ASP E N 1
ATOM 9157 C CA . ASP E 1 124 ? -1.326 -54.104 -62.793 1.00 64.48 1119 ASP E CA 1
ATOM 9158 C C . ASP E 1 124 ? -2.307 -55.276 -62.905 1.00 62.62 1119 ASP E C 1
ATOM 9159 O O . ASP E 1 124 ? -2.565 -55.779 -64.000 1.00 63.09 1119 ASP E O 1
ATOM 9164 N N . ASN E 1 125 ? -2.839 -55.699 -61.759 1.00 60.43 1120 ASN E N 1
ATOM 9165 C CA . ASN E 1 125 ? -3.806 -56.791 -61.681 1.00 56.96 1120 ASN E CA 1
ATOM 9166 C C . ASN E 1 125 ? -4.983 -56.256 -60.883 1.00 53.58 1120 ASN E C 1
ATOM 9167 O O . ASN E 1 125 ? -5.227 -56.679 -59.753 1.00 51.19 1120 ASN E O 1
ATOM 9172 N N . PRO E 1 126 ? -5.737 -55.314 -61.479 1.00 50.39 1121 PRO E N 1
ATOM 9173 C CA . PRO E 1 126 ? -6.897 -54.681 -60.851 1.00 47.09 1121 PRO E CA 1
ATOM 9174 C C . PRO E 1 126 ? -8.001 -55.622 -60.427 1.00 44.55 1121 PRO E C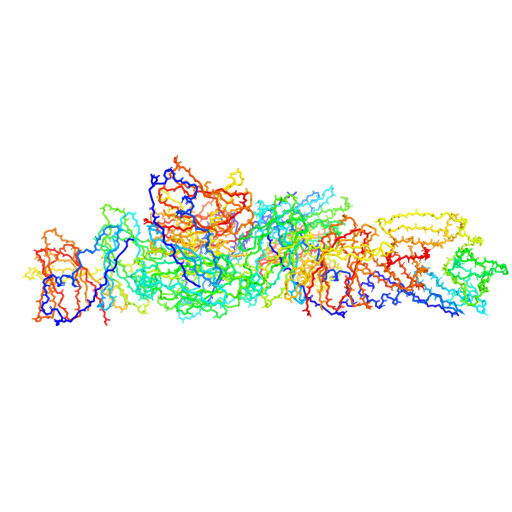 1
ATOM 9175 O O . PRO E 1 126 ? -8.146 -56.722 -60.958 1.00 43.12 1121 PRO E O 1
ATOM 9179 N N . ALA E 1 127 ? -8.768 -55.176 -59.442 1.00 40.50 1122 ALA E N 1
ATOM 9180 C CA . ALA E 1 127 ? -9.899 -55.940 -58.960 1.00 38.26 1122 ALA E CA 1
ATOM 9181 C C . ALA E 1 127 ? -11.033 -55.605 -59.923 1.00 35.90 1122 ALA E C 1
ATOM 9182 O O . ALA E 1 127 ? -11.250 -54.437 -60.275 1.00 34.38 1122 ALA E O 1
ATOM 9184 N N . LYS E 1 128 ? -11.736 -56.635 -60.378 1.00 34.35 1123 LYS E N 1
ATOM 9185 C CA . LYS E 1 128 ? -12.849 -56.429 -61.296 1.00 31.88 1123 LYS E CA 1
ATOM 9186 C C . LYS E 1 128 ? -14.128 -56.642 -60.505 1.00 28.29 1123 LYS E C 1
ATOM 9187 O O . LYS E 1 128 ? -14.537 -57.772 -60.252 1.00 25.66 1123 LYS E O 1
ATOM 9193 N N . PHE E 1 129 ? -14.732 -55.537 -60.086 1.00 27.25 1124 PHE E N 1
ATOM 9194 C CA . PHE E 1 129 ? -15.965 -55.600 -59.313 1.00 27.80 1124 PHE E CA 1
ATOM 9195 C C . PHE E 1 129 ? -17.172 -55.607 -60.227 1.00 25.82 1124 PHE E C 1
ATOM 9196 O O . PHE E 1 129 ? -17.439 -54.618 -60.929 1.00 27.17 1124 PHE E O 1
ATOM 9204 N N . TYR E 1 130 ? -17.883 -56.731 -60.234 1.00 24.51 1125 TYR E N 1
ATOM 9205 C CA . TYR E 1 130 ? -19.091 -56.850 -61.030 1.00 25.30 1125 TYR E CA 1
ATOM 9206 C C . TYR E 1 130 ? -20.277 -56.485 -60.122 1.00 27.26 1125 TYR E C 1
ATOM 9207 O O . TYR E 1 130 ? -20.533 -57.164 -59.117 1.00 28.79 1125 TYR E O 1
ATOM 9216 N N . ILE E 1 131 ? -20.999 -55.419 -60.458 1.00 26.04 1126 ILE E N 1
ATOM 9217 C CA . ILE E 1 131 ? -22.103 -55.013 -59.614 1.00 25.46 1126 ILE E CA 1
ATOM 9218 C C . ILE E 1 131 ? -23.432 -55.151 -60.301 1.00 28.57 1126 ILE E C 1
ATOM 9219 O O . ILE E 1 131 ? -23.533 -54.963 -61.502 1.00 30.14 1126 ILE E O 1
ATOM 9224 N N . SER E 1 132 ? -24.444 -55.509 -59.524 1.00 31.40 1127 SER E N 1
ATOM 9225 C CA . SER E 1 132 ? -25.804 -55.667 -60.016 1.00 32.90 1127 SER E CA 1
ATOM 9226 C C . SER E 1 132 ? -26.676 -54.868 -59.066 1.00 34.19 1127 SER E C 1
ATOM 9227 O O . SER E 1 132 ? -26.936 -55.292 -57.942 1.00 34.59 1127 SER E O 1
ATOM 9230 N N . CYS E 1 133 ? -27.117 -53.702 -59.514 1.00 32.44 1128 CYS E N 1
ATOM 9231 C CA . CYS E 1 133 ? -27.936 -52.839 -58.673 1.00 31.08 1128 CYS E CA 1
ATOM 9232 C C . CYS E 1 133 ? -29.406 -52.853 -59.083 1.00 32.58 1128 CYS E C 1
ATOM 9233 O O . CYS E 1 133 ? -29.734 -52.829 -60.270 1.00 32.84 1128 CYS E O 1
ATOM 9236 N N . VAL E 1 134 ? -30.288 -52.870 -58.090 1.00 32.49 1129 VAL E N 1
ATOM 9237 C CA . VAL E 1 134 ? -31.726 -52.939 -58.335 1.00 25.38 1129 VAL E CA 1
ATOM 9238 C C . VAL E 1 134 ? -32.540 -52.099 -57.340 1.00 26.04 1129 VAL E C 1
ATOM 9239 O O . VAL E 1 134 ? -32.121 -51.896 -56.208 1.00 27.58 1129 VAL E O 1
ATOM 9243 N N . PRO E 1 135 ? -33.714 -51.596 -57.753 1.00 31.64 1130 PRO E N 1
ATOM 9244 C CA . PRO E 1 135 ? -34.536 -50.782 -56.848 1.00 28.12 1130 PRO E CA 1
ATOM 9245 C C . PRO E 1 135 ? -34.956 -51.548 -55.609 1.00 30.08 1130 PRO E C 1
ATOM 9246 O O . PRO E 1 135 ? -35.364 -52.712 -55.716 1.00 32.15 1130 PRO E O 1
ATOM 9250 N N . ALA E 1 136 ? -34.863 -50.891 -54.449 1.00 33.20 1131 ALA E N 1
ATOM 9251 C CA . ALA E 1 136 ? -35.232 -51.498 -53.172 1.00 32.70 1131 ALA E CA 1
ATOM 9252 C C . ALA E 1 136 ? -36.087 -50.557 -52.309 1.00 32.37 1131 ALA E C 1
ATOM 9253 O O . ALA E 1 136 ? -35.749 -49.381 -52.126 1.00 33.01 1131 ALA E O 1
ATOM 9255 N N . HIS E 1 137 ? -37.192 -51.073 -51.776 1.00 36.89 1132 HIS E N 1
ATOM 9256 C CA . HIS E 1 137 ? -38.072 -50.256 -50.944 1.00 40.84 1132 HIS E CA 1
ATOM 9257 C C . HIS E 1 137 ? -37.807 -50.409 -49.450 1.00 44.94 1132 HIS E C 1
ATOM 9258 O O . HIS E 1 137 ? -38.203 -49.553 -48.659 1.00 44.33 1132 HIS E O 1
ATOM 9265 N N . HIS E 1 138 ? -37.158 -51.505 -49.064 1.00 44.74 1133 HIS E N 1
ATOM 9266 C CA . HIS E 1 138 ? -36.865 -51.768 -47.668 1.00 45.17 1133 HIS E CA 1
ATOM 9267 C C . HIS E 1 138 ? -35.362 -51.884 -47.472 1.00 43.83 1133 HIS E C 1
ATOM 9268 O O . HIS E 1 138 ? -34.638 -52.249 -48.397 1.00 43.63 1133 HIS E O 1
ATOM 9275 N N . LYS E 1 139 ? -34.891 -51.562 -46.270 1.00 44.16 1134 LYS E N 1
ATOM 9276 C CA . LYS E 1 139 ? -33.465 -51.628 -45.984 1.00 40.76 1134 LYS E CA 1
ATOM 9277 C C . LYS E 1 139 ? -33.061 -52.833 -45.160 1.00 38.64 1134 LYS E C 1
ATOM 9278 O O . LYS E 1 139 ? -33.501 -52.993 -44.022 1.00 37.42 1134 LYS E O 1
ATOM 9284 N N . TYR E 1 140 ? -32.222 -53.683 -45.746 1.00 35.94 1135 TYR E N 1
ATOM 9285 C CA . TYR E 1 140 ? -31.709 -54.849 -45.042 1.00 33.71 1135 TYR E CA 1
ATOM 9286 C C . TYR E 1 140 ? -30.240 -54.574 -44.729 1.00 30.20 1135 TYR E C 1
ATOM 9287 O O . TYR E 1 140 ? -29.612 -53.698 -45.345 1.00 31.76 1135 TYR E O 1
ATOM 9296 N N . PRO E 1 141 ? -29.673 -55.306 -43.752 1.00 30.26 1136 PRO E N 1
ATOM 9297 C CA . PRO E 1 141 ? -28.271 -55.114 -43.370 1.00 27.49 1136 PRO E CA 1
ATOM 9298 C C . PRO E 1 141 ? -27.265 -55.510 -44.456 1.00 27.04 1136 PRO E C 1
ATOM 9299 O O . PRO E 1 141 ? -27.505 -56.434 -45.241 1.00 27.10 1136 PRO E O 1
ATOM 9303 N N . ASN E 1 142 ? -26.145 -54.795 -44.503 1.00 31.80 1137 ASN E N 1
ATOM 9304 C CA . ASN E 1 142 ? -25.106 -55.114 -45.466 1.00 34.34 1137 ASN E CA 1
ATOM 9305 C C . ASN E 1 142 ? -24.466 -56.389 -44.929 1.00 33.33 1137 ASN E C 1
ATOM 9306 O O . ASN E 1 142 ? -24.304 -56.542 -43.720 1.00 33.30 1137 ASN E O 1
ATOM 9311 N N . VAL E 1 143 ? -24.117 -57.316 -45.808 1.00 31.28 1138 VAL E N 1
ATOM 9312 C CA . VAL E 1 143 ? -23.492 -58.551 -45.355 1.00 30.54 1138 VAL E CA 1
ATOM 9313 C C . VAL E 1 143 ? -22.419 -59.003 -46.334 1.00 33.27 1138 VAL E C 1
ATOM 9314 O O . VAL E 1 143 ? -22.670 -59.111 -47.536 1.00 32.25 1138 VAL E O 1
ATOM 9318 N N . LYS E 1 144 ? -21.213 -59.234 -45.820 1.00 35.21 1139 LYS E N 1
ATOM 9319 C CA . LYS E 1 144 ? -20.111 -59.672 -46.667 1.00 36.54 1139 LYS E CA 1
ATOM 9320 C C . LYS E 1 144 ? -20.256 -61.155 -46.946 1.00 39.60 1139 LYS E C 1
ATOM 9321 O O . LYS E 1 144 ? -20.695 -61.925 -46.092 1.00 39.66 1139 LYS E O 1
ATOM 9327 N N . ILE E 1 145 ? -19.888 -61.545 -48.158 1.00 42.41 1140 ILE E N 1
ATOM 9328 C CA . ILE E 1 145 ? -19.989 -62.928 -48.570 1.00 45.67 1140 ILE E CA 1
ATOM 9329 C C . ILE E 1 145 ? -18.627 -63.437 -49.025 1.00 51.83 1140 ILE E C 1
ATOM 9330 O O . ILE E 1 145 ? -17.956 -62.800 -49.842 1.00 50.90 1140 ILE E O 1
ATOM 9335 N N . SER E 1 146 ? -18.219 -64.581 -48.478 1.00 55.75 1141 SER E N 1
ATOM 9336 C CA . SER E 1 146 ? -16.948 -65.209 -48.841 1.00 58.71 1141 SER E CA 1
ATOM 9337 C C . SER E 1 146 ? -17.242 -66.618 -49.366 1.00 62.96 1141 SER E C 1
ATOM 9338 O O . SER E 1 146 ? -18.016 -67.368 -48.757 1.00 63.33 1141 SER E O 1
ATOM 9341 N N . ILE E 1 147 ? -16.647 -66.955 -50.509 1.00 66.98 1142 ILE E N 1
ATOM 9342 C CA . ILE E 1 147 ? -16.833 -68.268 -51.141 1.00 65.40 1142 ILE E CA 1
ATOM 9343 C C . ILE E 1 147 ? -16.983 -69.374 -50.091 1.00 71.11 1142 ILE E C 1
ATOM 9344 O O . ILE E 1 147 ? -17.869 -70.236 -50.194 1.00 68.79 1142 ILE E O 1
ATOM 9349 N N . ASP E 1 148 ? -16.112 -69.325 -49.081 1.00 72.38 1143 ASP E N 1
ATOM 9350 C CA . ASP E 1 148 ? -16.103 -70.291 -47.977 1.00 75.11 1143 ASP E CA 1
ATOM 9351 C C . ASP E 1 148 ? -17.499 -70.576 -47.432 1.00 76.69 1143 ASP E C 1
ATOM 9352 O O . ASP E 1 148 ? -18.039 -71.667 -47.621 1.00 77.38 1143 ASP E O 1
ATOM 9357 N N . GLU E 1 149 ? -18.067 -69.580 -46.754 1.00 77.68 1144 GLU E N 1
ATOM 9358 C CA . GLU E 1 149 ? -19.393 -69.691 -46.154 1.00 78.60 1144 GLU E CA 1
ATOM 9359 C C . GLU E 1 149 ? -20.479 -70.203 -47.108 1.00 78.27 1144 GLU E C 1
ATOM 9360 O O . GLU E 1 149 ? -21.621 -70.426 -46.689 1.00 78.15 1144 GLU E O 1
ATOM 9366 N N . ILE E 1 150 ? -20.140 -70.391 -48.383 1.00 77.38 1145 ILE E N 1
ATOM 9367 C CA . ILE E 1 150 ? -21.128 -70.877 -49.344 1.00 73.51 1145 ILE E CA 1
ATOM 9368 C C . ILE E 1 150 ? -20.954 -72.359 -49.696 1.00 74.06 1145 ILE E C 1
ATOM 9369 O O . ILE E 1 150 ? -19.848 -72.823 -49.996 1.00 73.36 1145 ILE E O 1
ATOM 9374 N N . THR E 1 151 ? -22.059 -73.096 -49.642 1.00 72.83 1146 THR E N 1
ATOM 9375 C CA . THR E 1 151 ? -22.047 -74.509 -49.984 1.00 72.77 1146 THR E CA 1
ATOM 9376 C C . THR E 1 151 ? -22.466 -74.601 -51.451 1.00 73.34 1146 THR E C 1
ATOM 9377 O O . THR E 1 151 ? -23.658 -74.511 -51.770 1.00 70.33 1146 THR E O 1
ATOM 9381 N N . PRO E 1 152 ? -21.487 -74.758 -52.369 1.00 74.84 1147 PRO E N 1
ATOM 9382 C CA . PRO E 1 152 ? -21.803 -74.854 -53.805 1.00 74.87 1147 PRO E CA 1
ATOM 9383 C C . PRO E 1 152 ? -22.696 -76.055 -54.167 1.00 77.41 1147 PRO E C 1
ATOM 9384 O O . PRO E 1 152 ? -22.264 -77.209 -54.102 1.00 76.45 1147 PRO E O 1
ATOM 9388 N N . MET E 1 153 ? -23.945 -75.769 -54.537 1.00 81.69 1148 MET E N 1
ATOM 9389 C CA . MET E 1 153 ? -24.900 -76.809 -54.903 1.00 85.71 1148 MET E CA 1
ATOM 9390 C C . MET E 1 153 ? -24.652 -77.302 -56.319 1.00 85.75 1148 MET E C 1
ATOM 9391 O O . MET E 1 153 ? -25.294 -76.840 -57.270 1.00 89.32 1148 MET E O 1
ATOM 9396 N N . GLU E 1 154 ? -23.731 -78.253 -56.453 1.00 84.86 1149 GLU E N 1
ATOM 9397 C CA . GLU E 1 154 ? -23.391 -78.803 -57.764 1.00 82.92 1149 GLU E CA 1
ATOM 9398 C C . GLU E 1 154 ? -24.420 -79.776 -58.325 1.00 79.50 1149 GLU E C 1
ATOM 9399 O O . GLU E 1 154 ? -25.119 -80.459 -57.582 1.00 76.94 1149 GLU E O 1
ATOM 9405 N N . THR E 1 155 ? -24.502 -79.816 -59.649 1.00 75.42 1150 THR E N 1
ATOM 9406 C CA . THR E 1 155 ? -25.427 -80.684 -60.373 1.00 74.80 1150 THR E CA 1
ATOM 9407 C C . THR E 1 155 ? -24.845 -80.902 -61.772 1.00 72.82 1150 THR E C 1
ATOM 9408 O O . THR E 1 155 ? -23.701 -80.521 -62.041 1.00 77.19 1150 THR E O 1
ATOM 9412 N N . GLY E 1 156 ? -25.629 -81.497 -62.666 1.00 73.57 1151 GLY E N 1
ATOM 9413 C CA . GLY E 1 156 ? -25.140 -81.732 -64.011 1.00 72.39 1151 GLY E CA 1
ATOM 9414 C C . GLY E 1 156 ? -24.197 -82.918 -64.059 1.00 73.62 1151 GLY E C 1
ATOM 9415 O O . GLY E 1 156 ? -23.741 -83.404 -63.021 1.00 74.27 1151 GLY E O 1
ATOM 9416 N N . ASP E 1 157 ? -23.889 -83.377 -65.268 1.00 75.12 1152 ASP E N 1
ATOM 9417 C CA . ASP E 1 157 ? -23.013 -84.530 -65.447 1.00 75.64 1152 ASP E CA 1
ATOM 9418 C C . ASP E 1 157 ? -22.139 -84.396 -66.699 1.00 72.04 1152 ASP E C 1
ATOM 9419 O O . ASP E 1 157 ? -22.630 -84.024 -67.769 1.00 74.14 1152 ASP E O 1
ATOM 9424 N N . PRO E 1 158 ? -20.834 -84.716 -66.587 1.00 70.07 1153 PRO E N 1
ATOM 9425 C CA . PRO E 1 158 ? -19.912 -84.617 -67.727 1.00 66.36 1153 PRO E CA 1
ATOM 9426 C C . PRO E 1 158 ? -20.384 -85.383 -68.960 1.00 63.79 1153 PRO E C 1
ATOM 9427 O O . PRO E 1 158 ? -19.872 -85.183 -70.060 1.00 64.50 1153 PRO E O 1
ATOM 9431 N N . LEU E 1 159 ? -21.372 -86.250 -68.770 1.00 64.31 1154 LEU E N 1
ATOM 9432 C CA . LEU E 1 159 ? -21.917 -87.033 -69.869 1.00 63.08 1154 LEU E CA 1
ATOM 9433 C C . LEU E 1 159 ? -22.860 -86.144 -70.659 1.00 60.27 1154 LEU E C 1
ATOM 9434 O O . LEU E 1 159 ? -23.179 -86.423 -71.816 1.00 59.44 1154 LEU E O 1
ATOM 9439 N N . THR E 1 160 ? -23.318 -85.081 -70.004 1.00 57.42 1155 THR E N 1
ATOM 9440 C CA . THR E 1 160 ? -24.206 -84.104 -70.625 1.00 56.37 1155 THR E CA 1
ATOM 9441 C C . THR E 1 160 ? -23.550 -82.728 -70.634 1.00 52.80 1155 THR E C 1
ATOM 9442 O O . THR E 1 160 ? -24.214 -81.697 -70.690 1.00 52.31 1155 THR E O 1
ATOM 9446 N N . LEU E 1 161 ? -22.227 -82.750 -70.575 1.00 51.32 1156 LEU E N 1
ATOM 9447 C CA . LEU E 1 161 ? -21.399 -81.560 -70.605 1.00 50.12 1156 LEU E CA 1
ATOM 9448 C C . LEU E 1 161 ? -21.929 -80.398 -69.785 1.00 48.54 1156 LEU E C 1
ATOM 9449 O O . LEU E 1 161 ? -21.855 -79.248 -70.219 1.00 46.67 1156 LEU E O 1
ATOM 9454 N N . ASN E 1 162 ? -22.456 -80.693 -68.600 1.00 49.87 1157 ASN E N 1
ATOM 9455 C CA . ASN E 1 162 ? -22.980 -79.648 -67.725 1.00 53.75 1157 ASN E CA 1
ATOM 9456 C C . ASN E 1 162 ? -22.552 -79.827 -66.273 1.00 54.38 1157 ASN E C 1
ATOM 9457 O O . AS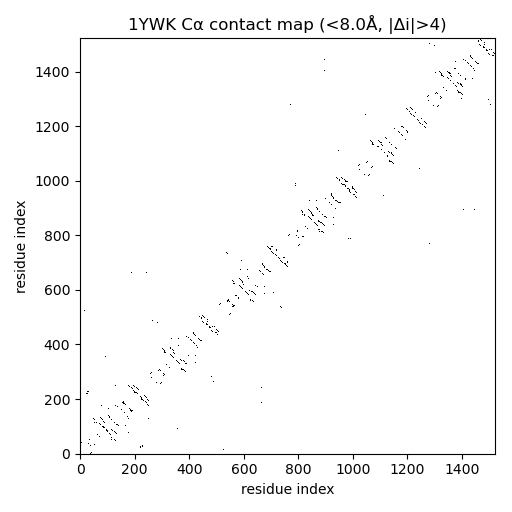N E 1 162 ? -23.246 -79.421 -65.341 1.00 52.41 1157 ASN E O 1
ATOM 9462 N N . GLN E 1 163 ? -21.386 -80.431 -66.099 1.00 58.26 1158 GLN E N 1
ATOM 9463 C CA . GLN E 1 163 ? -20.805 -80.658 -64.779 1.00 64.09 1158 GLN E CA 1
ATOM 9464 C C . GLN E 1 163 ? -20.429 -79.282 -64.231 1.00 61.72 1158 GLN E C 1
ATOM 9465 O O . GLN E 1 163 ? -19.400 -78.721 -64.608 1.00 61.29 1158 GLN E O 1
ATOM 9471 N N . ARG E 1 164 ? -21.254 -78.729 -63.349 1.00 61.67 1159 ARG E N 1
ATOM 9472 C CA . ARG E 1 164 ? -20.960 -77.401 -62.817 1.00 60.88 1159 ARG E CA 1
ATOM 9473 C C . ARG E 1 164 ? -21.260 -77.193 -61.331 1.00 61.08 1159 ARG E C 1
ATOM 9474 O O . ARG E 1 164 ? -22.046 -77.926 -60.732 1.00 61.83 1159 ARG E O 1
ATOM 9482 N N . LYS E 1 165 ? -20.623 -76.180 -60.747 1.00 62.54 1160 LYS E N 1
ATOM 9483 C CA . LYS E 1 165 ? -20.827 -75.829 -59.339 1.00 64.46 1160 LYS E CA 1
ATOM 9484 C C . LYS E 1 165 ? -21.470 -74.440 -59.238 1.00 65.08 1160 LYS E C 1
ATOM 9485 O O . LYS E 1 165 ? -20.888 -73.456 -59.693 1.00 63.78 1160 LYS E O 1
ATOM 9491 N N . ILE E 1 166 ? -22.665 -74.355 -58.656 1.00 63.39 1161 ILE E N 1
ATOM 9492 C CA . ILE E 1 166 ? -23.342 -73.065 -58.517 1.00 62.98 1161 ILE E CA 1
ATOM 9493 C C . ILE E 1 166 ? -23.146 -72.505 -57.104 1.00 61.01 1161 ILE E C 1
ATOM 9494 O O . ILE E 1 166 ? -23.232 -73.239 -56.118 1.00 62.97 1161 ILE E O 1
ATOM 9499 N N . TYR E 1 167 ? -22.871 -71.205 -57.013 1.00 60.18 1162 TYR E N 1
ATOM 9500 C CA . TYR E 1 167 ? -22.650 -70.547 -55.728 1.00 57.49 1162 TYR E CA 1
ATOM 9501 C C . TYR E 1 167 ? -23.669 -69.440 -55.462 1.00 55.36 1162 TYR E C 1
ATOM 9502 O O . TYR E 1 167 ? -23.688 -68.426 -56.157 1.00 52.46 1162 TYR E O 1
ATOM 9511 N N . GLN E 1 168 ? -24.507 -69.633 -54.449 1.00 51.57 1163 GLN E N 1
ATOM 9512 C CA . GLN E 1 168 ? -25.519 -68.649 -54.100 1.00 51.14 1163 GLN E CA 1
ATOM 9513 C C . GLN E 1 168 ? -24.892 -67.497 -53.312 1.00 45.77 1163 GLN E C 1
ATOM 9514 O O . GLN E 1 168 ? -24.482 -67.687 -52.170 1.00 46.54 1163 GLN E O 1
ATOM 9520 N N . TYR E 1 169 ? -24.810 -66.307 -53.902 1.00 40.43 1164 TYR E N 1
ATOM 9521 C CA . TYR E 1 169 ? -24.249 -65.165 -53.181 1.00 33.69 1164 TYR E CA 1
ATOM 9522 C C . TYR E 1 169 ? -25.365 -64.353 -52.554 1.00 32.01 1164 TYR E C 1
ATOM 9523 O O . TYR E 1 169 ? -25.487 -64.314 -51.334 1.00 30.56 1164 TYR E O 1
ATOM 9532 N N . ILE E 1 170 ? -26.170 -63.689 -53.374 1.00 30.06 1165 ILE E N 1
ATOM 9533 C CA . ILE E 1 170 ? -27.283 -62.926 -52.832 1.00 30.12 1165 ILE E CA 1
ATOM 9534 C C . ILE E 1 170 ? -28.462 -63.877 -52.950 1.00 32.48 1165 ILE E C 1
ATOM 9535 O O . ILE E 1 170 ? -29.102 -63.959 -53.993 1.00 32.70 1165 ILE E O 1
ATOM 9540 N N . HIS E 1 171 ? -28.727 -64.605 -51.872 1.00 35.92 1166 HIS E N 1
ATOM 9541 C CA . HIS E 1 171 ? -29.791 -65.600 -51.825 1.00 36.39 1166 HIS E CA 1
ATOM 9542 C C . HIS E 1 171 ? -30.256 -65.709 -50.373 1.00 40.05 1166 HIS E C 1
ATOM 9543 O O . HIS E 1 171 ? -29.488 -65.419 -49.454 1.00 39.40 1166 HIS E O 1
ATOM 9550 N N . PRO E 1 172 ? -31.520 -66.111 -50.140 1.00 43.80 1167 PRO E N 1
ATOM 9551 C CA . PRO E 1 172 ? -32.021 -66.236 -48.765 1.00 44.60 1167 PRO E CA 1
ATOM 9552 C C . PRO E 1 172 ? -31.128 -67.029 -47.810 1.00 47.31 1167 PRO E C 1
ATOM 9553 O O . PRO E 1 172 ? -31.084 -66.733 -46.616 1.00 50.04 1167 PRO E O 1
ATOM 9557 N N . ASN E 1 173 ? -30.413 -68.024 -48.327 1.00 51.40 1168 ASN E N 1
ATOM 9558 C CA . ASN E 1 173 ? -29.532 -68.828 -47.484 1.00 53.62 1168 ASN E CA 1
ATOM 9559 C C . ASN E 1 173 ? -28.328 -68.078 -46.930 1.00 51.58 1168 ASN E C 1
ATOM 9560 O O . ASN E 1 173 ? -27.679 -68.569 -46.002 1.00 51.51 1168 ASN E O 1
ATOM 9565 N N . VAL E 1 174 ? -28.004 -66.914 -47.495 1.00 45.82 1169 VAL E N 1
ATOM 9566 C CA . VAL E 1 174 ? -26.868 -66.164 -46.986 1.00 39.97 1169 VAL E CA 1
ATOM 9567 C C . VAL E 1 174 ? -27.211 -64.738 -46.579 1.00 39.77 1169 VAL E C 1
ATOM 9568 O O . VAL E 1 174 ? -26.483 -64.131 -45.777 1.00 39.36 1169 VAL E O 1
ATOM 9572 N N . CYS E 1 175 ? -28.318 -64.204 -47.100 1.00 38.29 1170 CYS E N 1
ATOM 9573 C CA . CYS E 1 175 ? -28.730 -62.840 -46.734 1.00 37.04 1170 CYS E CA 1
ATOM 9574 C C . CYS E 1 175 ? -30.092 -62.426 -47.276 1.00 36.13 1170 CYS E C 1
ATOM 9575 O O . CYS E 1 175 ? -30.610 -63.030 -48.212 1.00 35.20 1170 CYS E O 1
ATOM 9578 N N . GLU E 1 176 ? -30.656 -61.379 -46.678 1.00 37.88 1171 GLU E N 1
ATOM 9579 C CA . GLU E 1 176 ? -31.949 -60.848 -47.096 1.00 37.96 1171 GLU E CA 1
ATOM 9580 C C . GLU E 1 176 ? -31.762 -59.777 -48.171 1.00 36.45 1171 GLU E C 1
ATOM 9581 O O . GLU E 1 176 ? -30.693 -59.178 -48.299 1.00 34.92 1171 GLU E O 1
ATOM 9587 N N . SER E 1 177 ? -32.818 -59.541 -48.937 1.00 34.43 1172 SER E N 1
ATOM 9588 C CA . SER E 1 177 ? -32.805 -58.542 -50.001 1.00 32.81 1172 SER E CA 1
ATOM 9589 C C . SER E 1 177 ? -34.232 -58.352 -50.507 1.00 31.48 1172 SER E C 1
ATOM 9590 O O . SER E 1 177 ? -35.066 -59.250 -50.406 1.00 29.97 1172 SER E O 1
ATOM 9593 N N . CYS E 1 178 ? -34.511 -57.183 -51.058 1.00 29.25 1173 CYS E N 1
ATOM 9594 C CA . CYS E 1 178 ? -35.839 -56.902 -51.568 1.00 28.25 1173 CYS E CA 1
ATOM 9595 C C . CYS E 1 178 ? -36.199 -57.761 -52.771 1.00 28.84 1173 CYS E C 1
ATOM 9596 O O . CYS E 1 178 ? -37.276 -58.354 -52.809 1.00 29.56 1173 CYS E O 1
ATOM 9599 N N . GLN E 1 179 ? -35.305 -57.824 -53.756 1.00 30.56 1174 GLN E N 1
ATOM 9600 C CA . GLN E 1 179 ? -35.563 -58.616 -54.951 1.00 31.21 1174 GLN E CA 1
ATOM 9601 C C . GLN E 1 179 ? -34.305 -59.128 -55.666 1.00 31.05 1174 GLN E C 1
ATOM 9602 O O . GLN E 1 179 ? -34.368 -60.101 -56.429 1.00 29.89 1174 GLN E O 1
ATOM 9608 N N . LEU E 1 180 ? -33.165 -58.490 -55.429 1.00 29.28 1175 LEU E N 1
ATOM 9609 C CA . LEU E 1 180 ? -31.941 -58.928 -56.085 1.00 29.61 1175 LEU E CA 1
ATOM 9610 C C . LEU E 1 180 ? -31.576 -60.381 -55.753 1.00 31.64 1175 LEU E C 1
ATOM 9611 O O . LEU E 1 180 ? -31.811 -60.879 -54.646 1.00 33.05 1175 LEU E O 1
ATOM 9616 N N . GLN E 1 181 ? -30.990 -61.057 -56.731 1.00 33.25 1176 GLN E N 1
ATOM 9617 C CA . GLN E 1 181 ? -30.552 -62.443 -56.579 1.00 33.37 1176 GLN E CA 1
ATOM 9618 C C . GLN E 1 181 ? -29.287 -62.616 -57.411 1.00 33.47 1176 GLN E C 1
ATOM 9619 O O . GLN E 1 181 ? -29.293 -62.337 -58.603 1.00 33.55 1176 GLN E O 1
ATOM 9625 N N . MET E 1 182 ? -28.199 -63.054 -56.798 1.00 33.57 1177 MET E N 1
ATOM 9626 C CA . MET E 1 182 ? -26.971 -63.245 -57.557 1.00 33.90 1177 MET E CA 1
ATOM 9627 C C . MET E 1 182 ? -26.349 -64.602 -57.321 1.00 35.92 1177 MET E C 1
ATOM 9628 O O . MET E 1 182 ? -26.525 -65.210 -56.262 1.00 37.78 1177 MET E O 1
ATOM 9633 N N . GLY E 1 183 ? -25.611 -65.061 -58.325 1.00 35.43 1178 GLY E N 1
ATOM 9634 C CA . GLY E 1 183 ? -24.947 -66.344 -58.243 1.00 34.57 1178 GLY E CA 1
ATOM 9635 C C . GLY E 1 183 ? -23.676 -66.396 -59.076 1.00 34.85 1178 GLY E C 1
ATOM 9636 O O . GLY E 1 183 ? -23.492 -65.642 -60.044 1.00 33.94 1178 GLY E O 1
ATOM 9637 N N . TYR E 1 184 ? -22.793 -67.306 -58.683 1.00 32.02 1179 TYR E N 1
ATOM 9638 C CA . TYR E 1 184 ? -21.513 -67.521 -59.347 1.00 29.26 1179 TYR E CA 1
ATOM 9639 C C . TYR E 1 184 ? -21.510 -68.996 -59.731 1.00 27.88 1179 TYR E C 1
ATOM 9640 O O . TYR E 1 184 ? -21.691 -69.849 -58.885 1.00 24.84 1179 TYR E O 1
ATOM 9649 N N . THR E 1 185 ? -21.330 -69.284 -61.012 1.00 28.87 1180 THR E N 1
ATOM 9650 C CA . THR E 1 185 ? -21.327 -70.657 -61.497 1.00 28.02 1180 THR E CA 1
ATOM 9651 C C . THR E 1 185 ? -20.069 -70.925 -62.295 1.00 33.01 1180 THR E C 1
ATOM 9652 O O . THR E 1 185 ? -19.718 -70.152 -63.189 1.00 32.33 1180 THR E O 1
ATOM 9656 N N . ILE E 1 186 ? -19.388 -72.018 -61.977 1.00 38.64 1181 ILE E N 1
ATOM 9657 C CA . ILE E 1 186 ? -18.178 -72.381 -62.704 1.00 43.64 1181 ILE E CA 1
ATOM 9658 C C . ILE E 1 186 ? -18.350 -73.734 -63.382 1.00 45.01 1181 ILE E C 1
ATOM 9659 O O . ILE E 1 186 ? -18.637 -74.737 -62.731 1.00 43.98 1181 ILE E O 1
ATOM 9664 N N . LEU E 1 187 ? -18.209 -73.735 -64.706 1.00 44.70 1182 LEU E N 1
ATOM 9665 C CA . LEU E 1 187 ? -18.333 -74.943 -65.507 1.00 45.42 1182 LEU E CA 1
ATOM 9666 C C . LEU E 1 187 ? -17.044 -75.732 -65.390 1.00 49.68 1182 LEU E C 1
ATOM 9667 O O . LEU E 1 187 ? -15.957 -75.252 -65.762 1.00 49.79 1182 LEU E O 1
ATOM 9672 N N . GLU E 1 188 ? -17.169 -76.949 -64.871 1.00 55.04 1183 GLU E N 1
ATOM 9673 C CA . GLU E 1 188 ? -16.022 -77.827 -64.686 1.00 58.69 1183 GLU E CA 1
ATOM 9674 C C . GLU E 1 188 ? -15.513 -78.277 -66.065 1.00 58.47 1183 GLU E C 1
ATOM 9675 O O . GLU E 1 188 ? -16.303 -78.492 -66.991 1.00 55.10 1183 GLU E O 1
ATOM 9681 N N . PRO E 1 189 ? -14.182 -78.396 -66.224 1.00 55.55 1184 PRO E N 1
ATOM 9682 C CA . PRO E 1 189 ? -13.570 -78.816 -67.490 1.00 53.61 1184 PRO E CA 1
ATOM 9683 C C . PRO E 1 189 ? -14.281 -79.983 -68.165 1.00 53.58 1184 PRO E C 1
ATOM 9684 O O . PRO E 1 189 ? -14.595 -80.980 -67.522 1.00 50.48 1184 PRO E O 1
ATOM 9688 N N . GLY E 1 190 ? -14.532 -79.854 -69.463 1.00 50.42 1185 GLY E N 1
ATOM 9689 C CA . GLY E 1 190 ? -15.209 -80.918 -70.181 1.00 50.17 1185 GLY E CA 1
ATOM 9690 C C . GLY E 1 190 ? -16.720 -80.761 -70.169 1.00 49.12 1185 GLY E C 1
ATOM 9691 O O . GLY E 1 190 ? -17.463 -81.695 -70.489 1.00 48.43 1185 GLY E O 1
ATOM 9692 N N . SER E 1 191 ? -17.173 -79.573 -69.783 1.00 47.30 1186 SER E N 1
ATOM 9693 C CA . SER E 1 191 ? -18.596 -79.254 -69.738 1.00 45.65 1186 SER E CA 1
ATOM 9694 C C . SER E 1 191 ? -18.740 -77.836 -70.271 1.00 43.72 1186 SER E C 1
ATOM 9695 O O . SER E 1 191 ? -17.772 -77.072 -70.235 1.00 43.62 1186 SER E O 1
ATOM 9698 N N . ALA E 1 192 ? -19.925 -77.474 -70.760 1.00 41.29 1187 ALA E N 1
ATOM 9699 C CA . ALA E 1 192 ? -20.099 -76.128 -71.289 1.00 40.19 1187 ALA E CA 1
ATOM 9700 C C . ALA E 1 192 ? -21.535 -75.616 -71.398 1.00 39.42 1187 ALA E C 1
ATOM 9701 O O . ALA E 1 192 ? -21.781 -74.652 -72.130 1.00 40.49 1187 ALA E O 1
ATOM 9703 N N . TRP E 1 193 ? -22.472 -76.225 -70.669 1.00 39.97 1188 TRP E N 1
ATOM 9704 C CA . TRP E 1 193 ? -23.879 -75.817 -70.749 1.00 42.77 1188 TRP E CA 1
ATOM 9705 C C . TRP E 1 193 ? -24.508 -75.139 -69.518 1.00 47.61 1188 TRP E C 1
ATOM 9706 O O . TRP E 1 193 ? -23.961 -75.191 -68.425 1.00 46.18 1188 TRP E O 1
ATOM 9717 N N . ASN E 1 194 ? -25.670 -74.508 -69.725 1.00 55.02 1189 ASN E N 1
ATOM 9718 C CA . ASN E 1 194 ? -26.449 -73.821 -68.677 1.00 64.29 1189 ASN E CA 1
ATOM 9719 C C . ASN E 1 194 ? -27.870 -74.380 -68.529 1.00 71.31 1189 ASN E C 1
ATOM 9720 O O . ASN E 1 194 ? -28.758 -73.705 -68.011 1.00 71.84 1189 ASN E O 1
ATOM 9725 N N . THR E 1 195 ? -28.088 -75.606 -68.995 1.00 83.41 1190 THR E N 1
ATOM 9726 C CA . THR E 1 195 ? -29.402 -76.237 -68.913 1.00 92.35 1190 THR E CA 1
ATOM 9727 C C . THR E 1 195 ? -29.313 -77.727 -69.226 1.00 93.58 1190 THR E C 1
ATOM 9728 O O . THR E 1 195 ? -28.709 -78.128 -70.223 1.00 97.71 1190 THR E O 1
ATOM 9732 N N . MET E 1 205 ? -36.554 -61.935 -65.069 1.00 31.42 1200 MET E N 1
ATOM 9733 C CA . MET E 1 205 ? -35.578 -61.041 -65.703 1.00 35.23 1200 MET E CA 1
ATOM 9734 C C . MET E 1 205 ? -34.140 -61.303 -65.227 1.00 35.89 1200 MET E C 1
ATOM 9735 O O . MET E 1 205 ? -33.842 -61.125 -64.049 1.00 40.34 1200 MET E O 1
ATOM 9740 N N . GLU E 1 206 ? -33.236 -61.684 -66.125 1.00 35.81 1201 GLU E N 1
ATOM 9741 C CA . GLU E 1 206 ? -31.862 -61.959 -65.717 1.00 33.45 1201 GLU E CA 1
ATOM 9742 C C . GLU E 1 206 ? -30.794 -61.254 -66.563 1.00 30.82 1201 GLU E C 1
ATOM 9743 O O . GLU E 1 206 ? -31.054 -60.807 -67.677 1.00 28.43 1201 GLU E O 1
ATOM 9749 N N . ALA E 1 207 ? -29.588 -61.158 -66.012 1.00 27.84 1202 ALA E N 1
ATOM 9750 C CA . ALA E 1 207 ? -28.454 -60.549 -66.703 1.00 26.21 1202 ALA E CA 1
ATOM 9751 C C . ALA E 1 207 ? -27.254 -61.450 -66.458 1.00 26.92 1202 ALA E C 1
ATOM 9752 O O . ALA E 1 207 ? -26.917 -61.753 -65.307 1.00 27.26 1202 ALA E O 1
ATOM 9754 N N . TYR E 1 208 ? -26.610 -61.880 -67.537 1.00 26.31 1203 TYR E N 1
ATOM 9755 C CA . TYR E 1 208 ? -25.446 -62.744 -67.417 1.00 27.54 1203 TYR E CA 1
ATOM 9756 C C . TYR E 1 208 ? -24.134 -62.069 -67.784 1.00 27.68 1203 TYR E C 1
ATOM 9757 O O . TYR E 1 208 ? -24.083 -61.191 -68.657 1.00 27.20 1203 TYR E O 1
ATOM 9766 N N . VAL E 1 209 ? -23.071 -62.488 -67.109 1.00 26.24 1204 VAL E N 1
ATOM 9767 C CA . VAL E 1 209 ? -21.738 -61.982 -67.393 1.00 25.06 1204 VAL E CA 1
ATOM 9768 C C . VAL E 1 209 ? -20.841 -63.210 -67.369 1.00 26.29 1204 VAL E C 1
ATOM 9769 O O . VAL E 1 209 ? -20.791 -63.927 -66.363 1.00 25.41 1204 VAL E O 1
ATOM 9773 N N . TYR E 1 210 ? -20.174 -63.478 -68.492 1.00 26.94 1205 TYR E N 1
ATOM 9774 C CA . TYR E 1 210 ? -19.286 -64.626 -68.590 1.00 27.56 1205 TYR E CA 1
ATOM 9775 C C . TYR E 1 210 ? -17.859 -64.146 -68.431 1.00 31.74 1205 TYR E C 1
ATOM 9776 O O . TYR E 1 210 ? -17.505 -63.085 -68.941 1.00 32.31 1205 TYR E O 1
ATOM 9785 N N . PHE E 1 211 ? -17.044 -64.929 -67.727 1.00 34.09 1206 PHE E N 1
ATOM 9786 C CA . PHE E 1 211 ? -15.647 -64.578 -67.497 1.00 35.15 1206 PHE E CA 1
ATOM 9787 C C . PHE E 1 211 ? -14.827 -65.834 -67.176 1.00 39.58 1206 PHE E C 1
ATOM 9788 O O . PHE E 1 211 ? -15.354 -66.948 -67.197 1.00 40.99 1206 PHE E O 1
ATOM 9796 N N . ASP E 1 212 ? -13.543 -65.641 -66.877 1.00 43.11 1207 ASP E N 1
ATOM 9797 C CA . ASP E 1 212 ? -12.640 -66.744 -66.563 1.00 43.84 1207 ASP E CA 1
ATOM 9798 C C . ASP E 1 212 ? -12.662 -67.810 -67.646 1.00 45.32 1207 ASP E C 1
ATOM 9799 O O . ASP E 1 212 ? -12.924 -68.982 -67.376 1.00 45.22 1207 ASP E O 1
ATOM 9804 N N . MET E 1 213 ? -12.394 -67.395 -68.876 1.00 44.55 1208 MET E N 1
ATOM 9805 C CA . MET E 1 213 ? -12.363 -68.323 -69.991 1.00 46.60 1208 MET E CA 1
ATOM 9806 C C . MET E 1 213 ? -11.172 -68.015 -70.898 1.00 50.63 1208 MET E C 1
ATOM 9807 O O . MET E 1 213 ? -10.751 -66.853 -71.030 1.00 49.85 1208 MET E O 1
ATOM 9812 N N . GLU E 1 214 ? -10.609 -69.061 -71.499 1.00 54.96 1209 GLU E N 1
ATOM 9813 C CA . GLU E 1 214 ? -9.473 -68.898 -72.402 1.00 58.61 1209 GLU E CA 1
ATOM 9814 C C . GLU E 1 214 ? -9.802 -67.827 -73.440 1.00 57.03 1209 GLU E C 1
ATOM 9815 O O . GLU E 1 214 ? -10.961 -67.617 -73.780 1.00 58.72 1209 GLU E O 1
ATOM 9821 N N . GLU E 1 215 ? -8.778 -67.155 -73.943 1.00 59.16 1210 GLU E N 1
ATOM 9822 C CA . GLU E 1 215 ? -8.974 -66.097 -74.918 1.00 59.55 1210 GLU E CA 1
ATOM 9823 C C . GLU E 1 215 ? -9.746 -66.519 -76.159 1.00 58.22 1210 GLU E C 1
ATOM 9824 O O . GLU E 1 215 ? -10.469 -65.707 -76.738 1.00 54.97 1210 GLU E O 1
ATOM 9830 N N . ASP E 1 216 ? -9.605 -67.777 -76.570 1.00 54.74 1211 ASP E N 1
ATOM 9831 C CA . ASP E 1 216 ? -10.292 -68.235 -77.778 1.00 54.38 1211 ASP E CA 1
ATOM 9832 C C . ASP E 1 216 ? -11.617 -68.952 -77.589 1.00 51.07 1211 ASP E C 1
ATOM 9833 O O . ASP E 1 216 ? -12.321 -69.204 -78.562 1.00 50.24 1211 ASP E O 1
ATOM 9838 N N . THR E 1 217 ? -11.965 -69.300 -76.357 1.00 50.45 1212 THR E N 1
ATOM 9839 C CA . THR E 1 217 ? -13.243 -69.965 -76.153 1.00 48.43 1212 THR E CA 1
ATOM 9840 C C . THR E 1 217 ? -14.281 -68.870 -76.260 1.00 44.59 1212 THR E C 1
ATOM 9841 O O . THR E 1 217 ? -14.004 -67.715 -75.960 1.00 42.28 1212 THR E O 1
ATOM 9845 N N . ARG E 1 218 ? -15.465 -69.227 -76.726 1.00 42.97 1213 ARG E N 1
ATOM 9846 C CA . ARG E 1 218 ? -16.542 -68.260 -76.862 1.00 44.26 1213 ARG E CA 1
ATOM 9847 C C . ARG E 1 218 ? -17.822 -68.992 -76.513 1.00 40.89 1213 ARG E C 1
ATOM 9848 O O . ARG E 1 218 ? -17.915 -70.202 -76.700 1.00 41.17 1213 ARG E O 1
ATOM 9856 N N . ILE E 1 219 ? -18.799 -68.280 -75.969 1.00 40.98 1214 ILE E N 1
ATOM 9857 C CA . ILE E 1 219 ? -20.043 -68.937 -75.606 1.00 40.90 1214 ILE E CA 1
ATOM 9858 C C . ILE E 1 219 ? -21.180 -68.503 -76.533 1.00 37.80 1214 ILE E C 1
ATOM 9859 O O . ILE E 1 219 ? -21.219 -67.359 -76.995 1.00 36.34 1214 ILE E O 1
ATOM 9864 N N . PHE E 1 220 ? -22.078 -69.435 -76.833 1.00 34.95 1215 PHE E N 1
ATOM 9865 C CA . PHE E 1 220 ? -23.226 -69.155 -77.696 1.00 33.25 1215 PHE E CA 1
ATOM 9866 C C . PHE E 1 220 ? -24.420 -69.012 -76.786 1.00 34.35 1215 PHE E C 1
ATOM 9867 O O . PHE E 1 220 ? -25.098 -69.992 -76.487 1.00 35.29 1215 PHE E O 1
ATOM 9875 N N . HIS E 1 221 ? -24.665 -67.788 -76.336 1.00 35.68 1216 HIS E N 1
ATOM 9876 C CA . HIS E 1 221 ? -25.761 -67.516 -75.424 1.00 33.89 1216 HIS E CA 1
ATOM 9877 C C . HIS E 1 221 ? -27.104 -67.536 -76.131 1.00 35.38 1216 HIS E C 1
ATOM 9878 O O . HIS E 1 221 ? -27.394 -66.677 -76.964 1.00 37.29 1216 HIS E O 1
ATOM 9885 N N . MET E 1 222 ? -27.919 -68.527 -75.791 1.00 31.63 1217 MET E N 1
ATOM 9886 C CA . MET E 1 222 ? -29.232 -68.684 -76.395 1.00 30.44 1217 MET E CA 1
ATOM 9887 C C . MET E 1 222 ? -30.202 -67.697 -75.785 1.00 29.53 1217 MET E C 1
ATOM 9888 O O . MET E 1 222 ? -30.109 -67.399 -74.599 1.00 30.96 1217 MET E O 1
ATOM 9893 N N . MET E 1 223 ? -31.131 -67.187 -76.587 1.00 28.23 1218 MET E N 1
ATOM 9894 C CA . MET E 1 223 ? -32.120 -66.248 -76.077 1.00 24.67 1218 MET E CA 1
ATOM 9895 C C . MET E 1 223 ? -33.381 -66.203 -76.943 1.00 24.40 1218 MET E C 1
ATOM 9896 O O . MET E 1 223 ? -33.440 -66.806 -78.029 1.00 23.50 1218 MET E O 1
ATOM 9901 N N . GLY E 1 224 ? -34.387 -65.488 -76.439 1.00 23.38 1219 GLY E N 1
ATOM 9902 C CA . GLY E 1 224 ? -35.648 -65.347 -77.148 1.00 23.67 1219 GLY E CA 1
ATOM 9903 C C . GLY E 1 224 ? -36.716 -66.289 -76.621 1.00 23.59 1219 GLY E C 1
ATOM 9904 O O . GLY E 1 224 ? -36.435 -67.144 -75.778 1.00 20.80 1219 GLY E O 1
ATOM 9905 N N . LYS E 1 225 ? -37.945 -66.111 -77.099 1.00 24.81 1220 LYS E N 1
ATOM 9906 C CA . LYS E 1 225 ? -39.050 -66.972 -76.712 1.00 24.38 1220 LYS E CA 1
ATOM 9907 C C . LYS E 1 225 ? -38.580 -68.385 -77.066 1.00 24.57 1220 LYS E C 1
ATOM 9908 O O . LYS E 1 225 ? -37.944 -68.582 -78.092 1.00 24.32 1220 LYS E O 1
ATOM 9914 N N . PRO E 1 226 ? -38.871 -69.385 -76.223 1.00 28.88 1221 PRO E N 1
ATOM 9915 C CA . PRO E 1 226 ? -38.420 -70.745 -76.540 1.00 30.52 1221 PRO E CA 1
ATOM 9916 C C . PRO E 1 226 ? -38.692 -71.271 -77.955 1.00 34.18 1221 PRO E C 1
ATOM 9917 O O . PRO E 1 226 ? -37.977 -72.152 -78.422 1.00 34.45 1221 PRO E O 1
ATOM 9921 N N . ASP E 1 227 ? -39.703 -70.733 -78.640 1.00 40.54 1222 ASP E N 1
ATOM 9922 C CA . ASP E 1 227 ? -40.025 -71.173 -80.006 1.00 46.60 1222 ASP E CA 1
ATOM 9923 C C . ASP E 1 227 ? -39.287 -70.385 -81.068 1.00 42.89 1222 ASP E C 1
ATOM 9924 O O . ASP E 1 227 ? -39.233 -70.801 -82.221 1.00 45.61 1222 ASP E O 1
ATOM 9929 N N . GLU E 1 228 ? -38.742 -69.237 -80.682 1.00 40.52 1223 GLU E N 1
ATOM 9930 C CA . GLU E 1 228 ? -38.001 -68.384 -81.601 1.00 34.75 1223 GLU E CA 1
ATOM 9931 C C . GLU E 1 228 ? -36.648 -68.031 -81.001 1.00 32.15 1223 GLU E C 1
ATOM 9932 O O . GLU E 1 228 ? -36.329 -66.855 -80.842 1.00 30.81 1223 GLU E O 1
ATOM 9938 N N . THR E 1 229 ? -35.849 -69.038 -80.665 1.00 28.54 1224 THR E N 1
ATOM 9939 C CA . THR E 1 229 ? -34.549 -68.770 -80.075 1.00 26.38 1224 THR E CA 1
ATOM 9940 C C . THR E 1 229 ? -33.544 -68.261 -81.096 1.00 27.45 1224 THR E C 1
ATOM 9941 O O . THR E 1 229 ? -33.602 -68.596 -82.280 1.00 26.41 1224 THR E O 1
ATOM 9945 N N . LYS E 1 230 ? -32.629 -67.434 -80.612 1.00 26.73 1225 LYS E N 1
ATOM 9946 C CA . LYS E 1 230 ? -31.561 -66.876 -81.421 1.00 27.13 1225 LYS E CA 1
ATOM 9947 C C . LYS E 1 230 ? -30.391 -66.888 -80.466 1.00 24.52 1225 LYS E C 1
ATOM 9948 O O . LYS E 1 230 ? -30.571 -67.252 -79.303 1.00 26.16 1225 LYS E O 1
ATOM 9954 N N . HIS E 1 231 ? -29.200 -66.527 -80.922 1.00 24.37 1226 HIS E N 1
ATOM 9955 C CA . HIS E 1 231 ? -28.067 -66.535 -80.006 1.00 20.55 1226 HIS E CA 1
ATOM 9956 C C . HIS E 1 231 ? -27.161 -65.340 -80.171 1.00 20.53 1226 HIS E C 1
ATOM 9957 O O . HIS E 1 231 ? -27.185 -64.662 -81.202 1.00 19.94 1226 HIS E O 1
ATOM 9964 N N . LEU E 1 232 ? -26.374 -65.089 -79.127 1.00 15.35 1227 LEU E N 1
ATOM 9965 C CA . LEU E 1 232 ? -25.387 -64.020 -79.107 1.00 13.63 1227 LEU E CA 1
ATOM 9966 C C . LEU E 1 232 ? -24.035 -64.731 -78.960 1.00 14.18 1227 LEU E C 1
ATOM 9967 O O . LEU E 1 232 ? -23.873 -65.587 -78.092 1.00 15.06 1227 LEU E O 1
ATOM 9972 N N . VAL E 1 233 ? -23.071 -64.414 -79.808 1.00 13.59 1228 VAL E N 1
ATOM 9973 C CA . VAL E 1 233 ? -21.774 -65.054 -79.690 1.00 13.05 1228 VAL E CA 1
ATOM 9974 C C . VAL E 1 233 ? -20.958 -64.177 -78.768 1.00 11.85 1228 VAL E C 1
ATOM 9975 O O . VAL E 1 233 ? -20.661 -63.022 -79.107 1.00 13.30 1228 VAL E O 1
ATOM 9979 N N . MET E 1 234 ? -20.579 -64.713 -77.611 1.00 14.27 1229 MET E N 1
ATOM 9980 C CA . MET E 1 234 ? -19.824 -63.919 -76.623 1.00 15.86 1229 MET E CA 1
ATOM 9981 C C . MET E 1 234 ? -18.351 -64.267 -76.317 1.00 14.60 1229 MET E C 1
ATOM 9982 O O . MET E 1 234 ? -17.945 -65.426 -76.351 1.00 14.98 1229 MET E O 1
ATOM 9987 N N . SER E 1 235 ? -17.566 -63.233 -76.019 1.00 14.62 1230 SER E N 1
ATOM 9988 C CA . SER E 1 235 ? -16.144 -63.365 -75.667 1.00 15.49 1230 SER E CA 1
ATOM 9989 C C . SER E 1 235 ? -16.029 -63.299 -74.152 1.00 17.38 1230 SER E C 1
ATOM 9990 O O . SER E 1 235 ? -17.011 -63.077 -73.441 1.00 17.94 1230 SER E O 1
ATOM 9993 N N . ASN E 1 236 ? -14.810 -63.443 -73.659 1.00 18.68 1231 ASN E N 1
ATOM 9994 C CA . ASN E 1 236 ? -14.578 -63.384 -72.229 1.00 19.81 1231 ASN E CA 1
ATOM 9995 C C . ASN E 1 236 ? -14.944 -62.008 -71.665 1.00 21.49 1231 ASN E C 1
ATOM 9996 O O . ASN E 1 236 ? -14.712 -60.972 -72.296 1.00 20.22 1231 ASN E O 1
ATOM 10001 N N . GLU E 1 237 ? -15.527 -62.020 -70.473 1.00 24.19 1232 GLU E N 1
ATOM 10002 C CA . GLU E 1 237 ? -15.916 -60.800 -69.784 1.00 25.44 1232 GLU E CA 1
ATOM 10003 C C . GLU E 1 237 ? -16.948 -59.921 -70.503 1.00 24.50 1232 GLU E C 1
ATOM 10004 O O . GLU E 1 237 ? -16.883 -58.690 -70.461 1.00 22.66 1232 GLU E O 1
ATOM 10010 N N . GLN E 1 238 ? -17.911 -60.573 -71.146 1.00 22.21 1233 GLN E N 1
ATOM 10011 C CA . GLN E 1 238 ? -18.986 -59.872 -71.843 1.00 21.91 1233 GLN E CA 1
ATOM 10012 C C . GLN E 1 238 ? -20.291 -60.277 -71.177 1.00 21.68 1233 GLN E C 1
ATOM 10013 O O . GLN E 1 238 ? -20.386 -61.366 -70.625 1.00 22.98 1233 GLN E O 1
ATOM 10019 N N . ALA E 1 239 ? -21.291 -59.400 -71.221 1.00 22.73 1234 ALA E N 1
ATOM 10020 C CA . ALA E 1 239 ? -22.575 -59.676 -70.579 1.00 21.81 1234 ALA E CA 1
ATOM 10021 C C . ALA E 1 239 ? -23.760 -59.670 -71.530 1.00 20.47 1234 ALA E C 1
ATOM 10022 O O . ALA E 1 239 ? -23.743 -59.005 -72.572 1.00 20.07 1234 ALA E O 1
ATOM 10024 N N . ALA E 1 240 ? -24.792 -60.420 -71.159 1.00 18.81 1235 ALA E N 1
ATOM 10025 C CA . ALA E 1 240 ? -26.008 -60.514 -71.963 1.00 18.57 1235 ALA E CA 1
ATOM 10026 C C . ALA E 1 240 ? -27.232 -60.198 -71.108 1.00 17.87 1235 ALA E C 1
ATOM 10027 O O . ALA E 1 240 ? -27.338 -60.668 -69.970 1.00 16.97 1235 ALA E O 1
ATOM 10029 N N . ILE E 1 241 ? -28.141 -59.390 -71.650 1.00 16.11 1236 ILE E N 1
ATOM 10030 C CA . ILE E 1 241 ? -29.378 -59.039 -70.942 1.00 14.34 1236 ILE E CA 1
ATOM 10031 C C . ILE E 1 241 ? -30.443 -60.032 -71.380 1.00 14.38 1236 ILE E C 1
ATOM 10032 O O . ILE E 1 241 ? -30.639 -60.244 -72.575 1.00 15.08 1236 ILE E O 1
ATOM 10037 N N . SER E 1 242 ? -31.125 -60.651 -70.434 1.00 16.07 1237 SER E N 1
ATOM 10038 C CA . SER E 1 242 ? -32.157 -61.603 -70.808 1.00 19.22 1237 SER E CA 1
ATOM 10039 C C . SER E 1 242 ? -33.518 -61.217 -70.241 1.00 23.50 1237 SER E C 1
ATOM 10040 O O . SER E 1 242 ? -33.794 -61.419 -69.056 1.00 23.98 1237 SER E O 1
ATOM 10043 N N . PRO E 1 243 ? -34.395 -60.654 -71.090 1.00 26.94 1238 PRO E N 1
ATOM 10044 C CA . PRO E 1 243 ? -35.736 -60.234 -70.673 1.00 25.90 1238 PRO E CA 1
ATOM 10045 C C . PRO E 1 243 ? -36.612 -61.384 -70.200 1.00 26.75 1238 PRO E C 1
ATOM 10046 O O . PRO E 1 243 ? -36.372 -62.534 -70.541 1.00 26.60 1238 PRO E O 1
ATOM 10050 N N . SER E 1 244 ? -37.625 -61.044 -69.408 1.00 26.07 1239 SER E N 1
ATOM 10051 C CA . SER E 1 244 ? -38.592 -61.991 -68.838 1.00 24.83 1239 SER E CA 1
ATOM 10052 C C . SER E 1 244 ? -39.045 -63.081 -69.798 1.00 23.63 1239 SER E C 1
ATOM 10053 O O . SER E 1 244 ? -38.998 -64.270 -69.484 1.00 23.20 1239 SER E O 1
ATOM 10056 N N . TRP E 1 245 ? -39.491 -62.668 -70.973 1.00 24.56 1240 TRP E N 1
ATOM 10057 C CA . TRP E 1 245 ? -39.965 -63.604 -71.979 1.00 25.36 1240 TRP E CA 1
ATOM 10058 C C . TRP E 1 245 ? -38.893 -64.414 -72.705 1.00 25.83 1240 TRP E C 1
ATOM 10059 O O . TRP E 1 245 ? -39.215 -65.114 -73.666 1.00 26.42 1240 TRP E O 1
ATOM 10070 N N . SER E 1 246 ? -37.639 -64.338 -72.258 1.00 27.15 1241 SER E N 1
ATOM 10071 C CA . SER E 1 246 ? -36.554 -65.045 -72.934 1.00 31.07 1241 SER E CA 1
ATOM 10072 C C . SER E 1 246 ? -35.860 -66.194 -72.215 1.00 32.75 1241 SER E C 1
ATOM 10073 O O . SER E 1 246 ? -35.860 -66.272 -70.990 1.00 35.51 1241 SER E O 1
ATOM 10076 N N . ILE E 1 247 ? -35.247 -67.065 -73.018 1.00 33.86 1242 ILE E N 1
ATOM 10077 C CA . ILE E 1 247 ? -34.482 -68.230 -72.573 1.00 36.45 1242 ILE E CA 1
ATOM 10078 C C . ILE E 1 247 ? -33.199 -67.718 -71.904 1.00 37.53 1242 ILE E C 1
ATOM 10079 O O . ILE E 1 247 ? -32.730 -66.624 -72.210 1.00 39.03 1242 ILE E O 1
ATOM 10084 N N . HIS E 1 248 ? -32.621 -68.516 -71.007 1.00 45.89 1243 HIS E N 1
ATOM 10085 C CA . HIS E 1 248 ? -31.417 -68.109 -70.278 1.00 49.73 1243 HIS E CA 1
ATOM 10086 C C . HIS E 1 248 ? -30.164 -68.973 -70.466 1.00 46.10 1243 HIS E C 1
ATOM 10087 O O . HIS E 1 248 ? -29.111 -68.636 -69.927 1.00 43.42 1243 HIS E O 1
ATOM 10094 N N . SER E 1 249 ? -30.256 -70.071 -71.214 1.00 39.38 1244 SER E N 1
ATOM 10095 C CA . SER E 1 249 ? -29.097 -70.960 -71.382 1.00 37.68 1244 SER E CA 1
ATOM 10096 C C . SER E 1 249 ? -28.022 -70.554 -72.385 1.00 35.74 1244 SER E C 1
ATOM 10097 O O . SER E 1 249 ? -28.220 -69.661 -73.212 1.00 38.18 1244 SER E O 1
ATOM 10100 N N . GLY E 1 250 ? -26.876 -71.226 -72.301 1.00 35.78 1245 GLY E N 1
ATOM 10101 C CA . GLY E 1 250 ? -25.769 -70.947 -73.203 1.00 34.10 1245 GLY E CA 1
ATOM 10102 C C . GLY E 1 250 ? -24.766 -72.091 -73.288 1.00 33.64 1245 GLY E C 1
ATOM 10103 O O . GLY E 1 250 ? -24.581 -72.832 -72.322 1.00 33.50 1245 GLY E O 1
ATOM 10104 N N . VAL E 1 251 ? -24.121 -72.245 -74.442 1.00 33.07 1246 VAL E N 1
ATOM 10105 C CA . VAL E 1 251 ? -23.135 -73.307 -74.609 1.00 34.92 1246 VAL E CA 1
ATOM 10106 C C . VAL E 1 251 ? -21.795 -72.672 -74.856 1.00 33.01 1246 VAL E C 1
ATOM 10107 O O . VAL E 1 251 ? -21.680 -71.725 -75.634 1.00 32.31 1246 VAL E O 1
ATOM 10111 N N . GLY E 1 252 ? -20.776 -73.200 -74.199 1.00 31.80 1247 GLY E N 1
ATOM 10112 C CA . GLY E 1 252 ? -19.453 -72.665 -74.396 1.00 29.03 1247 GLY E CA 1
ATOM 10113 C C . GLY E 1 252 ? -18.656 -73.589 -75.273 1.00 28.72 1247 GLY E C 1
ATOM 10114 O O . GLY E 1 252 ? -18.957 -74.783 -75.391 1.00 29.97 1247 GLY E O 1
ATOM 10115 N N . THR E 1 253 ? -17.647 -73.017 -75.914 1.00 30.43 1248 THR E N 1
ATOM 10116 C CA . THR E 1 253 ? -16.730 -73.751 -76.767 1.00 30.02 1248 THR E CA 1
ATOM 10117 C C . THR E 1 253 ? -15.820 -74.558 -75.842 1.00 32.86 1248 THR E C 1
ATOM 10118 O O . THR E 1 253 ? -15.256 -75.584 -76.230 1.00 31.54 1248 THR E O 1
ATOM 10122 N N . SER E 1 254 ? -15.703 -74.076 -74.604 1.00 34.30 1249 SER E N 1
ATOM 10123 C CA . SER E 1 254 ? -14.891 -74.708 -73.574 1.00 36.03 1249 SER E CA 1
ATOM 10124 C C . SER E 1 254 ? -15.434 -74.354 -72.185 1.00 37.81 1249 SER E C 1
ATOM 10125 O O . SER E 1 254 ? -16.613 -74.063 -72.033 1.00 38.71 1249 SER E O 1
ATOM 10128 N N . ASN E 1 255 ? -14.567 -74.383 -71.180 1.00 43.85 1250 ASN E N 1
ATOM 10129 C CA . ASN E 1 255 ? -14.950 -74.066 -69.805 1.00 47.35 1250 ASN E CA 1
ATOM 10130 C C . ASN E 1 255 ? -15.122 -72.569 -69.616 1.00 44.31 1250 ASN E C 1
ATOM 10131 O O . ASN E 1 255 ? -14.546 -71.770 -70.355 1.00 42.79 1250 ASN E O 1
ATOM 10136 N N . TYR E 1 256 ? -15.894 -72.197 -68.602 1.00 38.52 1251 TYR E N 1
ATOM 10137 C CA . TYR E 1 256 ? -16.136 -70.793 -68.299 1.00 35.86 1251 TYR E CA 1
ATOM 10138 C C . TYR E 1 256 ? -16.906 -70.690 -67.000 1.00 35.62 1251 TYR E C 1
ATOM 10139 O O . TYR E 1 256 ? -17.428 -71.685 -66.488 1.00 34.80 1251 TYR E O 1
ATOM 10148 N N . SER E 1 257 ? -16.963 -69.477 -66.468 1.00 38.10 1252 SER E N 1
ATOM 10149 C CA . SER E 1 257 ? -17.694 -69.196 -65.239 1.00 38.76 1252 SER E CA 1
ATOM 10150 C C . SER E 1 257 ? -18.633 -68.061 -65.615 1.00 37.68 1252 SER E C 1
ATOM 10151 O O . SER E 1 257 ? -18.495 -67.466 -66.684 1.00 37.54 1252 SER E O 1
ATOM 10154 N N . PHE E 1 258 ? -19.598 -67.767 -64.754 1.00 35.97 1253 PHE E N 1
ATOM 10155 C CA . PHE E 1 258 ? -20.512 -66.673 -65.028 1.00 33.60 1253 PHE E CA 1
ATOM 10156 C C . PHE E 1 258 ? -21.293 -66.271 -63.787 1.00 34.16 1253 PHE E C 1
ATOM 10157 O O . PHE E 1 258 ? -21.566 -67.092 -62.914 1.00 33.49 1253 PHE E O 1
ATOM 10165 N N . ILE E 1 259 ? -21.608 -64.982 -63.707 1.00 34.95 1254 ILE E N 1
ATOM 10166 C CA . ILE E 1 259 ? -22.375 -64.430 -62.602 1.00 33.34 1254 ILE E CA 1
ATOM 10167 C C . ILE E 1 259 ? -23.758 -64.091 -63.177 1.00 34.66 1254 ILE E C 1
ATOM 10168 O O . ILE E 1 259 ? -23.859 -63.364 -64.171 1.00 35.61 1254 ILE E O 1
ATOM 10173 N N . TRP E 1 260 ? -24.817 -64.629 -62.577 1.00 33.79 1255 TRP E N 1
ATOM 10174 C CA . TRP E 1 260 ? -26.171 -64.331 -63.035 1.00 34.69 1255 TRP E CA 1
ATOM 10175 C C . TRP E 1 260 ? -26.844 -63.481 -61.971 1.00 32.18 1255 TRP E C 1
ATOM 10176 O O . TRP E 1 260 ? -26.735 -63.767 -60.776 1.00 33.00 1255 TRP E O 1
ATOM 10187 N N . ALA E 1 261 ? -27.512 -62.417 -62.400 1.00 28.57 1256 ALA E N 1
ATOM 10188 C CA . ALA E 1 261 ? -28.218 -61.528 -61.470 1.00 27.05 1256 ALA E CA 1
ATOM 10189 C C . ALA E 1 261 ? -29.654 -61.414 -61.959 1.00 24.88 1256 ALA E C 1
ATOM 10190 O O . ALA E 1 261 ? -29.886 -61.303 -63.157 1.00 24.40 1256 ALA E O 1
ATOM 10192 N N . MET E 1 262 ? -30.615 -61.455 -61.047 1.00 27.45 1257 MET E N 1
ATOM 10193 C CA . MET E 1 262 ? -32.010 -61.341 -61.440 1.00 30.61 1257 MET E CA 1
ATOM 10194 C C . MET E 1 262 ? -32.858 -60.646 -60.399 1.00 32.05 1257 MET E C 1
ATOM 10195 O O . MET E 1 262 ? -32.433 -60.470 -59.250 1.00 31.89 1257 MET E O 1
ATOM 10200 N N . CYS E 1 263 ? -34.058 -60.248 -60.815 1.00 32.26 1258 CYS E N 1
ATOM 10201 C CA . CYS E 1 263 ? -35.010 -59.571 -59.933 1.00 35.41 1258 CYS E CA 1
ATOM 10202 C C . CYS E 1 263 ? -36.350 -59.489 -60.630 1.00 37.53 1258 CYS E C 1
ATOM 10203 O O . CYS E 1 263 ? -36.434 -59.706 -61.841 1.00 40.91 1258 CYS E O 1
ATOM 10206 N N . GLY E 1 264 ? -37.384 -59.164 -59.850 1.00 44.48 1259 GLY E N 1
ATOM 10207 C CA . GLY E 1 264 ? -38.743 -59.050 -60.361 1.00 47.39 1259 GLY E CA 1
ATOM 10208 C C . GLY E 1 264 ? -39.774 -59.072 -59.241 1.00 52.12 1259 GLY E C 1
ATOM 10209 O O . GLY E 1 264 ? -40.002 -58.064 -58.575 1.00 54.07 1259 GLY E O 1
ATOM 10210 N N . GLU E 1 265 ? -40.397 -60.224 -59.026 1.00 55.97 1260 GLU E N 1
ATOM 10211 C CA . GLU E 1 265 ? -41.399 -60.359 -57.972 1.00 60.30 1260 GLU E CA 1
ATOM 10212 C C . GLU E 1 265 ? -41.100 -61.555 -57.055 1.00 62.89 1260 GLU E C 1
ATOM 10213 O O . GLU E 1 265 ? -39.977 -62.113 -57.118 1.00 64.19 1260 GLU E O 1
ATOM 10219 N N . GLN F 1 4 ? 3.273 -16.104 -6.107 1.00 42.72 999 GLN F N 1
ATOM 10220 C CA . GLN F 1 4 ? 2.283 -16.736 -7.033 1.00 41.48 999 GLN F CA 1
ATOM 10221 C C . GLN F 1 4 ? 2.603 -18.212 -7.208 1.00 43.10 999 GLN F C 1
ATOM 10222 O O . GLN F 1 4 ? 3.522 -18.557 -7.936 1.00 45.35 999 GLN F O 1
ATOM 10228 N N . ASN F 1 5 ? 1.838 -19.075 -6.538 1.00 46.44 1000 ASN F N 1
ATOM 10229 C CA . ASN F 1 5 ? 2.051 -20.520 -6.589 1.00 47.88 1000 ASN F CA 1
ATOM 10230 C C . ASN F 1 5 ? 0.730 -21.309 -6.546 1.00 46.93 1000 ASN F C 1
ATOM 10231 O O . ASN F 1 5 ? -0.147 -21.026 -5.721 1.00 46.30 1000 ASN F O 1
ATOM 10236 N N . MET F 1 6 ? 0.594 -22.300 -7.428 1.00 43.77 1001 MET F N 1
ATOM 10237 C CA . MET F 1 6 ? -0.622 -23.114 -7.487 1.00 43.07 1001 MET F CA 1
ATOM 10238 C C . MET F 1 6 ? -0.369 -24.635 -7.509 1.00 42.21 1001 MET F C 1
ATOM 10239 O O . MET F 1 6 ? 0.057 -25.185 -8.522 1.00 40.50 1001 MET F O 1
ATOM 10244 N N . GLU F 1 7 ? -0.654 -25.310 -6.396 1.00 43.16 1002 GLU F N 1
ATOM 10245 C CA . GLU F 1 7 ? -0.464 -26.761 -6.298 1.00 42.84 1002 GLU F CA 1
ATOM 10246 C C . GLU F 1 7 ? -1.719 -27.482 -6.782 1.00 37.69 1002 GLU F C 1
ATOM 10247 O O . GLU F 1 7 ? -2.820 -27.221 -6.294 1.00 36.92 1002 GLU F O 1
ATOM 10253 N N . THR F 1 8 ? -1.570 -28.388 -7.741 1.00 33.18 1003 THR F N 1
ATOM 10254 C CA . THR F 1 8 ? -2.744 -29.113 -8.221 1.00 29.51 1003 THR F CA 1
ATOM 10255 C C . THR F 1 8 ? -2.906 -30.389 -7.405 1.00 27.28 1003 THR F C 1
ATOM 10256 O O . THR F 1 8 ? -1.932 -30.948 -6.934 1.00 27.06 1003 THR F O 1
ATOM 10260 N N . ARG F 1 9 ? -4.139 -30.840 -7.226 1.00 26.63 1004 ARG F N 1
ATOM 10261 C CA . ARG F 1 9 ? -4.392 -32.052 -6.454 1.00 26.39 1004 ARG F CA 1
ATOM 10262 C C . ARG F 1 9 ? -5.389 -32.968 -7.122 1.00 27.63 1004 ARG F C 1
ATOM 10263 O O . ARG F 1 9 ? -6.522 -32.571 -7.396 1.00 27.83 1004 ARG F O 1
ATOM 10271 N N . TYR F 1 10 ? -4.970 -34.200 -7.375 1.00 27.60 1005 TYR F N 1
ATOM 10272 C CA . TYR F 1 10 ? -5.855 -35.165 -7.999 1.00 28.23 1005 TYR F CA 1
ATOM 10273 C C . TYR F 1 10 ? -6.919 -35.588 -7.005 1.00 31.14 1005 TYR F C 1
ATOM 10274 O O . TYR F 1 10 ? -6.746 -35.472 -5.787 1.00 31.46 1005 TYR F O 1
ATOM 10283 N N . THR F 1 11 ? -8.036 -36.066 -7.534 1.00 35.99 1006 THR F N 1
ATOM 10284 C CA . THR F 1 11 ? -9.125 -36.528 -6.697 1.00 36.94 1006 THR F CA 1
ATOM 10285 C C . THR F 1 11 ? -9.000 -38.039 -6.613 1.00 36.07 1006 THR F C 1
ATOM 10286 O O . THR F 1 11 ? -8.283 -38.663 -7.402 1.00 34.29 1006 THR F O 1
ATOM 10290 N N . HIS F 1 12 ? -9.699 -38.624 -5.651 1.00 31.36 1007 HIS F N 1
ATOM 10291 C CA . HIS F 1 12 ? -9.652 -40.052 -5.465 1.00 26.81 1007 HIS F CA 1
ATOM 10292 C C . HIS F 1 12 ? -11.051 -40.592 -5.330 1.00 25.74 1007 HIS F C 1
ATOM 10293 O O . HIS F 1 12 ? -12.037 -39.873 -5.523 1.00 24.83 1007 HIS F O 1
ATOM 10300 N N . SER F 1 13 ? -11.135 -41.873 -5.016 1.00 25.67 1008 SER F N 1
ATOM 10301 C CA . SER F 1 13 ? -12.423 -42.512 -4.834 1.00 23.64 1008 SER F CA 1
ATOM 10302 C C . SER F 1 13 ? -12.502 -42.963 -3.389 1.00 23.48 1008 SER F C 1
ATOM 10303 O O . SER F 1 13 ? -11.479 -43.198 -2.749 1.00 22.79 1008 SER F O 1
ATOM 10306 N N . PRO F 1 14 ? -13.717 -43.094 -2.849 1.00 24.71 1009 PRO F N 1
ATOM 10307 C CA . PRO F 1 14 ? -13.844 -43.536 -1.460 1.00 25.46 1009 PRO F CA 1
ATOM 10308 C C . PRO F 1 14 ? -13.025 -44.813 -1.180 1.00 26.40 1009 PRO F C 1
ATOM 10309 O O . PRO F 1 14 ? -12.640 -45.085 -0.039 1.00 29.47 1009 PRO F O 1
ATOM 10313 N N . ALA F 1 15 ? -12.756 -45.598 -2.219 1.00 27.87 1010 ALA F N 1
ATOM 10314 C CA . ALA F 1 15 ? -11.985 -46.817 -2.044 1.00 25.09 1010 ALA F CA 1
ATOM 10315 C C . ALA F 1 15 ? -10.493 -46.515 -1.997 1.00 25.26 1010 ALA F C 1
ATOM 10316 O O . ALA F 1 15 ? -9.764 -47.117 -1.217 1.00 23.74 1010 ALA F O 1
ATOM 10318 N N . ASP F 1 16 ? -10.032 -45.591 -2.832 1.00 26.22 1011 ASP F N 1
ATOM 10319 C CA . ASP F 1 16 ? -8.614 -45.264 -2.847 1.00 27.48 1011 ASP F CA 1
ATOM 10320 C C . ASP F 1 16 ? -8.176 -44.822 -1.452 1.00 28.38 1011 ASP F C 1
ATOM 10321 O O . ASP F 1 16 ? -7.104 -45.189 -0.966 1.00 27.72 1011 ASP F O 1
ATOM 10326 N N . ILE F 1 17 ? -9.047 -44.043 -0.820 1.00 28.99 1012 ILE F N 1
ATOM 10327 C CA . ILE F 1 17 ? -8.828 -43.444 0.500 1.00 32.73 1012 ILE F CA 1
ATOM 10328 C C . ILE F 1 17 ? -9.141 -44.368 1.691 1.00 29.54 1012 ILE F C 1
ATOM 10329 O O . ILE F 1 17 ? -8.744 -44.083 2.827 1.00 28.35 1012 ILE F O 1
ATOM 10334 N N . ARG F 1 18 ? -9.831 -45.479 1.429 1.00 28.12 1013 ARG F N 1
ATOM 10335 C CA . ARG F 1 18 ? -10.204 -46.421 2.489 1.00 26.88 1013 ARG F CA 1
ATOM 10336 C C . ARG F 1 18 ? -9.160 -46.737 3.551 1.00 25.99 1013 ARG F C 1
ATOM 10337 O O . ARG F 1 18 ? -9.502 -46.799 4.729 1.00 23.53 1013 ARG F O 1
ATOM 10345 N N . HIS F 1 19 ? -7.904 -46.951 3.178 1.00 26.89 1014 HIS F N 1
ATOM 10346 C CA . HIS F 1 19 ? -6.905 -47.239 4.207 1.00 27.08 1014 HIS F CA 1
ATOM 10347 C C . HIS F 1 19 ? -5.834 -46.160 4.336 1.00 27.53 1014 HIS F C 1
ATOM 10348 O O . HIS F 1 19 ? -4.729 -46.416 4.832 1.00 25.46 1014 HIS F O 1
ATOM 10355 N N . TYR F 1 20 ? -6.181 -44.954 3.886 1.00 26.43 1015 TYR F N 1
ATOM 10356 C CA . TYR F 1 20 ? -5.299 -43.792 3.934 1.00 24.33 1015 TYR F CA 1
ATOM 10357 C C . TYR F 1 20 ? -4.858 -43.529 5.369 1.00 25.94 1015 TYR F C 1
ATOM 10358 O O . TYR F 1 20 ? -5.623 -43.727 6.314 1.00 25.79 1015 TYR F O 1
ATOM 10367 N N . SER F 1 21 ? -3.624 -43.078 5.540 1.00 26.54 1016 SER F N 1
ATOM 10368 C CA . SER F 1 21 ? -3.135 -42.758 6.876 1.00 24.23 1016 SER F CA 1
ATOM 10369 C C . SER F 1 21 ? -3.498 -41.304 7.150 1.00 26.00 1016 SER F C 1
ATOM 10370 O O . SER F 1 21 ? -3.839 -40.556 6.223 1.00 23.85 1016 SER F O 1
ATOM 10373 N N . THR F 1 22 ? -3.427 -40.905 8.417 1.00 27.42 1017 THR F N 1
ATOM 10374 C CA . THR F 1 22 ? -3.729 -39.526 8.795 1.00 28.96 1017 THR F CA 1
ATOM 10375 C C . THR F 1 22 ? -2.891 -38.590 7.929 1.00 29.27 1017 THR F C 1
ATOM 10376 O O . THR F 1 22 ? -3.338 -37.523 7.518 1.00 27.61 1017 THR F O 1
ATOM 10380 N N . GLU F 1 23 ? -1.667 -39.008 7.648 1.00 31.36 1018 GLU F N 1
ATOM 10381 C CA . GLU F 1 23 ? -0.770 -38.208 6.822 1.00 33.64 1018 GLU F CA 1
ATOM 10382 C C . GLU F 1 23 ? -1.360 -38.094 5.426 1.00 30.40 1018 GLU F C 1
ATOM 10383 O O . GLU F 1 23 ? -1.663 -36.999 4.956 1.00 28.48 1018 GLU F O 1
ATOM 10389 N N . GLN F 1 24 ? -1.535 -39.236 4.773 1.00 28.84 1019 GLN F N 1
ATOM 10390 C CA . GLN F 1 24 ? -2.101 -39.261 3.434 1.00 27.50 1019 GLN F CA 1
ATOM 10391 C C . GLN F 1 24 ? -3.339 -38.365 3.326 1.00 25.24 1019 GLN F C 1
ATOM 10392 O O . GLN F 1 24 ? -3.410 -37.529 2.432 1.00 24.51 1019 GLN F O 1
ATOM 10398 N N . LEU F 1 25 ? -4.304 -38.540 4.233 1.00 23.79 1020 LEU F N 1
ATOM 10399 C CA . LEU F 1 25 ? -5.517 -37.723 4.231 1.00 21.23 1020 LEU F CA 1
ATOM 10400 C C . LEU F 1 25 ? -5.171 -36.248 4.158 1.00 21.45 1020 LEU F C 1
ATOM 10401 O O . LEU F 1 25 ? -5.689 -35.512 3.314 1.00 19.40 1020 LEU F O 1
ATOM 10406 N N . ARG F 1 26 ? -4.286 -35.816 5.048 1.00 21.79 1021 ARG F N 1
ATOM 10407 C CA . ARG F 1 26 ? -3.861 -34.424 5.078 1.00 21.71 1021 ARG F CA 1
ATOM 10408 C C . ARG F 1 26 ? -3.223 -34.030 3.756 1.00 23.11 1021 ARG F C 1
ATOM 10409 O O . ARG F 1 26 ? -3.518 -32.963 3.211 1.00 22.98 1021 ARG F O 1
ATOM 10417 N N . ASP F 1 27 ? -2.346 -34.890 3.242 1.00 23.39 1022 ASP F N 1
ATOM 10418 C CA . ASP F 1 27 ? -1.661 -34.614 1.986 1.00 25.20 1022 ASP F CA 1
ATOM 10419 C C . ASP F 1 27 ? -2.604 -34.409 0.814 1.00 25.22 1022 ASP F C 1
ATOM 10420 O O . ASP F 1 27 ? -2.342 -33.587 -0.064 1.00 25.14 1022 ASP F O 1
ATOM 10425 N N . GLU F 1 28 ? -3.708 -35.142 0.786 1.00 25.56 1023 GLU F N 1
ATOM 10426 C CA . GLU F 1 28 ? -4.638 -35.011 -0.324 1.00 25.06 1023 GLU F CA 1
ATOM 10427 C C . GLU F 1 28 ? -5.776 -34.029 -0.136 1.00 26.06 1023 GLU F C 1
ATOM 10428 O O . GLU F 1 28 ? -6.142 -33.335 -1.081 1.00 27.29 1023 GLU F O 1
ATOM 10434 N N . PHE F 1 29 ? -6.328 -33.942 1.069 1.00 25.78 1024 PHE F N 1
ATOM 10435 C CA . PHE F 1 29 ? -7.457 -33.046 1.264 1.00 25.99 1024 PHE F CA 1
ATOM 10436 C C . PHE F 1 29 ? -7.269 -31.798 2.123 1.00 27.14 1024 PHE F C 1
ATOM 10437 O O . PHE F 1 29 ? -8.188 -31.000 2.260 1.00 26.90 1024 PHE F O 1
ATOM 10445 N N . LEU F 1 30 ? -6.092 -31.608 2.691 1.00 26.81 1025 LEU F N 1
ATOM 10446 C CA . LEU F 1 30 ? -5.879 -30.441 3.532 1.00 27.26 1025 LEU F CA 1
ATOM 10447 C C . LEU F 1 30 ? -4.911 -29.446 2.928 1.00 29.51 1025 LEU F C 1
ATOM 10448 O O . LEU F 1 30 ? -3.848 -29.826 2.455 1.00 30.06 1025 LEU F O 1
ATOM 10453 N N . VAL F 1 31 ? -5.287 -28.171 2.935 1.00 31.76 1026 VAL F N 1
ATOM 10454 C CA . VAL F 1 31 ? -4.412 -27.113 2.437 1.00 32.92 1026 VAL F CA 1
ATOM 10455 C C . VAL F 1 31 ? -3.993 -26.375 3.705 1.00 36.72 1026 VAL F C 1
ATOM 10456 O O . VAL F 1 31 ? -4.800 -25.656 4.301 1.00 36.57 1026 VAL F O 1
ATOM 10460 N N . GLU F 1 32 ? -2.741 -26.568 4.123 1.00 40.70 1027 GLU F N 1
ATOM 10461 C CA . GLU F 1 32 ? -2.230 -25.966 5.362 1.00 42.72 1027 GLU F CA 1
ATOM 10462 C C . GLU F 1 32 ? -1.980 -24.475 5.330 1.00 43.13 1027 GLU F C 1
ATOM 10463 O O . GLU F 1 32 ? -2.171 -23.796 6.339 1.00 44.21 1027 GLU F O 1
ATOM 10469 N N . LYS F 1 33 ? -1.542 -23.960 4.187 1.00 43.17 1028 LYS F N 1
ATOM 10470 C CA . LYS F 1 33 ? -1.311 -22.527 4.071 1.00 42.51 1028 LYS F CA 1
ATOM 10471 C C . LYS F 1 33 ? -2.187 -21.940 2.973 1.00 38.24 1028 LYS F C 1
ATOM 10472 O O . LYS F 1 33 ? -2.053 -22.287 1.801 1.00 35.40 1028 LYS F O 1
ATOM 10478 N N . VAL F 1 34 ? -3.104 -21.064 3.367 1.00 31.33 1029 VAL F N 1
ATOM 10479 C CA . VAL F 1 34 ? -3.996 -20.449 2.412 1.00 28.32 1029 VAL F CA 1
ATOM 10480 C C . VAL F 1 34 ? -3.660 -18.989 2.189 1.00 27.39 1029 VAL F C 1
ATOM 10481 O O . VAL F 1 34 ? -3.715 -18.506 1.059 1.00 27.45 1029 VAL F O 1
ATOM 10485 N N . PHE F 1 35 ? -3.328 -18.286 3.273 1.00 30.57 1030 PHE F N 1
ATOM 10486 C CA . PHE F 1 35 ? -2.978 -16.871 3.185 1.00 28.41 1030 PHE F CA 1
ATOM 10487 C C . PHE F 1 35 ? -1.547 -16.631 3.592 1.00 29.79 1030 PHE F C 1
ATOM 10488 O O . PHE F 1 35 ? -1.267 -16.373 4.761 1.00 28.11 1030 PHE F O 1
ATOM 10496 N N . ILE F 1 36 ? -0.634 -16.735 2.637 1.00 31.65 1031 ILE F N 1
ATOM 10497 C CA . ILE F 1 36 ? 0.764 -16.466 2.938 1.00 36.74 1031 ILE F CA 1
ATOM 10498 C C . ILE F 1 36 ? 1.032 -15.059 2.387 1.00 38.42 1031 ILE F C 1
ATOM 10499 O O . ILE F 1 36 ? 1.089 -14.855 1.172 1.00 40.46 1031 ILE F O 1
ATOM 10504 N N . PRO F 1 37 ? 1.181 -14.067 3.296 1.00 39.94 1032 PRO F N 1
ATOM 10505 C CA . PRO F 1 37 ? 1.430 -12.643 3.029 1.00 43.00 1032 PRO F CA 1
ATOM 10506 C C . PRO F 1 37 ? 2.492 -12.291 1.997 1.00 42.71 1032 PRO F C 1
ATOM 10507 O O . PRO F 1 37 ? 3.627 -12.761 2.061 1.00 42.71 1032 PRO F O 1
ATOM 10511 N N . GLY F 1 38 ? 2.097 -11.444 1.053 1.00 43.93 1033 GLY F N 1
ATOM 10512 C CA . GLY F 1 38 ? 3.006 -11.016 0.013 1.00 44.97 1033 GLY F CA 1
ATOM 10513 C C . GLY F 1 38 ? 2.942 -11.877 -1.229 1.00 45.10 1033 GLY F C 1
ATOM 10514 O O . GLY F 1 38 ? 3.569 -11.559 -2.237 1.00 45.60 1033 GLY F O 1
ATOM 10515 N N . ALA F 1 39 ? 2.181 -12.964 -1.165 1.00 46.82 1034 ALA F N 1
ATOM 10516 C CA . ALA F 1 39 ? 2.061 -13.859 -2.306 1.00 48.72 1034 ALA F CA 1
ATOM 10517 C C . ALA F 1 39 ? 0.665 -14.433 -2.457 1.00 49.41 1034 ALA F C 1
ATOM 10518 O O . ALA F 1 39 ? -0.173 -14.308 -1.565 1.00 48.20 1034 ALA F O 1
ATOM 10520 N N . ILE F 1 40 ? 0.412 -15.050 -3.604 1.00 50.06 1035 ILE F N 1
ATOM 10521 C CA . ILE F 1 40 ? -0.876 -15.676 -3.820 1.00 51.33 1035 ILE F CA 1
ATOM 10522 C C . ILE F 1 40 ? -0.623 -17.179 -3.683 1.00 48.54 1035 ILE F C 1
ATOM 10523 O O . ILE F 1 40 ? 0.288 -17.733 -4.297 1.00 48.60 1035 ILE F O 1
ATOM 10528 N N . SER F 1 41 ? -1.401 -17.822 -2.828 1.00 46.09 1036 SER F N 1
ATOM 10529 C CA . SER F 1 41 ? -1.266 -19.251 -2.599 1.00 40.43 1036 SER F CA 1
ATOM 10530 C C . SER F 1 41 ? -2.517 -19.922 -3.128 1.00 38.55 1036 SER F C 1
ATOM 10531 O O . SER F 1 41 ? -3.600 -19.770 -2.556 1.00 38.69 1036 SER F O 1
ATOM 10534 N N . LEU F 1 42 ? -2.372 -20.663 -4.220 1.00 34.06 1037 LEU F N 1
ATOM 10535 C CA . LEU F 1 42 ? -3.515 -21.325 -4.830 1.00 30.09 1037 LEU F CA 1
ATOM 10536 C C . LEU F 1 42 ? -3.358 -22.828 -4.961 1.00 29.42 1037 LEU F C 1
ATOM 10537 O O . LEU F 1 42 ? -2.248 -23.362 -5.011 1.00 29.22 1037 LEU F O 1
ATOM 10542 N N . THR F 1 43 ? -4.494 -23.510 -5.002 1.00 27.40 1038 THR F N 1
ATOM 10543 C CA . THR F 1 43 ? -4.523 -24.960 -5.155 1.00 25.69 1038 THR F CA 1
ATOM 10544 C C . THR F 1 43 ? -5.603 -25.329 -6.196 1.00 24.20 1038 THR F C 1
ATOM 10545 O O . THR F 1 43 ? -6.757 -24.910 -6.102 1.00 20.07 1038 THR F O 1
ATOM 10549 N N . TYR F 1 44 ? -5.187 -26.088 -7.206 1.00 27.55 1039 TYR F N 1
ATOM 10550 C CA . TYR F 1 44 ? -6.054 -26.522 -8.307 1.00 29.13 1039 TYR F CA 1
ATOM 10551 C C . TYR F 1 44 ? -6.555 -27.934 -8.021 1.00 32.27 1039 TYR F C 1
ATOM 10552 O O . TYR F 1 44 ? -5.773 -28.882 -8.024 1.00 30.55 1039 TYR F O 1
ATOM 10561 N N . THR F 1 45 ? -7.849 -28.082 -7.776 1.00 34.81 1040 THR F N 1
ATOM 10562 C CA . THR F 1 45 ? -8.386 -29.407 -7.503 1.00 38.30 1040 THR F CA 1
ATOM 10563 C C . THR F 1 45 ? -9.040 -29.982 -8.753 1.00 42.22 1040 THR F C 1
ATOM 10564 O O . THR F 1 45 ? -9.810 -29.291 -9.421 1.00 41.18 1040 THR F O 1
ATOM 10568 N N . HIS F 1 46 ? -8.722 -31.237 -9.078 1.00 44.00 1041 HIS F N 1
ATOM 10569 C CA . HIS F 1 46 ? -9.311 -31.882 -10.244 1.00 45.68 1041 HIS F CA 1
ATOM 10570 C C . HIS F 1 46 ? -10.794 -32.139 -10.047 1.00 47.56 1041 HIS F C 1
ATOM 10571 O O . HIS F 1 46 ? -11.494 -32.540 -10.971 1.00 46.73 1041 HIS F O 1
ATOM 10578 N N . ASN F 1 47 ? -11.265 -31.895 -8.831 1.00 52.10 1042 ASN F N 1
ATOM 10579 C CA . ASN F 1 47 ? -12.676 -32.032 -8.528 1.00 54.78 1042 ASN F CA 1
ATOM 10580 C C . ASN F 1 47 ? -13.295 -30.814 -9.207 1.00 53.00 1042 ASN F C 1
ATOM 10581 O O . ASN F 1 47 ? -13.254 -29.709 -8.669 1.00 53.10 1042 ASN F O 1
ATOM 10586 N N . ASP F 1 48 ? -13.831 -31.009 -10.403 1.00 49.52 1043 ASP F N 1
ATOM 10587 C CA . ASP F 1 48 ? -14.460 -29.923 -11.141 1.00 46.09 1043 ASP F CA 1
ATOM 10588 C C . ASP F 1 48 ? -13.547 -28.767 -11.535 1.00 42.93 1043 ASP F C 1
ATOM 10589 O O . ASP F 1 48 ? -14.016 -27.705 -11.945 1.00 41.02 1043 ASP F O 1
ATOM 10594 N N . ARG F 1 49 ? -12.243 -28.975 -11.412 1.00 39.78 1044 ARG F N 1
ATOM 10595 C CA . ARG F 1 49 ? -11.269 -27.963 -11.803 1.00 36.02 1044 ARG F CA 1
ATOM 10596 C C . ARG F 1 49 ? -11.344 -26.625 -11.083 1.00 35.22 1044 ARG F C 1
ATOM 10597 O O . ARG F 1 49 ? -11.031 -25.587 -11.668 1.00 34.78 1044 ARG F O 1
ATOM 10605 N N . MET F 1 50 ? -11.757 -26.637 -9.822 1.00 35.00 1045 MET F N 1
ATOM 10606 C CA . MET F 1 50 ? -11.828 -25.399 -9.064 1.00 36.26 1045 MET F CA 1
ATOM 10607 C C . MET F 1 50 ? -10.424 -25.021 -8.615 1.00 37.61 1045 MET F C 1
ATOM 10608 O O . MET F 1 50 ? -9.648 -25.892 -8.207 1.00 36.57 1045 MET F O 1
ATOM 10613 N N . ILE F 1 51 ? -10.081 -23.739 -8.726 1.00 38.88 1046 ILE F N 1
ATOM 10614 C CA . ILE F 1 51 ? -8.783 -23.279 -8.253 1.00 41.94 1046 ILE F CA 1
ATOM 10615 C C . ILE F 1 51 ? -9.135 -22.280 -7.146 1.00 42.45 1046 ILE F C 1
ATOM 10616 O O . ILE F 1 51 ? -9.826 -21.290 -7.382 1.00 44.11 1046 ILE F O 1
ATOM 10621 N N . PHE F 1 52 ? -8.698 -22.576 -5.926 1.00 43.79 1047 PHE F N 1
ATOM 10622 C CA . PHE F 1 52 ? -8.980 -21.727 -4.778 1.00 43.82 1047 PHE F CA 1
ATOM 10623 C C . PHE F 1 52 ? -7.716 -21.453 -4.002 1.00 43.71 1047 PHE F C 1
ATOM 10624 O O . PHE F 1 52 ? -6.677 -22.080 -4.214 1.00 43.22 1047 PHE F O 1
ATOM 10632 N N . GLY F 1 53 ? -7.817 -20.514 -3.080 1.00 42.35 1048 GLY F N 1
ATOM 10633 C CA . GLY F 1 53 ? -6.663 -20.175 -2.291 1.00 41.98 1048 GLY F CA 1
ATOM 10634 C C . GLY F 1 53 ? -6.743 -18.741 -1.845 1.00 40.59 1048 GLY F C 1
ATOM 10635 O O . GLY F 1 53 ? -7.799 -18.102 -1.955 1.00 39.42 1048 GLY F O 1
ATOM 10636 N N . GLY F 1 54 ? -5.620 -18.236 -1.345 1.00 39.63 1049 GLY F N 1
ATOM 10637 C CA . GLY F 1 54 ? -5.603 -16.876 -0.875 1.00 38.82 1049 GLY F CA 1
ATOM 10638 C C . GLY F 1 54 ? -4.542 -15.973 -1.461 1.00 38.95 1049 GLY F C 1
ATOM 10639 O O . GLY F 1 54 ? -3.358 -16.315 -1.519 1.00 37.09 1049 GLY F O 1
ATOM 10640 N N . VAL F 1 55 ? -4.989 -14.812 -1.925 1.00 37.96 1050 VAL F N 1
ATOM 10641 C CA . VAL F 1 55 ? -4.086 -13.793 -2.435 1.00 37.09 1050 VAL F CA 1
ATOM 10642 C C . VAL F 1 55 ? -4.146 -12.689 -1.365 1.00 38.31 1050 VAL F C 1
ATOM 10643 O O . VAL F 1 55 ? -5.146 -11.978 -1.210 1.00 36.35 1050 VAL F O 1
ATOM 10647 N N . THR F 1 56 ? -3.070 -12.611 -0.593 1.00 41.59 1051 THR F N 1
ATOM 10648 C CA . THR F 1 56 ? -2.948 -11.653 0.491 1.00 44.07 1051 THR F CA 1
ATOM 10649 C C . THR F 1 56 ? -1.807 -10.680 0.195 1.00 44.84 1051 THR F C 1
ATOM 10650 O O . THR F 1 56 ? -0.646 -10.911 0.554 1.00 43.22 1051 THR F O 1
ATOM 10654 N N . PRO F 1 57 ? -2.134 -9.566 -0.476 1.00 45.28 1052 PRO F N 1
ATOM 10655 C CA . PRO F 1 57 ? -1.162 -8.535 -0.846 1.00 43.55 1052 PRO F CA 1
ATOM 10656 C C . PRO F 1 57 ? -0.688 -7.713 0.349 1.00 43.22 1052 PRO F C 1
ATOM 10657 O O . PRO F 1 57 ? -1.438 -7.465 1.292 1.00 43.33 1052 PRO F O 1
ATOM 10661 N N . THR F 1 58 ? 0.569 -7.302 0.313 1.00 42.93 1053 THR F N 1
ATOM 10662 C CA . THR F 1 58 ? 1.108 -6.496 1.397 1.00 43.68 1053 THR F CA 1
ATOM 10663 C C . THR F 1 58 ? 1.729 -5.194 0.890 1.00 44.82 1053 THR F C 1
ATOM 10664 O O . THR F 1 58 ? 1.121 -4.126 0.958 1.00 44.37 1053 THR F O 1
ATOM 10668 N N . THR F 1 59 ? 2.937 -5.316 0.357 1.00 46.71 1054 THR F N 1
ATOM 10669 C CA . THR F 1 59 ? 3.704 -4.193 -0.134 1.00 48.18 1054 THR F CA 1
ATOM 10670 C C . THR F 1 59 ? 3.705 -4.064 -1.650 1.00 51.48 1054 THR F C 1
ATOM 10671 O O . THR F 1 59 ? 4.464 -3.272 -2.208 1.00 51.41 1054 THR F O 1
ATOM 10675 N N . GLU F 1 60 ? 2.861 -4.837 -2.321 1.00 56.18 1055 GLU F N 1
ATOM 10676 C CA . GLU F 1 60 ? 2.797 -4.798 -3.781 1.00 61.11 1055 GLU F CA 1
ATOM 10677 C C . GLU F 1 60 ? 1.492 -5.431 -4.246 1.00 60.10 1055 GLU F C 1
ATOM 10678 O O . GLU F 1 60 ? 1.167 -6.548 -3.850 1.00 60.99 1055 GLU F O 1
ATOM 10684 N N . GLU F 1 61 ? 0.733 -4.726 -5.078 1.00 60.16 1056 GLU F N 1
ATOM 10685 C CA . GLU F 1 61 ? -0.526 -5.291 -5.540 1.00 59.57 1056 GLU F CA 1
ATOM 10686 C C . GLU F 1 61 ? -0.256 -6.613 -6.233 1.00 55.64 1056 GLU F C 1
ATOM 10687 O O . GLU F 1 61 ? 0.790 -6.787 -6.869 1.00 55.38 1056 GLU F O 1
ATOM 10693 N N . LEU F 1 62 ? -1.197 -7.545 -6.096 1.00 50.26 1057 LEU F N 1
ATOM 10694 C CA . LEU F 1 62 ? -1.054 -8.868 -6.686 1.00 45.28 1057 LEU F CA 1
ATOM 10695 C C . LEU F 1 62 ? -2.117 -9.166 -7.729 1.00 43.63 1057 LEU F C 1
ATOM 10696 O O . LEU F 1 62 ? -3.220 -8.625 -7.684 1.00 42.77 1057 LEU F O 1
ATOM 10701 N N . GLU F 1 63 ? -1.760 -10.017 -8.684 1.00 41.26 1058 GLU F N 1
ATOM 10702 C CA . GLU F 1 63 ? -2.669 -10.436 -9.739 1.00 40.65 1058 GLU F CA 1
ATOM 10703 C C . GLU F 1 63 ? -2.352 -11.885 -10.112 1.00 40.66 1058 GLU F C 1
ATOM 10704 O O . GLU F 1 63 ? -1.195 -12.254 -10.330 1.00 42.21 1058 GLU F O 1
ATOM 10710 N N . ILE F 1 64 ? -3.384 -12.715 -10.161 1.00 40.97 1059 ILE F N 1
ATOM 10711 C CA . ILE F 1 64 ? -3.203 -14.112 -10.519 1.00 40.96 1059 ILE F CA 1
ATOM 10712 C C . ILE F 1 64 ? -2.923 -14.172 -12.023 1.00 39.74 1059 ILE F C 1
ATOM 10713 O O . ILE F 1 64 ? -3.815 -13.921 -12.839 1.00 40.43 1059 ILE F O 1
ATOM 10718 N N . ILE F 1 65 ? -1.684 -14.472 -12.395 1.00 40.34 1060 ILE F N 1
ATOM 10719 C CA . ILE F 1 65 ? -1.343 -14.568 -13.811 1.00 41.24 1060 ILE F CA 1
ATOM 10720 C C . ILE F 1 65 ? -1.223 -16.033 -14.208 1.00 39.56 1060 ILE F C 1
ATOM 10721 O O . ILE F 1 65 ? -0.288 -16.736 -13.817 1.00 39.91 1060 ILE F O 1
ATOM 10726 N N . LEU F 1 66 ? -2.198 -16.487 -14.982 1.00 37.29 1061 LEU F N 1
ATOM 10727 C CA . LEU F 1 66 ? -2.252 -17.865 -15.445 1.00 37.07 1061 LEU F CA 1
ATOM 10728 C C . LEU F 1 66 ? -2.771 -17.870 -16.878 1.00 35.70 1061 LEU F C 1
ATOM 10729 O O . LEU F 1 66 ? -3.749 -17.189 -17.191 1.00 36.58 1061 LEU F O 1
ATOM 10734 N N . ASP F 1 67 ? -2.113 -18.626 -17.751 1.00 35.22 1062 ASP F N 1
ATOM 10735 C CA . ASP F 1 67 ? -2.529 -18.717 -19.149 1.00 35.05 1062 ASP F CA 1
ATOM 10736 C C . ASP F 1 67 ? -2.131 -20.051 -19.764 1.00 34.59 1062 ASP F C 1
ATOM 10737 O O . ASP F 1 67 ? -2.988 -20.890 -20.038 1.00 33.65 1062 ASP F O 1
ATOM 10742 N N . LYS F 1 68 ? -0.833 -20.250 -19.980 1.00 37.82 1063 LYS F N 1
ATOM 10743 C CA . LYS F 1 68 ? -0.323 -21.502 -20.551 1.00 39.99 1063 LYS F CA 1
ATOM 10744 C C . LYS F 1 68 ? -0.718 -22.665 -19.649 1.00 39.90 1063 LYS F C 1
ATOM 10745 O O . LYS F 1 68 ? -1.096 -23.730 -20.130 1.00 39.80 1063 LYS F O 1
ATOM 10751 N N . GLU F 1 69 ? -0.657 -22.440 -18.339 1.00 41.89 1064 GLU F N 1
ATOM 10752 C CA . GLU F 1 69 ? -1.021 -23.460 -17.359 1.00 43.42 1064 GLU F CA 1
ATOM 10753 C C . GLU F 1 69 ? -2.465 -23.933 -17.537 1.00 42.31 1064 GLU F C 1
ATOM 10754 O O . GLU F 1 69 ? -2.795 -25.071 -17.216 1.00 42.47 1064 GLU F O 1
ATOM 10760 N N . LEU F 1 70 ? -3.323 -23.060 -18.054 1.00 40.67 1065 LEU F N 1
ATOM 10761 C CA . LEU F 1 70 ? -4.724 -23.406 -18.258 1.00 38.16 1065 LEU F CA 1
ATOM 10762 C C . LEU F 1 70 ? -5.124 -23.374 -19.723 1.00 38.39 1065 LEU F C 1
ATOM 10763 O O . LEU F 1 70 ? -6.307 -23.265 -20.036 1.00 38.06 1065 LEU F O 1
ATOM 10768 N N . GLY F 1 71 ? -4.144 -23.460 -20.619 1.00 38.36 1066 GLY F N 1
ATOM 10769 C CA . GLY F 1 71 ? -4.445 -23.440 -22.042 1.00 38.08 1066 GLY F CA 1
ATOM 10770 C C . GLY F 1 71 ? -5.301 -22.265 -22.478 1.00 37.93 1066 GLY F C 1
ATOM 10771 O O . GLY F 1 71 ? -6.236 -22.435 -23.253 1.00 37.49 1066 GLY F O 1
ATOM 10772 N N . VAL F 1 72 ? -4.984 -21.076 -21.970 1.00 39.56 1067 VAL F N 1
ATOM 10773 C CA . VAL F 1 72 ? -5.705 -19.855 -22.315 1.00 40.80 1067 VAL F CA 1
ATOM 10774 C C . VAL F 1 72 ? -4.725 -18.688 -22.330 1.00 41.84 1067 VAL F C 1
ATOM 10775 O O . VAL F 1 72 ? -3.559 -18.851 -21.979 1.00 42.72 1067 VAL F O 1
ATOM 10779 N N . ASP F 1 73 ? -5.200 -17.514 -22.732 1.00 43.16 1068 ASP F N 1
ATOM 10780 C CA . ASP F 1 73 ? -4.364 -16.319 -22.794 1.00 43.30 1068 ASP F CA 1
ATOM 10781 C C . ASP F 1 73 ? -4.318 -15.578 -21.460 1.00 42.56 1068 ASP F C 1
ATOM 10782 O O . ASP F 1 73 ? -3.302 -14.983 -21.109 1.00 44.12 1068 ASP F O 1
ATOM 10787 N N . TYR F 1 74 ? -5.415 -15.613 -20.712 1.00 41.50 1069 TYR F N 1
ATOM 10788 C CA . TYR F 1 74 ? -5.457 -14.944 -19.415 1.00 40.36 1069 TYR F CA 1
ATOM 10789 C C . TYR F 1 74 ? -6.383 -15.661 -18.427 1.00 39.46 1069 TYR F C 1
ATOM 10790 O O . TYR F 1 74 ? -7.411 -16.229 -18.804 1.00 36.14 1069 TYR F O 1
ATOM 10799 N N . PHE F 1 75 ? -5.984 -15.621 -17.160 1.00 38.34 1070 PHE F N 1
ATOM 10800 C CA . PHE F 1 75 ? -6.681 -16.270 -16.051 1.00 39.59 1070 PHE F CA 1
ATOM 10801 C C . PHE F 1 75 ? -8.181 -16.501 -16.154 1.00 38.88 1070 PHE F C 1
ATOM 10802 O O . PHE F 1 75 ? -8.643 -17.627 -15.994 1.00 40.31 1070 PHE F O 1
ATOM 10810 N N . LEU F 1 76 ? -8.946 -15.448 -16.411 1.00 40.34 1071 LEU F N 1
ATOM 10811 C CA . LEU F 1 76 ? -10.392 -15.589 -16.478 1.00 39.06 1071 LEU F CA 1
ATOM 10812 C C . LEU F 1 76 ? -11.001 -15.654 -17.867 1.00 39.47 1071 LEU F C 1
ATOM 10813 O O . LEU F 1 76 ? -12.201 -15.431 -18.013 1.00 38.55 1071 LEU F O 1
ATOM 10818 N N . GLU F 1 77 ? -10.198 -15.966 -18.883 1.00 39.48 1072 GLU F N 1
ATOM 10819 C CA . GLU F 1 77 ? -10.726 -16.050 -20.244 1.00 42.38 1072 GLU F CA 1
ATOM 10820 C C . GLU F 1 77 ? -11.951 -16.974 -20.302 1.00 42.71 1072 GLU F C 1
ATOM 10821 O O . GLU F 1 77 ? -12.927 -16.679 -21.000 1.00 42.21 1072 GLU F O 1
ATOM 10827 N N . ARG F 1 78 ? -11.903 -18.082 -19.559 1.00 43.17 1073 ARG F N 1
ATOM 10828 C CA . ARG F 1 78 ? -13.013 -19.031 -19.544 1.00 41.50 1073 ARG F CA 1
ATOM 10829 C C . ARG F 1 78 ? -13.395 -19.452 -18.136 1.00 39.79 1073 ARG F C 1
ATOM 10830 O O . ARG F 1 78 ? -13.795 -20.587 -17.915 1.00 40.73 1073 ARG F O 1
ATOM 10838 N N . ARG F 1 79 ? -13.284 -18.529 -17.191 1.00 37.94 1074 ARG F N 1
ATOM 10839 C CA . ARG F 1 79 ? -13.605 -18.816 -15.799 1.00 36.82 1074 ARG F CA 1
ATOM 10840 C C . ARG F 1 79 ? -14.290 -17.650 -15.095 1.00 36.72 1074 ARG F C 1
ATOM 10841 O O . ARG F 1 79 ? -14.152 -16.500 -15.499 1.00 35.71 1074 ARG F O 1
ATOM 10849 N N . GLU F 1 80 ? -15.047 -17.966 -14.051 1.00 35.34 1075 GLU F N 1
ATOM 10850 C CA . GLU F 1 80 ? -15.691 -16.951 -13.244 1.00 35.35 1075 GLU F CA 1
ATOM 10851 C C . GLU F 1 80 ? -14.980 -17.064 -11.896 1.00 35.39 1075 GLU F C 1
ATOM 10852 O O . GLU F 1 80 ? -14.383 -18.103 -11.587 1.00 35.64 1075 GLU F O 1
ATOM 10858 N N . LEU F 1 81 ? -15.029 -16.008 -11.097 1.00 37.35 1076 LEU F N 1
ATOM 10859 C CA . LEU F 1 81 ? -14.340 -16.032 -9.821 1.00 39.43 1076 LEU F CA 1
ATOM 10860 C C . LEU F 1 81 ? -15.050 -15.286 -8.706 1.00 40.91 1076 LEU F C 1
ATOM 10861 O O . LEU F 1 81 ? -15.587 -14.201 -8.921 1.00 41.59 1076 LEU F O 1
ATOM 10866 N N . GLY F 1 82 ? -15.052 -15.879 -7.514 1.00 39.74 1077 GLY F N 1
ATOM 10867 C CA . GLY F 1 82 ? -15.683 -15.244 -6.368 1.00 40.10 1077 GLY F CA 1
ATOM 10868 C C . GLY F 1 82 ? -14.618 -14.802 -5.383 1.00 38.78 1077 GLY F C 1
ATOM 10869 O O . GLY F 1 82 ? -13.604 -15.476 -5.239 1.00 39.38 1077 GLY F O 1
ATOM 10870 N N . VAL F 1 83 ? -14.828 -13.677 -4.708 1.00 39.62 1078 VAL F N 1
ATOM 10871 C CA . VAL F 1 83 ? -13.839 -13.189 -3.756 1.00 38.85 1078 VAL F CA 1
ATOM 10872 C C . VAL F 1 83 ? -14.466 -12.636 -2.493 1.00 38.54 1078 VAL F C 1
ATOM 10873 O O . VAL F 1 83 ? -15.528 -12.020 -2.542 1.00 38.59 1078 VAL F O 1
ATOM 10877 N N . ILE F 1 84 ? -13.803 -12.858 -1.362 1.00 38.08 1079 ILE F N 1
ATOM 10878 C CA . ILE F 1 84 ? -14.275 -12.338 -0.081 1.00 40.89 1079 ILE F CA 1
ATOM 10879 C C . ILE F 1 84 ? -13.059 -11.969 0.758 1.00 38.47 1079 ILE F C 1
ATOM 10880 O O . ILE F 1 84 ? -12.181 -12.798 0.997 1.00 38.92 1079 ILE F O 1
ATOM 10885 N N . ASN F 1 85 ? -12.995 -10.715 1.191 1.00 38.54 1080 ASN F N 1
ATOM 10886 C CA . ASN F 1 85 ? -11.861 -10.264 1.986 1.00 37.36 1080 ASN F CA 1
ATOM 10887 C C . ASN F 1 85 ? -12.034 -10.667 3.437 1.00 37.38 1080 ASN F C 1
ATOM 10888 O O . ASN F 1 85 ? -12.968 -10.231 4.108 1.00 35.51 1080 ASN F O 1
ATOM 10893 N N . ILE F 1 86 ? -11.120 -11.508 3.910 1.00 36.88 1081 ILE F N 1
ATOM 10894 C CA . ILE F 1 86 ? -11.155 -12.030 5.274 1.00 35.83 1081 ILE F CA 1
ATOM 10895 C C . ILE F 1 86 ? -10.300 -11.214 6.245 1.00 39.68 1081 ILE F C 1
ATOM 10896 O O . ILE F 1 86 ? -10.507 -11.272 7.460 1.00 38.77 1081 ILE F O 1
ATOM 10901 N N . GLY F 1 87 ? -9.358 -10.443 5.703 1.00 41.34 1082 GLY F N 1
ATOM 10902 C CA . GLY F 1 87 ? -8.472 -9.652 6.543 1.00 43.51 1082 GLY F CA 1
ATOM 10903 C C . GLY F 1 87 ? -8.722 -8.154 6.644 1.00 44.34 1082 GLY F C 1
ATOM 10904 O O . GLY F 1 87 ? -9.866 -7.701 6.805 1.00 44.99 1082 GLY F O 1
ATOM 10905 N N . GLY F 1 88 ? -7.634 -7.387 6.569 1.00 43.70 1083 GLY F N 1
ATOM 10906 C CA . GLY F 1 88 ? -7.726 -5.940 6.659 1.00 41.62 1083 GLY F CA 1
ATOM 10907 C C . GLY F 1 88 ? -8.265 -5.289 5.401 1.00 42.03 1083 GLY F C 1
ATOM 10908 O O . GLY F 1 88 ? -8.375 -5.937 4.369 1.00 40.53 1083 GLY F O 1
ATOM 10909 N N . PRO F 1 89 ? -8.606 -3.993 5.458 1.00 42.18 1084 PRO F N 1
ATOM 10910 C CA . PRO F 1 89 ? -9.139 -3.275 4.295 1.00 41.11 1084 PRO F CA 1
ATOM 10911 C C . PRO F 1 89 ? -8.183 -3.263 3.104 1.00 41.76 1084 PRO F C 1
ATOM 10912 O O . PRO F 1 89 ? -6.960 -3.121 3.256 1.00 37.05 1084 PRO F O 1
ATOM 10916 N N . GLY F 1 90 ? -8.756 -3.418 1.917 1.00 39.65 1085 GLY F N 1
ATOM 10917 C CA . GLY F 1 90 ? -7.947 -3.440 0.719 1.00 42.03 1085 GLY F CA 1
ATOM 10918 C C . GLY F 1 90 ? -8.659 -2.862 -0.483 1.00 42.87 1085 GLY F C 1
ATOM 10919 O O . GLY F 1 90 ? -9.634 -2.120 -0.352 1.00 46.20 1085 GLY F O 1
ATOM 10920 N N . PHE F 1 91 ? -8.166 -3.208 -1.666 1.00 45.98 1086 PHE F N 1
ATOM 10921 C CA . PHE F 1 91 ? -8.742 -2.715 -2.904 1.00 43.84 1086 PHE F CA 1
ATOM 10922 C C . PHE F 1 91 ? -8.720 -3.802 -3.945 1.00 43.32 1086 PHE F C 1
ATOM 10923 O O . PHE F 1 91 ? -7.834 -4.664 -3.942 1.00 41.62 1086 PHE F O 1
ATOM 10931 N N . ILE F 1 92 ? -9.704 -3.755 -4.833 1.00 40.47 1087 ILE F N 1
ATOM 10932 C CA . ILE F 1 92 ? -9.766 -4.704 -5.934 1.00 41.87 1087 ILE F CA 1
ATOM 10933 C C . ILE F 1 92 ? -9.856 -3.850 -7.199 1.00 43.70 1087 ILE F C 1
ATOM 10934 O O . ILE F 1 92 ? -10.632 -2.902 -7.256 1.00 43.37 1087 ILE F O 1
ATOM 10939 N N . GLU F 1 93 ? -9.035 -4.167 -8.193 1.00 50.03 1088 GLU F N 1
ATOM 10940 C CA . GLU F 1 93 ? -9.047 -3.422 -9.447 1.00 53.94 1088 GLU F CA 1
ATOM 10941 C C . GLU F 1 93 ? -9.428 -4.355 -10.592 1.00 52.48 1088 GLU F C 1
ATOM 10942 O O . GLU F 1 93 ? -8.602 -5.134 -11.081 1.00 52.39 1088 GLU F O 1
ATOM 10948 N N . ILE F 1 94 ? -10.687 -4.288 -11.006 1.00 50.71 1089 ILE F N 1
ATOM 10949 C CA . ILE F 1 94 ? -11.154 -5.130 -12.094 1.00 50.53 1089 ILE F CA 1
ATOM 10950 C C . ILE F 1 94 ? -11.191 -4.303 -13.392 1.00 52.14 1089 ILE F C 1
ATOM 10951 O O . ILE F 1 94 ? -12.038 -3.425 -13.577 1.00 51.20 1089 ILE F O 1
ATOM 10956 N N . ASP F 1 95 ? -10.227 -4.589 -14.268 1.00 53.25 1090 ASP F N 1
ATOM 10957 C CA . ASP F 1 95 ? -10.065 -3.912 -15.552 1.00 54.64 1090 ASP F CA 1
ATOM 10958 C C . ASP F 1 95 ? -10.027 -2.401 -15.435 1.00 56.07 1090 ASP F C 1
ATOM 10959 O O . ASP F 1 95 ? -10.741 -1.701 -16.149 1.00 59.10 1090 ASP F O 1
ATOM 10964 N N . GLY F 1 96 ? -9.187 -1.898 -14.539 1.00 58.35 1091 GLY F N 1
ATOM 10965 C CA . GLY F 1 96 ? -9.078 -0.460 -14.364 1.00 58.85 1091 GLY F CA 1
ATOM 10966 C C . GLY F 1 96 ? -9.854 0.058 -13.174 1.00 59.22 1091 GLY F C 1
ATOM 10967 O O . GLY F 1 96 ? -9.310 0.787 -12.350 1.00 59.91 1091 GLY F O 1
ATOM 10968 N N . ALA F 1 97 ? -11.127 -0.317 -13.085 1.00 57.55 1092 ALA F N 1
ATOM 10969 C CA . ALA F 1 97 ? -11.994 0.109 -11.984 1.00 55.34 1092 ALA F CA 1
ATOM 10970 C C . ALA F 1 97 ? -11.465 -0.374 -10.632 1.00 52.76 1092 ALA F C 1
ATOM 10971 O O . ALA F 1 97 ? -11.469 -1.572 -10.348 1.00 51.14 1092 ALA F O 1
ATOM 10973 N N . LYS F 1 98 ? -11.019 0.565 -9.804 1.00 48.53 1093 LYS F N 1
ATOM 10974 C CA . LYS F 1 98 ? -10.474 0.247 -8.483 1.00 46.30 1093 LYS F CA 1
ATOM 10975 C C . LYS F 1 98 ? -11.491 0.583 -7.403 1.00 46.46 1093 LYS F C 1
ATOM 10976 O O . LYS F 1 98 ? -11.897 1.732 -7.272 1.00 47.71 1093 LYS F O 1
ATOM 10982 N N . GLU F 1 99 ? -11.913 -0.419 -6.640 1.00 48.63 1094 GLU F N 1
ATOM 10983 C CA . GLU F 1 99 ? -12.883 -0.204 -5.574 1.00 48.85 1094 GLU F CA 1
ATOM 10984 C C . GLU F 1 99 ? -12.267 -0.521 -4.229 1.00 48.41 1094 GLU F C 1
ATOM 10985 O O . GLU F 1 99 ? -11.122 -0.973 -4.139 1.00 49.33 1094 GLU F O 1
ATOM 10991 N N . THR F 1 100 ? -13.040 -0.297 -3.177 1.00 47.48 1095 THR F N 1
ATOM 10992 C CA . THR F 1 100 ? -12.565 -0.586 -1.839 1.00 47.45 1095 THR F CA 1
ATOM 10993 C C . THR F 1 100 ? -13.175 -1.898 -1.370 1.00 46.05 1095 THR F C 1
ATOM 10994 O O . THR F 1 100 ? -14.381 -2.117 -1.497 1.00 45.20 1095 THR F O 1
ATOM 10998 N N . MET F 1 101 ? -12.320 -2.768 -0.842 1.00 43.84 1096 MET F N 1
ATOM 10999 C CA . MET F 1 101 ? -12.732 -4.068 -0.334 1.00 42.71 1096 MET F CA 1
ATOM 11000 C C . MET F 1 101 ? -12.450 -4.125 1.165 1.00 42.24 1096 MET F C 1
ATOM 11001 O O . MET F 1 101 ? -11.305 -4.328 1.607 1.00 43.19 1096 MET F O 1
ATOM 11006 N N . LYS F 1 102 ? -13.497 -3.917 1.951 1.00 43.15 1097 LYS F N 1
ATOM 11007 C CA . LYS F 1 102 ? -13.370 -3.949 3.404 1.00 45.11 1097 LYS F CA 1
ATOM 11008 C C . LYS F 1 102 ? -13.626 -5.390 3.823 1.00 42.96 1097 LYS F C 1
ATOM 11009 O O . LYS F 1 102 ? -14.175 -6.168 3.040 1.00 43.10 1097 LYS F O 1
ATOM 11015 N N . LYS F 1 103 ? -13.221 -5.762 5.035 1.00 41.86 1098 LYS F N 1
ATOM 11016 C CA . LYS F 1 103 ? -13.453 -7.126 5.496 1.00 41.34 1098 LYS F CA 1
ATOM 11017 C C . LYS F 1 103 ? -14.924 -7.485 5.313 1.00 40.93 1098 LYS F C 1
ATOM 11018 O O . LYS F 1 103 ? -15.805 -6.664 5.580 1.00 40.36 1098 LYS F O 1
ATOM 11024 N N . GLN F 1 104 ? -15.170 -8.713 4.855 1.00 41.31 1099 GLN F N 1
ATOM 11025 C CA . GLN F 1 104 ? -16.513 -9.229 4.610 1.00 41.26 1099 GLN F CA 1
ATOM 11026 C C . GLN F 1 104 ? -17.070 -8.740 3.273 1.00 42.04 1099 GLN F C 1
ATOM 11027 O O . GLN F 1 104 ? -18.175 -9.103 2.887 1.00 42.86 1099 GLN F O 1
ATOM 11033 N N . ASP F 1 105 ? -16.315 -7.903 2.570 1.00 43.26 1100 ASP F N 1
ATOM 11034 C CA . ASP F 1 105 ? -16.769 -7.422 1.271 1.00 45.74 1100 ASP F CA 1
ATOM 11035 C C . ASP F 1 105 ? -16.456 -8.540 0.299 1.00 46.38 1100 ASP F C 1
ATOM 11036 O O . ASP F 1 105 ? -15.438 -9.216 0.442 1.00 45.94 1100 ASP F O 1
ATOM 11041 N N . GLY F 1 106 ? -17.323 -8.744 -0.682 1.00 45.39 1101 GLY F N 1
ATOM 11042 C CA . GLY F 1 106 ? -17.089 -9.807 -1.636 1.00 45.25 1101 GLY F CA 1
ATOM 11043 C C . GLY F 1 106 ? -17.218 -9.317 -3.055 1.00 44.11 1101 GLY F C 1
ATOM 11044 O O . GLY F 1 106 ? -17.407 -8.122 -3.277 1.00 44.12 1101 GLY F O 1
ATOM 11045 N N . TYR F 1 107 ? -17.130 -10.234 -4.017 1.00 45.92 1102 TYR F N 1
ATOM 11046 C CA . TYR F 1 107 ? -17.235 -9.852 -5.414 1.00 45.95 1102 TYR F CA 1
ATOM 11047 C C . TYR F 1 107 ? -17.392 -11.034 -6.357 1.00 44.53 1102 TYR F C 1
ATOM 11048 O O . TYR F 1 107 ? -16.726 -12.051 -6.204 1.00 42.90 1102 TYR F O 1
ATOM 11057 N N . TYR F 1 108 ? -18.291 -10.901 -7.325 1.00 42.80 1103 TYR F N 1
ATOM 11058 C CA . TYR F 1 108 ? -18.470 -11.938 -8.326 1.00 41.97 1103 TYR F CA 1
ATOM 11059 C C . TYR F 1 108 ? -17.913 -11.389 -9.625 1.00 43.64 1103 TYR F C 1
ATOM 11060 O O . TYR F 1 108 ? -18.464 -10.444 -10.187 1.00 45.90 1103 TYR F O 1
ATOM 11069 N N . ILE F 1 109 ? -16.832 -11.972 -10.116 1.00 44.67 1104 ILE F N 1
ATOM 11070 C CA . ILE F 1 109 ? -16.258 -11.501 -11.364 1.00 44.14 1104 ILE F CA 1
ATOM 11071 C C . ILE F 1 109 ? -16.504 -12.555 -12.438 1.00 45.57 1104 ILE F C 1
ATOM 11072 O O . ILE F 1 109 ? -16.262 -13.743 -12.226 1.00 45.83 1104 ILE F O 1
ATOM 11077 N N . GLY F 1 110 ? -17.004 -12.118 -13.588 1.00 43.46 1105 GLY F N 1
ATOM 11078 C CA . GLY F 1 110 ? -17.312 -13.052 -14.648 1.00 43.77 1105 GLY F CA 1
ATOM 11079 C C . GLY F 1 110 ? -16.267 -13.307 -15.718 1.00 44.39 1105 GLY F C 1
ATOM 11080 O O . GLY F 1 110 ? -15.196 -12.688 -15.782 1.00 42.69 1105 GLY F O 1
ATOM 11081 N N . LYS F 1 111 ? -16.622 -14.256 -16.574 1.00 43.92 1106 LYS F N 1
ATOM 11082 C CA . LYS F 1 111 ? -15.808 -14.696 -17.687 1.00 44.09 1106 LYS F CA 1
ATOM 11083 C C . LYS F 1 111 ? -15.288 -13.546 -18.549 1.00 44.86 1106 LYS F C 1
ATOM 11084 O O . LYS F 1 111 ? -15.994 -12.578 -18.802 1.00 45.05 1106 LYS F O 1
ATOM 11090 N N . GLU F 1 112 ? -14.037 -13.669 -18.981 1.00 48.26 1107 GLU F N 1
ATOM 11091 C CA . GLU F 1 112 ? -13.389 -12.703 -19.862 1.00 51.23 1107 GLU F CA 1
ATOM 11092 C C . GLU F 1 112 ? -12.872 -11.378 -19.301 1.00 51.19 1107 GLU F C 1
ATOM 11093 O O . GLU F 1 112 ? -12.392 -10.540 -20.067 1.00 49.04 1107 GLU F O 1
ATOM 11099 N N . THR F 1 113 ? -12.954 -11.161 -17.991 1.00 50.45 1108 THR F N 1
ATOM 11100 C CA . THR F 1 113 ? -12.412 -9.913 -17.451 1.00 51.34 1108 THR F CA 1
ATOM 11101 C C . THR F 1 113 ? -10.894 -10.114 -17.479 1.00 52.29 1108 THR F C 1
ATOM 11102 O O . THR F 1 113 ? -10.381 -11.092 -16.942 1.00 51.58 1108 THR F O 1
ATOM 11106 N N . LYS F 1 114 ? -10.185 -9.194 -18.123 1.00 54.09 1109 LYS F N 1
ATOM 11107 C CA . LYS F 1 114 ? -8.737 -9.301 -18.278 1.00 55.05 1109 LYS F CA 1
ATOM 11108 C C . LYS F 1 114 ? -7.834 -9.267 -17.042 1.00 53.93 1109 LYS F C 1
ATOM 11109 O O . LYS F 1 114 ? -7.035 -10.188 -16.842 1.00 52.56 1109 LYS F O 1
ATOM 11115 N N . HIS F 1 115 ? -7.927 -8.214 -16.228 1.00 52.91 1110 HIS F N 1
ATOM 11116 C CA . HIS F 1 115 ? -7.064 -8.112 -15.048 1.00 50.55 1110 HIS F CA 1
ATOM 11117 C C . HIS F 1 115 ? -7.761 -7.806 -13.733 1.00 50.60 1110 HIS F C 1
ATOM 11118 O O . HIS F 1 115 ? -8.434 -6.787 -13.607 1.00 50.49 1110 HIS F O 1
ATOM 11125 N N . VAL F 1 116 ? -7.583 -8.682 -12.749 1.00 49.09 1111 VAL F N 1
ATOM 11126 C CA . VAL F 1 116 ? -8.163 -8.470 -11.427 1.00 48.55 1111 VAL F CA 1
ATOM 11127 C C . VAL F 1 116 ? -6.989 -8.340 -10.469 1.00 51.63 1111 VAL F C 1
ATOM 11128 O O . VAL F 1 116 ? -6.331 -9.328 -10.141 1.00 50.41 1111 VAL F O 1
ATOM 11132 N N . ARG F 1 117 ? -6.727 -7.117 -10.024 1.00 54.45 1112 ARG F N 1
ATOM 11133 C CA . ARG F 1 117 ? -5.604 -6.867 -9.131 1.00 57.12 1112 ARG F CA 1
ATOM 11134 C C . ARG F 1 117 ? -6.015 -6.563 -7.691 1.00 52.12 1112 ARG F C 1
ATOM 11135 O O . ARG F 1 117 ? -6.901 -5.749 -7.437 1.00 53.60 1112 ARG F O 1
ATOM 11143 N N . PHE F 1 118 ? -5.349 -7.233 -6.754 1.00 49.01 1113 PHE F N 1
ATOM 11144 C CA . PHE F 1 118 ? -5.633 -7.101 -5.330 1.00 44.53 1113 PHE F CA 1
ATOM 11145 C C . PHE F 1 118 ? -4.553 -6.311 -4.612 1.00 42.05 1113 PHE F C 1
ATOM 11146 O O . PHE F 1 118 ? -3.362 -6.445 -4.911 1.00 40.11 1113 PHE F O 1
ATOM 11154 N N . SER F 1 119 ? -4.976 -5.510 -3.640 1.00 37.76 1114 SER F N 1
ATOM 11155 C CA . SER F 1 119 ? -4.048 -4.683 -2.862 1.00 37.49 1114 SER F CA 1
ATOM 11156 C C . SER F 1 119 ? -4.580 -4.378 -1.454 1.00 36.42 1114 SER F C 1
ATOM 11157 O O . SER F 1 119 ? -5.790 -4.382 -1.203 1.00 36.89 1114 SER F O 1
ATOM 11160 N N . SER F 1 120 ? -3.667 -4.108 -0.536 1.00 41.40 1115 SER F N 1
ATOM 11161 C CA . SER F 1 120 ? -4.052 -3.774 0.829 1.00 43.85 1115 SER F CA 1
ATOM 11162 C C . SER F 1 120 ? -3.723 -2.304 1.085 1.00 45.88 1115 SER F C 1
ATOM 11163 O O . SER F 1 120 ? -2.908 -1.711 0.369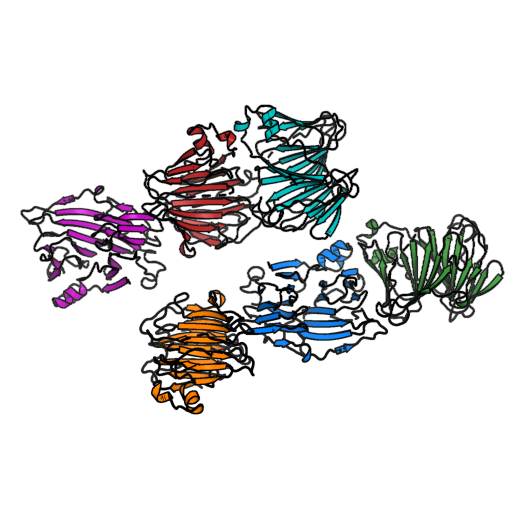 1.00 46.49 1115 SER F O 1
ATOM 11166 N N . GLU F 1 121 ? -4.350 -1.708 2.093 1.00 47.60 1116 GLU F N 1
ATOM 11167 C CA . GLU F 1 121 ? -4.043 -0.316 2.398 1.00 51.91 1116 GLU F CA 1
ATOM 11168 C C . GLU F 1 121 ? -3.101 -0.241 3.590 1.00 53.98 1116 GLU F C 1
ATOM 11169 O O . GLU F 1 121 ? -2.749 0.840 4.035 1.00 52.30 1116 GLU F O 1
ATOM 11175 N N . ASN F 1 122 ? -2.694 -1.402 4.094 1.00 54.05 1117 ASN F N 1
ATOM 11176 C CA . ASN F 1 122 ? -1.782 -1.477 5.226 1.00 55.89 1117 ASN F CA 1
ATOM 11177 C C . ASN F 1 122 ? -1.076 -2.835 5.240 1.00 57.02 1117 ASN F C 1
ATOM 11178 O O . ASN F 1 122 ? -1.688 -3.851 5.542 1.00 55.73 1117 ASN F O 1
ATOM 11183 N N . PRO F 1 123 ? 0.228 -2.867 4.905 1.00 54.94 1118 PRO F N 1
ATOM 11184 C CA . PRO F 1 123 ? 1.036 -4.089 4.867 1.00 57.45 1118 PRO F CA 1
ATOM 11185 C C . PRO F 1 123 ? 1.091 -4.813 6.205 1.00 58.96 1118 PRO F C 1
ATOM 11186 O O . PRO F 1 123 ? 1.302 -6.025 6.263 1.00 56.77 1118 PRO F O 1
ATOM 11190 N N . ASP F 1 124 ? 0.902 -4.050 7.275 1.00 60.41 1119 ASP F N 1
ATOM 11191 C CA . ASP F 1 124 ? 0.947 -4.576 8.635 1.00 63.07 1119 ASP F CA 1
ATOM 11192 C C . ASP F 1 124 ? -0.287 -5.438 8.936 1.00 57.81 1119 ASP F C 1
ATOM 11193 O O . ASP F 1 124 ? -0.205 -6.443 9.645 1.00 57.08 1119 ASP F O 1
ATOM 11198 N N . ASN F 1 125 ? -1.427 -5.027 8.389 1.00 51.77 1120 ASN F N 1
ATOM 11199 C CA . ASN F 1 125 ? -2.699 -5.731 8.550 1.00 45.20 1120 ASN F CA 1
ATOM 11200 C C . ASN F 1 125 ? -3.250 -5.902 7.136 1.00 39.32 1120 ASN F C 1
ATOM 11201 O O . ASN F 1 125 ? -4.240 -5.269 6.749 1.00 37.89 1120 ASN F O 1
ATOM 11206 N N . PRO F 1 126 ? -2.607 -6.774 6.345 1.00 35.59 1121 PRO F N 1
ATOM 11207 C CA . PRO F 1 126 ? -2.989 -7.050 4.960 1.00 35.37 1121 PRO F CA 1
ATOM 11208 C C . PRO F 1 126 ? -4.393 -7.571 4.772 1.00 34.49 1121 PRO F C 1
ATOM 11209 O O . PRO F 1 126 ? -4.990 -8.130 5.690 1.00 34.24 1121 PRO F O 1
ATOM 11213 N N . ALA F 1 127 ? -4.918 -7.357 3.570 1.00 36.26 1122 ALA F N 1
ATOM 11214 C CA . ALA F 1 127 ? -6.240 -7.841 3.215 1.00 36.84 1122 ALA F CA 1
ATOM 11215 C C . ALA F 1 127 ? -6.015 -9.275 2.795 1.00 38.42 1122 ALA F C 1
ATOM 11216 O O . ALA F 1 127 ? -5.085 -9.564 2.036 1.00 41.25 1122 ALA F O 1
ATOM 11218 N N . LYS F 1 128 ? -6.839 -10.181 3.303 1.00 39.16 1123 LYS F N 1
ATOM 11219 C CA . LYS F 1 128 ? -6.711 -11.584 2.943 1.00 38.49 1123 LYS F CA 1
ATOM 11220 C C . LYS F 1 128 ? -7.856 -11.913 1.998 1.00 41.04 1123 LYS F C 1
ATOM 11221 O O . LYS F 1 128 ? -8.992 -12.145 2.428 1.00 39.57 1123 LYS F O 1
ATOM 11227 N N . PHE F 1 129 ? -7.552 -11.894 0.701 1.00 42.04 1124 PHE F N 1
ATOM 11228 C CA . PHE F 1 129 ? -8.545 -12.198 -0.317 1.00 42.58 1124 PHE F CA 1
ATOM 11229 C C . PHE F 1 129 ? -8.621 -13.697 -0.574 1.00 42.87 1124 PHE F C 1
ATOM 11230 O O . PHE F 1 129 ? -7.658 -14.316 -1.052 1.00 43.30 1124 PHE F O 1
ATOM 11238 N N . TYR F 1 130 ? -9.767 -14.281 -0.240 1.00 44.13 1125 TYR F N 1
ATOM 11239 C CA . TYR F 1 130 ? -9.980 -15.699 -0.470 1.00 42.65 1125 TYR F CA 1
ATOM 11240 C C . TYR F 1 130 ? -10.709 -15.800 -1.792 1.00 41.47 1125 TYR F C 1
ATOM 11241 O O . TYR F 1 130 ? -11.817 -15.276 -1.930 1.00 39.87 1125 TYR F O 1
ATOM 11250 N N . ILE F 1 131 ? -10.092 -16.455 -2.769 1.00 38.58 1126 ILE F N 1
ATOM 11251 C CA . ILE F 1 131 ? -10.735 -16.579 -4.072 1.00 39.88 1126 ILE F CA 1
ATOM 11252 C C . ILE F 1 131 ? -11.087 -18.011 -4.423 1.00 38.84 1126 ILE F C 1
ATOM 11253 O O . ILE F 1 131 ? -10.371 -18.941 -4.062 1.00 40.59 1126 ILE F O 1
ATOM 11258 N N . SER F 1 132 ? -12.210 -18.171 -5.113 1.00 39.57 1127 SER F N 1
ATOM 11259 C CA . SER F 1 132 ? -12.692 -19.472 -5.562 1.00 38.30 1127 SER F CA 1
ATOM 11260 C C . SER F 1 132 ? -12.995 -19.309 -7.039 1.00 37.52 1127 SER F C 1
ATOM 11261 O O . SER F 1 132 ? -14.000 -18.699 -7.414 1.00 37.98 1127 SER F O 1
ATOM 11264 N N . CYS F 1 133 ? -12.116 -19.844 -7.875 1.00 38.66 1128 CYS F N 1
ATOM 11265 C CA . CYS F 1 133 ? -12.282 -19.732 -9.313 1.00 39.44 1128 CYS F CA 1
ATOM 11266 C C . CYS F 1 133 ? -12.747 -21.043 -9.947 1.00 40.31 1128 CYS F C 1
ATOM 11267 O O . CYS F 1 133 ? -12.267 -22.129 -9.601 1.00 38.49 1128 CYS F O 1
ATOM 11270 N N . VAL F 1 134 ? -13.666 -20.929 -10.901 1.00 37.08 1129 VAL F N 1
ATOM 11271 C CA . VAL F 1 134 ? -14.235 -22.096 -11.563 1.00 38.05 1129 VAL F CA 1
ATOM 11272 C C . VAL F 1 134 ? -14.519 -21.845 -13.051 1.00 39.22 1129 VAL F C 1
ATOM 11273 O O . VAL F 1 134 ? -14.804 -20.717 -13.453 1.00 36.10 1129 VAL F O 1
ATOM 11277 N N . PRO F 1 135 ? -14.446 -22.902 -13.891 1.00 36.87 1130 PRO F N 1
ATOM 11278 C CA . PRO F 1 135 ? -14.704 -22.754 -15.331 1.00 37.12 1130 PRO F CA 1
ATOM 11279 C C . PRO F 1 135 ? -16.094 -22.208 -15.616 1.00 39.61 1130 PRO F C 1
ATOM 11280 O O . PRO F 1 135 ? -17.070 -22.651 -15.013 1.00 34.44 1130 PRO F O 1
ATOM 11284 N N . ALA F 1 136 ? -16.178 -21.258 -16.546 1.00 38.63 1131 ALA F N 1
ATOM 11285 C CA . ALA F 1 136 ? -17.450 -20.630 -16.926 1.00 41.36 1131 ALA F CA 1
ATOM 11286 C C . ALA F 1 136 ? -17.584 -20.496 -18.438 1.00 43.72 1131 ALA F C 1
ATOM 11287 O O . ALA F 1 136 ? -16.673 -20.005 -19.096 1.00 43.52 1131 ALA F O 1
ATOM 11289 N N . HIS F 1 137 ? -18.726 -20.919 -18.979 1.00 46.37 1132 HIS F N 1
ATOM 11290 C CA . HIS F 1 137 ? -18.964 -20.859 -20.420 1.00 46.58 1132 HIS F CA 1
ATOM 11291 C C . HIS F 1 137 ? -19.732 -19.624 -20.856 1.00 48.40 1132 HIS F C 1
ATOM 11292 O O . HIS F 1 137 ? -19.734 -19.275 -22.035 1.00 48.15 1132 HIS F O 1
ATOM 11299 N N . HIS F 1 138 ? -20.402 -18.979 -19.911 1.00 49.69 1133 HIS F N 1
ATOM 11300 C CA . HIS F 1 138 ? -21.181 -17.790 -20.220 1.00 50.15 1133 HIS F CA 1
ATOM 11301 C C . HIS F 1 138 ? -20.692 -16.620 -19.376 1.00 50.87 1133 HIS F C 1
ATOM 11302 O O . HIS F 1 138 ? -20.162 -16.811 -18.282 1.00 51.09 1133 HIS F O 1
ATOM 11309 N N . LYS F 1 139 ? -20.856 -15.406 -19.889 1.00 49.75 1134 LYS F N 1
ATOM 11310 C CA . LYS F 1 139 ? -20.412 -14.226 -19.159 1.00 47.52 1134 LYS F CA 1
ATOM 11311 C C . LYS F 1 139 ? -21.538 -13.447 -18.497 1.00 46.38 1134 LYS F C 1
ATOM 11312 O O . LYS F 1 139 ? -22.444 -12.948 -19.167 1.00 43.75 1134 LYS F O 1
ATOM 11318 N N . TYR F 1 140 ? -21.475 -13.359 -17.171 1.00 42.59 1135 TYR F N 1
ATOM 11319 C CA . TYR F 1 140 ? -22.455 -12.597 -16.413 1.00 41.50 1135 TYR F CA 1
ATOM 11320 C C . TYR F 1 140 ? -21.746 -11.354 -15.891 1.00 42.30 1135 TYR F C 1
ATOM 11321 O O . TYR F 1 140 ? -20.519 -11.310 -15.808 1.00 39.68 1135 TYR F O 1
ATOM 11330 N N . PRO F 1 141 ? -22.511 -10.319 -15.543 1.00 40.58 1136 PRO F N 1
ATOM 11331 C CA . PRO F 1 141 ? -21.929 -9.075 -15.034 1.00 41.74 1136 PRO F CA 1
ATOM 11332 C C . PRO F 1 141 ? -21.204 -9.204 -13.702 1.00 43.10 1136 PRO F C 1
ATOM 11333 O O . PRO F 1 141 ? -21.580 -10.017 -12.856 1.00 39.80 1136 PRO F O 1
ATOM 11337 N N . ASN F 1 142 ? -20.158 -8.401 -13.523 1.00 40.86 1137 ASN F N 1
ATOM 11338 C CA . ASN F 1 142 ? -19.419 -8.408 -12.268 1.00 42.05 1137 ASN F CA 1
ATOM 11339 C C . ASN F 1 142 ? -20.316 -7.680 -11.278 1.00 43.78 1137 ASN F C 1
ATOM 11340 O O . ASN F 1 142 ? -20.942 -6.687 -11.633 1.00 44.94 1137 ASN F O 1
ATOM 11345 N N . VAL F 1 143 ? -20.397 -8.165 -10.047 1.00 44.17 1138 VAL F N 1
ATOM 11346 C CA . VAL F 1 143 ? -21.243 -7.517 -9.052 1.00 41.48 1138 VAL F CA 1
ATOM 11347 C C . VAL F 1 143 ? -20.593 -7.514 -7.675 1.00 45.33 1138 VAL F C 1
ATOM 11348 O O . VAL F 1 143 ? -20.187 -8.555 -7.168 1.00 43.94 1138 VAL F O 1
ATOM 11352 N N . LYS F 1 144 ? -20.476 -6.332 -7.079 1.00 46.68 1139 LYS F N 1
ATOM 11353 C CA . LYS F 1 144 ? -19.877 -6.221 -5.757 1.00 49.11 1139 LYS F CA 1
ATOM 11354 C C . LYS F 1 144 ? -20.883 -6.636 -4.703 1.00 52.70 1139 LYS F C 1
ATOM 11355 O O . LYS F 1 144 ? -22.077 -6.349 -4.813 1.00 54.08 1139 LYS F O 1
ATOM 11361 N N . ILE F 1 145 ? -20.386 -7.310 -3.674 1.00 56.35 1140 ILE F N 1
ATOM 11362 C CA . ILE F 1 145 ? -21.232 -7.792 -2.599 1.00 56.22 1140 ILE F CA 1
ATOM 11363 C C . ILE F 1 145 ? -20.751 -7.235 -1.271 1.00 61.80 1140 ILE F C 1
ATOM 11364 O O . ILE F 1 145 ? -19.565 -7.312 -0.950 1.00 61.06 1140 ILE F O 1
ATOM 11369 N N . SER F 1 146 ? -21.678 -6.658 -0.511 1.00 65.62 1141 SER F N 1
ATOM 11370 C CA . SER F 1 146 ? -21.367 -6.104 0.804 1.00 69.32 1141 SER F CA 1
ATOM 11371 C C . SER F 1 146 ? -22.254 -6.800 1.833 1.00 72.45 1141 SER F C 1
ATOM 11372 O O . SER F 1 146 ? -23.458 -6.954 1.616 1.00 73.49 1141 SER F O 1
ATOM 11375 N N . ILE F 1 147 ? -21.647 -7.242 2.933 1.00 73.89 1142 ILE F N 1
ATOM 11376 C CA . ILE F 1 147 ? -22.367 -7.937 4.010 1.00 70.68 1142 ILE F CA 1
ATOM 11377 C C . ILE F 1 147 ? -23.787 -7.373 4.182 1.00 71.79 1142 ILE F C 1
ATOM 11378 O O . ILE F 1 147 ? -24.768 -8.125 4.297 1.00 69.48 1142 ILE F O 1
ATOM 11383 N N . ASP F 1 148 ? -23.874 -6.043 4.182 1.00 70.94 1143 ASP F N 1
ATOM 11384 C CA . ASP F 1 148 ? -25.136 -5.319 4.325 1.00 72.20 1143 ASP F CA 1
ATOM 11385 C C . ASP F 1 148 ? -26.250 -5.909 3.469 1.00 72.91 1143 ASP F C 1
ATOM 11386 O O . ASP F 1 148 ? -27.190 -6.516 3.983 1.00 72.78 1143 ASP F O 1
ATOM 11391 N N . GLU F 1 149 ? -26.136 -5.714 2.158 1.00 73.17 1144 GLU F N 1
ATOM 11392 C CA . GLU F 1 149 ? -27.126 -6.201 1.204 1.00 74.33 1144 GLU F CA 1
ATOM 11393 C C . GLU F 1 149 ? -27.502 -7.678 1.377 1.00 72.55 1144 GLU F C 1
ATOM 11394 O O . GLU F 1 149 ? -28.396 -8.174 0.686 1.00 73.12 1144 GLU F O 1
ATOM 11400 N N . ILE F 1 150 ? -26.833 -8.381 2.290 1.00 72.81 1145 ILE F N 1
ATOM 11401 C CA . ILE F 1 150 ? -27.140 -9.796 2.503 1.00 70.81 1145 ILE F CA 1
ATOM 11402 C C . ILE F 1 150 ? -27.947 -10.059 3.776 1.00 69.62 1145 ILE F C 1
ATOM 11403 O O . ILE F 1 150 ? -27.613 -9.573 4.862 1.00 66.88 1145 ILE F O 1
ATOM 11408 N N . THR F 1 151 ? -29.016 -10.831 3.621 1.00 68.31 1146 THR F N 1
ATOM 11409 C CA . THR F 1 151 ? -29.867 -11.202 4.741 1.00 69.06 1146 THR F CA 1
ATOM 11410 C C . THR F 1 151 ? -29.375 -12.564 5.240 1.00 67.42 1146 THR F C 1
ATOM 11411 O O . THR F 1 151 ? -29.696 -13.607 4.656 1.00 67.41 1146 THR F O 1
ATOM 11415 N N . PRO F 1 152 ? -28.565 -12.569 6.317 1.00 67.86 1147 PRO F N 1
ATOM 11416 C CA . PRO F 1 152 ? -28.046 -13.830 6.867 1.00 66.32 1147 PRO F CA 1
ATOM 11417 C C . PRO F 1 152 ? -29.144 -14.789 7.338 1.00 65.71 1147 PRO F C 1
ATOM 11418 O O . PRO F 1 152 ? -29.816 -14.535 8.335 1.00 61.75 1147 PRO F O 1
ATOM 11422 N N . MET F 1 153 ? -29.321 -15.886 6.605 1.00 66.17 1148 MET F N 1
ATOM 11423 C CA . MET F 1 153 ? -30.328 -16.887 6.943 1.00 70.82 1148 MET F CA 1
ATOM 11424 C C . MET F 1 153 ? -29.853 -17.787 8.077 1.00 70.98 1148 MET F C 1
ATOM 11425 O O . MET F 1 153 ? -29.337 -18.883 7.835 1.00 75.32 1148 MET F O 1
ATOM 11430 N N . GLU F 1 154 ? -30.041 -17.332 9.314 1.00 73.18 1149 GLU F N 1
ATOM 11431 C CA . GLU F 1 154 ? -29.613 -18.093 10.485 1.00 72.59 1149 GLU F CA 1
ATOM 11432 C C . GLU F 1 154 ? -30.508 -19.283 10.825 1.00 70.38 1149 GLU F C 1
ATOM 11433 O O . GLU F 1 154 ? -31.711 -19.273 10.555 1.00 69.95 1149 GLU F O 1
ATOM 11439 N N . THR F 1 155 ? -29.892 -20.310 11.407 1.00 68.16 1150 THR F N 1
ATOM 11440 C CA . THR F 1 155 ? -30.576 -21.536 11.808 1.00 69.21 1150 THR F CA 1
ATOM 11441 C C . THR F 1 155 ? -29.744 -22.162 12.917 1.00 67.48 1150 THR F C 1
ATOM 11442 O O . THR F 1 155 ? -28.785 -21.554 13.396 1.00 68.17 1150 THR F O 1
ATOM 11446 N N . GLY F 1 156 ? -30.094 -23.383 13.311 1.00 68.19 1151 GLY F N 1
ATOM 11447 C CA . GLY F 1 156 ? -29.357 -24.047 14.372 1.00 67.48 1151 GLY F CA 1
ATOM 11448 C C . GLY F 1 156 ? -29.774 -23.550 15.749 1.00 66.67 1151 GLY F C 1
ATOM 11449 O O . GLY F 1 156 ? -30.477 -22.537 15.871 1.00 67.14 1151 GLY F O 1
ATOM 11450 N N . ASP F 1 157 ? -29.332 -24.249 16.791 1.00 66.11 1152 ASP F N 1
ATOM 11451 C CA . ASP F 1 157 ? -29.694 -23.876 18.150 1.00 65.90 1152 ASP F CA 1
ATOM 11452 C C . ASP F 1 157 ? -28.562 -24.165 19.136 1.00 63.73 1152 ASP F C 1
ATOM 11453 O O . ASP F 1 157 ? -27.972 -25.245 19.106 1.00 61.91 1152 ASP F O 1
ATOM 11458 N N . PRO F 1 158 ? -28.259 -23.209 20.039 1.00 61.70 1153 PRO F N 1
ATOM 11459 C CA . PRO F 1 158 ? -27.185 -23.394 21.024 1.00 60.62 1153 PRO F CA 1
ATOM 11460 C C . PRO F 1 158 ? -27.333 -24.679 21.841 1.00 59.67 1153 PRO F C 1
ATOM 11461 O O . PRO F 1 158 ? -26.397 -25.113 22.510 1.00 57.47 1153 PRO F O 1
ATOM 11465 N N . LEU F 1 159 ? -28.510 -25.288 21.774 1.00 59.93 1154 LEU F N 1
ATOM 11466 C CA . LEU F 1 159 ? -28.763 -26.516 22.509 1.00 61.73 1154 LEU F CA 1
ATOM 11467 C C . LEU F 1 159 ? -28.119 -27.654 21.740 1.00 61.80 1154 LEU F C 1
ATOM 11468 O O . LEU F 1 159 ? -27.823 -28.720 22.294 1.00 63.11 1154 LEU F O 1
ATOM 11473 N N . THR F 1 160 ? -27.910 -27.418 20.451 1.00 60.36 1155 THR F N 1
ATOM 11474 C CA . THR F 1 160 ? -27.279 -28.402 19.580 1.00 55.57 1155 THR F CA 1
ATOM 11475 C C . THR F 1 160 ? -25.970 -27.846 19.023 1.00 57.22 1155 THR F C 1
ATOM 11476 O O . THR F 1 160 ? -25.478 -28.269 17.973 1.00 54.54 1155 THR F O 1
ATOM 11480 N N . LEU F 1 161 ? -25.430 -26.881 19.757 1.00 56.50 1156 LEU F N 1
ATOM 11481 C CA . LEU F 1 161 ? -24.168 -26.235 19.438 1.00 58.06 1156 LEU F CA 1
ATOM 11482 C C . LEU F 1 161 ? -23.970 -25.909 17.965 1.00 56.96 1156 LEU F C 1
ATOM 11483 O O . LEU F 1 161 ? -22.871 -26.064 17.431 1.00 56.40 1156 LEU F O 1
ATOM 11488 N N . ASN F 1 162 ? -25.027 -25.451 17.311 1.00 55.61 1157 ASN F N 1
ATOM 11489 C CA . ASN F 1 162 ? -24.945 -25.099 15.899 1.00 54.80 1157 ASN F CA 1
ATOM 11490 C C . ASN F 1 162 ? -25.625 -23.762 15.596 1.00 55.17 1157 ASN F C 1
ATOM 11491 O O . ASN F 1 162 ? -26.103 -23.521 14.492 1.00 53.86 1157 ASN F O 1
ATOM 11496 N N . GLN F 1 163 ? -25.652 -22.891 16.597 1.00 58.51 1158 GLN F N 1
ATOM 11497 C CA . GLN F 1 163 ? -26.231 -21.556 16.472 1.00 61.50 1158 GLN F CA 1
ATOM 11498 C C . GLN F 1 163 ? -25.332 -20.795 15.495 1.00 59.83 1158 GLN F C 1
ATOM 11499 O O . GLN F 1 163 ? -24.253 -20.327 15.873 1.00 59.50 1158 GLN F O 1
ATOM 11505 N N . ARG F 1 164 ? -25.763 -20.670 14.243 1.00 59.54 1159 ARG F N 1
ATOM 11506 C CA . ARG F 1 164 ? -24.937 -19.980 13.254 1.00 59.10 1159 ARG F CA 1
ATOM 11507 C C . ARG F 1 164 ? -25.672 -19.089 12.251 1.00 59.37 1159 ARG F C 1
ATOM 11508 O O . ARG F 1 164 ? -26.866 -19.253 12.016 1.00 58.63 1159 ARG F O 1
ATOM 11516 N N . LYS F 1 165 ? -24.938 -18.145 11.663 1.00 59.86 1160 LYS F N 1
ATOM 11517 C CA . LYS F 1 165 ? -25.488 -17.231 10.659 1.00 61.46 1160 LYS F CA 1
ATOM 11518 C C . LYS F 1 165 ? -24.811 -17.481 9.305 1.00 58.82 1160 LYS F C 1
ATOM 11519 O O . LYS F 1 165 ? -23.588 -17.347 9.186 1.00 56.72 1160 LYS F O 1
ATOM 11525 N N . ILE F 1 166 ? -25.596 -17.850 8.293 1.00 55.59 1161 ILE F N 1
ATOM 11526 C CA . ILE F 1 166 ? -25.036 -18.118 6.973 1.00 53.63 1161 ILE F CA 1
ATOM 11527 C C . ILE F 1 166 ? -25.263 -16.923 6.052 1.00 53.83 1161 ILE F C 1
ATOM 11528 O O . ILE F 1 166 ? -26.343 -16.342 6.038 1.00 54.38 1161 ILE F O 1
ATOM 11533 N N . TYR F 1 167 ? -24.240 -16.560 5.284 1.00 55.29 1162 TYR F N 1
ATOM 11534 C CA . TYR F 1 167 ? -24.326 -15.428 4.366 1.00 55.23 1162 TYR F CA 1
ATOM 11535 C C . TYR F 1 167 ? -24.111 -15.835 2.909 1.00 56.14 1162 TYR F C 1
ATOM 11536 O O . TYR F 1 167 ? -23.020 -16.260 2.532 1.00 56.47 1162 TYR F O 1
ATOM 11545 N N . GLN F 1 168 ? -25.148 -15.693 2.091 1.00 55.33 1163 GLN F N 1
ATOM 11546 C CA . GLN F 1 168 ? -25.068 -16.053 0.681 1.00 55.78 1163 GLN F CA 1
ATOM 11547 C C . GLN F 1 168 ? -24.359 -14.959 -0.112 1.00 53.12 1163 GLN F C 1
ATOM 11548 O O . GLN F 1 168 ? -24.899 -13.868 -0.271 1.00 53.47 1163 GLN F O 1
ATOM 11554 N N . TYR F 1 169 ? -23.158 -15.231 -0.612 1.00 47.03 1164 TYR F N 1
ATOM 11555 C CA . TYR F 1 169 ? -22.438 -14.228 -1.399 1.00 40.87 1164 TYR F CA 1
ATOM 11556 C C . TYR F 1 169 ? -22.677 -14.465 -2.884 1.00 41.90 1164 TYR F C 1
ATOM 11557 O O . TYR F 1 169 ? -23.337 -13.669 -3.548 1.00 39.56 1164 TYR F O 1
ATOM 11566 N N . ILE F 1 170 ? -22.126 -15.551 -3.415 1.00 43.00 1165 ILE F N 1
ATOM 11567 C CA . ILE F 1 170 ? -22.349 -15.876 -4.820 1.00 40.90 1165 ILE F CA 1
ATOM 11568 C C . ILE F 1 170 ? -23.506 -16.856 -4.789 1.00 43.54 1165 ILE F C 1
ATOM 11569 O O . ILE F 1 170 ? -23.320 -18.061 -4.621 1.00 42.11 1165 ILE F O 1
ATOM 11574 N N . HIS F 1 171 ? -24.706 -16.309 -4.929 1.00 44.14 1166 HIS F N 1
ATOM 11575 C CA . HIS F 1 171 ? -25.942 -17.079 -4.875 1.00 46.84 1166 HIS F CA 1
ATOM 11576 C C . HIS F 1 171 ? -26.982 -16.365 -5.743 1.00 48.85 1166 HIS F C 1
ATOM 11577 O O . HIS F 1 171 ? -26.907 -15.155 -5.935 1.00 45.75 1166 HIS F O 1
ATOM 11584 N N . PRO F 1 172 ? -27.957 -17.103 -6.290 1.00 48.19 1167 PRO F N 1
ATOM 11585 C CA . PRO F 1 172 ? -28.975 -16.463 -7.124 1.00 50.01 1167 PRO F CA 1
ATOM 11586 C C . PRO F 1 172 ? -29.628 -15.214 -6.522 1.00 53.49 1167 PRO F C 1
ATOM 11587 O O . PRO F 1 172 ? -29.984 -14.290 -7.250 1.00 51.79 1167 PRO F O 1
ATOM 11591 N N . ASN F 1 173 ? -29.783 -15.180 -5.200 1.00 54.88 1168 ASN F N 1
ATOM 11592 C CA . ASN F 1 173 ? -30.403 -14.029 -4.540 1.00 57.19 1168 ASN F CA 1
ATOM 11593 C C . ASN F 1 173 ? -29.594 -12.748 -4.616 1.00 57.46 1168 ASN F C 1
ATOM 11594 O O . ASN F 1 173 ? -30.120 -11.679 -4.327 1.00 60.07 1168 ASN F O 1
ATOM 11599 N N . VAL F 1 174 ? -28.319 -12.838 -4.977 1.00 55.07 1169 VAL F N 1
ATOM 11600 C CA . VAL F 1 174 ? -27.516 -11.627 -5.071 1.00 49.68 1169 VAL F CA 1
ATOM 11601 C C . VAL F 1 174 ? -26.831 -11.458 -6.419 1.00 50.02 1169 VAL F C 1
ATOM 11602 O O . VAL F 1 174 ? -26.447 -10.343 -6.772 1.00 48.56 1169 VAL F O 1
ATOM 11606 N N . CYS F 1 175 ? -26.684 -12.544 -7.179 1.00 46.77 1170 CYS F N 1
ATOM 11607 C CA . CYS F 1 175 ? -26.059 -12.449 -8.501 1.00 44.40 1170 CYS F CA 1
ATOM 11608 C C . CYS F 1 175 ? -26.089 -13.733 -9.303 1.00 43.58 1170 CYS F C 1
ATOM 11609 O O . CYS F 1 175 ? -26.313 -14.811 -8.762 1.00 44.08 1170 CYS F O 1
ATOM 11612 N N . GLU F 1 176 ? -25.862 -13.604 -10.606 1.00 43.37 1171 GLU F N 1
ATOM 11613 C CA . GLU F 1 176 ? -25.862 -14.746 -11.512 1.00 41.62 1171 GLU F CA 1
ATOM 11614 C C . GLU F 1 176 ? -24.461 -15.309 -11.650 1.00 39.01 1171 GLU F C 1
ATOM 11615 O O . GLU F 1 176 ? -23.476 -14.613 -11.409 1.00 37.83 1171 GLU F O 1
ATOM 11621 N N . SER F 1 177 ? -24.384 -16.570 -12.058 1.00 37.10 1172 SER F N 1
ATOM 11622 C CA . SER F 1 177 ? -23.109 -17.250 -12.240 1.00 36.21 1172 SER F CA 1
ATOM 11623 C C . SER F 1 177 ? -23.363 -18.576 -12.943 1.00 36.60 1172 SER F C 1
ATOM 11624 O O . SER F 1 177 ? -24.461 -19.128 -12.865 1.00 35.26 1172 SER F O 1
ATOM 11627 N N . CYS F 1 178 ? -22.345 -19.080 -13.632 1.00 36.49 1173 CYS F N 1
ATOM 11628 C CA . CYS F 1 178 ? -22.462 -20.341 -14.346 1.00 35.92 1173 CYS F CA 1
ATOM 11629 C C . CYS F 1 178 ? -22.631 -21.525 -13.412 1.00 35.62 1173 CYS F C 1
ATOM 11630 O O . CYS F 1 178 ? -23.522 -22.338 -13.606 1.00 35.99 1173 CYS F O 1
ATOM 11633 N N . GLN F 1 179 ? -21.767 -21.627 -12.404 1.00 37.40 1174 GLN F N 1
ATOM 11634 C CA . GLN F 1 179 ? -21.846 -22.731 -11.458 1.00 37.27 1174 GLN F CA 1
ATOM 11635 C C . GLN F 1 179 ? -21.294 -22.429 -10.072 1.00 37.55 1174 GLN F C 1
ATOM 11636 O O . GLN F 1 179 ? -21.634 -23.112 -9.111 1.00 38.51 1174 GLN F O 1
ATOM 11642 N N . LEU F 1 180 ? -20.444 -21.417 -9.957 1.00 36.72 1175 LEU F N 1
ATOM 11643 C CA . LEU F 1 180 ? -19.868 -21.083 -8.656 1.00 36.36 1175 LEU F CA 1
ATOM 11644 C C . LEU F 1 180 ? -20.930 -20.714 -7.623 1.00 38.36 1175 LEU F C 1
ATOM 11645 O O . LEU F 1 180 ? -21.966 -20.130 -7.952 1.00 38.52 1175 LEU F O 1
ATOM 11650 N N . GLN F 1 181 ? -20.659 -21.064 -6.371 1.00 39.62 1176 GLN F N 1
ATOM 11651 C CA . GLN F 1 181 ? -21.556 -20.780 -5.252 1.00 41.42 1176 GLN F CA 1
ATOM 11652 C C . GLN F 1 181 ? -20.681 -20.542 -4.031 1.00 40.27 1176 GLN F C 1
ATOM 11653 O O . GLN F 1 181 ? -19.891 -21.408 -3.661 1.00 42.81 1176 GLN F O 1
ATOM 11659 N N . MET F 1 182 ? -20.806 -19.380 -3.406 1.00 39.52 1177 MET F N 1
ATOM 11660 C CA . MET F 1 182 ? -20.006 -19.100 -2.224 1.00 39.13 1177 MET F CA 1
ATOM 11661 C C . MET F 1 182 ? -20.841 -18.625 -1.050 1.00 38.21 1177 MET F C 1
ATOM 11662 O O . MET F 1 182 ? -21.910 -18.052 -1.233 1.00 36.79 1177 MET F O 1
ATOM 11667 N N . GLY F 1 183 ? -20.329 -18.869 0.154 1.00 36.95 1178 GLY F N 1
ATOM 11668 C CA . GLY F 1 183 ? -21.017 -18.473 1.363 1.00 36.97 1178 GLY F CA 1
ATOM 11669 C C . GLY F 1 183 ? -20.051 -18.225 2.502 1.00 36.88 1178 GLY F C 1
ATOM 11670 O O . GLY F 1 183 ? -18.927 -18.751 2.522 1.00 35.68 1178 GLY F O 1
ATOM 11671 N N . TYR F 1 184 ? -20.505 -17.413 3.453 1.00 38.20 1179 TYR F N 1
ATOM 11672 C CA . TYR F 1 184 ? -19.733 -17.032 4.628 1.00 37.33 1179 TYR F CA 1
ATOM 11673 C C . TYR F 1 184 ? -20.613 -17.440 5.804 1.00 38.78 1179 TYR F C 1
ATOM 11674 O O . TYR F 1 184 ? -21.770 -17.036 5.884 1.00 38.37 1179 TYR F O 1
ATOM 11683 N N . THR F 1 185 ? -20.076 -18.265 6.697 1.00 40.33 1180 THR F N 1
ATOM 11684 C CA . THR F 1 185 ? -20.832 -18.730 7.851 1.00 39.56 1180 THR F CA 1
ATOM 11685 C C . THR F 1 185 ? -20.058 -18.446 9.120 1.00 44.82 1180 THR F C 1
ATOM 11686 O O . THR F 1 185 ? -18.873 -18.765 9.208 1.00 43.29 1180 THR F O 1
ATOM 11690 N N . ILE F 1 186 ? -20.718 -17.843 10.103 1.00 47.02 1181 ILE F N 1
ATOM 11691 C CA . ILE F 1 186 ? -20.057 -17.562 11.374 1.00 51.30 1181 ILE F CA 1
ATOM 11692 C C . ILE F 1 186 ? -20.779 -18.277 12.507 1.00 49.12 1181 ILE F C 1
ATOM 11693 O O . ILE F 1 186 ? -21.975 -18.076 12.719 1.00 51.16 1181 ILE F O 1
ATOM 11698 N N . LEU F 1 187 ? -20.046 -19.147 13.201 1.00 47.35 1182 LEU F N 1
ATOM 11699 C CA . LEU F 1 187 ? -20.579 -19.906 14.322 1.00 44.50 1182 LEU F CA 1
ATOM 11700 C C . LEU F 1 187 ? -20.641 -18.997 15.544 1.00 45.26 1182 LEU F C 1
ATOM 11701 O O . LEU F 1 187 ? -19.615 -18.471 16.009 1.00 44.78 1182 LEU F O 1
ATOM 11706 N N . GLU F 1 188 ? -21.851 -18.809 16.055 1.00 46.87 1183 GLU F N 1
ATOM 11707 C CA . GLU F 1 188 ? -22.060 -17.972 17.225 1.00 50.74 1183 GLU F CA 1
ATOM 11708 C C . GLU F 1 188 ? -21.442 -18.650 18.461 1.00 49.25 1183 GLU F C 1
ATOM 11709 O O . GLU F 1 188 ? -21.480 -19.872 18.588 1.00 47.35 1183 GLU F O 1
ATOM 11715 N N . PRO F 1 189 ? -20.837 -17.862 19.371 1.00 45.59 1184 PRO F N 1
ATOM 11716 C CA . PRO F 1 189 ? -20.212 -18.395 20.586 1.00 45.22 1184 PRO F CA 1
ATOM 11717 C C . PRO F 1 189 ? -21.043 -19.466 21.287 1.00 45.93 1184 PRO F C 1
ATOM 11718 O O . PRO F 1 189 ? -22.247 -19.295 21.486 1.00 44.14 1184 PRO F O 1
ATOM 11722 N N . GLY F 1 190 ? -20.397 -20.567 21.659 1.00 43.70 1185 GLY F N 1
ATOM 11723 C CA . GLY F 1 190 ? -21.117 -21.630 22.329 1.00 43.56 1185 GLY F CA 1
ATOM 11724 C C . GLY F 1 190 ? -21.688 -22.642 21.355 1.00 44.62 1185 GLY F C 1
ATOM 11725 O O . GLY F 1 190 ? -22.546 -23.443 21.723 1.00 46.20 1185 GLY F O 1
ATOM 11726 N N . SER F 1 191 ? -21.213 -22.600 20.112 1.00 42.02 1186 SER F N 1
ATOM 11727 C CA . SER F 1 191 ? -21.651 -23.521 19.065 1.00 38.94 1186 SER F CA 1
ATOM 11728 C C . SER F 1 191 ? -20.419 -23.873 18.265 1.00 37.53 1186 SER F C 1
ATOM 11729 O O . SER F 1 191 ? -19.456 -23.102 18.265 1.00 38.09 1186 SER F O 1
ATOM 11732 N N . ALA F 1 192 ? -20.433 -25.018 17.586 1.00 36.34 1187 ALA F N 1
ATOM 11733 C CA . ALA F 1 192 ? -19.265 -25.404 16.807 1.00 36.06 1187 ALA F CA 1
ATOM 11734 C C . ALA F 1 192 ? -19.483 -26.441 15.706 1.00 35.73 1187 ALA F C 1
ATOM 11735 O O . ALA F 1 192 ? -18.520 -27.072 15.263 1.00 35.67 1187 ALA F O 1
ATOM 11737 N N . TRP F 1 193 ? -20.721 -26.605 15.239 1.00 36.51 1188 TRP F N 1
ATOM 11738 C CA . TRP F 1 193 ? -21.007 -27.594 14.200 1.00 41.58 1188 TRP F CA 1
ATOM 11739 C C . TRP F 1 193 ? -21.414 -27.064 12.816 1.00 46.34 1188 TRP F C 1
ATOM 11740 O O . TRP F 1 193 ? -21.729 -25.881 12.673 1.00 46.39 1188 TRP F O 1
ATOM 11751 N N . ASN F 1 194 ? -21.396 -27.956 11.810 1.00 53.60 1189 ASN F N 1
ATOM 11752 C CA . ASN F 1 194 ? -21.794 -27.666 10.414 1.00 62.24 1189 ASN F CA 1
ATOM 11753 C C . ASN F 1 194 ? -22.896 -28.634 9.966 1.00 69.76 1189 ASN F C 1
ATOM 11754 O O . ASN F 1 194 ? -23.165 -28.790 8.770 1.00 72.02 1189 ASN F O 1
ATOM 11759 N N . THR F 1 195 ? -23.492 -29.304 10.951 1.00 83.32 1190 THR F N 1
ATOM 11760 C CA . THR F 1 195 ? -24.552 -30.291 10.750 1.00 93.61 1190 THR F CA 1
ATOM 11761 C C . THR F 1 195 ? -25.932 -29.645 10.832 1.00 94.76 1190 THR F C 1
ATOM 11762 O O . THR F 1 195 ? -26.875 -30.234 11.364 1.00 100.88 1190 THR F O 1
ATOM 11766 N N . MET F 1 205 ? -19.539 -31.170 -4.812 1.00 33.02 1200 MET F N 1
ATOM 11767 C CA . MET F 1 205 ? -18.136 -30.751 -4.761 1.00 34.97 1200 MET F CA 1
ATOM 11768 C C . MET F 1 205 ? -17.916 -29.421 -4.003 1.00 34.81 1200 MET F C 1
ATOM 11769 O O . MET F 1 205 ? -18.205 -28.343 -4.547 1.00 36.59 1200 MET F O 1
ATOM 11774 N N . GLU F 1 206 ? -17.367 -29.486 -2.783 1.00 34.78 1201 GLU F N 1
ATOM 11775 C CA . GLU F 1 206 ? -17.148 -28.283 -1.977 1.00 33.55 1201 GLU F CA 1
ATOM 11776 C C . GLU F 1 206 ? -15.715 -28.088 -1.467 1.00 31.52 1201 GLU F C 1
ATOM 11777 O O . GLU F 1 206 ? -14.928 -29.035 -1.386 1.00 29.74 1201 GLU F O 1
ATOM 11783 N N . ALA F 1 207 ? -15.386 -26.844 -1.122 1.00 29.14 1202 ALA F N 1
ATOM 11784 C CA . ALA F 1 207 ? -14.074 -26.507 -0.579 1.00 27.56 1202 ALA F CA 1
ATOM 11785 C C . ALA F 1 207 ? -14.313 -25.571 0.597 1.00 27.72 1202 ALA F C 1
ATOM 11786 O O . ALA F 1 207 ? -14.999 -24.555 0.469 1.00 26.70 1202 ALA F O 1
ATOM 11788 N N . TYR F 1 208 ? -13.754 -25.921 1.748 1.00 28.56 1203 TYR F N 1
ATOM 11789 C CA . TYR F 1 208 ? -13.921 -25.110 2.946 1.00 30.35 1203 TYR F CA 1
ATOM 11790 C C . TYR F 1 208 ? -12.650 -24.414 3.383 1.00 31.05 1203 TYR F C 1
ATOM 11791 O O . TYR F 1 208 ? -11.541 -24.938 3.198 1.00 31.27 1203 TYR F O 1
ATOM 11800 N N . VAL F 1 209 ? -12.824 -23.226 3.958 1.00 31.23 1204 VAL F N 1
ATOM 11801 C CA . VAL F 1 209 ? -11.710 -22.456 4.499 1.00 30.36 1204 VAL F CA 1
ATOM 11802 C C . VAL F 1 209 ? -12.196 -21.915 5.831 1.00 30.80 1204 VAL F C 1
ATOM 11803 O O . VAL F 1 209 ? -13.192 -21.200 5.894 1.00 30.34 1204 VAL F O 1
ATOM 11807 N N . TYR F 1 210 ? -11.516 -22.295 6.903 1.00 31.40 1205 TYR F N 1
ATOM 11808 C CA . TYR F 1 210 ? -11.896 -21.833 8.225 1.00 32.94 1205 TYR F CA 1
ATOM 11809 C C . TYR F 1 210 ? -10.991 -20.689 8.635 1.00 33.96 1205 TYR F C 1
ATOM 11810 O O . TYR F 1 210 ? -9.794 -20.715 8.364 1.00 33.43 1205 TYR F O 1
ATOM 11819 N N . PHE F 1 211 ? -11.559 -19.692 9.300 1.00 35.61 1206 PHE F N 1
ATOM 11820 C CA . PHE F 1 211 ? -10.775 -18.541 9.746 1.00 37.44 1206 PHE F CA 1
ATOM 11821 C C . PHE F 1 211 ? -11.465 -17.846 10.923 1.00 38.68 1206 PHE F C 1
ATOM 11822 O O . PHE F 1 211 ? -12.490 -18.312 11.411 1.00 38.39 1206 PHE F O 1
ATOM 11830 N N . ASP F 1 212 ? -10.893 -16.729 11.360 1.00 42.91 1207 ASP F N 1
ATOM 11831 C CA . ASP F 1 212 ? -11.437 -15.962 12.474 1.00 44.21 1207 ASP F CA 1
ATOM 11832 C C . ASP F 1 212 ? -11.647 -16.832 13.703 1.00 45.30 1207 ASP F C 1
ATOM 11833 O O . ASP F 1 212 ? -12.747 -16.899 14.253 1.00 45.50 1207 ASP F O 1
ATOM 11838 N N . MET F 1 213 ? -10.585 -17.504 14.128 1.00 44.78 1208 MET F N 1
ATOM 11839 C CA . MET F 1 213 ? -10.659 -18.353 15.309 1.00 45.95 1208 MET F CA 1
ATOM 11840 C C . MET F 1 213 ? -9.428 -18.153 16.190 1.00 47.05 1208 MET F C 1
ATOM 11841 O O . MET F 1 213 ? -8.333 -17.868 15.693 1.00 45.65 1208 MET F O 1
ATOM 11846 N N . GLU F 1 214 ? -9.622 -18.269 17.501 1.00 48.29 1209 GLU F N 1
ATOM 11847 C CA . GLU F 1 214 ? -8.528 -18.118 18.448 1.00 52.01 1209 GLU F CA 1
ATOM 11848 C C . GLU F 1 214 ? -7.364 -19.001 18.013 1.00 50.40 1209 GLU F C 1
ATOM 11849 O O . GLU F 1 214 ? -7.572 -20.034 17.376 1.00 50.78 1209 GLU F O 1
ATOM 11855 N N . GLU F 1 215 ? -6.144 -18.605 18.363 1.00 50.63 1210 GLU F N 1
ATOM 11856 C CA . GLU F 1 215 ? -4.957 -19.362 17.978 1.00 52.94 1210 GLU F CA 1
ATOM 11857 C C . GLU F 1 215 ? -4.966 -20.836 18.410 1.00 50.74 1210 GLU F C 1
ATOM 11858 O O . GLU F 1 215 ? -4.411 -21.697 17.723 1.00 48.91 1210 GLU F O 1
ATOM 11864 N N . ASP F 1 216 ? -5.598 -21.134 19.542 1.00 50.38 1211 ASP F N 1
ATOM 11865 C CA . ASP F 1 216 ? -5.618 -22.506 20.022 1.00 48.93 1211 ASP F CA 1
ATOM 11866 C C . ASP F 1 216 ? -6.851 -23.334 19.685 1.00 47.65 1211 ASP F C 1
ATOM 11867 O O . ASP F 1 216 ? -6.866 -24.541 19.927 1.00 46.62 1211 ASP F O 1
ATOM 11872 N N . THR F 1 217 ? -7.891 -22.716 19.142 1.00 48.86 1212 THR F N 1
ATOM 11873 C CA . THR F 1 217 ? -9.056 -23.513 18.807 1.00 51.05 1212 THR F CA 1
ATOM 11874 C C . THR F 1 217 ? -8.680 -24.222 17.524 1.00 50.05 1212 THR F C 1
ATOM 11875 O O . THR F 1 217 ? -7.874 -23.714 16.741 1.00 49.11 1212 THR F O 1
ATOM 11879 N N . ARG F 1 218 ? -9.231 -25.410 17.323 1.00 47.01 1213 ARG F N 1
ATOM 11880 C CA . ARG F 1 218 ? -8.956 -26.175 16.111 1.00 45.09 1213 ARG F CA 1
ATOM 11881 C C . ARG F 1 218 ? -10.255 -26.864 15.725 1.00 41.41 1213 ARG F C 1
ATOM 11882 O O . ARG F 1 218 ? -11.105 -27.129 16.578 1.00 40.14 1213 ARG F O 1
ATOM 11890 N N . ILE F 1 219 ? -10.447 -27.114 14.439 1.00 38.69 1214 ILE F N 1
ATOM 11891 C CA . ILE F 1 219 ? -11.684 -27.754 14.030 1.00 33.76 1214 ILE F CA 1
ATOM 11892 C C . ILE F 1 219 ? -11.411 -29.171 13.530 1.00 31.83 1214 ILE F C 1
ATOM 11893 O O . ILE F 1 219 ? -10.365 -29.445 12.944 1.00 31.33 1214 ILE F O 1
ATOM 11898 N N . PHE F 1 220 ? -12.337 -30.080 13.807 1.00 29.04 1215 PHE F N 1
ATOM 11899 C CA . PHE F 1 220 ? -12.208 -31.467 13.370 1.00 27.73 1215 PHE F CA 1
ATOM 11900 C C . PHE F 1 220 ? -13.114 -31.632 12.176 1.00 26.96 1215 PHE F C 1
ATOM 11901 O O . PHE F 1 220 ? -14.283 -31.981 12.322 1.00 25.95 1215 PHE F O 1
ATOM 11909 N N . HIS F 1 221 ? -12.570 -31.374 10.996 1.00 26.48 1216 HIS F N 1
ATOM 11910 C CA . HIS F 1 221 ? -13.347 -31.462 9.770 1.00 28.57 1216 HIS F CA 1
ATOM 11911 C C . HIS F 1 221 ? -13.605 -32.906 9.350 1.00 30.44 1216 HIS F C 1
ATOM 11912 O O . HIS F 1 221 ? -12.677 -33.642 8.972 1.00 32.15 1216 HIS F O 1
ATOM 11919 N N . MET F 1 222 ? -14.871 -33.308 9.429 1.00 33.21 1217 MET F N 1
ATOM 11920 C CA . MET F 1 222 ? -15.276 -34.662 9.072 1.00 33.00 1217 MET F CA 1
ATOM 11921 C C . MET F 1 222 ? -15.318 -34.804 7.558 1.00 32.87 1217 MET F C 1
ATOM 11922 O O . MET F 1 222 ? -15.644 -33.849 6.851 1.00 32.38 1217 MET F O 1
ATOM 11927 N N . MET F 1 223 ? -14.982 -35.990 7.060 1.00 30.03 1218 MET F N 1
ATOM 11928 C CA . MET F 1 223 ? -15.017 -36.231 5.624 1.00 29.92 1218 MET F CA 1
ATOM 11929 C C . MET F 1 223 ? -15.103 -37.717 5.301 1.00 30.89 1218 MET F C 1
ATOM 11930 O O . MET F 1 223 ? -14.980 -38.580 6.182 1.00 29.07 1218 MET F O 1
ATOM 11935 N N . GLY F 1 224 ? -15.315 -38.003 4.022 1.00 30.78 1219 GLY F N 1
ATOM 11936 C CA . GLY F 1 224 ? -15.405 -39.377 3.575 1.00 30.53 1219 GLY F CA 1
ATOM 11937 C C . GLY F 1 224 ? -16.837 -39.817 3.381 1.00 30.03 1219 GLY F C 1
ATOM 11938 O O . GLY F 1 224 ? -17.767 -39.100 3.749 1.00 28.42 1219 GLY F O 1
ATOM 11939 N N . LYS F 1 225 ? -17.011 -40.991 2.781 1.00 33.59 1220 LYS F N 1
ATOM 11940 C CA . LYS F 1 225 ? -18.339 -41.542 2.564 1.00 34.36 1220 LYS F CA 1
ATOM 11941 C C . LYS F 1 225 ? -18.967 -41.580 3.965 1.00 34.68 1220 LYS F C 1
ATOM 11942 O O . LYS F 1 225 ? -18.284 -41.870 4.936 1.00 33.39 1220 LYS F O 1
ATOM 11948 N N . PRO F 1 226 ? -20.265 -41.277 4.096 1.00 38.32 1221 PRO F N 1
ATOM 11949 C CA . PRO F 1 226 ? -20.883 -41.298 5.431 1.00 38.89 1221 PRO F CA 1
ATOM 11950 C C . PRO F 1 226 ? -20.655 -42.540 6.301 1.00 42.15 1221 PRO F C 1
ATOM 11951 O O . PRO F 1 226 ? -20.743 -42.460 7.517 1.00 41.62 1221 PRO F O 1
ATOM 11955 N N . ASP F 1 227 ? -20.357 -43.679 5.688 1.00 47.88 1222 ASP F N 1
ATOM 11956 C CA . ASP F 1 227 ? -20.118 -44.906 6.444 1.00 54.11 1222 ASP F CA 1
ATOM 11957 C C . ASP F 1 227 ? -18.654 -45.080 6.815 1.00 50.00 1222 ASP F C 1
ATOM 11958 O O . ASP F 1 227 ? -18.326 -45.892 7.675 1.00 51.49 1222 ASP F O 1
ATOM 11963 N N . GLU F 1 228 ? -17.777 -44.337 6.149 1.00 46.69 1223 GLU F N 1
ATOM 11964 C CA . GLU F 1 228 ? -16.342 -44.427 6.400 1.00 41.91 1223 GLU F CA 1
ATOM 11965 C C . GLU F 1 228 ? -15.777 -43.037 6.632 1.00 37.75 1223 GLU F C 1
ATOM 11966 O O . GLU F 1 228 ? -14.855 -42.607 5.935 1.00 36.67 1223 GLU F O 1
ATOM 11972 N N . THR F 1 229 ? -16.321 -42.330 7.609 1.00 34.37 1224 THR F N 1
ATOM 11973 C CA . THR F 1 229 ? -15.847 -40.986 7.871 1.00 32.46 1224 THR F CA 1
ATOM 11974 C C . THR F 1 229 ? -14.498 -40.977 8.549 1.00 34.08 1224 THR F C 1
ATOM 11975 O O . THR F 1 229 ? -14.152 -41.895 9.289 1.00 35.14 1224 THR F O 1
ATOM 11979 N N . LYS F 1 230 ? -13.737 -39.929 8.268 1.00 36.09 1225 LYS F N 1
ATOM 11980 C CA . LYS F 1 230 ? -12.427 -39.713 8.856 1.00 36.12 1225 LYS F CA 1
ATOM 11981 C C . LYS F 1 230 ? -12.389 -38.209 9.059 1.00 34.69 1225 LYS F C 1
ATOM 11982 O O . LYS F 1 230 ? -13.304 -37.515 8.626 1.00 35.05 1225 LYS F O 1
ATOM 11988 N N . HIS F 1 231 ? -11.368 -37.692 9.726 1.00 31.83 1226 HIS F N 1
ATOM 11989 C CA . HIS F 1 231 ? -11.320 -36.257 9.937 1.00 29.16 1226 HIS F CA 1
ATOM 11990 C C . HIS F 1 231 ? -9.953 -35.661 9.697 1.00 27.86 1226 HIS F C 1
ATOM 11991 O O . HIS F 1 231 ? -8.945 -36.364 9.668 1.00 26.06 1226 HIS F O 1
ATOM 11998 N N . LEU F 1 232 ? -9.950 -34.348 9.502 1.00 24.84 1227 LEU F N 1
ATOM 11999 C CA . LEU F 1 232 ? -8.737 -33.573 9.294 1.00 22.33 1227 LEU F CA 1
ATOM 12000 C C . LEU F 1 232 ? -8.715 -32.597 10.452 1.00 21.47 1227 LEU F C 1
ATOM 12001 O O . LEU F 1 232 ? -9.725 -31.938 10.718 1.00 22.25 1227 LEU F O 1
ATOM 12006 N N . VAL F 1 233 ? -7.595 -32.507 11.160 1.00 21.40 1228 VAL F N 1
ATOM 12007 C CA . VAL F 1 233 ? -7.515 -31.562 12.273 1.00 21.98 1228 VAL F CA 1
ATOM 12008 C C . VAL F 1 233 ? -6.997 -30.244 11.698 1.00 20.05 1228 VAL F C 1
ATOM 12009 O O . VAL F 1 233 ? -5.872 -30.170 11.215 1.00 20.29 1228 VAL F O 1
ATOM 12013 N N . MET F 1 234 ? -7.813 -29.202 11.757 1.00 21.11 1229 MET F N 1
ATOM 12014 C CA . MET F 1 234 ? -7.425 -27.929 11.174 1.00 23.64 1229 MET F CA 1
ATOM 12015 C C . MET F 1 234 ? -7.196 -26.728 12.106 1.00 25.34 1229 MET F C 1
ATOM 12016 O O . MET F 1 234 ? -7.882 -26.572 13.137 1.00 24.67 1229 MET F O 1
ATOM 12021 N N . SER F 1 235 ? -6.234 -25.882 11.706 1.00 26.71 1230 SER F N 1
ATOM 12022 C CA . SER F 1 235 ? -5.859 -24.656 12.419 1.00 28.46 1230 SER F CA 1
ATOM 12023 C C . SER F 1 235 ? -6.549 -23.485 11.754 1.00 30.16 1230 SER F C 1
ATOM 12024 O O . SER F 1 235 ? -7.230 -23.656 10.746 1.00 31.49 1230 SER F O 1
ATOM 12027 N N . ASN F 1 236 ? -6.336 -22.290 12.294 1.00 30.83 1231 ASN F N 1
ATOM 12028 C CA . ASN F 1 236 ? -6.931 -21.089 11.728 1.00 32.31 1231 ASN F CA 1
ATOM 12029 C C . ASN F 1 236 ? -6.393 -20.829 10.307 1.00 33.26 1231 ASN F C 1
ATOM 12030 O O . ASN F 1 236 ? -5.210 -21.045 10.004 1.00 31.51 1231 ASN F O 1
ATOM 12035 N N . GLU F 1 237 ? -7.287 -20.379 9.439 1.00 34.41 1232 GLU F N 1
ATOM 12036 C CA . GLU F 1 237 ? -6.934 -20.062 8.074 1.00 34.95 1232 GLU F CA 1
ATOM 12037 C C . GLU F 1 237 ? -6.397 -21.223 7.234 1.00 35.44 1232 GLU F C 1
ATOM 12038 O O . GLU F 1 237 ? -5.498 -21.046 6.404 1.00 34.94 1232 GLU F O 1
ATOM 12044 N N . GLN F 1 238 ? -6.966 -22.408 7.447 1.00 33.68 1233 GLN F N 1
ATOM 12045 C CA . GLN F 1 238 ? -6.602 -23.593 6.668 1.00 34.25 1233 GLN F CA 1
ATOM 12046 C C . GLN F 1 238 ? -7.835 -24.044 5.878 1.00 32.65 1233 GLN F C 1
ATOM 12047 O O . GLN F 1 238 ? -8.966 -23.792 6.286 1.00 33.93 1233 GLN F O 1
ATOM 12053 N N . ALA F 1 239 ? -7.625 -24.694 4.742 1.00 32.22 1234 ALA F N 1
ATOM 12054 C CA . ALA F 1 239 ? -8.752 -25.136 3.926 1.00 30.07 1234 ALA F CA 1
ATOM 12055 C C . ALA F 1 239 ? -8.799 -26.641 3.691 1.00 28.21 1234 ALA F C 1
ATOM 12056 O O . ALA F 1 239 ? -7.773 -27.332 3.723 1.00 28.07 1234 ALA F O 1
ATOM 12058 N N . ALA F 1 240 ? -10.005 -27.140 3.441 1.00 24.14 1235 ALA F N 1
ATOM 12059 C CA . ALA F 1 240 ? -10.214 -28.561 3.196 1.00 22.08 1235 ALA F CA 1
ATOM 12060 C C . ALA F 1 240 ? -10.966 -28.780 1.889 1.00 20.02 1235 ALA F C 1
ATOM 12061 O O . ALA F 1 240 ? -11.918 -28.069 1.591 1.00 20.08 1235 ALA F O 1
ATOM 12063 N N . ILE F 1 241 ? -10.521 -29.750 1.099 1.00 19.19 1236 ILE F N 1
ATOM 12064 C CA . ILE F 1 241 ? -11.191 -30.079 -0.148 1.00 19.09 1236 ILE F CA 1
ATOM 12065 C C . ILE F 1 241 ? -12.180 -31.199 0.151 1.00 20.76 1236 ILE F C 1
ATOM 12066 O O . ILE F 1 241 ? -11.822 -32.201 0.760 1.00 22.10 1236 ILE F O 1
ATOM 12071 N N . SER F 1 242 ? -13.429 -31.035 -0.254 1.00 21.93 1237 SER F N 1
ATOM 12072 C CA . SER F 1 242 ? -14.393 -32.082 -0.008 1.00 21.76 1237 SER F CA 1
ATOM 12073 C C . SER F 1 242 ? -15.018 -32.583 -1.313 1.00 22.62 1237 SER F C 1
ATOM 12074 O O . SER F 1 242 ? -15.884 -31.923 -1.892 1.00 24.59 1237 SER F O 1
ATOM 12077 N N . PRO F 1 243 ? -14.577 -33.763 -1.795 1.00 25.91 1238 PRO F N 1
ATOM 12078 C CA . PRO F 1 243 ? -15.088 -34.362 -3.032 1.00 22.17 1238 PRO F CA 1
ATOM 12079 C C . PRO F 1 243 ? -16.557 -34.738 -2.945 1.00 22.58 1238 PRO F C 1
ATOM 12080 O O . PRO F 1 243 ? -17.112 -34.930 -1.853 1.00 23.16 1238 PRO F O 1
ATOM 12084 N N . SER F 1 244 ? -17.170 -34.848 -4.119 1.00 24.18 1239 SER F N 1
ATOM 12085 C CA . SER F 1 244 ? -18.595 -35.173 -4.268 1.00 25.81 1239 SER F CA 1
ATOM 12086 C C . SER F 1 244 ? -19.093 -36.251 -3.315 1.00 24.93 1239 SER F C 1
ATOM 12087 O O . SER F 1 244 ? -20.077 -36.064 -2.612 1.00 25.20 1239 SER F O 1
ATOM 12090 N N . TRP F 1 245 ? -18.405 -37.378 -3.302 1.00 26.67 1240 TRP F N 1
ATOM 12091 C CA . TRP F 1 245 ? -18.789 -38.498 -2.468 1.00 28.85 1240 TRP F CA 1
ATOM 12092 C C . TRP F 1 245 ? -18.518 -38.338 -0.974 1.00 31.58 1240 TRP F C 1
ATOM 12093 O O . TRP F 1 245 ? -18.685 -39.302 -0.221 1.00 32.11 1240 TRP F O 1
ATOM 12104 N N . SER F 1 246 ? -18.113 -37.144 -0.541 1.00 35.37 1241 SER F N 1
ATOM 12105 C CA . SER F 1 246 ? -17.782 -36.937 0.869 1.00 39.31 1241 SER F CA 1
ATOM 12106 C C . SER F 1 246 ? -18.684 -36.049 1.719 1.00 42.36 1241 SER F C 1
ATOM 12107 O O . SER F 1 246 ? -19.434 -35.218 1.209 1.00 40.29 1241 SER F O 1
ATOM 12110 N N . ILE F 1 247 ? -18.564 -36.242 3.034 1.00 43.76 1242 ILE F N 1
ATOM 12111 C CA . ILE F 1 247 ? -19.298 -35.504 4.057 1.00 46.98 1242 ILE F CA 1
ATOM 12112 C C . ILE F 1 247 ? -18.697 -34.098 4.119 1.00 49.60 1242 ILE F C 1
ATOM 12113 O O . ILE F 1 247 ? -17.523 -33.907 3.770 1.00 50.59 1242 ILE F O 1
ATOM 12118 N N . HIS F 1 248 ? -19.491 -33.122 4.566 1.00 56.01 1243 HIS F N 1
ATOM 12119 C CA . HIS F 1 248 ? -19.038 -31.730 4.623 1.00 58.36 1243 HIS F CA 1
ATOM 12120 C C . HIS F 1 248 ? -18.999 -31.065 6.003 1.00 55.72 1243 HIS F C 1
ATOM 12121 O O . HIS F 1 248 ? -18.572 -29.915 6.115 1.00 52.68 1243 HIS F O 1
ATOM 12128 N N . SER F 1 249 ? -19.430 -31.762 7.049 1.00 49.40 1244 SER F N 1
ATOM 12129 C CA . SER F 1 249 ? -19.464 -31.151 8.382 1.00 46.82 1244 SER F CA 1
ATOM 12130 C C . SER F 1 249 ? -18.163 -31.112 9.172 1.00 43.67 1244 SER F C 1
ATOM 12131 O O . SER F 1 249 ? -17.193 -31.776 8.826 1.00 45.52 1244 SER F O 1
ATOM 12134 N N . GLY F 1 250 ? -18.161 -30.319 10.243 1.00 40.80 1245 GLY F N 1
ATOM 12135 C CA . GLY F 1 250 ? -16.991 -30.180 11.100 1.00 34.68 1245 GLY F CA 1
ATOM 12136 C C . GLY F 1 250 ? -17.330 -29.620 12.478 1.00 31.81 1245 GLY F C 1
ATOM 12137 O O . GLY F 1 250 ? -18.281 -28.858 12.643 1.00 31.55 1245 GLY F O 1
ATOM 12138 N N . VAL F 1 251 ? -16.560 -30.001 13.485 1.00 30.54 1246 VAL F N 1
ATOM 12139 C CA . VAL F 1 251 ? -16.795 -29.520 14.841 1.00 30.58 1246 VAL F CA 1
ATOM 12140 C C . VAL F 1 251 ? -15.591 -28.722 15.283 1.00 31.64 1246 VAL F C 1
ATOM 12141 O O . VAL F 1 251 ? -14.447 -29.145 15.093 1.00 30.93 1246 VAL F O 1
ATOM 12145 N N . GLY F 1 252 ? -15.843 -27.575 15.891 1.00 32.62 1247 GLY F N 1
ATOM 12146 C CA . GLY F 1 252 ? -14.750 -26.763 16.362 1.00 32.87 1247 GLY F CA 1
ATOM 12147 C C . GLY F 1 252 ? -14.592 -26.918 17.853 1.00 34.01 1247 GLY F C 1
ATOM 12148 O O . GLY F 1 252 ? -15.519 -27.323 18.564 1.00 35.82 1247 GLY F O 1
ATOM 12149 N N . THR F 1 253 ? -13.392 -26.619 18.323 1.00 36.86 1248 THR F N 1
ATOM 12150 C CA . THR F 1 253 ? -13.076 -26.675 19.739 1.00 38.68 1248 THR F CA 1
ATOM 12151 C C . THR F 1 253 ? -13.725 -25.445 20.358 1.00 39.20 1248 THR F C 1
ATOM 12152 O O . THR F 1 253 ? -14.015 -25.408 21.552 1.00 38.50 1248 THR F O 1
ATOM 12156 N N . SER F 1 254 ? -13.961 -24.446 19.512 1.00 37.70 1249 SER F N 1
ATOM 12157 C CA . SER F 1 254 ? -14.580 -23.193 19.926 1.00 39.80 1249 SER F CA 1
ATOM 12158 C C . SER F 1 254 ? -15.293 -22.551 18.732 1.00 40.26 1249 SER F C 1
ATOM 12159 O O . SER F 1 254 ? -15.702 -23.252 17.799 1.00 41.34 1249 SER F O 1
ATOM 12162 N N . ASN F 1 255 ? -15.441 -21.225 18.771 1.00 45.23 1250 ASN F N 1
ATOM 12163 C CA . ASN F 1 255 ? -16.108 -20.472 17.706 1.00 46.14 1250 ASN F CA 1
ATOM 12164 C C . ASN F 1 255 ? -15.195 -20.337 16.500 1.00 41.68 1250 ASN F C 1
ATOM 12165 O O . ASN F 1 255 ? -13.972 -20.422 16.621 1.00 38.84 1250 ASN F O 1
ATOM 12170 N N . TYR F 1 256 ? -15.797 -20.097 15.341 1.00 35.43 1251 TYR F N 1
ATOM 12171 C CA . TYR F 1 256 ? -15.045 -19.944 14.109 1.00 33.55 1251 TYR F CA 1
ATOM 12172 C C . TYR F 1 256 ? -16.009 -19.551 13.006 1.00 34.19 1251 TYR F C 1
ATOM 12173 O O . TYR F 1 256 ? -17.229 -19.659 13.165 1.00 34.80 1251 TYR F O 1
ATOM 12182 N N . SER F 1 257 ? -15.448 -19.090 11.892 1.00 35.56 1252 SER F N 1
ATOM 12183 C CA . SER F 1 257 ? -16.223 -18.707 10.723 1.00 33.79 1252 SER F CA 1
ATOM 12184 C C . SER F 1 257 ? -15.630 -19.540 9.594 1.00 33.55 1252 SER F C 1
ATOM 12185 O O . SER F 1 257 ? -14.571 -20.158 9.763 1.00 32.90 1252 SER F O 1
ATOM 12188 N N . PHE F 1 258 ? -16.307 -19.578 8.451 1.00 31.28 1253 PHE F N 1
ATOM 12189 C CA . PHE F 1 258 ? -15.782 -20.312 7.313 1.00 30.39 1253 PHE F CA 1
ATOM 12190 C C . PHE F 1 258 ? -16.489 -19.941 6.027 1.00 33.13 1253 PHE F C 1
ATOM 12191 O O . PHE F 1 258 ? -17.676 -19.596 6.037 1.00 32.65 1253 PHE F O 1
ATOM 12199 N N . ILE F 1 259 ? -15.731 -19.979 4.930 1.00 34.54 1254 ILE F N 1
ATOM 12200 C CA . ILE F 1 259 ? -16.242 -19.678 3.597 1.00 34.48 1254 ILE F CA 1
ATOM 12201 C C . ILE F 1 259 ? -16.322 -21.011 2.850 1.00 37.33 1254 ILE F C 1
ATOM 12202 O O . ILE F 1 259 ? -15.318 -21.726 2.735 1.00 39.76 1254 ILE F O 1
ATOM 12207 N N . TRP F 1 260 ? -17.506 -21.353 2.354 1.00 39.26 1255 TRP F N 1
ATOM 12208 C CA . TRP F 1 260 ? -17.668 -22.587 1.594 1.00 40.84 1255 TRP F CA 1
ATOM 12209 C C . TRP F 1 260 ? -17.920 -22.215 0.137 1.00 40.55 1255 TRP F C 1
ATOM 12210 O O . TRP F 1 260 ? -18.715 -21.333 -0.150 1.00 39.83 1255 TRP F O 1
ATOM 12221 N N . ALA F 1 261 ? -17.218 -22.871 -0.778 1.00 39.85 1256 ALA F N 1
ATOM 12222 C CA . ALA F 1 261 ? -17.384 -22.635 -2.214 1.00 41.39 1256 ALA F CA 1
ATOM 12223 C C . ALA F 1 261 ? -17.668 -23.973 -2.883 1.00 42.76 1256 ALA F C 1
ATOM 12224 O O . ALA F 1 261 ? -17.005 -24.977 -2.586 1.00 40.70 1256 ALA F O 1
ATOM 12226 N N . MET F 1 262 ? -18.640 -23.996 -3.786 1.00 46.56 1257 MET F N 1
ATOM 12227 C CA . MET F 1 262 ? -18.980 -25.238 -4.470 1.00 51.86 1257 MET F CA 1
ATOM 12228 C C . MET F 1 262 ? -19.395 -25.028 -5.914 1.00 52.44 1257 MET F C 1
ATOM 12229 O O . MET F 1 262 ? -19.648 -23.901 -6.343 1.00 55.04 1257 MET F O 1
ATOM 12234 N N . CYS F 1 263 ? -19.453 -26.128 -6.659 1.00 56.25 1258 CYS F N 1
ATOM 12235 C CA . CYS F 1 263 ? -19.857 -26.105 -8.059 1.00 57.96 1258 CYS F CA 1
ATOM 12236 C C . CYS F 1 263 ? -20.015 -27.539 -8.548 1.00 60.60 1258 CYS F C 1
ATOM 12237 O O . CYS F 1 263 ? -19.589 -28.483 -7.867 1.00 58.89 1258 CYS F O 1
ATOM 12240 N N . GLY F 1 264 ? -20.610 -27.693 -9.731 1.00 60.48 1259 GLY F N 1
ATOM 12241 C CA . GLY F 1 264 ? -20.813 -29.018 -10.289 1.00 63.50 1259 GLY F CA 1
ATOM 12242 C C . GLY F 1 264 ? -21.920 -29.139 -11.326 1.00 64.57 1259 GLY F C 1
ATOM 12243 O O . GLY F 1 264 ? -21.674 -29.020 -12.524 1.00 65.60 1259 GLY F O 1
ATOM 12244 N N . GLU F 1 265 ? -23.143 -29.383 -10.874 1.00 63.95 1260 GLU F N 1
ATOM 12245 C CA . GLU F 1 265 ? -24.265 -29.535 -11.792 1.00 62.98 1260 GLU F CA 1
ATOM 12246 C C . GLU F 1 265 ? -25.331 -28.446 -11.647 1.00 63.68 1260 GLU F C 1
ATOM 12247 O O . GLU F 1 265 ? -25.541 -27.731 -12.643 1.00 63.27 1260 GLU F O 1
#